Protein AF-0000000076971192 (afdb_homodimer)

InterPro domains:
  IPR007658 Protein of unknown function DUF594 [PF04578] (720-772)
  IPR025315 Domain of unknown function DUF4220 [PF13968] (196-535)

Secondary structure (DSSP, 8-state):
--------TT-TTS--HHHHHHHHHHHHHHHHHHHHHHHHHHHHHHHHHHHHHHTTT---HHHHHHHHHHHHHHHHHHHHHHHHHHT-SEEEEEE--SSTT--EEEEEEEE-HHHHHHHHHHHHHHHHHHHHT-------GGGT------HHHHHHHHHHHHHHHHHHHHHHHHHHHHHHHHSS--SSS----------HHHHHSHHHHHHHHHHHHHHHHHHHHHHHHHHHHH-TTTTTHHHHHHHHHHHHHHS---TT--S------EEE-GGGS-EEEETTEEEETT---TT--S----SS-EEHHHHHH---SS----HHHHHHHHHHHHHHHHHHHHTT--TTSHHHHHHHHHHIIIIIISS-HHHHHHHHHHHHHHHHHHHH-SGGGGGGSTTHHHHHHHHHHHHHHHHHHHHHHHHHHHHHT----SEEEEEE-SSTT-EEEEEES-THHHHHHHHHHHHHHHHHHHHHHHHHHHSHHHHHHHHHHHHTT-THHHH-HHHHHHHHHHHH---GGG-SSTTEEEE--SS-SS----HHHHHHHHTT----EEEE--HHHHHHHHHHHHHT-S-HHHHHHHHHTT-EEEETTEEEEE--TT-HHHHHHHHHHHHHHHHHHH--SS-----HHHHHHHHHHHHHHHHHHH-GGGSSS-HHHHHHHHHHHHHHHHHHHHH----SHHHHHHHHHHH--SHHHHHHHHHHHHHHHT-S-HHHHHHHHHHHHHHHHHHHS--S-HHHHHHHHHTT--HHHHHHHHHHHTT--S------S--------/--------TT-TTS--HHHHHHHHHHHHHHHHHHHHHHHHHHHHHHHHHHHHHHTTT---HHHHHHHHHHHHHHHHHHHHHHHHHHT-SEEEEEE--SSTT--EEEEEEEE-HHHHHHHHHHHHHHHHHHHHT-------GGGT------HHHHHHHHHHHHHHHHHHHHHHHHHHHHHHHHSS--SSS----------HHHHHSHHHHHHHHHHHHHHHHHHHHHHHHHHHHH-TTTTTHHHHHHHHHHHHHHS---TT--S------EEE-GGGS-EEEETTEEEETT---SS--S-----S-EEHHHHHH---SS----HHHHHHHHHHHHHHHHHHHHTT--TTSHHHHHHHHHHIIIIIISS-HHHHHHHHHHHHHHHHHHHH-STGGGGGSTTHHHHHHHHHHHHHHHHHHHHHHHHHHHHHT----SEEEEEE-SSTT-EEEEEES-THHHHHHHHHHHHHHHHHHHHHHHHHHHSHHHHHHHHHHHHTT-THHHH-HHHHHHHHHHHH---GGG-SSTTEEEE--SS-SS----HHHHHHHHTT----EEEEPPHHHHHHHHHHHHHT-S-HHHHHHHHHHT-EEEETTEEEEE--TT-HHHHHHHHHHHHHHHHHHH--SS-----HHHHHHHHHHHHHHHHHHH-GGGSSS-HHHHHHHHHHHHHHHHHHHHH----SHHHHHHHHHHH--SHHHHHHHHHHHHHHHT-S-HHHHHHHHHHHHHHHHHHHS--S-HHHHHHHHHTT--HHHHHHHHHHHTT--S------S--------

Nearest PDB structures (foldseek):
  9exz-assembly2_B  TM=8.995E-02  e=8.309E+00  synthetic construct
  6q8w-assembly1_N  TM=1.488E-01  e=3.213E+00  Thermus thermophilus HB8

Sequence (1578 aa):
IQFMDDFNPKTPSFCRDDASAFFFDIMVAQLWRVNALIAVNAILMGVMVGISMYGHRYHRRPLIFIFQGATTLFLPIVSYVVSTTGDQSIIAAPFHSGVRGQDEIVIGRCDTTEHISRVLVWTALVQIVGINTTAIIATDAREGRKFGPPVVLLVQAVWTSYLAVYNAGYQGSLGLYHRVLKEDDARHAGPVGYNKVWSMENVVSLRGFVVVSLFALIFAKLILKCYAWYMGRRSLVLGRNPRVIFGYMEQLHDGNHPPGVVGEHIPPLIIMGEDTLLLEKQSYGYSFKNIPRRGDETRVNNNGLVTLDKIWQFDSMSLRLTPQLKDLCLSLALFKLLRCRFAKYTIADAGFMKVSDFLWDMLLKASDDERFLGLIENELSFLHDCYYSSLPISFAKSWLPILSIFISLLSIGCCLVTTIVMFPLVLLNGGGYQLMCLMHCNSPDHEIDMRVGNLYHDLAPVCLLFALVVLTEVREIASYVYSNWTKVAIICRFVQGEASLRKYPTLKKFVDHVLHHRCKLLRHWNNKMNQCSILVLHRRRIPVVFLQRLIHLPDQHSEKVPRAVKTIIVETLRSYGRSRNNSVIYLRRSIQLQVDDNLLWTVSNAGTADSILVCHIATSIFEVRSQPQSHQPLSDHKVAAIHLSRYCVYLVAYHPELLPDDDDWCKSLYKDVKKDADRLQSGSVATTPMQLIKLLSTKSKHEVLKNGALLGGQLAEMVESEEMVWKALAKFWSELILYVSPSDNMDGQAEAIFRGGELITLLWMLQTHLGIVSRPGNSGATTDVAPPVIQFMDDFNPKTPSFCRDDASAFFFDIMVAQLWRVNALIAVNAILMGVMVGISMYGHRYHRRPLIFIFQGATTLFLPIVSYVVSTTGDQSIIAAPFHSGVRGQDEIVIGRCDTTEHISRVLVWTALVQIVGINTTAIIATDAREGRKFGPPVVLLVQAVWTSYLAVYNAGYQGSLGLYHRVLKEDDARHAGPVGYNKVWSMENVVSLRGFVVVSLFALIFAKLILKCYAWYMGRRSLVLGRNPRVIFGYMEQLHDGNHPPGVVGEHIPPLIIMGEDTLLLEKQSYGYSFKNIPRRGDETRVNNNGLVTLDKIWQFDSMSLRLTPQLKDLCLSLALFKLLRCRFAKYTIADAGFMKVSDFLWDMLLKASDDERFLGLIENELSFLHDCYYSSLPISFAKSWLPILSIFISLLSIGCCLVTTIVMFPLVLLNGGGYQLMCLMHCNSPDHEIDMRVGNLYHDLAPVCLLFALVVLTEVREIASYVYSNWTKVAIICRFVQGEASLRKYPTLKKFVDHVLHHRCKLLRHWNNKMNQCSILVLHRRRIPVVFLQRLIHLPDQHSEKVPRAVKTIIVETLRSYGRSRNNSVIYLRRSIQLQVDDNLLWTVSNAGTADSILVCHIATSIFEVRSQPQSHQPLSDHKVAAIHLSRYCVYLVAYHPELLPDDDDWCKSLYKDVKKDADRLQSGSVATTPMQLIKLLSTKSKHEVLKNGALLGGQLAEMVESEEMVWKALAKFWSELILYVSPSDNMDGQAEAIFRGGELITLLWMLQTHLGIVSRPGNSGATTDVAPPV

Solvent-accessible surface area (backbone atoms only — not comparable to full-atom values): 85243 Å² total; per-residue (Å²): 139,80,82,73,67,88,78,71,76,74,74,76,68,60,68,49,68,66,48,54,50,49,52,48,52,54,50,50,52,53,48,47,51,48,40,50,52,48,46,51,44,44,49,38,51,51,50,46,50,52,41,57,74,48,30,50,54,53,78,50,72,68,58,52,54,52,44,49,47,36,69,62,44,48,56,27,51,49,30,26,47,54,34,48,60,64,72,54,43,39,46,46,45,82,34,57,74,39,54,91,93,50,72,35,54,38,36,29,46,32,54,47,62,68,47,48,53,50,50,47,45,41,52,44,46,52,50,46,44,55,57,70,62,54,72,56,54,44,57,34,76,63,48,72,54,84,63,74,77,68,56,65,61,50,50,50,50,53,50,53,48,48,54,45,56,54,48,52,12,39,47,29,28,49,52,50,46,53,48,43,69,68,44,86,71,35,60,75,53,58,68,77,60,83,52,57,37,70,42,71,62,43,47,66,32,75,66,32,40,51,49,51,52,48,53,49,49,48,52,50,52,48,52,48,53,51,47,34,47,56,46,13,45,70,22,44,74,51,9,41,21,45,38,42,51,51,22,47,34,57,50,60,48,72,56,79,61,74,82,72,76,73,65,94,72,64,66,72,40,64,63,50,37,56,73,58,50,69,69,38,75,36,41,82,26,29,36,68,75,77,66,78,64,86,75,70,70,71,70,68,80,68,54,60,59,40,32,47,41,58,57,73,63,53,77,46,94,88,54,80,75,48,71,67,56,54,40,50,45,49,16,53,30,49,36,52,56,52,46,22,50,54,42,69,43,76,65,83,42,66,35,47,48,55,53,18,52,48,46,45,52,53,39,66,69,68,41,54,65,66,58,45,55,48,34,48,50,49,20,48,46,53,50,37,35,49,73,71,30,43,64,57,36,30,66,62,41,87,60,44,51,56,49,50,45,49,52,36,50,48,49,47,51,50,52,50,51,46,50,60,59,56,49,52,53,51,62,67,60,66,58,66,37,46,32,49,24,40,33,31,34,83,38,89,87,48,74,45,82,42,75,41,66,48,35,60,63,60,47,50,44,42,51,51,45,48,51,51,43,44,52,54,36,52,50,52,45,48,49,56,57,46,30,71,64,42,42,50,51,52,52,48,42,54,71,70,54,50,58,73,63,70,68,38,68,67,56,41,53,52,49,53,48,44,66,71,47,80,53,73,86,72,49,57,46,74,62,43,40,55,31,24,69,71,71,76,83,71,76,66,84,46,66,66,54,50,50,32,56,69,64,61,46,79,74,64,46,77,40,68,64,53,67,43,42,52,45,49,41,52,50,54,56,58,67,46,56,84,54,64,74,46,35,41,48,58,45,65,43,73,56,35,40,42,52,84,95,42,78,74,43,56,71,54,96,71,29,67,59,56,40,51,52,20,50,34,47,16,50,52,39,44,49,52,60,62,59,62,94,66,93,70,80,78,52,53,36,47,54,20,26,55,53,46,38,20,28,53,46,29,34,34,60,77,43,22,63,63,42,91,43,31,45,69,38,33,35,51,50,42,51,54,52,37,52,52,45,48,57,55,49,72,75,48,88,60,83,46,40,68,51,40,33,52,48,30,53,68,69,47,88,50,66,57,51,28,52,6,22,53,51,19,51,52,57,59,68,66,52,85,50,69,65,55,51,29,44,30,43,25,50,37,47,40,49,47,52,63,42,41,28,31,57,84,51,60,66,45,48,51,53,37,38,50,39,25,42,44,67,56,52,47,49,27,51,50,33,41,54,59,68,44,52,60,57,67,63,83,71,77,76,71,80,69,76,72,72,86,130,139,78,81,73,69,87,79,74,79,72,72,77,65,61,67,50,68,66,48,53,51,49,54,50,51,54,51,49,53,54,50,48,52,49,40,49,52,50,47,51,43,45,50,38,50,50,50,46,50,50,40,58,73,48,29,54,53,51,78,50,72,67,58,53,53,52,46,48,48,36,68,62,45,47,56,27,50,50,29,25,46,54,34,49,59,66,72,54,43,38,46,46,45,82,34,58,74,34,54,91,94,50,72,35,54,36,36,28,45,32,54,47,63,68,48,48,51,51,49,48,45,40,51,45,45,54,51,47,43,55,57,69,62,55,69,58,52,44,57,33,76,64,49,71,54,84,64,74,80,69,56,65,60,52,51,50,50,54,51,54,48,49,54,45,54,54,47,54,12,40,46,31,29,48,50,50,47,53,47,41,71,68,45,87,70,36,59,75,53,58,69,76,58,82,53,57,38,70,41,71,62,42,45,68,33,76,66,31,39,50,49,50,52,47,53,49,47,48,51,50,52,48,50,47,54,51,47,34,46,56,46,13,45,70,23,44,75,51,9,43,20,44,39,42,50,51,23,46,33,56,50,61,49,71,55,78,62,74,84,70,76,74,66,92,71,63,66,71,40,64,65,50,38,56,74,59,50,68,68,39,76,35,41,81,27,30,37,66,76,76,65,75,64,83,74,68,71,67,71,69,74,70,53,61,55,39,31,46,40,58,58,73,64,53,76,46,92,87,54,80,74,49,72,67,56,54,41,51,46,50,16,52,30,50,37,52,56,52,46,21,49,55,42,69,44,76,65,82,42,67,34,45,48,56,52,19,51,46,46,46,53,52,39,66,68,67,42,55,66,64,56,45,56,48,34,46,51,49,19,48,46,55,52,37,34,47,73,72,29,42,63,58,37,30,64,61,41,88,61,44,50,57,51,50,44,49,52,40,50,48,50,46,50,49,51,51,51,47,49,59,58,55,47,52,54,49,63,66,60,67,57,65,37,46,32,50,24,41,33,31,33,85,37,88,85,48,74,43,82,41,76,40,67,48,36,60,65,61,48,49,43,43,50,51,44,47,50,50,43,44,50,54,35,52,50,51,45,49,48,58,56,47,30,72,65,41,43,50,52,52,51,48,42,54,71,69,54,51,58,72,62,71,67,38,69,68,55,41,54,50,50,52,48,43,65,69,48,80,53,73,87,72,50,57,47,73,63,44,38,56,30,24,70,71,70,75,83,70,75,67,82,46,65,64,55,50,51,32,56,70,64,63,46,79,73,66,47,78,39,68,64,53,69,41,42,53,44,48,41,51,50,54,56,59,68,46,57,85,54,65,74,48,38,43,50,51,41,66,72,60,50,38,39,42,51,82,96,42,78,73,47,59,72,52,95,71,27,67,59,57,40,50,53,21,51,35,46,15,51,52,39,46,47,54,59,62,58,64,96,66,92,70,80,79,50,54,36,47,52,21,26,54,52,48,39,19,29,51,46,29,34,36,59,75,40,23,63,63,40,89,46,31,45,68,37,33,35,50,50,44,51,53,51,38,52,51,46,47,56,55,50,72,75,48,85,58,83,47,41,66,50,40,33,51,47,31,54,70,70,48,85,49,66,55,51,28,52,6,22,52,51,20,51,52,57,60,68,67,52,84,50,68,65,57,51,28,44,27,44,24,50,34,47,40,46,46,52,61,43,43,28,31,56,83,52,59,66,43,49,50,53,38,39,49,40,25,40,44,65,56,53,47,49,25,53,51,34,42,53,59,67,45,52,61,56,68,65,85,70,78,76,71,80,69,76,71,72,86,130

pLDDT: mean 77.4, std 18.02, range [19.08, 96.88]

Organism: Aegilops tauschii subsp. strangulata (NCBI:txid200361)

Foldseek 3Di:
DPVVDDCPPPPPFDDDPVNVVVVQVVVQVLVVVLLVLLVVLLVLLVLLLVCLLCVLFPVDPVSVVSNVVSVVVNLVSLVVNLVSLLPPQKDWDWDDPVDPPDIKIKIKGKDQLLVNLLSLLSLLLSLLSVLLSDFAAAAEVLLPDDDDQPVVSVVSLVVSVVSNLQSLLQSVLVVVVVVCVPDPPVPPPPPSPSPSHPDVVSCVDPSVVLSVLSSVLSVVSSVLSRVLNVLQCPFCVFNQVLQVQVQVLQVLQPQPDPPPPPDLQDPFFWQDQPRQFDWDADPSGTHGPCPPRPPDPPPCLDRLTHTLRLLVPDDDPLDDQDVLLSLLSVLRSLLSVVSNVSSVHDCPDPSLQVLLVNCCVPPLPPDDLVSNLVSLLSNLLVNLCNVSHNQVSQVSDPCSLVVLLVSLVVQLVSLVSVCVVSVVVVVVVVDQASMWIWMDMPDPPDTDTDGHHGPCSSVVSSVSSSVSSNVSSVVSNVCNQQPSSNLSSVSSCVSSPVVVCRPDVVSSVSNVCSNPDHDPSSRQANQKFKFAALACLDPPPDVVVVVCVVVVPGPIDIDHDDPLQSVLLSVLVVVQPLPLVSNLVVLPPFLFLDQDPDTQDGPDPPFLLLVLLLQLLLLVLLVLAPPDPDPDDQPSLNVNLNRLSRRSLVCLQPPVVLFPDDNVVSNVVSVVSSVQNCVLCVPDPDSHSVSLLVSQCPPGPDPSSNSSSVSSVVLVVVPPDSVSSSNSSSSSSSSSLLLGLQDSSVVSLVVCSSSSHHPSNSSNSSVVSSVNRHRPDPPDPPVPPDDDD/DPVVDDCPPPPPFDDPPVNVVVVQVVVQVLVVVLLVLLVVLLVLLVLLLVCLLCVLFPVDPVSVVSNVVSVVVNLVSLVVNLVSLLPPQKDWDWDDPVDPPDIKIKIKGKDQLLVNLLSLLSLLLSLLSVLLSDFAAAAEVLLPDDDDQPVVSVVSLVVSVVSNLQSLLQSVLVVVVVVCVPDPPVPPPPPSPSPSHPDVVSCVDPSVVLSVLSSVLSVVSSVLSRVLNVLQCPFCVFNQVLQVQVQVLQVLQPQCDPPPPPDLQDPFFWQDQPRLFDWDADPSGTHGPCPPRPPDPPPPVPSLTHTLNLLVPDDDPLDDQDVLLSLLSVLRSLLSVVSNVSSVHDCLDPSLQVLLVSCCCPPLPDDDLVSNLVSLLSNLLVNLCNVSHNQVSQVSDPCSLVVLLVSLVVQLVSLVSCCVVSVVVVVVVVDQASMWIWMGMPRPPDTDTDGHHGPCSSVVSSVSSSVSSNVSSVVSNVCNQQPSSNLSSVSSCVSSPPVVCRPDVVSSVSNVCSNPDHDPSSRQANQKFKFAALACLDPPPDVVVVVCVVVVPGPIDIDHDDPLQSVLLSVLVVVQPLPLVRNLVVLQPPLFLDQDPDTQDDPDPPFLLLVLLLQLLLLVLLVLAPPDPDPDDQPSLNVNLNRLSRRSLVCLQPPVVLFPDDNVVSNVVSVLSSVQNCVLCVPDPDNHSVSLLVSQCPPGPDVSSNSSSVSSVVLVVVPPDSVSSSNSSSSSSSSSLLLGLQDSSVVSLVVCSSNSHHPSNSSNSSVVSSVNRDRPDPPDPPVPPDDDD

Radius of gyration: 38.74 Å; Cα contacts (8 Å, |Δi|>4): 2130; chains: 2; bounding box: 89×122×95 Å

Structure (mmCIF, N/CA/C/O backbone):
data_AF-0000000076971192-model_v1
#
loop_
_entity.id
_entity.type
_entity.pdbx_description
1 polymer 'DUF4220 domain-containing protein'
#
loop_
_atom_site.group_PDB
_atom_site.id
_atom_site.type_symbol
_atom_site.label_atom_id
_atom_site.label_alt_id
_atom_site.label_comp_id
_atom_site.label_asym_id
_atom_site.label_entity_id
_atom_site.label_seq_id
_atom_site.pdbx_PDB_ins_code
_atom_site.Cartn_x
_atom_site.Cartn_y
_atom_site.Cartn_z
_atom_site.occupancy
_atom_site.B_iso_or_equiv
_atom_site.auth_seq_id
_atom_site.auth_comp_id
_atom_site.auth_asym_id
_atom_site.auth_atom_id
_atom_site.pdbx_PDB_model_num
ATOM 1 N N . ILE A 1 1 ? 31.219 -43.125 -38.094 1 19.98 1 ILE A N 1
ATOM 2 C CA . ILE A 1 1 ? 31.172 -44.469 -37.5 1 19.98 1 ILE A CA 1
ATOM 3 C C . ILE A 1 1 ? 29.75 -45 -37.531 1 19.98 1 ILE A C 1
ATOM 5 O O . ILE A 1 1 ? 28.844 -44.438 -36.938 1 19.98 1 ILE A O 1
ATOM 9 N N . GLN A 1 2 ? 29.359 -45.719 -38.719 1 19.08 2 GLN A N 1
ATOM 10 C CA . GLN A 1 2 ? 28.188 -46.125 -39.5 1 19.08 2 GLN A CA 1
ATOM 11 C C . GLN A 1 2 ? 27.469 -47.281 -38.812 1 19.08 2 GLN A C 1
ATOM 13 O O . GLN A 1 2 ? 27.828 -48.438 -39.031 1 19.08 2 GLN A O 1
ATOM 18 N N . PHE A 1 3 ? 27.266 -47.219 -37.531 1 21.56 3 PHE A N 1
ATOM 19 C CA . PHE A 1 3 ? 26.75 -48.406 -36.844 1 21.56 3 PHE A CA 1
ATOM 20 C C . PHE A 1 3 ? 25.406 -48.812 -37.438 1 21.56 3 PHE A C 1
ATOM 22 O O . PHE A 1 3 ? 24.359 -48.656 -36.781 1 21.56 3 PHE A O 1
ATOM 29 N N . MET A 1 4 ? 25.141 -48.531 -38.781 1 23.52 4 MET A N 1
ATOM 30 C CA . MET A 1 4 ? 23.906 -48.906 -39.5 1 23.52 4 MET A CA 1
ATOM 31 C C . MET A 1 4 ? 23.797 -50.406 -39.625 1 23.52 4 MET A C 1
ATOM 33 O O . MET A 1 4 ? 24.172 -51 -40.625 1 23.52 4 MET A O 1
ATOM 37 N N . ASP A 1 5 ? 24.281 -51.188 -38.656 1 25.41 5 ASP A N 1
ATOM 38 C CA . ASP A 1 5 ? 24.328 -52.594 -38.938 1 25.41 5 ASP A CA 1
ATOM 39 C C . ASP A 1 5 ? 23.016 -53.094 -39.594 1 25.41 5 ASP A C 1
ATOM 41 O O . ASP A 1 5 ? 22 -52.375 -39.531 1 25.41 5 ASP A O 1
ATOM 45 N N . ASP A 1 6 ? 22.969 -54.469 -39.781 1 27.03 6 ASP A N 1
ATOM 46 C CA . ASP A 1 6 ? 22.234 -55.469 -40.594 1 27.03 6 ASP A CA 1
ATOM 47 C C . ASP A 1 6 ? 20.75 -55.438 -40.25 1 27.03 6 ASP A C 1
ATOM 49 O O . ASP A 1 6 ? 20.359 -55.688 -39.125 1 27.03 6 ASP A O 1
ATOM 53 N N . PHE A 1 7 ? 19.969 -54.75 -41.094 1 28.48 7 PHE A N 1
ATOM 54 C CA . PHE A 1 7 ? 18.531 -54.594 -41.312 1 28.48 7 PHE A CA 1
ATOM 55 C C . PHE A 1 7 ? 17.891 -55.969 -41.594 1 28.48 7 PHE A C 1
ATOM 57 O O . PHE A 1 7 ? 17.844 -56.406 -42.75 1 28.48 7 PHE A O 1
ATOM 64 N N . ASN A 1 8 ? 18.219 -57 -40.844 1 28.02 8 ASN A N 1
ATOM 65 C CA . ASN A 1 8 ? 17.438 -58.156 -41.219 1 28.02 8 ASN A CA 1
ATOM 66 C C . ASN A 1 8 ? 15.938 -57.875 -41.156 1 28.02 8 ASN A C 1
ATOM 68 O O . ASN A 1 8 ? 15.414 -57.562 -40.094 1 28.02 8 ASN A O 1
ATOM 72 N N . PRO A 1 9 ? 15.203 -57.781 -42.312 1 31.41 9 PRO A N 1
ATOM 73 C CA . PRO A 1 9 ? 13.812 -57.375 -42.531 1 31.41 9 PRO A CA 1
ATOM 74 C C . PRO A 1 9 ? 12.82 -58.219 -41.719 1 31.41 9 PRO A C 1
ATOM 76 O O . PRO A 1 9 ? 11.641 -57.875 -41.656 1 31.41 9 PRO A O 1
ATOM 79 N N . LYS A 1 10 ? 13.016 -59.5 -41.688 1 32.34 10 LYS A N 1
ATOM 80 C CA . LYS A 1 10 ? 11.906 -60.406 -41.438 1 32.34 10 LYS A CA 1
ATOM 81 C C . LYS A 1 10 ? 11.312 -60.219 -40.062 1 32.34 10 LYS A C 1
ATOM 83 O O . LYS A 1 10 ? 10.281 -60.812 -39.719 1 32.34 10 LYS A O 1
ATOM 88 N N . THR A 1 11 ? 12.188 -60.125 -39.125 1 34.22 11 THR A N 1
ATOM 89 C CA . THR A 1 11 ? 11.477 -60.281 -37.844 1 34.22 11 THR A CA 1
ATOM 90 C C . THR A 1 11 ? 10.594 -59.062 -37.562 1 34.22 11 THR A C 1
ATOM 92 O O . THR A 1 11 ? 11.094 -57.938 -37.469 1 34.22 11 THR A O 1
ATOM 95 N N . PRO A 1 12 ? 9.281 -59.062 -37.938 1 39 12 PRO A N 1
ATOM 96 C CA . PRO A 1 12 ? 8.234 -58.062 -37.969 1 39 12 PRO A CA 1
ATOM 97 C C . PRO A 1 12 ? 8.289 -57.125 -36.75 1 39 12 PRO A C 1
ATOM 99 O O . PRO A 1 12 ? 7.508 -56.188 -36.656 1 39 12 PRO A O 1
ATOM 102 N N . SER A 1 13 ? 8.594 -57.625 -35.531 1 43.91 13 SER A N 1
ATOM 103 C CA . SER A 1 13 ? 8.156 -57.219 -34.188 1 43.91 13 SER A CA 1
ATOM 104 C C . SER A 1 13 ? 8.844 -55.906 -33.781 1 43.91 13 SER A C 1
ATOM 106 O O . SER A 1 13 ? 8.773 -55.531 -32.594 1 43.91 13 SER A O 1
ATOM 108 N N . PHE A 1 14 ? 9.594 -55.188 -34.406 1 52.94 14 PHE A N 1
ATOM 109 C CA . PHE A 1 14 ? 10.398 -54.031 -34.031 1 52.94 14 PHE A CA 1
ATOM 110 C C . PHE A 1 14 ? 9.609 -52.75 -34.156 1 52.94 14 PHE A C 1
ATOM 112 O O . PHE A 1 14 ? 8.789 -52.625 -35.094 1 52.94 14 PHE A O 1
ATOM 119 N N . CYS A 1 15 ? 9.57 -51.906 -33 1 67.44 15 CYS A N 1
ATOM 120 C CA . CYS A 1 15 ? 9.031 -50.562 -33.188 1 67.44 15 CYS A CA 1
ATOM 121 C C . CYS A 1 15 ? 9.594 -49.906 -34.438 1 67.44 15 CYS A C 1
ATOM 123 O O . CYS A 1 15 ? 10.805 -49.906 -34.656 1 67.44 15 CYS A O 1
ATOM 125 N N . ARG A 1 16 ? 8.672 -49.625 -35.375 1 73.75 16 ARG A N 1
ATOM 126 C CA . ARG A 1 16 ? 9.07 -48.938 -36.594 1 73.75 16 ARG A CA 1
ATOM 127 C C . ARG A 1 16 ? 9.859 -47.656 -36.281 1 73.75 16 ARG A C 1
ATOM 129 O O . ARG A 1 16 ? 9.617 -47 -35.281 1 73.75 16 ARG A O 1
ATOM 136 N N . ASP A 1 17 ? 10.859 -47.375 -37.062 1 72.75 17 ASP A N 1
ATOM 137 C CA . ASP A 1 17 ? 11.703 -46.188 -36.906 1 72.75 17 ASP A CA 1
ATOM 138 C C . ASP A 1 17 ? 10.867 -44.906 -36.906 1 72.75 17 ASP A C 1
ATOM 140 O O . ASP A 1 17 ? 11.172 -43.969 -36.188 1 72.75 17 ASP A O 1
ATOM 144 N N . ASP A 1 18 ? 9.797 -44.938 -37.656 1 75.62 18 ASP A N 1
ATOM 145 C CA . ASP A 1 18 ? 8.961 -43.75 -37.719 1 75.62 18 ASP A CA 1
ATOM 146 C C . ASP A 1 18 ? 8.203 -43.531 -36.406 1 75.62 18 ASP A C 1
ATOM 148 O O . ASP A 1 18 ? 8.008 -42.406 -35.969 1 75.62 18 ASP A O 1
ATOM 152 N N . ALA A 1 19 ? 7.871 -44.656 -35.781 1 76.19 19 ALA A N 1
ATOM 153 C CA . ALA A 1 19 ? 7.164 -44.562 -34.531 1 76.19 19 ALA A CA 1
ATOM 154 C C . ALA A 1 19 ? 8.094 -44.062 -33.406 1 76.19 19 ALA A C 1
ATOM 156 O O . ALA A 1 19 ? 7.695 -43.25 -32.562 1 76.19 19 ALA A O 1
ATOM 157 N N . SER A 1 20 ? 9.305 -44.562 -33.531 1 78.75 20 SER A N 1
ATOM 158 C CA . SER A 1 20 ? 10.281 -44.156 -32.531 1 78.75 20 SER A CA 1
ATOM 159 C C . SER A 1 20 ? 10.641 -42.688 -32.719 1 78.75 20 SER A C 1
ATOM 161 O O . SER A 1 20 ? 10.805 -41.938 -31.734 1 78.75 20 SER A O 1
ATOM 163 N N . ALA A 1 21 ? 10.727 -42.25 -33.938 1 80.69 21 ALA A N 1
ATOM 164 C CA . ALA A 1 21 ? 11.039 -40.844 -34.188 1 80.69 21 ALA A CA 1
ATOM 165 C C . ALA A 1 21 ? 9.891 -39.938 -33.781 1 80.69 21 ALA A C 1
ATOM 167 O O . ALA A 1 21 ? 10.125 -38.844 -33.25 1 80.69 21 ALA A O 1
ATOM 168 N N . PHE A 1 22 ? 8.742 -40.438 -33.969 1 77.81 22 PHE A N 1
ATOM 169 C CA . PHE A 1 22 ? 7.57 -39.656 -33.594 1 77.81 22 PHE A CA 1
ATOM 170 C C . PHE A 1 22 ? 7.52 -39.5 -32.062 1 77.81 22 PHE A C 1
ATOM 172 O O . PHE A 1 22 ? 7.309 -38.375 -31.578 1 77.81 22 PHE A O 1
ATOM 179 N N . PHE A 1 23 ? 7.723 -40.5 -31.359 1 79.88 23 PHE A N 1
ATOM 180 C CA . PHE A 1 23 ? 7.727 -40.438 -29.906 1 79.88 23 PHE A CA 1
ATOM 181 C C . PHE A 1 23 ? 8.836 -39.531 -29.391 1 79.88 23 PHE A C 1
ATOM 183 O O . PHE A 1 23 ? 8.633 -38.75 -28.453 1 79.88 23 PHE A O 1
ATOM 190 N N . PHE A 1 24 ? 9.922 -39.594 -30.062 1 82.81 24 PHE A N 1
ATOM 191 C CA . PHE A 1 24 ? 11.047 -38.75 -29.672 1 82.81 24 PHE A CA 1
ATOM 192 C C . PHE A 1 24 ? 10.695 -37.281 -29.875 1 82.81 24 PHE A C 1
ATOM 194 O O . PHE A 1 24 ? 11.008 -36.438 -29.016 1 82.81 24 PHE A O 1
ATOM 201 N N . ASP A 1 25 ? 9.992 -36.938 -30.875 1 80.62 25 ASP A N 1
ATOM 202 C CA . ASP A 1 25 ? 9.641 -35.531 -31.156 1 80.62 25 ASP A CA 1
ATOM 203 C C . ASP A 1 25 ? 8.641 -35 -30.125 1 80.62 25 ASP A C 1
ATOM 205 O O . ASP A 1 25 ? 8.719 -33.844 -29.719 1 80.62 25 ASP A O 1
ATOM 209 N N . ILE A 1 26 ? 7.723 -35.781 -29.672 1 77.56 26 ILE A N 1
ATOM 210 C CA . ILE A 1 26 ? 6.73 -35.375 -28.672 1 77.56 26 ILE A CA 1
ATOM 211 C C . ILE A 1 26 ? 7.41 -35.156 -27.328 1 77.56 26 ILE A C 1
ATOM 213 O O . ILE A 1 26 ? 7.121 -34.156 -26.641 1 77.56 26 ILE A O 1
ATOM 217 N N . MET A 1 27 ? 8.297 -36.031 -27.109 1 82.06 27 MET A N 1
ATOM 218 C CA . MET A 1 27 ? 8.977 -35.906 -25.812 1 82.06 27 MET A CA 1
ATOM 219 C C . MET A 1 27 ? 9.906 -34.719 -25.797 1 82.06 27 MET A C 1
ATOM 221 O O . MET A 1 27 ? 9.977 -34 -24.781 1 82.06 27 MET A O 1
ATOM 225 N N . VAL A 1 28 ? 10.523 -34.531 -26.891 1 84.38 28 VAL A N 1
ATOM 226 C CA . VAL A 1 28 ? 11.438 -33.375 -26.953 1 84.38 28 VAL A CA 1
ATOM 227 C C . VAL A 1 28 ? 10.648 -32.094 -26.875 1 84.38 28 VAL A C 1
ATOM 229 O O . VAL A 1 28 ? 11.07 -31.141 -26.219 1 84.38 28 VAL A O 1
ATOM 232 N N . ALA A 1 29 ? 9.523 -32 -27.5 1 82.81 29 ALA A N 1
ATOM 233 C CA . ALA A 1 29 ? 8.711 -30.797 -27.484 1 82.81 29 ALA A CA 1
ATOM 234 C C . ALA A 1 29 ? 8.188 -30.516 -26.078 1 82.81 29 ALA A C 1
ATOM 236 O O . ALA A 1 29 ? 8.188 -29.375 -25.625 1 82.81 29 ALA A O 1
ATOM 237 N N . GLN A 1 30 ? 7.738 -31.484 -25.391 1 81.94 30 GLN A N 1
ATOM 238 C CA . GLN A 1 30 ? 7.238 -31.312 -24.031 1 81.94 30 GLN A CA 1
ATOM 239 C C . GLN A 1 30 ? 8.359 -30.922 -23.078 1 81.94 30 GLN A C 1
ATOM 241 O O . GLN A 1 30 ? 8.18 -30.047 -22.219 1 81.94 30 GLN A O 1
ATOM 246 N N . LEU A 1 31 ? 9.461 -31.547 -23.25 1 87.44 31 LEU A N 1
ATOM 247 C CA . LEU A 1 31 ? 10.594 -31.234 -22.391 1 87.44 31 LEU A CA 1
ATOM 248 C C . LEU A 1 31 ? 11.117 -29.828 -22.656 1 87.44 31 LEU A C 1
ATOM 250 O O . LEU A 1 31 ? 11.531 -29.125 -21.734 1 87.44 31 LEU A O 1
ATOM 254 N N . TRP A 1 32 ? 11.07 -29.469 -23.906 1 89.75 32 TRP A N 1
ATOM 255 C CA . TRP A 1 32 ? 11.516 -28.109 -24.25 1 89.75 32 TRP A CA 1
ATOM 256 C C . TRP A 1 32 ? 10.609 -27.062 -23.625 1 89.75 32 TRP A C 1
ATOM 258 O O . TRP A 1 32 ? 11.078 -26.031 -23.141 1 89.75 32 TRP A O 1
ATOM 268 N N . ARG A 1 33 ? 9.391 -27.266 -23.547 1 87.56 33 ARG A N 1
ATOM 269 C CA . ARG A 1 33 ? 8.453 -26.312 -22.938 1 87.56 33 ARG A CA 1
ATOM 270 C C . ARG A 1 33 ? 8.695 -26.203 -21.438 1 87.56 33 ARG A C 1
ATOM 272 O O . ARG A 1 33 ? 8.742 -25.094 -20.891 1 87.56 33 ARG A O 1
ATOM 279 N N . VAL A 1 34 ? 8.867 -27.297 -20.828 1 90.31 34 VAL A N 1
ATOM 280 C CA . VAL A 1 34 ? 9.109 -27.297 -19.391 1 90.31 34 VAL A CA 1
ATOM 281 C C . VAL A 1 34 ? 10.445 -26.609 -19.094 1 90.31 34 VAL A C 1
ATOM 283 O O . VAL A 1 34 ? 10.523 -25.766 -18.203 1 90.31 34 VAL A O 1
ATOM 286 N N . ASN A 1 35 ? 11.445 -26.922 -19.969 1 93.88 35 ASN A N 1
ATOM 287 C CA . ASN A 1 35 ? 12.75 -26.297 -19.766 1 93.88 35 ASN A CA 1
ATOM 288 C C . ASN A 1 35 ? 12.711 -24.797 -20.016 1 93.88 35 ASN A C 1
ATOM 290 O O . ASN A 1 35 ? 13.359 -24.031 -19.312 1 93.88 35 ASN A O 1
ATOM 294 N N . ALA A 1 36 ? 11.93 -24.438 -21 1 94 36 ALA A N 1
ATOM 295 C CA . ALA A 1 36 ? 11.797 -23 -21.281 1 94 36 ALA A CA 1
ATOM 296 C C . ALA A 1 36 ? 11.141 -22.266 -20.125 1 94 36 ALA A C 1
ATOM 298 O O . ALA A 1 36 ? 11.562 -21.172 -19.75 1 94 36 ALA A O 1
ATOM 299 N N . LEU A 1 37 ? 10.172 -22.844 -19.5 1 94.5 37 LEU A N 1
ATOM 300 C CA . LEU A 1 37 ? 9.477 -22.219 -18.375 1 94.5 37 LEU A CA 1
ATOM 301 C C . LEU A 1 37 ? 10.375 -22.172 -17.141 1 94.5 37 LEU A C 1
ATOM 303 O O . LEU A 1 37 ? 10.336 -21.203 -16.391 1 94.5 37 LEU A O 1
ATOM 307 N N . ILE A 1 38 ? 11.195 -23.219 -16.969 1 95.88 38 ILE A N 1
ATOM 308 C CA . ILE A 1 38 ? 12.141 -23.234 -15.852 1 95.88 38 ILE A CA 1
ATOM 309 C C . ILE A 1 38 ? 13.18 -22.125 -16.047 1 95.88 38 ILE A C 1
ATOM 311 O O . ILE A 1 38 ? 13.508 -21.406 -15.102 1 95.88 38 ILE A O 1
ATOM 315 N N . ALA A 1 39 ? 13.594 -21.969 -17.281 1 94.62 39 ALA A N 1
ATOM 316 C CA . ALA A 1 39 ? 14.57 -20.922 -17.594 1 94.62 39 ALA A CA 1
ATOM 317 C C . ALA A 1 39 ? 13.961 -19.531 -17.422 1 94.62 39 ALA A C 1
ATOM 319 O O . ALA A 1 39 ? 14.594 -18.641 -16.859 1 94.62 39 ALA A O 1
ATOM 320 N N . VAL A 1 40 ? 12.734 -19.328 -17.859 1 94.38 40 VAL A N 1
ATOM 321 C CA . VAL A 1 40 ? 12.062 -18.047 -17.719 1 94.38 40 VAL A CA 1
ATOM 322 C C . VAL A 1 40 ? 11.898 -17.703 -16.25 1 94.38 40 VAL A C 1
ATOM 324 O O . VAL A 1 40 ? 12.102 -16.562 -15.836 1 94.38 40 VAL A O 1
ATOM 327 N N . ASN A 1 41 ? 11.594 -18.672 -15.5 1 96 41 ASN A N 1
ATOM 328 C CA . ASN A 1 41 ? 11.422 -18.422 -14.07 1 96 41 ASN A CA 1
ATOM 329 C C . ASN A 1 41 ? 12.734 -18.047 -13.398 1 96 41 ASN A C 1
ATOM 331 O O . ASN A 1 41 ? 12.758 -17.188 -12.508 1 96 41 ASN A O 1
ATOM 335 N N . ALA A 1 42 ? 13.781 -18.688 -13.781 1 95.12 42 ALA A N 1
ATOM 336 C CA . ALA A 1 42 ? 15.086 -18.344 -13.227 1 95.12 42 ALA A CA 1
ATOM 337 C C . ALA A 1 42 ? 15.484 -16.922 -13.594 1 95.12 42 ALA A C 1
ATOM 339 O O . ALA A 1 42 ? 16.047 -16.203 -12.773 1 95.12 42 ALA A O 1
ATOM 340 N N . ILE A 1 43 ? 15.109 -16.516 -14.781 1 93.5 43 ILE A N 1
ATOM 341 C CA . ILE A 1 43 ? 15.391 -15.148 -15.219 1 93.5 43 ILE A CA 1
ATOM 342 C C . ILE A 1 43 ? 14.547 -14.164 -14.414 1 93.5 43 ILE A C 1
ATOM 344 O O . ILE A 1 43 ? 15.031 -13.109 -14 1 93.5 43 ILE A O 1
ATOM 348 N N . LEU A 1 44 ? 13.328 -14.531 -14.203 1 94.19 44 LEU A N 1
ATOM 349 C CA . LEU A 1 44 ? 12.461 -13.664 -13.406 1 94.19 44 LEU A CA 1
ATOM 350 C C . LEU A 1 44 ? 13.008 -13.5 -11.992 1 94.19 44 LEU A C 1
ATOM 352 O O . LEU A 1 44 ? 12.977 -12.398 -11.438 1 94.19 44 LEU A O 1
ATOM 356 N N . MET A 1 45 ? 13.602 -14.578 -11.445 1 95.69 45 MET A N 1
ATOM 357 C CA . MET A 1 45 ? 14.195 -14.492 -10.117 1 95.69 45 MET A CA 1
ATOM 358 C C . MET A 1 45 ? 15.453 -13.625 -10.133 1 95.69 45 MET A C 1
ATOM 360 O O . MET A 1 45 ? 15.719 -12.891 -9.18 1 95.69 45 MET A O 1
ATOM 364 N N . GLY A 1 46 ? 16.156 -13.719 -11.234 1 93.94 46 GLY A N 1
ATOM 365 C CA . GLY A 1 46 ? 17.297 -12.844 -11.391 1 93.94 46 GLY A CA 1
ATOM 366 C C . GLY A 1 46 ? 16.938 -11.375 -11.438 1 93.94 46 GLY A C 1
ATOM 367 O O . GLY A 1 46 ? 17.594 -10.539 -10.812 1 93.94 46 GLY A O 1
ATOM 368 N N . VAL A 1 47 ? 15.859 -11.07 -12.031 1 90.81 47 VAL A N 1
ATOM 369 C CA . VAL A 1 47 ? 15.375 -9.703 -12.109 1 90.81 47 VAL A CA 1
ATOM 370 C C . VAL A 1 47 ? 14.898 -9.242 -10.734 1 90.81 47 VAL A C 1
ATOM 372 O O . VAL A 1 47 ? 15.18 -8.109 -10.32 1 90.81 47 VAL A O 1
ATOM 375 N N . MET A 1 48 ? 14.281 -10.094 -10.047 1 91.06 48 MET A N 1
ATOM 376 C CA . MET A 1 48 ? 13.789 -9.75 -8.719 1 91.06 48 MET A CA 1
ATOM 377 C C . MET A 1 48 ? 14.945 -9.453 -7.77 1 91.06 48 MET A C 1
ATOM 379 O O . MET A 1 48 ? 14.914 -8.469 -7.031 1 91.06 48 MET A O 1
ATOM 383 N N . VAL A 1 49 ? 15.969 -10.266 -7.84 1 92.62 49 VAL A N 1
ATOM 384 C CA . VAL A 1 49 ? 17.125 -10.07 -6.973 1 92.62 49 VAL A CA 1
ATOM 385 C C . VAL A 1 49 ? 17.875 -8.805 -7.387 1 92.62 49 VAL A C 1
ATOM 387 O O . VAL A 1 49 ? 18.281 -8.008 -6.535 1 92.62 49 VAL A O 1
ATOM 390 N N . GLY A 1 50 ? 17.953 -8.602 -8.703 1 87.38 50 GLY A N 1
ATOM 391 C CA . GLY A 1 50 ? 18.641 -7.414 -9.188 1 87.38 50 GLY A CA 1
ATOM 392 C C . GLY A 1 50 ? 17.953 -6.125 -8.781 1 87.38 50 GLY A C 1
ATOM 393 O O . GLY A 1 50 ? 18.594 -5.188 -8.312 1 87.38 50 GLY A O 1
ATOM 394 N N . ILE A 1 51 ? 16.688 -6.094 -8.812 1 84.75 51 ILE A N 1
ATOM 395 C CA . ILE A 1 51 ? 15.93 -4.891 -8.484 1 84.75 51 ILE A CA 1
ATOM 396 C C . ILE A 1 51 ? 15.891 -4.703 -6.973 1 84.75 51 ILE A C 1
ATOM 398 O O . ILE A 1 51 ? 15.945 -3.574 -6.48 1 84.75 51 ILE A O 1
ATOM 402 N N . SER A 1 52 ? 15.812 -5.754 -6.262 1 81.06 52 SER A N 1
ATOM 403 C CA . SER A 1 52 ? 15.789 -5.648 -4.805 1 81.06 52 SER A CA 1
ATOM 404 C C . SER A 1 52 ? 17.125 -5.148 -4.262 1 81.06 52 SER A C 1
ATOM 406 O O . SER A 1 52 ? 17.156 -4.445 -3.25 1 81.06 52 SER A O 1
ATOM 408 N N . MET A 1 53 ? 18.188 -5.52 -4.938 1 75.19 53 MET A N 1
ATOM 409 C CA . MET A 1 53 ? 19.516 -5.117 -4.48 1 75.19 53 MET A CA 1
ATOM 410 C C . MET A 1 53 ? 19.828 -3.682 -4.891 1 75.19 53 MET A C 1
ATOM 412 O O . MET A 1 53 ? 20.438 -2.93 -4.129 1 75.19 53 MET A O 1
ATOM 416 N N . TYR A 1 54 ? 19.266 -3.348 -6.148 1 64.31 54 TYR A N 1
ATOM 417 C CA . TYR A 1 54 ? 19.641 -2.027 -6.641 1 64.31 54 TYR A CA 1
ATOM 418 C C . TYR A 1 54 ? 18.453 -1.068 -6.582 1 64.31 54 TYR A C 1
ATOM 420 O O . TYR A 1 54 ? 18.594 0.129 -6.84 1 64.31 54 TYR A O 1
ATOM 428 N N . GLY A 1 55 ? 17.234 -1.618 -6.391 1 58.12 55 GLY A N 1
ATOM 429 C CA . GLY A 1 55 ? 16.016 -0.823 -6.488 1 58.12 55 GLY A CA 1
ATOM 430 C C . GLY A 1 55 ? 15.961 0.296 -5.465 1 58.12 55 GLY A C 1
ATOM 431 O O . GLY A 1 55 ? 15.367 1.347 -5.727 1 58.12 55 GLY A O 1
ATOM 432 N N . HIS A 1 56 ? 16.578 0.057 -4.383 1 55.97 56 HIS A N 1
ATOM 433 C CA . HIS A 1 56 ? 16.5 1.111 -3.379 1 55.97 56 HIS A CA 1
ATOM 434 C C . HIS A 1 56 ? 17.062 2.424 -3.914 1 55.97 56 HIS A C 1
ATOM 436 O O . HIS A 1 56 ? 16.688 3.502 -3.443 1 55.97 56 HIS A O 1
ATOM 442 N N . ARG A 1 57 ? 17.891 2.258 -4.957 1 52.97 57 ARG A N 1
ATOM 443 C CA . ARG A 1 57 ? 18.547 3.447 -5.477 1 52.97 57 ARG A CA 1
ATOM 444 C C . ARG A 1 57 ? 17.812 3.998 -6.695 1 52.97 57 ARG A C 1
ATOM 446 O O . ARG A 1 57 ? 17.859 5.199 -6.965 1 52.97 57 ARG A O 1
ATOM 453 N N . TYR A 1 58 ? 17.219 3.025 -7.438 1 51.91 58 TYR A N 1
ATOM 454 C CA . TYR A 1 58 ? 16.734 3.502 -8.727 1 51.91 58 TYR A CA 1
ATOM 455 C C . TYR A 1 58 ? 15.234 3.246 -8.867 1 51.91 58 TYR A C 1
ATOM 457 O O . TYR A 1 58 ? 14.812 2.117 -9.125 1 51.91 58 TYR A O 1
ATOM 465 N N . HIS A 1 59 ? 14.445 3.963 -8.109 1 55.94 59 HIS A N 1
ATOM 466 C CA . HIS A 1 59 ? 13.031 3.658 -8.281 1 55.94 59 HIS A CA 1
ATOM 467 C C . HIS A 1 59 ? 12.484 4.277 -9.562 1 55.94 59 HIS A C 1
ATOM 469 O O . HIS A 1 59 ? 12.023 5.422 -9.555 1 55.94 59 HIS A O 1
ATOM 475 N N . ARG A 1 60 ? 12.938 3.707 -10.805 1 61.69 60 ARG A N 1
ATOM 476 C CA . ARG A 1 60 ? 12.273 4.113 -12.039 1 61.69 60 ARG A CA 1
ATOM 477 C C . ARG A 1 60 ? 10.953 3.375 -12.219 1 61.69 60 ARG A C 1
ATOM 479 O O . ARG A 1 60 ? 10.844 2.191 -11.891 1 61.69 60 ARG A O 1
ATOM 486 N N . ARG A 1 61 ? 9.938 3.967 -12.578 1 68 61 ARG A N 1
ATOM 487 C CA . ARG A 1 61 ? 8.57 3.479 -12.734 1 68 61 ARG A CA 1
ATOM 488 C C . ARG A 1 61 ? 8.539 2.189 -13.547 1 68 61 ARG A C 1
ATOM 490 O O . ARG A 1 61 ? 7.883 1.221 -13.164 1 68 61 ARG A O 1
ATOM 497 N N . PRO A 1 62 ? 9.383 2.088 -14.57 1 74.44 62 PRO A N 1
ATOM 498 C CA . PRO A 1 62 ? 9.273 0.837 -15.32 1 74.44 62 PRO A CA 1
ATOM 499 C C . PRO A 1 62 ? 9.805 -0.368 -14.555 1 74.44 62 PRO A C 1
ATOM 501 O O . PRO A 1 62 ? 9.336 -1.49 -14.75 1 74.44 62 PRO A O 1
ATOM 504 N N . LEU A 1 63 ? 10.711 -0.102 -13.672 1 77.56 63 LEU A N 1
ATOM 505 C CA . LEU A 1 63 ? 11.289 -1.203 -12.906 1 77.56 63 LEU A CA 1
ATOM 506 C C . LEU A 1 63 ? 10.273 -1.76 -11.914 1 77.56 63 LEU A C 1
ATOM 508 O O . LEU A 1 63 ? 10.289 -2.955 -11.609 1 77.56 63 LEU A O 1
ATOM 512 N N . ILE A 1 64 ? 9.344 -0.919 -11.625 1 78.88 64 ILE A N 1
ATOM 513 C CA . ILE A 1 64 ? 8.328 -1.37 -10.688 1 78.88 64 ILE A CA 1
ATOM 514 C C . ILE A 1 64 ? 7.348 -2.307 -11.391 1 78.88 64 ILE A C 1
ATOM 516 O O . ILE A 1 64 ? 6.914 -3.309 -10.812 1 78.88 64 ILE A O 1
ATOM 520 N N . PHE A 1 65 ? 7.156 -2.088 -12.695 1 83.44 65 PHE A N 1
ATOM 521 C CA . PHE A 1 65 ? 6.238 -2.928 -13.461 1 83.44 65 PHE A CA 1
ATOM 522 C C . PHE A 1 65 ? 6.859 -4.293 -13.734 1 83.44 65 PHE A C 1
ATOM 524 O O . PHE A 1 65 ? 6.168 -5.312 -13.688 1 83.44 65 PHE A O 1
ATOM 531 N N . ILE A 1 66 ? 8.117 -4.219 -13.898 1 84.94 66 ILE A N 1
ATOM 532 C CA . ILE A 1 66 ? 8.805 -5.48 -14.148 1 84.94 66 ILE A CA 1
ATOM 533 C C . ILE A 1 66 ? 8.867 -6.297 -12.859 1 84.94 66 ILE A C 1
ATOM 535 O O . ILE A 1 66 ? 8.695 -7.52 -12.883 1 84.94 66 ILE A O 1
ATOM 539 N N . PHE A 1 67 ? 9.039 -5.609 -11.859 1 87.94 67 PHE A N 1
ATOM 540 C CA . PHE A 1 67 ? 9.102 -6.289 -10.57 1 87.94 67 PHE A CA 1
ATOM 541 C C . PHE A 1 67 ? 7.75 -6.898 -10.219 1 87.94 67 PHE A C 1
ATOM 543 O O . PHE A 1 67 ? 7.68 -8.039 -9.758 1 87.94 67 PHE A O 1
ATOM 550 N N . GLN A 1 68 ? 6.68 -6.211 -10.5 1 87.44 68 GLN A N 1
ATOM 551 C CA . GLN A 1 68 ? 5.336 -6.703 -10.219 1 87.44 68 GLN A CA 1
ATOM 552 C C . GLN A 1 68 ? 4.977 -7.879 -11.125 1 87.44 68 GLN A C 1
ATOM 554 O O . GLN A 1 68 ? 4.32 -8.828 -10.688 1 87.44 68 GLN A O 1
ATOM 559 N N . GLY A 1 69 ? 5.449 -7.777 -12.297 1 89.38 69 GLY A N 1
ATOM 560 C CA . GLY A 1 69 ? 5.23 -8.898 -13.203 1 89.38 69 GLY A CA 1
ATOM 561 C C . GLY A 1 69 ? 5.961 -10.156 -12.781 1 89.38 69 GLY A C 1
ATOM 562 O O . GLY A 1 69 ? 5.387 -11.25 -12.805 1 89.38 69 GLY A O 1
ATOM 563 N N . ALA A 1 70 ? 7.145 -9.969 -12.305 1 91.19 70 ALA A N 1
ATOM 564 C CA . ALA A 1 70 ? 7.945 -11.109 -11.875 1 91.19 70 ALA A CA 1
ATOM 565 C C . ALA A 1 70 ? 7.367 -11.742 -10.609 1 91.19 70 ALA A C 1
ATOM 567 O O . ALA A 1 70 ? 7.293 -12.969 -10.5 1 91.19 70 ALA A O 1
ATOM 568 N N . THR A 1 71 ? 6.859 -10.945 -9.734 1 89.44 71 THR A N 1
ATOM 569 C CA . THR A 1 71 ? 6.324 -11.453 -8.477 1 89.44 71 THR A CA 1
ATOM 570 C C . THR A 1 71 ? 4.977 -12.133 -8.695 1 89.44 71 THR A C 1
ATOM 572 O O . THR A 1 71 ? 4.621 -13.07 -7.977 1 89.44 71 THR A O 1
ATOM 575 N N . THR A 1 72 ? 4.309 -11.781 -9.719 1 90.62 72 THR A N 1
ATOM 576 C CA . THR A 1 72 ? 2.992 -12.359 -9.992 1 90.62 72 THR A CA 1
ATOM 577 C C . THR A 1 72 ? 3.125 -13.688 -10.727 1 90.62 72 THR A C 1
ATOM 579 O O . THR A 1 72 ? 2.35 -14.617 -10.484 1 90.62 72 THR A O 1
ATOM 582 N N . LEU A 1 73 ? 4.156 -13.789 -11.5 1 94.06 73 LEU A N 1
ATOM 583 C CA . LEU A 1 73 ? 4.211 -14.914 -12.43 1 94.06 73 LEU A CA 1
ATOM 584 C C . LEU A 1 73 ? 5.055 -16.047 -11.859 1 94.06 73 LEU A C 1
ATOM 586 O O . LEU A 1 73 ? 4.969 -17.188 -12.328 1 94.06 73 LEU A O 1
ATOM 590 N N . PHE A 1 74 ? 5.855 -15.852 -10.891 1 93.19 74 PHE A N 1
ATOM 591 C CA . PHE A 1 74 ? 6.816 -16.875 -10.508 1 93.19 74 PHE A CA 1
ATOM 592 C C . PHE A 1 74 ? 6.109 -18.094 -9.914 1 93.19 74 PHE A C 1
ATOM 594 O O . PHE A 1 74 ? 6.445 -19.234 -10.234 1 93.19 74 PHE A O 1
ATOM 601 N N . LEU A 1 75 ? 5.023 -17.875 -9.109 1 94.38 75 LEU A N 1
ATOM 602 C CA . LEU A 1 75 ? 4.375 -18.984 -8.43 1 94.38 75 LEU A CA 1
ATOM 603 C C . LEU A 1 75 ? 3.48 -19.766 -9.391 1 94.38 75 LEU A C 1
ATOM 605 O O . LEU A 1 75 ? 3.473 -21 -9.391 1 94.38 75 LEU A O 1
ATOM 609 N N . PRO A 1 76 ? 2.775 -19.047 -10.273 1 96.12 76 PRO A N 1
ATOM 610 C CA . PRO A 1 76 ? 1.997 -19.797 -11.266 1 96.12 76 PRO A CA 1
ATOM 611 C C . PRO A 1 76 ? 2.873 -20.625 -12.195 1 96.12 76 PRO A C 1
ATOM 613 O O . PRO A 1 76 ? 2.488 -21.734 -12.586 1 96.12 76 PRO A O 1
ATOM 616 N N . ILE A 1 77 ? 4 -20.172 -12.5 1 95.5 77 ILE A N 1
ATOM 617 C CA . ILE A 1 77 ? 4.902 -20.922 -13.359 1 95.5 77 ILE A CA 1
ATOM 618 C C . ILE A 1 77 ? 5.418 -22.156 -12.625 1 95.5 77 ILE A C 1
ATOM 620 O O . ILE A 1 77 ? 5.484 -23.25 -13.195 1 95.5 77 ILE A O 1
ATOM 624 N N . VAL A 1 78 ? 5.695 -21.984 -11.344 1 95.75 78 VAL A N 1
ATOM 625 C CA . VAL A 1 78 ? 6.145 -23.109 -10.523 1 95.75 78 VAL A CA 1
ATOM 626 C C . VAL A 1 78 ? 5.047 -24.172 -10.453 1 95.75 78 VAL A C 1
ATOM 628 O O . VAL A 1 78 ? 5.312 -25.359 -10.617 1 95.75 78 VAL A O 1
ATOM 631 N N . SER A 1 79 ? 3.848 -23.719 -10.281 1 94.88 79 SER A N 1
ATOM 632 C CA . SER A 1 79 ? 2.734 -24.656 -10.172 1 94.88 79 SER A CA 1
ATOM 633 C C . SER A 1 79 ? 2.512 -25.406 -11.484 1 94.88 79 SER A C 1
ATOM 635 O O . SER A 1 79 ? 2.26 -26.609 -11.484 1 94.88 79 SER A O 1
ATOM 637 N N . TYR A 1 80 ? 2.699 -24.703 -12.586 1 93.94 80 TYR A N 1
ATOM 638 C CA . TYR A 1 80 ? 2.529 -25.312 -13.898 1 93.94 80 TYR A CA 1
ATOM 639 C C . TYR A 1 80 ? 3.611 -26.359 -14.156 1 93.94 80 TYR A C 1
ATOM 641 O O . TYR A 1 80 ? 3.318 -27.469 -14.602 1 93.94 80 TYR A O 1
ATOM 649 N N . VAL A 1 81 ? 4.828 -26.062 -13.859 1 92.62 81 VAL A N 1
ATOM 650 C CA . VAL A 1 81 ? 5.965 -26.938 -14.148 1 92.62 81 VAL A CA 1
ATOM 651 C C . VAL A 1 81 ? 5.914 -28.172 -13.258 1 92.62 81 VAL A C 1
ATOM 653 O O . VAL A 1 81 ? 6.102 -29.297 -13.734 1 92.62 81 VAL A O 1
ATOM 656 N N . VAL A 1 82 ? 5.652 -28.031 -11.984 1 91.25 82 VAL A N 1
ATOM 657 C CA . VAL A 1 82 ? 5.645 -29.141 -11.055 1 91.25 82 VAL A CA 1
ATOM 658 C C . VAL A 1 82 ? 4.5 -30.094 -11.398 1 91.25 82 VAL A C 1
ATOM 660 O O . VAL A 1 82 ? 4.652 -31.312 -11.32 1 91.25 82 VAL A O 1
ATOM 663 N N . SER A 1 83 ? 3.418 -29.531 -11.844 1 87.88 83 SER A N 1
ATOM 664 C CA . SER A 1 83 ? 2.281 -30.375 -12.211 1 87.88 83 SER A CA 1
ATOM 665 C C . SER A 1 83 ? 2.568 -31.172 -13.484 1 87.88 83 SER A C 1
ATOM 667 O O . SER A 1 83 ? 2.232 -32.344 -13.57 1 87.88 83 SER A O 1
ATOM 669 N N . THR A 1 84 ? 3.242 -30.562 -14.445 1 84 84 THR A N 1
ATOM 670 C CA . THR A 1 84 ? 3.543 -31.219 -15.711 1 84 84 THR A CA 1
ATOM 671 C C . THR A 1 84 ? 4.582 -32.312 -15.523 1 84 84 THR A C 1
ATOM 673 O O . THR A 1 84 ? 4.477 -33.375 -16.125 1 84 84 THR A O 1
ATOM 676 N N . THR A 1 85 ? 5.578 -32.156 -14.711 1 82.69 85 THR A N 1
ATOM 677 C CA . THR A 1 85 ? 6.668 -33.125 -14.531 1 82.69 85 THR A CA 1
ATOM 678 C C . THR A 1 85 ? 6.242 -34.25 -13.609 1 82.69 85 THR A C 1
ATOM 680 O O . THR A 1 85 ? 6.68 -35.406 -13.781 1 82.69 85 THR A O 1
ATOM 683 N N . GLY A 1 86 ? 5.402 -34.062 -12.594 1 69.38 86 GLY A N 1
ATOM 684 C CA . GLY A 1 86 ? 5.012 -35.062 -11.617 1 69.38 86 GLY A CA 1
ATOM 685 C C . GLY A 1 86 ? 4.098 -36.156 -12.195 1 69.38 86 GLY A C 1
ATOM 686 O O . GLY A 1 86 ? 4.098 -37.281 -11.734 1 69.38 86 GLY A O 1
ATOM 687 N N . ASP A 1 87 ? 3.371 -35.906 -13.305 1 61.47 87 ASP A N 1
ATOM 688 C CA . ASP A 1 87 ? 2.342 -36.812 -13.781 1 61.47 87 ASP A CA 1
ATOM 689 C C . ASP A 1 87 ? 2.812 -37.562 -15.016 1 61.47 87 ASP A C 1
ATOM 691 O O . ASP A 1 87 ? 2.061 -38.375 -15.594 1 61.47 87 ASP A O 1
ATOM 695 N N . GLN A 1 88 ? 4.211 -37.562 -15.414 1 64.44 88 GLN A N 1
ATOM 696 C CA . GLN A 1 88 ? 4.559 -38.031 -16.75 1 64.44 88 GLN A CA 1
ATOM 697 C C . GLN A 1 88 ? 5.531 -39.219 -16.656 1 64.44 88 GLN A C 1
ATOM 699 O O . GLN A 1 88 ? 6.5 -39.281 -17.422 1 64.44 88 GLN A O 1
ATOM 704 N N . SER A 1 89 ? 5.312 -40.25 -15.906 1 64.94 89 SER A N 1
ATOM 705 C CA . SER A 1 89 ? 6.289 -41.312 -15.914 1 64.94 89 SER A CA 1
ATOM 706 C C . SER A 1 89 ? 6.047 -42.281 -17.078 1 64.94 89 SER A C 1
ATOM 708 O O . SER A 1 89 ? 6.988 -42.875 -17.625 1 64.94 89 SER A O 1
ATOM 710 N N . ILE A 1 90 ? 4.793 -42.375 -17.438 1 70.12 90 ILE A N 1
ATOM 711 C CA . ILE A 1 90 ? 4.477 -43.219 -18.578 1 70.12 90 ILE A CA 1
ATOM 712 C C . ILE A 1 90 ? 3.74 -42.438 -19.641 1 70.12 90 ILE A C 1
ATOM 714 O O . ILE A 1 90 ? 2.709 -41.812 -19.359 1 70.12 90 ILE A O 1
ATOM 718 N N . ILE A 1 91 ? 4.363 -42.281 -20.734 1 74.06 91 ILE A N 1
ATOM 719 C CA . ILE A 1 91 ? 3.791 -41.531 -21.828 1 74.06 91 ILE A CA 1
ATOM 720 C C . ILE A 1 91 ? 3.385 -42.469 -22.969 1 74.06 91 ILE A C 1
ATOM 722 O O . ILE A 1 91 ? 4.156 -43.344 -23.359 1 74.06 91 ILE A O 1
ATOM 726 N N . ALA A 1 92 ? 2.221 -42.438 -23.281 1 71.5 92 ALA A N 1
ATOM 727 C CA . ALA A 1 92 ? 1.733 -43.219 -24.422 1 71.5 92 ALA A CA 1
ATOM 728 C C . ALA A 1 92 ? 1.339 -42.281 -25.578 1 71.5 92 ALA A C 1
ATOM 730 O O . ALA A 1 92 ? 0.735 -41.25 -25.375 1 71.5 92 ALA A O 1
ATOM 731 N N . ALA A 1 93 ? 1.875 -42.625 -26.75 1 70.19 93 ALA A N 1
ATOM 732 C CA . ALA A 1 93 ? 1.561 -41.844 -27.938 1 70.19 93 ALA A CA 1
ATOM 733 C C . ALA A 1 93 ? 1.079 -42.75 -29.062 1 70.19 93 ALA A C 1
ATOM 735 O O . ALA A 1 93 ? 1.704 -43.781 -29.359 1 70.19 93 ALA A O 1
ATOM 736 N N . PRO A 1 94 ? -0.094 -42.469 -29.547 1 67 94 PRO A N 1
ATOM 737 C CA . PRO A 1 94 ? -0.558 -43.281 -30.703 1 67 94 PRO A CA 1
ATOM 738 C C . PRO A 1 94 ? 0.153 -42.906 -32 1 67 94 PRO A C 1
ATOM 740 O O . PRO A 1 94 ? 0.311 -41.719 -32.312 1 67 94 PRO A O 1
ATOM 743 N N . PHE A 1 95 ? 0.793 -43.906 -32.594 1 69.81 95 PHE A N 1
ATOM 744 C CA . PHE A 1 95 ? 1.462 -43.719 -33.875 1 69.81 95 PHE A CA 1
ATOM 745 C C . PHE A 1 95 ? 0.67 -44.375 -35 1 69.81 95 PHE A C 1
ATOM 747 O O . PHE A 1 95 ? 0.344 -45.562 -34.938 1 69.81 95 PHE A O 1
ATOM 754 N N . HIS A 1 96 ? 0.26 -43.469 -35.938 1 60.34 96 HIS A N 1
ATOM 755 C CA . HIS A 1 96 ? -0.437 -43.969 -37.094 1 60.34 96 HIS A CA 1
ATOM 756 C C . HIS A 1 96 ? 0.506 -44.094 -38.281 1 60.34 96 HIS A C 1
ATOM 758 O O . HIS A 1 96 ? 1.068 -43.094 -38.75 1 60.34 96 HIS A O 1
ATOM 764 N N . SER A 1 97 ? 1.01 -45.312 -38.781 1 55.28 97 SER A N 1
ATOM 765 C CA . SER A 1 97 ? 1.942 -45.562 -39.875 1 55.28 97 SER A CA 1
ATOM 766 C C . SER A 1 97 ? 1.303 -45.219 -41.219 1 55.28 97 SER A C 1
ATOM 768 O O . SER A 1 97 ? 1.998 -45.125 -42.25 1 55.28 97 SER A O 1
ATOM 770 N N . GLY A 1 98 ? 0.088 -44.719 -41.344 1 51.88 98 GLY A N 1
ATOM 771 C CA . GLY A 1 98 ? -0.582 -44.5 -42.594 1 51.88 98 GLY A CA 1
ATOM 772 C C . GLY A 1 98 ? -1.064 -45.781 -43.25 1 51.88 98 GLY A C 1
ATOM 773 O O . GLY A 1 98 ? -1.829 -45.75 -44.219 1 51.88 98 GLY A O 1
ATOM 774 N N . VAL A 1 99 ? -0.42 -47.094 -42.938 1 49.97 99 VAL A N 1
ATOM 775 C CA . VAL A 1 99 ? -0.862 -48.344 -43.5 1 49.97 99 VAL A CA 1
ATOM 776 C C . VAL A 1 99 ? -1.994 -48.938 -42.656 1 49.97 99 VAL A C 1
ATOM 778 O O . VAL A 1 99 ? -1.926 -48.906 -41.438 1 49.97 99 VAL A O 1
ATOM 781 N N . ARG A 1 100 ? -3.162 -49.281 -43.281 1 47.88 100 ARG A N 1
ATOM 782 C CA . ARG A 1 100 ? -4.379 -49.812 -42.688 1 47.88 100 ARG A CA 1
ATOM 783 C C . ARG A 1 100 ? -4.07 -50.969 -41.781 1 47.88 100 ARG A C 1
ATOM 785 O O . ARG A 1 100 ? -3.389 -51.938 -42.188 1 47.88 100 ARG A O 1
ATOM 792 N N . GLY A 1 101 ? -4.562 -51.094 -40.344 1 49.19 101 GLY A N 1
ATOM 793 C CA . GLY A 1 101 ? -4.445 -52.219 -39.438 1 49.19 101 GLY A CA 1
ATOM 794 C C . GLY A 1 101 ? -3.176 -52.188 -38.625 1 49.19 101 GLY A C 1
ATOM 795 O O . GLY A 1 101 ? -2.957 -53.062 -37.781 1 49.19 101 GLY A O 1
ATOM 796 N N . GLN A 1 102 ? -2.342 -51.156 -38.969 1 53.12 102 GLN A N 1
ATOM 797 C CA . GLN A 1 102 ? -1.062 -51.219 -38.25 1 53.12 102 GLN A CA 1
ATOM 798 C C . GLN A 1 102 ? -0.882 -50.031 -37.312 1 53.12 102 GLN A C 1
ATOM 800 O O . GLN A 1 102 ? 0.192 -49.438 -37.25 1 53.12 102 GLN A O 1
ATOM 805 N N . ASP A 1 103 ? -1.892 -49.562 -36.625 1 59.03 103 ASP A N 1
ATOM 806 C CA . ASP A 1 103 ? -1.74 -48.562 -35.562 1 59.03 103 ASP A CA 1
ATOM 807 C C . ASP A 1 103 ? -1.02 -49.125 -34.344 1 59.03 103 ASP A C 1
ATOM 809 O O . ASP A 1 103 ? -1.263 -50.281 -33.969 1 59.03 103 ASP A O 1
ATOM 813 N N . GLU A 1 104 ? 0.07 -48.375 -34.062 1 66 104 GLU A N 1
ATOM 814 C CA . GLU A 1 104 ? 0.861 -48.781 -32.906 1 66 104 GLU A CA 1
ATOM 815 C C . GLU A 1 104 ? 0.808 -47.75 -31.797 1 66 104 GLU A C 1
ATOM 817 O O . GLU A 1 104 ? 0.738 -46.562 -32.062 1 66 104 GLU A O 1
ATOM 822 N N . ILE A 1 105 ? 0.506 -48.219 -30.594 1 70.06 105 ILE A N 1
ATOM 823 C CA . ILE A 1 105 ? 0.667 -47.344 -29.422 1 70.06 105 ILE A CA 1
ATOM 824 C C . ILE A 1 105 ? 2.078 -47.5 -28.859 1 70.06 105 ILE A C 1
ATOM 826 O O . ILE A 1 105 ? 2.508 -48.625 -28.531 1 70.06 105 ILE A O 1
ATOM 830 N N . VAL A 1 106 ? 2.768 -46.406 -29 1 76.12 106 VAL A N 1
ATOM 831 C CA . VAL A 1 106 ? 4.121 -46.375 -28.453 1 76.12 106 VAL A CA 1
ATOM 832 C C . VAL A 1 106 ? 4.074 -46.031 -26.969 1 76.12 106 VAL A C 1
ATOM 834 O O . VAL A 1 106 ? 3.449 -45.031 -26.594 1 76.12 106 VAL A O 1
ATOM 837 N N . ILE A 1 107 ? 4.527 -46.906 -26.109 1 75.19 107 ILE A N 1
ATOM 838 C CA . ILE A 1 107 ? 4.578 -46.656 -24.672 1 75.19 107 ILE A CA 1
ATOM 839 C C . ILE A 1 107 ? 6.02 -46.406 -24.25 1 75.19 107 ILE A C 1
ATOM 841 O O . ILE A 1 107 ? 6.926 -47.156 -24.594 1 75.19 107 ILE A O 1
ATOM 845 N N . GLY A 1 108 ? 6.195 -45.281 -23.766 1 76.62 108 GLY A N 1
ATOM 846 C CA . GLY A 1 108 ? 7.496 -44.938 -23.203 1 76.62 108 GLY A CA 1
ATOM 847 C C . GLY A 1 108 ? 7.48 -44.812 -21.688 1 76.62 108 GLY A C 1
ATOM 848 O O . GLY A 1 108 ? 6.695 -44.062 -21.125 1 76.62 108 GLY A O 1
ATOM 849 N N . ARG A 1 109 ? 8.172 -45.719 -21.016 1 75.56 109 ARG A N 1
ATOM 850 C CA . ARG A 1 109 ? 8.406 -45.625 -19.578 1 75.56 109 ARG A CA 1
ATOM 851 C C . ARG A 1 109 ? 9.664 -44.812 -19.297 1 75.56 109 ARG A C 1
ATOM 853 O O . ARG A 1 109 ? 10.773 -45.219 -19.625 1 75.56 109 ARG A O 1
ATOM 860 N N . CYS A 1 110 ? 9.383 -43.688 -18.781 1 78 110 CYS A N 1
ATOM 861 C CA . CYS A 1 110 ? 10.492 -42.75 -18.547 1 78 110 CYS A CA 1
ATOM 862 C C . CYS A 1 110 ? 10.836 -42.656 -17.062 1 78 110 CYS A C 1
ATOM 864 O O . CYS A 1 110 ? 9.938 -42.656 -16.219 1 78 110 CYS A O 1
ATOM 866 N N . ASP A 1 111 ? 12.094 -42.875 -16.719 1 74.75 111 ASP A N 1
ATOM 867 C CA . ASP A 1 111 ? 12.57 -42.656 -15.359 1 74.75 111 ASP A CA 1
ATOM 868 C C . ASP A 1 111 ? 12.711 -41.156 -15.07 1 74.75 111 ASP A C 1
ATOM 870 O O . ASP A 1 111 ? 13.703 -40.531 -15.453 1 74.75 111 ASP A O 1
ATOM 874 N N . THR A 1 112 ? 11.734 -40.594 -14.445 1 78.12 112 THR A N 1
ATOM 875 C CA . THR A 1 112 ? 11.703 -39.156 -14.172 1 78.12 112 THR A CA 1
ATOM 876 C C . THR A 1 112 ? 12.148 -38.875 -12.742 1 78.12 112 THR A C 1
ATOM 878 O O . THR A 1 112 ? 12.023 -37.75 -12.266 1 78.12 112 THR A O 1
ATOM 881 N N . THR A 1 113 ? 12.742 -39.812 -11.977 1 76.06 113 THR A N 1
ATOM 882 C CA . THR A 1 113 ? 13.047 -39.625 -10.562 1 76.06 113 THR A CA 1
ATOM 883 C C . THR A 1 113 ? 14.07 -38.5 -10.375 1 76.06 113 THR A C 1
ATOM 885 O O . THR A 1 113 ? 13.891 -37.625 -9.531 1 76.06 113 THR A O 1
ATOM 888 N N . GLU A 1 114 ? 15.109 -38.562 -11.164 1 79.19 114 GLU A N 1
ATOM 889 C CA . GLU A 1 114 ? 16.156 -37.531 -11.023 1 79.19 114 GLU A CA 1
ATOM 890 C C . GLU A 1 114 ? 15.664 -36.188 -11.5 1 79.19 114 GLU A C 1
ATOM 892 O O . GLU A 1 114 ? 15.977 -35.156 -10.891 1 79.19 114 GLU A O 1
ATOM 897 N N . HIS A 1 115 ? 14.859 -36.156 -12.539 1 84.56 115 HIS A N 1
ATOM 898 C CA . HIS A 1 115 ? 14.336 -34.906 -13.07 1 84.56 115 HIS A CA 1
ATOM 899 C C . HIS A 1 115 ? 13.375 -34.25 -12.094 1 84.56 115 HIS A C 1
ATOM 901 O O . HIS A 1 115 ? 13.453 -33.031 -11.859 1 84.56 115 HIS A O 1
ATOM 907 N N . ILE A 1 116 ? 12.5 -35.031 -11.477 1 84.12 116 ILE A N 1
ATOM 908 C CA . ILE A 1 116 ? 11.539 -34.5 -10.523 1 84.12 116 ILE A CA 1
ATOM 909 C C . ILE A 1 116 ? 12.266 -33.969 -9.289 1 84.12 116 ILE A C 1
ATOM 911 O O . ILE A 1 116 ? 11.891 -32.938 -8.727 1 84.12 116 ILE A O 1
ATOM 915 N N . SER A 1 117 ? 13.312 -34.688 -8.836 1 84.12 117 SER A N 1
ATOM 916 C CA . SER A 1 117 ? 14.086 -34.25 -7.688 1 84.12 117 SER A CA 1
ATOM 917 C C . SER A 1 117 ? 14.758 -32.906 -7.969 1 84.12 117 SER A C 1
ATOM 919 O O . SER A 1 117 ? 14.773 -32.031 -7.105 1 84.12 117 SER A O 1
ATOM 921 N N . ARG A 1 118 ? 15.242 -32.719 -9.133 1 87.69 118 ARG A N 1
ATOM 922 C CA . ARG A 1 118 ? 15.875 -31.453 -9.5 1 87.69 118 ARG A CA 1
ATOM 923 C C . ARG A 1 118 ? 14.844 -30.344 -9.617 1 87.69 118 ARG A C 1
ATOM 925 O O . ARG A 1 118 ? 15.125 -29.188 -9.289 1 87.69 118 ARG A O 1
ATOM 932 N N . VAL A 1 119 ? 13.648 -30.641 -10.07 1 90.81 119 VAL A N 1
ATOM 933 C CA . VAL A 1 119 ? 12.578 -29.656 -10.18 1 90.81 119 VAL A CA 1
ATOM 934 C C . VAL A 1 119 ? 12.117 -29.234 -8.789 1 90.81 119 VAL A C 1
ATOM 936 O O . VAL A 1 119 ? 11.797 -28.062 -8.562 1 90.81 119 VAL A O 1
ATOM 939 N N . LEU A 1 120 ? 12.117 -30.172 -7.883 1 90.94 120 LEU A N 1
ATOM 940 C CA . LEU A 1 120 ? 11.719 -29.844 -6.516 1 90.94 120 LEU A CA 1
ATOM 941 C C . LEU A 1 120 ? 12.766 -28.969 -5.844 1 90.94 120 LEU A C 1
ATOM 943 O O . LEU A 1 120 ? 12.43 -28.062 -5.078 1 90.94 120 LEU A O 1
ATOM 947 N N . VAL A 1 121 ? 14.047 -29.281 -6.098 1 92.06 121 VAL A N 1
ATOM 948 C CA . VAL A 1 121 ? 15.109 -28.422 -5.598 1 92.06 121 VAL A CA 1
ATOM 949 C C . VAL A 1 121 ? 14.969 -27.031 -6.199 1 92.06 121 VAL A C 1
ATOM 951 O O . VAL A 1 121 ? 15.078 -26.031 -5.488 1 92.06 121 VAL A O 1
ATOM 954 N N . TRP A 1 122 ? 14.711 -27 -7.508 1 93.75 122 TRP A N 1
ATOM 955 C CA . TRP A 1 122 ? 14.461 -25.734 -8.195 1 93.75 122 TRP A CA 1
ATOM 956 C C . TRP A 1 122 ? 13.297 -24.984 -7.547 1 93.75 122 TRP A C 1
ATOM 958 O O . TRP A 1 122 ? 13.375 -23.781 -7.305 1 93.75 122 TRP A O 1
ATOM 968 N N . THR A 1 123 ? 12.219 -25.594 -7.176 1 94.62 123 THR A N 1
ATOM 969 C CA . THR A 1 123 ? 11.047 -25 -6.543 1 94.62 123 THR A CA 1
ATOM 970 C C . THR A 1 123 ? 11.398 -24.422 -5.18 1 94.62 123 THR A C 1
ATOM 972 O O . THR A 1 123 ? 10.977 -23.312 -4.836 1 94.62 123 THR A O 1
ATOM 975 N N . ALA A 1 124 ? 12.172 -25.172 -4.441 1 95.31 124 ALA A N 1
ATOM 976 C CA . ALA A 1 124 ? 12.578 -24.703 -3.117 1 95.31 124 ALA A CA 1
ATOM 977 C C . ALA A 1 124 ? 13.461 -23.469 -3.217 1 95.31 124 ALA A C 1
ATOM 979 O O . ALA A 1 124 ? 13.297 -22.516 -2.453 1 95.31 124 ALA A O 1
ATOM 980 N N . LEU A 1 125 ? 14.391 -23.484 -4.168 1 95.81 125 LEU A N 1
ATOM 981 C CA . LEU A 1 125 ? 15.312 -22.359 -4.328 1 95.81 125 LEU A CA 1
ATOM 982 C C . LEU A 1 125 ? 14.57 -21.109 -4.766 1 95.81 125 LEU A C 1
ATOM 984 O O . LEU A 1 125 ? 14.883 -20 -4.309 1 95.81 125 LEU A O 1
ATOM 988 N N . VAL A 1 126 ? 13.578 -21.219 -5.629 1 95.56 126 VAL A N 1
ATOM 989 C CA . VAL A 1 126 ? 12.766 -20.094 -6.066 1 95.56 126 VAL A CA 1
ATOM 990 C C . VAL A 1 126 ? 12.055 -19.469 -4.867 1 95.56 126 VAL A C 1
ATOM 992 O O . VAL A 1 126 ? 12.023 -18.25 -4.727 1 95.56 126 VAL A O 1
ATOM 995 N N . GLN A 1 127 ? 11.57 -20.312 -4.008 1 95.31 127 GLN A N 1
ATOM 996 C CA . GLN A 1 127 ? 10.859 -19.828 -2.828 1 95.31 127 GLN A CA 1
ATOM 997 C C . GLN A 1 127 ? 11.812 -19.141 -1.854 1 95.31 127 GLN A C 1
ATOM 999 O O . GLN A 1 127 ? 11.461 -18.141 -1.227 1 95.31 127 GLN A O 1
ATOM 1004 N N . ILE A 1 128 ? 13.016 -19.688 -1.738 1 96.06 128 ILE A N 1
ATOM 1005 C CA . ILE A 1 128 ? 14 -19.078 -0.844 1 96.06 128 ILE A CA 1
ATOM 1006 C C . ILE A 1 128 ? 14.383 -17.703 -1.355 1 96.06 128 ILE A C 1
ATOM 1008 O O . ILE A 1 128 ? 14.477 -16.75 -0.577 1 96.06 128 ILE A O 1
ATOM 1012 N N . VAL A 1 129 ? 14.562 -17.594 -2.672 1 94.81 129 VAL A N 1
ATOM 1013 C CA . VAL A 1 129 ? 14.883 -16.297 -3.258 1 94.81 129 VAL A CA 1
ATOM 1014 C C . VAL A 1 129 ? 13.734 -15.32 -3.01 1 94.81 129 VAL A C 1
ATOM 1016 O O . VAL A 1 129 ? 13.961 -14.156 -2.678 1 94.81 129 VAL A O 1
ATOM 1019 N N . GLY A 1 130 ? 12.523 -15.828 -3.148 1 91.94 130 GLY A N 1
ATOM 1020 C CA . GLY A 1 130 ? 11.367 -14.992 -2.877 1 91.94 130 GLY A CA 1
ATOM 1021 C C . GLY A 1 130 ? 11.32 -14.484 -1.447 1 91.94 130 GLY A C 1
ATOM 1022 O O . GLY A 1 130 ? 11 -13.32 -1.206 1 91.94 130 GLY A O 1
ATOM 1023 N N . ILE A 1 131 ? 11.68 -15.258 -0.482 1 93.69 131 ILE A N 1
ATOM 1024 C CA . ILE A 1 131 ? 11.664 -14.891 0.93 1 93.69 131 ILE A CA 1
ATOM 1025 C C . ILE A 1 131 ? 12.789 -13.906 1.219 1 93.69 131 ILE A C 1
ATOM 1027 O O . ILE A 1 131 ? 12.602 -12.922 1.938 1 93.69 131 ILE A O 1
ATOM 1031 N N . ASN A 1 132 ? 13.953 -14.156 0.543 1 93.06 132 ASN A N 1
ATOM 1032 C CA . ASN A 1 132 ? 15.117 -13.312 0.785 1 93.06 132 ASN A CA 1
ATOM 1033 C C . ASN A 1 132 ? 14.914 -11.898 0.235 1 93.06 132 ASN A C 1
ATOM 1035 O O . ASN A 1 132 ? 15.461 -10.938 0.765 1 93.06 132 ASN A O 1
ATOM 1039 N N . THR A 1 133 ? 14.172 -11.711 -0.793 1 89.69 133 THR A N 1
ATOM 1040 C CA . THR A 1 133 ? 14.023 -10.414 -1.457 1 89.69 133 THR A CA 1
ATOM 1041 C C . THR A 1 133 ? 12.891 -9.609 -0.823 1 89.69 133 THR A C 1
ATOM 1043 O O . THR A 1 133 ? 12.711 -8.43 -1.138 1 89.69 133 THR A O 1
ATOM 1046 N N . THR A 1 134 ? 12.117 -10.148 0.145 1 88.62 134 THR A N 1
ATOM 1047 C CA . THR A 1 134 ? 11.031 -9.422 0.791 1 88.62 134 THR A CA 1
ATOM 1048 C C . THR A 1 134 ? 11.492 -8.82 2.117 1 88.62 134 THR A C 1
ATOM 1050 O O . THR A 1 134 ? 12.039 -9.531 2.967 1 88.62 134 THR A O 1
ATOM 1053 N N . ALA A 1 135 ? 11.336 -7.535 2.141 1 87.88 135 ALA A N 1
ATOM 1054 C CA . ALA A 1 135 ? 11.711 -6.828 3.361 1 87.88 135 ALA A CA 1
ATOM 1055 C C . ALA A 1 135 ? 10.547 -6.758 4.34 1 87.88 135 ALA A C 1
ATOM 1057 O O . ALA A 1 135 ? 9.398 -6.57 3.932 1 87.88 135 ALA A O 1
ATOM 1058 N N . ILE A 1 136 ? 10.836 -6.934 5.668 1 88.88 136 ILE A N 1
ATOM 1059 C CA . ILE A 1 136 ? 9.852 -6.797 6.742 1 88.88 136 ILE A CA 1
ATOM 1060 C C . ILE A 1 136 ? 10.133 -5.523 7.539 1 88.88 136 ILE A C 1
ATOM 1062 O O . ILE A 1 136 ? 11.273 -5.281 7.949 1 88.88 136 ILE A O 1
ATOM 1066 N N . ILE A 1 137 ? 9.148 -4.699 7.625 1 88.75 137 ILE A N 1
ATOM 1067 C CA . ILE A 1 137 ? 9.305 -3.408 8.281 1 88.75 137 ILE A CA 1
ATOM 1068 C C . ILE A 1 137 ? 8.297 -3.287 9.422 1 88.75 137 ILE A C 1
ATOM 1070 O O . ILE A 1 137 ? 7.176 -3.797 9.328 1 88.75 137 ILE A O 1
ATOM 1074 N N . ALA A 1 138 ? 8.734 -2.77 10.523 1 86.31 138 ALA A N 1
ATOM 1075 C CA . ALA A 1 138 ? 7.871 -2.477 11.664 1 86.31 138 ALA A CA 1
ATOM 1076 C C . ALA A 1 138 ? 7.855 -0.981 11.977 1 86.31 138 ALA A C 1
ATOM 1078 O O . ALA A 1 138 ? 8.891 -0.403 12.328 1 86.31 138 ALA A O 1
ATOM 1079 N N . THR A 1 139 ? 6.793 -0.309 11.641 1 84.94 139 THR A N 1
ATOM 1080 C CA . THR A 1 139 ? 6.656 1.118 11.906 1 84.94 139 THR A CA 1
ATOM 1081 C C . THR A 1 139 ? 5.488 1.378 12.859 1 84.94 139 THR A C 1
ATOM 1083 O O . THR A 1 139 ? 4.703 0.472 13.148 1 84.94 139 THR A O 1
ATOM 1086 N N . ASP A 1 140 ? 5.531 2.545 13.344 1 83.75 140 ASP A N 1
ATOM 1087 C CA . ASP A 1 140 ? 4.434 2.975 14.211 1 83.75 140 ASP A CA 1
ATOM 1088 C C . ASP A 1 140 ? 3.174 3.264 13.391 1 83.75 140 ASP A C 1
ATOM 1090 O O . ASP A 1 140 ? 3.26 3.715 12.25 1 83.75 140 ASP A O 1
ATOM 1094 N N . ALA A 1 141 ? 2.053 3.027 14.008 1 75.5 141 ALA A N 1
ATOM 1095 C CA . ALA A 1 141 ? 0.766 3.209 13.336 1 75.5 141 ALA A CA 1
ATOM 1096 C C . ALA A 1 141 ? 0.548 4.672 12.961 1 75.5 141 ALA A C 1
ATOM 1098 O O . ALA A 1 141 ? -0.122 4.969 11.969 1 75.5 141 ALA A O 1
ATOM 1099 N N . ARG A 1 142 ? 1.168 5.559 13.625 1 78.94 142 ARG A N 1
ATOM 1100 C CA . ARG A 1 142 ? 0.939 6.984 13.406 1 78.94 142 ARG A CA 1
ATOM 1101 C C . ARG A 1 142 ? 1.789 7.508 12.258 1 78.94 142 ARG A C 1
ATOM 1103 O O . ARG A 1 142 ? 1.558 8.609 11.758 1 78.94 142 ARG A O 1
ATOM 1110 N N . GLU A 1 143 ? 2.771 6.738 11.828 1 83.69 143 GLU A N 1
ATOM 1111 C CA . GLU A 1 143 ? 3.631 7.16 10.727 1 83.69 143 GLU A CA 1
ATOM 1112 C C . GLU A 1 143 ? 2.951 6.934 9.375 1 83.69 143 GLU A C 1
ATOM 1114 O O . GLU A 1 143 ? 3.451 7.383 8.344 1 83.69 143 GLU A O 1
ATOM 1119 N N . GLY A 1 144 ? 1.758 6.438 9.359 1 68.5 144 GLY A N 1
ATOM 1120 C CA . GLY A 1 144 ? 0.937 6.348 8.156 1 68.5 144 GLY A CA 1
ATOM 1121 C C . GLY A 1 144 ? 1.238 5.117 7.32 1 68.5 144 GLY A C 1
ATOM 1122 O O . GLY A 1 144 ? 0.648 4.926 6.254 1 68.5 144 GLY A O 1
ATOM 1123 N N . ARG A 1 145 ? 2.197 4.281 7.543 1 69 145 ARG A N 1
ATOM 1124 C CA . ARG A 1 145 ? 2.506 3.113 6.727 1 69 145 ARG A CA 1
ATOM 1125 C C . ARG A 1 145 ? 2.326 1.824 7.52 1 69 145 ARG A C 1
ATOM 1127 O O . ARG A 1 145 ? 3.162 1.482 8.359 1 69 145 ARG A O 1
ATOM 1134 N N . LYS A 1 146 ? 1.143 1.231 7.449 1 68.38 146 LYS A N 1
ATOM 1135 C CA . LYS A 1 146 ? 0.894 -0.008 8.18 1 68.38 146 LYS A CA 1
ATOM 1136 C C . LYS A 1 146 ? 1.272 -1.226 7.34 1 68.38 146 LYS A C 1
ATOM 1138 O O . LYS A 1 146 ? 0.749 -1.414 6.238 1 68.38 146 LYS A O 1
ATOM 1143 N N . PHE A 1 147 ? 2.428 -1.815 7.805 1 74.94 147 PHE A N 1
ATOM 1144 C CA . PHE A 1 147 ? 2.807 -3.072 7.168 1 74.94 147 PHE A CA 1
ATOM 1145 C C . PHE A 1 147 ? 2.391 -4.262 8.031 1 74.94 147 PHE A C 1
ATOM 1147 O O . PHE A 1 147 ? 2.582 -4.25 9.242 1 74.94 147 PHE A O 1
ATOM 1154 N N . GLY A 1 148 ? 1.617 -5.176 7.535 1 76.5 148 GLY A N 1
ATOM 1155 C CA . GLY A 1 148 ? 1.192 -6.367 8.25 1 76.5 148 GLY A CA 1
ATOM 1156 C C . GLY A 1 148 ? 2.197 -7.5 8.172 1 76.5 148 GLY A C 1
ATOM 1157 O O . GLY A 1 148 ? 3.289 -7.332 7.625 1 76.5 148 GLY A O 1
ATOM 1158 N N . PRO A 1 149 ? 1.858 -8.555 8.898 1 82.56 149 PRO A N 1
ATOM 1159 C CA . PRO A 1 149 ? 2.713 -9.734 8.812 1 82.56 149 PRO A CA 1
ATOM 1160 C C . PRO A 1 149 ? 2.824 -10.281 7.391 1 82.56 149 PRO A C 1
ATOM 1162 O O . PRO A 1 149 ? 1.974 -9.992 6.547 1 82.56 149 PRO A O 1
ATOM 1165 N N . PRO A 1 150 ? 3.891 -10.938 7.137 1 87.94 150 PRO A N 1
ATOM 1166 C CA . PRO A 1 150 ? 4.07 -11.469 5.785 1 87.94 150 PRO A CA 1
ATOM 1167 C C . PRO A 1 150 ? 3.186 -12.688 5.508 1 87.94 150 PRO A C 1
ATOM 1169 O O . PRO A 1 150 ? 3.695 -13.781 5.27 1 87.94 150 PRO A O 1
ATOM 1172 N N . VAL A 1 151 ? 1.927 -12.57 5.352 1 87.19 151 VAL A N 1
ATOM 1173 C CA . VAL A 1 151 ? 0.957 -13.633 5.133 1 87.19 151 VAL A CA 1
ATOM 1174 C C . VAL A 1 151 ? 1.109 -14.188 3.719 1 87.19 151 VAL A C 1
ATOM 1176 O O . VAL A 1 151 ? 0.971 -15.398 3.5 1 87.19 151 VAL A O 1
ATOM 1179 N N . VAL A 1 152 ? 1.472 -13.375 2.783 1 91 152 VAL A N 1
ATOM 1180 C CA . VAL A 1 152 ? 1.615 -13.789 1.392 1 91 152 VAL A CA 1
ATOM 1181 C C . VAL A 1 152 ? 2.746 -14.812 1.27 1 91 152 VAL A C 1
ATOM 1183 O O . VAL A 1 152 ? 2.602 -15.828 0.588 1 91 152 VAL A O 1
ATOM 1186 N N . LEU A 1 153 ? 3.814 -14.586 2.029 1 93.25 153 LEU A N 1
ATOM 1187 C CA . LEU A 1 153 ? 4.941 -15.508 1.986 1 93.25 153 LEU A CA 1
ATOM 1188 C C . LEU A 1 153 ? 4.582 -16.844 2.648 1 93.25 153 LEU A C 1
ATOM 1190 O O . LEU A 1 153 ? 5.012 -17.906 2.191 1 93.25 153 LEU A O 1
ATOM 1194 N N . LEU A 1 154 ? 3.73 -16.766 3.66 1 93.12 154 LEU A N 1
ATOM 1195 C CA . LEU A 1 154 ? 3.307 -17.984 4.352 1 93.12 154 LEU A CA 1
ATOM 1196 C C . LEU A 1 154 ? 2.416 -18.844 3.453 1 93.12 154 LEU A C 1
ATOM 1198 O O . LEU A 1 154 ? 2.598 -20.047 3.367 1 93.12 154 LEU A O 1
ATOM 1202 N N . VAL A 1 155 ? 1.582 -18.188 2.77 1 93.44 155 VAL A N 1
ATOM 1203 C CA . VAL A 1 155 ? 0.676 -18.906 1.885 1 93.44 155 VAL A CA 1
ATOM 1204 C C . VAL A 1 155 ? 1.459 -19.5 0.713 1 93.44 155 VAL A C 1
ATOM 1206 O O . VAL A 1 155 ? 1.204 -20.641 0.295 1 93.44 155 VAL A O 1
ATOM 1209 N N . GLN A 1 156 ? 2.42 -18.781 0.21 1 94.75 156 GLN A N 1
ATOM 1210 C CA . GLN A 1 156 ? 3.26 -19.297 -0.869 1 94.75 156 GLN A CA 1
ATOM 1211 C C . GLN A 1 156 ? 4.066 -20.5 -0.415 1 94.75 156 GLN A C 1
ATOM 1213 O O . GLN A 1 156 ? 4.152 -21.5 -1.134 1 94.75 156 GLN A O 1
ATOM 1218 N N . ALA A 1 157 ? 4.574 -20.422 0.802 1 94.94 157 ALA A N 1
ATOM 1219 C CA . ALA A 1 157 ? 5.383 -21.516 1.334 1 94.94 157 ALA A CA 1
ATOM 1220 C C . ALA A 1 157 ? 4.527 -22.75 1.589 1 94.94 157 ALA A C 1
ATOM 1222 O O . ALA A 1 157 ? 4.965 -23.875 1.334 1 94.94 157 ALA A O 1
ATOM 1223 N N . VAL A 1 158 ? 3.305 -22.531 2.014 1 93.25 158 VAL A N 1
ATOM 1224 C CA . VAL A 1 158 ? 2.412 -23.656 2.262 1 93.25 158 VAL A CA 1
ATOM 1225 C C . VAL A 1 158 ? 2.047 -24.328 0.938 1 93.25 158 VAL A C 1
ATOM 1227 O O . VAL A 1 158 ? 2.037 -25.562 0.838 1 93.25 158 VAL A O 1
ATOM 1230 N N . TRP A 1 159 ? 1.893 -23.547 -0.083 1 94.5 159 TRP A N 1
ATOM 1231 C CA . TRP A 1 159 ? 1.528 -24.094 -1.391 1 94.5 159 TRP A CA 1
ATOM 1232 C C . TRP A 1 159 ? 2.697 -24.844 -2.016 1 94.5 159 TRP A C 1
ATOM 1234 O O . TRP A 1 159 ? 2.531 -25.969 -2.498 1 94.5 159 TRP A O 1
ATOM 1244 N N . THR A 1 160 ? 3.854 -24.266 -1.967 1 94.44 160 THR A N 1
ATOM 1245 C CA . THR A 1 160 ? 5.012 -24.922 -2.555 1 94.44 160 THR A CA 1
ATOM 1246 C C . THR A 1 160 ? 5.355 -26.188 -1.779 1 94.44 160 THR A C 1
ATOM 1248 O O . THR A 1 160 ? 5.773 -27.203 -2.369 1 94.44 160 THR A O 1
ATOM 1251 N N . SER A 1 161 ? 5.152 -26.172 -0.476 1 91.44 161 SER A N 1
ATOM 1252 C CA . SER A 1 161 ? 5.387 -27.375 0.325 1 91.44 161 SER A CA 1
ATOM 1253 C C . SER A 1 161 ? 4.363 -28.453 0.008 1 91.44 161 SER A C 1
ATOM 1255 O O . SER A 1 161 ? 4.699 -29.641 -0.031 1 91.44 161 SER A O 1
ATOM 1257 N N . TYR A 1 162 ? 3.18 -28.062 -0.262 1 89.94 162 TYR A N 1
ATOM 1258 C CA . TYR A 1 162 ? 2.16 -29.016 -0.677 1 89.94 162 TYR A CA 1
ATOM 1259 C C . TYR A 1 162 ? 2.535 -29.672 -2.002 1 89.94 162 TYR A C 1
ATOM 1261 O O . TYR A 1 162 ? 2.424 -30.891 -2.15 1 89.94 162 TYR A O 1
ATOM 1269 N N . LEU A 1 163 ? 3.006 -28.844 -2.918 1 89.94 163 LEU A N 1
ATOM 1270 C CA . LEU A 1 163 ? 3.416 -29.375 -4.211 1 89.94 163 LEU A CA 1
ATOM 1271 C C . LEU A 1 163 ? 4.582 -30.359 -4.059 1 89.94 163 LEU A C 1
ATOM 1273 O O . LEU A 1 163 ? 4.609 -31.406 -4.703 1 89.94 163 LEU A O 1
ATOM 1277 N N . ALA A 1 164 ? 5.465 -30.047 -3.125 1 87.62 164 ALA A N 1
ATOM 1278 C CA . ALA A 1 164 ? 6.648 -30.891 -2.926 1 87.62 164 ALA A CA 1
ATOM 1279 C C . ALA A 1 164 ? 6.285 -32.188 -2.236 1 87.62 164 ALA A C 1
ATOM 1281 O O . ALA A 1 164 ? 6.723 -33.281 -2.658 1 87.62 164 ALA A O 1
ATOM 1282 N N . VAL A 1 165 ? 5.449 -32.125 -1.238 1 82.5 165 VAL A N 1
ATOM 1283 C CA . VAL A 1 165 ? 5.066 -33.344 -0.491 1 82.5 165 VAL A CA 1
ATOM 1284 C C . VAL A 1 165 ? 4.234 -34.25 -1.38 1 82.5 165 VAL A C 1
ATOM 1286 O O . VAL A 1 165 ? 4.43 -35.469 -1.375 1 82.5 165 VAL A O 1
ATOM 1289 N N . TYR A 1 166 ? 3.5 -33.656 -2.197 1 81.25 166 TYR A N 1
ATOM 1290 C CA . TYR A 1 166 ? 2.639 -34.469 -3.066 1 81.25 166 TYR A CA 1
ATOM 1291 C C . TYR A 1 166 ? 3.449 -35.156 -4.152 1 81.25 166 TYR A C 1
ATOM 1293 O O . TYR A 1 166 ? 3.225 -36.312 -4.449 1 81.25 166 TYR A O 1
ATOM 1301 N N . ASN A 1 167 ? 4.34 -34.5 -4.738 1 78.31 167 ASN A N 1
ATOM 1302 C CA . ASN A 1 167 ? 5.098 -35.062 -5.844 1 78.31 167 ASN A CA 1
ATOM 1303 C C . ASN A 1 167 ? 6.254 -35.938 -5.348 1 78.31 167 ASN A C 1
ATOM 1305 O O . ASN A 1 167 ? 6.738 -36.812 -6.07 1 78.31 167 ASN A O 1
ATOM 1309 N N . ALA A 1 168 ? 6.723 -35.688 -4.137 1 71.81 168 ALA A N 1
ATOM 1310 C CA . ALA A 1 168 ? 7.746 -36.531 -3.561 1 71.81 168 ALA A CA 1
ATOM 1311 C C . ALA A 1 168 ? 7.16 -37.906 -3.162 1 71.81 168 ALA A C 1
ATOM 1313 O O . ALA A 1 168 ? 7.844 -38.906 -3.229 1 71.81 168 ALA A O 1
ATOM 1314 N N . GLY A 1 169 ? 5.887 -37.906 -2.725 1 61.09 169 GLY A N 1
ATOM 1315 C CA . GLY A 1 169 ? 5.215 -39.156 -2.398 1 61.09 169 GLY A CA 1
ATOM 1316 C C . GLY A 1 169 ? 4.988 -40.031 -3.609 1 61.09 169 GLY A C 1
ATOM 1317 O O . GLY A 1 169 ? 5.016 -41.25 -3.498 1 61.09 169 GLY A O 1
ATOM 1318 N N . TYR A 1 170 ? 4.926 -39.406 -4.754 1 56.31 170 TYR A N 1
ATOM 1319 C CA . TYR A 1 170 ? 4.73 -40.125 -6 1 56.31 170 TYR A CA 1
ATOM 1320 C C . TYR A 1 170 ? 5.984 -40.906 -6.383 1 56.31 170 TYR A C 1
ATOM 1322 O O . TYR A 1 170 ? 5.895 -42.062 -6.867 1 56.31 170 TYR A O 1
ATOM 1330 N N . GLN A 1 171 ? 7.184 -40.375 -6.078 1 54.28 171 GLN A N 1
ATOM 1331 C CA . GLN A 1 171 ? 8.461 -41 -6.391 1 54.28 171 GLN A CA 1
ATOM 1332 C C . GLN A 1 171 ? 8.641 -42.281 -5.582 1 54.28 171 GLN A C 1
ATOM 1334 O O . GLN A 1 171 ? 9.18 -43.281 -6.09 1 54.28 171 GLN A O 1
ATOM 1339 N N . GLY A 1 172 ? 8.219 -42.188 -4.352 1 49.69 172 GLY A N 1
ATOM 1340 C CA . GLY A 1 172 ? 8.359 -43.375 -3.518 1 49.69 172 GLY A CA 1
ATOM 1341 C C . GLY A 1 172 ? 7.547 -44.562 -4.016 1 49.69 172 GLY A C 1
ATOM 1342 O O . GLY A 1 172 ? 8.008 -45.719 -3.961 1 49.69 172 GLY A O 1
ATOM 1343 N N . SER A 1 173 ? 6.473 -44.219 -4.617 1 49.31 173 SER A N 1
ATOM 1344 C CA . SER A 1 173 ? 5.641 -45.281 -5.129 1 49.31 173 SER A CA 1
ATOM 1345 C C . SER A 1 173 ? 6.246 -45.906 -6.383 1 49.31 173 SER A C 1
ATOM 1347 O O . SER A 1 173 ? 6.242 -47.125 -6.547 1 49.31 173 SER A O 1
ATOM 1349 N N . LEU A 1 174 ? 6.844 -45.031 -7.156 1 49.47 174 LEU A N 1
ATOM 1350 C C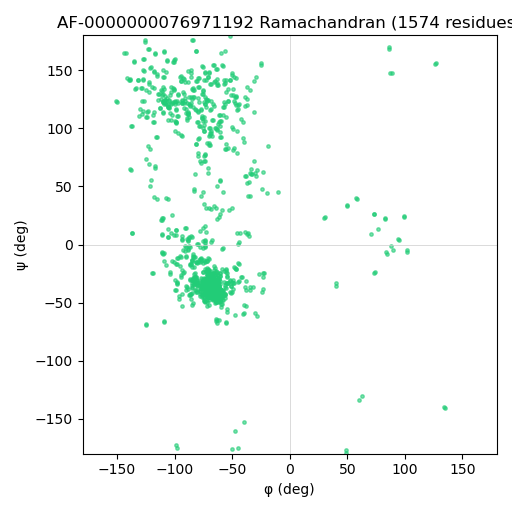A . LEU A 1 174 ? 7.48 -45.5 -8.375 1 49.47 174 LEU A CA 1
ATOM 1351 C C . LEU A 1 174 ? 8.734 -46.312 -8.055 1 49.47 174 LEU A C 1
ATOM 1353 O O . LEU A 1 174 ? 9 -47.312 -8.695 1 49.47 174 LEU A O 1
ATOM 1357 N N . GLY A 1 175 ? 9.562 -45.75 -7.105 1 47.06 175 GLY A N 1
ATOM 1358 C CA . GLY A 1 175 ? 10.742 -46.5 -6.684 1 47.06 175 GLY A CA 1
ATOM 1359 C C . GLY A 1 175 ? 10.406 -47.875 -6.125 1 47.06 175 GLY A C 1
ATOM 1360 O O . GLY A 1 175 ? 11.094 -48.875 -6.418 1 47.06 175 GLY A O 1
ATOM 1361 N N . LEU A 1 176 ? 9.375 -47.844 -5.414 1 45.59 176 LEU A N 1
ATOM 1362 C CA . LEU A 1 176 ? 8.945 -49.156 -4.934 1 45.59 176 LEU A CA 1
ATOM 1363 C C . LEU A 1 176 ? 8.539 -50.062 -6.098 1 45.59 176 LEU A C 1
ATOM 1365 O O . LEU A 1 176 ? 8.82 -51.25 -6.082 1 45.59 176 LEU A O 1
ATOM 1369 N N . TYR A 1 177 ? 8.008 -49.438 -7.055 1 45.88 177 TYR A N 1
ATOM 1370 C CA . TYR A 1 177 ? 7.617 -50.156 -8.258 1 45.88 177 TYR A CA 1
ATOM 1371 C C . TYR A 1 177 ? 8.836 -50.75 -8.961 1 45.88 177 TYR A C 1
ATOM 1373 O O . TYR A 1 177 ? 8.82 -51.906 -9.375 1 45.88 177 TYR A O 1
ATOM 1381 N N . HIS A 1 178 ? 9.805 -49.938 -9.156 1 45.59 178 HIS A N 1
ATOM 1382 C CA . HIS A 1 178 ? 11 -50.406 -9.852 1 45.59 178 HIS A CA 1
ATOM 1383 C C . HIS A 1 178 ? 11.695 -51.5 -9.039 1 45.59 178 HIS A C 1
ATOM 1385 O O . HIS A 1 178 ? 12.234 -52.469 -9.609 1 45.59 178 HIS A O 1
ATOM 1391 N N . ARG A 1 179 ? 11.719 -51.375 -7.809 1 47 179 ARG A N 1
ATOM 1392 C CA . ARG A 1 179 ? 12.336 -52.375 -6.957 1 47 179 ARG A CA 1
ATOM 1393 C C . ARG A 1 179 ? 11.562 -53.688 -7.008 1 47 179 ARG A C 1
ATOM 1395 O O . ARG A 1 179 ? 12.148 -54.781 -7.027 1 47 179 ARG A O 1
ATOM 1402 N N . VAL A 1 180 ? 10.32 -53.531 -6.996 1 44.25 180 VAL A N 1
ATOM 1403 C CA . VAL A 1 180 ? 9.516 -54.75 -7.062 1 44.25 180 VAL A CA 1
ATOM 1404 C C . VAL A 1 180 ? 9.75 -55.438 -8.406 1 44.25 180 VAL A C 1
ATOM 1406 O O . VAL A 1 180 ? 9.781 -56.688 -8.477 1 44.25 180 VAL A O 1
ATOM 1409 N N . LEU A 1 181 ? 9.938 -54.719 -9.469 1 41.69 181 LEU A N 1
ATOM 1410 C CA . LEU A 1 181 ? 10.195 -55.312 -10.773 1 41.69 181 LEU A CA 1
ATOM 1411 C C . LEU A 1 181 ? 11.562 -56 -10.797 1 41.69 181 LEU A C 1
ATOM 1413 O O . LEU A 1 181 ? 11.742 -57 -11.477 1 41.69 181 LEU A O 1
ATOM 1417 N N . LYS A 1 182 ? 12.57 -55.344 -10.281 1 42.41 182 LYS A N 1
ATOM 1418 C CA . LYS A 1 182 ? 13.883 -56 -10.297 1 42.41 182 LYS A CA 1
ATOM 1419 C C . LYS A 1 182 ? 13.93 -57.188 -9.328 1 42.41 182 LYS A C 1
ATOM 1421 O O . LYS A 1 182 ? 14.648 -58.156 -9.57 1 42.41 182 LYS A O 1
ATOM 1426 N N . GLU A 1 183 ? 13.578 -5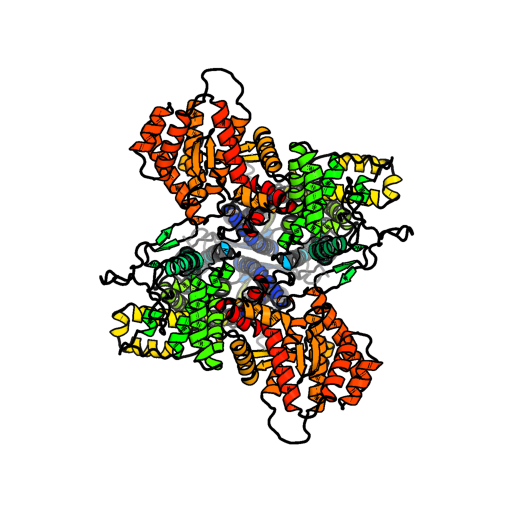7 -8.133 1 41 183 GLU A N 1
ATOM 1427 C CA . GLU A 1 183 ? 13.727 -58.125 -7.227 1 41 183 GLU A CA 1
ATOM 1428 C C . GLU A 1 183 ? 12.672 -59.188 -7.488 1 41 183 GLU A C 1
ATOM 1430 O O . GLU A 1 183 ? 11.539 -58.875 -7.875 1 41 183 GLU A O 1
ATOM 1435 N N . ASP A 1 184 ? 13.117 -60.562 -7.715 1 36.84 184 ASP A N 1
ATOM 1436 C CA . ASP A 1 184 ? 12.438 -61.844 -7.891 1 36.84 184 ASP A CA 1
ATOM 1437 C C . ASP A 1 184 ? 11.172 -61.906 -7.035 1 36.84 184 ASP A C 1
ATOM 1439 O O . ASP A 1 184 ? 10.445 -62.906 -7.074 1 36.84 184 ASP A O 1
ATOM 1443 N N . ASP A 1 185 ? 11.125 -61.375 -5.871 1 36.62 185 ASP A N 1
ATOM 1444 C CA . ASP A 1 185 ? 10.039 -61.625 -4.926 1 36.62 185 ASP A CA 1
ATOM 1445 C C . ASP A 1 185 ? 8.773 -60.875 -5.352 1 36.62 185 ASP A C 1
ATOM 1447 O O . ASP A 1 185 ? 8.375 -59.906 -4.715 1 36.62 185 ASP A O 1
ATOM 1451 N N . ALA A 1 186 ? 8.438 -60.688 -6.426 1 38.72 186 ALA A N 1
ATOM 1452 C CA . ALA A 1 186 ? 7.258 -60.25 -7.172 1 38.72 186 ALA A CA 1
ATOM 1453 C C . ALA A 1 186 ? 5.984 -60.875 -6.598 1 38.72 186 ALA A C 1
ATOM 1455 O O . ALA A 1 186 ? 4.883 -60.594 -7.078 1 38.72 186 ALA A O 1
ATOM 1456 N N . ARG A 1 187 ? 6.113 -61.969 -6.047 1 41.97 187 ARG A N 1
ATOM 1457 C CA . ARG A 1 187 ? 4.984 -62.781 -5.617 1 41.97 187 ARG A CA 1
ATOM 1458 C C . ARG A 1 187 ? 4.066 -62 -4.684 1 41.97 187 ARG A C 1
ATOM 1460 O O . ARG A 1 187 ? 2.85 -62.188 -4.691 1 41.97 187 ARG A O 1
ATOM 1467 N N . HIS A 1 188 ? 4.523 -61.656 -3.529 1 32.38 188 HIS A N 1
ATOM 1468 C CA . HIS A 1 188 ? 3.664 -61.188 -2.451 1 32.38 188 HIS A CA 1
ATOM 1469 C C . HIS A 1 188 ? 3.428 -59.688 -2.559 1 32.38 188 HIS A C 1
ATOM 1471 O O . HIS A 1 188 ? 2.875 -59.094 -1.643 1 32.38 188 HIS A O 1
ATOM 1477 N N . ALA A 1 189 ? 4.215 -59.094 -3.281 1 34.34 189 ALA A N 1
ATOM 1478 C CA . ALA A 1 189 ? 3.93 -57.656 -3.203 1 34.34 189 ALA A CA 1
ATOM 1479 C C . ALA A 1 189 ? 2.613 -57.344 -3.9 1 34.34 189 ALA A C 1
ATOM 1481 O O . ALA A 1 189 ? 2.396 -57.719 -5.051 1 34.34 189 ALA A O 1
ATOM 1482 N N . GLY A 1 190 ? 1.51 -57.406 -3.311 1 34.97 190 GLY A N 1
ATOM 1483 C CA . GLY A 1 190 ? 0.21 -56.938 -3.775 1 34.97 190 GLY A CA 1
ATOM 1484 C C . GLY A 1 190 ? 0.301 -55.812 -4.801 1 34.97 190 GLY A C 1
ATOM 1485 O O . GLY A 1 190 ? 1.389 -55.312 -5.07 1 34.97 190 GLY A O 1
ATOM 1486 N N . PRO A 1 191 ? -0.73 -55.75 -5.594 1 35.06 191 PRO A N 1
ATOM 1487 C CA . PRO A 1 191 ? -0.843 -54.688 -6.59 1 35.06 191 PRO A CA 1
ATOM 1488 C C . PRO A 1 191 ? -0.238 -53.344 -6.113 1 35.06 191 PRO A C 1
ATOM 1490 O O . PRO A 1 191 ? -0.645 -52.812 -5.074 1 35.06 191 PRO A O 1
ATOM 1493 N N . VAL A 1 192 ? 0.955 -53.281 -5.91 1 37.19 192 VAL A N 1
ATOM 1494 C CA . VAL A 1 192 ? 1.58 -52.031 -5.52 1 37.19 192 VAL A CA 1
ATOM 1495 C C . VAL A 1 192 ? 0.947 -50.875 -6.289 1 37.19 192 VAL A C 1
ATOM 1497 O O . VAL A 1 192 ? 1.127 -50.75 -7.504 1 37.19 192 VAL A O 1
ATOM 1500 N N . GLY A 1 193 ? -0.236 -50.656 -6.203 1 37 193 GLY A N 1
ATOM 1501 C CA . GLY A 1 193 ? -0.976 -49.5 -6.691 1 37 193 GLY A CA 1
ATOM 1502 C C . GLY A 1 193 ? -0.213 -48.219 -6.543 1 37 193 GLY A C 1
ATOM 1503 O O . GLY A 1 193 ? 0.729 -48.125 -5.754 1 37 193 GLY A O 1
ATOM 1504 N N . TYR A 1 194 ? -0.185 -47.344 -7.562 1 41.97 194 TYR A N 1
ATOM 1505 C CA . TYR A 1 194 ? 0.24 -45.969 -7.754 1 41.97 194 TYR A CA 1
ATOM 1506 C C . TYR A 1 194 ? -0.075 -45.125 -6.527 1 41.97 194 TYR A C 1
ATOM 1508 O O . TYR A 1 194 ? -0.51 -43.969 -6.648 1 41.97 194 TYR A O 1
ATOM 1516 N N . ASN A 1 195 ? -0.493 -45.75 -5.438 1 40.5 195 ASN A N 1
ATOM 1517 C CA . ASN A 1 195 ? -0.794 -44.812 -4.371 1 40.5 195 ASN A CA 1
ATOM 1518 C C . ASN A 1 195 ? 0.446 -44.031 -3.951 1 40.5 195 ASN A C 1
ATOM 1520 O O . ASN A 1 195 ? 1.51 -44.594 -3.734 1 40.5 195 ASN A O 1
ATOM 1524 N N . LYS A 1 196 ? 0.52 -42.781 -4.391 1 48.5 196 LYS A N 1
ATOM 1525 C CA . LYS A 1 196 ? 1.492 -41.812 -3.865 1 48.5 196 LYS A CA 1
ATOM 1526 C C . LYS A 1 196 ? 1.85 -42.125 -2.418 1 48.5 196 LYS A C 1
ATOM 1528 O O . LYS A 1 196 ? 1.065 -41.875 -1.505 1 48.5 196 LYS A O 1
ATOM 1533 N N . VAL A 1 197 ? 2.469 -43.25 -2.111 1 45.09 197 VAL A N 1
ATOM 1534 C CA . VAL A 1 197 ? 2.795 -43.625 -0.733 1 45.09 197 VAL A CA 1
ATOM 1535 C C . VAL A 1 197 ? 4.043 -42.844 -0.287 1 45.09 197 VAL A C 1
ATOM 1537 O O . VAL A 1 197 ? 5.07 -42.875 -0.964 1 45.09 197 VAL A O 1
ATOM 1540 N N . TRP A 1 198 ? 3.852 -41.844 0.456 1 46.66 198 TRP A N 1
ATOM 1541 C CA . TRP A 1 198 ? 4.957 -41.219 1.176 1 46.66 198 TRP A CA 1
ATOM 1542 C C . TRP A 1 198 ? 5.781 -42.281 1.916 1 46.66 198 TRP A C 1
ATOM 1544 O O . TRP A 1 198 ? 5.242 -43.062 2.707 1 46.66 198 TRP A O 1
ATOM 1554 N N . SER A 1 199 ? 6.637 -42.938 1.301 1 49.47 199 SER A N 1
ATOM 1555 C CA . SER A 1 199 ? 7.453 -43.875 2.088 1 49.47 199 SER A CA 1
ATOM 1556 C C . SER A 1 199 ? 8.617 -43.125 2.748 1 49.47 199 SER A C 1
ATOM 1558 O O . SER A 1 199 ? 9.203 -42.219 2.16 1 49.47 199 SER A O 1
ATOM 1560 N N . MET A 1 200 ? 8.711 -43.312 4.031 1 51.12 200 MET A N 1
ATOM 1561 C CA . MET A 1 200 ? 9.836 -42.812 4.836 1 51.12 200 MET A CA 1
ATOM 1562 C C . MET A 1 200 ? 11.164 -43.156 4.156 1 51.12 200 MET A C 1
ATOM 1564 O O . MET A 1 200 ? 12.172 -42.5 4.418 1 51.12 200 MET A O 1
ATOM 1568 N N . GLU A 1 201 ? 11.164 -44.094 3.291 1 54.34 201 GLU A N 1
ATOM 1569 C CA . GLU A 1 201 ? 12.414 -44.469 2.631 1 54.34 201 GLU A CA 1
ATOM 1570 C C . GLU A 1 201 ? 12.852 -43.406 1.631 1 54.34 201 GLU A C 1
ATOM 1572 O O . GLU A 1 201 ? 14.047 -43.156 1.465 1 54.34 201 GLU A O 1
ATOM 1577 N N . ASN A 1 202 ? 11.953 -42.812 1.027 1 56.59 202 ASN A N 1
ATOM 1578 C CA . ASN A 1 202 ? 12.289 -41.75 0.069 1 56.59 202 ASN A CA 1
ATOM 1579 C C . ASN A 1 202 ? 12.828 -40.5 0.767 1 56.59 202 ASN A C 1
ATOM 1581 O O . ASN A 1 202 ? 13.68 -39.812 0.223 1 56.59 202 ASN A O 1
ATOM 1585 N N . VAL A 1 203 ? 12.289 -40.406 1.869 1 58.28 203 VAL A N 1
ATOM 1586 C CA . VAL A 1 203 ? 12.773 -39.281 2.648 1 58.28 203 VAL A CA 1
ATOM 1587 C C . VAL A 1 203 ? 14.188 -39.562 3.154 1 58.28 203 VAL A C 1
ATOM 1589 O O . VAL A 1 203 ? 15.016 -38.656 3.252 1 58.28 203 VAL A O 1
ATOM 1592 N N . VAL A 1 204 ? 14.359 -40.875 3.332 1 59.75 204 VAL A N 1
ATOM 1593 C CA . VAL A 1 204 ? 15.633 -41.25 3.938 1 59.75 204 VAL A CA 1
ATOM 1594 C C . VAL A 1 204 ? 16.719 -41.344 2.859 1 59.75 204 VAL A C 1
ATOM 1596 O O . VAL A 1 204 ? 17.906 -41.375 3.168 1 59.75 204 VAL A O 1
ATOM 1599 N N . SER A 1 205 ? 16.266 -41.281 1.616 1 71.81 205 SER A N 1
ATOM 1600 C CA . SER A 1 205 ? 17.297 -41.219 0.578 1 71.81 205 SER A CA 1
ATOM 1601 C C . SER A 1 205 ? 18.016 -39.875 0.595 1 71.81 205 SER A C 1
ATOM 1603 O O . SER A 1 205 ? 17.516 -38.906 1.146 1 71.81 205 SER A O 1
ATOM 1605 N N . LEU A 1 206 ? 19.312 -39.906 0.211 1 74.5 206 LEU A N 1
ATOM 1606 C CA . LEU A 1 206 ? 20.125 -38.719 0.183 1 74.5 206 LEU A CA 1
ATOM 1607 C C . LEU A 1 206 ? 19.438 -37.594 -0.57 1 74.5 206 LEU A C 1
ATOM 1609 O O . LEU A 1 206 ? 19.484 -36.438 -0.15 1 74.5 206 LEU A O 1
ATOM 1613 N N . ARG A 1 207 ? 18.656 -37.938 -1.559 1 76.12 207 ARG A N 1
ATOM 1614 C CA . ARG A 1 207 ? 17.938 -36.969 -2.346 1 76.12 207 ARG A CA 1
ATOM 1615 C C . ARG A 1 207 ? 16.75 -36.406 -1.569 1 76.12 207 ARG A C 1
ATOM 1617 O O . ARG A 1 207 ? 16.5 -35.188 -1.58 1 76.12 207 ARG A O 1
ATOM 1624 N N . GLY A 1 208 ? 16.078 -37.312 -0.978 1 78.5 208 GLY A N 1
ATOM 1625 C CA . GLY A 1 208 ? 14.953 -36.875 -0.156 1 78.5 208 GLY A CA 1
ATOM 1626 C C . GLY A 1 208 ? 15.367 -36 1.001 1 78.5 208 GLY A C 1
ATOM 1627 O O . GLY A 1 208 ? 14.672 -35.031 1.327 1 78.5 208 GLY A O 1
ATOM 1628 N N . PHE A 1 209 ? 16.594 -36.25 1.444 1 82.38 209 PHE A N 1
ATOM 1629 C CA . PHE A 1 209 ? 17.109 -35.469 2.559 1 82.38 209 PHE A CA 1
ATOM 1630 C C . PHE A 1 209 ? 17.406 -34.031 2.117 1 82.38 209 PHE A C 1
ATOM 1632 O O . PHE A 1 209 ? 17.125 -33.094 2.848 1 82.38 209 PHE A O 1
ATOM 1639 N N . VAL A 1 210 ? 17.906 -33.844 0.952 1 85.12 210 VAL A N 1
ATOM 1640 C CA . VAL A 1 210 ? 18.234 -32.531 0.429 1 85.12 210 VAL A CA 1
ATOM 1641 C C . VAL A 1 210 ? 16.969 -31.719 0.234 1 85.12 210 VAL A C 1
ATOM 1643 O O . VAL A 1 210 ? 16.906 -30.547 0.629 1 85.12 210 VAL A O 1
ATOM 1646 N N . VAL A 1 211 ? 15.898 -32.312 -0.296 1 86.94 211 VAL A N 1
ATOM 1647 C CA . VAL A 1 211 ? 14.648 -31.594 -0.563 1 86.94 211 VAL A CA 1
ATOM 1648 C C . VAL A 1 211 ? 13.977 -31.203 0.754 1 86.94 211 VAL A C 1
ATOM 1650 O O . VAL A 1 211 ? 13.547 -30.062 0.928 1 86.94 211 VAL A O 1
ATOM 1653 N N . VAL A 1 212 ? 14.039 -32.094 1.712 1 87.31 212 VAL A N 1
ATOM 1654 C CA . VAL A 1 212 ? 13.383 -31.844 2.992 1 87.31 212 VAL A CA 1
ATOM 1655 C C . VAL A 1 212 ? 14.156 -30.766 3.76 1 87.31 212 VAL A C 1
ATOM 1657 O O . VAL A 1 212 ? 13.555 -29.922 4.422 1 87.31 212 VAL A O 1
ATOM 1660 N N . SER A 1 213 ? 15.5 -30.812 3.637 1 89.94 213 SER A N 1
ATOM 1661 C CA . SER A 1 213 ? 16.312 -29.812 4.328 1 89.94 213 SER A CA 1
ATOM 1662 C C . SER A 1 213 ? 16.062 -28.406 3.77 1 89.94 213 SER A C 1
ATOM 1664 O O . SER A 1 213 ? 16.031 -27.438 4.52 1 89.94 213 SER A O 1
ATOM 1666 N N . LEU A 1 214 ? 15.844 -28.328 2.502 1 92.94 214 LEU A N 1
ATOM 1667 C CA . LEU A 1 214 ? 15.594 -27.016 1.892 1 92.94 214 LEU A CA 1
ATOM 1668 C C . LEU A 1 214 ? 14.234 -26.469 2.314 1 92.94 214 LEU A C 1
ATOM 1670 O O . LEU A 1 214 ? 14.102 -25.281 2.59 1 92.94 214 LEU A O 1
ATOM 1674 N N . PHE A 1 215 ? 13.258 -27.297 2.396 1 93 215 PHE A N 1
ATOM 1675 C CA . PHE A 1 215 ? 11.938 -26.828 2.805 1 93 215 PHE A CA 1
ATOM 1676 C C . PHE A 1 215 ? 11.906 -26.531 4.301 1 93 215 PHE A C 1
ATOM 1678 O O . PHE A 1 215 ? 11.172 -25.656 4.746 1 93 215 PHE A O 1
ATOM 1685 N N . ALA A 1 216 ? 12.727 -27.266 5.059 1 93.19 216 ALA A N 1
ATOM 1686 C CA . ALA A 1 216 ? 12.875 -26.906 6.469 1 93.19 216 ALA A CA 1
ATOM 1687 C C . ALA A 1 216 ? 13.5 -25.531 6.637 1 93.19 216 ALA A C 1
ATOM 1689 O O . ALA A 1 216 ? 13.109 -24.766 7.52 1 93.19 216 ALA A O 1
ATOM 1690 N N . LEU A 1 217 ? 14.422 -25.25 5.781 1 95.12 217 LEU A N 1
ATOM 1691 C CA . LEU A 1 217 ? 15.07 -23.938 5.793 1 95.12 217 LEU A CA 1
ATOM 1692 C C . LEU A 1 217 ? 14.07 -22.844 5.445 1 95.12 217 LEU A C 1
ATOM 1694 O O . LEU A 1 217 ? 14.109 -21.75 6.02 1 95.12 217 LEU A O 1
ATOM 1698 N N . ILE A 1 218 ? 13.141 -23.141 4.523 1 96.06 218 ILE A N 1
ATOM 1699 C CA . ILE A 1 218 ? 12.109 -22.172 4.137 1 96.06 218 ILE A CA 1
ATOM 1700 C C . ILE A 1 218 ? 11.258 -21.812 5.352 1 96.06 218 ILE A C 1
ATOM 1702 O O . ILE A 1 218 ? 11.031 -20.641 5.633 1 96.06 218 ILE A O 1
ATOM 1706 N N . PHE A 1 219 ? 10.891 -22.781 6.102 1 95.44 219 PHE A N 1
ATOM 1707 C CA . PHE A 1 219 ? 10.031 -22.531 7.254 1 95.44 219 PHE A CA 1
ATOM 1708 C C . PHE A 1 219 ? 10.828 -21.891 8.391 1 95.44 219 PHE A C 1
ATOM 1710 O O . PHE A 1 219 ? 10.297 -21.078 9.141 1 95.44 219 PHE A O 1
ATOM 1717 N N . ALA A 1 220 ? 12.07 -22.266 8.469 1 95.69 220 ALA A N 1
ATOM 1718 C CA . ALA A 1 220 ? 12.922 -21.625 9.469 1 95.69 220 ALA A CA 1
ATOM 1719 C C . ALA A 1 220 ? 13.062 -20.125 9.188 1 95.69 220 ALA A C 1
ATOM 1721 O O . ALA A 1 220 ? 12.93 -19.297 10.094 1 95.69 220 ALA A O 1
ATOM 1722 N N . LYS A 1 221 ? 13.25 -19.797 7.996 1 95.31 221 LYS A N 1
ATOM 1723 C CA . LYS A 1 221 ? 13.391 -18.406 7.613 1 95.31 221 LYS A CA 1
ATOM 1724 C C . LYS A 1 221 ? 12.078 -17.656 7.809 1 95.31 221 LYS A C 1
ATOM 1726 O O . LYS A 1 221 ? 12.078 -16.5 8.266 1 95.31 221 LYS A O 1
ATOM 1731 N N . LEU A 1 222 ? 10.992 -18.297 7.512 1 95.5 222 LEU A N 1
ATOM 1732 C CA . LEU A 1 222 ? 9.688 -17.672 7.648 1 95.5 222 LEU A CA 1
ATOM 1733 C C . LEU A 1 222 ? 9.336 -17.453 9.117 1 95.5 222 LEU A C 1
ATOM 1735 O O . LEU A 1 222 ? 8.797 -16.406 9.484 1 95.5 222 LEU A O 1
ATOM 1739 N N . ILE A 1 223 ? 9.656 -18.406 9.898 1 94.19 223 ILE A N 1
ATOM 1740 C CA . ILE A 1 223 ? 9.383 -18.281 11.328 1 94.19 223 ILE A CA 1
ATOM 1741 C C . ILE A 1 223 ? 10.227 -17.156 11.922 1 94.19 223 ILE A C 1
ATOM 1743 O O . ILE A 1 223 ? 9.742 -16.375 12.742 1 94.19 223 ILE A O 1
ATOM 1747 N N . LEU A 1 224 ? 11.375 -17.062 11.438 1 93.38 224 LEU A N 1
ATOM 1748 C CA . LEU A 1 224 ? 12.258 -16 11.922 1 93.38 224 LEU A CA 1
ATOM 1749 C C . LEU A 1 224 ? 11.742 -14.633 11.5 1 93.38 224 LEU A C 1
ATOM 1751 O O . LEU A 1 224 ? 11.719 -13.695 12.305 1 93.38 224 LEU A O 1
ATOM 1755 N N . LYS A 1 225 ? 11.336 -14.516 10.289 1 92.19 225 LYS A N 1
ATOM 1756 C CA . LYS A 1 225 ? 10.828 -13.242 9.797 1 92.19 225 LYS A CA 1
ATOM 1757 C C . LYS A 1 225 ? 9.531 -12.859 10.5 1 92.19 225 LYS A C 1
ATOM 1759 O O . LYS A 1 225 ? 9.328 -11.695 10.852 1 92.19 225 LYS A O 1
ATOM 1764 N N . CYS A 1 226 ? 8.672 -13.82 10.75 1 92.06 226 CYS A N 1
ATOM 1765 C CA . CYS A 1 226 ? 7.422 -13.547 11.453 1 92.06 226 CYS A CA 1
ATOM 1766 C C . CYS A 1 226 ? 7.695 -13.164 12.906 1 92.06 226 CYS A C 1
ATOM 1768 O O . CYS A 1 226 ? 7.078 -12.242 13.438 1 92.06 226 CYS A O 1
ATOM 1770 N N . TYR A 1 227 ? 8.625 -13.844 13.461 1 92.88 227 TYR A N 1
ATOM 1771 C CA . TYR A 1 227 ? 8.984 -13.547 14.852 1 92.88 227 TYR A CA 1
ATOM 1772 C C . TYR A 1 227 ? 9.633 -12.172 14.969 1 92.88 227 TYR A C 1
ATOM 1774 O O . TYR A 1 227 ? 9.312 -11.406 15.875 1 92.88 227 TYR A O 1
ATOM 1782 N N . ALA A 1 228 ? 10.516 -11.891 14.062 1 91.69 228 ALA A N 1
ATOM 1783 C CA . ALA A 1 228 ? 11.172 -10.586 14.062 1 91.69 228 ALA A CA 1
ATOM 1784 C C . ALA A 1 228 ? 10.156 -9.461 13.875 1 91.69 228 ALA A C 1
ATOM 1786 O O . ALA A 1 228 ? 10.266 -8.406 14.508 1 91.69 228 ALA A O 1
ATOM 1787 N N . TRP A 1 229 ? 9.18 -9.672 13.07 1 91.5 229 TRP A N 1
ATOM 1788 C CA . TRP A 1 229 ? 8.141 -8.672 12.852 1 91.5 229 TRP A CA 1
ATOM 1789 C C . TRP A 1 229 ? 7.312 -8.461 14.109 1 91.5 229 TRP A C 1
ATOM 1791 O O . TRP A 1 229 ? 7.031 -7.324 14.492 1 91.5 229 TRP A O 1
ATOM 1801 N N . TYR A 1 230 ? 7.035 -9.578 14.758 1 90.81 230 TYR A N 1
ATOM 1802 C CA . TYR A 1 230 ? 6.219 -9.5 15.961 1 90.81 230 TYR A CA 1
ATOM 1803 C C . TYR A 1 230 ? 6.969 -8.797 17.094 1 90.81 230 TYR A C 1
ATOM 1805 O O . TYR A 1 230 ? 6.418 -7.922 17.75 1 90.81 230 TYR A O 1
ATOM 1813 N N . MET A 1 231 ? 8.195 -9.07 17.156 1 89.62 231 MET A N 1
ATOM 1814 C CA . MET A 1 231 ? 9.008 -8.445 18.203 1 89.62 231 MET A CA 1
ATOM 1815 C C . MET A 1 231 ? 9.32 -6.996 17.859 1 89.62 231 MET A C 1
ATOM 1817 O O . MET A 1 231 ? 9.367 -6.141 18.75 1 89.62 231 MET A O 1
ATOM 1821 N N . GLY A 1 232 ? 9.539 -6.73 16.578 1 89.19 232 GLY A N 1
ATOM 1822 C CA . GLY A 1 232 ? 9.805 -5.367 16.156 1 89.19 232 GLY A CA 1
ATOM 1823 C C . GLY A 1 232 ? 8.633 -4.43 16.359 1 89.19 232 GLY A C 1
ATOM 1824 O O . GLY A 1 232 ? 8.812 -3.27 16.75 1 89.19 232 GLY A O 1
ATOM 1825 N N . ARG A 1 233 ? 7.461 -4.926 16.25 1 88.06 233 ARG A N 1
ATOM 1826 C CA . ARG A 1 233 ? 6.258 -4.113 16.406 1 88.06 233 ARG A CA 1
ATOM 1827 C C . ARG A 1 233 ? 6.016 -3.768 17.875 1 88.06 233 ARG A C 1
ATOM 1829 O O . ARG A 1 233 ? 5.539 -2.676 18.188 1 88.06 233 ARG A O 1
ATOM 1836 N N . ARG A 1 234 ? 6.449 -4.594 18.719 1 85.38 234 ARG A N 1
ATOM 1837 C CA . ARG A 1 234 ? 6.188 -4.398 20.141 1 85.38 234 ARG A CA 1
ATOM 1838 C C . ARG A 1 234 ? 7.379 -3.74 20.828 1 85.38 234 ARG A C 1
ATOM 1840 O O . ARG A 1 234 ? 7.258 -3.248 21.953 1 85.38 234 ARG A O 1
ATOM 1847 N N . SER A 1 235 ? 8.406 -3.717 20.094 1 88.5 235 SER A N 1
ATOM 1848 C CA . SER A 1 235 ? 9.625 -3.182 20.688 1 88.5 235 SER A CA 1
ATOM 1849 C C . SER A 1 235 ? 9.531 -1.672 20.875 1 88.5 235 SER A C 1
ATOM 1851 O O . SER A 1 235 ? 8.961 -0.971 20.031 1 88.5 235 SER A O 1
ATOM 1853 N N . LEU A 1 236 ? 10.078 -1.136 21.922 1 87.69 236 LEU A N 1
ATOM 1854 C CA . LEU A 1 236 ? 10.109 0.291 22.234 1 87.69 236 LEU A CA 1
ATOM 1855 C C . LEU A 1 236 ? 11.219 0.991 21.469 1 87.69 236 LEU A C 1
ATOM 1857 O O . LEU A 1 236 ? 11.219 2.217 21.344 1 87.69 236 LEU A O 1
ATOM 1861 N N . VAL A 1 237 ? 12.125 0.138 20.938 1 86 237 VAL A N 1
ATOM 1862 C CA . VAL A 1 237 ? 13.273 0.689 20.219 1 86 237 VAL A CA 1
ATOM 1863 C C . VAL A 1 237 ? 12.875 1.005 18.781 1 86 237 VAL A C 1
ATOM 1865 O O . VAL A 1 237 ? 13.406 1.938 18.172 1 86 237 VAL A O 1
ATOM 1868 N N . LEU A 1 238 ? 11.867 0.239 18.266 1 88.69 238 LEU A N 1
ATOM 1869 C CA . LEU A 1 238 ? 11.562 0.393 16.859 1 88.69 238 LEU A CA 1
ATOM 1870 C C . LEU A 1 238 ? 10.094 0.733 16.656 1 88.69 238 LEU A C 1
ATOM 1872 O O . LEU A 1 238 ? 9.734 1.906 16.531 1 88.69 238 LEU A O 1
ATOM 1876 N N . GLY A 1 239 ? 9.18 -0.139 16.891 1 85.31 239 GLY A N 1
ATOM 1877 C CA . GLY A 1 239 ? 7.773 0.043 16.578 1 85.31 239 GLY A CA 1
ATOM 1878 C C . GLY A 1 239 ? 7.129 1.168 17.359 1 85.31 239 GLY A C 1
ATOM 1879 O O . GLY A 1 239 ? 6.477 2.041 16.781 1 85.31 239 GLY A O 1
ATOM 1880 N N . ARG A 1 240 ? 7.395 1.334 18.641 1 87.69 240 ARG A N 1
ATOM 1881 C CA . ARG A 1 240 ? 6.762 2.332 19.5 1 87.69 240 ARG A CA 1
ATOM 1882 C C . ARG A 1 240 ? 7.758 3.412 19.906 1 87.69 240 ARG A C 1
ATOM 1884 O O . ARG A 1 240 ? 7.523 4.141 20.875 1 87.69 240 ARG A O 1
ATOM 1891 N N . ASN A 1 241 ? 8.742 3.5 19.094 1 89.69 241 ASN A N 1
ATOM 1892 C CA . ASN A 1 241 ? 9.859 4.363 19.469 1 89.69 241 ASN A CA 1
ATOM 1893 C C . ASN A 1 241 ? 9.453 5.832 19.484 1 89.69 241 ASN A C 1
ATOM 1895 O O . ASN A 1 241 ? 9.797 6.566 20.406 1 89.69 241 ASN A O 1
ATOM 1899 N N . PRO A 1 242 ? 8.664 6.293 18.438 1 89.62 242 PRO A N 1
ATOM 1900 C CA . PRO A 1 242 ? 8.336 7.723 18.453 1 89.62 242 PRO A CA 1
ATOM 1901 C C . PRO A 1 242 ? 7.52 8.125 19.672 1 89.62 242 PRO A C 1
ATOM 1903 O O . PRO A 1 242 ? 7.668 9.242 20.188 1 89.62 242 PRO A O 1
ATOM 1906 N N . ARG A 1 243 ? 6.801 7.281 20.25 1 87.12 243 ARG A N 1
ATOM 1907 C CA . ARG A 1 243 ? 5.996 7.57 21.438 1 87.12 243 ARG A CA 1
ATOM 1908 C C . ARG A 1 243 ? 6.867 7.676 22.672 1 87.12 243 ARG A C 1
ATOM 1910 O O . ARG A 1 243 ? 6.613 8.508 23.547 1 87.12 243 ARG A O 1
ATOM 1917 N N . VAL A 1 244 ? 7.812 6.855 22.703 1 89.19 244 VAL A N 1
ATOM 1918 C CA . VAL A 1 244 ? 8.719 6.832 23.844 1 89.19 244 VAL A CA 1
ATOM 1919 C C . VAL A 1 244 ? 9.617 8.07 23.812 1 89.19 244 VAL A C 1
ATOM 1921 O O . VAL A 1 244 ? 9.805 8.727 24.844 1 89.19 244 VAL A O 1
ATOM 1924 N N . ILE A 1 245 ? 10.086 8.375 22.641 1 89.62 245 ILE A N 1
ATOM 1925 C CA . ILE A 1 245 ? 11 9.5 22.516 1 89.62 245 ILE A CA 1
ATOM 1926 C C . ILE A 1 245 ? 10.25 10.805 22.797 1 89.62 245 ILE A C 1
ATOM 1928 O O . ILE A 1 245 ? 10.773 11.703 23.453 1 89.62 245 ILE A O 1
ATOM 1932 N N . PHE A 1 246 ? 9.094 10.906 22.328 1 86.94 246 PHE A N 1
ATOM 1933 C CA . PHE A 1 246 ? 8.305 12.102 22.562 1 86.94 246 PHE A CA 1
ATOM 1934 C C . PHE A 1 246 ? 8.023 12.281 24.062 1 86.94 246 PHE A C 1
ATOM 1936 O O . PHE A 1 246 ? 8.156 13.383 24.594 1 86.94 246 PHE A O 1
ATOM 1943 N N . GLY A 1 247 ? 7.66 11.203 24.719 1 82.62 247 GLY A N 1
ATOM 1944 C CA . GLY A 1 247 ? 7.434 11.266 26.141 1 82.62 247 GLY A CA 1
ATOM 1945 C C . GLY A 1 247 ? 8.68 11.625 26.938 1 82.62 247 GLY A C 1
ATOM 1946 O O . GLY A 1 247 ? 8.625 12.398 27.891 1 82.62 247 GLY A O 1
ATOM 1947 N N . TYR A 1 248 ? 9.805 11.141 26.484 1 84.62 248 TYR A N 1
ATOM 1948 C CA . TYR A 1 248 ? 11.078 11.414 27.141 1 84.62 248 TYR A CA 1
ATOM 1949 C C . TYR A 1 248 ? 11.477 12.875 26.969 1 84.62 248 TYR A C 1
ATOM 1951 O O . TYR A 1 248 ? 11.961 13.508 27.906 1 84.62 248 TYR A O 1
ATOM 1959 N N . MET A 1 249 ? 11.242 13.391 25.766 1 85 249 MET A N 1
ATOM 1960 C CA . MET A 1 249 ? 11.617 14.766 25.484 1 85 249 MET A CA 1
ATOM 1961 C C . MET A 1 249 ? 10.734 15.742 26.266 1 85 249 MET A C 1
ATOM 1963 O O . MET A 1 249 ? 11.195 16.812 26.672 1 85 249 MET A O 1
ATOM 1967 N N . GLU A 1 250 ? 9.516 15.391 26.469 1 79.62 250 GLU A N 1
ATOM 1968 C CA . GLU A 1 250 ? 8.617 16.219 27.266 1 79.62 250 GLU A CA 1
ATOM 1969 C C . GLU A 1 250 ? 9.039 16.25 28.734 1 79.62 250 GLU A C 1
ATOM 1971 O O . GLU A 1 250 ? 8.945 17.297 29.391 1 79.62 250 GLU A O 1
ATOM 1976 N N . GLN A 1 251 ? 9.539 15.203 29.156 1 78.56 251 GLN A N 1
ATOM 1977 C CA . GLN A 1 251 ? 9.977 15.117 30.547 1 78.56 251 GLN A CA 1
ATOM 1978 C C . GLN A 1 251 ? 11.32 15.828 30.75 1 78.56 251 GLN A C 1
ATOM 1980 O O . GLN A 1 251 ? 11.594 16.359 31.812 1 78.56 251 GLN A O 1
ATOM 1985 N N . LEU A 1 252 ? 12.133 15.664 29.75 1 76.62 252 LEU A N 1
ATOM 1986 C CA . LEU A 1 252 ? 13.438 16.328 29.828 1 76.62 252 LEU A CA 1
ATOM 1987 C C . LEU A 1 252 ? 13.266 17.844 29.938 1 76.62 252 LEU A C 1
ATOM 1989 O O . LEU A 1 252 ? 14.117 18.516 30.516 1 76.62 252 LEU A O 1
ATOM 1993 N N . HIS A 1 253 ? 12.188 18.375 29.484 1 71.06 253 HIS A N 1
ATOM 1994 C CA . HIS A 1 253 ? 11.906 19.812 29.562 1 71.06 253 HIS A CA 1
ATOM 1995 C C . HIS A 1 253 ? 11.531 20.234 30.969 1 71.06 253 HIS A C 1
ATOM 1997 O O . HIS A 1 253 ? 11.961 21.281 31.453 1 71.06 253 HIS A O 1
ATOM 2003 N N . ASP A 1 254 ? 10.617 19.547 31.656 1 58.91 254 ASP A N 1
ATOM 2004 C CA . ASP A 1 254 ? 10.094 19.891 32.969 1 58.91 254 ASP A CA 1
ATOM 2005 C C . ASP A 1 254 ? 11.195 19.844 34.031 1 58.91 254 ASP A C 1
ATOM 2007 O O . ASP A 1 254 ? 11.102 20.5 35.062 1 58.91 254 ASP A O 1
ATOM 2011 N N . GLY A 1 255 ? 12.203 19.109 33.938 1 53.78 255 GLY A N 1
ATOM 2012 C CA . GLY A 1 255 ? 13.227 19.031 34.969 1 53.78 255 GLY A CA 1
ATOM 2013 C C . GLY A 1 255 ? 14.133 20.234 35 1 53.78 255 GLY A C 1
ATOM 2014 O O . GLY A 1 255 ? 14.555 20.734 33.938 1 53.78 255 GLY A O 1
ATOM 2015 N N . ASN A 1 256 ? 13.859 21.188 36.062 1 44.62 256 ASN A N 1
ATOM 2016 C CA . ASN A 1 256 ? 14.578 22.359 36.531 1 44.62 256 ASN A CA 1
ATOM 2017 C C . ASN A 1 256 ? 16.094 22.188 36.406 1 44.62 256 ASN A C 1
ATOM 2019 O O . ASN A 1 256 ? 16.719 21.562 37.25 1 44.62 256 ASN A O 1
ATOM 2023 N N . HIS A 1 257 ? 16.594 22.016 35.344 1 45.09 257 HIS A N 1
ATOM 2024 C CA . HIS A 1 257 ? 18.031 22.156 35.438 1 45.09 257 HIS A CA 1
ATOM 2025 C C . HIS A 1 257 ? 18.406 23.531 36 1 45.09 257 HIS A C 1
ATOM 2027 O O . HIS A 1 257 ? 17.719 24.531 35.719 1 45.09 257 HIS A O 1
ATOM 2033 N N . PRO A 1 258 ? 19.172 23.641 37.125 1 38.88 258 PRO A N 1
ATOM 2034 C CA . PRO A 1 258 ? 19.641 24.969 37.5 1 38.88 258 PRO A CA 1
ATOM 2035 C C . PRO A 1 258 ? 20.047 25.828 36.312 1 38.88 258 PRO A C 1
ATOM 2037 O O . PRO A 1 258 ? 20.625 25.328 35.344 1 38.88 258 PRO A O 1
ATOM 2040 N N . PRO A 1 259 ? 19.375 26.969 36.125 1 40 259 PRO A N 1
ATOM 2041 C CA . PRO A 1 259 ? 19.703 27.891 35.062 1 40 259 PRO A CA 1
ATOM 2042 C C . PRO A 1 259 ? 21.203 27.969 34.75 1 40 259 PRO A C 1
ATOM 2044 O O . PRO A 1 259 ? 21.609 28.594 33.781 1 40 259 PRO A O 1
ATOM 2047 N N . GLY A 1 260 ? 22.047 27.938 35.75 1 36.72 260 GLY A N 1
ATOM 2048 C CA . GLY A 1 260 ? 23.391 28.469 35.75 1 36.72 260 GLY A CA 1
ATOM 2049 C C . GLY A 1 260 ? 24.297 27.781 34.75 1 36.72 260 GLY A C 1
ATOM 2050 O O . GLY A 1 260 ? 25.406 28.234 34.469 1 36.72 260 GLY A O 1
ATOM 2051 N N . VAL A 1 261 ? 24.594 26.531 34.906 1 36.84 261 VAL A N 1
ATOM 2052 C CA . VAL A 1 261 ? 25.75 26.109 34.125 1 36.84 261 VAL A CA 1
ATOM 2053 C C . VAL A 1 261 ? 25.375 26.062 32.625 1 36.84 261 VAL A C 1
ATOM 2055 O O . VAL A 1 261 ? 24.688 25.141 32.188 1 36.84 261 VAL A O 1
ATOM 2058 N N . VAL A 1 262 ? 25 27.078 32 1 40.22 262 VAL A N 1
ATOM 2059 C CA . VAL A 1 262 ? 25.016 27.312 30.562 1 40.22 262 VAL A CA 1
ATOM 2060 C C . VAL A 1 262 ? 26.062 26.422 29.891 1 40.22 262 VAL A C 1
ATOM 2062 O O . VAL A 1 262 ? 26.328 26.562 28.703 1 40.22 262 VAL A O 1
ATOM 2065 N N . GLY A 1 263 ? 27.109 25.953 30.562 1 40.09 263 GLY A N 1
ATOM 2066 C CA . GLY A 1 263 ? 28.172 25.312 29.797 1 40.09 263 GLY A CA 1
ATOM 2067 C C . GLY A 1 263 ? 27.672 24.25 28.844 1 40.09 263 GLY A C 1
ATOM 2068 O O . GLY A 1 263 ? 26.469 23.969 28.797 1 40.09 263 GLY A O 1
ATOM 2069 N N . GLU A 1 264 ? 28.688 23.484 28.094 1 52.88 264 GLU A N 1
ATOM 2070 C CA . GLU A 1 264 ? 28.844 22.469 27.047 1 52.88 264 GLU A CA 1
ATOM 2071 C C . GLU A 1 264 ? 28 21.234 27.359 1 52.88 264 GLU A C 1
ATOM 2073 O O . GLU A 1 264 ? 28.469 20.109 27.188 1 52.88 264 GLU A O 1
ATOM 2078 N N . HIS A 1 265 ? 26.906 21.188 28 1 66.06 265 HIS A N 1
ATOM 2079 C CA . HIS A 1 265 ? 26.359 19.906 28.453 1 66.06 265 HIS A CA 1
ATOM 2080 C C . HIS A 1 265 ? 25.609 19.219 27.328 1 66.06 265 HIS A C 1
ATOM 2082 O O . HIS A 1 265 ? 24.781 19.828 26.656 1 66.06 265 HIS A O 1
ATOM 2088 N N . ILE A 1 266 ? 26.062 18.141 26.938 1 82.12 266 ILE A N 1
ATOM 2089 C CA . ILE A 1 266 ? 25.484 17.203 25.984 1 82.12 266 ILE A CA 1
ATOM 2090 C C . ILE A 1 266 ? 24.141 16.703 26.5 1 82.12 266 ILE A C 1
ATOM 2092 O O . ILE A 1 266 ? 24.062 16.141 27.594 1 82.12 266 ILE A O 1
ATOM 2096 N N . PRO A 1 267 ? 23.031 17.094 25.844 1 85.81 267 PRO A N 1
ATOM 2097 C CA . PRO A 1 267 ? 21.734 16.594 26.297 1 85.81 267 PRO A CA 1
ATOM 2098 C C . PRO A 1 267 ? 21.656 15.07 26.328 1 85.81 267 PRO A C 1
ATOM 2100 O O . PRO A 1 267 ? 22.219 14.398 25.453 1 85.81 267 PRO A O 1
ATOM 2103 N N . PRO A 1 268 ? 21.062 14.531 27.312 1 89 268 PRO A N 1
ATOM 2104 C CA . PRO A 1 268 ? 20.953 13.07 27.406 1 89 268 PRO A CA 1
ATOM 2105 C C . PRO A 1 268 ? 19.922 12.492 26.438 1 89 268 PRO A C 1
ATOM 2107 O O . PRO A 1 268 ? 18.844 12.055 26.859 1 89 268 PRO A O 1
ATOM 2110 N N . LEU A 1 269 ? 20.312 12.438 25.266 1 91.88 269 LEU A N 1
ATOM 2111 C CA . LEU A 1 269 ? 19.453 11.844 24.25 1 91.88 269 LEU A CA 1
ATOM 2112 C C . LEU A 1 269 ? 19.547 10.32 24.281 1 91.88 269 LEU A C 1
ATOM 2114 O O . LEU A 1 269 ? 20.625 9.766 24.484 1 91.88 269 LEU A O 1
ATOM 2118 N N . ILE A 1 270 ? 18.422 9.719 24.094 1 90.75 270 ILE A N 1
ATOM 2119 C CA . ILE A 1 270 ? 18.359 8.266 24.172 1 90.75 270 ILE A CA 1
ATOM 2120 C C . ILE A 1 270 ? 18.969 7.645 22.922 1 90.75 270 ILE A C 1
ATOM 2122 O O . ILE A 1 270 ? 18.625 8.047 21.797 1 90.75 270 ILE A O 1
ATOM 2126 N N . ILE A 1 271 ? 19.766 6.734 23.078 1 93.31 271 ILE A N 1
ATOM 2127 C CA . ILE A 1 271 ? 20.344 6.004 21.969 1 93.31 271 ILE A CA 1
ATOM 2128 C C . ILE A 1 271 ? 19.781 4.586 21.922 1 93.31 271 ILE A C 1
ATOM 2130 O O . ILE A 1 271 ? 19.062 4.227 20.969 1 93.31 271 ILE A O 1
ATOM 2134 N N . MET A 1 272 ? 20.062 3.785 22.891 1 90.56 272 MET A N 1
ATOM 2135 C CA . MET A 1 272 ? 19.531 2.428 22.938 1 90.56 272 MET A CA 1
ATOM 2136 C C . MET A 1 272 ? 19.219 2.025 24.375 1 90.56 272 MET A C 1
ATOM 2138 O O . MET A 1 272 ? 19.562 2.744 25.312 1 90.56 272 MET A O 1
ATOM 2142 N N . GLY A 1 273 ? 18.422 0.928 24.562 1 86.81 273 GLY A N 1
ATOM 2143 C CA . GLY A 1 273 ? 18.094 0.379 25.859 1 86.81 273 GLY A CA 1
ATOM 2144 C C . GLY A 1 273 ? 16.719 0.803 26.359 1 86.81 273 GLY A C 1
ATOM 2145 O O . GLY A 1 273 ? 16.453 0.788 27.562 1 86.81 273 GLY A O 1
ATOM 2146 N N . GLU A 1 274 ? 15.898 1.142 25.516 1 86.12 274 GLU A N 1
ATOM 2147 C CA . GLU A 1 274 ? 14.562 1.608 25.891 1 86.12 274 GLU A CA 1
ATOM 2148 C C . GLU A 1 274 ? 13.711 0.465 26.422 1 86.12 274 GLU A C 1
ATOM 2150 O O . GLU A 1 274 ? 12.773 0.69 27.188 1 86.12 274 GLU A O 1
ATOM 2155 N N . ASP A 1 275 ? 13.977 -0.741 26.031 1 78.56 275 ASP A N 1
ATOM 2156 C CA . ASP A 1 275 ? 13.156 -1.892 26.406 1 78.56 275 ASP A CA 1
ATOM 2157 C C . ASP A 1 275 ? 13.375 -2.266 27.875 1 78.56 275 ASP A C 1
ATOM 2159 O O . ASP A 1 275 ? 12.562 -2.988 28.453 1 78.56 275 ASP A O 1
ATOM 2163 N N . THR A 1 276 ? 14.398 -1.756 28.469 1 74.31 276 THR A N 1
ATOM 2164 C CA . THR A 1 276 ? 14.695 -2.104 29.844 1 74.31 276 THR A CA 1
ATOM 2165 C C . THR A 1 276 ? 14.016 -1.133 30.812 1 74.31 276 THR A C 1
ATOM 2167 O O . THR A 1 276 ? 13.992 -1.362 32.031 1 74.31 276 THR A O 1
ATOM 2170 N N . LEU A 1 277 ? 13.352 -0.194 30.234 1 75.12 277 LEU A N 1
ATOM 2171 C CA . LEU A 1 277 ? 12.781 0.853 31.078 1 75.12 277 LEU A CA 1
ATOM 2172 C C . LEU A 1 277 ? 11.344 0.525 31.438 1 75.12 277 LEU A C 1
ATOM 2174 O O . LEU A 1 277 ? 10.625 -0.112 30.672 1 75.12 277 LEU A O 1
ATOM 2178 N N . LEU A 1 278 ? 11.125 0.86 32.656 1 77.31 278 LEU A N 1
ATOM 2179 C CA . LEU A 1 278 ? 9.734 0.774 33.094 1 77.31 278 LEU A CA 1
ATOM 2180 C C . LEU A 1 278 ? 8.945 2 32.625 1 77.31 278 LEU A C 1
ATOM 2182 O O . LEU A 1 278 ? 9.266 3.125 33.031 1 77.31 278 LEU A O 1
ATOM 2186 N N . LEU A 1 279 ? 8.164 1.725 31.656 1 82.81 279 LEU A N 1
ATOM 2187 C CA . LEU A 1 279 ? 7.398 2.818 31.078 1 82.81 279 LEU A CA 1
ATOM 2188 C C . LEU A 1 279 ? 5.953 2.787 31.547 1 82.81 279 LEU A C 1
ATOM 2190 O O . LEU A 1 279 ? 5.402 1.714 31.812 1 82.81 279 LEU A O 1
ATOM 2194 N N . GLU A 1 280 ? 5.523 3.979 31.891 1 79.5 280 GLU A N 1
ATOM 2195 C CA . GLU A 1 280 ? 4.098 4.141 32.156 1 79.5 280 GLU A CA 1
ATOM 2196 C C . GLU A 1 280 ? 3.369 4.77 30.984 1 79.5 280 GLU A C 1
ATOM 2198 O O . GLU A 1 280 ? 3.877 5.703 30.359 1 79.5 280 GLU A O 1
ATOM 2203 N N . LYS A 1 281 ? 2.297 4.188 30.672 1 78.62 281 LYS A N 1
ATOM 2204 C CA . LYS A 1 281 ? 1.488 4.719 29.578 1 78.62 281 LYS A CA 1
ATOM 2205 C C . LYS A 1 281 ? 0.727 5.969 30.016 1 78.62 281 LYS A C 1
ATOM 2207 O O . LYS A 1 281 ? 0.176 6.012 31.125 1 78.62 281 LYS A O 1
ATOM 2212 N N . GLN A 1 282 ? 0.845 6.969 29.25 1 77.38 282 GLN A N 1
ATOM 2213 C CA . GLN A 1 282 ? 0.126 8.211 29.516 1 77.38 282 GLN A CA 1
ATOM 2214 C C . GLN A 1 282 ? -0.697 8.633 28.297 1 77.38 282 GLN A C 1
ATOM 2216 O O . GLN A 1 282 ? -0.653 7.98 27.266 1 77.38 282 GLN A O 1
ATOM 2221 N N . SER A 1 283 ? -1.427 9.656 28.453 1 75.94 283 SER A N 1
ATOM 2222 C CA . SER A 1 283 ? -2.355 10.109 27.422 1 75.94 283 SER A CA 1
ATOM 2223 C C . SER A 1 283 ? -1.614 10.539 26.156 1 75.94 283 SER A C 1
ATOM 2225 O O . SER A 1 283 ? -2.158 10.461 25.047 1 75.94 283 SER A O 1
ATOM 2227 N N . TYR A 1 284 ? -0.45 11.055 26.266 1 71.88 284 TYR A N 1
ATOM 2228 C CA . TYR A 1 284 ? 0.257 11.531 25.078 1 71.88 284 TYR A CA 1
ATOM 2229 C C . TYR A 1 284 ? 1.475 10.656 24.781 1 71.88 284 TYR A C 1
ATOM 2231 O O . TYR A 1 284 ? 2.43 11.109 24.156 1 71.88 284 TYR A O 1
ATOM 2239 N N . GLY A 1 285 ? 1.407 9.398 25.344 1 77.38 285 GLY A N 1
ATOM 2240 C CA . GLY A 1 285 ? 2.523 8.508 25.062 1 77.38 285 GLY A CA 1
ATOM 2241 C C . GLY A 1 285 ? 3.023 7.781 26.297 1 77.38 285 GLY A C 1
ATOM 2242 O O . GLY A 1 285 ? 2.227 7.297 27.109 1 77.38 285 GLY A O 1
ATOM 2243 N N . TYR A 1 286 ? 4.359 7.691 26.312 1 80.31 286 TYR A N 1
ATOM 2244 C CA . TYR A 1 286 ? 4.953 6.973 27.438 1 80.31 286 TYR A CA 1
ATOM 2245 C C . TYR A 1 286 ? 5.715 7.922 28.359 1 80.31 286 TYR A C 1
ATOM 2247 O O . TYR A 1 286 ? 6.285 8.914 27.891 1 80.31 286 TYR A O 1
ATOM 2255 N N . SER A 1 287 ? 5.473 7.805 29.641 1 79.81 287 SER A N 1
ATOM 2256 C CA . SER A 1 287 ? 6.277 8.547 30.609 1 79.81 287 SER A CA 1
ATOM 2257 C C . SER A 1 287 ? 7.195 7.617 31.391 1 79.81 287 SER A C 1
ATOM 2259 O O . SER A 1 287 ? 6.867 6.449 31.609 1 79.81 287 SER A O 1
ATOM 2261 N N . PHE A 1 288 ? 8.383 8.195 31.656 1 77.5 288 PHE A N 1
ATOM 2262 C CA . PHE A 1 288 ? 9.359 7.41 32.406 1 77.5 288 PHE A CA 1
ATOM 2263 C C . PHE A 1 288 ? 9.172 7.602 33.906 1 77.5 288 PHE A C 1
ATOM 2265 O O . PHE A 1 288 ? 8.984 8.727 34.375 1 77.5 288 PHE A O 1
ATOM 2272 N N . LYS A 1 289 ? 8.773 6.641 34.719 1 68.75 289 LYS A N 1
ATOM 2273 C CA . LYS A 1 289 ? 8.555 6.77 36.156 1 68.75 289 LYS A CA 1
ATOM 2274 C C . LYS A 1 289 ? 9.797 7.312 36.844 1 68.75 289 LYS A C 1
ATOM 2276 O O . LYS A 1 289 ? 9.695 8.148 37.75 1 68.75 289 LYS A O 1
ATOM 2281 N N . ASN A 1 290 ? 10.953 6.664 36.75 1 58.53 290 ASN A N 1
ATOM 2282 C CA . ASN A 1 290 ? 12.102 6.957 37.594 1 58.53 290 ASN A CA 1
ATOM 2283 C C . ASN A 1 290 ? 13.188 7.711 36.844 1 58.53 290 ASN A C 1
ATOM 2285 O O . ASN A 1 290 ? 14.289 7.191 36.656 1 58.53 290 ASN A O 1
ATOM 2289 N N . ILE A 1 291 ? 12.82 8.562 36.062 1 54.31 291 ILE A N 1
ATOM 2290 C CA . ILE A 1 291 ? 14 9.297 35.594 1 54.31 291 ILE A CA 1
ATOM 2291 C C . ILE A 1 291 ? 14.602 10.086 36.75 1 54.31 291 ILE A C 1
ATOM 2293 O O . ILE A 1 291 ? 13.891 10.828 37.438 1 54.31 291 ILE A O 1
ATOM 2297 N N . PRO A 1 292 ? 15.805 9.758 37.406 1 45.31 292 PRO A N 1
ATOM 2298 C CA . PRO A 1 292 ? 16.406 10.445 38.531 1 45.31 292 PRO A CA 1
ATOM 2299 C C . PRO A 1 292 ? 16.312 11.961 38.438 1 45.31 292 PRO A C 1
ATOM 2301 O O . PRO A 1 292 ? 16.688 12.539 37.406 1 45.31 292 PRO A O 1
ATOM 2304 N N . ARG A 1 293 ? 15.453 12.578 39.188 1 43.06 293 ARG A N 1
ATOM 2305 C CA . ARG A 1 293 ? 15.672 14.008 39.406 1 43.06 293 ARG A CA 1
ATOM 2306 C C . ARG A 1 293 ? 17.109 14.289 39.844 1 43.06 293 ARG A C 1
ATOM 2308 O O . ARG A 1 293 ? 17.75 13.422 40.438 1 43.06 293 ARG A O 1
ATOM 2315 N N . ARG A 1 294 ? 17.859 15.281 39.594 1 40.78 294 ARG A N 1
ATOM 2316 C CA . ARG A 1 294 ? 19.266 15.57 39.875 1 40.78 294 ARG A CA 1
ATOM 2317 C C . ARG A 1 294 ? 19.672 15.078 41.281 1 40.78 294 ARG A C 1
ATOM 2319 O O . ARG A 1 294 ? 20.844 14.773 41.5 1 40.78 294 ARG A O 1
ATOM 2326 N N . GLY A 1 295 ? 19.031 15.531 42.469 1 35.66 295 GLY A N 1
ATOM 2327 C CA . GLY A 1 295 ? 19.719 15.523 43.75 1 35.66 295 GLY A CA 1
ATOM 2328 C C . GLY A 1 295 ? 20.078 14.133 44.219 1 35.66 295 GLY A C 1
ATOM 2329 O O . GLY A 1 295 ? 20.875 13.977 45.156 1 35.66 295 GLY A O 1
ATOM 2330 N N . ASP A 1 296 ? 19.188 13.328 44.469 1 35.19 296 ASP A N 1
ATOM 2331 C CA . ASP A 1 296 ? 19.594 12.117 45.188 1 35.19 296 ASP A CA 1
ATOM 2332 C C . ASP A 1 296 ? 20.609 11.312 44.406 1 35.19 296 ASP A C 1
ATOM 2334 O O . ASP A 1 296 ? 20.359 10.961 43.25 1 35.19 296 ASP A O 1
ATOM 2338 N N . GLU A 1 297 ? 21.938 11.57 44.656 1 35.69 297 GLU A N 1
ATOM 2339 C CA . GLU A 1 297 ? 23.188 10.891 44.344 1 35.69 297 GLU A CA 1
ATOM 2340 C C . GLU A 1 297 ? 22.969 9.398 44.125 1 35.69 297 GLU A C 1
ATOM 2342 O O . GLU A 1 297 ? 23.922 8.656 43.875 1 35.69 297 GLU A O 1
ATOM 2347 N N . THR A 1 298 ? 22.094 8.828 45 1 35.44 298 THR A N 1
ATOM 2348 C CA . THR A 1 298 ? 22.094 7.383 44.781 1 35.44 298 THR A CA 1
ATOM 2349 C C . THR A 1 298 ? 22.016 7.059 43.312 1 35.44 298 THR A C 1
ATOM 2351 O O . THR A 1 298 ? 21.125 7.559 42.594 1 35.44 298 THR A O 1
ATOM 2354 N N . ARG A 1 299 ? 23.234 6.793 42.781 1 36.47 299 ARG A N 1
ATOM 2355 C CA . ARG A 1 299 ? 23.531 6.254 41.438 1 36.47 299 ARG A CA 1
ATOM 2356 C C . ARG A 1 299 ? 22.328 5.492 40.906 1 36.47 299 ARG A C 1
ATOM 2358 O O . ARG A 1 299 ? 21.922 4.465 41.438 1 36.47 299 ARG A O 1
ATOM 2365 N N . VAL A 1 300 ? 21.312 6.07 40.719 1 38.5 300 VAL A N 1
ATOM 2366 C CA . VAL A 1 300 ? 20.375 5.379 39.812 1 38.5 300 VAL A CA 1
ATOM 2367 C C . VAL A 1 300 ? 21.125 4.434 38.906 1 38.5 300 VAL A C 1
ATOM 2369 O O . VAL A 1 300 ? 21.875 4.879 38.031 1 38.5 300 VAL A O 1
ATOM 2372 N N . ASN A 1 301 ? 22.016 3.59 39.344 1 41.53 301 ASN A N 1
ATOM 2373 C CA . ASN A 1 301 ? 22.391 2.35 38.656 1 41.53 301 ASN A CA 1
ATOM 2374 C C . ASN A 1 301 ? 21.453 2.037 37.5 1 41.53 301 ASN A C 1
ATOM 2376 O O . ASN A 1 301 ? 20.359 1.511 37.719 1 41.53 301 ASN A O 1
ATOM 2380 N N . ASN A 1 302 ? 21.125 2.92 36.719 1 47.06 302 ASN A N 1
ATOM 2381 C CA . ASN A 1 302 ? 20.312 3.15 35.531 1 47.06 302 ASN A CA 1
ATOM 2382 C C . ASN A 1 302 ? 20.25 1.904 34.656 1 47.06 302 ASN A C 1
ATOM 2384 O O . ASN A 1 302 ? 21.266 1.26 34.406 1 47.06 302 ASN A O 1
ATOM 2388 N N . ASN A 1 303 ? 19.141 1.25 34.469 1 56.12 303 ASN A N 1
ATOM 2389 C CA . ASN A 1 303 ? 18.25 0.263 33.875 1 56.12 303 ASN A CA 1
ATOM 2390 C C . ASN A 1 303 ? 18.562 0.047 32.375 1 56.12 303 ASN A C 1
ATOM 2392 O O . ASN A 1 303 ? 17.688 -0.359 31.625 1 56.12 303 ASN A O 1
ATOM 2396 N N . GLY A 1 304 ? 19.844 -0.014 32.062 1 75.38 304 GLY A N 1
ATOM 2397 C CA . GLY A 1 304 ? 20.203 -0.525 30.734 1 75.38 304 GLY A CA 1
ATOM 2398 C C . GLY A 1 304 ? 19.969 0.482 29.625 1 75.38 304 GLY A C 1
ATOM 2399 O O . GLY A 1 304 ? 20.25 0.198 28.453 1 75.38 304 GLY A O 1
ATOM 2400 N N . LEU A 1 305 ? 19.719 1.872 30.109 1 85.62 305 LEU A N 1
ATOM 2401 C CA . LEU A 1 305 ? 19.5 2.887 29.078 1 85.62 305 LEU A CA 1
ATOM 2402 C C . LEU A 1 305 ? 20.797 3.6 28.719 1 85.62 305 LEU A C 1
ATOM 2404 O O . LEU A 1 305 ? 21.531 4.023 29.609 1 85.62 305 LEU A O 1
ATOM 2408 N N . VAL A 1 306 ? 21.172 3.625 27.578 1 90.56 306 VAL A N 1
ATOM 2409 C CA . VAL A 1 306 ? 22.359 4.309 27.078 1 90.56 306 VAL A CA 1
ATOM 2410 C C . VAL A 1 306 ? 21.969 5.652 26.469 1 90.56 306 VAL A C 1
ATOM 2412 O O . VAL A 1 306 ? 21.188 5.707 25.531 1 90.56 306 VAL A O 1
ATOM 2415 N N . THR A 1 307 ? 22.422 6.723 27.031 1 91.06 307 THR A N 1
ATOM 2416 C CA . THR A 1 307 ? 22.172 8.062 26.531 1 91.06 307 THR A CA 1
ATOM 2417 C C . THR A 1 307 ? 23.438 8.672 25.938 1 91.06 307 THR A C 1
ATOM 2419 O O . THR A 1 307 ? 24.516 8.117 26.062 1 91.06 307 THR A O 1
ATOM 2422 N N . LEU A 1 308 ? 23.266 9.711 25.234 1 91.62 308 LEU A N 1
ATOM 2423 C CA . LEU A 1 308 ? 24.359 10.344 24.516 1 91.62 308 LEU A CA 1
ATOM 2424 C C . LEU A 1 308 ? 25.422 10.867 25.484 1 91.62 308 LEU A C 1
ATOM 2426 O O . LEU A 1 308 ? 26.609 10.812 25.188 1 91.62 308 LEU A O 1
ATOM 2430 N N . ASP A 1 309 ? 25.078 11.391 26.656 1 88.44 309 ASP A N 1
ATOM 2431 C CA . ASP A 1 309 ? 26.016 11.914 27.641 1 88.44 309 ASP A CA 1
ATOM 2432 C C . ASP A 1 309 ? 26.922 10.805 28.188 1 88.44 309 ASP A C 1
ATOM 2434 O O . ASP A 1 309 ? 28.109 11.016 28.391 1 88.44 309 ASP A O 1
ATOM 2438 N N . LYS A 1 310 ? 26.344 9.625 28.344 1 87.06 310 LYS A N 1
ATOM 2439 C CA . LYS A 1 310 ? 27.141 8.484 28.812 1 87.06 310 LYS A CA 1
ATOM 2440 C C . LYS A 1 310 ? 28.172 8.078 27.766 1 87.06 310 LYS A C 1
ATOM 2442 O O . LYS A 1 310 ? 29.297 7.688 28.125 1 87.06 310 LYS A O 1
ATOM 2447 N N . ILE A 1 311 ? 27.812 8.18 26.547 1 90.5 311 ILE A N 1
ATOM 2448 C CA . ILE A 1 311 ? 28.734 7.816 25.469 1 90.5 311 ILE A CA 1
ATOM 2449 C C . ILE A 1 311 ? 29.859 8.836 25.391 1 90.5 311 ILE A C 1
ATOM 2451 O O . ILE A 1 311 ? 31.016 8.469 25.188 1 90.5 311 ILE A O 1
ATOM 2455 N N . TRP A 1 312 ? 29.531 10.062 25.531 1 86.56 312 TRP A N 1
ATOM 2456 C CA . TRP A 1 312 ? 30.547 11.117 25.438 1 86.56 312 TRP A CA 1
ATOM 2457 C C . TRP A 1 312 ? 31.547 11.031 26.578 1 86.56 312 TRP A C 1
ATOM 2459 O O . TRP A 1 312 ? 32.719 11.359 26.422 1 86.56 312 TRP A O 1
ATOM 2469 N N . GLN A 1 313 ? 31.047 10.516 27.719 1 85.31 313 GLN A N 1
ATOM 2470 C CA . GLN A 1 313 ? 31.906 10.414 28.891 1 85.31 313 GLN A CA 1
ATOM 2471 C C . GLN A 1 313 ? 32.625 9.078 28.922 1 85.31 313 GLN A C 1
ATOM 2473 O O . GLN A 1 313 ? 33.594 8.906 29.688 1 85.31 313 GLN A O 1
ATOM 2478 N N . PHE A 1 314 ? 32.188 8.297 28.078 1 84.75 314 PHE A N 1
ATOM 2479 C CA . PHE A 1 314 ? 32.75 6.957 28.094 1 84.75 314 PHE A CA 1
ATOM 2480 C C . PHE A 1 314 ? 34.188 6.977 27.625 1 84.75 314 PHE A C 1
ATOM 2482 O O . PHE A 1 314 ? 34.5 7.383 26.5 1 84.75 314 PHE A O 1
ATOM 2489 N N . ASP A 1 315 ? 35.156 6.941 28.484 1 74.69 315 ASP A N 1
ATOM 2490 C CA . ASP A 1 315 ? 36.594 6.82 28.203 1 74.69 315 ASP A CA 1
ATOM 2491 C C . ASP A 1 315 ? 37.156 5.531 28.781 1 74.69 315 ASP A C 1
ATOM 2493 O O . ASP A 1 315 ? 37.438 5.461 29.984 1 74.69 315 ASP A O 1
ATOM 2497 N N . SER A 1 316 ? 36.688 4.5 28.219 1 68.19 316 SER A N 1
ATOM 2498 C CA . SER A 1 316 ? 37.25 3.27 28.766 1 68.19 316 SER A CA 1
ATOM 2499 C C . SER A 1 316 ? 38.469 2.822 27.984 1 68.19 316 SER A C 1
ATOM 2501 O O . SER A 1 316 ? 38.625 3.156 26.812 1 68.19 316 SER A O 1
ATOM 2503 N N . MET A 1 317 ? 39.438 2.297 28.672 1 61.41 317 MET A N 1
ATOM 2504 C CA . MET A 1 317 ? 40.688 1.738 28.141 1 61.41 317 MET A CA 1
ATOM 2505 C C . MET A 1 317 ? 40.406 0.663 27.094 1 61.41 317 MET A C 1
ATOM 2507 O O . MET A 1 317 ? 41.219 0.406 26.219 1 61.41 317 MET A O 1
ATOM 2511 N N . SER A 1 318 ? 39.25 0.026 27.141 1 65.19 318 SER A N 1
ATOM 2512 C CA . SER A 1 318 ? 38.969 -1.131 26.297 1 65.19 318 SER A CA 1
ATOM 2513 C C . SER A 1 318 ? 38.5 -0.702 24.922 1 65.19 318 SER A C 1
ATOM 2515 O O . SER A 1 318 ? 38.781 -1.371 23.922 1 65.19 318 SER A O 1
ATOM 2517 N N . LEU A 1 319 ? 37.781 0.389 24.828 1 72.31 319 LEU A N 1
ATOM 2518 C CA . LEU A 1 319 ? 37.312 0.859 23.531 1 72.31 319 LEU A CA 1
ATOM 2519 C C . LEU A 1 319 ? 37.469 2.373 23.406 1 72.31 319 LEU A C 1
ATOM 2521 O O . LEU A 1 319 ? 36.844 3.123 24.172 1 72.31 319 LEU A O 1
ATOM 2525 N N . ARG A 1 320 ? 38.531 2.715 22.672 1 75.12 320 ARG A N 1
ATOM 2526 C CA . ARG A 1 320 ? 38.656 4.141 22.391 1 75.12 320 ARG A CA 1
ATOM 2527 C C . ARG A 1 320 ? 37.656 4.566 21.312 1 75.12 320 ARG A C 1
ATOM 2529 O O . ARG A 1 320 ? 37.719 4.094 20.188 1 75.12 320 ARG A O 1
ATOM 2536 N N . LEU A 1 321 ? 36.625 5.285 21.812 1 85.5 321 LEU A N 1
ATOM 2537 C CA . LEU A 1 321 ? 35.625 5.77 20.875 1 85.5 321 LEU A CA 1
ATOM 2538 C C . LEU A 1 321 ? 36.156 6.973 20.094 1 85.5 321 LEU A C 1
ATOM 2540 O O . LEU A 1 321 ? 36.406 8.031 20.672 1 85.5 321 LEU A O 1
ATOM 2544 N N . THR A 1 322 ? 36.438 6.734 18.781 1 87.12 322 THR A N 1
ATOM 2545 C CA . THR A 1 322 ? 36.812 7.824 17.906 1 87.12 322 THR A CA 1
ATOM 2546 C C . THR A 1 322 ? 35.688 8.836 17.766 1 87.12 322 THR A C 1
ATOM 2548 O O . THR A 1 322 ? 34.531 8.508 17.969 1 87.12 322 THR A O 1
ATOM 2551 N N . PRO A 1 323 ? 35.938 10.109 17.531 1 86.69 323 PRO A N 1
ATOM 2552 C CA . PRO A 1 323 ? 34.906 11.125 17.359 1 86.69 323 PRO A CA 1
ATOM 2553 C C . PRO A 1 323 ? 33.906 10.75 16.281 1 86.69 323 PRO A C 1
ATOM 2555 O O . PRO A 1 323 ? 32.719 11.117 16.359 1 86.69 323 PRO A O 1
ATOM 2558 N N . GLN A 1 324 ? 34.344 9.984 15.352 1 89 324 GLN A N 1
ATOM 2559 C CA . GLN A 1 324 ? 33.438 9.562 14.289 1 89 324 GLN A CA 1
ATOM 2560 C C . GLN A 1 324 ? 32.375 8.617 14.82 1 89 324 GLN A C 1
ATOM 2562 O O . GLN A 1 324 ? 31.219 8.664 14.391 1 89 324 GLN A O 1
ATOM 2567 N N . LEU A 1 325 ? 32.812 7.809 15.742 1 92.25 325 LEU A N 1
ATOM 2568 C CA . LEU A 1 325 ? 31.859 6.859 16.328 1 92.25 325 LEU A CA 1
ATOM 2569 C C . LEU A 1 325 ? 30.891 7.566 17.266 1 92.25 325 LEU A C 1
ATOM 2571 O O . LEU A 1 325 ? 29.734 7.18 17.359 1 92.25 325 LEU A O 1
ATOM 2575 N N . LYS A 1 326 ? 31.391 8.594 17.953 1 91 326 LYS A N 1
ATOM 2576 C CA . LYS A 1 326 ? 30.5 9.383 18.797 1 91 326 LYS A CA 1
ATOM 2577 C C . LYS A 1 326 ? 29.469 10.133 17.969 1 91 326 LYS A C 1
ATOM 2579 O O . LYS A 1 326 ? 28.297 10.219 18.344 1 91 326 LYS A O 1
ATOM 2584 N N . ASP A 1 327 ? 29.906 10.562 16.75 1 92.06 327 ASP A N 1
ATOM 2585 C CA . ASP A 1 327 ? 28.984 11.234 15.836 1 92.06 327 ASP A CA 1
ATOM 2586 C C . ASP A 1 327 ? 27.938 10.258 15.305 1 92.06 327 ASP A C 1
ATOM 2588 O O . ASP A 1 327 ? 26.781 10.648 15.07 1 92.06 327 ASP A O 1
ATOM 2592 N N . LEU A 1 328 ? 28.375 9.102 15.156 1 93.81 328 LEU A N 1
ATOM 2593 C CA . LEU A 1 328 ? 27.438 8.086 14.68 1 93.81 328 LEU A CA 1
ATOM 2594 C C . LEU A 1 328 ? 26.328 7.859 15.695 1 93.81 328 LEU A C 1
ATOM 2596 O O . LEU A 1 328 ? 25.156 7.711 15.32 1 93.81 328 LEU A O 1
ATOM 2600 N N . CYS A 1 329 ? 26.641 7.832 16.891 1 95.31 329 CYS A N 1
ATOM 2601 C CA . CYS A 1 329 ? 25.641 7.68 17.938 1 95.31 329 CYS A CA 1
ATOM 2602 C C . CYS A 1 329 ? 24.734 8.898 18 1 95.31 329 CYS A C 1
ATOM 2604 O O . CYS A 1 329 ? 23.516 8.758 18.219 1 95.31 329 CYS A O 1
ATOM 2606 N N . LEU A 1 330 ? 25.344 10.031 17.844 1 94.31 330 LEU A N 1
ATOM 2607 C CA . LEU A 1 330 ? 24.531 11.234 17.781 1 94.31 330 LEU A CA 1
ATOM 2608 C C . LEU A 1 330 ? 23.547 11.18 16.609 1 94.31 330 LEU A C 1
ATOM 2610 O O . LEU A 1 330 ? 22.391 11.594 16.734 1 94.31 330 LEU A O 1
ATOM 2614 N N . SER A 1 331 ? 24.016 10.664 15.477 1 95.75 331 SER A N 1
ATOM 2615 C CA . SER A 1 331 ? 23.156 10.531 14.305 1 95.75 331 SER A CA 1
ATOM 2616 C C . SER A 1 331 ? 21.953 9.625 14.594 1 95.75 331 SER A C 1
ATOM 2618 O O . SER A 1 331 ? 20.844 9.875 14.117 1 95.75 331 SER A O 1
ATOM 2620 N N . LEU A 1 332 ? 22.156 8.602 15.32 1 96.5 332 LEU A N 1
ATOM 2621 C CA . LEU A 1 332 ? 21.047 7.715 15.695 1 96.5 332 LEU A CA 1
ATOM 2622 C C . LEU A 1 332 ? 20.047 8.438 16.578 1 96.5 332 LEU A C 1
ATOM 2624 O O . LEU A 1 332 ? 18.828 8.25 16.422 1 96.5 332 LEU A O 1
ATOM 2628 N N . ALA A 1 333 ? 20.562 9.234 17.5 1 95 333 ALA A N 1
ATOM 2629 C CA . ALA A 1 333 ? 19.672 10.008 18.359 1 95 333 ALA A CA 1
ATOM 2630 C C . ALA A 1 333 ? 18.844 11 17.547 1 95 333 ALA A C 1
ATOM 2632 O O . ALA A 1 333 ? 17.656 11.18 17.781 1 95 333 ALA A O 1
ATOM 2633 N N . LEU A 1 334 ? 19.484 11.617 16.578 1 94.5 334 LEU A N 1
ATOM 2634 C CA . LEU A 1 334 ? 18.797 12.578 15.727 1 94.5 334 LEU A CA 1
ATOM 2635 C C . LEU A 1 334 ? 17.75 11.883 14.859 1 94.5 334 LEU A C 1
ATOM 2637 O O . LEU A 1 334 ? 16.656 12.414 14.641 1 94.5 334 LEU A O 1
ATOM 2641 N N . PHE A 1 335 ? 18.094 10.711 14.422 1 95.5 335 PHE A N 1
ATOM 2642 C CA . PHE A 1 335 ? 17.156 9.906 13.648 1 95.5 335 PHE A CA 1
ATOM 2643 C C . PHE A 1 335 ? 15.883 9.641 14.453 1 95.5 335 PHE A C 1
ATOM 2645 O O . PHE A 1 335 ? 14.773 9.75 13.922 1 95.5 335 PHE A O 1
ATOM 2652 N N . LYS A 1 336 ? 16 9.352 15.672 1 93.81 336 LYS A N 1
ATOM 2653 C CA . LYS A 1 336 ? 14.852 9.078 16.531 1 93.81 336 LYS A CA 1
ATOM 2654 C C . LYS A 1 336 ? 13.992 10.32 16.719 1 93.81 336 LYS A C 1
ATOM 2656 O O . LYS A 1 336 ? 12.766 10.227 16.781 1 93.81 336 LYS A O 1
ATOM 2661 N N . LEU A 1 337 ? 14.617 11.445 16.75 1 92.81 337 LEU A N 1
ATOM 2662 C CA . LEU A 1 337 ? 13.883 12.695 16.859 1 92.81 337 LEU A CA 1
ATOM 2663 C C . LEU A 1 337 ? 13.141 13.008 15.57 1 92.81 337 LEU A C 1
ATOM 2665 O O . LEU A 1 337 ? 11.992 13.469 15.602 1 92.81 337 LEU A O 1
ATOM 2669 N N . LEU A 1 338 ? 13.797 12.742 14.477 1 92.5 338 LEU A N 1
ATOM 2670 C CA . LEU A 1 338 ? 13.172 12.992 13.188 1 92.5 338 LEU A CA 1
ATOM 2671 C C . LEU A 1 338 ? 11.977 12.062 12.969 1 92.5 338 LEU A C 1
ATOM 2673 O O . LEU A 1 338 ? 11 12.445 12.328 1 92.5 338 LEU A O 1
ATOM 2677 N N . ARG A 1 339 ? 12.094 10.898 13.453 1 91.94 339 ARG A N 1
ATOM 2678 C CA . ARG A 1 339 ? 11.008 9.93 13.344 1 91.94 339 ARG A CA 1
ATOM 2679 C C . ARG A 1 339 ? 9.75 10.43 14.039 1 91.94 339 ARG A C 1
ATOM 2681 O O . ARG A 1 339 ? 8.633 10.07 13.656 1 91.94 339 ARG A O 1
ATOM 2688 N N . CYS A 1 340 ? 9.867 11.258 15.023 1 90.5 340 CYS A N 1
ATOM 2689 C CA . CYS A 1 340 ? 8.727 11.859 15.695 1 90.5 340 CYS A CA 1
ATOM 2690 C C . CYS A 1 340 ? 7.961 12.781 14.75 1 90.5 340 CYS A C 1
ATOM 2692 O O . CYS A 1 340 ? 6.734 12.867 14.82 1 90.5 340 CYS A O 1
ATOM 2694 N N . ARG A 1 341 ? 8.688 13.352 13.922 1 88.06 341 ARG A N 1
ATOM 2695 C CA . ARG A 1 341 ? 8.031 14.203 12.938 1 88.06 341 ARG A CA 1
ATOM 2696 C C . ARG A 1 341 ? 7.211 13.383 11.953 1 88.06 341 ARG A C 1
ATOM 2698 O O . ARG A 1 341 ? 6.113 13.789 11.562 1 88.06 341 ARG A O 1
ATOM 2705 N N . PHE A 1 342 ? 7.723 12.234 11.602 1 87.69 342 PHE A N 1
ATOM 2706 C CA . PHE A 1 342 ? 6.988 11.344 10.711 1 87.69 342 PHE A CA 1
ATOM 2707 C C . PHE A 1 342 ? 5.738 10.805 11.398 1 87.69 342 PHE A C 1
ATOM 2709 O O . PHE A 1 342 ? 4.742 10.508 10.742 1 87.69 342 PHE A O 1
ATOM 2716 N N . ALA A 1 343 ? 5.871 10.742 12.703 1 85.75 343 ALA A N 1
ATOM 2717 C CA . ALA A 1 343 ? 4.719 10.273 13.469 1 85.75 343 ALA A CA 1
ATOM 2718 C C . ALA A 1 343 ? 3.783 11.43 13.805 1 85.75 343 ALA A C 1
ATOM 2720 O O . ALA A 1 343 ? 2.863 11.281 14.617 1 85.75 343 ALA A O 1
ATOM 2721 N N . LYS A 1 344 ? 4.023 12.648 13.297 1 78.88 344 LYS A N 1
ATOM 2722 C CA . LYS A 1 344 ? 3.166 13.828 13.375 1 78.88 344 LYS A CA 1
ATOM 2723 C C . LYS A 1 344 ? 3.178 14.414 14.781 1 78.88 344 LYS A C 1
ATOM 2725 O O . LYS A 1 344 ? 2.162 14.938 15.25 1 78.88 344 LYS A O 1
ATOM 2730 N N . TYR A 1 345 ? 4.273 14.141 15.43 1 78.69 345 TYR A N 1
ATOM 2731 C CA . TYR A 1 345 ? 4.465 14.844 16.688 1 78.69 345 TYR A CA 1
ATOM 2732 C C . TYR A 1 345 ? 5.074 16.219 16.453 1 78.69 345 TYR A C 1
ATOM 2734 O O . TYR A 1 345 ? 5.898 16.391 15.555 1 78.69 345 TYR A O 1
ATOM 2742 N N . THR A 1 346 ? 4.441 17.203 17.141 1 69.69 346 THR A N 1
ATOM 2743 C CA . THR A 1 346 ? 4.938 18.562 16.938 1 69.69 346 THR A CA 1
ATOM 2744 C C . THR A 1 346 ? 6.281 18.75 17.641 1 69.69 346 THR A C 1
ATOM 2746 O O . THR A 1 346 ? 6.438 18.391 18.812 1 69.69 346 THR A O 1
ATOM 2749 N N . ILE A 1 347 ? 7.293 19.031 16.922 1 61.62 347 ILE A N 1
ATOM 2750 C CA . ILE A 1 347 ? 8.656 19.234 17.406 1 61.62 347 ILE A CA 1
ATOM 2751 C C . ILE A 1 347 ? 8.773 20.594 18.078 1 61.62 347 ILE A C 1
ATOM 2753 O O . ILE A 1 347 ? 9.82 20.938 18.641 1 61.62 347 ILE A O 1
ATOM 2757 N N . ALA A 1 348 ? 7.688 21.328 18.047 1 56.91 348 ALA A N 1
ATOM 2758 C CA . ALA A 1 348 ? 7.793 22.688 18.578 1 56.91 348 ALA A CA 1
ATOM 2759 C C . ALA A 1 348 ? 7.824 22.688 20.094 1 56.91 348 ALA A C 1
ATOM 2761 O O . ALA A 1 348 ? 7.992 23.734 20.734 1 56.91 348 ALA A O 1
ATOM 2762 N N . ASP A 1 349 ? 8.047 21.547 20.688 1 60.66 349 ASP A N 1
ATOM 2763 C CA . ASP A 1 349 ? 8.016 21.516 22.141 1 60.66 349 ASP A CA 1
ATOM 2764 C C . ASP A 1 349 ? 9.398 21.828 22.719 1 60.66 349 ASP A C 1
ATOM 2766 O O . ASP A 1 349 ? 10.406 21.703 22.031 1 60.66 349 ASP A O 1
ATOM 2770 N N . ALA A 1 350 ? 9.422 22.359 23.75 1 55.06 350 ALA A N 1
ATOM 2771 C CA . ALA A 1 350 ? 10.586 22.891 24.438 1 55.06 350 ALA A CA 1
ATOM 2772 C C . ALA A 1 350 ? 11.719 21.875 24.484 1 55.06 350 ALA A C 1
ATOM 2774 O O . ALA A 1 350 ? 12.891 22.219 24.375 1 55.06 350 ALA A O 1
ATOM 2775 N N . GLY A 1 351 ? 11.398 20.641 24.516 1 62.62 351 GLY A N 1
ATOM 2776 C CA . GLY A 1 351 ? 12.438 19.625 24.562 1 62.62 351 GLY A CA 1
ATOM 2777 C C . GLY A 1 351 ? 13.227 19.531 23.266 1 62.62 351 GLY A C 1
ATOM 2778 O O . GLY A 1 351 ? 14.453 19.391 23.297 1 62.62 351 GLY A O 1
ATOM 2779 N N . PHE A 1 352 ? 12.633 19.859 22.328 1 75.81 352 PHE A N 1
ATOM 2780 C CA . PHE A 1 352 ? 13.273 19.797 21.016 1 75.81 352 PHE A CA 1
ATOM 2781 C C . PHE A 1 352 ? 14.117 21.047 20.766 1 75.81 352 PHE A C 1
ATOM 2783 O O . PHE A 1 352 ? 15.141 20.984 20.094 1 75.81 352 PHE A O 1
ATOM 2790 N N . MET A 1 353 ? 13.812 22.031 21.516 1 74.44 353 MET A N 1
ATOM 2791 C CA . MET A 1 353 ? 14.539 23.281 21.359 1 74.44 353 MET A CA 1
ATOM 2792 C C . MET A 1 353 ? 15.914 23.203 22.016 1 74.44 353 MET A C 1
ATOM 2794 O O . MET A 1 353 ? 16.875 23.781 21.516 1 74.44 353 MET A O 1
ATOM 2798 N N . LYS A 1 354 ? 15.961 22.453 23.078 1 76.62 354 LYS A N 1
ATOM 2799 C CA . LYS A 1 354 ? 17.25 22.266 23.734 1 76.62 354 LYS A CA 1
ATOM 2800 C C . LYS A 1 354 ? 18.219 21.516 22.828 1 76.62 354 LYS A C 1
ATOM 2802 O O . LYS A 1 354 ? 19.422 21.828 22.797 1 76.62 354 LYS A O 1
ATOM 2807 N N . VAL A 1 355 ? 17.703 20.641 22.203 1 83.31 355 VAL A N 1
ATOM 2808 C CA . VAL A 1 355 ? 18.531 19.859 21.297 1 83.31 355 VAL A CA 1
ATOM 2809 C C . VAL A 1 355 ? 18.969 20.734 20.125 1 83.31 355 VAL A C 1
ATOM 2811 O O . VAL A 1 355 ? 20.109 20.656 19.656 1 83.31 355 VAL A O 1
ATOM 2814 N N . SER A 1 356 ? 18.094 21.594 19.719 1 83.12 356 SER A N 1
ATOM 2815 C CA . SER A 1 356 ? 18.422 22.484 18.609 1 83.12 356 SER A CA 1
ATOM 2816 C C . SER A 1 356 ? 19.531 23.453 18.984 1 83.12 356 SER A C 1
ATOM 2818 O O . SER A 1 356 ? 20.438 23.719 18.188 1 83.12 356 SER A O 1
ATOM 2820 N N . ASP A 1 357 ? 19.516 23.844 20.203 1 81.69 357 ASP A N 1
ATOM 2821 C CA . ASP A 1 357 ? 20.547 24.734 20.703 1 81.69 357 ASP A CA 1
ATOM 2822 C C . ASP A 1 357 ? 21.891 24.031 20.812 1 81.69 357 ASP A C 1
ATOM 2824 O O . ASP A 1 357 ? 22.938 24.594 20.453 1 81.69 357 ASP A O 1
ATOM 2828 N N . PHE A 1 358 ? 21.828 22.906 21.172 1 84.94 358 PHE A N 1
ATOM 2829 C CA . PHE A 1 358 ? 23.047 22.109 21.281 1 84.94 358 PHE A CA 1
ATOM 2830 C C . PHE A 1 358 ? 23.656 21.875 19.906 1 84.94 358 PHE A C 1
ATOM 2832 O O . PHE A 1 358 ? 24.875 21.984 19.734 1 84.94 358 PHE A O 1
ATOM 2839 N N . LEU A 1 359 ? 22.828 21.547 19.047 1 84.94 359 LEU A N 1
ATOM 2840 C CA . LEU A 1 359 ? 23.328 21.266 17.703 1 84.94 359 LEU A CA 1
ATOM 2841 C C . LEU A 1 359 ? 23.906 22.531 17.078 1 84.94 359 LEU A C 1
ATOM 2843 O O . LEU A 1 359 ? 24.906 22.453 16.359 1 84.94 359 LEU A O 1
ATOM 2847 N N . TRP A 1 360 ? 23.312 23.609 17.375 1 82.56 360 TRP A N 1
ATOM 2848 C CA . TRP A 1 360 ? 23.812 24.875 16.844 1 82.56 360 TRP A CA 1
ATOM 2849 C C . TRP A 1 360 ? 25.203 25.172 17.391 1 82.56 360 TRP A C 1
ATOM 2851 O O . TRP A 1 360 ? 26.109 25.531 16.641 1 82.56 360 TRP A O 1
ATOM 2861 N N . ASP A 1 361 ? 25.359 24.875 18.609 1 81.06 361 ASP A N 1
ATOM 2862 C CA . ASP A 1 361 ? 26.625 25.188 19.25 1 81.06 361 ASP A CA 1
ATOM 2863 C C . ASP A 1 361 ? 27.719 24.188 18.844 1 81.06 361 ASP A C 1
ATOM 2865 O O . ASP A 1 361 ? 28.859 24.578 18.578 1 81.06 361 ASP A O 1
ATOM 2869 N N . MET A 1 362 ? 27.297 23 18.828 1 77.81 362 MET A N 1
ATOM 2870 C CA . MET A 1 362 ? 28.281 21.953 18.578 1 77.81 362 MET A CA 1
ATOM 2871 C C . MET A 1 362 ? 28.625 21.875 17.094 1 77.81 362 MET A C 1
ATOM 2873 O O . MET A 1 362 ? 29.797 21.719 16.734 1 77.81 362 MET A O 1
ATOM 2877 N N . LEU A 1 363 ? 27.641 21.969 16.297 1 71.38 363 LEU A N 1
ATOM 2878 C CA . LEU A 1 363 ? 27.844 21.625 14.891 1 71.38 363 LEU A CA 1
ATOM 2879 C C . LEU A 1 363 ? 28.125 22.891 14.07 1 71.38 363 LEU A C 1
ATOM 2881 O O . LEU A 1 363 ? 29 22.875 13.195 1 71.38 363 LEU A O 1
ATOM 2885 N N . LEU A 1 364 ? 27.391 23.859 14.312 1 68.81 364 LEU A N 1
ATOM 2886 C CA . LEU A 1 364 ? 27.516 25.016 13.414 1 68.81 364 LEU A CA 1
ATOM 2887 C C . LEU A 1 364 ? 28.641 25.922 13.852 1 68.81 364 LEU A C 1
ATOM 2889 O O . LEU A 1 364 ? 29.375 26.453 13.008 1 68.81 364 LEU A O 1
ATOM 2893 N N . LYS A 1 365 ? 28.891 26.031 15.133 1 71.12 365 LYS A N 1
ATOM 2894 C CA . LYS A 1 365 ? 29.922 26.969 15.57 1 71.12 365 LYS A CA 1
ATOM 2895 C C . LYS A 1 365 ? 31.297 26.312 15.594 1 71.12 365 LYS A C 1
ATOM 2897 O O . LYS A 1 365 ? 32.281 26.906 15.172 1 71.12 365 LYS A O 1
ATOM 2902 N N . ALA A 1 366 ? 31.312 25.062 16.016 1 64.81 366 ALA A N 1
ATOM 2903 C CA . ALA A 1 366 ? 32.625 24.5 16.359 1 64.81 366 ALA A CA 1
ATOM 2904 C C . ALA A 1 366 ? 33.125 23.562 15.273 1 64.81 366 ALA A C 1
ATOM 2906 O O . ALA A 1 366 ? 34.312 23.281 15.188 1 64.81 366 ALA A O 1
ATOM 2907 N N . SER A 1 367 ? 32.25 23.031 14.516 1 65.94 367 SER A N 1
ATOM 2908 C CA . SER A 1 367 ? 32.688 21.875 13.758 1 65.94 367 SER A CA 1
ATOM 2909 C C . SER A 1 367 ? 33 22.234 12.312 1 65.94 367 SER A C 1
ATOM 2911 O O . SER A 1 367 ? 32.594 23.297 11.836 1 65.94 367 SER A O 1
ATOM 2913 N N . ASP A 1 368 ? 33.812 21.359 11.805 1 78.88 368 ASP A N 1
ATOM 2914 C CA . ASP A 1 368 ? 34.125 21.375 10.375 1 78.88 368 ASP A CA 1
ATOM 2915 C C . ASP A 1 368 ? 32.875 21.109 9.531 1 78.88 368 ASP A C 1
ATOM 2917 O O . ASP A 1 368 ? 31.984 20.375 9.953 1 78.88 368 ASP A O 1
ATOM 2921 N N . ASP A 1 369 ? 32.812 21.797 8.438 1 81.69 369 ASP A N 1
ATOM 2922 C CA . ASP A 1 369 ? 31.672 21.719 7.516 1 81.69 369 ASP A CA 1
ATOM 2923 C C . ASP A 1 369 ? 31.438 20.266 7.074 1 81.69 369 ASP A C 1
ATOM 2925 O O . ASP A 1 369 ? 30.281 19.828 7 1 81.69 369 ASP A O 1
ATOM 2929 N N . GLU A 1 370 ? 32.406 19.547 6.938 1 82.31 370 GLU A N 1
ATOM 2930 C CA . GLU A 1 370 ? 32.281 18.172 6.465 1 82.31 370 GLU A CA 1
ATOM 2931 C C . GLU A 1 370 ? 31.766 17.25 7.57 1 82.31 370 GLU A C 1
ATOM 2933 O O . GLU A 1 370 ? 31.016 16.312 7.297 1 82.31 370 GLU A O 1
ATOM 2938 N N . ARG A 1 371 ? 32.094 17.562 8.688 1 84.19 371 ARG A N 1
ATOM 2939 C CA . ARG A 1 371 ? 31.641 16.781 9.82 1 84.19 371 ARG A CA 1
ATOM 2940 C C . ARG A 1 371 ? 30.141 16.938 10.023 1 84.19 371 ARG A C 1
ATOM 2942 O O . ARG A 1 371 ? 29.422 15.969 10.297 1 84.19 371 ARG A O 1
ATOM 2949 N N . PHE A 1 372 ? 29.844 18.078 9.75 1 85.38 372 PHE A N 1
ATOM 2950 C CA . PHE A 1 372 ? 28.422 18.391 9.969 1 85.38 372 PHE A CA 1
ATOM 2951 C C . PHE A 1 372 ? 27.547 17.672 8.945 1 85.38 372 PHE A C 1
ATOM 2953 O O . PHE A 1 372 ? 26.562 17.031 9.312 1 85.38 372 PHE A O 1
ATOM 2960 N N . LEU A 1 373 ? 27.844 17.703 7.742 1 87.44 373 LEU A N 1
ATOM 2961 C CA . LEU A 1 373 ? 27.062 17.047 6.703 1 87.44 373 LEU A CA 1
ATOM 2962 C C . LEU A 1 373 ? 27.203 15.531 6.789 1 87.44 373 LEU A C 1
ATOM 2964 O O . LEU A 1 373 ? 26.297 14.789 6.414 1 87.44 373 LEU A O 1
ATOM 2968 N N . GLY A 1 374 ? 28.328 15.109 7.324 1 88.44 374 GLY A N 1
ATOM 2969 C CA . GLY A 1 374 ? 28.531 13.688 7.551 1 88.44 374 GLY A CA 1
ATOM 2970 C C . GLY A 1 374 ? 27.609 13.117 8.609 1 88.44 374 GLY A C 1
ATOM 2971 O O . GLY A 1 374 ? 27.141 11.984 8.492 1 88.44 374 GLY A O 1
ATOM 2972 N N . LEU A 1 375 ? 27.359 13.938 9.562 1 92.25 375 LEU A N 1
ATOM 2973 C CA . LEU A 1 375 ? 26.438 13.539 10.617 1 92.25 375 LEU A CA 1
ATOM 2974 C C . LEU A 1 375 ? 25.031 13.32 10.062 1 92.25 375 LEU A C 1
ATOM 2976 O O . LEU A 1 375 ? 24.391 12.32 10.383 1 92.25 375 LEU A O 1
ATOM 2980 N N . ILE A 1 376 ? 24.641 14.172 9.188 1 92.56 376 ILE A N 1
ATOM 2981 C CA . ILE A 1 376 ? 23.297 14.094 8.617 1 92.56 376 ILE A CA 1
ATOM 2982 C C . ILE A 1 376 ? 23.234 12.953 7.609 1 92.56 376 ILE A C 1
ATOM 2984 O O . ILE A 1 376 ? 22.203 12.289 7.477 1 92.56 376 ILE A O 1
ATOM 2988 N N . GLU A 1 377 ? 24.312 12.719 6.969 1 92.38 377 GLU A N 1
ATOM 2989 C CA . GLU A 1 377 ? 24.375 11.586 6.047 1 92.38 377 GLU A CA 1
ATOM 2990 C C . GLU A 1 377 ? 24.188 10.266 6.781 1 92.38 377 GLU A C 1
ATOM 2992 O O . GLU A 1 377 ? 23.5 9.375 6.297 1 92.38 377 GLU A O 1
ATOM 2997 N N . ASN A 1 378 ? 24.812 10.203 7.879 1 93 378 ASN A N 1
ATOM 2998 C CA . ASN A 1 378 ? 24.641 9 8.688 1 93 378 ASN A CA 1
ATOM 2999 C C . ASN A 1 378 ? 23.219 8.875 9.211 1 93 378 ASN A C 1
ATOM 3001 O O . ASN A 1 378 ? 22.688 7.77 9.297 1 93 378 ASN A O 1
ATOM 3005 N N . GLU A 1 379 ? 22.688 9.984 9.57 1 95.38 379 GLU A N 1
ATOM 3006 C CA . GLU A 1 379 ? 21.281 9.977 9.984 1 95.38 379 GLU A CA 1
ATOM 3007 C C . GLU A 1 379 ? 20.391 9.453 8.867 1 95.38 379 GLU A C 1
ATOM 3009 O O . GLU A 1 379 ? 19.469 8.664 9.117 1 95.38 379 GLU A O 1
ATOM 3014 N N . LEU A 1 380 ? 20.672 9.875 7.691 1 93.44 380 LEU A N 1
ATOM 3015 C CA . LEU A 1 380 ? 19.922 9.43 6.527 1 93.44 380 LEU A CA 1
ATOM 3016 C C . LEU A 1 380 ? 20.047 7.926 6.336 1 93.44 380 LEU A C 1
ATOM 3018 O O . LEU A 1 380 ? 19.094 7.258 5.945 1 93.44 380 LEU A O 1
ATOM 3022 N N . SER A 1 381 ? 21.156 7.418 6.629 1 91.81 381 SER A N 1
ATOM 3023 C CA . SER A 1 381 ? 21.359 5.98 6.508 1 91.81 381 SER A CA 1
ATOM 3024 C C . SER A 1 381 ? 20.5 5.203 7.496 1 91.81 381 SER A C 1
ATOM 3026 O O . SER A 1 381 ? 19.938 4.16 7.156 1 91.81 381 SER A O 1
ATOM 3028 N N . PHE A 1 382 ? 20.375 5.723 8.656 1 93.56 382 PHE A N 1
ATOM 3029 C CA . PHE A 1 382 ? 19.531 5.082 9.656 1 93.56 382 PHE A CA 1
ATOM 3030 C C . PHE A 1 382 ? 18.062 5.141 9.234 1 93.56 382 PHE A C 1
ATOM 3032 O O . PHE A 1 382 ? 17.328 4.164 9.383 1 93.56 382 PHE A O 1
ATOM 3039 N N . LEU A 1 383 ? 17.75 6.297 8.742 1 92.56 383 LEU A N 1
ATOM 3040 C CA . LEU A 1 383 ? 16.375 6.5 8.312 1 92.56 383 LEU A CA 1
ATOM 3041 C C . LEU A 1 383 ? 16.031 5.586 7.141 1 92.56 383 LEU A C 1
ATOM 3043 O O . LEU A 1 383 ? 14.953 4.996 7.102 1 92.56 383 LEU A O 1
ATOM 3047 N N . HIS A 1 384 ? 16.906 5.457 6.238 1 90.12 384 HIS A N 1
ATOM 3048 C CA . HIS A 1 384 ? 16.703 4.594 5.082 1 90.12 384 HIS A CA 1
ATOM 3049 C C . HIS A 1 384 ? 16.578 3.135 5.496 1 90.12 384 HIS A C 1
ATOM 3051 O O . HIS A 1 384 ? 15.688 2.426 5.016 1 90.12 384 HIS A O 1
ATOM 3057 N N . ASP A 1 385 ? 17.344 2.748 6.34 1 89.69 385 ASP A N 1
ATOM 3058 C CA . ASP A 1 385 ? 17.312 1.362 6.797 1 89.69 385 ASP A CA 1
ATOM 3059 C C . ASP A 1 385 ? 16.016 1.075 7.559 1 89.69 385 ASP A C 1
ATOM 3061 O O . ASP A 1 385 ? 15.461 -0.023 7.461 1 89.69 385 ASP A O 1
ATOM 3065 N N . CYS A 1 386 ? 15.594 1.987 8.273 1 90.62 386 CYS A N 1
ATOM 3066 C CA . CYS A 1 386 ? 14.406 1.792 9.102 1 90.62 386 CYS A CA 1
ATOM 3067 C C . CYS A 1 386 ? 13.164 1.582 8.242 1 90.62 386 CYS A C 1
ATOM 3069 O O . CYS A 1 386 ? 12.297 0.778 8.586 1 90.62 386 CYS A O 1
ATOM 3071 N N . TYR A 1 387 ? 13.125 2.242 7.133 1 87.69 387 TYR A N 1
ATOM 3072 C CA . TYR A 1 387 ? 11.883 2.211 6.371 1 87.69 387 TYR A CA 1
ATOM 3073 C C . TYR A 1 387 ? 11.992 1.253 5.188 1 87.69 387 TYR A C 1
ATOM 3075 O O . TYR A 1 387 ? 10.977 0.837 4.621 1 87.69 387 TYR A O 1
ATOM 3083 N N . TYR A 1 388 ? 13.188 0.849 4.855 1 82.75 388 TYR A N 1
ATOM 3084 C CA . TYR A 1 388 ? 13.266 0.114 3.598 1 82.75 388 TYR A CA 1
ATOM 3085 C C . TYR A 1 388 ? 14.172 -1.105 3.734 1 82.75 388 TYR A C 1
ATOM 3087 O O . TYR A 1 388 ? 14.547 -1.718 2.734 1 82.75 388 TYR A O 1
ATOM 3095 N N . SER A 1 389 ? 14.547 -1.395 4.914 1 86.25 389 SER A N 1
ATOM 3096 C CA . SER A 1 389 ? 15.336 -2.598 5.172 1 86.25 389 SER A CA 1
ATOM 3097 C C . SER A 1 389 ? 14.812 -3.342 6.398 1 86.25 389 SER A C 1
ATOM 3099 O O . SER A 1 389 ? 14.156 -2.752 7.258 1 86.25 389 SER A O 1
ATOM 3101 N N . SER A 1 390 ? 15.133 -4.648 6.445 1 88.75 390 SER A N 1
ATOM 3102 C CA . SER A 1 390 ? 14.727 -5.469 7.582 1 88.75 390 SER A CA 1
ATOM 3103 C C . SER A 1 390 ? 15.781 -5.426 8.688 1 88.75 390 SER A C 1
ATOM 3105 O O . SER A 1 390 ? 15.594 -6.023 9.75 1 88.75 390 SER A O 1
ATOM 3107 N N . LEU A 1 391 ? 16.734 -4.703 8.516 1 89.12 391 LEU A N 1
ATOM 3108 C CA . LEU A 1 391 ? 17.906 -4.734 9.383 1 89.12 391 LEU A CA 1
ATOM 3109 C C . LEU A 1 391 ? 17.562 -4.25 10.789 1 89.12 391 LEU A C 1
ATOM 3111 O O . LEU A 1 391 ? 17.875 -4.914 11.773 1 89.12 391 LEU A O 1
ATOM 3115 N N . PRO A 1 392 ? 16.828 -3.16 10.867 1 89.56 392 PRO A N 1
ATOM 3116 C CA . PRO A 1 392 ? 16.594 -2.631 12.211 1 89.56 392 PRO A CA 1
ATOM 3117 C C . PRO A 1 392 ? 15.719 -3.547 13.062 1 89.56 392 PRO A C 1
ATOM 3119 O O . PRO A 1 392 ? 15.836 -3.549 14.297 1 89.56 392 PRO A O 1
ATOM 3122 N N . ILE A 1 393 ? 14.922 -4.309 12.492 1 88.62 393 ILE A N 1
ATOM 3123 C CA . ILE A 1 393 ? 13.992 -5.176 13.211 1 88.62 393 ILE A CA 1
ATOM 3124 C C . ILE A 1 393 ? 14.773 -6.262 13.953 1 88.62 393 ILE A C 1
ATOM 3126 O O . ILE A 1 393 ? 14.352 -6.727 15.008 1 88.62 393 ILE A O 1
ATOM 3130 N N . SER A 1 394 ? 15.898 -6.562 13.461 1 87.56 394 SER A N 1
ATOM 3131 C CA . SER A 1 394 ? 16.703 -7.629 14.047 1 87.56 394 SER A CA 1
ATOM 3132 C C . SER A 1 394 ? 17.391 -7.152 15.328 1 87.56 394 SER A C 1
ATOM 3134 O O . SER A 1 394 ? 17.844 -7.969 16.125 1 87.56 394 SER A O 1
ATOM 3136 N N . PHE A 1 395 ? 17.344 -5.895 15.516 1 84.94 395 PHE A N 1
ATOM 3137 C CA . PHE A 1 395 ? 18.047 -5.387 16.688 1 84.94 395 PHE A CA 1
ATOM 3138 C C . PHE A 1 395 ? 17.078 -5.121 17.828 1 84.94 395 PHE A C 1
ATOM 3140 O O . PHE A 1 395 ? 17.453 -4.551 18.859 1 84.94 395 PHE A O 1
ATOM 3147 N N . ALA A 1 396 ? 15.852 -5.555 17.594 1 81.75 396 ALA A N 1
ATOM 3148 C CA . ALA A 1 396 ? 14.883 -5.488 18.688 1 81.75 396 ALA A CA 1
ATOM 3149 C C . ALA A 1 396 ? 15.305 -6.375 19.844 1 81.75 396 ALA A C 1
ATOM 3151 O O . ALA A 1 396 ? 15.102 -6.02 21.016 1 81.75 396 ALA A O 1
ATOM 3152 N N . LYS A 1 397 ? 15.906 -7.477 19.438 1 83.94 397 LYS A N 1
ATOM 3153 C CA . LYS A 1 397 ? 16.5 -8.383 20.422 1 83.94 397 LYS A CA 1
ATOM 3154 C C . LYS A 1 397 ? 17.953 -8.688 20.078 1 83.94 397 LYS A C 1
ATOM 3156 O O . LYS A 1 397 ? 18.312 -8.805 18.906 1 83.94 397 LYS A O 1
ATOM 3161 N N . SER A 1 398 ? 18.75 -8.938 21.062 1 82.19 398 SER A N 1
ATOM 3162 C CA . SER A 1 398 ? 20.203 -9.07 20.875 1 82.19 398 SER A CA 1
ATOM 3163 C C . SER A 1 398 ? 20.547 -10.359 20.141 1 82.19 398 SER A C 1
ATOM 3165 O O . SER A 1 398 ? 21.562 -10.438 19.453 1 82.19 398 SER A O 1
ATOM 3167 N N . TRP A 1 399 ? 19.703 -11.328 20.25 1 88.12 399 TRP A N 1
ATOM 3168 C CA . TRP A 1 399 ? 20.094 -12.625 19.688 1 88.12 399 TRP A CA 1
ATOM 3169 C C . TRP A 1 399 ? 19.562 -12.781 18.266 1 88.12 399 TRP A C 1
ATOM 3171 O O . TRP A 1 399 ? 19.953 -13.703 17.547 1 88.12 399 TRP A O 1
ATOM 3181 N N . LEU A 1 400 ? 18.703 -11.914 17.828 1 91.06 400 LEU A N 1
ATOM 3182 C CA . LEU A 1 400 ? 18.047 -12.062 16.547 1 91.06 400 LEU A CA 1
ATOM 3183 C C . LEU A 1 400 ? 19.031 -11.891 15.391 1 91.06 400 LEU A C 1
ATOM 3185 O O . LEU A 1 400 ? 19.016 -12.656 14.43 1 91.06 400 LEU A O 1
ATOM 3189 N N . PRO A 1 401 ? 19.938 -10.898 15.445 1 91.62 401 PRO A N 1
ATOM 3190 C CA . PRO A 1 401 ? 20.891 -10.797 14.344 1 91.62 401 PRO A CA 1
ATOM 3191 C C . PRO A 1 401 ? 21.828 -12.008 14.258 1 91.62 401 PRO A C 1
ATOM 3193 O O . PRO A 1 401 ? 22.203 -12.43 13.156 1 91.62 401 PRO A O 1
ATOM 3196 N N . ILE A 1 402 ? 22.188 -12.562 15.336 1 91.5 402 ILE A N 1
ATOM 3197 C CA . ILE A 1 402 ? 23.047 -13.742 15.367 1 91.5 402 ILE A CA 1
ATOM 3198 C C . ILE A 1 402 ? 22.312 -14.938 14.766 1 91.5 402 ILE A C 1
ATOM 3200 O O . ILE A 1 402 ? 22.875 -15.688 13.969 1 91.5 402 ILE A O 1
ATOM 3204 N N . LEU A 1 403 ? 21.078 -15.016 15.141 1 94.25 403 LEU A N 1
ATOM 3205 C CA . LEU A 1 403 ? 20.266 -16.094 14.594 1 94.25 403 LEU A CA 1
ATOM 3206 C C . LEU A 1 403 ? 20.062 -15.938 13.094 1 94.25 403 LEU A C 1
ATOM 3208 O O . LEU A 1 403 ? 20.078 -16.922 12.352 1 94.25 403 LEU A O 1
ATOM 3212 N N . SER A 1 404 ? 19.906 -14.719 12.672 1 93.81 404 SER A N 1
ATOM 3213 C CA . SER A 1 404 ? 19.734 -14.461 11.242 1 93.81 404 SER A CA 1
ATOM 3214 C C . SER A 1 404 ? 21 -14.812 10.469 1 93.81 404 SER A C 1
ATOM 3216 O O . SER A 1 404 ? 20.922 -15.398 9.383 1 93.81 404 SER A O 1
ATOM 3218 N N . ILE A 1 405 ? 22.125 -14.5 10.984 1 94.69 405 ILE A N 1
ATOM 3219 C CA . ILE A 1 405 ? 23.391 -14.844 10.344 1 94.69 405 ILE A CA 1
ATOM 3220 C C . ILE A 1 405 ? 23.562 -16.359 10.32 1 94.69 405 ILE A C 1
ATOM 3222 O O . ILE A 1 405 ? 24 -16.922 9.32 1 94.69 405 ILE A O 1
ATOM 3226 N N . PHE A 1 406 ? 23.172 -16.969 11.383 1 95.62 406 PHE A N 1
ATOM 3227 C CA . PHE A 1 406 ? 23.281 -18.422 11.469 1 95.62 406 PHE A CA 1
ATOM 3228 C C . PHE A 1 406 ? 22.406 -19.094 10.414 1 95.62 406 PHE A C 1
ATOM 3230 O O . PHE A 1 406 ? 22.844 -20.016 9.727 1 95.62 406 PHE A O 1
ATOM 3237 N N . ILE A 1 407 ? 21.234 -18.609 10.266 1 95.19 407 ILE A N 1
ATOM 3238 C CA . ILE A 1 407 ? 20.312 -19.203 9.289 1 95.19 407 ILE A CA 1
ATOM 3239 C C . ILE A 1 407 ? 20.828 -18.922 7.875 1 95.19 407 ILE A C 1
ATOM 3241 O O . ILE A 1 407 ? 20.688 -19.781 6.988 1 95.19 407 ILE A O 1
ATOM 3245 N N . SER A 1 408 ? 21.391 -17.781 7.695 1 96 408 SER A N 1
ATOM 3246 C CA . SER A 1 408 ? 21.969 -17.469 6.387 1 96 408 SER A CA 1
ATOM 3247 C C . SER A 1 408 ? 23.156 -18.375 6.078 1 96 408 SER A C 1
ATOM 3249 O O . SER A 1 408 ? 23.312 -18.844 4.945 1 96 408 SER A O 1
ATOM 3251 N N . LEU A 1 409 ? 23.969 -18.656 7.066 1 96.5 409 LEU A N 1
ATOM 3252 C CA . LEU A 1 409 ? 25.094 -19.562 6.879 1 96.5 409 LEU A CA 1
ATOM 3253 C C . LEU A 1 409 ? 24.594 -20.984 6.637 1 96.5 409 LEU A C 1
ATOM 3255 O O . LEU A 1 409 ? 25.156 -21.719 5.816 1 96.5 409 LEU A O 1
ATOM 3259 N N . LEU A 1 410 ? 23.562 -21.328 7.332 1 95.62 410 LEU A N 1
ATOM 3260 C CA . LEU A 1 410 ? 22.938 -22.641 7.109 1 95.62 410 LEU A CA 1
ATOM 3261 C C . LEU A 1 410 ? 22.406 -22.75 5.688 1 95.62 410 LEU A C 1
ATOM 3263 O O . LEU A 1 410 ? 22.516 -23.797 5.055 1 95.62 410 LEU A O 1
ATOM 3267 N N . SER A 1 411 ? 21.844 -21.672 5.184 1 95.62 411 SER A N 1
ATOM 3268 C CA . SER A 1 411 ? 21.312 -21.641 3.822 1 95.62 411 SER A CA 1
ATOM 3269 C C . SER A 1 411 ? 22.438 -21.812 2.799 1 95.62 411 SER A C 1
ATOM 3271 O O . SER A 1 411 ? 22.312 -22.578 1.844 1 95.62 411 SER A O 1
ATOM 3273 N N . ILE A 1 412 ? 23.5 -21.141 3.021 1 96 412 ILE A N 1
ATOM 3274 C CA . ILE A 1 412 ? 24.656 -21.281 2.135 1 96 412 ILE A CA 1
ATOM 3275 C C . ILE A 1 412 ? 25.219 -22.688 2.213 1 96 412 ILE A C 1
ATOM 3277 O O . ILE A 1 412 ? 25.516 -23.312 1.187 1 96 412 ILE A O 1
ATOM 3281 N N . GLY A 1 413 ? 25.328 -23.219 3.457 1 93.88 413 GLY A N 1
ATOM 3282 C CA . GLY A 1 413 ? 25.797 -24.594 3.645 1 93.88 413 GLY A CA 1
ATOM 3283 C C . GLY A 1 413 ? 24.906 -25.625 2.969 1 93.88 413 GLY A C 1
ATOM 3284 O O . GLY A 1 413 ? 25.406 -26.547 2.33 1 93.88 413 GLY A O 1
ATOM 3285 N N . CYS A 1 414 ? 23.625 -25.406 3.072 1 91.5 414 CYS A N 1
ATOM 3286 C CA . CYS A 1 414 ? 22.672 -26.328 2.441 1 91.5 414 CYS A CA 1
ATOM 3287 C C . CYS A 1 414 ? 22.797 -26.281 0.923 1 91.5 414 CYS A C 1
ATOM 3289 O O . CYS A 1 414 ? 22.703 -27.312 0.26 1 91.5 414 CYS A O 1
ATOM 3291 N N . CYS A 1 415 ? 22.953 -25.109 0.375 1 90.5 415 CYS A N 1
ATOM 3292 C CA . CYS A 1 415 ? 23.141 -24.984 -1.066 1 90.5 415 CYS A CA 1
ATOM 3293 C C . CYS A 1 415 ? 24.422 -25.672 -1.522 1 90.5 415 CYS A C 1
ATOM 3295 O O . CYS A 1 415 ? 24.422 -26.344 -2.557 1 90.5 415 CYS A O 1
ATOM 3297 N N . LEU A 1 416 ? 25.438 -25.625 -0.731 1 89.62 416 LEU A N 1
ATOM 3298 C CA . LEU A 1 416 ? 26.703 -26.281 -1.064 1 89.62 416 LEU A CA 1
ATOM 3299 C C . LEU A 1 416 ? 26.562 -27.797 -0.991 1 89.62 416 LEU A C 1
ATOM 3301 O O . LEU A 1 416 ? 27.047 -28.5 -1.876 1 89.62 416 LEU A O 1
ATOM 3305 N N . VAL A 1 417 ? 25.906 -28.266 0.001 1 87.69 417 VAL A N 1
ATOM 3306 C CA . VAL A 1 417 ? 25.688 -29.688 0.146 1 87.69 417 VAL A CA 1
ATOM 3307 C C . VAL A 1 417 ? 24.844 -30.203 -1.016 1 87.69 417 VAL A C 1
ATOM 3309 O O . VAL A 1 417 ? 25.109 -31.266 -1.572 1 87.69 417 VAL A O 1
ATOM 3312 N N . THR A 1 418 ? 23.812 -29.422 -1.391 1 87.56 418 THR A N 1
ATOM 3313 C CA . THR A 1 418 ? 22.969 -29.797 -2.508 1 87.56 418 THR A CA 1
ATOM 3314 C C . THR A 1 418 ? 23.766 -29.859 -3.805 1 87.56 418 THR A C 1
ATOM 3316 O O . THR A 1 418 ? 23.562 -30.766 -4.621 1 87.56 418 THR A O 1
ATOM 3319 N N . THR A 1 419 ? 24.719 -28.953 -3.955 1 83.56 419 THR A N 1
ATOM 3320 C CA . THR A 1 419 ? 25.547 -28.938 -5.156 1 83.56 419 THR A CA 1
ATOM 3321 C C . THR A 1 419 ? 26.5 -30.141 -5.18 1 83.56 419 THR A C 1
ATOM 3323 O O . THR A 1 419 ? 26.703 -30.75 -6.23 1 83.56 419 THR A O 1
ATOM 3326 N N . ILE A 1 420 ? 26.969 -30.594 -4.051 1 81 420 ILE A N 1
ATOM 3327 C CA . ILE A 1 420 ? 27.906 -31.703 -3.949 1 81 420 ILE A CA 1
ATOM 3328 C C . ILE A 1 420 ? 27.172 -33.031 -4.195 1 81 420 ILE A C 1
ATOM 3330 O O . ILE A 1 420 ? 27.734 -33.938 -4.809 1 81 420 ILE A O 1
ATOM 3334 N N . VAL A 1 421 ? 25.953 -33.062 -3.797 1 78.31 421 VAL A N 1
ATOM 3335 C CA . VAL A 1 421 ? 25.172 -34.281 -3.936 1 78.31 421 VAL A CA 1
ATOM 3336 C C . VAL A 1 421 ? 24.641 -34.406 -5.363 1 78.31 421 VAL A C 1
ATOM 3338 O O . VAL A 1 421 ? 24.656 -35.5 -5.949 1 78.31 421 VAL A O 1
ATOM 3341 N N . MET A 1 422 ? 24.203 -33.375 -5.938 1 74.81 422 MET A N 1
ATOM 3342 C CA . MET A 1 422 ? 23.5 -33.438 -7.211 1 74.81 422 MET A CA 1
ATOM 3343 C C . MET A 1 422 ? 24.469 -33.438 -8.375 1 74.81 422 MET A C 1
ATOM 3345 O O . MET A 1 422 ? 24.234 -34.094 -9.398 1 74.81 422 MET A O 1
ATOM 3349 N N . PHE A 1 423 ? 25.656 -32.812 -8.297 1 71.75 423 PHE A N 1
ATOM 3350 C CA . PHE A 1 423 ? 26.516 -32.594 -9.461 1 71.75 423 PHE A CA 1
ATOM 3351 C C . PHE A 1 423 ? 27.391 -33.812 -9.711 1 71.75 423 PHE A C 1
ATOM 3353 O O . PHE A 1 423 ? 27.531 -34.25 -10.852 1 71.75 423 PHE A O 1
ATOM 3360 N N . PRO A 1 424 ? 28.016 -34.5 -8.648 1 63.03 424 PRO A N 1
ATOM 3361 C CA . PRO A 1 424 ? 28.797 -35.688 -8.969 1 63.03 424 PRO A CA 1
ATOM 3362 C C . PRO A 1 424 ? 27.938 -36.844 -9.469 1 63.03 424 PRO A C 1
ATOM 3364 O O . PRO A 1 424 ? 28.359 -37.625 -10.328 1 63.03 424 PRO A O 1
ATOM 3367 N N . LEU A 1 425 ? 26.703 -36.875 -9.008 1 58.34 425 LEU A N 1
ATOM 3368 C CA . LEU A 1 425 ? 25.812 -37.906 -9.516 1 58.34 425 LEU A CA 1
ATOM 3369 C C . LEU A 1 425 ? 25.578 -37.719 -11.016 1 58.34 425 LEU A C 1
ATOM 3371 O O . LEU A 1 425 ? 25.469 -38.719 -11.742 1 58.34 425 LEU A O 1
ATOM 3375 N N . VAL A 1 426 ? 25.578 -36.531 -11.461 1 59.12 426 VAL A N 1
ATOM 3376 C CA . VAL A 1 426 ? 25.422 -36.219 -12.883 1 59.12 426 VAL A CA 1
ATOM 3377 C C . VAL A 1 426 ? 26.703 -36.594 -13.633 1 59.12 426 VAL A C 1
ATOM 3379 O O . VAL A 1 426 ? 26.641 -37.156 -14.727 1 59.12 426 VAL A O 1
ATOM 3382 N N . LEU A 1 427 ? 27.859 -36.281 -13.016 1 57.94 427 LEU A N 1
ATOM 3383 C CA . LEU A 1 427 ? 29.141 -36.531 -13.672 1 57.94 427 LEU A CA 1
ATOM 3384 C C . LEU A 1 427 ? 29.422 -38.031 -13.742 1 57.94 427 LEU A C 1
ATOM 3386 O O . LEU A 1 427 ? 30 -38.5 -14.719 1 57.94 427 LEU A O 1
ATOM 3390 N N . LEU A 1 428 ? 29.062 -38.75 -12.656 1 56.12 428 LEU A N 1
ATOM 3391 C CA . LEU A 1 428 ? 29.328 -40.188 -12.609 1 56.12 428 LEU A CA 1
ATOM 3392 C C . LEU A 1 428 ? 28.375 -40.938 -13.523 1 56.12 428 LEU A C 1
ATOM 3394 O O . LEU A 1 428 ? 28.75 -41.969 -14.086 1 56.12 428 LEU A O 1
ATOM 3398 N N . ASN A 1 429 ? 27.172 -40.531 -13.289 1 53.69 429 ASN A N 1
ATOM 3399 C CA . ASN A 1 429 ? 26.25 -41.312 -14.102 1 53.69 429 ASN A CA 1
ATOM 3400 C C . ASN A 1 429 ? 26.391 -41 -15.586 1 53.69 429 ASN A C 1
ATOM 3402 O O . ASN A 1 429 ? 25.703 -41.562 -16.422 1 53.69 429 ASN A O 1
ATOM 3406 N N . GLY A 1 430 ? 27.656 -40.625 -15.992 1 52.69 430 GLY A N 1
ATOM 3407 C CA . GLY A 1 430 ? 28.078 -40.5 -17.375 1 52.69 430 GLY A CA 1
ATOM 3408 C C . GLY A 1 430 ? 27.047 -39.875 -18.281 1 52.69 430 GLY A C 1
ATOM 3409 O O . GLY A 1 430 ? 27.312 -39.625 -19.453 1 52.69 430 GLY A O 1
ATOM 3410 N N . GLY A 1 431 ? 25.562 -40 -18.188 1 57.19 431 GLY A N 1
ATOM 3411 C CA . GLY A 1 431 ? 24.656 -39.844 -19.328 1 57.19 431 GLY A CA 1
ATOM 3412 C C . GLY A 1 431 ? 24.016 -38.469 -19.375 1 57.19 431 GLY A C 1
ATOM 3413 O O . GLY A 1 431 ? 23.625 -37.906 -18.344 1 57.19 431 GLY A O 1
ATOM 3414 N N . GLY A 1 432 ? 24.594 -37.531 -20.203 1 71.81 432 GLY A N 1
ATOM 3415 C CA . GLY A 1 432 ? 24.234 -36.219 -20.672 1 71.81 432 GLY A CA 1
ATOM 3416 C C . GLY A 1 432 ? 22.75 -36.031 -20.938 1 71.81 432 GLY A C 1
ATOM 3417 O O . GLY A 1 432 ? 22.328 -35.062 -21.578 1 71.81 432 GLY A O 1
ATOM 3418 N N . TYR A 1 433 ? 21.891 -37.062 -20.5 1 81.62 433 TYR A N 1
ATOM 3419 C CA . TYR A 1 433 ? 20.484 -36.969 -20.859 1 81.62 433 TYR A CA 1
ATOM 3420 C C . TYR A 1 433 ? 19.625 -36.594 -19.672 1 81.62 433 TYR A C 1
ATOM 3422 O O . TYR A 1 433 ? 20.062 -36.719 -18.516 1 81.62 433 TYR A O 1
ATOM 3430 N N . GLN A 1 434 ? 18.484 -36.062 -19.797 1 85.62 434 GLN A N 1
ATOM 3431 C CA . GLN A 1 434 ? 17.547 -35.594 -18.766 1 85.62 434 GLN A CA 1
ATOM 3432 C C . GLN A 1 434 ? 16.641 -36.75 -18.312 1 85.62 434 GLN A C 1
ATOM 3434 O O . GLN A 1 434 ? 16.406 -36.938 -17.125 1 85.62 434 GLN A O 1
ATOM 3439 N N . LEU A 1 435 ? 16.188 -37.5 -19.344 1 84.69 435 LEU A N 1
ATOM 3440 C CA . LEU A 1 435 ? 15.266 -38.594 -19.094 1 84.69 435 LEU A CA 1
ATOM 3441 C C . LEU A 1 435 ? 15.688 -39.844 -19.844 1 84.69 435 LEU A C 1
ATOM 3443 O O . LEU A 1 435 ? 16.188 -39.781 -20.969 1 84.69 435 LEU A O 1
ATOM 3447 N N . MET A 1 436 ? 15.656 -40.938 -19.188 1 82.69 436 MET A N 1
ATOM 3448 C CA . MET A 1 436 ? 15.82 -42.219 -19.844 1 82.69 436 MET A CA 1
ATOM 3449 C C . MET A 1 436 ? 14.484 -42.938 -19.984 1 82.69 436 MET A C 1
ATOM 3451 O O . MET A 1 436 ? 13.789 -43.188 -19 1 82.69 436 MET A O 1
ATOM 3455 N N . CYS A 1 437 ? 14.086 -43.062 -21.25 1 82 437 CYS A N 1
ATOM 3456 C CA . CYS A 1 437 ? 12.797 -43.688 -21.5 1 82 437 CYS A CA 1
ATOM 3457 C C . CYS A 1 437 ? 12.969 -45.062 -22.156 1 82 437 CYS A C 1
ATOM 3459 O O . CYS A 1 437 ? 13.859 -45.25 -22.984 1 82 437 CYS A O 1
ATOM 3461 N N . LEU A 1 438 ? 12.25 -45.938 -21.672 1 78.75 438 LEU A N 1
ATOM 3462 C CA . LEU A 1 438 ? 12.148 -47.281 -22.297 1 78.75 438 LEU A CA 1
ATOM 3463 C C . LEU A 1 438 ? 10.891 -47.375 -23.141 1 78.75 438 LEU A C 1
ATOM 3465 O O . LEU A 1 438 ? 9.773 -47.281 -22.625 1 78.75 438 LEU A O 1
ATOM 3469 N N . MET A 1 439 ? 11.117 -47.344 -24.391 1 81.38 439 MET A N 1
ATOM 3470 C CA . MET A 1 439 ? 9.984 -47.375 -25.312 1 81.38 439 MET A CA 1
ATOM 3471 C C . MET A 1 439 ? 9.656 -48.781 -25.734 1 81.38 439 MET A C 1
ATOM 3473 O O . MET A 1 439 ? 10.555 -49.594 -26 1 81.38 439 MET A O 1
ATOM 3477 N N . HIS A 1 440 ? 8.344 -49.031 -25.609 1 74 440 HIS A N 1
ATOM 3478 C CA . HIS A 1 440 ? 7.832 -50.312 -26.094 1 74 440 HIS A CA 1
ATOM 3479 C C . HIS A 1 440 ? 6.703 -50.125 -27.094 1 74 440 HIS A C 1
ATOM 3481 O O . HIS A 1 440 ? 5.918 -49.156 -26.969 1 74 440 HIS A O 1
ATOM 3487 N N . CYS A 1 441 ? 6.828 -50.844 -28.172 1 68.19 441 CYS A N 1
ATOM 3488 C CA . CYS A 1 441 ? 5.715 -50.844 -29.109 1 68.19 441 CYS A CA 1
ATOM 3489 C C . CYS A 1 441 ? 4.855 -52.062 -28.938 1 68.19 441 CYS A C 1
ATOM 3491 O O . CYS A 1 441 ? 5.027 -52.844 -27.984 1 68.19 441 CYS A O 1
ATOM 3493 N N . ASN A 1 442 ? 3.781 -52.531 -29.703 1 58.66 442 ASN A N 1
ATOM 3494 C CA . ASN A 1 442 ? 2.787 -53.594 -29.641 1 58.66 442 ASN A CA 1
ATOM 3495 C C . ASN A 1 442 ? 3.418 -54.938 -29.234 1 58.66 442 ASN A C 1
ATOM 3497 O O . ASN A 1 442 ? 2.715 -55.844 -28.828 1 58.66 442 ASN A O 1
ATOM 3501 N N . SER A 1 443 ? 4.84 -55.094 -29.312 1 51.78 443 SER A N 1
ATOM 3502 C CA . SER A 1 443 ? 5.395 -56.375 -28.875 1 51.78 443 SER A CA 1
ATOM 3503 C C . SER A 1 443 ? 6.352 -56.219 -27.703 1 51.78 443 SER A C 1
ATOM 3505 O O . SER A 1 443 ? 7.227 -55.344 -27.75 1 51.78 443 SER A O 1
ATOM 3507 N N . PRO A 1 444 ? 5.934 -56.75 -26.453 1 51.28 444 PRO A N 1
ATOM 3508 C CA . PRO A 1 444 ? 6.695 -56.594 -25.203 1 51.28 444 PRO A CA 1
ATOM 3509 C C . PRO A 1 444 ? 8.18 -56.906 -25.375 1 51.28 444 PRO A C 1
ATOM 3511 O O . PRO A 1 444 ? 8.992 -56.594 -24.516 1 51.28 444 PRO A O 1
ATOM 3514 N N . ASP A 1 445 ? 8.547 -57.656 -26.406 1 53.09 445 ASP A N 1
ATOM 3515 C CA . ASP A 1 445 ? 9.828 -58.344 -26.344 1 53.09 445 ASP A CA 1
ATOM 3516 C C . ASP A 1 445 ? 10.977 -57.375 -26.672 1 53.09 445 ASP A C 1
ATOM 3518 O O . ASP A 1 445 ? 12.148 -57.719 -26.469 1 53.09 445 ASP A O 1
ATOM 3522 N N . HIS A 1 446 ? 10.625 -56.188 -27.266 1 57 446 HIS A N 1
ATOM 3523 C CA . HIS A 1 446 ? 11.797 -55.375 -27.594 1 57 446 HIS A CA 1
ATOM 3524 C C . HIS A 1 446 ? 11.695 -54 -26.984 1 57 446 HIS A C 1
ATOM 3526 O O . HIS A 1 446 ? 10.797 -53.219 -27.312 1 57 446 HIS A O 1
ATOM 3532 N N . GLU A 1 447 ? 12.523 -53.719 -25.984 1 70.12 447 GLU A N 1
ATOM 3533 C CA . GLU A 1 447 ? 12.641 -52.438 -25.312 1 70.12 447 GLU A CA 1
ATOM 3534 C C . GLU A 1 447 ? 13.742 -51.594 -25.938 1 70.12 447 GLU A C 1
ATOM 3536 O O . GLU A 1 447 ? 14.82 -52.094 -26.25 1 70.12 447 GLU A O 1
ATOM 3541 N N . ILE A 1 448 ? 13.391 -50.312 -26.469 1 77.69 448 ILE A N 1
ATOM 3542 C CA . ILE A 1 448 ? 14.367 -49.375 -26.969 1 77.69 448 ILE A CA 1
ATOM 3543 C C . ILE A 1 448 ? 14.656 -48.312 -25.891 1 77.69 448 ILE A C 1
ATOM 3545 O O . ILE A 1 448 ? 13.734 -47.688 -25.359 1 77.69 448 ILE A O 1
ATOM 3549 N N . ASP A 1 449 ? 15.93 -48.281 -25.578 1 79.5 449 ASP A N 1
ATOM 3550 C CA . ASP A 1 449 ? 16.375 -47.25 -24.656 1 79.5 449 ASP A CA 1
ATOM 3551 C C . ASP A 1 449 ? 16.484 -45.906 -25.375 1 79.5 449 ASP A C 1
ATOM 3553 O O . ASP A 1 449 ? 17.188 -45.781 -26.375 1 79.5 449 ASP A O 1
ATOM 3557 N N . MET A 1 450 ? 15.695 -44.969 -24.984 1 84.75 450 MET A N 1
ATOM 3558 C CA . MET A 1 450 ? 15.734 -43.625 -25.562 1 84.75 450 MET A CA 1
ATOM 3559 C C . MET A 1 450 ? 16.219 -42.594 -24.547 1 84.75 450 MET A C 1
ATOM 3561 O O . MET A 1 450 ? 15.656 -42.5 -23.453 1 84.75 450 MET A O 1
ATOM 3565 N N . ARG A 1 451 ? 17.297 -42 -24.859 1 83.69 451 ARG A N 1
ATOM 3566 C CA . ARG A 1 451 ? 17.812 -40.875 -24.062 1 83.69 451 ARG A CA 1
ATOM 3567 C C . ARG A 1 451 ? 17.312 -39.562 -24.594 1 83.69 451 ARG A C 1
ATOM 3569 O O . ARG A 1 451 ? 17.531 -39.219 -25.766 1 83.69 451 ARG A O 1
ATOM 3576 N N . VAL A 1 452 ? 16.531 -38.844 -23.75 1 87.56 452 VAL A N 1
ATOM 3577 C CA . VAL A 1 452 ? 15.883 -37.625 -24.203 1 87.56 452 VAL A CA 1
ATOM 3578 C C . VAL A 1 452 ? 16.375 -36.438 -23.359 1 87.56 452 VAL A C 1
ATOM 3580 O O . VAL A 1 452 ? 16.578 -36.562 -22.156 1 87.56 452 VAL A O 1
ATOM 3583 N N . GLY A 1 453 ? 16.688 -35.344 -24.031 1 86.62 453 GLY A N 1
ATOM 3584 C CA . GLY A 1 453 ? 17 -34.094 -23.359 1 86.62 453 GLY A CA 1
ATOM 3585 C C . GLY A 1 453 ? 18.453 -33.969 -22.953 1 86.62 453 GLY A C 1
ATOM 3586 O O . GLY A 1 453 ? 19.234 -34.906 -23.141 1 86.62 453 GLY A O 1
ATOM 3587 N N . ASN A 1 454 ? 18.797 -32.781 -22.578 1 86.38 454 ASN A N 1
ATOM 3588 C CA . ASN A 1 454 ? 20.141 -32.469 -22.094 1 86.38 454 ASN A CA 1
ATOM 3589 C C . ASN A 1 454 ? 20.141 -32.125 -20.609 1 86.38 454 ASN A C 1
ATOM 3591 O O . ASN A 1 454 ? 19.375 -31.266 -20.172 1 86.38 454 ASN A O 1
ATOM 3595 N N . LEU A 1 455 ? 20.922 -32.812 -19.906 1 86 455 LEU A N 1
ATOM 3596 C CA . LEU A 1 455 ? 21.031 -32.625 -18.453 1 86 455 LEU A CA 1
ATOM 3597 C C . LEU A 1 455 ? 21.359 -31.188 -18.109 1 86 455 LEU A C 1
ATOM 3599 O O . LEU A 1 455 ? 20.984 -30.703 -17.031 1 86 455 LEU A O 1
ATOM 3603 N N . TYR A 1 456 ? 21.906 -30.469 -19 1 85.12 456 TYR A N 1
ATOM 3604 C CA . TYR A 1 456 ? 22.297 -29.078 -18.75 1 85.12 456 TYR A CA 1
ATOM 3605 C C . TYR A 1 456 ? 21.078 -28.188 -18.609 1 85.12 456 TYR A C 1
ATOM 3607 O O . TYR A 1 456 ? 21.141 -27.156 -17.938 1 85.12 456 TYR A O 1
ATOM 3615 N N . HIS A 1 457 ? 19.969 -28.578 -19.156 1 88.88 457 HIS A N 1
ATOM 3616 C CA . HIS A 1 457 ? 18.75 -27.766 -19.062 1 88.88 457 HIS A CA 1
ATOM 3617 C C . HIS A 1 457 ? 18.156 -27.844 -17.672 1 88.88 457 HIS A C 1
ATOM 3619 O O . HIS A 1 457 ? 17.422 -26.938 -17.25 1 88.88 457 HIS A O 1
ATOM 3625 N N . ASP A 1 458 ? 18.516 -28.891 -16.922 1 87.31 458 ASP A N 1
ATOM 3626 C CA . ASP A 1 458 ? 18.078 -28.984 -15.531 1 87.31 458 ASP A CA 1
ATOM 3627 C C . ASP A 1 458 ? 19.078 -28.328 -14.586 1 87.31 458 ASP A C 1
ATOM 3629 O O . ASP A 1 458 ? 18.688 -27.641 -13.641 1 87.31 458 ASP A O 1
ATOM 3633 N N . LEU A 1 459 ? 20.359 -28.469 -14.93 1 87.69 459 LEU A N 1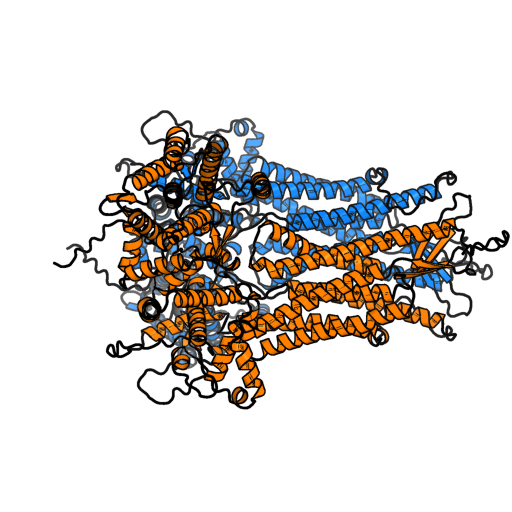
ATOM 3634 C CA . LEU A 1 459 ? 21.406 -28.062 -13.992 1 87.69 459 LEU A CA 1
ATOM 3635 C C . LEU A 1 459 ? 21.656 -26.562 -14.086 1 87.69 459 LEU A C 1
ATOM 3637 O O . LEU A 1 459 ? 21.906 -25.906 -13.07 1 87.69 459 LEU A O 1
ATOM 3641 N N . ALA A 1 460 ? 21.516 -26 -15.234 1 90 460 ALA A N 1
ATOM 3642 C CA . ALA A 1 460 ? 21.844 -24.578 -15.43 1 90 460 ALA A CA 1
ATOM 3643 C C . ALA A 1 460 ? 20.922 -23.688 -14.602 1 90 460 ALA A C 1
ATOM 3645 O O . ALA A 1 460 ? 21.391 -22.828 -13.867 1 90 460 ALA A O 1
ATOM 3646 N N . PRO A 1 461 ? 19.625 -23.875 -14.656 1 92.94 461 PRO A N 1
ATOM 3647 C CA . PRO A 1 461 ? 18.766 -23.031 -13.828 1 92.94 461 PRO A CA 1
ATOM 3648 C C . PRO A 1 461 ? 18.984 -23.234 -12.336 1 92.94 461 PRO A C 1
ATOM 3650 O O . PRO A 1 461 ? 18.906 -22.281 -11.555 1 92.94 461 PRO A O 1
ATOM 3653 N N . VAL A 1 462 ? 19.266 -24.406 -11.898 1 91.5 462 VAL A N 1
ATOM 3654 C CA . VAL A 1 462 ? 19.516 -24.688 -10.484 1 91.5 462 VAL A CA 1
ATOM 3655 C C . VAL A 1 462 ? 20.797 -24 -10.047 1 91.5 462 VAL A C 1
ATOM 3657 O O . VAL A 1 462 ? 20.859 -23.406 -8.961 1 91.5 462 VAL A O 1
ATOM 3660 N N . CYS A 1 463 ? 21.812 -24.062 -10.914 1 91.06 463 CYS A N 1
ATOM 3661 C CA . CYS A 1 463 ? 23.078 -23.375 -10.602 1 91.06 463 CYS A CA 1
ATOM 3662 C C . CYS A 1 463 ? 22.875 -21.875 -10.539 1 91.06 463 CYS A C 1
ATOM 3664 O O . CYS A 1 463 ? 23.438 -21.203 -9.664 1 91.06 463 CYS A O 1
ATOM 3666 N N . LEU A 1 464 ? 22.109 -21.406 -11.438 1 94.06 464 LEU A N 1
ATOM 3667 C CA . LEU A 1 464 ? 21.812 -19.969 -11.414 1 94.06 464 LEU A CA 1
ATOM 3668 C C . LEU A 1 464 ? 21.078 -19.578 -10.133 1 94.06 464 LEU A C 1
ATOM 3670 O O . LEU A 1 464 ? 21.406 -18.578 -9.508 1 94.06 464 LEU A O 1
ATOM 3674 N N . LEU A 1 465 ? 20.141 -20.359 -9.758 1 95.44 465 LEU A N 1
ATOM 3675 C CA . LEU A 1 465 ? 19.391 -20.062 -8.547 1 95.44 465 LEU A CA 1
ATOM 3676 C C . LEU A 1 465 ? 20.266 -20.203 -7.309 1 95.44 465 LEU A C 1
ATOM 3678 O O . LEU A 1 465 ? 20.109 -19.453 -6.344 1 95.44 465 LEU A O 1
ATOM 3682 N N . PHE A 1 466 ? 21.188 -21.156 -7.352 1 94.69 466 PHE A N 1
ATOM 3683 C CA . PHE A 1 466 ? 22.141 -21.297 -6.262 1 94.69 466 PHE A CA 1
ATOM 3684 C C . PHE A 1 466 ? 22.984 -20.031 -6.129 1 94.69 466 PHE A C 1
ATOM 3686 O O . PHE A 1 466 ? 23.172 -19.516 -5.023 1 94.69 466 PHE A O 1
ATOM 3693 N N . ALA A 1 467 ? 23.359 -19.578 -7.215 1 94.81 467 ALA A N 1
ATOM 3694 C CA . ALA A 1 467 ? 24.172 -18.359 -7.207 1 94.81 467 ALA A CA 1
ATOM 3695 C C . ALA A 1 467 ? 23.359 -17.172 -6.668 1 94.81 467 ALA A C 1
ATOM 3697 O O . ALA A 1 467 ? 23.891 -16.359 -5.898 1 94.81 467 ALA A O 1
ATOM 3698 N N . LEU A 1 468 ? 22.125 -17.141 -7.043 1 95.56 468 LEU A N 1
ATOM 3699 C CA . LEU A 1 468 ? 21.281 -16.047 -6.59 1 95.56 468 LEU A CA 1
ATOM 3700 C C . LEU A 1 468 ? 21.016 -16.141 -5.094 1 95.56 468 LEU A C 1
ATOM 3702 O O . LEU A 1 468 ? 21.016 -15.133 -4.391 1 95.56 468 LEU A O 1
ATOM 3706 N N . VAL A 1 469 ? 20.797 -17.312 -4.57 1 96.06 469 VAL A N 1
ATOM 3707 C CA . VAL A 1 469 ? 20.578 -17.516 -3.143 1 96.06 469 VAL A CA 1
ATOM 3708 C C . VAL A 1 469 ? 21.828 -17.125 -2.363 1 96.06 469 VAL A C 1
ATOM 3710 O O . VAL A 1 469 ? 21.75 -16.406 -1.37 1 96.06 469 VAL A O 1
ATOM 3713 N N . VAL A 1 470 ? 22.969 -17.562 -2.816 1 95.31 470 VAL A N 1
ATOM 3714 C CA . VAL A 1 470 ? 24.219 -17.266 -2.133 1 95.31 470 VAL A CA 1
ATOM 3715 C C . VAL A 1 470 ? 24.484 -15.758 -2.162 1 95.31 470 VAL A C 1
ATOM 3717 O O . VAL A 1 470 ? 24.875 -15.172 -1.152 1 95.31 470 VAL A O 1
ATOM 3720 N N . LEU A 1 471 ? 24.172 -15.164 -3.273 1 94.19 471 LEU A N 1
ATOM 3721 C CA . LEU A 1 471 ? 24.391 -13.727 -3.4 1 94.19 471 LEU A CA 1
ATOM 3722 C C . LEU A 1 471 ? 23.5 -12.961 -2.416 1 94.19 471 LEU A C 1
ATOM 3724 O O . LEU A 1 471 ? 23.969 -12.039 -1.745 1 94.19 471 LEU A O 1
ATOM 3728 N N . THR A 1 472 ? 22.297 -13.336 -2.338 1 94 472 THR A N 1
ATOM 3729 C CA . THR A 1 472 ? 21.375 -12.648 -1.438 1 94 472 THR A CA 1
ATOM 3730 C C . THR A 1 472 ? 21.75 -12.898 0.019 1 94 472 THR A C 1
ATOM 3732 O O . THR A 1 472 ? 21.656 -12 0.855 1 94 472 THR A O 1
ATOM 3735 N N . GLU A 1 473 ? 22.219 -14.102 0.284 1 96 473 GLU A N 1
ATOM 3736 C CA . GLU A 1 473 ? 22.609 -14.43 1.651 1 96 473 GLU A CA 1
ATOM 3737 C C . GLU A 1 473 ? 23.891 -13.711 2.051 1 96 473 GLU A C 1
ATOM 3739 O O . GLU A 1 473 ? 24 -13.211 3.172 1 96 473 GLU A O 1
ATOM 3744 N N . VAL A 1 474 ? 24.797 -13.633 1.194 1 93.12 474 VAL A N 1
ATOM 3745 C CA . VAL A 1 474 ? 26.047 -12.938 1.477 1 93.12 474 VAL A CA 1
ATOM 3746 C C . VAL A 1 474 ? 25.781 -11.453 1.677 1 93.12 474 VAL A C 1
ATOM 3748 O O . VAL A 1 474 ? 26.359 -10.82 2.564 1 93.12 474 VAL A O 1
ATOM 3751 N N . ARG A 1 475 ? 24.906 -10.93 0.946 1 90 475 ARG A N 1
ATOM 3752 C CA . ARG A 1 475 ? 24.547 -9.523 1.105 1 90 475 ARG A CA 1
ATOM 3753 C C . ARG A 1 475 ? 23.859 -9.281 2.445 1 90 475 ARG A C 1
ATOM 3755 O O . ARG A 1 475 ? 24.078 -8.258 3.092 1 90 475 ARG A O 1
ATOM 3762 N N . GLU A 1 476 ? 23.031 -10.203 2.816 1 91.12 476 GLU A N 1
ATOM 3763 C CA . GLU A 1 476 ? 22.359 -10.086 4.109 1 91.12 476 GLU A CA 1
ATOM 3764 C C . GLU A 1 476 ? 23.359 -10.141 5.258 1 91.12 476 GLU A C 1
ATOM 3766 O O . GLU A 1 476 ? 23.297 -9.336 6.188 1 91.12 476 GLU A O 1
ATOM 3771 N N . ILE A 1 477 ? 24.328 -11 5.18 1 92.94 477 ILE A N 1
ATOM 3772 C CA . ILE A 1 477 ? 25.344 -11.117 6.211 1 92.94 477 ILE A CA 1
ATOM 3773 C C . ILE A 1 477 ? 26.203 -9.852 6.234 1 92.94 477 ILE A C 1
ATOM 3775 O O . ILE A 1 477 ? 26.484 -9.305 7.305 1 92.94 477 ILE A O 1
ATOM 3779 N N . ALA A 1 478 ? 26.5 -9.367 5.055 1 90.44 478 ALA A N 1
ATOM 3780 C CA . ALA A 1 478 ? 27.297 -8.148 4.969 1 90.44 478 ALA A CA 1
ATOM 3781 C C . ALA A 1 478 ? 26.547 -6.957 5.551 1 90.44 478 ALA A C 1
ATOM 3783 O O . ALA A 1 478 ? 27.141 -6.098 6.203 1 90.44 478 ALA A O 1
ATOM 3784 N N . SER A 1 479 ? 25.297 -6.945 5.332 1 89.31 479 SER A N 1
ATOM 3785 C CA . SER A 1 479 ? 24.484 -5.855 5.867 1 89.31 479 SER A CA 1
ATOM 3786 C C . SER A 1 479 ? 24.438 -5.906 7.391 1 89.31 479 SER A C 1
ATOM 3788 O O . SER A 1 479 ? 24.453 -4.863 8.055 1 89.31 479 SER A O 1
ATOM 3790 N N . TYR A 1 480 ? 24.438 -7.059 7.984 1 90.75 480 TYR A N 1
ATOM 3791 C CA . TYR A 1 480 ? 24.406 -7.191 9.438 1 90.75 480 TYR A CA 1
ATOM 3792 C C . TYR A 1 480 ? 25.766 -6.84 10.047 1 90.75 480 TYR A C 1
ATOM 3794 O O . TYR A 1 480 ? 25.828 -6.238 11.117 1 90.75 480 TYR A O 1
ATOM 3802 N N . VAL A 1 481 ? 26.781 -7.098 9.344 1 90.12 481 VAL A N 1
ATOM 3803 C CA . VAL A 1 481 ? 28.125 -6.922 9.906 1 90.12 481 VAL A CA 1
ATOM 3804 C C . VAL A 1 481 ? 28.562 -5.469 9.734 1 90.12 481 VAL A C 1
ATOM 3806 O O . VAL A 1 481 ? 29.094 -4.863 10.672 1 90.12 481 VAL A O 1
ATOM 3809 N N . TYR A 1 482 ? 28.219 -4.832 8.633 1 90.06 482 TYR A N 1
ATOM 3810 C CA . TYR A 1 482 ? 28.812 -3.537 8.336 1 90.06 482 TYR A CA 1
ATOM 3811 C C . TYR A 1 482 ? 27.781 -2.418 8.445 1 90.06 482 TYR A C 1
ATOM 3813 O O . TYR A 1 482 ? 28.078 -1.265 8.117 1 90.06 482 TYR A O 1
ATOM 3821 N N . SER A 1 483 ? 26.672 -2.66 8.914 1 89.88 483 SER A N 1
ATOM 3822 C CA . SER A 1 483 ? 25.656 -1.614 9.016 1 89.88 483 SER A CA 1
ATOM 3823 C C . SER A 1 483 ? 25.953 -0.675 10.18 1 89.88 483 SER A C 1
ATOM 3825 O O . SER A 1 483 ? 26.625 -1.054 11.133 1 89.88 483 SER A O 1
ATOM 3827 N N . ASN A 1 484 ? 25.484 0.513 10.07 1 91.94 484 ASN A N 1
ATOM 3828 C CA . ASN A 1 484 ? 25.625 1.49 11.148 1 91.94 484 ASN A CA 1
ATOM 3829 C C . ASN A 1 484 ? 24.828 1.071 12.391 1 91.94 484 ASN A C 1
ATOM 3831 O O . ASN A 1 484 ? 25.219 1.4 13.508 1 91.94 484 ASN A O 1
ATOM 3835 N N . TRP A 1 485 ? 23.859 0.256 12.219 1 92.06 485 TRP A N 1
ATOM 3836 C CA . TRP A 1 485 ? 23.062 -0.232 13.336 1 92.06 485 TRP A CA 1
ATOM 3837 C C . TRP A 1 485 ? 23.875 -1.168 14.227 1 92.06 485 TRP A C 1
ATOM 3839 O O . TRP A 1 485 ? 23.812 -1.081 15.453 1 92.06 485 TRP A O 1
ATOM 3849 N N . THR A 1 486 ? 24.609 -1.957 13.594 1 91.94 486 THR A N 1
ATOM 3850 C CA . THR A 1 486 ? 25.438 -2.906 14.328 1 91.94 486 THR A CA 1
ATOM 3851 C C . THR A 1 486 ? 26.547 -2.182 15.094 1 91.94 486 THR A C 1
ATOM 3853 O O . THR A 1 486 ? 26.844 -2.523 16.234 1 91.94 486 THR A O 1
ATOM 3856 N N . LYS A 1 487 ? 27.125 -1.23 14.5 1 92.38 487 LYS A N 1
ATOM 3857 C CA . LYS A 1 487 ? 28.172 -0.469 15.156 1 92.38 487 LYS A CA 1
ATOM 3858 C C . LYS A 1 487 ? 27.672 0.196 16.438 1 92.38 487 LYS A C 1
ATOM 3860 O O . LYS A 1 487 ? 28.297 0.086 17.484 1 92.38 487 LYS A O 1
ATOM 3865 N N . VAL A 1 488 ? 26.531 0.838 16.297 1 93.31 488 VAL A N 1
ATOM 3866 C CA . VAL A 1 488 ? 25.984 1.534 17.453 1 93.31 488 VAL A CA 1
ATOM 3867 C C . VAL A 1 488 ? 25.547 0.52 18.516 1 93.31 488 VAL A C 1
ATOM 3869 O O . VAL A 1 488 ? 25.734 0.751 19.703 1 93.31 488 VAL A O 1
ATOM 3872 N N . ALA A 1 489 ? 25.016 -0.627 18.125 1 91 489 ALA A N 1
ATOM 3873 C CA . ALA A 1 489 ? 24.594 -1.661 19.062 1 91 489 ALA A CA 1
ATOM 3874 C C . ALA A 1 489 ? 25.797 -2.197 19.859 1 91 489 ALA A C 1
ATOM 3876 O O . ALA A 1 489 ? 25.688 -2.428 21.062 1 91 489 ALA A O 1
ATOM 3877 N N . ILE A 1 490 ? 26.906 -2.355 19.188 1 89.25 490 ILE A N 1
ATOM 3878 C CA . ILE A 1 490 ? 28.109 -2.852 19.844 1 89.25 490 ILE A CA 1
ATOM 3879 C C . ILE A 1 490 ? 28.625 -1.812 20.844 1 89.25 490 ILE A C 1
ATOM 3881 O O . ILE A 1 490 ? 29 -2.15 21.969 1 89.25 490 ILE A O 1
ATOM 3885 N N . ILE A 1 491 ? 28.594 -0.551 20.406 1 90.25 491 ILE A N 1
ATOM 3886 C CA . ILE A 1 491 ? 29.047 0.525 21.281 1 90.25 491 ILE A CA 1
ATOM 3887 C C . ILE A 1 491 ? 28.188 0.572 22.531 1 90.25 491 ILE A C 1
ATOM 3889 O O . ILE A 1 491 ? 28.703 0.691 23.656 1 90.25 491 ILE A O 1
ATOM 3893 N N . CYS A 1 492 ? 26.938 0.461 22.328 1 89.25 492 CYS A N 1
ATOM 3894 C CA . CYS A 1 492 ? 26.016 0.524 23.453 1 89.25 492 CYS A CA 1
ATOM 3895 C C . CYS A 1 492 ? 26.219 -0.663 24.391 1 89.25 492 CYS A C 1
ATOM 3897 O O . CYS A 1 492 ? 26.109 -0.522 25.609 1 89.25 492 CYS A O 1
ATOM 3899 N N . ARG A 1 493 ? 26.516 -1.783 23.906 1 86.44 493 ARG A N 1
ATOM 3900 C CA . ARG A 1 493 ? 26.766 -2.951 24.734 1 86.44 493 ARG A CA 1
ATOM 3901 C C . ARG A 1 493 ? 28.047 -2.781 25.547 1 86.44 493 ARG A C 1
ATOM 3903 O O . ARG A 1 493 ? 28.125 -3.232 26.688 1 86.44 493 ARG A O 1
ATOM 3910 N N . PHE A 1 494 ? 28.984 -2.133 24.984 1 85.75 494 PHE A N 1
ATOM 3911 C CA . PHE A 1 494 ? 30.234 -1.848 25.703 1 85.75 494 PHE A CA 1
ATOM 3912 C C . PHE A 1 494 ? 29.984 -0.839 26.812 1 85.75 494 PHE A C 1
ATOM 3914 O O . PHE A 1 494 ? 30.531 -0.979 27.922 1 85.75 494 PHE A O 1
ATOM 3921 N N . VAL A 1 495 ? 29.188 0.104 26.469 1 85 495 VAL A N 1
ATOM 3922 C CA . VAL A 1 495 ? 28.891 1.138 27.453 1 85 495 VAL A CA 1
ATOM 3923 C C . VAL A 1 495 ? 28.078 0.539 28.594 1 85 495 VAL A C 1
ATOM 3925 O O . VAL A 1 495 ? 28.25 0.942 29.75 1 85 495 VAL A O 1
ATOM 3928 N N . GLN A 1 496 ? 27.188 -0.437 28.312 1 82 496 GLN A N 1
ATOM 3929 C CA . GLN A 1 496 ? 26.375 -1.092 29.328 1 82 496 GLN A CA 1
ATOM 3930 C C . GLN A 1 496 ? 27.203 -2.053 30.172 1 82 496 GLN A C 1
ATOM 3932 O O . GLN A 1 496 ? 26.75 -2.527 31.219 1 82 496 GLN A O 1
ATOM 3937 N N . GLY A 1 497 ? 28.375 -2.182 29.906 1 73.06 497 GLY A N 1
ATOM 3938 C CA . GLY A 1 497 ? 29.297 -2.936 30.75 1 73.06 497 GLY A CA 1
ATOM 3939 C C . GLY A 1 497 ? 29.25 -4.43 30.484 1 73.06 497 GLY A C 1
ATOM 3940 O O . GLY A 1 497 ? 29.5 -5.23 31.375 1 73.06 497 GLY A O 1
ATOM 3941 N N . GLU A 1 498 ? 28.812 -4.703 29.359 1 62.88 498 GLU A N 1
ATOM 3942 C CA . GLU A 1 498 ? 28.781 -6.145 29.141 1 62.88 498 GLU A CA 1
ATOM 3943 C C . GLU A 1 498 ? 30.203 -6.734 29.141 1 62.88 498 GLU A C 1
ATOM 3945 O O . GLU A 1 498 ? 31.031 -6.395 28.297 1 62.88 498 GLU A O 1
ATOM 3950 N N . ALA A 1 499 ? 30.547 -7.309 30.281 1 58.94 499 ALA A N 1
ATOM 3951 C CA . ALA A 1 499 ? 31.828 -7.891 30.641 1 58.94 499 ALA A CA 1
ATOM 3952 C C . ALA A 1 499 ? 32.312 -8.891 29.578 1 58.94 499 ALA A C 1
ATOM 3954 O O . ALA A 1 499 ? 33.5 -9.055 29.359 1 58.94 499 ALA A O 1
ATOM 3955 N N . SER A 1 500 ? 31.391 -9.633 28.969 1 58.03 500 SER A N 1
ATOM 3956 C CA . SER A 1 500 ? 31.781 -10.719 28.062 1 58.03 500 SER A CA 1
ATOM 3957 C C . SER A 1 500 ? 32.562 -10.203 26.859 1 58.03 500 SER A C 1
ATOM 3959 O O . SER A 1 500 ? 33.5 -10.859 26.391 1 58.03 500 SER A O 1
ATOM 3961 N N . LEU A 1 501 ? 32.312 -8.969 26.359 1 63 501 LEU A N 1
ATOM 3962 C CA . LEU A 1 501 ? 32.969 -8.406 25.188 1 63 501 LEU A CA 1
ATOM 3963 C C . LEU A 1 501 ? 34.375 -7.941 25.531 1 63 501 LEU A C 1
ATOM 3965 O O . LEU A 1 501 ? 35.25 -7.875 24.656 1 63 501 LEU A O 1
ATOM 3969 N N . ARG A 1 502 ? 34.625 -7.848 26.859 1 61.56 502 ARG A N 1
ATOM 3970 C CA . ARG A 1 502 ? 35.938 -7.352 27.344 1 61.56 502 ARG A CA 1
ATOM 3971 C C . ARG A 1 502 ? 36.906 -8.5 27.594 1 61.56 502 ARG A C 1
ATOM 3973 O O . ARG A 1 502 ? 38.125 -8.328 27.484 1 61.56 502 ARG A O 1
ATOM 3980 N N . LYS A 1 503 ? 36.188 -9.57 27.828 1 66.88 503 LYS A N 1
ATOM 3981 C CA . LYS A 1 503 ? 37 -10.656 28.344 1 66.88 503 LYS A CA 1
ATOM 3982 C C . LYS A 1 503 ? 37.719 -11.383 27.219 1 66.88 503 LYS A C 1
ATOM 3984 O O . LYS A 1 503 ? 38.844 -11.852 27.406 1 66.88 503 LYS A O 1
ATOM 3989 N N . TYR A 1 504 ? 37.156 -11.461 25.984 1 75.06 504 TYR A N 1
ATOM 3990 C CA . TYR A 1 504 ? 37.812 -12.258 24.953 1 75.06 504 TYR A CA 1
ATOM 3991 C C . TYR A 1 504 ? 38.562 -11.367 23.969 1 75.06 504 TYR A C 1
ATOM 3993 O O . TYR A 1 504 ? 37.938 -10.547 23.281 1 75.06 504 TYR A O 1
ATOM 4001 N N . PRO A 1 505 ? 39.875 -11.562 23.812 1 78.38 505 PRO A N 1
ATOM 4002 C CA . PRO A 1 505 ? 40.688 -10.703 22.938 1 78.38 505 PRO A CA 1
ATOM 4003 C C . PRO A 1 505 ? 40.344 -10.859 21.453 1 78.38 505 PRO A C 1
ATOM 4005 O O . PRO A 1 505 ? 40.406 -9.891 20.703 1 78.38 505 PRO A O 1
ATOM 4008 N N . THR A 1 506 ? 39.938 -12.016 21.062 1 82.06 506 THR A N 1
ATOM 4009 C CA . THR A 1 506 ? 39.562 -12.227 19.672 1 82.06 506 THR A CA 1
ATOM 4010 C C . THR A 1 506 ? 38.281 -11.445 19.328 1 82.06 506 THR A C 1
ATOM 4012 O O . THR A 1 506 ? 38.188 -10.898 18.219 1 82.06 506 THR A O 1
ATOM 4015 N N . LEU A 1 507 ? 37.469 -11.453 20.234 1 81.62 507 LEU A N 1
ATOM 4016 C CA . LEU A 1 507 ? 36.219 -10.711 20.031 1 81.62 507 LEU A CA 1
ATOM 4017 C C . LEU A 1 507 ? 36.5 -9.211 19.969 1 81.62 507 LEU A C 1
ATOM 4019 O O . LEU A 1 507 ? 35.844 -8.484 19.219 1 81.62 507 LEU A O 1
ATOM 4023 N N . LYS A 1 508 ? 37.469 -8.812 20.688 1 81.81 508 LYS A N 1
ATOM 4024 C CA . LYS A 1 508 ? 37.844 -7.398 20.688 1 81.81 508 LYS A CA 1
ATOM 4025 C C . LYS A 1 508 ? 38.406 -6.984 19.328 1 81.81 508 LYS A C 1
ATOM 4027 O O . LYS A 1 508 ? 38.094 -5.906 18.812 1 81.81 508 LYS A O 1
ATOM 4032 N N . LYS A 1 509 ? 39.188 -7.875 18.75 1 84.5 509 LYS A N 1
ATOM 4033 C CA . LYS A 1 509 ? 39.75 -7.586 17.422 1 84.5 509 LYS A CA 1
ATOM 4034 C C . LYS A 1 509 ? 38.656 -7.52 16.359 1 84.5 509 LYS A C 1
ATOM 4036 O O . LYS A 1 509 ? 38.688 -6.66 15.484 1 84.5 509 LYS A O 1
ATOM 4041 N N . PHE A 1 510 ? 37.844 -8.422 16.516 1 85.44 510 PHE A N 1
ATOM 4042 C CA . PHE A 1 510 ? 36.719 -8.445 15.578 1 85.44 510 PHE A CA 1
ATOM 4043 C C . PHE A 1 510 ? 35.875 -7.184 15.711 1 85.44 510 PHE A C 1
ATOM 4045 O O . PHE A 1 510 ? 35.469 -6.59 14.711 1 85.44 510 PHE A O 1
ATOM 4052 N N . VAL A 1 511 ? 35.625 -6.836 16.891 1 86.25 511 VAL A N 1
ATOM 4053 C CA . VAL A 1 511 ? 34.812 -5.645 17.156 1 86.25 511 VAL A CA 1
ATOM 4054 C C . VAL A 1 511 ? 35.531 -4.41 16.609 1 86.25 511 VAL A C 1
ATOM 4056 O O . VAL A 1 511 ? 34.906 -3.541 16.016 1 86.25 511 VAL A O 1
ATOM 4059 N N . ASP A 1 512 ? 36.781 -4.398 16.734 1 85.69 512 ASP A N 1
ATOM 4060 C CA . ASP A 1 512 ? 37.562 -3.27 16.234 1 85.69 512 ASP A CA 1
ATOM 4061 C C . ASP A 1 512 ? 37.5 -3.209 14.703 1 85.69 512 ASP A C 1
ATOM 4063 O O . ASP A 1 512 ? 37.375 -2.127 14.125 1 85.69 512 ASP A O 1
ATOM 4067 N N . HIS A 1 513 ? 37.5 -4.301 14.188 1 87.12 513 HIS A N 1
ATOM 4068 C CA . HIS A 1 513 ? 37.406 -4.355 12.734 1 87.12 513 HIS A CA 1
ATOM 4069 C C . HIS A 1 513 ? 36.031 -3.889 12.242 1 87.12 513 HIS A C 1
ATOM 4071 O O . HIS A 1 513 ? 35.969 -3.125 11.281 1 87.12 513 HIS A O 1
ATOM 4077 N N . VAL A 1 514 ? 35.062 -4.312 12.883 1 87.81 514 VAL A N 1
ATOM 4078 C CA . VAL A 1 514 ? 33.688 -3.979 12.484 1 87.81 514 VAL A CA 1
ATOM 4079 C C . VAL A 1 514 ? 33.438 -2.484 12.672 1 87.81 514 VAL A C 1
ATOM 4081 O O . VAL A 1 514 ? 32.812 -1.842 11.828 1 87.81 514 VAL A O 1
ATOM 4084 N N . LEU A 1 515 ? 33.938 -1.926 13.68 1 89.12 515 LEU A N 1
ATOM 4085 C CA . LEU A 1 515 ? 33.688 -0.534 14.031 1 89.12 515 LEU A CA 1
ATOM 4086 C C . LEU A 1 515 ? 34.406 0.411 13.07 1 89.12 515 LEU A C 1
ATOM 4088 O O . LEU A 1 515 ? 33.906 1.51 12.797 1 89.12 515 LEU A O 1
ATOM 4092 N N . HIS A 1 516 ? 35.469 -0.048 12.438 1 86.56 516 HIS A N 1
ATOM 4093 C CA . HIS A 1 516 ? 36.281 0.899 11.664 1 86.56 516 HIS A CA 1
ATOM 4094 C C . HIS A 1 516 ? 36.156 0.632 10.164 1 86.56 516 HIS A C 1
ATOM 4096 O O . HIS A 1 516 ? 36.562 1.456 9.344 1 86.56 516 HIS A O 1
ATOM 4102 N N . HIS A 1 517 ? 35.5 -0.396 9.867 1 83.94 517 HIS A N 1
ATOM 4103 C CA . HIS A 1 517 ? 35.375 -0.693 8.445 1 83.94 517 HIS A CA 1
ATOM 4104 C C . HIS A 1 517 ? 34.031 -0.177 7.891 1 83.94 517 HIS A C 1
ATOM 4106 O O . HIS A 1 517 ? 33 -0.352 8.516 1 83.94 517 HIS A O 1
ATOM 4112 N N . ARG A 1 518 ? 34.25 0.609 6.73 1 76.25 518 ARG A N 1
ATOM 4113 C CA . ARG A 1 518 ? 33.062 1.124 6.07 1 76.25 518 ARG A CA 1
ATOM 4114 C C . ARG A 1 518 ? 32.844 0.426 4.734 1 76.25 518 ARG A C 1
ATOM 4116 O O . ARG A 1 518 ? 33.75 0.286 3.932 1 76.25 518 ARG A O 1
ATOM 4123 N N . CYS A 1 519 ? 31.625 -0.152 4.691 1 76 519 CYS A N 1
ATOM 4124 C CA . CYS A 1 519 ? 31.25 -0.777 3.428 1 76 519 CYS A CA 1
ATOM 4125 C C . CYS A 1 519 ? 30.562 0.227 2.508 1 76 519 CYS A C 1
ATOM 4127 O O . CYS A 1 519 ? 29.531 0.802 2.861 1 76 519 CYS A O 1
ATOM 4129 N N . LYS A 1 520 ? 31.125 0.436 1.314 1 73.88 520 LYS A N 1
ATOM 4130 C CA . LYS A 1 520 ? 30.641 1.401 0.334 1 73.88 520 LYS A CA 1
ATOM 4131 C C . LYS A 1 520 ? 29.266 0.995 -0.201 1 73.88 520 LYS A C 1
ATOM 4133 O O . LYS A 1 520 ? 28.469 1.849 -0.607 1 73.88 520 LYS A O 1
ATOM 4138 N N . LEU A 1 521 ? 29 -0.242 -0.128 1 71.38 521 LEU A N 1
ATOM 4139 C CA . LEU A 1 521 ? 27.75 -0.746 -0.686 1 71.38 521 LEU A CA 1
ATOM 4140 C C . LEU A 1 521 ? 26.562 -0.319 0.17 1 71.38 521 LEU A C 1
ATOM 4142 O O . LEU A 1 521 ? 25.422 -0.295 -0.307 1 71.38 521 LEU A O 1
ATOM 4146 N N . LEU A 1 522 ? 26.844 0.142 1.366 1 73.06 522 LEU A N 1
ATOM 4147 C CA . LEU A 1 522 ? 25.75 0.458 2.281 1 73.06 522 LEU A CA 1
ATOM 4148 C C . LEU A 1 522 ? 25.562 1.968 2.412 1 73.06 522 LEU A C 1
ATOM 4150 O O . LEU A 1 522 ? 24.703 2.432 3.168 1 73.06 522 LEU A O 1
ATOM 4154 N N . ARG A 1 523 ? 26.359 2.666 1.536 1 72.19 523 ARG A N 1
ATOM 4155 C CA . ARG A 1 523 ? 26.172 4.113 1.539 1 72.19 523 ARG A CA 1
ATOM 4156 C C . ARG A 1 523 ? 25.047 4.516 0.594 1 72.19 523 ARG A C 1
ATOM 4158 O O . ARG A 1 523 ? 25.078 4.18 -0.592 1 72.19 523 ARG A O 1
ATOM 4165 N N . HIS A 1 524 ? 24.031 5.152 1.111 1 72.44 524 HIS A N 1
ATOM 4166 C CA . HIS A 1 524 ? 22.844 5.465 0.325 1 72.44 524 HIS A CA 1
ATOM 4167 C C . HIS A 1 524 ? 23.031 6.75 -0.472 1 72.44 524 HIS A C 1
ATOM 4169 O O . HIS A 1 524 ? 22.875 6.758 -1.693 1 72.44 524 HIS A O 1
ATOM 4175 N N . TRP A 1 525 ? 23.438 7.836 -0.002 1 73.94 525 TRP A N 1
ATOM 4176 C CA . TRP A 1 525 ? 23.547 9.117 -0.697 1 73.94 525 TRP A CA 1
ATOM 4177 C C . TRP A 1 525 ? 24.859 9.211 -1.471 1 73.94 525 TRP A C 1
ATOM 4179 O O . TRP A 1 525 ? 24.906 9.82 -2.543 1 73.94 525 TRP A O 1
ATOM 4189 N N . ASN A 1 526 ? 25.828 8.43 -1.396 1 74.56 526 ASN A N 1
ATOM 4190 C CA . ASN A 1 526 ? 27.156 8.375 -2.023 1 74.56 526 ASN A CA 1
ATOM 4191 C C . ASN A 1 526 ? 27.688 9.766 -2.342 1 74.56 526 ASN A C 1
ATOM 4193 O O . ASN A 1 526 ? 28.375 9.961 -3.348 1 74.56 526 ASN A O 1
ATOM 4197 N N . ASN A 1 527 ? 27.25 10.906 -1.663 1 84.62 527 ASN A N 1
ATOM 4198 C CA . ASN A 1 527 ? 27.75 12.266 -1.815 1 84.62 527 ASN A CA 1
ATOM 4199 C C . ASN A 1 527 ? 27.625 12.758 -3.256 1 84.62 527 ASN A C 1
ATOM 4201 O O . ASN A 1 527 ? 28.547 13.367 -3.793 1 84.62 527 ASN A O 1
ATOM 4205 N N . LYS A 1 528 ? 26.562 12.43 -3.873 1 86.56 528 LYS A N 1
ATOM 4206 C CA . LYS A 1 528 ? 26.359 12.844 -5.258 1 86.56 528 LYS A CA 1
ATOM 4207 C C . LYS A 1 528 ? 25.141 13.742 -5.387 1 86.56 528 LYS A C 1
ATOM 4209 O O . LYS A 1 528 ? 24.234 13.688 -4.551 1 86.56 528 LYS A O 1
ATOM 4214 N N . MET A 1 529 ? 25.219 14.633 -6.328 1 90.62 529 MET A N 1
ATOM 4215 C CA . MET A 1 529 ? 24.078 15.492 -6.66 1 90.62 529 MET A CA 1
ATOM 4216 C C . MET A 1 529 ? 23.781 15.453 -8.156 1 90.62 529 MET A C 1
ATOM 4218 O O . MET A 1 529 ? 24.719 15.453 -8.977 1 90.62 529 MET A O 1
ATOM 4222 N N . ASN A 1 530 ? 22.594 15.328 -8.484 1 89.25 530 ASN A N 1
ATOM 4223 C CA . ASN A 1 530 ? 22.188 15.336 -9.891 1 89.25 530 ASN A CA 1
ATOM 4224 C C . ASN A 1 530 ? 22.109 16.766 -10.43 1 89.25 530 ASN A C 1
ATOM 4226 O O . ASN A 1 530 ? 21.812 17.703 -9.688 1 89.25 530 ASN A O 1
ATOM 4230 N N . GLN A 1 531 ? 22.516 16.844 -11.664 1 91.38 531 GLN A N 1
ATOM 4231 C CA . GLN A 1 531 ? 22.562 18.172 -12.281 1 91.38 531 GLN A CA 1
ATOM 4232 C C . GLN A 1 531 ? 21.891 18.156 -13.656 1 91.38 531 GLN A C 1
ATOM 4234 O O . GLN A 1 531 ? 21.875 17.125 -14.336 1 91.38 531 GLN A O 1
ATOM 4239 N N . CYS A 1 532 ? 21.203 19.25 -13.883 1 90 532 CYS A N 1
ATOM 4240 C CA . CYS A 1 532 ? 20.578 19.5 -15.172 1 90 532 CYS A CA 1
ATOM 4241 C C . CYS A 1 532 ? 20.734 20.953 -15.594 1 90 532 CYS A C 1
ATOM 4243 O O . CYS A 1 532 ? 20.844 21.844 -14.75 1 90 532 CYS A O 1
ATOM 4245 N N . SER A 1 533 ? 20.953 21.109 -16.906 1 89.56 533 SER A N 1
ATOM 4246 C CA . SER A 1 533 ? 21.047 22.469 -17.438 1 89.56 533 SER A CA 1
ATOM 4247 C C . SER A 1 533 ? 20.109 22.672 -18.609 1 89.56 533 SER A C 1
ATOM 4249 O O . SER A 1 533 ? 19.844 21.75 -19.375 1 89.56 533 SER A O 1
ATOM 4251 N N . ILE A 1 534 ? 19.562 23.812 -18.656 1 89.19 534 ILE A N 1
ATOM 4252 C CA . ILE A 1 534 ? 18.641 24.172 -19.734 1 89.19 534 ILE A CA 1
ATOM 4253 C C . ILE A 1 534 ? 19.438 24.5 -20.984 1 89.19 534 ILE A C 1
ATOM 4255 O O . ILE A 1 534 ? 19.094 24.078 -22.094 1 89.19 534 ILE A O 1
ATOM 4259 N N . LEU A 1 535 ? 20.516 25.297 -20.719 1 85.75 535 LEU A N 1
ATOM 4260 C CA . LEU A 1 535 ? 21.344 25.703 -21.844 1 85.75 535 LEU A CA 1
ATOM 4261 C C . LEU A 1 535 ? 22.5 24.734 -22.062 1 85.75 535 LEU A C 1
ATOM 4263 O O . LEU A 1 535 ? 23.109 24.266 -21.094 1 85.75 535 LEU A O 1
ATOM 4267 N N . VAL A 1 536 ? 22.609 24.141 -23.203 1 70.75 536 VAL A N 1
ATOM 4268 C CA . VAL A 1 536 ? 23.719 23.25 -23.516 1 70.75 536 VAL A CA 1
ATOM 4269 C C . VAL A 1 536 ? 24.953 24.078 -23.875 1 70.75 536 VAL A C 1
ATOM 4271 O O . VAL A 1 536 ? 25.031 24.672 -24.938 1 70.75 536 VAL A O 1
ATOM 4274 N N . LEU A 1 537 ? 25.688 24.328 -22.906 1 62.34 537 LEU A N 1
ATOM 4275 C CA . LEU A 1 537 ? 26.844 25.203 -23.125 1 62.34 537 LEU A CA 1
ATOM 4276 C C . LEU A 1 537 ? 27.938 24.484 -23.906 1 62.34 537 LEU A C 1
ATOM 4278 O O . LEU A 1 537 ? 28.625 25.094 -24.719 1 62.34 537 LEU A O 1
ATOM 4282 N N . HIS A 1 538 ? 28.094 23.094 -23.562 1 57.16 538 HIS A N 1
ATOM 4283 C CA . HIS A 1 538 ? 29.125 22.375 -24.312 1 57.16 538 HIS A CA 1
ATOM 4284 C C . HIS A 1 538 ? 28.547 21.172 -25.031 1 57.16 538 HIS A C 1
ATOM 4286 O O . HIS A 1 538 ? 28.094 20.219 -24.406 1 57.16 538 HIS A O 1
ATOM 4292 N N . ARG A 1 539 ? 28.031 21.469 -26.203 1 52.72 539 ARG A N 1
ATOM 4293 C CA . ARG A 1 539 ? 27.453 20.359 -26.969 1 52.72 539 ARG A CA 1
ATOM 4294 C C . ARG A 1 539 ? 28.469 19.25 -27.188 1 52.72 539 ARG A C 1
ATOM 4296 O O . ARG A 1 539 ? 29.469 19.438 -27.875 1 52.72 539 ARG A O 1
ATOM 4303 N N . ARG A 1 540 ? 28.609 18.422 -26.188 1 50.22 540 ARG A N 1
ATOM 4304 C CA . ARG A 1 540 ? 29.438 17.25 -26.516 1 50.22 540 ARG A CA 1
ATOM 4305 C C . ARG A 1 540 ? 28.812 16.469 -27.672 1 50.22 540 ARG A C 1
ATOM 4307 O O . ARG A 1 540 ? 27.641 16.109 -27.625 1 50.22 540 ARG A O 1
ATOM 4314 N N . ARG A 1 541 ? 29.344 16.562 -28.75 1 48.38 541 ARG A N 1
ATOM 4315 C CA . ARG A 1 541 ? 28.969 15.867 -29.984 1 48.38 541 ARG A CA 1
ATOM 4316 C C . ARG A 1 541 ? 29.062 14.352 -29.812 1 48.38 541 ARG A C 1
ATOM 4318 O O . ARG A 1 541 ? 29.328 13.633 -30.766 1 48.38 541 ARG A O 1
ATOM 4325 N N . ILE A 1 542 ? 28.922 13.906 -28.594 1 53.94 542 ILE A N 1
ATOM 4326 C CA . ILE A 1 542 ? 29.047 12.453 -28.547 1 53.94 542 ILE A CA 1
ATOM 4327 C C . ILE A 1 542 ? 27.75 11.797 -28.984 1 53.94 542 ILE A C 1
ATOM 4329 O O . ILE A 1 542 ? 26.672 12.211 -28.562 1 53.94 542 ILE A O 1
ATOM 4333 N N . PRO A 1 543 ? 27.812 10.945 -29.922 1 55.41 543 PRO A N 1
ATOM 4334 C CA . PRO A 1 543 ? 26.672 10.234 -30.5 1 55.41 543 PRO A CA 1
ATOM 4335 C C . PRO A 1 543 ? 25.719 9.688 -29.453 1 55.41 543 PRO A C 1
ATOM 4337 O O . PRO A 1 543 ? 24.5 9.656 -29.656 1 55.41 543 PRO A O 1
ATOM 4340 N N . VAL A 1 544 ? 26.219 9.328 -28.359 1 57.31 544 VAL A N 1
ATOM 4341 C CA . VAL A 1 544 ? 25.375 8.719 -27.328 1 57.31 544 VAL A CA 1
ATOM 4342 C C . VAL A 1 544 ? 24.422 9.766 -26.75 1 57.31 544 VAL A C 1
ATOM 4344 O O . VAL A 1 544 ? 23.266 9.469 -26.469 1 57.31 544 VAL A O 1
ATOM 4347 N N . VAL A 1 545 ? 24.969 10.938 -26.719 1 58.06 545 VAL A N 1
ATOM 4348 C CA . VAL A 1 545 ? 24.141 12.031 -26.234 1 58.06 545 VAL A CA 1
ATOM 4349 C C . VAL A 1 545 ? 23.016 12.328 -27.234 1 58.06 545 VAL A C 1
ATOM 4351 O O . VAL A 1 545 ? 21.891 12.648 -26.844 1 58.06 545 VAL A O 1
ATOM 4354 N N . PHE A 1 546 ? 23.422 12.047 -28.469 1 56.31 546 PHE A N 1
ATOM 4355 C CA . PHE A 1 546 ? 22.406 12.211 -29.516 1 56.31 546 PHE A CA 1
ATOM 4356 C C . PHE A 1 546 ? 21.297 11.188 -29.344 1 56.31 546 PHE A C 1
ATOM 4358 O O . PHE A 1 546 ? 20.109 11.523 -29.484 1 56.31 546 PHE A O 1
ATOM 4365 N N . LEU A 1 547 ? 21.703 9.984 -29.094 1 57.22 547 LEU A N 1
ATOM 4366 C CA . LEU A 1 547 ? 20.688 8.945 -28.922 1 57.22 547 LEU A CA 1
ATOM 4367 C C . LEU A 1 547 ? 19.859 9.211 -27.672 1 57.22 547 LEU A C 1
ATOM 4369 O O . LEU A 1 547 ? 18.641 8.984 -27.672 1 57.22 547 LEU A O 1
ATOM 4373 N N . GLN A 1 548 ? 20.516 9.711 -26.766 1 59.31 548 GLN A N 1
ATOM 4374 C CA . GLN A 1 548 ? 19.797 10.023 -25.531 1 59.31 548 GLN A CA 1
ATOM 4375 C C . GLN A 1 548 ? 18.797 11.156 -25.75 1 59.31 548 GLN A C 1
ATOM 4377 O O . GLN A 1 548 ? 17.703 11.133 -25.203 1 59.31 548 GLN A O 1
ATOM 4382 N N . ARG A 1 549 ? 19.297 11.992 -26.594 1 57.59 549 ARG A N 1
ATOM 4383 C CA . ARG A 1 549 ? 18.422 13.094 -26.953 1 57.59 549 ARG A CA 1
ATOM 4384 C C . ARG A 1 549 ? 17.219 12.609 -27.766 1 57.59 549 ARG A C 1
ATOM 4386 O O . ARG A 1 549 ? 16.109 13.109 -27.625 1 57.59 549 ARG A O 1
ATOM 4393 N N . LEU A 1 550 ? 17.594 11.656 -28.516 1 53.72 550 LEU A N 1
ATOM 4394 C CA . LEU A 1 550 ? 16.531 11.109 -29.359 1 53.72 550 LEU A CA 1
ATOM 4395 C C . LEU A 1 550 ? 15.5 10.359 -28.516 1 53.72 550 LEU A C 1
ATOM 4397 O O . LEU A 1 550 ? 14.305 10.414 -28.812 1 53.72 550 LEU A O 1
ATOM 4401 N N . ILE A 1 551 ? 16.156 9.742 -27.562 1 56.88 551 ILE A N 1
ATOM 4402 C CA . ILE A 1 551 ? 15.234 8.945 -26.766 1 56.88 551 ILE A CA 1
ATOM 4403 C C . ILE A 1 551 ? 14.719 9.766 -25.594 1 56.88 551 ILE A C 1
ATOM 4405 O O . ILE A 1 551 ? 13.953 9.266 -24.766 1 56.88 551 ILE A O 1
ATOM 4409 N N . HIS A 1 552 ? 14.93 11 -25.672 1 54.19 552 HIS A N 1
ATOM 4410 C CA . HIS A 1 552 ? 14.461 11.945 -24.672 1 54.19 552 HIS A CA 1
ATOM 4411 C C . HIS A 1 552 ? 14.836 11.477 -23.266 1 54.19 552 HIS A C 1
ATOM 4413 O O . HIS A 1 552 ? 14.008 11.5 -22.359 1 54.19 552 HIS A O 1
ATOM 4419 N N . LEU A 1 553 ? 15.961 10.852 -23.25 1 57.62 553 LEU A N 1
ATOM 4420 C CA . LEU A 1 553 ? 16.406 10.469 -21.922 1 57.62 553 LEU A CA 1
ATOM 4421 C C . LEU A 1 553 ? 16.812 11.703 -21.109 1 57.62 553 LEU A C 1
ATOM 4423 O O . LEU A 1 553 ? 17.359 12.664 -21.672 1 57.62 553 LEU A O 1
ATOM 4427 N N . PRO A 1 554 ? 16.422 11.688 -19.859 1 59.97 554 PRO A N 1
ATOM 4428 C CA . PRO A 1 554 ? 16.688 12.875 -19.047 1 59.97 554 PRO A CA 1
ATOM 4429 C C . PRO A 1 554 ? 18.172 13.234 -19 1 59.97 554 PRO A C 1
ATOM 4431 O O . PRO A 1 554 ? 19.016 12.344 -18.922 1 59.97 554 PRO A O 1
ATOM 4434 N N . ASP A 1 555 ? 18.547 14.438 -19.5 1 65.31 555 ASP A N 1
ATOM 4435 C CA . ASP A 1 555 ? 19.906 15 -19.438 1 65.31 555 ASP A CA 1
ATOM 4436 C C . ASP A 1 555 ? 20.344 15.164 -17.984 1 65.31 555 ASP A C 1
ATOM 4438 O O . ASP A 1 555 ? 20.406 16.281 -17.469 1 65.31 555 ASP A O 1
ATOM 4442 N N . GLN A 1 556 ? 20.297 14.055 -17.234 1 75.5 556 GLN A N 1
ATOM 4443 C CA . GLN A 1 556 ? 20.719 14.148 -15.852 1 75.5 556 GLN A CA 1
ATOM 4444 C C . GLN A 1 556 ? 22.078 13.461 -15.648 1 75.5 556 GLN A C 1
ATOM 4446 O O . GLN A 1 556 ? 22.328 12.398 -16.219 1 75.5 556 GLN A O 1
ATOM 4451 N N . HIS A 1 557 ? 23 14.266 -15.18 1 81.81 557 HIS A N 1
ATOM 4452 C CA . HIS A 1 557 ? 24.281 13.688 -14.789 1 81.81 557 HIS A CA 1
ATOM 4453 C C . HIS A 1 557 ? 24.516 13.836 -13.289 1 81.81 557 HIS A C 1
ATOM 4455 O O . HIS A 1 557 ? 24.031 14.789 -12.672 1 81.81 557 HIS A O 1
ATOM 4461 N N . SER A 1 558 ? 25.172 12.859 -12.781 1 86.88 558 SER A N 1
ATOM 4462 C CA . SER A 1 558 ? 25.453 12.875 -11.344 1 86.88 558 SER A CA 1
ATOM 4463 C C . SER A 1 558 ? 26.906 13.227 -11.086 1 86.88 558 SER A C 1
ATOM 4465 O O . SER A 1 558 ? 27.812 12.727 -11.766 1 86.88 558 SER A O 1
ATOM 4467 N N . GLU A 1 559 ? 27.047 14.25 -10.297 1 89.75 559 GLU A N 1
ATOM 4468 C CA . GLU A 1 559 ? 28.391 14.656 -9.906 1 89.75 559 GLU A CA 1
ATOM 4469 C C . GLU A 1 559 ? 28.562 14.625 -8.391 1 89.75 559 GLU A C 1
ATOM 4471 O O . GLU A 1 559 ? 27.578 14.727 -7.645 1 89.75 559 GLU A O 1
ATOM 4476 N N . LYS A 1 560 ? 29.766 14.414 -8.023 1 91.12 560 LYS A N 1
ATOM 4477 C CA . LYS A 1 560 ? 30.062 14.484 -6.598 1 91.12 560 LYS A CA 1
ATOM 4478 C C . LYS A 1 560 ? 29.859 15.898 -6.062 1 91.12 560 LYS A C 1
ATOM 4480 O O . LYS A 1 560 ? 30.203 16.875 -6.727 1 91.12 560 LYS A O 1
ATOM 4485 N N . VAL A 1 561 ? 29.344 16.047 -4.918 1 93.44 561 VAL A N 1
ATOM 4486 C CA . VAL A 1 561 ? 29.109 17.359 -4.32 1 93.44 561 VAL A CA 1
ATOM 4487 C C . VAL A 1 561 ? 30.453 18 -3.973 1 93.44 561 VAL A C 1
ATOM 4489 O O . VAL A 1 561 ? 31.188 17.5 -3.109 1 93.44 561 VAL A O 1
ATOM 4492 N N . PRO A 1 562 ? 30.719 19.078 -4.621 1 93.88 562 PRO A N 1
ATOM 4493 C CA . PRO A 1 562 ? 31.984 19.75 -4.32 1 93.88 562 PRO A CA 1
ATOM 4494 C C . PRO A 1 562 ? 32.031 20.312 -2.902 1 93.88 562 PRO A C 1
ATOM 4496 O O . PRO A 1 562 ? 30.984 20.656 -2.34 1 93.88 562 PRO A O 1
ATOM 4499 N N . ARG A 1 563 ? 33.188 20.453 -2.381 1 92.62 563 ARG A N 1
ATOM 4500 C CA . ARG A 1 563 ? 33.375 21 -1.042 1 92.62 563 ARG A CA 1
ATOM 4501 C C . ARG A 1 563 ? 32.906 22.453 -0.964 1 92.62 563 ARG A C 1
ATOM 4503 O O . ARG A 1 563 ? 32.406 22.891 0.067 1 92.62 563 ARG A O 1
ATOM 4510 N N . ALA A 1 564 ? 33.031 23.125 -2.084 1 94.25 564 ALA A N 1
ATOM 4511 C CA . ALA A 1 564 ? 32.625 24.531 -2.141 1 94.25 564 ALA A CA 1
ATOM 4512 C C . ALA A 1 564 ? 31.141 24.688 -1.877 1 94.25 564 ALA A C 1
ATOM 4514 O O . ALA A 1 564 ? 30.719 25.656 -1.228 1 94.25 564 ALA A O 1
ATOM 4515 N N . VAL A 1 565 ? 30.422 23.766 -2.369 1 95.19 565 VAL A N 1
ATOM 4516 C CA . VAL A 1 565 ? 28.969 23.828 -2.197 1 95.19 565 VAL A CA 1
ATOM 4517 C C . VAL A 1 565 ? 28.609 23.594 -0.728 1 95.19 565 VAL A C 1
ATOM 4519 O O . VAL A 1 565 ? 27.797 24.328 -0.16 1 95.19 565 VAL A O 1
ATOM 4522 N N . LYS A 1 566 ? 29.281 22.672 -0.111 1 92.31 566 LYS A N 1
ATOM 4523 C CA . LYS A 1 566 ? 29.031 22.375 1.295 1 92.31 566 LYS A CA 1
ATOM 4524 C C . LYS A 1 566 ? 29.391 23.547 2.188 1 92.31 566 LYS A C 1
ATOM 4526 O O . LYS A 1 566 ? 28.641 23.922 3.086 1 92.31 566 LYS A O 1
ATOM 4531 N N . THR A 1 567 ? 30.469 24.141 1.859 1 91.75 567 THR A N 1
ATOM 4532 C CA . THR A 1 567 ? 30.969 25.234 2.672 1 91.75 567 THR A CA 1
ATOM 4533 C C . THR A 1 567 ? 30.047 26.453 2.576 1 91.75 567 THR A C 1
ATOM 4535 O O . THR A 1 567 ? 29.734 27.078 3.588 1 91.75 567 THR A O 1
ATOM 4538 N N . ILE A 1 568 ? 29.609 26.75 1.422 1 93 568 ILE A N 1
ATOM 4539 C CA . ILE A 1 568 ? 28.797 27.938 1.243 1 93 568 ILE A CA 1
ATOM 4540 C C . ILE A 1 568 ? 27.438 27.75 1.93 1 93 568 ILE A C 1
ATOM 4542 O O . ILE A 1 568 ? 26.875 28.703 2.471 1 93 568 ILE A O 1
ATOM 4546 N N . ILE A 1 569 ? 26.891 26.594 1.864 1 91.38 569 ILE A N 1
ATOM 4547 C CA . ILE A 1 569 ? 25.609 26.312 2.488 1 91.38 569 ILE A CA 1
ATOM 4548 C C . ILE A 1 569 ? 25.719 26.453 4.004 1 91.38 569 ILE A C 1
ATOM 4550 O O . ILE A 1 569 ? 24.859 27.062 4.645 1 91.38 569 ILE A O 1
ATOM 4554 N N . VAL A 1 570 ? 26.828 25.906 4.574 1 89.56 570 VAL A N 1
ATOM 4555 C CA . VAL A 1 570 ? 27.016 25.969 6.02 1 89.56 570 VAL A CA 1
ATOM 4556 C C . VAL A 1 570 ? 27.297 27.406 6.453 1 89.56 570 VAL A C 1
ATOM 4558 O O . VAL A 1 570 ? 26.797 27.844 7.496 1 89.56 570 VAL A O 1
ATOM 4561 N N . GLU A 1 571 ? 27.984 28.078 5.605 1 88.12 571 GLU A N 1
ATOM 4562 C CA . GLU A 1 571 ? 28.266 29.469 5.91 1 88.12 571 GLU A CA 1
ATOM 4563 C C . GLU A 1 571 ? 27 30.312 5.895 1 88.12 571 GLU A C 1
ATOM 4565 O O . GLU A 1 571 ? 26.812 31.188 6.738 1 88.12 571 GLU A O 1
ATOM 4570 N N . THR A 1 572 ? 26.188 30.047 4.941 1 87.75 572 THR A N 1
ATOM 4571 C CA . THR A 1 572 ? 24.906 30.766 4.855 1 87.75 572 THR A CA 1
ATOM 4572 C C . THR A 1 572 ? 24.031 30.453 6.059 1 87.75 572 THR A C 1
ATOM 4574 O O . THR A 1 572 ? 23.375 31.328 6.605 1 87.75 572 THR A O 1
ATOM 4577 N N . LEU A 1 573 ? 24.047 29.297 6.504 1 85.5 573 LEU A N 1
ATOM 4578 C CA . LEU A 1 573 ? 23.281 28.891 7.672 1 85.5 573 LEU A CA 1
ATOM 4579 C C . LEU A 1 573 ? 23.812 29.562 8.93 1 85.5 573 LEU A C 1
ATOM 4581 O O . LEU A 1 573 ? 23.031 29.953 9.805 1 85.5 573 LEU A O 1
ATOM 4585 N N . ARG A 1 574 ? 25.094 29.656 9 1 83.31 574 ARG A N 1
ATOM 4586 C CA . ARG A 1 574 ? 25.75 30.297 10.141 1 83.31 574 ARG A CA 1
ATOM 4587 C C . ARG A 1 574 ? 25.391 31.781 10.203 1 83.31 574 ARG A C 1
ATOM 4589 O O . ARG A 1 574 ? 25.281 32.344 11.297 1 83.31 574 ARG A O 1
ATOM 4596 N N . SER A 1 575 ? 25.203 32.281 9.086 1 79.06 575 SER A N 1
ATOM 4597 C CA . SER A 1 575 ? 24.938 33.719 9.023 1 79.06 575 SER A CA 1
ATOM 4598 C C . SER A 1 575 ? 23.547 34.062 9.57 1 79.06 575 SER A C 1
ATOM 4600 O O . SER A 1 575 ? 23.297 35.188 10.008 1 79.06 575 SER A O 1
ATOM 4602 N N . TYR A 1 576 ? 22.641 33.156 9.555 1 73.75 576 TYR A N 1
ATOM 4603 C CA . TYR A 1 576 ? 21.281 33.375 10.039 1 73.75 576 TYR A CA 1
ATOM 4604 C C . TYR A 1 576 ? 21.25 33.438 11.562 1 73.75 576 TYR A C 1
ATOM 4606 O O . TYR A 1 576 ? 20.328 34 12.156 1 73.75 576 TYR A O 1
ATOM 4614 N N . GLY A 1 577 ? 22.266 33.344 12.203 1 63.53 577 GLY A N 1
ATOM 4615 C CA . GLY A 1 577 ? 22.344 33.406 13.656 1 63.53 577 GLY A CA 1
ATOM 4616 C C . GLY A 1 577 ? 21.328 32.5 14.344 1 63.53 577 GLY A C 1
ATOM 4617 O O . GLY A 1 577 ? 20.609 31.75 13.672 1 63.53 577 GLY A O 1
ATOM 4618 N N . ARG A 1 578 ? 21.25 32.438 15.719 1 60 578 ARG A N 1
ATOM 4619 C CA . ARG A 1 578 ? 20.422 31.609 16.594 1 60 578 ARG A CA 1
ATOM 4620 C C . ARG A 1 578 ? 18.953 32 16.516 1 60 578 ARG A C 1
ATOM 4622 O O . ARG A 1 578 ? 18.078 31.219 16.891 1 60 578 ARG A O 1
ATOM 4629 N N . SER A 1 579 ? 18.609 33.281 16.219 1 54.78 579 SER A N 1
ATOM 4630 C CA . SER A 1 579 ? 17.234 33.719 16.391 1 54.78 579 SER A CA 1
ATOM 4631 C C . SER A 1 579 ? 16.312 33.062 15.375 1 54.78 579 SER A C 1
ATOM 4633 O O . SER A 1 579 ? 16.5 33.219 14.172 1 54.78 579 SER A O 1
ATOM 4635 N N . ARG A 1 580 ? 15.688 31.938 15.766 1 52.97 580 ARG A N 1
ATOM 4636 C CA . ARG A 1 580 ? 14.758 31.016 15.125 1 52.97 580 ARG A CA 1
ATOM 4637 C C . ARG A 1 580 ? 13.758 31.766 14.242 1 52.97 580 ARG A C 1
ATOM 4639 O O . ARG A 1 580 ? 13.445 31.312 13.141 1 52.97 580 ARG A O 1
ATOM 4646 N N . ASN A 1 581 ? 13.18 32.719 14.938 1 49.03 581 ASN A N 1
ATOM 4647 C CA . ASN A 1 581 ? 12.156 33.562 14.336 1 49.03 581 ASN A CA 1
ATOM 4648 C C . ASN A 1 581 ? 12.695 34.344 13.133 1 49.03 581 ASN A C 1
ATOM 4650 O O . ASN A 1 581 ? 11.977 34.562 12.156 1 49.03 581 ASN A O 1
ATOM 4654 N N . ASN A 1 582 ? 13.867 34.594 13.281 1 45 582 ASN A N 1
ATOM 4655 C CA . ASN A 1 582 ? 14.539 35.469 12.312 1 45 582 ASN A CA 1
ATOM 4656 C C . ASN A 1 582 ? 15 34.656 11.094 1 45 582 ASN A C 1
ATOM 4658 O O . ASN A 1 582 ? 15.031 35.219 9.977 1 45 582 ASN A O 1
ATOM 4662 N N . SER A 1 583 ? 15.273 33.469 11.289 1 47.41 583 SER A N 1
ATOM 4663 C CA . SER A 1 583 ? 15.82 32.656 10.195 1 47.41 583 SER A CA 1
ATOM 4664 C C . SER A 1 583 ? 14.773 32.438 9.109 1 47.41 583 SER A C 1
ATOM 4666 O O . SER A 1 583 ? 15.086 32.5 7.918 1 47.41 583 SER A O 1
ATOM 4668 N N . VAL A 1 584 ? 13.594 32.125 9.641 1 49.84 584 VAL A N 1
ATOM 4669 C CA . VAL A 1 584 ? 12.469 31.953 8.719 1 49.84 584 VAL A CA 1
ATOM 4670 C C . VAL A 1 584 ? 12.203 33.281 8 1 49.84 584 VAL A C 1
ATOM 4672 O O . VAL A 1 584 ? 11.961 33.281 6.793 1 49.84 584 VAL A O 1
ATOM 4675 N N . ILE A 1 585 ? 12.211 34.312 8.852 1 44.88 585 ILE A N 1
ATOM 4676 C CA . ILE A 1 585 ? 11.969 35.625 8.32 1 44.88 585 ILE A CA 1
ATOM 4677 C C . ILE A 1 585 ? 13.094 36.031 7.363 1 44.88 585 ILE A C 1
ATOM 4679 O O . ILE A 1 585 ? 12.844 36.625 6.316 1 44.88 585 ILE A O 1
ATOM 4683 N N . TYR A 1 586 ? 14.219 35.656 7.77 1 46.31 586 TYR A N 1
ATOM 4684 C CA . TYR A 1 586 ? 15.367 36.031 6.961 1 46.31 586 TYR A CA 1
ATOM 4685 C C . TYR A 1 586 ? 15.398 35.25 5.652 1 46.31 586 TYR A C 1
ATOM 4687 O O . TYR A 1 586 ? 15.805 35.781 4.617 1 46.31 586 TYR A O 1
ATOM 4695 N N . LEU A 1 587 ? 14.906 34.031 5.836 1 50.53 587 LEU A N 1
ATOM 4696 C CA . LEU A 1 587 ? 14.938 33.219 4.621 1 50.53 587 LEU A CA 1
ATOM 4697 C C . LEU A 1 587 ? 13.891 33.688 3.621 1 50.53 587 LEU A C 1
ATOM 4699 O O . LEU A 1 587 ? 14.109 33.625 2.408 1 50.53 587 LEU A O 1
ATOM 4703 N N . ARG A 1 588 ? 12.633 34.062 4.141 1 50.62 588 ARG A N 1
ATOM 4704 C CA . ARG A 1 588 ? 11.578 34.594 3.277 1 50.62 588 ARG A CA 1
ATOM 4705 C C . ARG A 1 588 ? 12.031 35.875 2.564 1 50.62 588 ARG A C 1
ATOM 4707 O O . ARG A 1 588 ? 11.672 36.094 1.408 1 50.62 588 ARG A O 1
ATOM 4714 N N . ARG A 1 589 ? 12.477 36.75 3.588 1 48.84 589 ARG A N 1
ATOM 4715 C CA . ARG A 1 589 ? 12.664 38.062 2.957 1 48.84 589 ARG A CA 1
ATOM 4716 C C . ARG A 1 589 ? 13.289 37.906 1.573 1 48.84 589 ARG A C 1
ATOM 4718 O O . ARG A 1 589 ? 13.844 36.875 1.245 1 48.84 589 ARG A O 1
ATOM 4725 N N . SER A 1 590 ? 14.047 38.844 0.96 1 49.91 590 SER A N 1
ATOM 4726 C CA . SER A 1 590 ? 14.344 39.219 -0.418 1 49.91 590 SER A CA 1
ATOM 4727 C C . SER A 1 590 ? 15.43 38.344 -1.016 1 49.91 590 SER A C 1
ATOM 4729 O O . SER A 1 590 ? 16.609 38.531 -0.75 1 49.91 590 SER A O 1
ATOM 4731 N N . ILE A 1 591 ? 14.922 36.875 -0.997 1 58.06 591 ILE A N 1
ATOM 4732 C CA . ILE A 1 591 ? 15.938 36.312 -1.876 1 58.06 591 ILE A CA 1
ATOM 4733 C C . ILE A 1 591 ? 16.125 37.188 -3.092 1 58.06 591 ILE A C 1
ATOM 4735 O O . ILE A 1 591 ? 15.234 37.312 -3.936 1 58.06 591 ILE A O 1
ATOM 4739 N N . GLN A 1 592 ? 16.766 38.094 -2.818 1 65.94 592 GLN A N 1
ATOM 4740 C CA . GLN A 1 592 ? 17.109 39.062 -3.857 1 65.94 592 GLN A CA 1
ATOM 4741 C C . GLN A 1 592 ? 18.562 38.906 -4.289 1 65.94 592 GLN A C 1
ATOM 4743 O O . GLN A 1 592 ? 19.438 38.656 -3.459 1 65.94 592 GLN A O 1
ATOM 4748 N N . LEU A 1 593 ? 18.531 38.594 -5.445 1 68.19 593 LEU A N 1
ATOM 4749 C CA . LEU A 1 593 ? 19.891 38.656 -5.977 1 68.19 593 LEU A CA 1
ATOM 4750 C C . LEU A 1 593 ? 20.422 40.062 -5.914 1 68.19 593 LEU A C 1
ATOM 4752 O O . LEU A 1 593 ? 19.891 40.969 -6.566 1 68.19 593 LEU A O 1
ATOM 4756 N N . GLN A 1 594 ? 21.25 40.344 -4.824 1 64.12 594 GLN A N 1
ATOM 4757 C CA . GLN A 1 594 ? 21.828 41.656 -4.652 1 64.12 594 GLN A CA 1
ATOM 4758 C C . GLN A 1 594 ? 23.312 41.656 -4.988 1 64.12 594 GLN A C 1
ATOM 4760 O O . GLN A 1 594 ? 24.078 40.844 -4.457 1 64.12 594 GLN A O 1
ATOM 4765 N N . VAL A 1 595 ? 23.484 42.219 -6.047 1 57.59 595 VAL A N 1
ATOM 4766 C CA . VAL A 1 595 ? 24.906 42.438 -6.375 1 57.59 595 VAL A CA 1
ATOM 4767 C C . VAL A 1 595 ? 25.328 43.844 -5.988 1 57.59 595 VAL A C 1
ATOM 4769 O O . VAL A 1 595 ? 24.797 44.844 -6.527 1 57.59 595 VAL A O 1
ATOM 4772 N N . ASP A 1 596 ? 26.156 43.844 -4.961 1 59.06 596 ASP A N 1
ATOM 4773 C CA . ASP A 1 596 ? 26.547 45.125 -4.391 1 59.06 596 ASP A CA 1
ATOM 4774 C C . ASP A 1 596 ? 25.344 45.875 -3.818 1 59.06 596 ASP A C 1
ATOM 4776 O O . ASP A 1 596 ? 24.562 45.281 -3.066 1 59.06 596 ASP A O 1
ATOM 4780 N N . ASP A 1 597 ? 25.094 47.094 -4.09 1 56.53 597 ASP A N 1
ATOM 4781 C CA . ASP A 1 597 ? 23.984 47.906 -3.584 1 56.53 597 ASP A CA 1
ATOM 4782 C C . ASP A 1 597 ? 22.797 47.875 -4.539 1 56.53 597 ASP A C 1
ATOM 4784 O O . ASP A 1 597 ? 21.797 48.531 -4.301 1 56.53 597 ASP A O 1
ATOM 4788 N N . ASN A 1 598 ? 22.969 46.969 -5.574 1 61.16 598 ASN A N 1
ATOM 4789 C CA . ASN A 1 598 ? 21.859 46.969 -6.527 1 61.16 598 ASN A CA 1
ATOM 4790 C C . ASN A 1 598 ? 21.047 45.688 -6.434 1 61.16 598 ASN A C 1
ATOM 4792 O O . ASN A 1 598 ? 21.625 44.562 -6.402 1 61.16 598 ASN A O 1
ATOM 4796 N N . LEU A 1 599 ? 19.828 45.781 -6.207 1 60.69 599 LEU A N 1
ATOM 4797 C CA . LEU A 1 599 ? 18.891 44.656 -6.215 1 60.69 599 LEU A CA 1
ATOM 4798 C C . LEU A 1 599 ? 18.5 44.281 -7.641 1 60.69 599 LEU A C 1
ATOM 4800 O O . LEU A 1 599 ? 17.938 45.125 -8.367 1 60.69 599 LEU A O 1
ATOM 4804 N N . LEU A 1 600 ? 18.844 43.125 -8.109 1 65.69 600 LEU A N 1
ATOM 4805 C CA . LEU A 1 600 ? 18.578 42.75 -9.5 1 65.69 600 LEU A CA 1
ATOM 4806 C C . LEU A 1 600 ? 17.297 41.938 -9.609 1 65.69 600 LEU A C 1
ATOM 4808 O O . LEU A 1 600 ? 16.562 42.062 -10.586 1 65.69 600 LEU A O 1
ATOM 4812 N N . TRP A 1 601 ? 17.109 41 -8.82 1 64.44 601 TRP A N 1
ATOM 4813 C CA . TRP A 1 601 ? 15.984 40.094 -9.023 1 64.44 601 TRP A CA 1
ATOM 4814 C C . TRP A 1 601 ? 15.5 39.531 -7.695 1 64.44 601 TRP A C 1
ATOM 4816 O O . TRP A 1 601 ? 16.312 39.219 -6.805 1 64.44 601 TRP A O 1
ATOM 4826 N N . THR A 1 602 ? 14.172 39.781 -7.469 1 60.16 602 THR A N 1
ATOM 4827 C CA . THR A 1 602 ? 13.523 39.188 -6.305 1 60.16 602 THR A CA 1
ATOM 4828 C C . THR A 1 602 ? 12.633 38 -6.723 1 60.16 602 THR A C 1
ATOM 4830 O O . THR A 1 602 ? 12.164 37.969 -7.859 1 60.16 602 THR A O 1
ATOM 4833 N N . VAL A 1 603 ? 12.812 36.844 -6.062 1 58.25 603 VAL A N 1
ATOM 4834 C CA . VAL A 1 603 ? 11.844 35.781 -6.285 1 58.25 603 VAL A CA 1
ATOM 4835 C C . VAL A 1 603 ? 10.438 36.375 -6.375 1 58.25 603 VAL A C 1
ATOM 4837 O O . VAL A 1 603 ? 9.953 37 -5.418 1 58.25 603 VAL A O 1
ATOM 4840 N N . SER A 1 604 ? 10.047 36.781 -7.633 1 58 604 SER A N 1
ATOM 4841 C CA . SER A 1 604 ? 8.758 37.375 -7.957 1 58 604 SER A CA 1
ATOM 4842 C C . SER A 1 604 ? 7.602 36.469 -7.531 1 58 604 SER A C 1
ATOM 4844 O O . SER A 1 604 ? 7.812 35.312 -7.184 1 58 604 SER A O 1
ATOM 4846 N N . ASN A 1 605 ? 6.438 37 -7.516 1 60.69 605 ASN A N 1
ATOM 4847 C CA . ASN A 1 605 ? 5.129 36.406 -7.262 1 60.69 605 ASN A CA 1
ATOM 4848 C C . ASN A 1 605 ? 4.828 35.281 -8.242 1 60.69 605 ASN A C 1
ATOM 4850 O O . ASN A 1 605 ? 3.814 34.594 -8.109 1 60.69 605 ASN A O 1
ATOM 4854 N N . ALA A 1 606 ? 5.719 35 -9.242 1 67.88 606 ALA A N 1
ATOM 4855 C CA . ALA A 1 606 ? 5.367 34.031 -10.273 1 67.88 606 ALA A CA 1
ATOM 4856 C C . ALA A 1 606 ? 5.672 32.625 -9.812 1 67.88 606 ALA A C 1
ATOM 4858 O O . ALA A 1 606 ? 5.211 31.656 -10.414 1 67.88 606 ALA A O 1
ATOM 4859 N N . GLY A 1 607 ? 6.352 32.438 -8.828 1 80.06 607 GLY A N 1
ATOM 4860 C CA . GLY A 1 607 ? 6.617 31.094 -8.328 1 80.06 607 GLY A CA 1
ATOM 4861 C C . GLY A 1 607 ? 8.094 30.812 -8.141 1 80.06 607 GLY A C 1
ATOM 4862 O O . GLY A 1 607 ? 8.938 31.453 -8.766 1 80.06 607 GLY A O 1
ATOM 4863 N N . THR A 1 608 ? 8.477 29.969 -7.363 1 86.81 608 THR A N 1
ATOM 4864 C CA . THR A 1 608 ? 9.859 29.609 -7.062 1 86.81 608 THR A CA 1
ATOM 4865 C C . THR A 1 608 ? 10.516 28.922 -8.258 1 86.81 608 THR A C 1
ATOM 4867 O O . THR A 1 608 ? 11.695 29.172 -8.547 1 86.81 608 THR A O 1
ATOM 4870 N N . ALA A 1 609 ? 9.789 28.125 -8.945 1 91.69 609 ALA A N 1
ATOM 4871 C CA . ALA A 1 609 ? 10.336 27.422 -10.109 1 91.69 609 ALA A CA 1
ATOM 4872 C C . ALA A 1 609 ? 10.695 28.406 -11.219 1 91.69 609 ALA A C 1
ATOM 4874 O O . ALA A 1 609 ? 11.719 28.25 -11.891 1 91.69 609 ALA A O 1
ATOM 4875 N N . ASP A 1 610 ? 9.844 29.375 -11.391 1 90.62 610 ASP A N 1
ATOM 4876 C CA . ASP A 1 610 ? 10.109 30.406 -12.375 1 90.62 610 ASP A CA 1
ATOM 4877 C C . ASP A 1 610 ? 11.391 31.172 -12.039 1 90.62 610 ASP A C 1
ATOM 4879 O O . ASP A 1 610 ? 12.227 31.406 -12.914 1 90.62 610 ASP A O 1
ATOM 4883 N N . SER A 1 611 ? 11.531 31.516 -10.82 1 89.69 611 SER A N 1
ATOM 4884 C CA . SER A 1 611 ? 12.711 32.219 -10.359 1 89.69 611 SER A CA 1
ATOM 4885 C C . SER A 1 611 ? 13.969 31.391 -10.523 1 89.69 611 SER A C 1
ATOM 4887 O O . SER A 1 611 ? 15.031 31.906 -10.875 1 89.69 611 SER A O 1
ATOM 4889 N N . ILE A 1 612 ? 13.859 30.094 -10.273 1 93 612 ILE A N 1
ATOM 4890 C CA . ILE A 1 612 ? 14.992 29.188 -10.414 1 93 612 ILE A CA 1
ATOM 4891 C C . ILE A 1 612 ? 15.438 29.125 -11.867 1 93 612 ILE A C 1
ATOM 4893 O O . ILE A 1 612 ? 16.625 29.234 -12.164 1 93 612 ILE A O 1
ATOM 4897 N N . LEU A 1 613 ? 14.516 29.062 -12.734 1 94 613 LEU A N 1
ATOM 4898 C CA . LEU A 1 613 ? 14.852 28.938 -14.148 1 94 613 LEU A CA 1
ATOM 4899 C C . LEU A 1 613 ? 15.438 30.234 -14.688 1 94 613 LEU A C 1
ATOM 4901 O O . LEU A 1 613 ? 16.422 30.219 -15.422 1 94 613 LEU A O 1
ATOM 4905 N N . VAL A 1 614 ? 14.852 31.344 -14.297 1 92 614 VAL A N 1
ATOM 4906 C CA . VAL A 1 614 ? 15.328 32.656 -14.742 1 92 614 VAL A CA 1
ATOM 4907 C C . VAL A 1 614 ? 16.766 32.844 -14.258 1 92 614 VAL A C 1
ATOM 4909 O O . VAL A 1 614 ? 17.641 33.219 -15.055 1 92 614 VAL A O 1
ATOM 4912 N N . CYS A 1 615 ? 17 32.594 -13.031 1 92.75 615 CYS A N 1
ATOM 4913 C CA . CYS A 1 615 ? 18.312 32.812 -12.461 1 92.75 615 CYS A CA 1
ATOM 4914 C C . CYS A 1 615 ? 19.328 31.812 -13.016 1 92.75 615 CYS A C 1
ATOM 4916 O O . CYS A 1 615 ? 20.5 32.125 -13.156 1 92.75 615 CYS A O 1
ATOM 4918 N N . HIS A 1 616 ? 18.922 30.578 -13.297 1 94.62 616 HIS A N 1
ATOM 4919 C CA . HIS A 1 616 ? 19.812 29.594 -13.883 1 94.62 616 HIS A CA 1
ATOM 4920 C C . HIS A 1 616 ? 20.281 30.031 -15.273 1 94.62 616 HIS A C 1
ATOM 4922 O O . HIS A 1 616 ? 21.453 29.891 -15.602 1 94.62 616 HIS A O 1
ATOM 4928 N N . ILE A 1 617 ? 19.359 30.5 -16.016 1 92.94 617 ILE A N 1
ATOM 4929 C CA . ILE A 1 617 ? 19.719 30.984 -17.344 1 92.94 617 ILE A CA 1
ATOM 4930 C C . ILE A 1 617 ? 20.703 32.156 -17.234 1 92.94 617 ILE A C 1
ATOM 4932 O O . ILE A 1 617 ? 21.703 32.188 -17.953 1 92.94 617 ILE A O 1
ATOM 4936 N N . ALA A 1 618 ? 20.453 33.062 -16.344 1 91.81 618 ALA A N 1
ATOM 4937 C CA . ALA A 1 618 ? 21.344 34.188 -16.109 1 91.81 618 ALA A CA 1
ATOM 4938 C C . ALA A 1 618 ? 22.734 33.688 -15.68 1 91.81 618 ALA A C 1
ATOM 4940 O O . ALA A 1 618 ? 23.75 34.219 -16.141 1 91.81 618 ALA A O 1
ATOM 4941 N N . THR A 1 619 ? 22.734 32.688 -14.742 1 92.69 619 THR A N 1
ATOM 4942 C CA . THR A 1 619 ? 24 32.125 -14.273 1 92.69 619 THR A CA 1
ATOM 4943 C C . THR A 1 619 ? 24.734 31.453 -15.422 1 92.69 619 THR A C 1
ATOM 4945 O O . THR A 1 619 ? 25.953 31.547 -15.523 1 92.69 619 THR A O 1
ATOM 4948 N N . SER A 1 620 ? 24.031 30.75 -16.25 1 91.94 620 SER A N 1
ATOM 4949 C CA . SER A 1 620 ? 24.641 30.047 -17.375 1 91.94 620 SER A CA 1
ATOM 4950 C C . SER A 1 620 ? 25.25 31.047 -18.375 1 91.94 620 SER A C 1
ATOM 4952 O O . SER A 1 620 ? 26.312 30.797 -18.938 1 91.94 620 SER A O 1
ATOM 4954 N N . ILE A 1 621 ? 24.609 32.094 -18.609 1 89.56 621 ILE A N 1
ATOM 4955 C CA . ILE A 1 621 ? 25.125 33.156 -19.5 1 89.56 621 ILE A CA 1
ATOM 4956 C C . ILE A 1 621 ? 26.391 33.75 -18.922 1 89.56 621 ILE A C 1
ATOM 4958 O O . ILE A 1 621 ? 27.375 33.969 -19.641 1 89.56 621 ILE A O 1
ATOM 4962 N N . PHE A 1 622 ? 26.344 34 -17.641 1 89.56 622 PHE A N 1
ATOM 4963 C CA . PHE A 1 622 ? 27.516 34.562 -16.969 1 89.56 622 PHE A CA 1
ATOM 4964 C C . PHE A 1 622 ? 28.672 33.562 -16.969 1 89.56 622 PHE A C 1
ATOM 4966 O O . PHE A 1 622 ? 29.844 33.938 -17 1 89.56 622 PHE A O 1
ATOM 4973 N N . GLU A 1 623 ? 28.391 32.281 -16.875 1 89.06 623 GLU A N 1
ATOM 4974 C CA . GLU A 1 623 ? 29.406 31.25 -16.938 1 89.06 623 GLU A CA 1
ATOM 4975 C C . GLU A 1 623 ? 30.141 31.281 -18.281 1 89.06 623 GLU A C 1
ATOM 4977 O O . GLU A 1 623 ? 31.344 31.062 -18.344 1 89.06 623 GLU A O 1
ATOM 4982 N N . VAL A 1 624 ? 29.422 31.469 -19.312 1 84.38 624 VAL A N 1
ATOM 4983 C CA . VAL A 1 624 ? 30.016 31.531 -20.656 1 84.38 624 VAL A CA 1
ATOM 4984 C C . VAL A 1 624 ? 30.953 32.75 -20.734 1 84.38 624 VAL A C 1
ATOM 4986 O O . VAL A 1 624 ? 32 32.656 -21.375 1 84.38 624 VAL A O 1
ATOM 4989 N N . ARG A 1 625 ? 30.594 33.719 -20.125 1 80.44 625 ARG A N 1
ATOM 4990 C CA . ARG A 1 625 ? 31.406 34.938 -20.125 1 80.44 625 ARG A CA 1
ATOM 4991 C C . ARG A 1 625 ? 32.719 34.688 -19.375 1 80.44 625 ARG A C 1
ATOM 4993 O O . ARG A 1 625 ? 33.781 35.188 -19.797 1 80.44 625 ARG A O 1
ATOM 5000 N N . SER A 1 626 ? 32.531 34 -18.219 1 73.19 626 SER A N 1
ATOM 5001 C CA . SER A 1 626 ? 33.688 33.812 -17.344 1 73.19 626 SER A CA 1
ATOM 5002 C C . SER A 1 626 ? 34.594 32.688 -17.859 1 73.19 626 SER A C 1
ATOM 5004 O O . SER A 1 626 ? 35.594 32.375 -17.234 1 73.19 626 SER A O 1
ATOM 5006 N N . GLN A 1 627 ? 34.219 31.844 -18.797 1 65.56 627 GLN A N 1
ATOM 5007 C CA . GLN A 1 627 ? 35.062 30.781 -19.312 1 65.56 627 GLN A CA 1
ATOM 5008 C C . GLN A 1 627 ? 36.375 31.344 -19.828 1 65.56 627 GLN A C 1
ATOM 5010 O O . GLN A 1 627 ? 36.406 32.125 -20.781 1 65.56 627 GLN A O 1
ATOM 5015 N N . PRO A 1 628 ? 37.375 31.578 -18.859 1 53.09 628 PRO A N 1
ATOM 5016 C CA . PRO A 1 628 ? 38.688 32.125 -19.203 1 53.09 628 PRO A CA 1
ATOM 5017 C C . PRO A 1 628 ? 39.344 31.391 -20.359 1 53.09 628 PRO A C 1
ATOM 5019 O O . PRO A 1 628 ? 39.156 30.188 -20.531 1 53.09 628 PRO A O 1
ATOM 5022 N N . GLN A 1 629 ? 39.906 32.094 -21.344 1 48.38 629 GLN A N 1
ATOM 5023 C CA . GLN A 1 629 ? 41.188 31.75 -22 1 48.38 629 GLN A CA 1
ATOM 5024 C C . GLN A 1 629 ? 42.125 31.031 -21.047 1 48.38 629 GLN A C 1
ATOM 5026 O O . GLN A 1 629 ? 43.031 30.328 -21.484 1 48.38 629 GLN A O 1
ATOM 5031 N N . SER A 1 630 ? 42.562 31.656 -19.797 1 44.84 630 SER A N 1
ATOM 5032 C CA . SER A 1 630 ? 43.688 31.375 -18.922 1 44.84 630 SER A CA 1
ATOM 5033 C C . SER A 1 630 ? 43.344 30.266 -17.922 1 44.84 630 SER A C 1
ATOM 5035 O O . SER A 1 630 ? 42.188 30.062 -17.594 1 44.84 630 SER A O 1
ATOM 5037 N N . HIS A 1 631 ? 44.219 29.328 -17.5 1 49 631 HIS A N 1
ATOM 5038 C CA . HIS A 1 631 ? 44.562 28.219 -16.609 1 49 631 HIS A CA 1
ATOM 5039 C C . HIS A 1 631 ? 44.125 28.531 -15.18 1 49 631 HIS A C 1
ATOM 5041 O O . HIS A 1 631 ? 44.656 27.922 -14.234 1 49 631 HIS A O 1
ATOM 5047 N N . GLN A 1 632 ? 43.375 29.531 -14.781 1 52.69 632 GLN A N 1
ATOM 5048 C CA . GLN A 1 632 ? 43.25 29.797 -13.352 1 52.69 632 GLN A CA 1
ATOM 5049 C C . GLN A 1 632 ? 42.156 28.922 -12.734 1 52.69 632 GLN A C 1
ATOM 5051 O O . GLN A 1 632 ? 41.125 28.672 -13.359 1 52.69 632 GLN A O 1
ATOM 5056 N N . PRO A 1 633 ? 42.469 28.312 -11.578 1 62.25 633 PRO A N 1
ATOM 5057 C CA . PRO A 1 633 ? 41.562 27.422 -10.82 1 62.25 633 PRO A CA 1
ATOM 5058 C C . PRO A 1 633 ? 40.219 28.062 -10.516 1 62.25 633 PRO A C 1
ATOM 5060 O O . PRO A 1 633 ? 40.125 29.25 -10.227 1 62.25 633 PRO A O 1
ATOM 5063 N N . LEU A 1 634 ? 39.062 27.516 -10.891 1 71.38 634 LEU A N 1
ATOM 5064 C CA . LEU A 1 634 ? 37.688 27.969 -10.648 1 71.38 634 LEU A CA 1
ATOM 5065 C C . LEU A 1 634 ? 37.531 28.406 -9.195 1 71.38 634 LEU A C 1
ATOM 5067 O O . LEU A 1 634 ? 37.938 27.703 -8.273 1 71.38 634 LEU A O 1
ATOM 5071 N N . SER A 1 635 ? 37.156 29.656 -8.922 1 87.31 635 SER A N 1
ATOM 5072 C CA . SER A 1 635 ? 36.875 30.141 -7.574 1 87.31 635 SER A CA 1
ATOM 5073 C C . SER A 1 635 ? 35.781 29.281 -6.914 1 87.31 635 SER A C 1
ATOM 5075 O O . SER A 1 635 ? 34.969 28.688 -7.594 1 87.31 635 SER A O 1
ATOM 5077 N N . ASP A 1 636 ? 35.906 29.016 -5.668 1 92.31 636 ASP A N 1
ATOM 5078 C CA . ASP A 1 636 ? 34.969 28.234 -4.879 1 92.31 636 ASP A CA 1
ATOM 5079 C C . ASP A 1 636 ? 33.531 28.766 -5.047 1 92.31 636 ASP A C 1
ATOM 5081 O O . ASP A 1 636 ? 32.562 27.984 -5.078 1 92.31 636 ASP A O 1
ATOM 5085 N N . HIS A 1 637 ? 33.469 30.062 -5.258 1 93.88 637 HIS A N 1
ATOM 5086 C CA . HIS A 1 637 ? 32.125 30.641 -5.418 1 93.88 637 HIS A CA 1
ATOM 5087 C C . HIS A 1 637 ? 31.531 30.297 -6.777 1 93.88 637 HIS A C 1
ATOM 5089 O O . HIS A 1 637 ? 30.328 30.047 -6.883 1 93.88 637 HIS A O 1
ATOM 5095 N N . LYS A 1 638 ? 32.406 30.297 -7.742 1 93.88 638 LYS A N 1
ATOM 5096 C CA . LYS A 1 638 ? 31.953 29.922 -9.078 1 93.88 638 LYS A CA 1
ATOM 5097 C C . LYS A 1 638 ? 31.484 28.469 -9.109 1 93.88 638 LYS A C 1
ATOM 5099 O O . LYS A 1 638 ? 30.422 28.172 -9.633 1 93.88 638 LYS A O 1
ATOM 5104 N N . VAL A 1 639 ? 32.188 27.641 -8.484 1 94.88 639 VAL A N 1
ATOM 5105 C CA . VAL A 1 639 ? 31.844 26.219 -8.453 1 94.88 639 VAL A CA 1
ATOM 5106 C C . VAL A 1 639 ? 30.531 26 -7.699 1 94.88 639 VAL A C 1
ATOM 5108 O O . VAL A 1 639 ? 29.656 25.266 -8.156 1 94.88 639 VAL A O 1
ATOM 5111 N N . ALA A 1 640 ? 30.406 26.656 -6.629 1 96.25 640 ALA A N 1
ATOM 5112 C CA . ALA A 1 640 ? 29.219 26.5 -5.812 1 96.25 640 ALA A CA 1
ATOM 5113 C C . ALA A 1 640 ? 27.969 27 -6.547 1 96.25 640 ALA A C 1
ATOM 5115 O O . ALA A 1 640 ? 26.938 26.344 -6.562 1 96.25 640 ALA A O 1
ATOM 5116 N N . ALA A 1 641 ? 28.125 28.125 -7.176 1 95.19 641 ALA A N 1
ATOM 5117 C CA . ALA A 1 641 ? 27 28.734 -7.867 1 95.19 641 ALA A CA 1
ATOM 5118 C C . ALA A 1 641 ? 26.547 27.875 -9.047 1 95.19 641 ALA A C 1
ATOM 5120 O O . ALA A 1 641 ? 25.359 27.656 -9.234 1 95.19 641 ALA A O 1
ATOM 5121 N N . ILE A 1 642 ? 27.469 27.375 -9.805 1 94.44 642 ILE A N 1
ATOM 5122 C CA . ILE A 1 642 ? 27.156 26.594 -10.992 1 94.44 642 ILE A CA 1
ATOM 5123 C C . ILE A 1 642 ? 26.5 25.281 -10.594 1 94.44 642 ILE A C 1
ATOM 5125 O O . ILE A 1 642 ? 25.469 24.906 -11.148 1 94.44 642 ILE A O 1
ATOM 5129 N N . HIS A 1 643 ? 27.031 24.641 -9.586 1 95.81 643 HIS A N 1
ATOM 5130 C CA . HIS A 1 643 ? 26.5 23.328 -9.18 1 95.81 643 HIS A CA 1
ATOM 5131 C C . HIS A 1 643 ? 25.156 23.469 -8.5 1 95.81 643 HIS A C 1
ATOM 5133 O O . HIS A 1 643 ? 24.266 22.641 -8.711 1 95.81 643 HIS A O 1
ATOM 5139 N N . LEU A 1 644 ? 24.969 24.5 -7.73 1 96.75 644 LEU A N 1
ATOM 5140 C CA . LEU A 1 644 ? 23.688 24.703 -7.07 1 96.75 644 LEU A CA 1
ATOM 5141 C C . LEU A 1 644 ? 22.625 25.094 -8.078 1 96.75 644 LEU A C 1
ATOM 5143 O O . LEU A 1 644 ? 21.469 24.688 -7.961 1 96.75 644 LEU A O 1
ATOM 5147 N N . SER A 1 645 ? 23.062 25.922 -9.008 1 95.38 645 SER A N 1
ATOM 5148 C CA . SER A 1 645 ? 22.125 26.328 -10.062 1 95.38 645 SER A CA 1
ATOM 5149 C C . SER A 1 645 ? 21.641 25.109 -10.859 1 95.38 645 SER A C 1
ATOM 5151 O O . SER A 1 645 ? 20.438 24.938 -11.047 1 95.38 645 SER A O 1
ATOM 5153 N N . ARG A 1 646 ? 22.516 24.281 -11.219 1 95.25 646 ARG A N 1
ATOM 5154 C CA . ARG A 1 646 ? 22.172 23.109 -12.016 1 95.25 646 ARG A CA 1
ATOM 5155 C C . ARG A 1 646 ? 21.391 22.094 -11.18 1 95.25 646 ARG A C 1
ATOM 5157 O O . ARG A 1 646 ? 20.516 21.391 -11.711 1 95.25 646 ARG A O 1
ATOM 5164 N N . TYR A 1 647 ? 21.672 22.031 -9.922 1 96 647 TYR A N 1
ATOM 5165 C CA . TYR A 1 647 ? 20.938 21.141 -9.031 1 96 647 TYR A CA 1
ATOM 5166 C C . TYR A 1 647 ? 19.5 21.609 -8.867 1 96 647 TYR A C 1
ATOM 5168 O O . TYR A 1 647 ? 18.578 20.797 -8.891 1 96 647 TYR A O 1
ATOM 5176 N N . CYS A 1 648 ? 19.312 22.844 -8.727 1 95.81 648 CYS A N 1
ATOM 5177 C CA . CYS A 1 648 ? 17.969 23.391 -8.555 1 95.81 648 CYS A CA 1
ATOM 5178 C C . CYS A 1 648 ? 17.141 23.172 -9.805 1 95.81 648 CYS A C 1
ATOM 5180 O O . CYS A 1 648 ? 15.938 22.922 -9.719 1 95.81 648 CYS A O 1
ATOM 5182 N N . VAL A 1 649 ? 17.75 23.281 -10.953 1 95.06 649 VAL A N 1
ATOM 5183 C CA . VAL A 1 649 ? 17.031 23.016 -12.195 1 95.06 649 VAL A CA 1
ATOM 5184 C C . VAL A 1 649 ? 16.641 21.547 -12.258 1 95.06 649 VAL A C 1
ATOM 5186 O O . VAL A 1 649 ? 15.539 21.203 -12.711 1 95.06 649 VAL A O 1
ATOM 5189 N N . TYR A 1 650 ? 17.547 20.781 -11.766 1 94 650 TYR A N 1
ATOM 5190 C CA . TYR A 1 650 ? 17.234 19.344 -11.688 1 94 650 TYR A CA 1
ATOM 5191 C C . TYR A 1 650 ? 16.016 19.094 -10.828 1 94 650 TYR A C 1
ATOM 5193 O O . TYR A 1 650 ? 15.156 18.281 -11.172 1 94 650 TYR A O 1
ATOM 5201 N N . LEU A 1 651 ? 15.859 19.766 -9.727 1 93.94 651 LEU A N 1
ATOM 5202 C CA . LEU A 1 651 ? 14.719 19.594 -8.836 1 93.94 651 LEU A CA 1
ATOM 5203 C C . LEU A 1 651 ? 13.422 20.016 -9.531 1 93.94 651 LEU A C 1
ATOM 5205 O O . LEU A 1 651 ? 12.391 19.375 -9.375 1 93.94 651 LEU A O 1
ATOM 5209 N N . VAL A 1 652 ? 13.523 21.031 -10.32 1 94.06 652 VAL A N 1
ATOM 5210 C CA . VAL A 1 652 ? 12.352 21.531 -11.031 1 94.06 652 VAL A CA 1
ATOM 5211 C C . VAL A 1 652 ? 11.93 20.516 -12.094 1 94.06 652 VAL A C 1
ATOM 5213 O O . VAL A 1 652 ? 10.742 20.25 -12.266 1 94.06 652 VAL A O 1
ATOM 5216 N N . ALA A 1 653 ? 12.844 19.922 -12.688 1 91.81 653 ALA A N 1
ATOM 5217 C CA . ALA A 1 653 ? 12.586 19.047 -13.828 1 91.81 653 ALA A CA 1
ATOM 5218 C C . ALA A 1 653 ? 12.133 17.656 -13.383 1 91.81 653 ALA A C 1
ATOM 5220 O O . ALA A 1 653 ? 11.195 17.094 -13.945 1 91.81 653 ALA A O 1
ATOM 5221 N N . TYR A 1 654 ? 12.742 17.156 -12.305 1 88.88 654 TYR A N 1
ATOM 5222 C CA . TYR A 1 654 ? 12.562 15.727 -12.055 1 88.88 654 TYR A CA 1
ATOM 5223 C C . TYR A 1 654 ? 11.898 15.492 -10.703 1 88.88 654 TYR A C 1
ATOM 5225 O O . TYR A 1 654 ? 11.234 14.469 -10.5 1 88.88 654 TYR A O 1
ATOM 5233 N N . HIS A 1 655 ? 12.023 16.453 -9.734 1 90.38 655 HIS A N 1
ATOM 5234 C CA . HIS A 1 655 ? 11.445 16.234 -8.414 1 90.38 655 HIS A CA 1
ATOM 5235 C C . HIS A 1 655 ? 10.773 17.5 -7.895 1 90.38 655 HIS A C 1
ATOM 5237 O O . HIS A 1 655 ? 11.117 18 -6.816 1 90.38 655 HIS A O 1
ATOM 5243 N N . PRO A 1 656 ? 9.75 17.859 -8.625 1 91.5 656 PRO A N 1
ATOM 5244 C CA . PRO A 1 656 ? 9.055 19.078 -8.203 1 91.5 656 PRO A CA 1
ATOM 5245 C C . PRO A 1 656 ? 8.281 18.891 -6.902 1 91.5 656 PRO A C 1
ATOM 5247 O O . PRO A 1 656 ? 7.859 19.875 -6.289 1 91.5 656 PRO A O 1
ATOM 5250 N N . GLU A 1 657 ? 8.086 17.688 -6.41 1 86.94 657 GLU A N 1
ATOM 5251 C CA . GLU A 1 657 ? 7.367 17.422 -5.172 1 86.94 657 GLU A CA 1
ATOM 5252 C C . GLU A 1 657 ? 8.109 17.984 -3.965 1 86.94 657 GLU A C 1
ATOM 5254 O O . GLU A 1 657 ? 7.52 18.172 -2.898 1 86.94 657 GLU A O 1
ATOM 5259 N N . LEU A 1 658 ? 9.398 18.25 -4.184 1 91.19 658 LEU A N 1
ATOM 5260 C CA . LEU A 1 658 ? 10.211 18.766 -3.086 1 91.19 658 LEU A CA 1
ATOM 5261 C C . LEU A 1 658 ? 10.227 20.281 -3.084 1 91.19 658 LEU A C 1
ATOM 5263 O O . LEU A 1 658 ? 10.797 20.906 -2.184 1 91.19 658 LEU A O 1
ATOM 5267 N N . LEU A 1 659 ? 9.609 20.844 -4.086 1 90.5 659 LEU A N 1
ATOM 5268 C CA . LEU A 1 659 ? 9.5 22.297 -4.188 1 90.5 659 LEU A CA 1
ATOM 5269 C C . LEU A 1 659 ? 8.125 22.766 -3.736 1 90.5 659 LEU A C 1
ATOM 5271 O O . LEU A 1 659 ? 7.188 21.969 -3.654 1 90.5 659 LEU A O 1
ATOM 5275 N N . PRO A 1 660 ? 8.023 23.984 -3.383 1 83.31 660 PRO A N 1
ATOM 5276 C CA . PRO A 1 660 ? 6.75 24.5 -2.857 1 83.31 660 PRO A CA 1
ATOM 5277 C C . PRO A 1 660 ? 5.676 24.625 -3.938 1 83.31 660 PRO A C 1
ATOM 5279 O O . PRO A 1 660 ? 4.484 24.625 -3.629 1 83.31 660 PRO A O 1
ATOM 5282 N N . ASP A 1 661 ? 6.117 24.688 -5.242 1 86.12 661 ASP A N 1
ATOM 5283 C CA . ASP A 1 661 ? 5.176 24.922 -6.332 1 86.12 661 ASP A CA 1
ATOM 5284 C C . ASP A 1 661 ? 4.473 23.625 -6.73 1 86.12 661 ASP A C 1
ATOM 5286 O O . ASP A 1 661 ? 4.82 22.547 -6.238 1 86.12 661 ASP A O 1
ATOM 5290 N N . ASP A 1 662 ? 3.412 23.844 -7.504 1 84.31 662 ASP A N 1
ATOM 5291 C CA . ASP A 1 662 ? 2.682 22.703 -8.023 1 84.31 662 ASP A CA 1
ATOM 5292 C C . ASP A 1 662 ? 3.568 21.844 -8.93 1 84.31 662 ASP A C 1
ATOM 5294 O O . ASP A 1 662 ? 4.312 22.375 -9.758 1 84.31 662 ASP A O 1
ATOM 5298 N N . ASP A 1 663 ? 3.467 20.531 -8.773 1 85.56 663 ASP A N 1
ATOM 5299 C CA . ASP A 1 663 ? 4.34 19.594 -9.484 1 85.56 663 ASP A CA 1
ATOM 5300 C C . ASP A 1 663 ? 4.133 19.688 -10.992 1 85.56 663 ASP A C 1
ATOM 5302 O O . ASP A 1 663 ? 5.098 19.781 -11.75 1 85.56 663 ASP A O 1
ATOM 5306 N N . ASP A 1 664 ? 2.908 19.641 -11.422 1 82.25 664 ASP A N 1
ATOM 5307 C CA . ASP A 1 664 ? 2.609 19.625 -12.844 1 82.25 664 ASP A CA 1
ATOM 5308 C C . ASP A 1 664 ? 2.988 20.938 -13.516 1 82.25 664 ASP A C 1
ATOM 5310 O O . ASP A 1 664 ? 3.434 20.953 -14.664 1 82.25 664 ASP A O 1
ATOM 5314 N N . TRP A 1 665 ? 2.787 21.953 -12.797 1 87.94 665 TRP A N 1
ATOM 5315 C CA . TRP A 1 665 ? 3.17 23.25 -13.336 1 87.94 665 TRP A CA 1
ATOM 5316 C C . TRP A 1 665 ? 4.68 23.344 -13.516 1 87.94 665 TRP A C 1
ATOM 5318 O O . TRP A 1 665 ? 5.164 23.812 -14.547 1 87.94 665 TRP A O 1
ATOM 5328 N N . CYS A 1 666 ? 5.395 22.891 -12.516 1 91.81 666 CYS A N 1
ATOM 5329 C CA . CYS A 1 666 ? 6.852 22.922 -12.578 1 91.81 666 CYS A CA 1
ATOM 5330 C C . CYS A 1 666 ? 7.359 22.125 -13.773 1 91.81 666 CYS A C 1
ATOM 5332 O O . CYS A 1 666 ? 8.211 22.594 -14.531 1 91.81 666 CYS A O 1
ATOM 5334 N N . LYS A 1 667 ? 6.809 21 -13.969 1 88.88 667 LYS A N 1
ATOM 5335 C CA . LYS A 1 667 ? 7.254 20.141 -15.055 1 88.88 667 LYS A CA 1
ATOM 5336 C C . LYS A 1 667 ? 6.914 20.734 -16.406 1 88.88 667 LYS A C 1
ATOM 5338 O O . LYS A 1 667 ? 7.73 20.688 -17.328 1 88.88 667 LYS A O 1
ATOM 5343 N N . SER A 1 668 ? 5.75 21.25 -16.484 1 89.25 668 SER A N 1
ATOM 5344 C CA . SER A 1 668 ? 5.336 21.859 -17.75 1 89.25 668 SER A CA 1
ATOM 5345 C C . SER A 1 668 ? 6.156 23.109 -18.062 1 89.25 668 SER A C 1
ATOM 5347 O O . SER A 1 668 ? 6.512 23.359 -19.219 1 89.25 668 SER A O 1
ATOM 5349 N N . LEU A 1 669 ? 6.391 23.828 -17.016 1 92.69 669 LEU A N 1
ATOM 5350 C CA . LEU A 1 669 ? 7.211 25.031 -17.188 1 92.69 669 LEU A CA 1
ATOM 5351 C C . LEU A 1 669 ? 8.602 24.656 -17.703 1 92.69 669 LEU A C 1
ATOM 5353 O O . LEU A 1 669 ? 9.078 25.25 -18.672 1 92.69 669 LEU A O 1
ATOM 5357 N N . TYR A 1 670 ? 9.203 23.703 -17.125 1 93.56 670 TYR A N 1
ATOM 5358 C CA . TYR A 1 670 ? 10.531 23.266 -17.531 1 93.56 670 TYR A CA 1
ATOM 5359 C C . TYR A 1 670 ? 10.523 22.766 -18.969 1 93.56 670 TYR A C 1
ATOM 5361 O O . TYR A 1 670 ? 11.391 23.109 -19.766 1 93.56 670 TYR A O 1
ATOM 5369 N N . LYS A 1 671 ? 9.57 21.953 -19.25 1 90 671 LYS A N 1
ATOM 5370 C CA . LYS A 1 671 ? 9.492 21.359 -20.594 1 90 671 LYS A CA 1
ATOM 5371 C C . LYS A 1 671 ? 9.312 22.453 -21.656 1 90 671 LYS A C 1
ATOM 5373 O O . LYS A 1 671 ? 9.945 22.391 -22.719 1 90 671 LYS A O 1
ATOM 5378 N N . ASP A 1 672 ? 8.508 23.359 -21.406 1 91.88 672 ASP A N 1
ATOM 5379 C CA . ASP A 1 672 ? 8.266 24.438 -22.359 1 91.88 672 ASP A CA 1
ATOM 5380 C C . ASP A 1 672 ? 9.516 25.312 -22.547 1 91.88 672 ASP A C 1
ATOM 5382 O O . ASP A 1 672 ? 9.867 25.672 -23.672 1 91.88 672 ASP A O 1
ATOM 5386 N N . VAL A 1 673 ? 10.102 25.641 -21.453 1 94.06 673 VAL A N 1
ATOM 5387 C CA . VAL A 1 673 ? 11.305 26.469 -21.5 1 94.06 673 VAL A CA 1
ATOM 5388 C C . VAL A 1 673 ? 12.414 25.703 -22.219 1 94.06 673 VAL A C 1
ATOM 5390 O O . VAL A 1 673 ? 13.125 26.266 -23.062 1 94.06 673 VAL A O 1
ATOM 5393 N N . LYS A 1 674 ? 12.625 24.422 -21.906 1 91.25 674 LYS A N 1
ATOM 5394 C CA . LYS A 1 674 ? 13.664 23.609 -22.516 1 91.25 674 LYS A CA 1
ATOM 5395 C C . LYS A 1 674 ? 13.414 23.453 -24.016 1 91.25 674 LYS A C 1
ATOM 5397 O O . LYS A 1 674 ? 14.352 23.5 -24.812 1 91.25 674 LYS A O 1
ATOM 5402 N N . LYS A 1 675 ? 12.219 23.234 -24.422 1 88.5 675 LYS A N 1
ATOM 5403 C CA . LYS A 1 675 ? 11.875 23.109 -25.828 1 88.5 675 LYS A CA 1
ATOM 5404 C C . LYS A 1 675 ? 12.227 24.391 -26.594 1 88.5 675 LYS A C 1
ATOM 5406 O O . LYS A 1 675 ? 12.781 24.328 -27.703 1 88.5 675 LYS A O 1
ATOM 5411 N N . ASP A 1 676 ? 11.898 25.469 -25.969 1 92.38 676 ASP A N 1
ATOM 5412 C CA . ASP A 1 676 ? 12.219 26.75 -26.609 1 92.38 676 ASP A CA 1
ATOM 5413 C C . ASP A 1 676 ? 13.727 26.969 -26.672 1 92.38 676 ASP A C 1
ATOM 5415 O O . ASP A 1 676 ? 14.25 27.469 -27.672 1 92.38 676 ASP A O 1
ATOM 5419 N N . ALA A 1 677 ? 14.391 26.656 -25.641 1 90.19 677 ALA A N 1
ATOM 5420 C CA . ALA A 1 677 ? 15.844 26.797 -25.609 1 90.19 677 ALA A CA 1
ATOM 5421 C C . ALA A 1 677 ? 16.516 25.906 -26.656 1 90.19 677 ALA A C 1
ATOM 5423 O O . ALA A 1 677 ? 17.453 26.312 -27.328 1 90.19 677 ALA A O 1
ATOM 5424 N N . ASP A 1 678 ? 16.047 24.703 -26.766 1 84 678 ASP A N 1
ATOM 5425 C CA . ASP A 1 678 ? 16.594 23.766 -27.734 1 84 678 ASP A CA 1
ATOM 5426 C C . ASP A 1 678 ? 16.328 24.25 -29.172 1 84 678 ASP A C 1
ATOM 5428 O O . ASP A 1 678 ? 17.172 24.078 -30.047 1 84 678 ASP A O 1
ATOM 5432 N N . ARG A 1 679 ? 15.211 24.75 -29.344 1 86.06 679 ARG A N 1
ATOM 5433 C CA . ARG A 1 679 ? 14.883 25.312 -30.656 1 86.06 679 ARG A CA 1
ATOM 5434 C C . ARG A 1 679 ? 15.844 26.438 -31.031 1 86.06 679 ARG A C 1
ATOM 5436 O O . ARG A 1 679 ? 16.344 26.484 -32.156 1 86.06 679 ARG A O 1
ATOM 5443 N N . LEU A 1 680 ? 16.109 27.266 -30.156 1 86.69 680 LEU A N 1
ATOM 5444 C CA . LEU A 1 680 ? 16.969 28.422 -30.391 1 86.69 680 LEU A CA 1
ATOM 5445 C C . LEU A 1 680 ? 18.422 27.984 -30.578 1 86.69 680 LEU A C 1
ATOM 5447 O O . LEU A 1 680 ? 19.141 28.562 -31.406 1 86.69 680 LEU A O 1
ATOM 5451 N N . GLN A 1 681 ? 18.844 27 -29.859 1 81.5 681 GLN A N 1
ATOM 5452 C CA . GLN A 1 681 ? 20.234 26.578 -29.906 1 81.5 681 GLN A CA 1
ATOM 5453 C C . GLN A 1 681 ? 20.5 25.672 -31.094 1 81.5 681 GLN A C 1
ATOM 5455 O O . GLN A 1 681 ? 21.641 25.453 -31.484 1 81.5 681 GLN A O 1
ATOM 5460 N N . SER A 1 682 ? 19.5 24.969 -31.531 1 74.5 682 SER A N 1
ATOM 5461 C CA . SER A 1 682 ? 19.688 24.141 -32.719 1 74.5 682 SER A CA 1
ATOM 5462 C C . SER A 1 682 ? 20 24.984 -33.938 1 74.5 682 SER A C 1
ATOM 5464 O O . SER A 1 682 ? 20.719 24.547 -34.844 1 74.5 682 SER A O 1
ATOM 5466 N N . GLY A 1 683 ? 19.547 26.219 -34.094 1 62.91 683 GLY A N 1
ATOM 5467 C CA . GLY A 1 683 ? 19.75 27.078 -35.25 1 62.91 683 GLY A CA 1
ATOM 5468 C C . GLY A 1 683 ? 21.047 27.875 -35.188 1 62.91 683 GLY A C 1
ATOM 5469 O O . GLY A 1 683 ? 21.656 28.156 -36.219 1 62.91 683 GLY A O 1
ATOM 5470 N N . SER A 1 684 ? 21.484 28.484 -34.094 1 62.72 684 SER A N 1
ATOM 5471 C CA . SER A 1 684 ? 22.625 29.375 -34 1 62.72 684 SER A CA 1
ATOM 5472 C C . SER A 1 684 ? 23.531 29 -32.844 1 62.72 684 SER A C 1
ATOM 5474 O O . SER A 1 684 ? 23.062 28.828 -31.719 1 62.72 684 SER A O 1
ATOM 5476 N N . VAL A 1 685 ? 24.734 28.5 -33.094 1 60.81 685 VAL A N 1
ATOM 5477 C CA . VAL A 1 685 ? 25.703 28.219 -32.031 1 60.81 685 VAL A CA 1
ATOM 5478 C C . VAL A 1 685 ? 26.219 29.531 -31.453 1 60.81 685 VAL A C 1
ATOM 5480 O O . VAL A 1 685 ? 26.984 30.25 -32.094 1 60.81 685 VAL A O 1
ATOM 5483 N N . ALA A 1 686 ? 25.531 30.109 -30.5 1 65.31 686 ALA A N 1
ATOM 5484 C CA . ALA A 1 686 ? 26.031 31.312 -29.828 1 65.31 686 ALA A CA 1
ATOM 5485 C C . ALA A 1 686 ? 27.156 30.969 -28.859 1 65.31 686 ALA A C 1
ATOM 5487 O O . ALA A 1 686 ? 26.953 30.203 -27.906 1 65.31 686 ALA A O 1
ATOM 5488 N N . THR A 1 687 ? 28.344 31.375 -29.219 1 69.31 687 THR A N 1
ATOM 5489 C CA . THR A 1 687 ? 29.547 31.047 -28.453 1 69.31 687 THR A CA 1
ATOM 5490 C C . THR A 1 687 ? 29.875 32.156 -27.453 1 69.31 687 THR A C 1
ATOM 5492 O O . THR A 1 687 ? 30.609 31.938 -26.5 1 69.31 687 THR A O 1
ATOM 5495 N N . THR A 1 688 ? 29.391 33.375 -27.688 1 78.56 688 THR A N 1
ATOM 5496 C CA . THR A 1 688 ? 29.688 34.5 -26.797 1 78.56 688 THR A CA 1
ATOM 5497 C C . THR A 1 688 ? 28.453 34.875 -25.969 1 78.56 688 THR A C 1
ATOM 5499 O O . THR A 1 688 ? 27.328 34.656 -26.406 1 78.56 688 THR A O 1
ATOM 5502 N N . PRO A 1 689 ? 28.672 35.344 -24.797 1 83.69 689 PRO A N 1
ATOM 5503 C CA . PRO A 1 689 ? 27.562 35.75 -23.922 1 83.69 689 PRO A CA 1
ATOM 5504 C C . PRO A 1 689 ? 26.641 36.781 -24.578 1 83.69 689 PRO A C 1
ATOM 5506 O O . PRO A 1 689 ? 25.422 36.688 -24.422 1 83.69 689 PRO A O 1
ATOM 5509 N N . MET A 1 690 ? 27.266 37.688 -25.344 1 85.88 690 MET A N 1
ATOM 5510 C CA . MET A 1 690 ? 26.453 38.75 -25.969 1 85.88 690 MET A CA 1
ATOM 5511 C C . MET A 1 690 ? 25.562 38.188 -27.062 1 85.88 690 MET A C 1
ATOM 5513 O O . MET A 1 690 ? 24.422 38.594 -27.219 1 85.88 690 MET A O 1
ATOM 5517 N N . GLN A 1 691 ? 26.047 37.281 -27.75 1 86.44 691 GLN A N 1
ATOM 5518 C CA . GLN A 1 691 ? 25.25 36.625 -28.797 1 86.44 691 GLN A CA 1
ATOM 5519 C C . GLN A 1 691 ? 24.109 35.812 -28.188 1 86.44 691 GLN A C 1
ATOM 5521 O O . GLN A 1 691 ? 23 35.812 -28.734 1 86.44 691 GLN A O 1
ATOM 5526 N N . LEU A 1 692 ? 24.453 35.25 -27.125 1 87.94 692 LEU A N 1
ATOM 5527 C CA . LEU A 1 692 ? 23.438 34.469 -26.438 1 87.94 692 LEU A CA 1
ATOM 5528 C C . LEU A 1 692 ? 22.312 35.344 -25.906 1 87.94 692 LEU A C 1
ATOM 5530 O O . LEU A 1 692 ? 21.141 35 -26.016 1 87.94 692 LEU A O 1
ATOM 5534 N N . ILE A 1 693 ? 22.75 36.469 -25.297 1 89.81 693 ILE A N 1
ATOM 5535 C CA . ILE A 1 693 ? 21.781 37.406 -24.75 1 89.81 693 ILE A CA 1
ATOM 5536 C C . ILE A 1 693 ? 20.875 37.938 -25.859 1 89.81 693 ILE A C 1
ATOM 5538 O O . ILE A 1 693 ? 19.656 38 -25.703 1 89.81 693 ILE A O 1
ATOM 5542 N N . LYS A 1 694 ? 21.469 38.281 -26.938 1 88.38 694 LYS A N 1
ATOM 5543 C CA . LYS A 1 694 ? 20.703 38.812 -28.078 1 88.38 694 LYS A CA 1
ATOM 5544 C C . LYS A 1 694 ? 19.781 37.75 -28.656 1 88.38 694 LYS A C 1
ATOM 5546 O O . LYS A 1 694 ? 18.625 38.031 -28.969 1 88.38 694 LYS A O 1
ATOM 5551 N N . LEU A 1 695 ? 20.25 36.594 -28.766 1 89.12 695 LEU A N 1
ATOM 5552 C CA . LEU A 1 695 ? 19.469 35.5 -29.297 1 89.12 695 LEU A CA 1
ATOM 5553 C C . LEU A 1 695 ? 18.25 35.219 -28.422 1 89.12 695 LEU A C 1
ATOM 5555 O O . LEU A 1 695 ? 17.141 35.062 -28.922 1 89.12 695 LEU A O 1
ATOM 5559 N N . LEU A 1 696 ? 18.484 35.125 -27.156 1 91.44 696 LEU A N 1
ATOM 5560 C CA . LEU A 1 696 ? 17.438 34.781 -26.219 1 91.44 696 LEU A CA 1
ATOM 5561 C C . LEU A 1 696 ? 16.438 35.906 -26.047 1 91.44 696 LEU A C 1
ATOM 5563 O O . LEU A 1 696 ? 15.258 35.688 -25.828 1 91.44 696 LEU A O 1
ATOM 5567 N N . SER A 1 697 ? 16.844 37.125 -26.078 1 88.62 697 SER A N 1
ATOM 5568 C CA . SER A 1 697 ? 15.984 38.281 -25.875 1 88.62 697 SER A CA 1
ATOM 5569 C C . SER A 1 697 ? 15.094 38.531 -27.094 1 88.62 697 SER A C 1
ATOM 5571 O O . SER A 1 697 ? 13.938 38.938 -26.953 1 88.62 697 SER A O 1
ATOM 5573 N N . THR A 1 698 ? 15.539 38.281 -28.234 1 88.19 698 THR A N 1
ATOM 5574 C CA . THR A 1 698 ? 14.828 38.656 -29.438 1 88.19 698 THR A CA 1
ATOM 5575 C C . THR A 1 698 ? 14.031 37.469 -30 1 88.19 698 THR A C 1
ATOM 5577 O O . THR A 1 698 ? 12.914 37.656 -30.484 1 88.19 698 THR A O 1
ATOM 5580 N N . LYS A 1 699 ? 14.531 36.281 -29.859 1 88.88 699 LYS A N 1
ATOM 5581 C CA . LYS A 1 699 ? 13.938 35.188 -30.594 1 88.88 699 LYS A CA 1
ATOM 5582 C C . LYS A 1 699 ? 13.188 34.25 -29.656 1 88.88 699 LYS A C 1
ATOM 5584 O O . LYS A 1 699 ? 12.477 33.344 -30.109 1 88.88 699 LYS A O 1
ATOM 5589 N N . SER A 1 700 ? 13.328 34.5 -28.438 1 91.75 700 SER A N 1
ATOM 5590 C CA . SER A 1 700 ? 12.664 33.594 -27.5 1 91.75 700 SER A CA 1
ATOM 5591 C C . SER A 1 700 ? 11.156 33.844 -27.469 1 91.75 700 SER A C 1
ATOM 5593 O O . SER A 1 700 ? 10.695 34.969 -27.625 1 91.75 700 SER A O 1
ATOM 5595 N N . LYS A 1 701 ? 10.383 32.781 -27.359 1 90.12 701 LYS A N 1
ATOM 5596 C CA . LYS A 1 701 ? 8.93 32.844 -27.266 1 90.12 701 LYS A CA 1
ATOM 5597 C C . LYS A 1 701 ? 8.461 32.844 -25.812 1 90.12 701 LYS A C 1
ATOM 5599 O O . LYS A 1 701 ? 7.418 33.406 -25.5 1 90.12 701 LYS A O 1
ATOM 5604 N N . HIS A 1 702 ? 9.273 32.25 -25.016 1 92.81 702 HIS A N 1
ATOM 5605 C CA . HIS A 1 702 ? 8.867 32.125 -23.625 1 92.81 702 HIS A CA 1
ATOM 5606 C C . HIS A 1 702 ? 9.414 33.25 -22.781 1 92.81 702 HIS A C 1
ATOM 5608 O O . HIS A 1 702 ? 10.586 33.625 -22.906 1 92.81 702 HIS A O 1
ATOM 5614 N N . GLU A 1 703 ? 8.672 33.688 -21.812 1 89.69 703 GLU A N 1
ATOM 5615 C CA . GLU A 1 703 ? 9.016 34.844 -20.969 1 89.69 703 GLU A CA 1
ATOM 5616 C C . GLU A 1 703 ? 10.164 34.531 -20.031 1 89.69 703 GLU A C 1
ATOM 5618 O O . GLU A 1 703 ? 10.977 35.406 -19.703 1 89.69 703 GLU A O 1
ATOM 5623 N N . VAL A 1 704 ? 10.25 33.312 -19.625 1 91.88 704 VAL A N 1
ATOM 5624 C CA . VAL A 1 704 ? 11.297 32.906 -18.688 1 91.88 704 VAL A CA 1
ATOM 5625 C C . VAL A 1 704 ? 12.664 33.062 -19.344 1 91.88 704 VAL A C 1
ATOM 5627 O O . VAL A 1 704 ? 13.609 33.531 -18.703 1 91.88 704 VAL A O 1
ATOM 5630 N N . LEU A 1 705 ? 12.789 32.688 -20.578 1 93.88 705 LEU A N 1
ATOM 5631 C CA . LEU A 1 705 ? 14.047 32.844 -21.297 1 93.88 705 LEU A CA 1
ATOM 5632 C C . LEU A 1 705 ? 14.398 34.312 -21.516 1 93.88 705 LEU A C 1
ATOM 5634 O O . LEU A 1 705 ? 15.555 34.688 -21.391 1 93.88 705 LEU A O 1
ATOM 5638 N N . LYS A 1 706 ? 13.438 35.094 -21.781 1 92.06 706 LYS A N 1
ATOM 5639 C CA . LYS A 1 706 ? 13.648 36.531 -21.969 1 92.06 706 LYS A CA 1
ATOM 5640 C C . LYS A 1 706 ? 14.109 37.188 -20.688 1 92.06 706 LYS A C 1
ATOM 5642 O O . LYS A 1 706 ? 15.07 37.969 -20.688 1 92.06 706 LYS A O 1
ATOM 5647 N N . ASN A 1 707 ? 13.406 36.844 -19.625 1 89.81 707 ASN A N 1
ATOM 5648 C CA . ASN A 1 707 ? 13.781 37.406 -18.328 1 89.81 707 ASN A CA 1
ATOM 5649 C C . ASN A 1 707 ? 15.164 36.938 -17.906 1 89.81 707 ASN A C 1
ATOM 5651 O O . ASN A 1 707 ? 15.914 37.719 -17.297 1 89.81 707 ASN A O 1
ATOM 5655 N N . GLY A 1 708 ? 15.438 35.688 -18.219 1 91.81 708 GLY A N 1
ATOM 5656 C CA . GLY A 1 708 ? 16.766 35.188 -17.906 1 91.81 708 GLY A CA 1
ATOM 5657 C C . GLY A 1 708 ? 17.875 35.906 -18.672 1 91.81 708 GLY A C 1
ATOM 5658 O O . GLY A 1 708 ? 18.938 36.188 -18.125 1 91.81 708 GLY A O 1
ATOM 5659 N N . ALA A 1 709 ? 17.594 36.188 -19.859 1 91.62 709 ALA A N 1
ATOM 5660 C CA . ALA A 1 709 ? 18.547 36.906 -20.703 1 91.62 709 ALA A CA 1
ATOM 5661 C C . ALA A 1 709 ? 18.75 38.312 -20.203 1 91.62 709 ALA A C 1
ATOM 5663 O O . ALA A 1 709 ? 19.875 38.844 -20.188 1 91.62 709 ALA A O 1
ATOM 5664 N N . LEU A 1 710 ? 17.688 38.938 -19.906 1 89.62 710 LEU A N 1
ATOM 5665 C CA . LEU A 1 710 ? 17.766 40.281 -19.375 1 89.62 710 LEU A CA 1
ATOM 5666 C C . LEU A 1 710 ? 18.594 40.344 -18.094 1 89.62 710 LEU A C 1
ATOM 5668 O O . LEU A 1 710 ? 19.453 41.219 -17.938 1 89.62 710 LEU A O 1
ATOM 5672 N N . LEU A 1 711 ? 18.297 39.438 -17.188 1 89.62 711 LEU A N 1
ATOM 5673 C CA . LEU A 1 711 ? 19.047 39.375 -15.938 1 89.62 711 LEU A CA 1
ATOM 5674 C C . LEU A 1 711 ? 20.516 39.031 -16.203 1 89.62 711 LEU A C 1
ATOM 5676 O O . LEU A 1 711 ? 21.406 39.594 -15.547 1 89.62 711 LEU A O 1
ATOM 5680 N N . GLY A 1 712 ? 20.75 38.125 -17.094 1 88.94 712 GLY A N 1
ATOM 5681 C CA . GLY A 1 712 ? 22.125 37.812 -17.469 1 88.94 712 GLY A CA 1
ATOM 5682 C C . GLY A 1 712 ? 22.875 38.969 -18.031 1 88.94 712 GLY A C 1
ATOM 5683 O O . GLY A 1 712 ? 24.062 39.156 -17.75 1 88.94 712 GLY A O 1
ATOM 5684 N N . GLY A 1 713 ? 22.234 39.781 -18.828 1 86.56 713 GLY A N 1
ATOM 5685 C CA . GLY A 1 713 ? 22.828 41 -19.344 1 86.56 713 GLY A CA 1
ATOM 5686 C C . GLY A 1 713 ? 23.172 42 -18.266 1 86.56 713 GLY A C 1
ATOM 5687 O O . GLY A 1 713 ? 24.234 42.625 -18.297 1 86.56 713 GLY A O 1
ATOM 5688 N N . GLN A 1 714 ? 22.281 42.094 -17.312 1 85.19 714 GLN A N 1
ATOM 5689 C CA . GLN A 1 714 ? 22.516 43 -16.188 1 85.19 714 GLN A CA 1
ATOM 5690 C C . GLN A 1 714 ? 23.719 42.531 -15.359 1 85.19 714 GLN A C 1
ATOM 5692 O O . GLN A 1 714 ? 24.516 43.375 -14.898 1 85.19 714 GLN A O 1
ATOM 5697 N N . LEU A 1 715 ? 23.812 41.281 -15.195 1 86.75 715 LEU A N 1
ATOM 5698 C CA . LEU A 1 715 ? 24.938 40.719 -14.438 1 86.75 715 LEU A CA 1
ATOM 5699 C C . LEU A 1 715 ? 26.25 40.938 -15.172 1 86.75 715 LEU A C 1
ATOM 5701 O O . LEU A 1 715 ? 27.281 41.219 -14.547 1 86.75 715 LEU A O 1
ATOM 5705 N N . ALA A 1 716 ? 26.172 40.812 -16.422 1 81.31 716 ALA A N 1
ATOM 5706 C CA . ALA A 1 716 ? 27.375 40.969 -17.25 1 81.31 716 ALA A CA 1
ATOM 5707 C C . ALA A 1 716 ? 27.844 42.406 -17.281 1 81.31 716 ALA A C 1
ATOM 5709 O O . ALA A 1 716 ? 29.047 42.688 -17.375 1 81.31 716 ALA A O 1
ATOM 5710 N N . GLU A 1 717 ? 26.969 43.312 -17.188 1 76.94 717 GLU A N 1
ATOM 5711 C CA . GLU A 1 717 ? 27.297 44.719 -17.25 1 76.94 717 GLU A CA 1
ATOM 5712 C C . GLU A 1 717 ? 27.812 45.219 -15.906 1 76.94 717 GLU A C 1
ATOM 5714 O O . GLU A 1 717 ? 28.609 46.188 -15.859 1 76.94 717 GLU A O 1
ATOM 5719 N N . MET A 1 718 ? 27.375 44.656 -14.859 1 69.44 718 MET A N 1
ATOM 5720 C CA . MET A 1 718 ? 27.719 45.094 -13.516 1 69.44 718 MET A CA 1
ATOM 5721 C C . MET A 1 718 ? 29.156 44.719 -13.172 1 69.44 718 MET A C 1
ATOM 5723 O O . MET A 1 718 ? 29.625 44.969 -12.055 1 69.44 718 MET A O 1
ATOM 5727 N N . VAL A 1 719 ? 30.078 44.344 -14.102 1 61.12 719 VAL A N 1
ATOM 5728 C CA . VAL A 1 719 ? 31.266 43.5 -13.953 1 61.12 719 VAL A CA 1
ATOM 5729 C C . VAL A 1 719 ? 32.406 44.344 -13.422 1 61.12 719 VAL A C 1
ATOM 5731 O O . VAL A 1 719 ? 33.094 45.031 -14.188 1 61.12 719 VAL A O 1
ATOM 5734 N N . GLU A 1 720 ? 32.344 45.188 -12.383 1 61.97 720 GLU A N 1
ATOM 5735 C CA . GLU A 1 720 ? 33.719 45.594 -12.055 1 61.97 720 GLU A CA 1
ATOM 5736 C C . GLU A 1 720 ? 34.594 44.406 -11.695 1 61.97 720 GLU A C 1
ATOM 5738 O O . GLU A 1 720 ? 35.688 44.281 -12.195 1 61.97 720 GLU A O 1
ATOM 5743 N N . SER A 1 721 ? 34.156 43.406 -10.82 1 77.25 721 SER A N 1
ATOM 5744 C CA . SER A 1 721 ? 34.906 42.219 -10.398 1 77.25 721 SER A CA 1
ATOM 5745 C C . SER A 1 721 ? 34.031 40.969 -10.57 1 77.25 721 SER A C 1
ATOM 5747 O O . SER A 1 721 ? 32.938 40.875 -10.016 1 77.25 721 SER A O 1
ATOM 5749 N N . GLU A 1 722 ? 34.438 40.062 -11.43 1 83.19 722 GLU A N 1
ATOM 5750 C CA . GLU A 1 722 ? 33.75 38.781 -11.688 1 83.19 722 GLU A CA 1
ATOM 5751 C C . GLU A 1 722 ? 33.531 38 -10.391 1 83.19 722 GLU A C 1
ATOM 5753 O O . GLU A 1 722 ? 32.5 37.375 -10.211 1 83.19 722 GLU A O 1
ATOM 5758 N N . GLU A 1 723 ? 34.438 38.156 -9.531 1 85.19 723 GLU A N 1
ATOM 5759 C CA . GLU A 1 723 ? 34.375 37.406 -8.281 1 85.19 723 GLU A CA 1
ATOM 5760 C C . GLU A 1 723 ? 33.25 37.906 -7.391 1 85.19 723 GLU A C 1
ATOM 5762 O O . GLU A 1 723 ? 32.625 37.125 -6.676 1 85.19 723 GLU A O 1
ATOM 5767 N N . MET A 1 724 ? 32.938 39.094 -7.484 1 84.38 724 MET A N 1
ATOM 5768 C CA . MET A 1 724 ? 31.875 39.656 -6.676 1 84.38 724 MET A CA 1
ATOM 5769 C C . MET A 1 724 ? 30.516 39.156 -7.148 1 84.38 724 MET A C 1
ATOM 5771 O O . MET A 1 724 ? 29.625 38.938 -6.336 1 84.38 724 MET A O 1
ATOM 5775 N N . VAL A 1 725 ? 30.391 39.031 -8.43 1 86.69 725 VAL A N 1
ATOM 5776 C CA . VAL A 1 725 ? 29.141 38.531 -8.992 1 86.69 725 VAL A CA 1
ATOM 5777 C C . VAL A 1 725 ? 28.969 37.062 -8.625 1 86.69 725 VAL A C 1
ATOM 5779 O O . VAL A 1 725 ? 27.875 36.625 -8.234 1 86.69 725 VAL A O 1
ATOM 5782 N N . TRP A 1 726 ? 30.062 36.312 -8.727 1 91.25 726 TRP A N 1
ATOM 5783 C CA . TRP A 1 726 ? 29.984 34.906 -8.375 1 91.25 726 TRP A CA 1
ATOM 5784 C C . TRP A 1 726 ? 29.672 34.75 -6.891 1 91.25 726 TRP A C 1
ATOM 5786 O O . TRP A 1 726 ? 28.922 33.844 -6.508 1 91.25 726 TRP A O 1
ATOM 5796 N N . LYS A 1 727 ? 30.219 35.562 -6.09 1 89.38 727 LYS A N 1
ATOM 5797 C CA . LYS A 1 727 ? 29.922 35.531 -4.66 1 89.38 727 LYS A CA 1
ATOM 5798 C C . LYS A 1 727 ? 28.453 35.812 -4.402 1 89.38 727 LYS A C 1
ATOM 5800 O O . LYS A 1 727 ? 27.812 35.156 -3.574 1 89.38 727 LYS A O 1
ATOM 5805 N N . ALA A 1 728 ? 27.922 36.781 -5.117 1 87.44 728 ALA A N 1
ATOM 5806 C CA . ALA A 1 728 ? 26.5 37.125 -4.977 1 87.44 728 ALA A CA 1
ATOM 5807 C C . ALA A 1 728 ? 25.609 35.969 -5.441 1 87.44 728 ALA A C 1
ATOM 5809 O O . ALA A 1 728 ? 24.594 35.656 -4.812 1 87.44 728 ALA A O 1
ATOM 5810 N N . LEU A 1 729 ? 26.031 35.375 -6.52 1 90.81 729 LEU A N 1
ATOM 5811 C CA . LEU A 1 729 ? 25.25 34.25 -7.055 1 90.81 729 LEU A CA 1
ATOM 5812 C C . LEU A 1 729 ? 25.312 33.031 -6.109 1 90.81 729 LEU A C 1
ATOM 5814 O O . LEU A 1 729 ? 24.297 32.375 -5.887 1 90.81 729 LEU A O 1
ATOM 5818 N N . ALA A 1 730 ? 26.469 32.781 -5.656 1 93 730 ALA A N 1
ATOM 5819 C CA . ALA A 1 730 ? 26.609 31.672 -4.711 1 93 730 ALA A CA 1
ATOM 5820 C C . ALA A 1 730 ? 25.75 31.891 -3.469 1 93 730 ALA A C 1
ATOM 5822 O O . ALA A 1 730 ? 25.109 30.969 -2.977 1 93 730 ALA A O 1
ATOM 5823 N N . LYS A 1 731 ? 25.781 33.094 -3.039 1 89.12 731 LYS A N 1
ATOM 5824 C CA . LYS A 1 731 ? 24.953 33.438 -1.88 1 89.12 731 LYS A CA 1
ATOM 5825 C C . LYS A 1 731 ? 23.469 33.312 -2.205 1 89.12 731 LYS A C 1
ATOM 5827 O O . LYS A 1 731 ? 22.703 32.781 -1.403 1 89.12 731 LYS A O 1
ATOM 5832 N N . PHE A 1 732 ? 23.062 33.75 -3.318 1 89.31 732 PHE A N 1
ATOM 5833 C CA . PHE A 1 732 ? 21.672 33.656 -3.754 1 89.31 732 PHE A CA 1
ATOM 5834 C C . PHE A 1 732 ? 21.203 32.219 -3.809 1 89.31 732 PHE A C 1
ATOM 5836 O O . PHE A 1 732 ? 20.156 31.875 -3.264 1 89.31 732 PHE A O 1
ATOM 5843 N N . TRP A 1 733 ? 21.969 31.422 -4.461 1 93.94 733 TRP A N 1
ATOM 5844 C CA . TRP A 1 733 ? 21.547 30.047 -4.656 1 93.94 733 TRP A CA 1
ATOM 5845 C C . TRP A 1 733 ? 21.547 29.281 -3.334 1 93.94 733 TRP A C 1
ATOM 5847 O O . TRP A 1 733 ? 20.703 28.406 -3.111 1 93.94 733 TRP A O 1
ATOM 5857 N N . SER A 1 734 ? 22.5 29.5 -2.52 1 92.81 734 SER A N 1
ATOM 5858 C CA . SER A 1 734 ? 22.531 28.859 -1.21 1 92.81 734 SER A CA 1
ATOM 5859 C C . SER A 1 734 ? 21.328 29.281 -0.363 1 92.81 734 SER A C 1
ATOM 5861 O O . SER A 1 734 ? 20.703 28.438 0.301 1 92.81 734 SER A O 1
ATOM 5863 N N . GLU A 1 735 ? 20.953 30.547 -0.433 1 89.88 735 GLU A N 1
ATOM 5864 C CA . GLU A 1 735 ? 19.781 31.031 0.302 1 89.88 735 GLU A CA 1
ATOM 5865 C C . GLU A 1 735 ? 18.5 30.438 -0.265 1 89.88 735 GLU A C 1
ATOM 5867 O O . GLU A 1 735 ? 17.578 30.094 0.485 1 89.88 735 GLU A O 1
ATOM 5872 N N . LEU A 1 736 ? 18.516 30.312 -1.509 1 89.94 736 LEU A N 1
ATOM 5873 C CA . LEU A 1 736 ? 17.328 29.781 -2.154 1 89.94 736 LEU A CA 1
ATOM 5874 C C . LEU A 1 736 ? 17.109 28.328 -1.775 1 89.94 736 LEU A C 1
ATOM 5876 O O . LEU A 1 736 ? 15.984 27.922 -1.452 1 89.94 736 LEU A O 1
ATOM 5880 N N . ILE A 1 737 ? 18.141 27.531 -1.846 1 92 737 ILE A N 1
ATOM 5881 C CA . ILE A 1 737 ? 17.984 26.109 -1.558 1 92 737 ILE A CA 1
ATOM 5882 C C . ILE A 1 737 ? 17.609 25.922 -0.089 1 92 737 ILE A C 1
ATOM 5884 O O . ILE A 1 737 ? 16.859 25 0.251 1 92 737 ILE A O 1
ATOM 5888 N N . LEU A 1 738 ? 18.141 26.719 0.778 1 90.06 738 LEU A N 1
ATOM 5889 C CA . LEU A 1 738 ? 17.812 26.641 2.195 1 90.06 738 LEU A CA 1
ATOM 5890 C C . LEU A 1 738 ? 16.375 27.094 2.438 1 90.06 738 LEU A C 1
ATOM 5892 O O . LEU A 1 738 ? 15.719 26.609 3.367 1 90.06 738 LEU A O 1
ATOM 5896 N N . TYR A 1 739 ? 15.891 27.922 1.606 1 86.69 739 TYR A N 1
ATOM 5897 C CA . TYR A 1 739 ? 14.508 28.391 1.705 1 86.69 739 TYR A CA 1
ATOM 5898 C C . TYR A 1 739 ? 13.539 27.312 1.225 1 86.69 739 TYR A C 1
ATOM 5900 O O . TYR A 1 739 ? 12.461 27.141 1.795 1 86.69 739 TYR A O 1
ATOM 5908 N N . VAL A 1 740 ? 13.891 26.609 0.252 1 88.75 740 VAL A N 1
ATOM 5909 C CA . VAL A 1 740 ? 12.992 25.656 -0.382 1 88.75 740 VAL A CA 1
ATOM 5910 C C . VAL A 1 740 ? 13.047 24.312 0.357 1 88.75 740 VAL A C 1
ATOM 5912 O O . VAL A 1 740 ? 12.117 23.516 0.275 1 88.75 740 VAL A O 1
ATOM 5915 N N . SER A 1 741 ? 13.984 24.031 1.131 1 90.94 741 SER A N 1
ATOM 5916 C CA . SER A 1 741 ? 14.242 22.719 1.711 1 90.94 741 SER A CA 1
ATOM 5917 C C . SER A 1 741 ? 13.219 22.375 2.785 1 90.94 741 SER A C 1
ATOM 5919 O O . SER A 1 741 ? 12.711 21.25 2.834 1 90.94 741 SER A O 1
ATOM 5921 N N . PRO A 1 742 ? 12.875 23.375 3.676 1 87.81 742 PRO A N 1
ATOM 5922 C CA . PRO A 1 742 ? 11.844 23 4.652 1 87.81 742 PRO A CA 1
ATOM 5923 C C . PRO A 1 742 ? 10.484 22.75 4.012 1 87.81 742 PRO A C 1
ATOM 5925 O O . PRO A 1 742 ? 10.031 23.531 3.176 1 87.81 742 PRO A O 1
ATOM 5928 N N . SER A 1 743 ? 10.016 21.578 4.195 1 84.94 743 SER A N 1
ATOM 5929 C CA . SER A 1 743 ? 8.758 21.188 3.57 1 84.94 743 SER A CA 1
ATOM 5930 C C . SER A 1 743 ? 7.922 20.328 4.516 1 84.94 743 SER A C 1
ATOM 5932 O O . SER A 1 743 ? 8.461 19.547 5.301 1 84.94 743 SER A O 1
ATOM 5934 N N 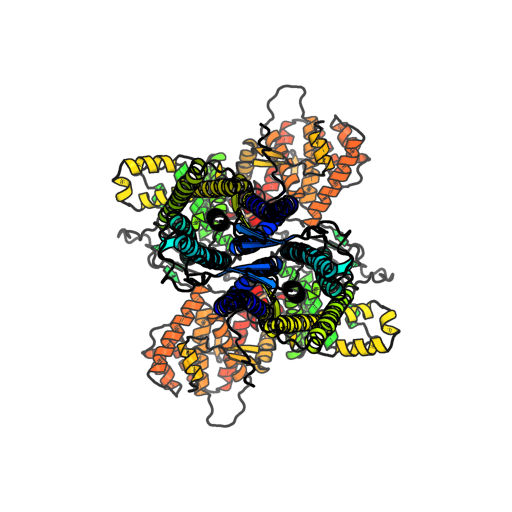. ASP A 1 744 ? 6.59 20.531 4.449 1 79.12 744 ASP A N 1
ATOM 5935 C CA . ASP A 1 744 ? 5.664 19.703 5.219 1 79.12 744 ASP A CA 1
ATOM 5936 C C . ASP A 1 744 ? 5.164 18.516 4.391 1 79.12 744 ASP A C 1
ATOM 5938 O O . ASP A 1 744 ? 4.277 17.781 4.824 1 79.12 744 ASP A O 1
ATOM 5942 N N . ASN A 1 745 ? 5.734 18.438 3.197 1 83.06 745 ASN A N 1
ATOM 5943 C CA . ASN A 1 745 ? 5.391 17.297 2.361 1 83.06 745 ASN A CA 1
ATOM 5944 C C . ASN A 1 745 ? 6.199 16.062 2.742 1 83.06 745 ASN A C 1
ATOM 5946 O O . ASN A 1 745 ? 7.195 15.742 2.09 1 83.06 745 ASN A O 1
ATOM 5950 N N . MET A 1 746 ? 5.688 15.328 3.709 1 84.31 746 MET A N 1
ATOM 5951 C CA . MET A 1 746 ? 6.406 14.18 4.246 1 84.31 746 MET A CA 1
ATOM 5952 C C . MET A 1 746 ? 6.457 13.039 3.229 1 84.31 746 MET A C 1
ATOM 5954 O O . MET A 1 746 ? 7.418 12.273 3.199 1 84.31 746 MET A O 1
ATOM 5958 N N . ASP A 1 747 ? 5.488 12.969 2.342 1 81.12 747 ASP A N 1
ATOM 5959 C CA . ASP A 1 747 ? 5.473 11.906 1.341 1 81.12 747 ASP A CA 1
ATOM 5960 C C . ASP A 1 747 ? 6.547 12.133 0.28 1 81.12 747 ASP A C 1
ATOM 5962 O O . ASP A 1 747 ? 7.191 11.188 -0.173 1 81.12 747 ASP A O 1
ATOM 5966 N N . GLY A 1 748 ? 6.668 13.383 -0.074 1 84 748 GLY A N 1
ATOM 5967 C CA . GLY A 1 748 ? 7.73 13.711 -1.015 1 84 748 GLY A CA 1
ATOM 5968 C C . GLY A 1 748 ? 9.117 13.422 -0.471 1 84 748 GLY A C 1
ATOM 5969 O O . GLY A 1 748 ? 9.977 12.906 -1.188 1 84 748 GLY A O 1
ATOM 5970 N N . GLN A 1 749 ? 9.266 13.641 0.757 1 88.56 749 GLN A N 1
ATOM 5971 C CA . GLN A 1 749 ? 10.555 13.391 1.391 1 88.56 749 GLN A CA 1
ATOM 5972 C C . GLN A 1 749 ? 10.789 11.898 1.578 1 88.56 749 GLN A C 1
ATOM 5974 O O . GLN A 1 749 ? 11.914 11.414 1.425 1 88.56 749 GLN A O 1
ATOM 5979 N N . ALA A 1 750 ? 9.742 11.242 1.947 1 86.81 750 ALA A N 1
ATOM 5980 C CA . ALA A 1 750 ? 9.867 9.797 2.102 1 86.81 750 ALA A CA 1
ATOM 5981 C C . ALA A 1 750 ? 10.289 9.141 0.79 1 86.81 750 ALA A C 1
ATOM 5983 O O . ALA A 1 750 ? 11.094 8.211 0.786 1 86.81 750 ALA A O 1
ATOM 5984 N N . GLU A 1 751 ? 9.75 9.617 -0.304 1 84.56 751 GLU A N 1
ATOM 5985 C CA . GLU A 1 751 ? 10.141 9.094 -1.61 1 84.56 751 GLU A CA 1
ATOM 5986 C C . GLU A 1 751 ? 11.594 9.43 -1.928 1 84.56 751 GLU A C 1
ATOM 5988 O O . GLU A 1 751 ? 12.305 8.617 -2.521 1 84.56 751 GLU A O 1
ATOM 5993 N N . ALA A 1 752 ? 11.977 10.586 -1.554 1 88.75 752 ALA A N 1
ATOM 5994 C CA . ALA A 1 752 ? 13.367 10.984 -1.764 1 88.75 752 ALA A CA 1
ATOM 5995 C C . ALA A 1 752 ? 14.32 10.117 -0.939 1 88.75 752 ALA A C 1
ATOM 5997 O O . ALA A 1 752 ? 15.391 9.727 -1.414 1 88.75 752 ALA A O 1
ATOM 5998 N N . ILE A 1 753 ? 13.93 9.797 0.249 1 88.81 753 ILE A N 1
ATOM 5999 C CA . ILE A 1 753 ? 14.727 8.938 1.111 1 88.81 753 ILE A CA 1
ATOM 6000 C C . ILE A 1 753 ? 14.797 7.531 0.514 1 88.81 753 ILE A C 1
ATOM 6002 O O . ILE A 1 753 ? 15.844 6.879 0.566 1 88.81 753 ILE A O 1
ATOM 6006 N N . PHE A 1 754 ? 13.773 7.102 -0.055 1 85.44 754 PHE A N 1
ATOM 6007 C CA . PHE A 1 754 ? 13.727 5.793 -0.698 1 85.44 754 PHE A CA 1
ATOM 6008 C C . PHE A 1 754 ? 14.75 5.711 -1.824 1 85.44 754 PHE A C 1
ATOM 6010 O O . PHE A 1 754 ? 15.375 4.664 -2.029 1 85.44 754 PHE A O 1
ATOM 6017 N N . ARG A 1 755 ? 14.914 6.859 -2.436 1 81.75 755 ARG A N 1
ATOM 6018 C CA . ARG A 1 755 ? 15.859 6.898 -3.547 1 81.75 755 ARG A CA 1
ATOM 6019 C C . ARG A 1 755 ? 17.281 7.117 -3.049 1 81.75 755 ARG A C 1
ATOM 6021 O O . ARG A 1 755 ? 18.203 7.301 -3.848 1 81.75 755 ARG A O 1
ATOM 6028 N N . GLY A 1 756 ? 17.484 7.105 -1.827 1 81.88 756 GLY A N 1
ATOM 6029 C CA . GLY A 1 756 ? 18.812 7.27 -1.264 1 81.88 756 GLY A CA 1
ATOM 6030 C C . GLY A 1 756 ? 19.062 8.664 -0.726 1 81.88 756 GLY A C 1
ATOM 6031 O O . GLY A 1 756 ? 20.125 8.93 -0.163 1 81.88 756 GLY A O 1
ATOM 6032 N N . GLY A 1 757 ? 18.156 9.516 -0.942 1 85.31 757 GLY A N 1
ATOM 6033 C CA . GLY A 1 757 ? 18.312 10.875 -0.447 1 85.31 757 GLY A CA 1
ATOM 6034 C C . GLY A 1 757 ? 19.031 11.781 -1.42 1 85.31 757 GLY A C 1
ATOM 6035 O O . GLY A 1 757 ? 19.797 11.312 -2.264 1 85.31 757 GLY A O 1
ATOM 6036 N N . GLU A 1 758 ? 18.656 13.039 -1.39 1 89.56 758 GLU A N 1
ATOM 6037 C CA . GLU A 1 758 ? 19.297 14.094 -2.17 1 89.56 758 GLU A CA 1
ATOM 6038 C C . GLU A 1 758 ? 19.797 15.211 -1.267 1 89.56 758 GLU A C 1
ATOM 6040 O O . GLU A 1 758 ? 19.594 15.18 -0.051 1 89.56 758 GLU A O 1
ATOM 6045 N N . LEU A 1 759 ? 20.578 16.047 -1.855 1 93 759 LEU A N 1
ATOM 6046 C CA . LEU A 1 759 ? 21.109 17.172 -1.083 1 93 759 LEU A CA 1
ATOM 6047 C C . LEU A 1 759 ? 20 17.906 -0.361 1 93 759 LEU A C 1
ATOM 6049 O O . LEU A 1 759 ? 20.125 18.25 0.817 1 93 759 LEU A O 1
ATOM 6053 N N . ILE A 1 760 ? 18.906 18.094 -1.013 1 94 760 ILE A N 1
ATOM 6054 C CA . ILE A 1 760 ? 17.797 18.828 -0.429 1 94 760 ILE A CA 1
ATOM 6055 C C . ILE A 1 760 ? 17.234 18.062 0.759 1 94 760 ILE A C 1
ATOM 6057 O O . ILE A 1 760 ? 16.734 18.656 1.712 1 94 760 ILE A O 1
ATOM 6061 N N . THR A 1 761 ? 17.25 16.797 0.74 1 93.94 761 THR A N 1
ATOM 6062 C CA . THR A 1 761 ? 16.781 15.977 1.848 1 93.94 761 THR A CA 1
ATOM 6063 C C . THR A 1 761 ? 17.672 16.156 3.072 1 93.94 761 THR A C 1
ATOM 6065 O O . THR A 1 761 ? 17.172 16.234 4.199 1 93.94 761 THR A O 1
ATOM 6068 N N . LEU A 1 762 ? 18.969 16.203 2.814 1 94.06 762 LEU A N 1
ATOM 6069 C CA . LEU A 1 762 ? 19.906 16.438 3.908 1 94.06 762 LEU A CA 1
ATOM 6070 C C . LEU A 1 762 ? 19.656 17.797 4.562 1 94.06 762 LEU A C 1
ATOM 6072 O O . LEU A 1 762 ? 19.672 17.906 5.789 1 94.06 762 LEU A O 1
ATOM 6076 N N . LEU A 1 763 ? 19.438 18.734 3.701 1 93.56 763 LEU A N 1
ATOM 6077 C CA . LEU A 1 763 ? 19.203 20.078 4.211 1 93.56 763 LEU A CA 1
ATOM 6078 C C . LEU A 1 763 ? 17.875 20.156 4.965 1 93.56 763 LEU A C 1
ATOM 6080 O O . LEU A 1 763 ? 17.766 20.859 5.969 1 93.56 763 LEU A O 1
ATOM 6084 N N . TRP A 1 764 ? 16.875 19.453 4.441 1 94.06 764 TRP A N 1
ATOM 6085 C CA . TRP A 1 764 ? 15.586 19.359 5.117 1 94.06 764 TRP A CA 1
ATOM 6086 C C . TRP A 1 764 ? 15.75 18.766 6.512 1 94.06 764 TRP A C 1
ATOM 6088 O O . TRP A 1 764 ? 15.18 19.266 7.484 1 94.06 764 TRP A O 1
ATOM 6098 N N . MET A 1 765 ? 16.531 17.734 6.652 1 93.88 765 MET A N 1
ATOM 6099 C CA . MET A 1 765 ? 16.797 17.094 7.938 1 93.88 765 MET A CA 1
ATOM 6100 C C . MET A 1 765 ? 17.562 18.031 8.867 1 93.88 765 MET A C 1
ATOM 6102 O O . MET A 1 765 ? 17.203 18.172 10.039 1 93.88 765 MET A O 1
ATOM 6106 N N . LEU A 1 766 ? 18.5 18.641 8.32 1 91.12 766 LEU A N 1
ATOM 6107 C CA . LEU A 1 766 ? 19.328 19.562 9.102 1 91.12 766 LEU A CA 1
ATOM 6108 C C . LEU A 1 766 ? 18.484 20.703 9.664 1 91.12 766 LEU A C 1
ATOM 6110 O O . LEU A 1 766 ? 18.547 21 10.859 1 91.12 766 LEU A O 1
ATOM 6114 N N . GLN A 1 767 ? 17.719 21.281 8.844 1 88.81 767 GLN A N 1
ATOM 6115 C CA . GLN A 1 767 ? 16.906 22.406 9.266 1 88.81 767 GLN A CA 1
ATOM 6116 C C . GLN A 1 767 ? 15.836 21.984 10.258 1 88.81 767 GLN A C 1
ATOM 6118 O O . GLN A 1 767 ? 15.469 22.734 11.156 1 88.81 767 GLN A O 1
ATOM 6123 N N . THR A 1 768 ? 15.336 20.797 10.102 1 88.75 768 THR A N 1
ATOM 6124 C CA . THR A 1 768 ? 14.367 20.266 11.062 1 88.75 768 THR A CA 1
ATOM 6125 C C . THR A 1 768 ? 14.977 20.203 12.461 1 88.75 768 THR A C 1
ATOM 6127 O O . THR A 1 768 ? 14.328 20.578 13.445 1 88.75 768 THR A O 1
ATOM 6130 N N . HIS A 1 769 ? 16.188 19.781 12.547 1 89 769 HIS A N 1
ATOM 6131 C CA . HIS A 1 769 ? 16.859 19.672 13.844 1 89 769 HIS A CA 1
ATOM 6132 C C . HIS A 1 769 ? 17.188 21.047 14.406 1 89 769 HIS A C 1
ATOM 6134 O O . HIS A 1 769 ? 17.375 21.203 15.625 1 89 769 HIS A O 1
ATOM 6140 N N . LEU A 1 770 ? 17.266 22 13.477 1 84.88 770 LEU A N 1
ATOM 6141 C CA . LEU A 1 770 ? 17.547 23.359 13.922 1 84.88 770 LEU A CA 1
ATOM 6142 C C . LEU A 1 770 ? 16.266 24.094 14.297 1 84.88 770 LEU A C 1
ATOM 6144 O O . LEU A 1 770 ? 16.297 25.266 14.672 1 84.88 770 LEU A O 1
ATOM 6148 N N . GLY A 1 771 ? 15.102 23.406 14.125 1 79.81 771 GLY A N 1
ATOM 6149 C CA . GLY A 1 771 ? 13.828 23.969 14.539 1 79.81 771 GLY A CA 1
ATOM 6150 C C . GLY A 1 771 ? 13.094 24.672 13.406 1 79.81 771 GLY A C 1
ATOM 6151 O O . GLY A 1 771 ? 12.062 25.312 13.633 1 79.81 771 GLY A O 1
ATOM 6152 N N . ILE A 1 772 ? 13.625 24.625 12.188 1 80.94 772 ILE A N 1
ATOM 6153 C CA . ILE A 1 772 ? 12.961 25.203 11.023 1 80.94 772 ILE A CA 1
ATOM 6154 C C . ILE A 1 772 ? 12.125 24.156 10.312 1 80.94 772 ILE A C 1
ATOM 6156 O O . ILE A 1 772 ? 12.633 23.391 9.492 1 80.94 772 ILE A O 1
ATOM 6160 N N . VAL A 1 773 ? 10.891 24.047 10.617 1 78.62 773 VAL A N 1
ATOM 6161 C CA . VAL A 1 773 ? 10.07 22.938 10.156 1 78.62 773 VAL A CA 1
ATOM 6162 C C . VAL A 1 773 ? 9.258 23.359 8.938 1 78.62 773 VAL A C 1
ATOM 6164 O O . VAL A 1 773 ? 8.977 22.547 8.055 1 78.62 773 VAL A O 1
ATOM 6167 N N . SER A 1 774 ? 8.734 24.547 8.883 1 76.5 774 SER A N 1
ATOM 6168 C CA . SER A 1 774 ? 7.914 24.953 7.746 1 76.5 774 SER A CA 1
ATOM 6169 C C . SER A 1 774 ? 8.43 26.25 7.141 1 76.5 774 SER A C 1
ATOM 6171 O O . SER A 1 774 ? 9.195 26.984 7.77 1 76.5 774 SER A O 1
ATOM 6173 N N . ARG A 1 775 ? 7.957 26.359 5.871 1 72.31 775 ARG A N 1
ATOM 6174 C CA . ARG A 1 775 ? 8.289 27.578 5.152 1 72.31 775 ARG A CA 1
ATOM 6175 C C . ARG A 1 775 ? 7.504 28.766 5.703 1 72.31 775 ARG A C 1
ATOM 6177 O O . ARG A 1 775 ? 6.352 28.625 6.109 1 72.31 775 ARG A O 1
ATOM 6184 N N . PRO A 1 776 ? 8.062 29.812 6.113 1 56.47 776 PRO A N 1
ATOM 6185 C CA . PRO A 1 776 ? 7.289 30.969 6.574 1 56.47 776 PRO A CA 1
ATOM 6186 C C . PRO A 1 776 ? 6.195 31.375 5.59 1 56.47 776 PRO A C 1
ATOM 6188 O O . PRO A 1 776 ? 6.43 31.406 4.379 1 56.47 776 PRO A O 1
ATOM 6191 N N . GLY A 1 777 ? 4.977 30.984 5.828 1 51.72 777 GLY A N 1
ATOM 6192 C CA . GLY A 1 777 ? 3.855 31.297 4.957 1 51.72 777 GLY A CA 1
ATOM 6193 C C . GLY A 1 777 ? 3.797 32.781 4.574 1 51.72 777 GLY A C 1
ATOM 6194 O O . GLY A 1 777 ? 4.449 33.594 5.203 1 51.72 777 GLY A O 1
ATOM 6195 N N . ASN A 1 778 ? 3.393 33.062 3.391 1 41.5 778 ASN A N 1
ATOM 6196 C CA . ASN A 1 778 ? 3.004 34.406 3 1 41.5 778 ASN A CA 1
ATOM 6197 C C . ASN A 1 778 ? 2.111 35.062 4.051 1 41.5 778 ASN A C 1
ATOM 6199 O O . ASN A 1 778 ? 1.352 35.969 3.744 1 41.5 778 ASN A O 1
ATOM 6203 N N . SER A 1 779 ? 1.765 34.469 5.145 1 35.47 779 SER A N 1
ATOM 6204 C CA . SER A 1 779 ? 0.849 35.344 5.883 1 35.47 779 SER A CA 1
ATOM 6205 C C . SER A 1 779 ? 1.462 36.719 6.129 1 35.47 779 SER A C 1
ATOM 6207 O O . SER A 1 779 ? 2.67 36.844 6.348 1 35.47 779 SER A O 1
ATOM 6209 N N . GLY A 1 780 ? 0.804 37.844 5.867 1 32.31 780 GLY A N 1
ATOM 6210 C CA . GLY A 1 780 ? 0.986 39.281 6.105 1 32.31 780 GLY A CA 1
ATOM 6211 C C . GLY A 1 780 ? 1.778 39.562 7.363 1 32.31 780 GLY A C 1
ATOM 6212 O O . GLY A 1 780 ? 1.797 38.781 8.297 1 32.31 780 GLY A O 1
ATOM 6213 N N . ALA A 1 781 ? 2.654 40.688 7.297 1 33.38 781 ALA A N 1
ATOM 6214 C CA . ALA A 1 781 ? 3.367 41.719 8.016 1 33.38 781 ALA A CA 1
ATOM 6215 C C . ALA A 1 781 ? 2.676 42.062 9.344 1 33.38 781 ALA A C 1
ATOM 6217 O O . ALA A 1 781 ? 3.148 42.906 10.109 1 33.38 781 ALA A O 1
ATOM 6218 N N . THR A 1 782 ? 1.342 41.844 9.477 1 29.03 782 THR A N 1
ATOM 6219 C CA . THR A 1 782 ? 0.882 42.875 10.375 1 29.03 782 THR A CA 1
ATOM 6220 C C . THR A 1 782 ? 1.305 42.594 11.812 1 29.03 782 THR A C 1
ATOM 6222 O O . THR A 1 782 ? 0.861 43.25 12.75 1 29.03 782 THR A O 1
ATOM 6225 N N . THR A 1 783 ? 1.763 41.438 12.164 1 29.66 783 THR A N 1
ATOM 6226 C CA . THR A 1 783 ? 1.99 41.75 13.57 1 29.66 783 THR A CA 1
ATOM 6227 C C . THR A 1 783 ? 3.281 42.531 13.75 1 29.66 783 THR A C 1
ATOM 6229 O O . THR A 1 783 ? 4.375 42 13.555 1 29.66 783 THR A O 1
ATOM 6232 N N . ASP A 1 784 ? 3.26 43.812 13.469 1 27.25 784 ASP A N 1
ATOM 6233 C CA . ASP A 1 784 ? 4.121 44.938 13.875 1 27.25 784 ASP A CA 1
ATOM 6234 C C . ASP A 1 784 ? 4.605 44.75 15.312 1 27.25 784 ASP A C 1
ATOM 6236 O O . ASP A 1 784 ? 3.867 45.031 16.266 1 27.25 784 ASP A O 1
ATOM 6240 N N . VAL A 1 785 ? 5.176 43.75 15.742 1 30.42 785 VAL A N 1
ATOM 6241 C CA . VAL A 1 785 ? 5.883 44.062 16.984 1 30.42 785 VAL A CA 1
ATOM 6242 C C . VAL A 1 785 ? 6.93 45.156 16.719 1 30.42 785 VAL A C 1
ATOM 6244 O O . VAL A 1 785 ? 7.809 44.969 15.875 1 30.42 785 VAL A O 1
ATOM 6247 N N . ALA A 1 786 ? 6.664 46.531 17.094 1 27.14 786 ALA A N 1
ATOM 6248 C CA . ALA A 1 786 ? 7.512 47.719 17.234 1 27.14 786 ALA A CA 1
ATOM 6249 C C . ALA A 1 786 ? 8.859 47.344 17.844 1 27.14 786 ALA A C 1
ATOM 6251 O O . ALA A 1 786 ? 8.945 46.5 18.719 1 27.14 786 ALA A O 1
ATOM 6252 N N . PRO A 1 787 ? 9.859 47.688 17.25 1 28.16 787 PRO A N 1
ATOM 6253 C CA . PRO A 1 787 ? 11.18 47.625 17.891 1 28.16 787 PRO A CA 1
ATOM 6254 C C . PRO A 1 787 ? 11.18 48.219 19.312 1 28.16 787 PRO A C 1
ATOM 6256 O O . PRO A 1 787 ? 10.383 49.094 19.609 1 28.16 787 PRO A O 1
ATOM 6259 N N . PRO A 1 788 ? 11.523 47.469 20.359 1 24.84 788 PRO A N 1
ATOM 6260 C CA . PRO A 1 788 ? 11.688 48.344 21.5 1 24.84 788 PRO A CA 1
ATOM 6261 C C . PRO A 1 788 ? 12.531 49.594 21.156 1 24.84 788 PRO A C 1
ATOM 6263 O O . PRO A 1 788 ? 13.484 49.5 20.375 1 24.84 788 PRO A O 1
ATOM 6266 N N . VAL A 1 789 ? 12.008 50.875 21.453 1 24.08 789 VAL A N 1
ATOM 6267 C CA . VAL A 1 789 ? 12.844 52.062 21.578 1 24.08 789 VAL A CA 1
ATOM 6268 C C . VAL A 1 789 ? 13.805 51.875 22.766 1 24.08 789 VAL A C 1
ATOM 6270 O O . VAL A 1 789 ? 13.383 51.469 23.844 1 24.08 789 VAL A O 1
ATOM 6273 N N . ILE B 1 1 ? -30.219 -57.375 -11.719 1 19.12 1 ILE B N 1
ATOM 6274 C CA . ILE B 1 1 ? -29.828 -57.188 -13.109 1 19.12 1 ILE B CA 1
ATOM 6275 C C . ILE B 1 1 ? -28.359 -57.562 -13.297 1 19.12 1 ILE B C 1
ATOM 6277 O O . ILE B 1 1 ? -27.469 -56.844 -12.836 1 19.12 1 ILE B O 1
ATOM 6281 N N . GLN B 1 2 ? -28.016 -58.906 -13.141 1 19.47 2 GLN B N 1
ATOM 6282 C CA . GLN B 1 2 ? -26.953 -59.875 -12.938 1 19.47 2 GLN B CA 1
ATOM 6283 C C . GLN B 1 2 ? -26.172 -60.125 -14.234 1 19.47 2 GLN B C 1
ATOM 6285 O O . GLN B 1 2 ? -26.516 -61 -15.016 1 19.47 2 GLN B O 1
ATOM 6290 N N . PHE B 1 3 ? -25.891 -59.031 -14.977 1 21.89 3 PHE B N 1
ATOM 6291 C CA . PHE B 1 3 ? -25.391 -59.25 -16.328 1 21.89 3 PHE B CA 1
ATOM 6292 C C . PHE B 1 3 ? -24.047 -59.969 -16.312 1 21.89 3 PHE B C 1
ATOM 6294 O O . PHE B 1 3 ? -23.031 -59.438 -16.75 1 21.89 3 PHE B O 1
ATOM 6301 N N . MET B 1 4 ? -23.688 -60.719 -15.195 1 23.91 4 MET B N 1
ATOM 6302 C CA . MET B 1 4 ? -22.453 -61.5 -15.055 1 23.91 4 MET B CA 1
ATOM 6303 C C . MET B 1 4 ? -22.406 -62.625 -16.062 1 23.91 4 MET B C 1
ATOM 6305 O O . MET B 1 4 ? -22.734 -63.781 -15.734 1 23.91 4 MET B O 1
ATOM 6309 N N . ASP B 1 5 ? -22.984 -62.469 -17.234 1 25.88 5 ASP B N 1
ATOM 6310 C CA . ASP B 1 5 ? -23.094 -63.688 -18.031 1 25.88 5 ASP B CA 1
ATOM 6311 C C . ASP B 1 5 ? -21.781 -64.438 -18.078 1 25.88 5 ASP B C 1
ATOM 6313 O O . ASP B 1 5 ? -20.734 -63.906 -17.703 1 25.88 5 ASP B O 1
ATOM 6317 N N . ASP B 1 6 ? -21.656 -65.375 -19.156 1 27.25 6 ASP B N 1
ATOM 6318 C CA . ASP B 1 6 ? -20.938 -66.562 -19.453 1 27.25 6 ASP B CA 1
ATOM 6319 C C . ASP B 1 6 ? -19.438 -66.312 -19.625 1 27.25 6 ASP B C 1
ATOM 6321 O O . ASP B 1 6 ? -19.031 -65.562 -20.516 1 27.25 6 ASP B O 1
ATOM 6325 N N . PHE B 1 7 ? -18.625 -66.562 -18.547 1 28.91 7 PHE B N 1
ATOM 6326 C CA . PHE B 1 7 ? -17.203 -66.562 -18.266 1 28.91 7 PHE B CA 1
ATOM 6327 C C . PHE B 1 7 ? -16.516 -67.625 -19.125 1 28.91 7 PHE B C 1
ATOM 6329 O O . PHE B 1 7 ? -16.469 -68.812 -18.766 1 28.91 7 PHE B O 1
ATOM 6336 N N . ASN B 1 8 ? -16.734 -67.688 -20.453 1 28.69 8 ASN B N 1
ATOM 6337 C CA . ASN B 1 8 ? -15.898 -68.688 -21.078 1 28.69 8 ASN B CA 1
ATOM 6338 C C . ASN B 1 8 ? -14.414 -68.438 -20.844 1 28.69 8 ASN B C 1
ATOM 6340 O O . ASN B 1 8 ? -13.898 -67.375 -21.188 1 28.69 8 ASN B O 1
ATOM 6344 N N . PRO B 1 9 ? -13.633 -69.25 -20.062 1 32.03 9 PRO B N 1
ATOM 6345 C CA . PRO B 1 9 ? -12.273 -69.125 -19.531 1 32.03 9 PRO B CA 1
ATOM 6346 C C . PRO B 1 9 ? -11.227 -68.938 -20.625 1 32.03 9 PRO B C 1
ATOM 6348 O O . PRO B 1 9 ? -10.078 -68.562 -20.344 1 32.03 9 PRO B O 1
ATOM 6351 N N . LYS B 1 10 ? -11.227 -69.5 -21.688 1 37.28 10 LYS B N 1
ATOM 6352 C CA . LYS B 1 10 ? -10.078 -69.875 -22.516 1 37.28 10 LYS B CA 1
ATOM 6353 C C . LYS B 1 10 ? -9.492 -68.625 -23.203 1 37.28 10 LYS B C 1
ATOM 6355 O O . LYS B 1 10 ? -8.477 -68.75 -23.891 1 37.28 10 LYS B O 1
ATOM 6360 N N . THR B 1 11 ? -10.422 -68 -23.703 1 34.62 11 THR B N 1
ATOM 6361 C CA . THR B 1 11 ? -9.703 -67.062 -24.578 1 34.62 11 THR B CA 1
ATOM 6362 C C . THR B 1 11 ? -8.898 -66.062 -23.75 1 34.62 11 THR B C 1
ATOM 6364 O O . THR B 1 11 ? -9.461 -65.312 -22.953 1 34.62 11 THR B O 1
ATOM 6367 N N . PRO B 1 12 ? -7.605 -66.312 -23.453 1 39.22 12 PRO B N 1
ATOM 6368 C CA . PRO B 1 12 ? -6.617 -65.625 -22.594 1 39.22 12 PRO B CA 1
ATOM 6369 C C . PRO B 1 12 ? -6.711 -64.125 -22.641 1 39.22 12 PRO B C 1
ATOM 6371 O O . PRO B 1 12 ? -5.918 -63.438 -22 1 39.22 12 PRO B O 1
ATOM 6374 N N . SER B 1 13 ? -7.109 -63.5 -23.766 1 44.12 13 SER B N 1
ATOM 6375 C CA . SER B 1 13 ? -6.785 -62.188 -24.297 1 44.12 13 SER B CA 1
ATOM 6376 C C . SER B 1 13 ? -7.488 -61.062 -23.5 1 44.12 13 SER B C 1
ATOM 6378 O O . SER B 1 13 ? -7.484 -59.906 -23.906 1 44.12 13 SER B O 1
ATOM 6380 N N . PHE B 1 14 ? -8.188 -61.188 -22.5 1 52.69 14 PHE B N 1
ATOM 6381 C CA . PHE B 1 14 ? -9.039 -60.219 -21.812 1 52.69 14 PHE B CA 1
ATOM 6382 C C . PHE B 1 14 ? -8.258 -59.5 -20.719 1 52.69 14 PHE B C 1
ATOM 6384 O O . PHE B 1 14 ? -7.398 -60.094 -20.062 1 52.69 14 PHE B O 1
ATOM 6391 N N . CYS B 1 15 ? -8.273 -58.062 -20.766 1 67.19 15 CYS B N 1
ATOM 6392 C CA . CYS B 1 15 ? -7.762 -57.344 -19.609 1 67.19 15 CYS B CA 1
ATOM 6393 C C . CYS B 1 15 ? -8.312 -57.938 -18.312 1 67.19 15 CYS B C 1
ATOM 6395 O O . CYS B 1 15 ? -9.523 -58.156 -18.188 1 67.19 15 CYS B O 1
ATOM 6397 N N . ARG B 1 16 ? -7.402 -58.469 -17.516 1 73.62 16 ARG B N 1
ATOM 6398 C CA . ARG B 1 16 ? -7.801 -59.031 -16.203 1 73.62 16 ARG B CA 1
ATOM 6399 C C . ARG B 1 16 ? -8.609 -58 -15.422 1 73.62 16 ARG B C 1
ATOM 6401 O O . ARG B 1 16 ? -8.383 -56.781 -15.539 1 73.62 16 ARG B O 1
ATOM 6408 N N . ASP B 1 17 ? -9.609 -58.438 -14.727 1 72.69 17 ASP B N 1
ATOM 6409 C CA . ASP B 1 17 ? -10.469 -57.594 -13.906 1 72.69 17 ASP B CA 1
ATOM 6410 C C . ASP B 1 17 ? -9.648 -56.781 -12.898 1 72.69 17 ASP B C 1
ATOM 6412 O O . ASP B 1 17 ? -9.969 -55.625 -12.602 1 72.69 17 ASP B O 1
ATOM 6416 N N . ASP B 1 18 ? -8.562 -57.375 -12.438 1 76 18 ASP B N 1
ATOM 6417 C CA . ASP B 1 18 ? -7.746 -56.656 -11.461 1 76 18 ASP B CA 1
ATOM 6418 C C . ASP B 1 18 ? -7.004 -55.5 -12.102 1 76 18 ASP B C 1
ATOM 6420 O O . ASP B 1 18 ? -6.828 -54.469 -11.477 1 76 18 ASP B O 1
ATOM 6424 N N . ALA B 1 19 ? -6.676 -55.688 -13.344 1 76.25 19 ALA B N 1
ATOM 6425 C CA . ALA B 1 19 ? -5.984 -54.625 -14.055 1 76.25 19 ALA B CA 1
ATOM 6426 C C . ALA B 1 19 ? -6.93 -53.469 -14.359 1 76.25 19 ALA B C 1
ATOM 6428 O O . ALA B 1 19 ? -6.551 -52.281 -14.25 1 76.25 19 ALA B O 1
ATOM 6429 N N . SER B 1 20 ? -8.125 -53.906 -14.695 1 78.62 20 SER B N 1
ATOM 6430 C CA . SER B 1 20 ? -9.117 -52.875 -14.984 1 78.62 20 SER B CA 1
ATOM 6431 C C . SER B 1 20 ? -9.492 -52.094 -13.719 1 78.62 20 SER B C 1
ATOM 6433 O O . SER B 1 20 ? -9.68 -50.875 -13.758 1 78.62 20 SER B O 1
ATOM 6435 N N . ALA B 1 21 ? -9.578 -52.781 -12.641 1 80.69 21 ALA B N 1
ATOM 6436 C CA . ALA B 1 21 ? -9.906 -52.125 -11.375 1 80.69 21 ALA B CA 1
ATOM 6437 C C . ALA B 1 21 ? -8.773 -51.219 -10.922 1 80.69 21 ALA B C 1
ATOM 6439 O O . ALA B 1 21 ? -9.016 -50.125 -10.398 1 80.69 21 ALA B O 1
ATOM 6440 N N . PHE B 1 22 ? -7.613 -51.656 -11.172 1 77.56 22 PHE B N 1
ATOM 6441 C CA . PHE B 1 22 ? -6.449 -50.844 -10.805 1 77.56 22 PHE B CA 1
ATOM 6442 C C . PHE B 1 22 ? -6.414 -49.562 -11.617 1 77.56 22 PHE B C 1
ATOM 6444 O O . PHE B 1 22 ? -6.211 -48.469 -11.062 1 77.56 22 PHE B O 1
ATOM 6451 N N . PHE B 1 23 ? -6.613 -49.625 -12.859 1 80.06 23 PHE B N 1
ATOM 6452 C CA . PHE B 1 23 ? -6.633 -48.469 -13.719 1 80.06 23 PHE B CA 1
ATOM 6453 C C . PHE B 1 23 ? -7.758 -47.5 -13.32 1 80.06 23 PHE B C 1
ATOM 6455 O O . PHE B 1 23 ? -7.566 -46.281 -13.289 1 80.06 23 PHE B O 1
ATOM 6462 N N . PHE B 1 24 ? -8.836 -48.094 -12.961 1 82.75 24 PHE B N 1
ATOM 6463 C CA . PHE B 1 24 ? -9.969 -47.281 -12.531 1 82.75 24 PHE B CA 1
ATOM 6464 C C . PHE B 1 24 ? -9.641 -46.531 -11.258 1 82.75 24 PHE B C 1
ATOM 6466 O O . PHE B 1 24 ? -9.961 -45.344 -11.133 1 82.75 24 PHE B O 1
ATOM 6473 N N . ASP B 1 25 ? -8.93 -47.094 -10.375 1 80.69 25 ASP B N 1
ATOM 6474 C CA . ASP B 1 25 ? -8.594 -46.469 -9.109 1 80.69 25 ASP B CA 1
ATOM 6475 C C . ASP B 1 25 ? -7.605 -45.312 -9.32 1 80.69 25 ASP B C 1
ATOM 6477 O O . ASP B 1 25 ? -7.699 -44.281 -8.664 1 80.69 25 ASP B O 1
ATOM 6481 N N . ILE B 1 26 ? -6.695 -45.406 -10.203 1 77.62 26 ILE B N 1
ATOM 6482 C CA . ILE B 1 26 ? -5.715 -44.344 -10.5 1 77.62 26 ILE B CA 1
ATOM 6483 C C . ILE B 1 26 ? -6.41 -43.156 -11.148 1 77.62 26 ILE B C 1
ATOM 6485 O O . ILE B 1 26 ? -6.141 -42 -10.805 1 77.62 26 ILE B O 1
ATOM 6489 N N . MET B 1 27 ? -7.285 -43.531 -11.984 1 82.19 27 MET B N 1
ATOM 6490 C CA . MET B 1 27 ? -7.977 -42.469 -12.695 1 82.19 27 MET B CA 1
ATOM 6491 C C . MET B 1 27 ? -8.914 -41.719 -11.766 1 82.19 27 MET B C 1
ATOM 6493 O O . MET B 1 27 ? -9 -40.5 -11.82 1 82.19 27 MET B O 1
ATOM 6497 N N . VAL B 1 28 ? -9.523 -42.469 -10.938 1 84.44 28 VAL B N 1
ATOM 6498 C CA . VAL B 1 28 ? -10.445 -41.844 -10.008 1 84.44 28 VAL B CA 1
ATOM 6499 C C . VAL B 1 28 ? -9.672 -40.969 -9.023 1 84.44 28 VAL B C 1
ATOM 6501 O O . VAL B 1 28 ? -10.117 -39.875 -8.688 1 84.44 28 VAL B O 1
ATOM 6504 N N . ALA B 1 29 ? -8.539 -41.406 -8.578 1 82.88 29 ALA B N 1
ATOM 6505 C CA . ALA B 1 29 ? -7.734 -40.625 -7.637 1 82.88 29 ALA B CA 1
ATOM 6506 C C . ALA B 1 29 ? -7.227 -39.312 -8.289 1 82.88 29 ALA B C 1
ATOM 6508 O O . ALA B 1 29 ? -7.246 -38.25 -7.664 1 82.88 29 ALA B O 1
ATOM 6509 N N . GLN B 1 30 ? -6.781 -39.375 -9.477 1 82.06 30 GLN B N 1
ATOM 6510 C CA . GLN B 1 30 ? -6.297 -38.188 -10.18 1 82.06 30 GLN B CA 1
ATOM 6511 C C . GLN B 1 30 ? -7.434 -37.219 -10.461 1 82.06 30 GLN B C 1
ATOM 6513 O O . GLN B 1 30 ? -7.266 -36 -10.32 1 82.06 30 GLN B O 1
ATOM 6518 N N . LEU B 1 31 ? -8.539 -37.75 -10.852 1 87.38 31 LEU B N 1
ATOM 6519 C CA . LEU B 1 31 ? -9.68 -36.906 -11.148 1 87.38 31 LEU B CA 1
ATOM 6520 C C . LEU B 1 31 ? -10.219 -36.25 -9.875 1 87.38 31 LEU B C 1
ATOM 6522 O O . LEU B 1 31 ? -10.648 -35.094 -9.898 1 87.38 31 LEU B O 1
ATOM 6526 N N . TRP B 1 32 ? -10.164 -37.031 -8.82 1 89.81 32 TRP B N 1
ATOM 6527 C CA . TRP B 1 32 ? -10.625 -36.469 -7.555 1 89.81 32 TRP B CA 1
ATOM 6528 C C . TRP B 1 32 ? -9.734 -35.312 -7.113 1 89.81 32 TRP B C 1
ATOM 6530 O O . TRP B 1 32 ? -10.219 -34.281 -6.59 1 89.81 32 TRP B O 1
ATOM 6540 N N . ARG B 1 33 ? -8.508 -35.344 -7.309 1 87.44 33 ARG B N 1
ATOM 6541 C CA . ARG B 1 33 ? -7.586 -34.281 -6.945 1 87.44 33 ARG B CA 1
ATOM 6542 C C . ARG B 1 33 ? -7.848 -33.031 -7.781 1 87.44 33 ARG B C 1
ATOM 6544 O O . ARG B 1 33 ? -7.914 -31.906 -7.242 1 87.44 33 ARG B O 1
ATOM 6551 N N . VAL B 1 34 ? -8.008 -33.219 -9.016 1 90.31 34 VAL B N 1
ATOM 6552 C CA . VAL B 1 34 ? -8.258 -32.094 -9.906 1 90.31 34 VAL B CA 1
ATOM 6553 C C . VAL B 1 34 ? -9.602 -31.453 -9.562 1 90.31 34 VAL B C 1
ATOM 6555 O O . VAL B 1 34 ? -9.703 -30.234 -9.453 1 90.31 34 VAL B O 1
ATOM 6558 N N . ASN B 1 35 ? -10.602 -32.344 -9.281 1 94 35 ASN B N 1
ATOM 6559 C CA . ASN B 1 35 ? -11.914 -31.812 -8.93 1 94 35 ASN B CA 1
ATOM 6560 C C . ASN B 1 35 ? -11.891 -31.094 -7.594 1 94 35 ASN B C 1
ATOM 6562 O O . ASN B 1 35 ? -12.562 -30.062 -7.43 1 94 35 ASN B O 1
ATOM 6566 N N . ALA B 1 36 ? -11.117 -31.625 -6.691 1 94 36 ALA B N 1
ATOM 6567 C CA . ALA B 1 36 ? -11.008 -30.969 -5.391 1 94 36 ALA B CA 1
ATOM 6568 C C . ALA B 1 36 ? -10.367 -29.594 -5.523 1 94 36 ALA B C 1
ATOM 6570 O O . ALA B 1 36 ? -10.805 -28.625 -4.891 1 94 36 ALA B O 1
ATOM 6571 N N . LEU B 1 37 ? -9.383 -29.438 -6.344 1 94.62 37 LEU B N 1
ATOM 6572 C CA . LEU B 1 37 ? -8.711 -28.156 -6.531 1 94.62 37 LEU B CA 1
ATOM 6573 C C . LEU B 1 37 ? -9.609 -27.172 -7.266 1 94.62 37 LEU B C 1
ATOM 6575 O O . LEU B 1 37 ? -9.594 -25.984 -6.977 1 94.62 37 LEU B O 1
ATOM 6579 N N . ILE B 1 38 ? -10.422 -27.688 -8.203 1 95.94 38 ILE B N 1
ATOM 6580 C CA . ILE B 1 38 ? -11.367 -26.844 -8.906 1 95.94 38 ILE B CA 1
ATOM 6581 C C . ILE B 1 38 ? -12.422 -26.328 -7.926 1 95.94 38 ILE B C 1
ATOM 6583 O O . ILE B 1 38 ? -12.773 -25.141 -7.938 1 95.94 38 ILE B O 1
ATOM 6587 N N . ALA B 1 39 ? -12.836 -27.203 -7.035 1 94.81 39 ALA B N 1
ATOM 6588 C CA . ALA B 1 39 ? -13.828 -26.828 -6.035 1 94.81 39 ALA B CA 1
ATOM 6589 C C . ALA B 1 39 ? -13.25 -25.828 -5.043 1 94.81 39 ALA B C 1
ATOM 6591 O O . ALA B 1 39 ? -13.906 -24.844 -4.691 1 94.81 39 ALA B O 1
ATOM 6592 N N . VAL B 1 40 ? -12.023 -26.031 -4.617 1 94.5 40 VAL B N 1
ATOM 6593 C CA . VAL B 1 40 ? -11.375 -25.125 -3.678 1 94.5 40 VAL B CA 1
ATOM 6594 C C . VAL B 1 40 ? -11.219 -23.75 -4.316 1 94.5 40 VAL B C 1
ATOM 6596 O O . VAL B 1 40 ? -11.453 -22.719 -3.664 1 94.5 40 VAL B O 1
ATOM 6599 N N . ASN B 1 41 ? -10.898 -23.75 -5.527 1 96.06 41 ASN B N 1
ATOM 6600 C CA . ASN B 1 41 ? -10.734 -22.484 -6.215 1 96.06 41 ASN B CA 1
ATOM 6601 C C . ASN B 1 41 ? -12.055 -21.734 -6.348 1 96.06 41 ASN B C 1
ATOM 6603 O O . ASN B 1 41 ? -12.102 -20.5 -6.219 1 96.06 41 ASN B O 1
ATOM 6607 N N . ALA B 1 42 ? -13.102 -22.438 -6.633 1 95.31 42 ALA B N 1
ATOM 6608 C CA . ALA B 1 42 ? -14.414 -21.812 -6.719 1 95.31 42 ALA B CA 1
ATOM 6609 C C . ALA B 1 42 ? -14.836 -21.234 -5.375 1 95.31 42 ALA B C 1
ATOM 6611 O O . ALA B 1 42 ? -15.422 -20.141 -5.312 1 95.31 42 ALA B O 1
ATOM 6612 N N . ILE B 1 43 ? -14.453 -21.922 -4.312 1 93.88 43 ILE B N 1
ATOM 6613 C CA . ILE B 1 43 ? -14.766 -21.422 -2.975 1 93.88 43 ILE B CA 1
ATOM 6614 C C . ILE B 1 43 ? -13.938 -20.172 -2.682 1 93.88 43 ILE B C 1
ATOM 6616 O O . ILE B 1 43 ? -14.453 -19.203 -2.115 1 93.88 43 ILE B O 1
ATOM 6620 N N . LEU B 1 44 ? -12.711 -20.219 -3.09 1 94.38 44 LEU B N 1
ATOM 6621 C CA . LEU B 1 44 ? -11.867 -19.047 -2.891 1 94.38 44 LEU B CA 1
ATOM 6622 C C . LEU B 1 44 ? -12.422 -17.844 -3.633 1 94.38 44 LEU B C 1
ATOM 6624 O O . LEU B 1 44 ? -12.414 -16.719 -3.105 1 94.38 44 LEU B O 1
ATOM 6628 N N . MET B 1 45 ? -13 -18.078 -4.828 1 95.81 45 MET B N 1
ATOM 6629 C CA . MET B 1 45 ? -13.594 -16.984 -5.59 1 95.81 45 MET B CA 1
ATOM 6630 C C . MET B 1 45 ? -14.867 -16.484 -4.918 1 95.81 45 MET B C 1
ATOM 6632 O O . MET B 1 45 ? -15.148 -15.289 -4.926 1 95.81 45 MET B O 1
ATOM 6636 N N . GLY B 1 46 ? -15.57 -17.422 -4.32 1 94.12 46 GLY B N 1
ATOM 6637 C CA . GLY B 1 46 ? -16.734 -17.016 -3.555 1 94.12 46 GLY B CA 1
ATOM 6638 C C . GLY B 1 46 ? -16.391 -16.141 -2.361 1 94.12 46 GLY B C 1
ATOM 6639 O O . GLY B 1 46 ? -17.078 -15.148 -2.098 1 94.12 46 GLY B O 1
ATOM 6640 N N . VAL B 1 47 ? -15.32 -16.422 -1.745 1 90.88 47 VAL B N 1
ATOM 6641 C CA . VAL B 1 47 ? -14.859 -15.625 -0.607 1 90.88 47 VAL B CA 1
ATOM 6642 C C . VAL B 1 47 ? -14.398 -14.25 -1.083 1 90.88 47 VAL B C 1
ATOM 6644 O O . VAL B 1 47 ? -14.711 -13.234 -0.454 1 90.88 47 VAL B O 1
ATOM 6647 N N . MET B 1 48 ? -13.773 -14.227 -2.176 1 91.12 48 MET B N 1
ATOM 6648 C CA . MET B 1 48 ? -13.297 -12.953 -2.717 1 91.12 48 MET B CA 1
ATOM 6649 C C . MET B 1 48 ? -14.461 -12.047 -3.084 1 91.12 48 MET B C 1
ATOM 6651 O O . MET B 1 48 ? -14.453 -10.859 -2.76 1 91.12 48 MET B O 1
ATOM 6655 N N . VAL B 1 49 ? -15.477 -12.609 -3.676 1 92.69 49 VAL B N 1
ATOM 6656 C CA . VAL B 1 49 ? -16.641 -11.828 -4.074 1 92.69 49 VAL B CA 1
ATOM 6657 C C . VAL B 1 49 ? -17.406 -11.383 -2.832 1 92.69 49 VAL B C 1
ATOM 6659 O O . VAL B 1 49 ? -17.844 -10.234 -2.738 1 92.69 49 VAL B O 1
ATOM 6662 N N . GLY B 1 50 ? -17.484 -12.297 -1.87 1 87.38 50 GLY B N 1
ATOM 6663 C CA . GLY B 1 50 ? -18.188 -11.961 -0.643 1 87.38 50 GLY B CA 1
ATOM 6664 C C . GLY B 1 50 ? -17.531 -10.828 0.131 1 87.38 50 GLY B C 1
ATOM 6665 O O . GLY B 1 50 ? -18.203 -9.898 0.57 1 87.38 50 GLY B O 1
ATOM 6666 N N . ILE B 1 51 ? -16.25 -10.812 0.186 1 84.62 51 ILE B N 1
ATOM 6667 C CA . ILE B 1 51 ? -15.531 -9.797 0.937 1 84.62 51 ILE B CA 1
ATOM 6668 C C . ILE B 1 51 ? -15.508 -8.492 0.149 1 84.62 51 ILE B C 1
ATOM 6670 O O . ILE B 1 51 ? -15.594 -7.406 0.731 1 84.62 51 ILE B O 1
ATOM 6674 N N . SER B 1 52 ? -15.422 -8.578 -1.115 1 81 52 SER B N 1
ATOM 6675 C CA . SER B 1 52 ? -15.414 -7.371 -1.937 1 81 52 SER B CA 1
ATOM 6676 C C . SER B 1 52 ? -16.766 -6.66 -1.888 1 81 52 SER B C 1
ATOM 6678 O O . SER B 1 52 ? -16.828 -5.43 -1.969 1 81 52 SER B O 1
ATOM 6680 N N . MET B 1 53 ? -17.812 -7.43 -1.758 1 75.06 53 MET B N 1
ATOM 6681 C CA . MET B 1 53 ? -19.156 -6.848 -1.735 1 75.06 53 MET B CA 1
ATOM 6682 C C . MET B 1 53 ? -19.484 -6.289 -0.354 1 75.06 53 MET B C 1
ATOM 6684 O O . MET B 1 53 ? -20.109 -5.234 -0.239 1 75.06 53 MET B O 1
ATOM 6688 N N . TYR B 1 54 ? -18.922 -7.07 0.69 1 63.69 54 TYR B N 1
ATOM 6689 C CA . TYR B 1 54 ? -19.312 -6.652 2.031 1 63.69 54 TYR B CA 1
ATOM 6690 C C . TYR B 1 54 ? -18.156 -5.969 2.746 1 63.69 54 TYR B C 1
ATOM 6692 O O . TYR B 1 54 ? -18.344 -5.371 3.811 1 63.69 54 TYR B O 1
ATOM 6700 N N . GLY B 1 55 ? -16.922 -6.18 2.217 1 57.84 55 GLY B N 1
ATOM 6701 C CA . GLY B 1 55 ? -15.719 -5.73 2.912 1 57.84 55 GLY B CA 1
ATOM 6702 C C . GLY B 1 55 ? -15.656 -4.223 3.068 1 57.84 55 GLY B C 1
ATOM 6703 O O . GLY B 1 55 ? -15.078 -3.719 4.035 1 57.84 55 GLY B O 1
ATOM 6704 N N . HIS B 1 56 ? -16.234 -3.576 2.131 1 55.59 56 HIS B N 1
ATOM 6705 C CA . HIS B 1 56 ? -16.172 -2.123 2.256 1 55.59 56 HIS B CA 1
ATOM 6706 C C . HIS B 1 56 ? -16.734 -1.66 3.598 1 55.59 56 HIS B C 1
ATOM 6708 O O . HIS B 1 56 ? -16.359 -0.595 4.094 1 55.59 56 HIS B O 1
ATOM 6714 N N . ARG B 1 57 ? -17.547 -2.562 4.164 1 51.91 57 ARG B N 1
ATOM 6715 C CA . ARG B 1 57 ? -18.219 -2.18 5.402 1 51.91 57 ARG B CA 1
ATOM 6716 C C . ARG B 1 57 ? -17.5 -2.746 6.613 1 51.91 57 ARG B C 1
ATOM 6718 O O . ARG B 1 57 ? -17.562 -2.18 7.707 1 51.91 57 ARG B O 1
ATOM 6725 N N . TYR B 1 58 ? -16.875 -3.934 6.375 1 52.12 58 TYR B N 1
ATOM 6726 C CA . TYR B 1 58 ? -16.406 -4.598 7.582 1 52.12 58 TYR B CA 1
ATOM 6727 C C . TYR B 1 58 ? -14.914 -4.895 7.488 1 52.12 58 TYR B C 1
ATOM 6729 O O . TYR B 1 58 ? -14.5 -5.777 6.738 1 52.12 58 TYR B O 1
ATOM 6737 N N . HIS B 1 59 ? -14.086 -3.898 7.613 1 55.78 59 HIS B N 1
ATOM 6738 C CA . HIS B 1 59 ? -12.68 -4.262 7.504 1 55.78 59 HIS B CA 1
ATOM 6739 C C . HIS B 1 59 ? -12.172 -4.902 8.797 1 55.78 59 HIS B C 1
ATOM 6741 O O . HIS B 1 59 ? -11.75 -4.199 9.719 1 55.78 59 HIS B O 1
ATOM 6747 N N . ARG B 1 60 ? -12.633 -6.203 9.086 1 61.66 60 ARG B N 1
ATOM 6748 C CA . ARG B 1 60 ? -11.992 -6.93 10.18 1 61.66 60 ARG B CA 1
ATOM 6749 C C . ARG B 1 60 ? -10.656 -7.523 9.734 1 61.66 60 ARG B C 1
ATOM 6751 O O . ARG B 1 60 ? -10.523 -7.988 8.602 1 61.66 60 ARG B O 1
ATOM 6758 N N . ARG B 1 61 ? -9.68 -7.445 10.438 1 67.44 61 ARG B N 1
ATOM 6759 C CA . ARG B 1 61 ? -8.305 -7.867 10.18 1 67.44 61 ARG B CA 1
ATOM 6760 C C . ARG B 1 61 ? -8.266 -9.305 9.672 1 67.44 61 ARG B C 1
ATOM 6762 O O . ARG B 1 61 ? -7.586 -9.602 8.688 1 67.44 61 ARG B O 1
ATOM 6769 N N . PRO B 1 62 ? -9.055 -10.164 10.219 1 74.44 62 PRO B N 1
ATOM 6770 C CA . PRO B 1 62 ? -8.938 -11.531 9.711 1 74.44 62 PRO B CA 1
ATOM 6771 C C . PRO B 1 62 ? -9.445 -11.68 8.281 1 74.44 62 PRO B C 1
ATOM 6773 O O . PRO B 1 62 ? -8.953 -12.516 7.523 1 74.44 62 PRO B O 1
ATOM 6776 N N . LEU B 1 63 ? -10.367 -10.828 7.941 1 77.44 63 LEU B N 1
ATOM 6777 C CA . LEU B 1 63 ? -10.922 -10.914 6.594 1 77.44 63 LEU B CA 1
ATOM 6778 C C . LEU B 1 63 ? -9.898 -10.469 5.555 1 77.44 63 LEU B C 1
ATOM 6780 O O . LEU B 1 63 ? -9.891 -10.969 4.43 1 77.44 63 LEU B O 1
ATOM 6784 N N . ILE B 1 64 ? -8.984 -9.727 6.043 1 78.69 64 ILE B N 1
ATOM 6785 C CA . ILE B 1 64 ? -7.957 -9.258 5.117 1 78.69 64 ILE B CA 1
ATOM 6786 C C . ILE B 1 64 ? -6.961 -10.375 4.836 1 78.69 64 ILE B C 1
ATOM 6788 O O . ILE B 1 64 ? -6.504 -10.539 3.701 1 78.69 64 ILE B O 1
ATOM 6792 N N . PHE B 1 65 ? -6.777 -11.273 5.812 1 83.44 65 PHE B N 1
ATOM 6793 C CA . PHE B 1 65 ? -5.852 -12.391 5.645 1 83.44 65 PHE B CA 1
ATOM 6794 C C . PHE B 1 65 ? -6.445 -13.453 4.727 1 83.44 65 PHE B C 1
ATOM 6796 O O . PHE B 1 65 ? -5.738 -14.023 3.896 1 83.44 65 PHE B O 1
ATOM 6803 N N . ILE B 1 66 ? -7.688 -13.539 4.879 1 85 66 ILE B N 1
ATOM 6804 C CA . ILE B 1 66 ? -8.352 -14.523 4.031 1 85 66 ILE B CA 1
ATOM 6805 C C . ILE B 1 66 ? -8.406 -14.016 2.592 1 85 66 ILE B C 1
ATOM 6807 O O . ILE B 1 66 ? -8.219 -14.781 1.646 1 85 66 ILE B O 1
ATOM 6811 N N . PHE B 1 67 ? -8.586 -12.797 2.525 1 88.25 67 PHE B N 1
ATOM 6812 C CA . PHE B 1 67 ? -8.641 -12.203 1.195 1 88.25 67 PHE B CA 1
ATOM 6813 C C . PHE B 1 67 ? -7.277 -12.273 0.514 1 88.25 67 PHE B C 1
ATOM 6815 O O . PHE B 1 67 ? -7.188 -12.617 -0.668 1 88.25 67 PHE B O 1
ATOM 6822 N N . GLN B 1 68 ? -6.223 -12.086 1.245 1 87.44 68 GLN B N 1
ATOM 6823 C CA . GLN B 1 68 ? -4.871 -12.148 0.7 1 87.44 68 GLN B CA 1
ATOM 6824 C C . GLN B 1 68 ? -4.492 -13.586 0.338 1 87.44 68 GLN B C 1
ATOM 6826 O O . GLN B 1 68 ? -3.82 -13.82 -0.668 1 87.44 68 GLN B O 1
ATOM 6831 N N . GLY B 1 69 ? -4.961 -14.445 1.139 1 89.5 69 GLY B N 1
ATOM 6832 C CA . GLY B 1 69 ? -4.727 -15.844 0.82 1 89.5 69 GLY B CA 1
ATOM 6833 C C . GLY B 1 69 ? -5.434 -16.297 -0.445 1 89.5 69 GLY B C 1
ATOM 6834 O O . GLY B 1 69 ? -4.844 -16.984 -1.279 1 89.5 69 GLY B O 1
ATOM 6835 N N . ALA B 1 70 ? -6.621 -15.812 -0.603 1 91.44 70 ALA B N 1
ATOM 6836 C CA . ALA B 1 70 ? -7.402 -16.188 -1.779 1 91.44 70 ALA B CA 1
ATOM 6837 C C . ALA B 1 70 ? -6.812 -15.57 -3.045 1 91.44 70 ALA B C 1
ATOM 6839 O O . ALA B 1 70 ? -6.715 -16.234 -4.078 1 91.44 70 ALA B O 1
ATOM 6840 N N . THR B 1 71 ? -6.316 -14.391 -2.965 1 89.62 71 THR B N 1
ATOM 6841 C CA . THR B 1 71 ? -5.781 -13.703 -4.133 1 89.62 71 THR B CA 1
ATOM 6842 C C . THR B 1 71 ? -4.418 -14.266 -4.52 1 89.62 71 THR B C 1
ATOM 6844 O O . THR B 1 71 ? -4.051 -14.273 -5.695 1 89.62 71 THR B O 1
ATOM 6847 N N . THR B 1 72 ? -3.758 -14.852 -3.596 1 90.69 72 THR B N 1
ATOM 6848 C CA . THR B 1 72 ? -2.434 -15.398 -3.869 1 90.69 72 THR B CA 1
ATOM 6849 C C . THR B 1 72 ? -2.539 -16.797 -4.457 1 90.69 72 THR B C 1
ATOM 6851 O O . THR B 1 72 ? -1.755 -17.172 -5.332 1 90.69 72 THR B O 1
ATOM 6854 N N . LEU B 1 73 ? -3.566 -17.484 -4.078 1 94.12 73 LEU B N 1
ATOM 6855 C CA . LEU B 1 73 ? -3.594 -18.922 -4.383 1 94.12 73 LEU B CA 1
ATOM 6856 C C . LEU B 1 73 ? -4.43 -19.188 -5.629 1 94.12 73 LEU B C 1
ATOM 6858 O O . LEU B 1 73 ? -4.316 -20.25 -6.234 1 94.12 73 LEU B O 1
ATOM 6862 N N . PHE B 1 74 ? -5.234 -18.312 -6.059 1 93.44 74 PHE B N 1
ATOM 6863 C CA . PHE B 1 74 ? -6.18 -18.672 -7.109 1 93.44 74 PHE B CA 1
ATOM 6864 C C . PHE B 1 74 ? -5.457 -18.922 -8.422 1 93.44 74 PHE B C 1
ATOM 6866 O O . PHE B 1 74 ? -5.773 -19.875 -9.133 1 93.44 74 PHE B O 1
ATOM 6873 N N . LEU B 1 75 ? -4.391 -18.141 -8.758 1 94.56 75 LEU B N 1
ATOM 6874 C CA . LEU B 1 75 ? -3.73 -18.297 -10.047 1 94.56 75 LEU B CA 1
ATOM 6875 C C . LEU B 1 75 ? -2.814 -19.516 -10.055 1 94.56 75 LEU B C 1
ATOM 6877 O O . LEU B 1 75 ? -2.781 -20.266 -11.031 1 94.56 75 LEU B O 1
ATOM 6881 N N . PRO B 1 76 ? -2.107 -19.75 -8.953 1 96.12 76 PRO B N 1
ATOM 6882 C CA . PRO B 1 76 ? -1.312 -20.984 -8.914 1 96.12 76 PRO B CA 1
ATOM 6883 C C . PRO B 1 76 ? -2.168 -22.25 -9 1 96.12 76 PRO B C 1
ATOM 6885 O O . PRO B 1 76 ? -1.767 -23.219 -9.633 1 96.12 76 PRO B O 1
ATOM 6888 N N . ILE B 1 77 ? -3.305 -22.219 -8.469 1 95.56 77 ILE B N 1
ATOM 6889 C CA . ILE B 1 77 ? -4.191 -23.375 -8.539 1 95.56 77 ILE B CA 1
ATOM 6890 C C . ILE B 1 77 ? -4.691 -23.547 -9.969 1 95.56 77 ILE B C 1
ATOM 6892 O O . ILE B 1 77 ? -4.73 -24.672 -10.477 1 95.56 77 ILE B O 1
ATOM 6896 N N . VAL B 1 78 ? -4.984 -22.453 -10.633 1 95.81 78 VAL B N 1
ATOM 6897 C CA . VAL B 1 78 ? -5.422 -22.516 -12.023 1 95.81 78 VAL B CA 1
ATOM 6898 C C . VAL B 1 78 ? -4.309 -23.094 -12.891 1 95.81 78 VAL B C 1
ATOM 6900 O O . VAL B 1 78 ? -4.555 -23.953 -13.734 1 95.81 78 VAL B O 1
ATOM 6903 N N . SER B 1 79 ? -3.115 -22.656 -12.633 1 94.94 79 SER B N 1
ATOM 6904 C CA . SER B 1 79 ? -1.987 -23.125 -13.43 1 94.94 79 SER B CA 1
ATOM 6905 C C . SER B 1 79 ? -1.741 -24.609 -13.203 1 94.94 79 SER B C 1
ATOM 6907 O O . SER B 1 79 ? -1.463 -25.359 -14.148 1 94.94 79 SER B O 1
ATOM 6909 N N . TYR B 1 80 ? -1.94 -25.062 -11.984 1 93.94 80 TYR B N 1
ATOM 6910 C CA . TYR B 1 80 ? -1.752 -26.469 -11.656 1 93.94 80 TYR B CA 1
ATOM 6911 C C . TYR B 1 80 ? -2.816 -27.328 -12.328 1 93.94 80 TYR B C 1
ATOM 6913 O O . TYR B 1 80 ? -2.504 -28.359 -12.93 1 93.94 80 TYR B O 1
ATOM 6921 N N . VAL B 1 81 ? -4.039 -26.922 -12.305 1 92.75 81 VAL B N 1
ATOM 6922 C CA . VAL B 1 81 ? -5.164 -27.703 -12.812 1 92.75 81 VAL B CA 1
ATOM 6923 C C . VAL B 1 81 ? -5.094 -27.766 -14.336 1 92.75 81 VAL B C 1
ATOM 6925 O O . VAL B 1 81 ? -5.258 -28.844 -14.93 1 92.75 81 VAL B O 1
ATOM 6928 N N . VAL B 1 82 ? -4.84 -26.672 -14.992 1 91.31 82 VAL B N 1
ATOM 6929 C CA . VAL B 1 82 ? -4.812 -26.625 -16.453 1 91.31 82 VAL B CA 1
ATOM 6930 C C . VAL B 1 82 ? -3.65 -27.469 -16.969 1 91.31 82 VAL B C 1
ATOM 6932 O O . VAL B 1 82 ? -3.783 -28.156 -17.984 1 91.31 82 VAL B O 1
ATOM 6935 N N . SER B 1 83 ? -2.582 -27.469 -16.25 1 88.06 83 SER B N 1
ATOM 6936 C CA . SER B 1 83 ? -1.428 -28.25 -16.672 1 88.06 83 SER B CA 1
ATOM 6937 C C . SER B 1 83 ? -1.696 -29.75 -16.516 1 88.06 83 SER B C 1
ATOM 6939 O O . SER B 1 83 ? -1.346 -30.547 -17.391 1 88.06 83 SER B O 1
ATOM 6941 N N . THR B 1 84 ? -2.373 -30.141 -15.453 1 84 84 THR B N 1
ATOM 6942 C CA . THR B 1 84 ? -2.652 -31.547 -15.18 1 84 84 THR B CA 1
ATOM 6943 C C . THR B 1 84 ? -3.684 -32.094 -16.172 1 84 84 THR B C 1
ATOM 6945 O O . THR B 1 84 ? -3.561 -33.219 -16.641 1 84 84 THR B O 1
ATOM 6948 N N . THR B 1 85 ? -4.688 -31.359 -16.562 1 82.75 85 THR B N 1
ATOM 6949 C CA . THR B 1 85 ? -5.766 -31.828 -17.422 1 82.75 85 THR B CA 1
ATOM 6950 C C . THR B 1 85 ? -5.328 -31.812 -18.891 1 82.75 85 THR B C 1
ATOM 6952 O O . THR B 1 85 ? -5.75 -32.656 -19.672 1 82.75 85 THR B O 1
ATOM 6955 N N . GLY B 1 86 ? -4.504 -30.875 -19.375 1 68.75 86 GLY B N 1
ATOM 6956 C CA . GLY B 1 86 ? -4.109 -30.734 -20.766 1 68.75 86 GLY B CA 1
ATOM 6957 C C . GLY B 1 86 ? -3.164 -31.828 -21.234 1 68.75 86 GLY B C 1
ATOM 6958 O O . GLY B 1 86 ? -3.166 -32.188 -22.406 1 68.75 86 GLY B O 1
ATOM 6959 N N . ASP B 1 87 ? -2.418 -32.5 -20.359 1 61.03 87 ASP B N 1
ATOM 6960 C CA . ASP B 1 87 ? -1.365 -33.438 -20.781 1 61.03 87 ASP B CA 1
ATOM 6961 C C . ASP B 1 87 ? -1.811 -34.875 -20.641 1 61.03 87 ASP B C 1
ATOM 6963 O O . ASP B 1 87 ? -1.057 -35.812 -20.953 1 61.03 87 ASP B O 1
ATOM 6967 N N . GLN B 1 88 ? -3.207 -35.219 -20.344 1 64.38 88 GLN B N 1
ATOM 6968 C CA . GLN B 1 88 ? -3.514 -36.562 -19.922 1 64.38 88 GLN B CA 1
ATOM 6969 C C . GLN B 1 88 ? -4.5 -37.219 -20.891 1 64.38 88 GLN B C 1
ATOM 6971 O O . GLN B 1 88 ? -5.473 -37.844 -20.453 1 64.38 88 GLN B O 1
ATOM 6976 N N . SER B 1 89 ? -4.281 -37.312 -22.156 1 64.81 89 SER B N 1
ATOM 6977 C CA . SER B 1 89 ? -5.27 -38 -22.984 1 64.81 89 SER B CA 1
ATOM 6978 C C . SER B 1 89 ? -5.008 -39.5 -23.016 1 64.81 89 SER B C 1
ATOM 6980 O O . SER B 1 89 ? -5.945 -40.281 -23.125 1 64.81 89 SER B O 1
ATOM 6982 N N . ILE B 1 90 ? -3.754 -39.812 -22.875 1 70.25 90 ILE B N 1
ATOM 6983 C CA . ILE B 1 90 ? -3.416 -41.25 -22.844 1 70.25 90 ILE B CA 1
ATOM 6984 C C . ILE B 1 90 ? -2.684 -41.562 -21.547 1 70.25 90 ILE B C 1
ATOM 6986 O O . ILE B 1 90 ? -1.667 -40.938 -21.234 1 70.25 90 ILE B O 1
ATOM 6990 N N . ILE B 1 91 ? -3.303 -42.344 -20.766 1 74 91 ILE B N 1
ATOM 6991 C CA . ILE B 1 91 ? -2.73 -42.719 -19.484 1 74 91 ILE B CA 1
ATOM 6992 C C . ILE B 1 91 ? -2.297 -44.188 -19.516 1 74 91 ILE B C 1
ATOM 6994 O O . ILE B 1 91 ? -3.049 -45.062 -19.969 1 74 91 ILE B O 1
ATOM 6998 N N . ALA B 1 92 ? -1.131 -44.406 -19.297 1 71.56 92 ALA B N 1
ATOM 6999 C CA . ALA B 1 92 ? -0.617 -45.781 -19.203 1 71.56 92 ALA B CA 1
ATOM 7000 C C . ALA B 1 92 ? -0.217 -46.094 -17.766 1 71.56 92 ALA B C 1
ATOM 7002 O O . ALA B 1 92 ? 0.368 -45.281 -17.062 1 71.56 92 ALA B O 1
ATOM 7003 N N . ALA B 1 93 ? -0.749 -47.219 -17.297 1 70.06 93 ALA B N 1
ATOM 7004 C CA . ALA B 1 93 ? -0.428 -47.688 -15.938 1 70.06 93 ALA B CA 1
ATOM 7005 C C . ALA B 1 93 ? 0.074 -49.125 -15.953 1 70.06 93 ALA B C 1
ATOM 7007 O O . ALA B 1 93 ? -0.525 -49.969 -16.594 1 70.06 93 ALA B O 1
ATOM 7008 N N . PRO B 1 94 ? 1.249 -49.312 -15.414 1 66.94 94 PRO B N 1
ATOM 7009 C CA . PRO B 1 94 ? 1.733 -50.688 -15.32 1 66.94 94 PRO B CA 1
ATOM 7010 C C . PRO B 1 94 ? 1.021 -51.5 -14.227 1 66.94 94 PRO B C 1
ATOM 7012 O O . PRO B 1 94 ? 0.855 -51 -13.109 1 66.94 94 PRO B O 1
ATOM 7015 N N . PHE B 1 95 ? 0.385 -52.594 -14.664 1 69.62 95 PHE B N 1
ATOM 7016 C CA . PHE B 1 95 ? -0.28 -53.469 -13.734 1 69.62 95 PHE B CA 1
ATOM 7017 C C . PHE B 1 95 ? 0.536 -54.75 -13.531 1 69.62 95 PHE B C 1
ATOM 7019 O O . PHE B 1 95 ? 0.89 -55.438 -14.508 1 69.62 95 PHE B O 1
ATOM 7026 N N . HIS B 1 96 ? 0.93 -54.906 -12.266 1 60.16 96 HIS B N 1
ATOM 7027 C CA . HIS B 1 96 ? 1.653 -56.125 -11.93 1 60.16 96 HIS B CA 1
ATOM 7028 C C . HIS B 1 96 ? 0.728 -57.156 -11.297 1 60.16 96 HIS B C 1
ATOM 7030 O O . HIS B 1 96 ? 0.147 -56.906 -10.234 1 60.16 96 HIS B O 1
ATOM 7036 N N . SER B 1 97 ? 0.244 -58.281 -11.969 1 55.66 97 SER B N 1
ATOM 7037 C CA . SER B 1 97 ? -0.674 -59.312 -11.484 1 55.66 97 SER B CA 1
ATOM 7038 C C . SER B 1 97 ? -0.037 -60.156 -10.383 1 55.66 97 SER B C 1
ATOM 7040 O O . SER B 1 97 ? -0.73 -60.906 -9.68 1 55.66 97 SER B O 1
ATOM 7042 N N . GLY B 1 98 ? 1.169 -59.906 -9.898 1 51.62 98 GLY B N 1
ATOM 7043 C CA . GLY B 1 98 ? 1.835 -60.75 -8.922 1 51.62 98 GLY B CA 1
ATOM 7044 C C . GLY B 1 98 ? 2.34 -62.062 -9.508 1 51.62 98 GLY B C 1
ATOM 7045 O O . GLY B 1 98 ? 3.088 -62.781 -8.852 1 51.62 98 GLY B O 1
ATOM 7046 N N . VAL B 1 99 ? 1.722 -62.625 -10.711 1 49.47 99 VAL B N 1
ATOM 7047 C CA . VAL B 1 99 ? 2.193 -63.844 -11.344 1 49.47 99 VAL B CA 1
ATOM 7048 C C . VAL B 1 99 ? 3.34 -63.531 -12.305 1 49.47 99 VAL B C 1
ATOM 7050 O O . VAL B 1 99 ? 3.277 -62.562 -13.055 1 49.47 99 VAL B O 1
ATOM 7053 N N . ARG B 1 100 ? 4.516 -64.188 -12.164 1 47.62 100 ARG B N 1
ATOM 7054 C CA . ARG B 1 100 ? 5.746 -64.062 -12.938 1 47.62 100 ARG B CA 1
ATOM 7055 C C . ARG B 1 100 ? 5.461 -64.062 -14.43 1 47.62 100 ARG B C 1
ATOM 7057 O O . ARG B 1 100 ? 4.793 -65 -14.93 1 47.62 100 ARG B O 1
ATOM 7064 N N . GLY B 1 101 ? 5.957 -63.031 -15.375 1 49.03 101 GLY B N 1
ATOM 7065 C CA . GLY B 1 101 ? 5.867 -63 -16.828 1 49.03 101 GLY B CA 1
ATOM 7066 C C . GLY B 1 101 ? 4.594 -62.375 -17.344 1 49.03 101 GLY B C 1
ATOM 7067 O O . GLY B 1 101 ? 4.391 -62.25 -18.547 1 49.03 101 GLY B O 1
ATOM 7068 N N . GLN B 1 102 ? 3.74 -61.969 -16.328 1 52.97 102 GLN B N 1
ATOM 7069 C CA . GLN B 1 102 ? 2.461 -61.5 -16.844 1 52.97 102 GLN B CA 1
ATOM 7070 C C . GLN B 1 102 ? 2.25 -60.031 -16.5 1 52.97 102 GLN B C 1
ATOM 7072 O O . GLN B 1 102 ? 1.165 -59.656 -16.062 1 52.97 102 GLN B O 1
ATOM 7077 N N . ASP B 1 103 ? 3.244 -59.156 -16.578 1 58.62 103 ASP B N 1
ATOM 7078 C CA . ASP B 1 103 ? 3.059 -57.719 -16.438 1 58.62 103 ASP B CA 1
ATOM 7079 C C . ASP B 1 103 ? 2.336 -57.156 -17.641 1 58.62 103 ASP B C 1
ATOM 7081 O O . ASP B 1 103 ? 2.6 -57.562 -18.781 1 58.62 103 ASP B O 1
ATOM 7085 N N . GLU B 1 104 ? 1.224 -56.5 -17.234 1 66.25 104 GLU B N 1
ATOM 7086 C CA . GLU B 1 104 ? 0.43 -55.875 -18.297 1 66.25 104 GLU B CA 1
ATOM 7087 C C . GLU B 1 104 ? 0.447 -54.344 -18.172 1 66.25 104 GLU B C 1
ATOM 7089 O O . GLU B 1 104 ? 0.485 -53.812 -17.078 1 66.25 104 GLU B O 1
ATOM 7094 N N . ILE B 1 105 ? 0.758 -53.688 -19.281 1 70.31 105 ILE B N 1
ATOM 7095 C CA . ILE B 1 105 ? 0.573 -52.25 -19.344 1 70.31 105 ILE B CA 1
ATOM 7096 C C . ILE B 1 105 ? -0.841 -51.938 -19.828 1 70.31 105 ILE B C 1
ATOM 7098 O O . ILE B 1 105 ? -1.255 -52.375 -20.891 1 70.31 105 ILE B O 1
ATOM 7102 N N . VAL B 1 106 ? -1.543 -51.344 -18.875 1 76.12 106 VAL B N 1
ATOM 7103 C CA . VAL B 1 106 ? -2.902 -50.938 -19.219 1 76.12 106 VAL B CA 1
ATOM 7104 C C . VAL B 1 106 ? -2.881 -49.562 -19.844 1 76.12 106 VAL B C 1
ATOM 7106 O O . VAL B 1 106 ? -2.281 -48.625 -19.281 1 76.12 106 VAL B O 1
ATOM 7109 N N . ILE B 1 107 ? -3.334 -49.438 -21.078 1 74.69 107 ILE B N 1
ATOM 7110 C CA . ILE B 1 107 ? -3.402 -48.156 -21.766 1 74.69 107 ILE B CA 1
ATOM 7111 C C . ILE B 1 107 ? -4.852 -47.688 -21.844 1 74.69 107 ILE B C 1
ATOM 7113 O O . ILE B 1 107 ? -5.742 -48.438 -22.219 1 74.69 107 ILE B O 1
ATOM 7117 N N . GLY B 1 108 ? -5.066 -46.625 -21.266 1 76.69 108 GLY B N 1
ATOM 7118 C CA . GLY B 1 108 ? -6.375 -46 -21.359 1 76.69 108 GLY B CA 1
ATOM 7119 C C . GLY B 1 108 ? -6.375 -44.719 -22.188 1 76.69 108 GLY B C 1
ATOM 7120 O O . GLY B 1 108 ? -5.605 -43.812 -21.922 1 76.69 108 GLY B O 1
ATOM 7121 N N . ARG B 1 109 ? -7.059 -44.781 -23.312 1 75.56 109 ARG B N 1
ATOM 7122 C CA . ARG B 1 109 ? -7.309 -43.562 -24.109 1 75.56 109 ARG B CA 1
ATOM 7123 C C . ARG B 1 109 ? -8.578 -42.875 -23.641 1 75.56 109 ARG B C 1
ATOM 7125 O O . ARG B 1 109 ? -9.68 -43.406 -23.766 1 75.56 109 ARG B O 1
ATOM 7132 N N . CYS B 1 110 ? -8.305 -41.75 -23.094 1 78.31 110 CYS B N 1
ATOM 7133 C CA . CYS B 1 110 ? -9.43 -41.031 -22.531 1 78.31 110 CYS B CA 1
ATOM 7134 C C . CYS B 1 110 ? -9.773 -39.812 -23.375 1 78.31 110 CYS B C 1
ATOM 7136 O O . CYS B 1 110 ? -8.883 -39.125 -23.875 1 78.31 110 CYS B O 1
ATOM 7138 N N . ASP B 1 111 ? -11.031 -39.688 -23.766 1 74.75 111 ASP B N 1
ATOM 7139 C CA . ASP B 1 111 ? -11.508 -38.469 -24.438 1 74.75 111 ASP B CA 1
ATOM 7140 C C . ASP B 1 111 ? -11.672 -37.312 -23.453 1 74.75 111 ASP B C 1
ATOM 7142 O O . ASP B 1 111 ? -12.672 -37.25 -22.734 1 74.75 111 ASP B O 1
ATOM 7146 N N . THR B 1 112 ? -10.695 -36.469 -23.391 1 78.25 112 THR B N 1
ATOM 7147 C CA . THR B 1 112 ? -10.68 -35.375 -22.438 1 78.25 112 THR B CA 1
ATOM 7148 C C . THR B 1 112 ? -11.133 -34.062 -23.109 1 78.25 112 THR B C 1
ATOM 7150 O O . THR B 1 112 ? -11.016 -33 -22.516 1 78.25 112 THR B O 1
ATOM 7153 N N . THR B 1 113 ? -11.711 -34.062 -24.312 1 76.25 113 THR B N 1
ATOM 7154 C CA . THR B 1 113 ? -12.023 -32.844 -25.062 1 76.25 113 THR B CA 1
ATOM 7155 C C . THR B 1 113 ? -13.07 -32 -24.312 1 76.25 113 THR B C 1
ATOM 7157 O O . THR B 1 113 ? -12.898 -30.797 -24.141 1 76.25 113 THR B O 1
ATOM 7160 N N . GLU B 1 114 ? -14.102 -32.656 -23.875 1 79.5 114 GLU B N 1
ATOM 7161 C CA . GLU B 1 114 ? -15.156 -31.938 -23.188 1 79.5 114 GLU B CA 1
ATOM 7162 C C . GLU B 1 114 ? -14.688 -31.469 -21.812 1 79.5 114 GLU B C 1
ATOM 7164 O O . GLU B 1 114 ? -15.023 -30.359 -21.375 1 79.5 114 GLU B O 1
ATOM 7169 N N . HIS B 1 115 ? -13.891 -32.25 -21.141 1 84.56 115 HIS B N 1
ATOM 7170 C CA . HIS B 1 115 ? -13.383 -31.906 -19.828 1 84.56 115 HIS B CA 1
ATOM 7171 C C . HIS B 1 115 ? -12.438 -30.703 -19.906 1 84.56 115 HIS B C 1
ATOM 7173 O O . HIS B 1 115 ? -12.539 -29.781 -19.094 1 84.56 115 HIS B O 1
ATOM 7179 N N . ILE B 1 116 ? -11.547 -30.688 -20.891 1 84.25 116 ILE B N 1
ATOM 7180 C CA . ILE B 1 116 ? -10.602 -29.594 -21.047 1 84.25 116 ILE B CA 1
ATOM 7181 C C . ILE B 1 116 ? -11.352 -28.312 -21.406 1 84.25 116 ILE B C 1
ATOM 7183 O O . ILE B 1 116 ? -10.992 -27.234 -20.938 1 84.25 116 ILE B O 1
ATOM 7187 N N . SER B 1 117 ? -12.398 -28.422 -22.25 1 84.19 117 SER B N 1
ATOM 7188 C CA . SER B 1 117 ? -13.18 -27.25 -22.625 1 84.19 117 SER B CA 1
ATOM 7189 C C . SER B 1 117 ? -13.875 -26.656 -21.406 1 84.19 117 SER B C 1
ATOM 7191 O O . SER B 1 117 ? -13.914 -25.422 -21.234 1 84.19 117 SER B O 1
ATOM 7193 N N . ARG B 1 118 ? -14.359 -27.469 -20.547 1 87.94 118 ARG B N 1
ATOM 7194 C CA . ARG B 1 118 ? -15.016 -26.984 -19.328 1 87.94 118 ARG B CA 1
ATOM 7195 C C . ARG B 1 118 ? -14 -26.375 -18.359 1 87.94 118 ARG B C 1
ATOM 7197 O O . ARG B 1 118 ? -14.305 -25.406 -17.672 1 87.94 118 ARG B O 1
ATOM 7204 N N . VAL B 1 119 ? -12.797 -26.891 -18.312 1 90.94 119 VAL B N 1
ATOM 7205 C CA . VAL B 1 119 ? -11.75 -26.359 -17.453 1 90.94 119 VAL B CA 1
ATOM 7206 C C . VAL B 1 119 ? -11.297 -25 -17.984 1 90.94 119 VAL B C 1
ATOM 7208 O O . VAL B 1 119 ? -11 -24.094 -17.203 1 90.94 119 VAL B O 1
ATOM 7211 N N . LEU B 1 120 ? -11.289 -24.859 -19.281 1 91 120 LEU B N 1
ATOM 7212 C CA . LEU B 1 120 ? -10.898 -23.578 -19.859 1 91 120 LEU B CA 1
ATOM 7213 C C . LEU B 1 120 ? -11.969 -22.516 -19.609 1 91 120 LEU B C 1
ATOM 7215 O O . LEU B 1 120 ? -11.648 -21.359 -19.359 1 91 120 LEU B O 1
ATOM 7219 N N . VAL B 1 121 ? -13.234 -22.938 -19.719 1 92.25 121 VAL B N 1
ATOM 7220 C CA . VAL B 1 121 ? -14.312 -22.016 -19.359 1 92.25 121 VAL B CA 1
ATOM 7221 C C . VAL B 1 121 ? -14.195 -21.625 -17.891 1 92.25 121 VAL B C 1
ATOM 7223 O O . VAL B 1 121 ? -14.32 -20.453 -17.547 1 92.25 121 VAL B O 1
ATOM 7226 N N . TRP B 1 122 ? -13.93 -22.641 -17.047 1 93.88 122 TRP B N 1
ATOM 7227 C CA . TRP B 1 122 ? -13.695 -22.391 -15.625 1 93.88 122 TRP B CA 1
ATOM 7228 C C . TRP B 1 122 ? -12.555 -21.406 -15.422 1 93.88 122 TRP B C 1
ATOM 7230 O O . TRP B 1 122 ? -12.656 -20.469 -14.625 1 93.88 122 TRP B O 1
ATOM 7240 N N . THR B 1 123 ? -11.469 -21.484 -16.125 1 94.81 123 THR B N 1
ATOM 7241 C CA . THR B 1 123 ? -10.305 -20.594 -16.031 1 94.81 123 THR B CA 1
ATOM 7242 C C . THR B 1 123 ? -10.68 -19.172 -16.422 1 94.81 123 THR B C 1
ATOM 7244 O O . THR B 1 123 ? -10.273 -18.219 -15.758 1 94.81 123 THR B O 1
ATOM 7247 N N . ALA B 1 124 ? -11.445 -19.062 -17.484 1 95.44 124 ALA B N 1
ATOM 7248 C CA . ALA B 1 124 ? -11.867 -17.75 -17.938 1 95.44 124 ALA B CA 1
ATOM 7249 C C . ALA B 1 124 ? -12.773 -17.078 -16.906 1 95.44 124 ALA B C 1
ATOM 7251 O O . ALA B 1 124 ? -12.625 -15.883 -16.625 1 95.44 124 ALA B O 1
ATOM 7252 N N . LEU B 1 125 ? -13.695 -17.844 -16.359 1 96 125 LEU B N 1
ATOM 7253 C CA . LEU B 1 125 ? -14.633 -17.297 -15.383 1 96 125 LEU B CA 1
ATOM 7254 C C . LEU B 1 125 ? -13.914 -16.844 -14.117 1 96 125 LEU B C 1
ATOM 7256 O O . LEU B 1 125 ? -14.242 -15.812 -13.539 1 96 125 LEU B O 1
ATOM 7260 N N . VAL B 1 126 ? -12.906 -17.578 -13.664 1 95.88 126 VAL B N 1
ATOM 7261 C CA . VAL B 1 126 ? -12.117 -17.219 -12.492 1 95.88 126 VAL B CA 1
ATOM 7262 C C . VAL B 1 126 ? -11.422 -15.883 -12.734 1 95.88 126 VAL B C 1
ATOM 7264 O O . VAL B 1 126 ? -11.414 -15.016 -11.859 1 95.88 126 VAL B O 1
ATOM 7267 N N . GLN B 1 127 ? -10.914 -15.727 -13.922 1 95.5 127 GLN B N 1
ATOM 7268 C CA . GLN B 1 127 ? -10.219 -14.484 -14.258 1 95.5 127 GLN B CA 1
ATOM 7269 C C . GLN B 1 127 ? -11.195 -13.312 -14.336 1 95.5 127 GLN B C 1
ATOM 7271 O O . GLN B 1 127 ? -10.859 -12.195 -13.93 1 95.5 127 GLN B O 1
ATOM 7276 N N . ILE B 1 128 ? -12.391 -13.57 -14.836 1 96.19 128 ILE B N 1
ATOM 7277 C CA . ILE B 1 128 ? -13.391 -12.508 -14.922 1 96.19 128 ILE B CA 1
ATOM 7278 C C . ILE B 1 128 ? -13.797 -12.062 -13.523 1 96.19 128 ILE B C 1
ATOM 7280 O O . ILE B 1 128 ? -13.914 -10.867 -13.25 1 96.19 128 ILE B O 1
ATOM 7284 N N . VAL B 1 129 ? -13.969 -13.031 -12.633 1 95 129 VAL B N 1
ATOM 7285 C CA . VAL B 1 129 ? -14.305 -12.703 -11.25 1 95 129 VAL B CA 1
ATOM 7286 C C . VAL B 1 129 ? -13.172 -11.891 -10.625 1 95 129 VAL B C 1
ATOM 7288 O O . VAL B 1 129 ? -13.422 -10.914 -9.914 1 95 129 VAL B O 1
ATOM 7291 N N . GLY B 1 130 ? -11.961 -12.305 -10.938 1 92.19 130 GLY B N 1
ATOM 7292 C CA . GLY B 1 130 ? -10.82 -11.555 -10.43 1 92.19 130 GLY B CA 1
ATOM 7293 C C . GLY B 1 130 ? -10.789 -10.117 -10.914 1 92.19 130 GLY B C 1
ATOM 7294 O O . GLY B 1 130 ? -10.492 -9.203 -10.141 1 92.19 130 GLY B O 1
ATOM 7295 N N . ILE B 1 131 ? -11.133 -9.836 -12.117 1 93.94 131 ILE B N 1
ATOM 7296 C CA . ILE B 1 131 ? -11.133 -8.492 -12.695 1 93.94 131 ILE B CA 1
ATOM 7297 C C . ILE B 1 131 ? -12.273 -7.672 -12.109 1 93.94 131 ILE B C 1
ATOM 7299 O O . ILE B 1 131 ? -12.094 -6.5 -11.773 1 93.94 131 ILE B O 1
ATOM 7303 N N . ASN B 1 132 ? -13.43 -8.359 -11.891 1 93.12 132 ASN B N 1
ATOM 7304 C CA . ASN B 1 132 ? -14.609 -7.664 -11.391 1 93.12 132 ASN B CA 1
ATOM 7305 C C . ASN B 1 132 ? -14.422 -7.227 -9.938 1 93.12 132 ASN B C 1
ATOM 7307 O O . ASN B 1 132 ? -14.992 -6.223 -9.508 1 93.12 132 ASN B O 1
ATOM 7311 N N . THR B 1 133 ? -13.672 -7.906 -9.156 1 89.81 133 THR B N 1
ATOM 7312 C CA . THR B 1 133 ? -13.539 -7.629 -7.734 1 89.81 133 THR B CA 1
ATOM 7313 C C . THR B 1 133 ? -12.422 -6.617 -7.48 1 89.81 133 THR B C 1
ATOM 7315 O O . THR B 1 133 ? -12.258 -6.137 -6.359 1 89.81 133 THR B O 1
ATOM 7318 N N . THR B 1 134 ? -11.664 -6.176 -8.484 1 88.88 134 THR B N 1
ATOM 7319 C CA . THR B 1 134 ? -10.594 -5.199 -8.305 1 88.88 134 THR B CA 1
ATOM 7320 C C . THR B 1 134 ? -11.078 -3.799 -8.664 1 88.88 134 THR B C 1
ATOM 7322 O O . THR B 1 134 ? -11.641 -3.586 -9.742 1 88.88 134 THR B O 1
ATOM 7325 N N . ALA B 1 135 ? -10.914 -2.969 -7.688 1 88.06 135 ALA B N 1
ATOM 7326 C CA . ALA B 1 135 ? -11.312 -1.578 -7.895 1 88.06 135 ALA B CA 1
ATOM 7327 C C . ALA B 1 135 ? -10.141 -0.749 -8.43 1 88.06 135 ALA B C 1
ATOM 7329 O O . ALA B 1 135 ? -9 -0.936 -8.008 1 88.06 135 ALA B O 1
ATOM 7330 N N . ILE B 1 136 ? -10.438 0.171 -9.398 1 89.19 136 ILE B N 1
ATOM 7331 C CA . ILE B 1 136 ? -9.461 1.111 -9.945 1 89.19 136 ILE B CA 1
ATOM 7332 C C . ILE B 1 136 ? -9.773 2.521 -9.445 1 89.19 136 ILE B C 1
ATOM 7334 O O . ILE B 1 136 ? -10.922 2.973 -9.523 1 89.19 136 ILE B O 1
ATOM 7338 N N . ILE B 1 137 ? -8.812 3.119 -8.844 1 89.06 137 ILE B N 1
ATOM 7339 C CA . ILE B 1 137 ? -9 4.438 -8.25 1 89.06 137 ILE B CA 1
ATOM 7340 C C . ILE B 1 137 ? -8 5.422 -8.852 1 89.06 137 ILE B C 1
ATOM 7342 O O . ILE B 1 137 ? -6.875 5.043 -9.195 1 89.06 137 ILE B O 1
ATOM 7346 N N . ALA B 1 138 ? -8.438 6.609 -9.102 1 86.62 138 ALA B N 1
ATOM 7347 C CA . ALA B 1 138 ? -7.59 7.703 -9.562 1 86.62 138 ALA B CA 1
ATOM 7348 C C . ALA B 1 138 ? -7.598 8.867 -8.578 1 86.62 138 ALA B C 1
ATOM 7350 O O . ALA B 1 138 ? -8.641 9.477 -8.336 1 86.62 138 ALA B O 1
ATOM 7351 N N . THR B 1 139 ? -6.535 9.039 -7.832 1 85.25 139 THR B N 1
ATOM 7352 C CA . THR B 1 139 ? -6.414 10.133 -6.871 1 85.25 139 THR B CA 1
ATOM 7353 C C . THR B 1 139 ? -5.266 11.062 -7.25 1 85.25 139 THR B C 1
ATOM 7355 O O . THR B 1 139 ? -4.469 10.742 -8.133 1 85.25 139 THR B O 1
ATOM 7358 N N . ASP B 1 140 ? -5.332 12.164 -6.648 1 84.19 140 ASP B N 1
ATOM 7359 C CA . ASP B 1 140 ? -4.254 13.133 -6.84 1 84.19 140 ASP B CA 1
ATOM 7360 C C . ASP B 1 140 ? -2.988 12.695 -6.105 1 84.19 140 ASP B C 1
ATOM 7362 O O . ASP B 1 140 ? -3.064 12.07 -5.043 1 84.19 140 ASP B O 1
ATOM 7366 N N . ALA B 1 141 ? -1.871 13.039 -6.676 1 75.94 141 ALA B N 1
ATOM 7367 C CA . ALA B 1 141 ? -0.579 12.648 -6.117 1 75.94 141 ALA B CA 1
ATOM 7368 C C . ALA B 1 141 ? -0.375 13.258 -4.73 1 75.94 141 ALA B C 1
ATOM 7370 O O . ALA B 1 141 ? 0.308 12.68 -3.885 1 75.94 141 ALA B O 1
ATOM 7371 N N . ARG B 1 142 ? -1.028 14.32 -4.441 1 79.12 142 ARG B N 1
ATOM 7372 C CA . ARG B 1 142 ? -0.816 15.039 -3.189 1 79.12 142 ARG B CA 1
ATOM 7373 C C . ARG B 1 142 ? -1.659 14.438 -2.068 1 79.12 142 ARG B C 1
ATOM 7375 O O . ARG B 1 142 ? -1.439 14.734 -0.892 1 79.12 142 ARG B O 1
ATOM 7382 N N . GLU B 1 143 ? -2.621 13.609 -2.4 1 84.19 143 GLU B N 1
ATOM 7383 C CA . GLU B 1 143 ? -3.475 13 -1.39 1 84.19 143 GLU B CA 1
ATOM 7384 C C . GLU B 1 143 ? -2.783 11.805 -0.73 1 84.19 143 GLU B C 1
ATOM 7386 O O . GLU B 1 143 ? -3.277 11.266 0.26 1 84.19 143 GLU B O 1
ATOM 7391 N N . GLY B 1 144 ? -1.58 11.484 -1.104 1 69.06 144 GLY B N 1
ATOM 7392 C CA . GLY B 1 144 ? -0.751 10.5 -0.431 1 69.06 144 GLY B CA 1
ATOM 7393 C C . GLY B 1 144 ? -1.024 9.078 -0.888 1 69.06 144 GLY B C 1
ATOM 7394 O O . GLY B 1 144 ? -0.386 8.141 -0.417 1 69.06 144 GLY B O 1
ATOM 7395 N N . ARG B 1 145 ? -1.987 8.711 -1.667 1 69.38 145 ARG B N 1
ATOM 7396 C CA . ARG B 1 145 ? -2.273 7.344 -2.088 1 69.38 145 ARG B CA 1
ATOM 7397 C C . ARG B 1 145 ? -2.086 7.184 -3.592 1 69.38 145 ARG B C 1
ATOM 7399 O O . ARG B 1 145 ? -2.941 7.598 -4.379 1 69.38 145 ARG B O 1
ATOM 7406 N N . LYS B 1 146 ? -0.903 6.781 -4.016 1 68.94 146 LYS B N 1
ATOM 7407 C CA . LYS B 1 146 ? -0.648 6.594 -5.441 1 68.94 146 LYS B CA 1
ATOM 7408 C C . LYS B 1 146 ? -0.988 5.172 -5.875 1 68.94 146 LYS B C 1
ATOM 7410 O O . LYS B 1 146 ? -0.444 4.207 -5.34 1 68.94 146 LYS B O 1
ATOM 7415 N N . PHE B 1 147 ? -2.129 5.152 -6.652 1 75.44 147 PHE B N 1
ATOM 7416 C CA . PHE B 1 147 ? -2.471 3.867 -7.242 1 75.44 147 PHE B CA 1
ATOM 7417 C C . PHE B 1 147 ? -2.057 3.818 -8.711 1 75.44 147 PHE B C 1
ATOM 7419 O O . PHE B 1 147 ? -2.287 4.77 -9.453 1 75.44 147 PHE B O 1
ATOM 7426 N N . GLY B 1 148 ? -1.262 2.889 -9.109 1 76.75 148 GLY B N 1
ATOM 7427 C CA . GLY B 1 148 ? -0.833 2.721 -10.492 1 76.75 148 GLY B CA 1
ATOM 7428 C C . GLY B 1 148 ? -1.824 1.939 -11.336 1 76.75 148 GLY B C 1
ATOM 7429 O O . GLY B 1 148 ? -2.914 1.603 -10.867 1 76.75 148 GLY B O 1
ATOM 7430 N N . PRO B 1 149 ? -1.476 1.859 -12.602 1 82.88 149 PRO B N 1
ATOM 7431 C CA . PRO B 1 149 ? -2.312 1.038 -13.484 1 82.88 149 PRO B CA 1
ATOM 7432 C C . PRO B 1 149 ? -2.406 -0.414 -13.016 1 82.88 149 PRO B C 1
ATOM 7434 O O . PRO B 1 149 ? -1.55 -0.882 -12.266 1 82.88 149 PRO B O 1
ATOM 7437 N N . PRO B 1 150 ? -3.465 -1.033 -13.375 1 88.19 150 PRO B N 1
ATOM 7438 C CA . PRO B 1 150 ? -3.627 -2.426 -12.953 1 88.19 150 PRO B CA 1
ATOM 7439 C C . PRO B 1 150 ? -2.721 -3.385 -13.727 1 88.19 150 PRO B C 1
ATOM 7441 O O . PRO B 1 150 ? -3.211 -4.258 -14.445 1 88.19 150 PRO B O 1
ATOM 7444 N N . VAL B 1 151 ? -1.45 -3.41 -13.516 1 87.31 151 VAL B N 1
ATOM 7445 C CA . VAL B 1 151 ? -0.461 -4.23 -14.211 1 87.31 151 VAL B CA 1
ATOM 7446 C C . VAL B 1 151 ? -0.598 -5.688 -13.773 1 87.31 151 VAL B C 1
ATOM 7448 O O . VAL B 1 151 ? -0.441 -6.602 -14.578 1 87.31 151 VAL B O 1
ATOM 7451 N N . VAL B 1 152 ? -0.975 -5.934 -12.555 1 91.31 152 VAL B N 1
ATOM 7452 C CA . VAL B 1 152 ? -1.104 -7.285 -12.016 1 91.31 152 VAL B CA 1
ATOM 7453 C C . VAL B 1 152 ? -2.219 -8.031 -12.75 1 91.31 152 VAL B C 1
ATOM 7455 O O . VAL B 1 152 ? -2.055 -9.195 -13.133 1 91.31 152 VAL B O 1
ATOM 7458 N N . LEU B 1 153 ? -3.285 -7.309 -13.062 1 93.44 153 LEU B N 1
ATOM 7459 C CA . LEU B 1 153 ? -4.398 -7.926 -13.773 1 93.44 153 LEU B CA 1
ATOM 7460 C C . LEU B 1 153 ? -4.023 -8.227 -15.219 1 93.44 153 LEU B C 1
ATOM 7462 O O . LEU B 1 153 ? -4.434 -9.242 -15.773 1 93.44 153 LEU B O 1
ATOM 7466 N N . LEU B 1 154 ? -3.197 -7.375 -15.789 1 93.25 154 LEU B N 1
ATOM 7467 C CA . LEU B 1 154 ? -2.758 -7.578 -17.172 1 93.25 154 LEU B CA 1
ATOM 7468 C C . LEU B 1 154 ? -1.847 -8.797 -17.266 1 93.25 154 LEU B C 1
ATOM 7470 O O . LEU B 1 154 ? -2.004 -9.617 -18.172 1 93.25 154 LEU B O 1
ATOM 7474 N N . VAL B 1 155 ? -1.014 -8.922 -16.312 1 93.62 155 VAL B N 1
ATOM 7475 C CA . VAL B 1 155 ? -0.091 -10.055 -16.328 1 93.62 155 VAL B CA 1
ATOM 7476 C C . VAL B 1 155 ? -0.859 -11.344 -16.078 1 93.62 155 VAL B C 1
ATOM 7478 O O . VAL B 1 155 ? -0.585 -12.375 -16.703 1 93.62 155 VAL B O 1
ATOM 7481 N N . GLN B 1 156 ? -1.83 -11.32 -15.211 1 94.94 156 GLN B N 1
ATOM 7482 C CA . GLN B 1 156 ? -2.658 -12.492 -14.945 1 94.94 156 GLN B CA 1
ATOM 7483 C C . GLN B 1 156 ? -3.441 -12.898 -16.188 1 94.94 156 GLN B C 1
ATOM 7485 O O . GLN B 1 156 ? -3.504 -14.078 -16.531 1 94.94 156 GLN B O 1
ATOM 7490 N N . ALA B 1 157 ? -3.953 -11.891 -16.891 1 95.12 157 ALA B N 1
ATOM 7491 C CA . ALA B 1 157 ? -4.742 -12.164 -18.094 1 95.12 157 ALA B CA 1
ATOM 7492 C C . ALA B 1 157 ? -3.869 -12.719 -19.219 1 95.12 157 ALA B C 1
ATOM 7494 O O . ALA B 1 157 ? -4.285 -13.617 -19.953 1 95.12 157 ALA B O 1
ATOM 7495 N N . VAL B 1 158 ? -2.654 -12.219 -19.281 1 93.38 158 VAL B N 1
ATOM 7496 C CA . VAL B 1 158 ? -1.744 -12.711 -20.312 1 93.38 158 VAL B CA 1
ATOM 7497 C C . VAL B 1 158 ? -1.36 -14.156 -20.016 1 93.38 158 VAL B C 1
ATOM 7499 O O . VAL B 1 158 ? -1.327 -14.992 -20.922 1 93.38 158 VAL B O 1
ATOM 7502 N N . TRP B 1 159 ? -1.205 -14.484 -18.781 1 94.56 159 TRP B N 1
ATOM 7503 C CA . TRP B 1 159 ? -0.825 -15.836 -18.391 1 94.56 159 TRP B CA 1
ATOM 7504 C C . TRP B 1 159 ? -1.977 -16.812 -18.609 1 94.56 159 TRP B C 1
ATOM 7506 O O . TRP B 1 159 ? -1.788 -17.891 -19.188 1 94.56 159 TRP B O 1
ATOM 7516 N N . THR B 1 160 ? -3.156 -16.438 -18.203 1 94.56 160 THR B N 1
ATOM 7517 C CA . THR B 1 160 ? -4.297 -17.328 -18.375 1 94.56 160 THR B CA 1
ATOM 7518 C C . THR B 1 160 ? -4.625 -17.5 -19.859 1 94.56 160 THR B C 1
ATOM 7520 O O . THR B 1 160 ? -5.02 -18.594 -20.281 1 94.56 160 THR B O 1
ATOM 7523 N N . SER B 1 161 ? -4.418 -16.469 -20.641 1 91.56 161 SER B N 1
ATOM 7524 C CA . SER B 1 161 ? -4.633 -16.578 -22.078 1 91.56 161 SER B CA 1
ATOM 7525 C C . SER B 1 161 ? -3.588 -17.484 -22.734 1 91.56 161 SER B C 1
ATOM 7527 O O . SER B 1 161 ? -3.902 -18.25 -23.641 1 91.56 161 SER B O 1
ATOM 7529 N N . TYR B 1 162 ? -2.416 -17.438 -22.219 1 90 162 TYR B N 1
ATOM 7530 C CA . TYR B 1 162 ? -1.379 -18.328 -22.703 1 90 162 TYR B CA 1
ATOM 7531 C C . TYR B 1 162 ? -1.738 -19.781 -22.406 1 90 162 TYR B C 1
ATOM 7533 O O . TYR B 1 162 ? -1.602 -20.656 -23.281 1 90 162 TYR B O 1
ATOM 7541 N N . LEU B 1 163 ? -2.223 -20 -21.203 1 90 163 LEU B N 1
ATOM 7542 C CA . LEU B 1 163 ? -2.617 -21.359 -20.828 1 90 163 LEU B CA 1
ATOM 7543 C C . LEU B 1 163 ? -3.764 -21.844 -21.719 1 90 163 LEU B C 1
ATOM 7545 O O . LEU B 1 163 ? -3.77 -23 -22.141 1 90 163 LEU B O 1
ATOM 7549 N N . ALA B 1 164 ? -4.66 -20.938 -22.062 1 87.81 164 ALA B N 1
ATOM 7550 C CA . ALA B 1 164 ? -5.824 -21.312 -22.875 1 87.81 164 ALA B CA 1
ATOM 7551 C C . ALA B 1 164 ? -5.434 -21.578 -24.312 1 87.81 164 ALA B C 1
ATOM 7553 O O . ALA B 1 164 ? -5.848 -22.578 -24.906 1 87.81 164 ALA B O 1
ATOM 7554 N N . VAL B 1 165 ? -4.598 -20.734 -24.875 1 82.56 165 VAL B N 1
ATOM 7555 C CA . VAL B 1 165 ? -4.195 -20.875 -26.266 1 82.56 165 VAL B CA 1
ATOM 7556 C C . VAL B 1 165 ? -3.344 -22.141 -26.438 1 82.56 165 VAL B C 1
ATOM 7558 O O . VAL B 1 165 ? -3.516 -22.891 -27.391 1 82.56 165 VAL B O 1
ATOM 7561 N N . TYR B 1 166 ? -2.617 -22.438 -25.453 1 81.44 166 TYR B N 1
ATOM 7562 C CA . TYR B 1 166 ? -1.741 -23.594 -25.531 1 81.44 166 TYR B CA 1
ATOM 7563 C C . TYR B 1 166 ? -2.543 -24.891 -25.406 1 81.44 166 TYR B C 1
ATOM 7565 O O . TYR B 1 166 ? -2.301 -25.844 -26.156 1 81.44 166 TYR B O 1
ATOM 7573 N N . ASN B 1 167 ? -3.441 -24.953 -24.562 1 78.31 167 ASN B N 1
ATOM 7574 C CA . ASN B 1 167 ? -4.188 -26.172 -24.344 1 78.31 167 ASN B CA 1
ATOM 7575 C C . ASN B 1 167 ? -5.324 -26.344 -25.344 1 78.31 167 ASN B C 1
ATOM 7577 O O . ASN B 1 167 ? -5.785 -27.453 -25.594 1 78.31 167 ASN B O 1
ATOM 7581 N N . ALA B 1 168 ? -5.809 -25.219 -25.891 1 72 168 ALA B N 1
ATOM 7582 C CA . ALA B 1 168 ? -6.816 -25.312 -26.938 1 72 168 ALA B CA 1
ATOM 7583 C C . ALA B 1 168 ? -6.199 -25.828 -28.234 1 72 168 ALA B C 1
ATOM 7585 O O . ALA B 1 168 ? -6.859 -26.516 -29.016 1 72 168 ALA B O 1
ATOM 7586 N N . GLY B 1 169 ? -4.926 -25.469 -28.484 1 60.88 169 GLY B N 1
ATOM 7587 C CA . GLY B 1 169 ? -4.23 -25.969 -29.656 1 60.88 169 GLY B CA 1
ATOM 7588 C C . GLY B 1 169 ? -3.982 -27.469 -29.609 1 60.88 169 GLY B C 1
ATOM 7589 O O . GLY B 1 169 ? -3.977 -28.141 -30.641 1 60.88 169 GLY B O 1
ATOM 7590 N N . TYR B 1 170 ? -3.941 -28 -28.406 1 56.12 170 TYR B N 1
ATOM 7591 C CA . TYR B 1 170 ? -3.719 -29.422 -28.219 1 56.12 170 TYR B CA 1
ATOM 7592 C C . TYR B 1 170 ? -4.953 -30.219 -28.609 1 56.12 170 TYR B C 1
ATOM 7594 O O . TYR B 1 170 ? -4.84 -31.312 -29.188 1 56.12 170 TYR B O 1
ATOM 7602 N N . GLN B 1 171 ? -6.168 -29.672 -28.375 1 53.78 171 GLN B N 1
ATOM 7603 C CA . GLN B 1 171 ? -7.426 -30.344 -28.688 1 53.78 171 GLN B CA 1
ATOM 7604 C C . GLN B 1 171 ? -7.59 -30.531 -30.188 1 53.78 171 GLN B C 1
ATOM 7606 O O . GLN B 1 171 ? -8.102 -31.547 -30.656 1 53.78 171 GLN B O 1
ATOM 7611 N N . GLY B 1 172 ? -7.176 -29.516 -30.906 1 49.03 172 GLY B N 1
ATOM 7612 C CA . GLY B 1 172 ? -7.309 -29.609 -32.344 1 49.03 172 GLY B CA 1
ATOM 7613 C C . GLY B 1 172 ? -6.488 -30.734 -32.938 1 49.03 172 GLY B C 1
ATOM 7614 O O . GLY B 1 172 ? -6.938 -31.422 -33.875 1 49.03 172 GLY B O 1
ATOM 7615 N N . SER B 1 173 ? -5.43 -30.969 -32.281 1 48.53 173 SER B N 1
ATOM 7616 C CA . SER B 1 173 ? -4.586 -32.031 -32.812 1 48.53 173 SER B CA 1
ATOM 7617 C C . SER B 1 173 ? -5.176 -33.406 -32.5 1 48.53 173 SER B C 1
ATOM 7619 O O . SER B 1 173 ? -5.16 -34.281 -33.375 1 48.53 173 SER B O 1
ATOM 7621 N N . LEU B 1 174 ? -5.773 -33.469 -31.344 1 48.59 174 LEU B N 1
ATOM 7622 C CA . LEU B 1 174 ? -6.387 -34.719 -30.953 1 48.59 174 LEU B CA 1
ATOM 7623 C C . LEU B 1 174 ? -7.641 -35 -31.766 1 48.59 174 LEU B C 1
ATOM 7625 O O . LEU B 1 174 ? -7.898 -36.125 -32.156 1 48.59 174 LEU B O 1
ATOM 7629 N N . GLY B 1 175 ? -8.492 -33.938 -31.922 1 46.69 175 GLY B N 1
ATOM 7630 C CA . GLY B 1 175 ? -9.68 -34.062 -32.75 1 46.69 175 GLY B CA 1
ATOM 7631 C C . GLY B 1 175 ? -9.352 -34.5 -34.188 1 46.69 175 GLY B C 1
ATOM 7632 O O . GLY B 1 175 ? -10.047 -35.344 -34.75 1 46.69 175 GLY B O 1
ATOM 7633 N N . LEU B 1 176 ? -8.352 -33.906 -34.625 1 44.88 176 LEU B N 1
ATOM 7634 C CA . LEU B 1 176 ? -7.926 -34.344 -35.938 1 44.88 176 LEU B CA 1
ATOM 7635 C C . LEU B 1 176 ? -7.512 -35.812 -35.906 1 44.88 176 LEU B C 1
ATOM 7637 O O . LEU B 1 176 ? -7.801 -36.562 -36.844 1 44.88 176 LEU B O 1
ATOM 7641 N N . TYR B 1 177 ? -6.984 -36.188 -34.844 1 45.5 177 TYR B N 1
ATOM 7642 C CA . TYR B 1 177 ? -6.578 -37.562 -34.656 1 45.5 177 TYR B CA 1
ATOM 7643 C C . TYR B 1 177 ? -7.789 -38.5 -34.656 1 45.5 177 TYR B C 1
ATOM 7645 O O . TYR B 1 177 ? -7.777 -39.531 -35.312 1 45.5 177 TYR B O 1
ATOM 7653 N N . HIS B 1 178 ? -8.742 -38.156 -33.875 1 45.19 178 HIS B N 1
ATOM 7654 C CA . HIS B 1 178 ? -9.922 -39 -33.781 1 45.19 178 HIS B CA 1
ATOM 7655 C C . HIS B 1 178 ? -10.633 -39.094 -35.156 1 45.19 178 HIS B C 1
ATOM 7657 O O . HIS B 1 178 ? -11.164 -40.125 -35.531 1 45.19 178 HIS B O 1
ATOM 7663 N N . ARG B 1 179 ? -10.695 -38.031 -35.812 1 47.28 179 ARG B N 1
ATOM 7664 C CA . ARG B 1 179 ? -11.328 -38.031 -37.125 1 47.28 179 ARG B CA 1
ATOM 7665 C C . ARG B 1 179 ? -10.555 -38.875 -38.125 1 47.28 179 ARG B C 1
ATOM 7667 O O . ARG B 1 179 ? -11.148 -39.594 -38.938 1 47.28 179 ARG B O 1
ATOM 7674 N N . VAL B 1 180 ? -9.312 -38.75 -38 1 43.62 180 VAL B N 1
ATOM 7675 C CA . VAL B 1 180 ? -8.523 -39.562 -38.906 1 43.62 180 VAL B CA 1
ATOM 7676 C C . VAL B 1 180 ? -8.734 -41.031 -38.625 1 43.62 180 VAL B C 1
ATOM 7678 O O . VAL B 1 180 ? -8.781 -41.875 -39.531 1 43.62 180 VAL B O 1
ATOM 7681 N N . LEU B 1 181 ? -8.898 -41.406 -37.344 1 41.03 181 LEU B N 1
ATOM 7682 C CA . LEU B 1 181 ? -9.141 -42.812 -37 1 41.03 181 LEU B CA 1
ATOM 7683 C C . LEU B 1 181 ? -10.508 -43.25 -37.5 1 41.03 181 LEU B C 1
ATOM 7685 O O . LEU B 1 181 ? -10.68 -44.438 -37.844 1 41.03 181 LEU B O 1
ATOM 7689 N N . LYS B 1 182 ? -11.523 -42.438 -37.312 1 41.44 182 LYS B N 1
ATOM 7690 C CA . LYS B 1 182 ? -12.844 -42.875 -37.781 1 41.44 182 LYS B CA 1
ATOM 7691 C C . LYS B 1 182 ? -12.922 -42.844 -39.281 1 41.44 182 LYS B C 1
ATOM 7693 O O . LYS B 1 182 ? -13.625 -43.656 -39.906 1 41.44 182 LYS B O 1
ATOM 7698 N N . GLU B 1 183 ? -12.617 -41.781 -39.906 1 40.22 183 GLU B N 1
ATOM 7699 C CA . GLU B 1 183 ? -12.789 -41.781 -41.375 1 40.22 183 GLU B CA 1
ATOM 7700 C C . GLU B 1 183 ? -11.719 -42.625 -42.062 1 40.22 183 GLU B C 1
ATOM 7702 O O . GLU B 1 183 ? -10.586 -42.688 -41.594 1 40.22 183 GLU B O 1
ATOM 7707 N N . ASP B 1 184 ? -12.133 -43.656 -42.938 1 36.41 184 ASP B N 1
ATOM 7708 C CA . ASP B 1 184 ? -11.438 -44.562 -43.875 1 36.41 184 ASP B CA 1
ATOM 7709 C C . ASP B 1 184 ? -10.219 -43.875 -44.469 1 36.41 184 ASP B C 1
ATOM 7711 O O . ASP B 1 184 ? -9.492 -44.469 -45.281 1 36.41 184 ASP B O 1
ATOM 7715 N N . ASP B 1 185 ? -10.211 -42.625 -44.75 1 36.41 185 ASP B N 1
ATOM 7716 C CA . ASP B 1 185 ? -9.164 -41.938 -45.5 1 36.41 185 ASP B CA 1
ATOM 7717 C C . ASP B 1 185 ? -7.887 -41.781 -44.688 1 36.41 185 ASP B C 1
ATOM 7719 O O . ASP B 1 185 ? -7.527 -40.688 -44.281 1 36.41 185 ASP B O 1
ATOM 7723 N N . ALA B 1 186 ? -7.527 -42.531 -43.875 1 38.56 186 ALA B N 1
ATOM 7724 C CA . ALA B 1 186 ? -6.328 -42.812 -43.094 1 38.56 186 ALA B CA 1
ATOM 7725 C C . ALA B 1 186 ? -5.074 -42.719 -43.969 1 38.56 186 ALA B C 1
ATOM 7727 O O . ALA B 1 186 ? -3.959 -42.938 -43.469 1 38.56 186 ALA B O 1
ATOM 7728 N N . ARG B 1 187 ? -5.238 -42.969 -45.156 1 41.31 187 ARG B N 1
ATOM 7729 C CA . ARG B 1 187 ? -4.125 -43.125 -46.094 1 41.31 187 ARG B CA 1
ATOM 7730 C C . ARG B 1 187 ? -3.225 -41.875 -46.062 1 41.31 187 ARG B C 1
ATOM 7732 O O . ARG B 1 187 ? -2.008 -42 -46.219 1 41.31 187 ARG B O 1
ATOM 7739 N N . HIS B 1 188 ? -3.693 -40.781 -46.5 1 32.06 188 HIS B N 1
ATOM 7740 C CA . HIS B 1 188 ? -2.85 -39.625 -46.812 1 32.06 188 HIS B CA 1
ATOM 7741 C C . HIS B 1 188 ? -2.588 -38.781 -45.594 1 32.06 188 HIS B C 1
ATOM 7743 O O . HIS B 1 188 ? -2.029 -37.688 -45.688 1 32.06 188 HIS B O 1
ATOM 7749 N N . ALA B 1 189 ? -3.35 -39 -44.656 1 34.38 189 ALA B N 1
ATOM 7750 C CA . ALA B 1 189 ? -3.035 -38.031 -43.594 1 34.38 189 ALA B CA 1
ATOM 7751 C C . ALA B 1 189 ? -1.706 -38.375 -42.938 1 34.38 189 ALA B C 1
ATOM 7753 O O . ALA B 1 189 ? -1.486 -39.531 -42.531 1 34.38 189 ALA B O 1
ATOM 7754 N N . GLY B 1 190 ? -0.606 -37.969 -43.375 1 34.56 190 GLY B N 1
ATOM 7755 C CA . GLY B 1 190 ? 0.708 -38.062 -42.781 1 34.56 190 GLY B CA 1
ATOM 7756 C C . GLY B 1 190 ? 0.651 -38.188 -41.25 1 34.56 190 GLY B C 1
ATOM 7757 O O . GLY B 1 190 ? -0.424 -38.094 -40.656 1 34.56 190 GLY B O 1
ATOM 7758 N N . PRO B 1 191 ? 1.712 -38.75 -40.719 1 34.78 191 PRO B N 1
ATOM 7759 C CA . PRO B 1 191 ? 1.857 -38.875 -39.281 1 34.78 191 PRO B CA 1
ATOM 7760 C C . PRO B 1 191 ? 1.261 -37.688 -38.5 1 34.78 191 PRO B C 1
ATOM 7762 O O . PRO B 1 191 ? 1.658 -36.531 -38.75 1 34.78 191 PRO B O 1
ATOM 7765 N N . VAL B 1 192 ? 0.061 -37.469 -38.594 1 36.56 192 VAL B N 1
ATOM 7766 C CA . VAL B 1 192 ? -0.553 -36.375 -37.844 1 36.56 192 VAL B CA 1
ATOM 7767 C C . VAL B 1 192 ? 0.094 -36.281 -36.469 1 36.56 192 VAL B C 1
ATOM 7769 O O . VAL B 1 192 ? -0.071 -37.156 -35.625 1 36.56 192 VAL B O 1
ATOM 7772 N N . GLY B 1 193 ? 1.287 -36.094 -36.375 1 36.5 193 GLY B N 1
ATOM 7773 C CA . GLY B 1 193 ? 2.023 -35.719 -35.156 1 36.5 193 GLY B CA 1
ATOM 7774 C C . GLY B 1 193 ? 1.246 -34.812 -34.25 1 36.5 193 GLY B C 1
ATOM 7775 O O . GLY B 1 193 ? 0.298 -34.156 -34.656 1 36.5 193 GLY B O 1
ATOM 7776 N N . TYR B 1 194 ? 1.206 -35.094 -32.938 1 42.03 194 TYR B N 1
ATOM 7777 C CA . TYR B 1 194 ? 0.792 -34.406 -31.734 1 42.03 194 TYR B CA 1
ATOM 7778 C C . TYR B 1 194 ? 1.102 -32.906 -31.828 1 42.03 194 TYR B C 1
ATOM 7780 O O . TYR B 1 194 ? 1.407 -32.25 -30.828 1 42.03 194 TYR B O 1
ATOM 7788 N N . ASN B 1 195 ? 1.533 -32.438 -33 1 39.66 195 ASN B N 1
ATOM 7789 C CA . ASN B 1 195 ? 1.84 -31.031 -32.906 1 39.66 195 ASN B CA 1
ATOM 7790 C C . ASN B 1 195 ? 0.604 -30.203 -32.531 1 39.66 195 ASN B C 1
ATOM 7792 O O . ASN B 1 195 ? -0.467 -30.406 -33.125 1 39.66 195 ASN B O 1
ATOM 7796 N N . LYS B 1 196 ? 0.539 -29.75 -31.297 1 47.97 196 LYS B N 1
ATOM 7797 C CA . LYS B 1 196 ? -0.401 -28.734 -30.859 1 47.97 196 LYS B CA 1
ATOM 7798 C C . LYS B 1 196 ? -0.768 -27.781 -31.984 1 47.97 196 LYS B C 1
ATOM 7800 O O . LYS B 1 196 ? -0.009 -26.859 -32.312 1 47.97 196 LYS B O 1
ATOM 7805 N N . VAL B 1 197 ? -1.325 -28.234 -33.094 1 44.62 197 VAL B N 1
ATOM 7806 C CA . VAL B 1 197 ? -1.638 -27.344 -34.188 1 44.62 197 VAL B CA 1
ATOM 7807 C C . VAL B 1 197 ? -2.914 -26.562 -33.906 1 44.62 197 VAL B C 1
ATOM 7809 O O . VAL B 1 197 ? -3.947 -27.156 -33.562 1 44.62 197 VAL B O 1
ATOM 7812 N N . TRP B 1 198 ? -2.762 -25.359 -33.531 1 46.31 198 TRP B N 1
ATOM 7813 C CA . TRP B 1 198 ? -3.889 -24.438 -33.469 1 46.31 198 TRP B CA 1
ATOM 7814 C C . TRP B 1 198 ? -4.691 -24.5 -34.781 1 46.31 198 TRP B C 1
ATOM 7816 O O . TRP B 1 198 ? -4.133 -24.359 -35.875 1 46.31 198 TRP B O 1
ATOM 7826 N N . SER B 1 199 ? -5.535 -25.391 -34.938 1 49.19 199 SER B N 1
ATOM 7827 C CA . SER B 1 199 ? -6.336 -25.328 -36.156 1 49.19 199 SER B CA 1
ATOM 7828 C C . SER B 1 199 ? -7.531 -24.391 -36 1 49.19 199 SER B C 1
ATOM 7830 O O . SER B 1 199 ? -8.125 -24.328 -34.906 1 49.19 199 SER B O 1
ATOM 7832 N N . MET B 1 200 ? -7.652 -23.469 -36.906 1 50.81 200 MET B N 1
ATOM 7833 C CA . MET B 1 200 ? -8.797 -22.578 -37 1 50.81 200 MET B CA 1
ATOM 7834 C C . MET B 1 200 ? -10.109 -23.344 -36.875 1 50.81 200 MET B C 1
ATOM 7836 O O . MET B 1 200 ? -11.141 -22.766 -36.562 1 50.81 200 MET B O 1
ATOM 7840 N N . GLU B 1 201 ? -10.078 -24.578 -37.125 1 53.94 201 GLU B N 1
ATOM 7841 C CA . GLU B 1 201 ? -11.305 -25.375 -37.031 1 53.94 201 GLU B CA 1
ATOM 7842 C C . GLU B 1 201 ? -11.773 -25.516 -35.594 1 53.94 201 GLU B C 1
ATOM 7844 O O . GLU B 1 201 ? -12.977 -25.531 -35.312 1 53.94 201 GLU B O 1
ATOM 7849 N N . ASN B 1 202 ? -10.875 -25.609 -34.75 1 56.38 202 ASN B N 1
ATOM 7850 C CA . ASN B 1 202 ? -11.234 -25.734 -33.344 1 56.38 202 ASN B CA 1
ATOM 7851 C C . ASN B 1 202 ? -11.812 -24.438 -32.781 1 56.38 202 ASN B C 1
ATOM 7853 O O . ASN B 1 202 ? -12.672 -24.453 -31.906 1 56.38 202 ASN B O 1
ATOM 7857 N N . VAL B 1 203 ? -11.32 -23.469 -33.375 1 57.91 203 VAL B N 1
ATOM 7858 C CA . VAL B 1 203 ? -11.852 -22.172 -32.969 1 57.91 203 VAL B CA 1
ATOM 7859 C C . VAL B 1 203 ? -13.258 -22 -33.531 1 57.91 203 VAL B C 1
ATOM 7861 O O . VAL B 1 203 ? -14.117 -21.391 -32.875 1 57.91 203 VAL B O 1
ATOM 7864 N N . VAL B 1 204 ? -13.406 -22.672 -34.688 1 59.38 204 VAL B N 1
ATOM 7865 C CA . VAL B 1 204 ? -14.68 -22.453 -35.375 1 59.38 204 VAL B CA 1
ATOM 7866 C C . VAL B 1 204 ? -15.742 -23.375 -34.781 1 59.38 204 VAL B C 1
ATOM 7868 O O . VAL B 1 204 ? -16.938 -23.172 -35 1 59.38 204 VAL B O 1
ATOM 7871 N N . SER B 1 205 ? -15.305 -24.297 -33.969 1 71.19 205 SER B N 1
ATOM 7872 C CA . SER B 1 205 ? -16.312 -25.094 -33.281 1 71.19 205 SER B CA 1
ATOM 7873 C C . SER B 1 205 ? -17.062 -24.281 -32.219 1 71.19 205 SER B C 1
ATOM 7875 O O . SER B 1 205 ? -16.578 -23.234 -31.797 1 71.19 205 SER B O 1
ATOM 7877 N N . LEU B 1 206 ? -18.359 -24.625 -32.031 1 74.5 206 LEU B N 1
ATOM 7878 C CA . LEU B 1 206 ? -19.203 -23.938 -31.078 1 74.5 206 LEU B CA 1
ATOM 7879 C C . LEU B 1 206 ? -18.5 -23.812 -29.719 1 74.5 206 LEU B C 1
ATOM 7881 O O . LEU B 1 206 ? -18.578 -22.781 -29.062 1 74.5 206 LEU B O 1
ATOM 7885 N N . ARG B 1 207 ? -17.703 -24.797 -29.375 1 76.06 207 ARG B N 1
ATOM 7886 C CA . ARG B 1 207 ? -16.984 -24.797 -28.109 1 76.06 207 ARG B CA 1
ATOM 7887 C C . ARG B 1 207 ? -15.812 -23.812 -28.141 1 76.06 207 ARG B C 1
ATOM 7889 O O . ARG B 1 207 ? -15.586 -23.078 -27.188 1 76.06 207 ARG B O 1
ATOM 7896 N N . GLY B 1 208 ? -15.133 -23.906 -29.203 1 78.5 208 GLY B N 1
ATOM 7897 C CA . GLY B 1 208 ? -14.023 -22.969 -29.359 1 78.5 208 GLY B CA 1
ATOM 7898 C C . GLY B 1 208 ? -14.461 -21.516 -29.375 1 78.5 208 GLY B C 1
ATOM 7899 O O . GLY B 1 208 ? -13.789 -20.656 -28.812 1 78.5 208 GLY B O 1
ATOM 7900 N N . PHE B 1 209 ? -15.695 -21.359 -29.875 1 82.31 209 PHE B N 1
ATOM 7901 C CA . PHE B 1 209 ? -16.219 -20 -29.938 1 82.31 209 PHE B CA 1
ATOM 7902 C C . PHE B 1 209 ? -16.562 -19.484 -28.547 1 82.31 209 PHE B C 1
ATOM 7904 O O . PHE B 1 209 ? -16.312 -18.312 -28.25 1 82.31 209 PHE B O 1
ATOM 7911 N N . VAL B 1 210 ? -17.047 -20.281 -27.688 1 85.31 210 VAL B N 1
ATOM 7912 C CA . VAL B 1 210 ? -17.406 -19.891 -26.344 1 85.31 210 VAL B CA 1
ATOM 7913 C C . VAL B 1 210 ? -16.141 -19.516 -25.562 1 85.31 210 VAL B C 1
ATOM 7915 O O . VAL B 1 210 ? -16.109 -18.484 -24.875 1 85.31 210 VAL B O 1
ATOM 7918 N N . VAL B 1 211 ? -15.062 -20.281 -25.688 1 87.12 211 VAL B N 1
ATOM 7919 C CA . VAL B 1 211 ? -13.828 -20.031 -24.938 1 87.12 211 VAL B CA 1
ATOM 7920 C C . VAL B 1 211 ? -13.172 -18.75 -25.438 1 87.12 211 VAL B C 1
ATOM 7922 O O . VAL B 1 211 ? -12.766 -17.906 -24.641 1 87.12 211 VAL B O 1
ATOM 7925 N N . VAL B 1 212 ? -13.219 -18.531 -26.75 1 87.44 212 VAL B N 1
ATOM 7926 C CA . VAL B 1 212 ? -12.578 -17.359 -27.328 1 87.44 212 VAL B CA 1
ATOM 7927 C C . VAL B 1 212 ? -13.375 -16.109 -26.953 1 87.44 212 VAL B C 1
ATOM 7929 O O . VAL B 1 212 ? -12.797 -15.047 -26.688 1 87.44 212 VAL B O 1
ATOM 7932 N N . SER B 1 213 ? -14.719 -16.25 -26.922 1 90.06 213 SER B N 1
ATOM 7933 C CA . SER B 1 213 ? -15.555 -15.109 -26.578 1 90.06 213 SER B CA 1
ATOM 7934 C C . SER B 1 213 ? -15.328 -14.68 -25.125 1 90.06 213 SER B C 1
ATOM 7936 O O . SER B 1 213 ? -15.312 -13.484 -24.828 1 90.06 213 SER B O 1
ATOM 7938 N N . LEU B 1 214 ? -15.102 -15.617 -24.281 1 92.94 214 LEU B N 1
ATOM 7939 C CA . LEU B 1 214 ? -14.875 -15.289 -22.875 1 92.94 214 LEU B CA 1
ATOM 7940 C C . LEU B 1 214 ? -13.523 -14.594 -22.688 1 92.94 214 LEU B C 1
ATOM 7942 O O . LEU B 1 214 ? -13.414 -13.641 -21.906 1 92.94 214 LEU B O 1
ATOM 7946 N N . PHE B 1 215 ? -12.531 -15.031 -23.375 1 93 215 PHE B N 1
ATOM 7947 C CA . PHE B 1 215 ? -11.227 -14.398 -23.25 1 93 215 PHE B CA 1
ATOM 7948 C C . PHE B 1 215 ? -11.203 -13.047 -23.938 1 93 215 PHE B C 1
ATOM 7950 O O . PHE B 1 215 ? -10.492 -12.133 -23.516 1 93 215 PHE B O 1
ATOM 7957 N N . ALA B 1 216 ? -12.016 -12.914 -24.984 1 93.12 216 ALA B N 1
ATOM 7958 C CA . ALA B 1 216 ? -12.18 -11.594 -25.594 1 93.12 216 ALA B CA 1
ATOM 7959 C C . ALA B 1 216 ? -12.828 -10.617 -24.609 1 93.12 216 ALA B C 1
ATOM 7961 O O . ALA B 1 216 ? -12.461 -9.445 -24.562 1 93.12 216 ALA B O 1
ATOM 7962 N N . LEU B 1 217 ? -13.75 -11.125 -23.875 1 95.12 217 LEU B N 1
ATOM 7963 C CA . LEU B 1 217 ? -14.414 -10.312 -22.859 1 95.12 217 LEU B CA 1
ATOM 7964 C C . LEU B 1 217 ? -13.438 -9.891 -21.766 1 95.12 217 LEU B C 1
ATOM 7966 O O . LEU B 1 217 ? -13.5 -8.766 -21.266 1 95.12 217 LEU B O 1
ATOM 7970 N N . ILE B 1 218 ? -12.5 -10.773 -21.406 1 96.19 218 ILE B N 1
ATOM 7971 C CA . ILE B 1 218 ? -11.477 -10.469 -20.422 1 96.19 218 ILE B CA 1
ATOM 7972 C C . ILE B 1 218 ? -10.641 -9.281 -20.875 1 96.19 218 ILE B C 1
ATOM 7974 O O . ILE B 1 218 ? -10.445 -8.32 -20.125 1 96.19 218 ILE B O 1
ATOM 7978 N N . PHE B 1 219 ? -10.266 -9.289 -22.109 1 95.44 219 PHE B N 1
ATOM 7979 C CA . PHE B 1 219 ? -9.422 -8.211 -22.609 1 95.44 219 PHE B CA 1
ATOM 7980 C C . PHE B 1 219 ? -10.234 -6.941 -22.812 1 95.44 219 PHE B C 1
ATOM 7982 O O . PHE B 1 219 ? -9.719 -5.832 -22.625 1 95.44 219 PHE B O 1
ATOM 7989 N N . ALA B 1 220 ? -11.477 -7.125 -23.156 1 95.62 220 ALA B N 1
ATOM 7990 C CA . ALA B 1 220 ? -12.336 -5.949 -23.281 1 95.62 220 ALA B CA 1
ATOM 7991 C C . ALA B 1 220 ? -12.5 -5.246 -21.938 1 95.62 220 ALA B C 1
ATOM 7993 O O . ALA B 1 220 ? -12.391 -4.023 -21.859 1 95.62 220 ALA B O 1
ATOM 7994 N N . LYS B 1 221 ? -12.688 -5.988 -20.953 1 95.38 221 LYS B N 1
ATOM 7995 C CA . LYS B 1 221 ? -12.844 -5.426 -19.609 1 95.38 221 LYS B CA 1
ATOM 7996 C C . LYS B 1 221 ? -11.547 -4.785 -19.125 1 95.38 221 LYS B C 1
ATOM 7998 O O . LYS B 1 221 ? -11.562 -3.723 -18.516 1 95.38 221 LYS B O 1
ATOM 8003 N N . LEU B 1 222 ? -10.445 -5.41 -19.453 1 95.56 222 LEU B N 1
ATOM 8004 C CA . LEU B 1 222 ? -9.156 -4.891 -19.031 1 95.56 222 LEU B CA 1
ATOM 8005 C C . LEU B 1 222 ? -8.812 -3.604 -19.766 1 95.56 222 LEU B C 1
ATOM 8007 O O . LEU B 1 222 ? -8.289 -2.658 -19.172 1 95.56 222 LEU B O 1
ATOM 8011 N N . ILE B 1 223 ? -9.117 -3.572 -21.016 1 94.25 223 ILE B N 1
ATOM 8012 C CA . ILE B 1 223 ? -8.859 -2.371 -21.797 1 94.25 223 ILE B CA 1
ATOM 8013 C C . ILE B 1 223 ? -9.727 -1.225 -21.281 1 94.25 223 ILE B C 1
ATOM 8015 O O . ILE B 1 223 ? -9.266 -0.088 -21.156 1 94.25 223 ILE B O 1
ATOM 8019 N N . LEU B 1 224 ? -10.883 -1.566 -20.906 1 93.56 224 LEU B N 1
ATOM 8020 C CA . LEU B 1 224 ? -11.781 -0.546 -20.375 1 93.56 224 LEU B CA 1
ATOM 8021 C C . LEU B 1 224 ? -11.281 -0.021 -19.031 1 93.56 224 LEU B C 1
ATOM 8023 O O . LEU B 1 224 ? -11.281 1.189 -18.797 1 93.56 224 LEU B O 1
ATOM 8027 N N . LYS B 1 225 ? -10.875 -0.897 -18.188 1 92.44 225 LYS B N 1
ATOM 8028 C CA . LYS B 1 225 ? -10.375 -0.488 -16.891 1 92.44 225 LYS B CA 1
ATOM 8029 C C . LYS B 1 225 ? -9.094 0.325 -17.016 1 92.44 225 LYS B C 1
ATOM 8031 O O . LYS B 1 225 ? -8.914 1.327 -16.312 1 92.44 225 LYS B O 1
ATOM 8036 N N . CYS B 1 226 ? -8.219 -0.067 -17.922 1 92.31 226 CYS B N 1
ATOM 8037 C CA . CYS B 1 226 ? -6.984 0.675 -18.141 1 92.31 226 CYS B CA 1
ATOM 8038 C C . CYS B 1 226 ? -7.27 2.045 -18.734 1 92.31 226 CYS B C 1
ATOM 8040 O O . CYS B 1 226 ? -6.672 3.043 -18.328 1 92.31 226 CYS B O 1
ATOM 8042 N N . TYR B 1 227 ? -8.203 2.039 -19.609 1 93 227 TYR B N 1
ATOM 8043 C CA . TYR B 1 227 ? -8.578 3.299 -20.25 1 93 227 TYR B CA 1
ATOM 8044 C C . TYR B 1 227 ? -9.242 4.234 -19.25 1 93 227 TYR B C 1
ATOM 8046 O O . TYR B 1 227 ? -8.945 5.43 -19.203 1 93 227 TYR B O 1
ATOM 8054 N N . ALA B 1 228 ? -10.133 3.707 -18.469 1 91.94 228 ALA B N 1
ATOM 8055 C CA . ALA B 1 228 ? -10.805 4.508 -17.438 1 91.94 228 ALA B CA 1
ATOM 8056 C C . ALA B 1 228 ? -9.805 5.066 -16.438 1 91.94 228 ALA B C 1
ATOM 8058 O O . ALA B 1 228 ? -9.93 6.215 -16 1 91.94 228 ALA B O 1
ATOM 8059 N N . TRP B 1 229 ? -8.812 4.312 -16.094 1 91.62 229 TRP B N 1
ATOM 8060 C CA . TRP B 1 229 ? -7.785 4.773 -15.172 1 91.62 229 TRP B CA 1
ATOM 8061 C C . TRP B 1 229 ? -6.969 5.91 -15.781 1 91.62 229 TRP B C 1
ATOM 8063 O O . TRP B 1 229 ? -6.707 6.914 -15.125 1 91.62 229 TRP B O 1
ATOM 8073 N N . TYR B 1 230 ? -6.672 5.727 -17.062 1 91.12 230 TYR B N 1
ATOM 8074 C CA . TYR B 1 230 ? -5.867 6.73 -17.75 1 91.12 230 TYR B CA 1
ATOM 8075 C C . TYR B 1 230 ? -6.637 8.039 -17.891 1 91.12 230 TYR B C 1
ATOM 8077 O O . TYR B 1 230 ? -6.102 9.117 -17.609 1 91.12 230 TYR B O 1
ATOM 8085 N N . MET B 1 231 ? -7.863 7.926 -18.156 1 89.81 231 MET B N 1
ATOM 8086 C CA . MET B 1 231 ? -8.688 9.117 -18.328 1 89.81 231 MET B CA 1
ATOM 8087 C C . MET B 1 231 ? -9.016 9.742 -16.969 1 89.81 231 MET B C 1
ATOM 8089 O O . MET B 1 231 ? -9.086 10.969 -16.844 1 89.81 231 MET B O 1
ATOM 8093 N N . GLY B 1 232 ? -9.227 8.891 -15.969 1 89.38 232 GLY B N 1
ATOM 8094 C CA . GLY B 1 232 ? -9.508 9.391 -14.633 1 89.38 232 GLY B CA 1
ATOM 8095 C C . GLY B 1 232 ? -8.352 10.156 -14.023 1 89.38 232 GLY B C 1
ATOM 8096 O O . GLY B 1 232 ? -8.555 11.172 -13.352 1 89.38 232 GLY B O 1
ATOM 8097 N N . ARG B 1 233 ? -7.176 9.781 -14.328 1 88.06 233 ARG B N 1
ATOM 8098 C CA . ARG B 1 233 ? -5.984 10.422 -13.781 1 88.06 233 ARG B CA 1
ATOM 8099 C C . ARG B 1 233 ? -5.758 11.789 -14.414 1 88.06 233 ARG B C 1
ATOM 8101 O O . ARG B 1 233 ? -5.309 12.719 -13.75 1 88.06 233 ARG B O 1
ATOM 8108 N N . ARG B 1 234 ? -6.176 11.922 -15.594 1 85.56 234 ARG B N 1
ATOM 8109 C CA . ARG B 1 234 ? -5.922 13.164 -16.312 1 85.56 234 ARG B CA 1
ATOM 8110 C C . ARG B 1 234 ? -7.121 14.102 -16.234 1 85.56 234 ARG B C 1
ATOM 8112 O O . ARG B 1 234 ? -7.008 15.289 -16.547 1 85.56 234 ARG B O 1
ATOM 8119 N N . SER B 1 235 ? -8.148 13.531 -15.781 1 88.5 235 SER B N 1
ATOM 8120 C CA . SER B 1 235 ? -9.375 14.32 -15.742 1 88.5 235 SER B CA 1
ATOM 8121 C C . SER B 1 235 ? -9.305 15.398 -14.672 1 88.5 235 SER B C 1
ATOM 8123 O O . SER B 1 235 ? -8.727 15.188 -13.602 1 88.5 235 SER B O 1
ATOM 8125 N N . LEU B 1 236 ? -9.875 16.562 -14.906 1 87.81 236 LEU B N 1
ATOM 8126 C CA . LEU B 1 236 ? -9.922 17.688 -13.977 1 87.81 236 LEU B CA 1
ATOM 8127 C C . LEU B 1 236 ? -11.039 17.484 -12.953 1 87.81 236 LEU B C 1
ATOM 8129 O O . LEU B 1 236 ? -11.047 18.156 -11.914 1 87.81 236 LEU B O 1
ATOM 8133 N N . VAL B 1 237 ? -11.938 16.531 -13.312 1 86.31 237 VAL B N 1
ATOM 8134 C CA . VAL B 1 237 ? -13.086 16.297 -12.438 1 86.31 237 VAL B CA 1
ATOM 8135 C C . VAL B 1 237 ? -12.68 15.375 -11.297 1 86.31 237 VAL B C 1
ATOM 8137 O O . VAL B 1 237 ? -13.219 15.469 -10.188 1 86.31 237 VAL B O 1
ATOM 8140 N N . LEU B 1 238 ? -11.664 14.516 -11.555 1 88.88 238 LEU B N 1
ATOM 8141 C CA . LEU B 1 238 ? -11.359 13.5 -10.555 1 88.88 238 LEU B CA 1
ATOM 8142 C C . LEU B 1 238 ? -9.891 13.57 -10.141 1 88.88 238 LEU B C 1
ATOM 8144 O O . LEU B 1 238 ? -9.555 14.18 -9.125 1 88.88 238 LEU B O 1
ATOM 8148 N N . GLY B 1 239 ? -8.969 13.234 -10.984 1 85.69 239 GLY B N 1
ATOM 8149 C CA . GLY B 1 239 ? -7.566 13.125 -10.633 1 85.69 239 GLY B CA 1
ATOM 8150 C C . GLY B 1 239 ? -6.945 14.445 -10.227 1 85.69 239 GLY B C 1
ATOM 8151 O O . GLY B 1 239 ? -6.34 14.547 -9.156 1 85.69 239 GLY B O 1
ATOM 8152 N N . ARG B 1 240 ? -7.199 15.562 -10.891 1 88 240 ARG B N 1
ATOM 8153 C CA . ARG B 1 240 ? -6.586 16.859 -10.625 1 88 240 ARG B CA 1
ATOM 8154 C C . ARG B 1 240 ? -7.602 17.828 -10.031 1 88 240 ARG B C 1
ATOM 8156 O O . ARG B 1 240 ? -7.387 19.047 -10.047 1 88 240 ARG B O 1
ATOM 8163 N N . ASN B 1 241 ? -8.586 17.219 -9.477 1 90.12 241 ASN B N 1
ATOM 8164 C CA . ASN B 1 241 ? -9.719 18.031 -9.047 1 90.12 241 ASN B CA 1
ATOM 8165 C C . ASN B 1 241 ? -9.336 18.969 -7.895 1 90.12 241 ASN B C 1
ATOM 8167 O O . ASN B 1 241 ? -9.703 20.141 -7.898 1 90.12 241 ASN B O 1
ATOM 8171 N N . PRO B 1 242 ? -8.562 18.438 -6.883 1 89.88 242 PRO B N 1
ATOM 8172 C CA . PRO B 1 242 ? -8.258 19.344 -5.77 1 89.88 242 PRO B CA 1
ATOM 8173 C C . PRO B 1 242 ? -7.457 20.562 -6.199 1 89.88 242 PRO B C 1
ATOM 8175 O O . PRO B 1 242 ? -7.625 21.656 -5.637 1 89.88 242 PRO B O 1
ATOM 8178 N N . ARG B 1 243 ? -6.719 20.484 -7.211 1 87.38 243 ARG B N 1
ATOM 8179 C CA . ARG B 1 243 ? -5.926 21.609 -7.707 1 87.38 243 ARG B CA 1
ATOM 8180 C C . ARG B 1 243 ? -6.809 22.641 -8.398 1 87.38 243 ARG B C 1
ATOM 8182 O O . ARG B 1 243 ? -6.574 23.844 -8.273 1 87.38 243 ARG B O 1
ATOM 8189 N N . VAL B 1 244 ? -7.742 22.141 -9.078 1 89.25 244 VAL B N 1
ATOM 8190 C CA . VAL B 1 244 ? -8.656 23.016 -9.812 1 89.25 244 VAL B CA 1
ATOM 8191 C C . VAL B 1 244 ? -9.57 23.75 -8.828 1 89.25 244 VAL B C 1
ATOM 8193 O O . VAL B 1 244 ? -9.773 24.953 -8.945 1 89.25 244 VAL B O 1
ATOM 8196 N N . ILE B 1 245 ? -10.039 23 -7.859 1 89.88 245 ILE B N 1
ATOM 8197 C CA . ILE B 1 245 ? -10.977 23.594 -6.902 1 89.88 245 ILE B CA 1
ATOM 8198 C C . ILE B 1 245 ? -10.242 24.625 -6.043 1 89.88 245 ILE B C 1
ATOM 8200 O O . ILE B 1 245 ? -10.789 25.688 -5.746 1 89.88 245 ILE B O 1
ATOM 8204 N N . PHE B 1 246 ? -9.086 24.328 -5.672 1 87.19 246 PHE B N 1
ATOM 8205 C CA . PHE B 1 246 ? -8.312 25.281 -4.875 1 87.19 246 PHE B CA 1
ATOM 8206 C C . PHE B 1 246 ? -8.047 26.562 -5.652 1 87.19 246 PHE B C 1
ATOM 8208 O O . PHE B 1 246 ? -8.203 27.656 -5.117 1 87.19 246 PHE B O 1
ATOM 8215 N N . GLY B 1 247 ? -7.664 26.422 -6.902 1 82.88 247 GLY B N 1
ATOM 8216 C CA . GLY B 1 247 ? -7.453 27.594 -7.738 1 82.88 247 GLY B CA 1
ATOM 8217 C C . GLY B 1 247 ? -8.711 28.406 -7.949 1 82.88 247 GLY B C 1
ATOM 8218 O O . GLY B 1 247 ? -8.672 29.641 -7.93 1 82.88 247 GLY B O 1
ATOM 8219 N N . TYR B 1 248 ? -9.82 27.734 -8.062 1 84.94 248 TYR B N 1
ATOM 8220 C CA . TYR B 1 248 ? -11.102 28.406 -8.258 1 84.94 248 TYR B CA 1
ATOM 8221 C C . TYR B 1 248 ? -11.523 29.156 -7 1 84.94 248 TYR B C 1
ATOM 8223 O O . TYR B 1 248 ? -12.016 30.281 -7.086 1 84.94 248 TYR B O 1
ATOM 8231 N N . MET B 1 249 ? -11.289 28.547 -5.859 1 85.38 249 MET B N 1
ATOM 8232 C CA . MET B 1 249 ? -11.68 29.172 -4.602 1 85.38 249 MET B CA 1
ATOM 8233 C C . MET B 1 249 ? -10.812 30.391 -4.305 1 85.38 249 MET B C 1
ATOM 8235 O O . MET B 1 249 ? -11.289 31.359 -3.727 1 85.38 249 MET B O 1
ATOM 8239 N N . GLU B 1 250 ? -9.586 30.359 -4.707 1 79.94 250 GLU B N 1
ATOM 8240 C CA . GLU B 1 250 ? -8.711 31.5 -4.539 1 79.94 250 GLU B CA 1
ATOM 8241 C C . GLU B 1 250 ? -9.148 32.656 -5.418 1 79.94 250 GLU B C 1
ATOM 8243 O O . GLU B 1 250 ? -9.086 33.844 -5.004 1 79.94 250 GLU B O 1
ATOM 8248 N N . GLN B 1 251 ? -9.633 32.375 -6.523 1 78.75 251 GLN B N 1
ATOM 8249 C CA . GLN B 1 251 ? -10.094 33.406 -7.453 1 78.75 251 GLN B CA 1
ATOM 8250 C C . GLN B 1 251 ? -11.445 33.969 -7.023 1 78.75 251 GLN B C 1
ATOM 8252 O O . GLN B 1 251 ? -11.734 35.125 -7.266 1 78.75 251 GLN B O 1
ATOM 8257 N N . LEU B 1 252 ? -12.242 33.094 -6.543 1 76.81 252 LEU B N 1
ATOM 8258 C CA . LEU B 1 252 ? -13.555 33.531 -6.07 1 76.81 252 LEU B CA 1
ATOM 8259 C C . LEU B 1 252 ? -13.406 34.531 -4.949 1 76.81 252 LEU B C 1
ATOM 8261 O O . LEU B 1 252 ? -14.273 35.406 -4.773 1 76.81 252 LEU B O 1
ATOM 8265 N N . HIS B 1 253 ? -12.336 34.531 -4.25 1 71.12 253 HIS B N 1
ATOM 8266 C CA . HIS B 1 253 ? -12.07 35.469 -3.168 1 71.12 253 HIS B CA 1
ATOM 8267 C C . HIS B 1 253 ? -11.734 36.875 -3.715 1 71.12 253 HIS B C 1
ATOM 8269 O O . HIS B 1 253 ? -12.195 37.875 -3.184 1 71.12 253 HIS B O 1
ATOM 8275 N N . ASP B 1 254 ? -10.82 37 -4.68 1 58.62 254 ASP B N 1
ATOM 8276 C CA . ASP B 1 254 ? -10.32 38.281 -5.215 1 58.62 254 ASP B CA 1
ATOM 8277 C C . ASP B 1 254 ? -11.438 39.031 -5.91 1 58.62 254 ASP B C 1
ATOM 8279 O O . ASP B 1 254 ? -11.375 40.281 -6.012 1 58.62 254 ASP B O 1
ATOM 8283 N N . GLY B 1 255 ? -12.43 38.5 -6.43 1 53.88 255 GLY B N 1
ATOM 8284 C CA . GLY B 1 255 ? -13.469 39.219 -7.125 1 53.88 255 GLY B CA 1
ATOM 8285 C C . GLY B 1 255 ? -14.414 39.969 -6.188 1 53.88 255 GLY B C 1
ATOM 8286 O O . GLY B 1 255 ? -14.844 39.406 -5.176 1 53.88 255 GLY B O 1
ATOM 8287 N N . ASN B 1 256 ? -14.164 41.375 -6.062 1 44.31 256 ASN B N 1
ATOM 8288 C CA . ASN B 1 256 ? -14.906 42.469 -5.398 1 44.31 256 A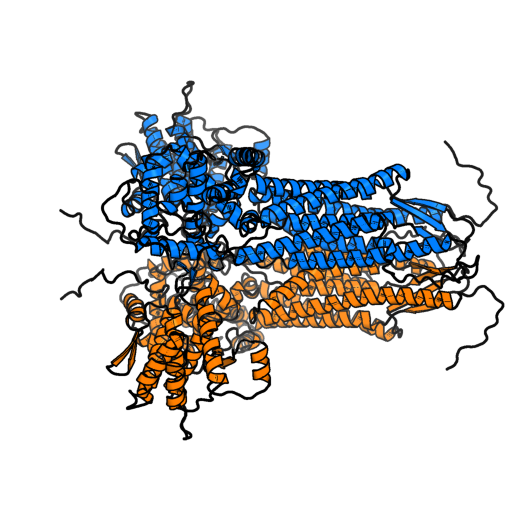SN B CA 1
ATOM 8289 C C . ASN B 1 256 ? -16.406 42.219 -5.465 1 44.31 256 ASN B C 1
ATOM 8291 O O . ASN B 1 256 ? -17.047 42.531 -6.477 1 44.31 256 ASN B O 1
ATOM 8295 N N . HIS B 1 257 ? -16.875 41.281 -4.992 1 44.59 257 HIS B N 1
ATOM 8296 C CA . HIS B 1 257 ? -18.328 41.438 -4.918 1 44.59 257 HIS B CA 1
ATOM 8297 C C . HIS B 1 257 ? -18.703 42.688 -4.145 1 44.59 257 HIS B C 1
ATOM 8299 O O . HIS B 1 257 ? -18.016 43.062 -3.188 1 44.59 257 HIS B O 1
ATOM 8305 N N . PRO B 1 258 ? -19.453 43.656 -4.75 1 38.38 258 PRO B N 1
ATOM 8306 C CA . PRO B 1 258 ? -19.938 44.781 -3.934 1 38.38 258 PRO B CA 1
ATOM 8307 C C . PRO B 1 258 ? -20.344 44.344 -2.529 1 38.38 258 PRO B C 1
ATOM 8309 O O . PRO B 1 258 ? -20.938 43.281 -2.354 1 38.38 258 PRO B O 1
ATOM 8312 N N . PRO B 1 259 ? -19.703 44.906 -1.508 1 39.56 259 PRO B N 1
ATOM 8313 C CA . PRO B 1 259 ? -20.031 44.594 -0.115 1 39.56 259 PRO B CA 1
ATOM 8314 C C . PRO B 1 259 ? -21.547 44.438 0.101 1 39.56 259 PRO B C 1
ATOM 8316 O O . PRO B 1 259 ? -21.969 44.062 1.198 1 39.56 259 PRO B O 1
ATOM 8319 N N . GLY B 1 260 ? -22.375 45.188 -0.549 1 36.69 260 GLY B N 1
ATOM 8320 C CA . GLY B 1 260 ? -23.734 45.531 -0.129 1 36.69 260 GLY B CA 1
ATOM 8321 C C . GLY B 1 260 ? -24.641 44.312 -0.044 1 36.69 260 GLY B C 1
ATOM 8322 O O . GLY B 1 260 ? -25.75 44.406 0.475 1 36.69 260 GLY B O 1
ATOM 8323 N N . VAL B 1 261 ? -24.969 43.688 -1.156 1 36.66 261 VAL B N 1
ATOM 8324 C CA . VAL B 1 261 ? -26.141 42.844 -0.991 1 36.66 261 VAL B CA 1
ATOM 8325 C C . VAL B 1 261 ? -25.781 41.625 -0.134 1 36.66 261 VAL B C 1
ATOM 8327 O O . VAL B 1 261 ? -25.094 40.719 -0.598 1 36.66 261 VAL B O 1
ATOM 8330 N N . VAL B 1 262 ? -25.453 41.719 1.071 1 40 262 VAL B N 1
ATOM 8331 C CA . VAL B 1 262 ? -25.469 40.75 2.145 1 40 262 VAL B CA 1
ATOM 8332 C C . VAL B 1 262 ? -26.484 39.625 1.808 1 40 262 VAL B C 1
ATOM 8334 O O . VAL B 1 262 ? -26.766 38.781 2.637 1 40 262 VAL B O 1
ATOM 8337 N N . GLY B 1 263 ? -27.5 39.812 0.984 1 40.41 263 GLY B N 1
ATOM 8338 C CA . GLY B 1 263 ? -28.531 38.812 0.89 1 40.41 263 GLY B CA 1
ATOM 8339 C C . GLY B 1 263 ? -27.969 37.406 0.628 1 40.41 263 GLY B C 1
ATOM 8340 O O . GLY B 1 263 ? -26.766 37.25 0.46 1 40.41 263 GLY B O 1
ATOM 8341 N N . GLU B 1 264 ? -28.938 36.312 0.53 1 52.88 264 GLU B N 1
ATOM 8342 C CA . GLU B 1 264 ? -29.016 34.875 0.386 1 52.88 264 GLU B CA 1
ATOM 8343 C C . GLU B 1 264 ? -28.156 34.375 -0.783 1 52.88 264 GLU B C 1
ATOM 8345 O O . GLU B 1 264 ? -28.625 33.594 -1.609 1 52.88 264 GLU B O 1
ATOM 8350 N N . HIS B 1 265 ? -27.078 34.875 -1.216 1 66.12 265 HIS B N 1
ATOM 8351 C CA . HIS B 1 265 ? -26.516 34.469 -2.492 1 66.12 265 HIS B CA 1
ATOM 8352 C C . HIS B 1 265 ? -25.734 33.156 -2.35 1 66.12 265 HIS B C 1
ATOM 8354 O O . HIS B 1 265 ? -24.922 33 -1.438 1 66.12 265 HIS B O 1
ATOM 8360 N N . ILE B 1 266 ? -26.172 32.188 -2.961 1 82.19 266 ILE B N 1
ATOM 8361 C CA . ILE B 1 266 ? -25.578 30.859 -3.111 1 82.19 266 ILE B CA 1
ATOM 8362 C C . ILE B 1 266 ? -24.234 30.984 -3.812 1 82.19 266 ILE B C 1
ATOM 8364 O O . ILE B 1 266 ? -24.141 31.516 -4.922 1 82.19 266 ILE B O 1
ATOM 8368 N N . PRO B 1 267 ? -23.125 30.719 -3.107 1 85.88 267 PRO B N 1
ATOM 8369 C CA . PRO B 1 267 ? -21.812 30.781 -3.758 1 85.88 267 PRO B CA 1
ATOM 8370 C C . PRO B 1 267 ? -21.719 29.859 -4.973 1 85.88 267 PRO B C 1
ATOM 8372 O O . PRO B 1 267 ? -22.266 28.766 -4.965 1 85.88 267 PRO B O 1
ATOM 8375 N N . PRO B 1 268 ? -21.125 30.328 -6.012 1 88.94 268 PRO B N 1
ATOM 8376 C CA . PRO B 1 268 ? -21 29.5 -7.211 1 88.94 268 PRO B CA 1
ATOM 8377 C C . PRO B 1 268 ? -19.953 28.391 -7.055 1 88.94 268 PRO B C 1
ATOM 8379 O O . PRO B 1 268 ? -18.875 28.469 -7.652 1 88.94 268 PRO B O 1
ATOM 8382 N N . LEU B 1 269 ? -20.328 27.422 -6.387 1 91.88 269 LEU B N 1
ATOM 8383 C CA . LEU B 1 269 ? -19.453 26.266 -6.215 1 91.88 269 LEU B CA 1
ATOM 8384 C C . LEU B 1 269 ? -19.516 25.344 -7.43 1 91.88 269 LEU B C 1
ATOM 8386 O O . LEU B 1 269 ? -20.594 25.141 -7.996 1 91.88 269 LEU B O 1
ATOM 8390 N N . ILE B 1 270 ? -18.391 24.844 -7.781 1 90.88 270 ILE B N 1
ATOM 8391 C CA . ILE B 1 270 ? -18.312 24 -8.977 1 90.88 270 ILE B CA 1
ATOM 8392 C C . ILE B 1 270 ? -18.891 22.625 -8.688 1 90.88 270 ILE B C 1
ATOM 8394 O O . ILE B 1 270 ? -18.562 22.016 -7.672 1 90.88 270 ILE B O 1
ATOM 8398 N N . ILE B 1 271 ? -19.688 22.172 -9.508 1 93.44 271 ILE B N 1
ATOM 8399 C CA . ILE B 1 271 ? -20.25 20.844 -9.391 1 93.44 271 ILE B CA 1
ATOM 8400 C C . ILE B 1 271 ? -19.656 19.938 -10.469 1 93.44 271 ILE B C 1
ATOM 8402 O O . ILE B 1 271 ? -18.953 18.969 -10.156 1 93.44 271 ILE B O 1
ATOM 8406 N N . MET B 1 272 ? -19.953 20.203 -11.695 1 90.62 272 MET B N 1
ATOM 8407 C CA . MET B 1 272 ? -19.391 19.422 -12.797 1 90.62 272 MET B CA 1
ATOM 8408 C C . MET B 1 272 ? -19.078 20.297 -13.992 1 90.62 272 MET B C 1
ATOM 8410 O O . MET B 1 272 ? -19.453 21.484 -14.016 1 90.62 272 MET B O 1
ATOM 8414 N N . GLY B 1 273 ? -18.266 19.781 -14.961 1 86.81 273 GLY B N 1
ATOM 8415 C CA . GLY B 1 273 ? -17.922 20.469 -16.203 1 86.81 273 GLY B CA 1
ATOM 8416 C C . GLY B 1 273 ? -16.562 21.141 -16.156 1 86.81 273 GLY B C 1
ATOM 8417 O O . GLY B 1 273 ? -16.312 22.078 -16.906 1 86.81 273 GLY B O 1
ATOM 8418 N N . GLU B 1 274 ? -15.742 20.688 -15.359 1 86.38 274 GLU B N 1
ATOM 8419 C CA . GLU B 1 274 ? -14.414 21.281 -15.211 1 86.38 274 GLU B CA 1
ATOM 8420 C C . GLU B 1 274 ? -13.547 21.016 -16.438 1 86.38 274 GLU B C 1
ATOM 8422 O O . GLU B 1 274 ? -12.617 21.781 -16.719 1 86.38 274 GLU B O 1
ATOM 8427 N N . ASP B 1 275 ? -13.812 19.969 -17.141 1 78.56 275 ASP B N 1
ATOM 8428 C CA . ASP B 1 275 ? -12.984 19.562 -18.266 1 78.56 275 ASP B CA 1
ATOM 8429 C C . ASP B 1 275 ? -13.195 20.484 -19.469 1 78.56 275 ASP B C 1
ATOM 8431 O O . ASP B 1 275 ? -12.383 20.5 -20.391 1 78.56 275 ASP B O 1
ATOM 8435 N N . THR B 1 276 ? -14.227 21.25 -19.453 1 73.88 276 THR B N 1
ATOM 8436 C CA . THR B 1 276 ? -14.531 22.125 -20.578 1 73.88 276 THR B CA 1
ATOM 8437 C C . THR B 1 276 ? -13.867 23.484 -20.406 1 73.88 276 THR B C 1
ATOM 8439 O O . THR B 1 276 ? -13.852 24.297 -21.328 1 73.88 276 THR B O 1
ATOM 8442 N N . LEU B 1 277 ? -13.211 23.625 -19.312 1 75.19 277 LEU B N 1
ATOM 8443 C CA . LEU B 1 277 ? -12.664 24.953 -19 1 75.19 277 LEU B CA 1
ATOM 8444 C C . LEU B 1 277 ? -11.219 25.062 -19.469 1 75.19 277 LEU B C 1
ATOM 8446 O O . LEU B 1 277 ? -10.492 24.062 -19.484 1 75.19 277 LEU B O 1
ATOM 8450 N N . LEU B 1 278 ? -11.016 26.219 -19.953 1 77.38 278 LEU B N 1
ATOM 8451 C CA . LEU B 1 278 ? -9.625 26.531 -20.281 1 77.38 278 LEU B CA 1
ATOM 8452 C C . LEU B 1 278 ? -8.852 26.938 -19.031 1 77.38 278 LEU B C 1
ATOM 8454 O O . LEU B 1 278 ? -9.188 27.938 -18.391 1 77.38 278 LEU B O 1
ATOM 8458 N N . LEU B 1 279 ? -8.07 26.016 -18.641 1 83.25 279 LEU B N 1
ATOM 8459 C CA . LEU B 1 279 ? -7.316 26.234 -17.406 1 83.25 279 LEU B CA 1
ATOM 8460 C C . LEU B 1 279 ? -5.875 26.625 -17.719 1 83.25 279 LEU B C 1
ATOM 8462 O O . LEU B 1 279 ? -5.305 26.188 -18.719 1 83.25 279 LEU B O 1
ATOM 8466 N N . GLU B 1 280 ? -5.48 27.641 -16.984 1 80.25 280 GLU B N 1
ATOM 8467 C CA . GLU B 1 280 ? -4.066 28 -17.016 1 80.25 280 GLU B CA 1
ATOM 8468 C C . GLU B 1 280 ? -3.33 27.469 -15.797 1 80.25 280 GLU B C 1
ATOM 8470 O O . GLU B 1 280 ? -3.85 27.516 -14.68 1 80.25 280 GLU B O 1
ATOM 8475 N N . LYS B 1 281 ? -2.244 26.891 -16.078 1 78.94 281 LYS B N 1
ATOM 8476 C CA . LYS B 1 281 ? -1.435 26.375 -14.977 1 78.94 281 LYS B CA 1
ATOM 8477 C C . LYS B 1 281 ? -0.693 27.484 -14.25 1 78.94 281 LYS B C 1
ATOM 8479 O O . LYS B 1 281 ? -0.145 28.391 -14.891 1 78.94 281 LYS B O 1
ATOM 8484 N N . GLN B 1 282 ? -0.814 27.5 -12.992 1 77.62 282 GLN B N 1
ATOM 8485 C CA . GLN B 1 282 ? -0.115 28.469 -12.164 1 77.62 282 GLN B CA 1
ATOM 8486 C C . GLN B 1 282 ? 0.71 27.781 -11.078 1 77.62 282 GLN B C 1
ATOM 8488 O O . GLN B 1 282 ? 0.675 26.562 -10.945 1 77.62 282 GLN B O 1
ATOM 8493 N N . SER B 1 283 ? 1.432 28.547 -10.383 1 76.38 283 SER B N 1
ATOM 8494 C CA . SER B 1 283 ? 2.357 28.031 -9.383 1 76.38 283 SER B CA 1
ATOM 8495 C C . SER B 1 283 ? 1.615 27.297 -8.266 1 76.38 283 SER B C 1
ATOM 8497 O O . SER B 1 283 ? 2.162 26.391 -7.641 1 76.38 283 SER B O 1
ATOM 8499 N N . TYR B 1 284 ? 0.438 27.703 -7.941 1 72.31 284 TYR B N 1
ATOM 8500 C CA . TYR B 1 284 ? -0.274 27.062 -6.84 1 72.31 284 TYR B CA 1
ATOM 8501 C C . TYR B 1 284 ? -1.467 26.266 -7.352 1 72.31 284 TYR B C 1
ATOM 8503 O O . TYR B 1 284 ? -2.42 26.016 -6.609 1 72.31 284 TYR B O 1
ATOM 8511 N N . GLY B 1 285 ? -1.388 25.922 -8.68 1 77.38 285 GLY B N 1
ATOM 8512 C CA . GLY B 1 285 ? -2.484 25.125 -9.219 1 77.38 285 GLY B CA 1
ATOM 8513 C C . GLY B 1 285 ? -2.992 25.641 -10.555 1 77.38 285 GLY B C 1
ATOM 8514 O O . GLY B 1 285 ? -2.201 26 -11.43 1 77.38 285 GLY B O 1
ATOM 8515 N N . TYR B 1 286 ? -4.32 25.578 -10.633 1 80.31 286 TYR B N 1
ATOM 8516 C CA . TYR B 1 286 ? -4.922 26.016 -11.891 1 80.31 286 TYR B CA 1
ATOM 8517 C C . TYR B 1 286 ? -5.703 27.297 -11.711 1 80.31 286 TYR B C 1
ATOM 8519 O O . TYR B 1 286 ? -6.262 27.547 -10.641 1 80.31 286 TYR B O 1
ATOM 8527 N N . SER B 1 287 ? -5.473 28.219 -12.602 1 80.06 287 SER B N 1
ATOM 8528 C CA . SER B 1 287 ? -6.297 29.422 -12.617 1 80.06 287 SER B CA 1
ATOM 8529 C C . SER B 1 287 ? -7.203 29.453 -13.844 1 80.06 287 SER B C 1
ATOM 8531 O O . SER B 1 287 ? -6.852 28.922 -14.898 1 80.06 287 SER B O 1
ATOM 8533 N N . PHE B 1 288 ? -8.406 30 -13.562 1 77.62 288 PHE B N 1
ATOM 8534 C CA . PHE B 1 288 ? -9.367 30.094 -14.656 1 77.62 288 PHE B CA 1
ATOM 8535 C C . PHE B 1 288 ? -9.195 31.391 -15.43 1 77.62 288 PHE B C 1
ATOM 8537 O O . PHE B 1 288 ? -9.031 32.469 -14.828 1 77.62 288 PHE B O 1
ATOM 8544 N N . LYS B 1 289 ? -8.766 31.453 -16.672 1 68.94 289 LYS B N 1
ATOM 8545 C CA . LYS B 1 289 ? -8.555 32.688 -17.453 1 68.94 289 LYS B CA 1
ATOM 8546 C C . LYS B 1 289 ? -9.812 33.531 -17.484 1 68.94 289 LYS B C 1
ATOM 8548 O O . LYS B 1 289 ? -9.727 34.781 -17.375 1 68.94 289 LYS B O 1
ATOM 8553 N N . ASN B 1 290 ? -10.961 33.031 -17.922 1 58.66 290 ASN B N 1
ATOM 8554 C CA . ASN B 1 290 ? -12.117 33.875 -18.219 1 58.66 290 ASN B CA 1
ATOM 8555 C C . ASN B 1 290 ? -13.211 33.719 -17.172 1 58.66 290 ASN B C 1
ATOM 8557 O O . ASN B 1 290 ? -14.312 33.25 -17.469 1 58.66 290 ASN B O 1
ATOM 8561 N N . ILE B 1 291 ? -12.82 33.625 -16.016 1 54.59 291 ILE B N 1
ATOM 8562 C CA . ILE B 1 291 ? -13.992 33.688 -15.156 1 54.59 291 ILE B CA 1
ATOM 8563 C C . ILE B 1 291 ? -14.602 35.094 -15.227 1 54.59 291 ILE B C 1
ATOM 8565 O O . ILE B 1 291 ? -13.906 36.094 -15.055 1 54.59 291 ILE B O 1
ATOM 8569 N N . PRO B 1 292 ? -15.797 35.406 -15.891 1 45.78 292 PRO B N 1
ATOM 8570 C CA . PRO B 1 292 ? -16.391 36.75 -16.047 1 45.78 292 PRO B CA 1
ATOM 8571 C C . PRO B 1 292 ? -16.312 37.562 -14.758 1 45.78 292 PRO B C 1
ATOM 8573 O O . PRO B 1 292 ? -16.703 37.094 -13.688 1 45.78 292 PRO B O 1
ATOM 8576 N N . ARG B 1 293 ? -15.445 38.562 -14.734 1 43.47 293 ARG B N 1
ATOM 8577 C CA . ARG B 1 293 ? -15.672 39.594 -13.711 1 43.47 293 ARG B CA 1
ATOM 8578 C C . ARG B 1 293 ? -17.109 40.062 -13.75 1 43.47 293 ARG B C 1
ATOM 8580 O O . ARG B 1 293 ? -17.766 40.031 -14.797 1 43.47 293 ARG B O 1
ATOM 8587 N N . ARG B 1 294 ? -17.844 40.469 -12.797 1 41.28 294 ARG B N 1
ATOM 8588 C CA . ARG B 1 294 ? -19.25 40.844 -12.719 1 41.28 294 ARG B CA 1
ATOM 8589 C C . ARG B 1 294 ? -19.688 41.656 -13.93 1 41.28 294 ARG B C 1
ATOM 8591 O O . ARG B 1 294 ? -20.844 41.625 -14.328 1 41.28 294 ARG B O 1
ATOM 8598 N N . GLY B 1 295 ? -19.078 42.875 -14.242 1 35.88 295 GLY B N 1
ATOM 8599 C CA . GLY B 1 295 ? -19.797 43.906 -15.016 1 35.88 295 GLY B CA 1
ATOM 8600 C C . GLY B 1 295 ? -20.125 43.438 -16.422 1 35.88 295 GLY B C 1
ATOM 8601 O O . GLY B 1 295 ? -20.969 44.031 -17.094 1 35.88 295 GLY B O 1
ATOM 8602 N N . ASP B 1 296 ? -19.172 43.219 -17.219 1 35.03 296 ASP B N 1
ATOM 8603 C CA . ASP B 1 296 ? -19.562 43.062 -18.609 1 35.03 296 ASP B CA 1
ATOM 8604 C C . ASP B 1 296 ? -20.531 41.875 -18.781 1 35.03 296 ASP B C 1
ATOM 8606 O O . ASP B 1 296 ? -20.234 40.75 -18.359 1 35.03 296 ASP B O 1
ATOM 8610 N N . GLU B 1 297 ? -21.828 42.188 -18.719 1 35.88 297 GLU B N 1
ATOM 8611 C CA . GLU B 1 297 ? -23.047 41.469 -19.094 1 35.88 297 GLU B CA 1
ATOM 8612 C C . GLU B 1 297 ? -22.75 40.406 -20.156 1 35.88 297 GLU B C 1
ATOM 8614 O O . GLU B 1 297 ? -23.656 39.719 -20.625 1 35.88 297 GLU B O 1
ATOM 8619 N N . THR B 1 298 ? -21.828 40.812 -21.078 1 35.44 298 THR B N 1
ATOM 8620 C CA . THR B 1 298 ? -21.797 39.844 -22.156 1 35.44 298 THR B CA 1
ATOM 8621 C C . THR B 1 298 ? -21.719 38.438 -21.594 1 35.44 298 THR B C 1
ATOM 8623 O O . THR B 1 298 ? -21.031 38.188 -20.594 1 35.44 298 THR B O 1
ATOM 8626 N N . ARG B 1 299 ? -22.781 37.688 -22.016 1 35.25 299 ARG B N 1
ATOM 8627 C CA . ARG B 1 299 ? -23.125 36.281 -21.781 1 35.25 299 ARG B CA 1
ATOM 8628 C C . ARG B 1 299 ? -21.859 35.438 -21.609 1 35.25 299 ARG B C 1
ATOM 8630 O O . ARG B 1 299 ? -21.062 35.312 -22.547 1 35.25 299 ARG B O 1
ATOM 8637 N N . VAL B 1 300 ? -21.062 35.625 -20.703 1 39.34 300 VAL B N 1
ATOM 8638 C CA . VAL B 1 300 ? -20.234 34.469 -20.344 1 39.34 300 VAL B CA 1
ATOM 8639 C C . VAL B 1 300 ? -20.906 33.188 -20.844 1 39.34 300 VAL B C 1
ATOM 8641 O O . VAL B 1 300 ? -21.922 32.781 -20.297 1 39.34 300 VAL B O 1
ATOM 8644 N N . ASN B 1 301 ? -21.391 33.156 -21.984 1 40.97 301 ASN B N 1
ATOM 8645 C CA . ASN B 1 301 ? -21.688 31.922 -22.703 1 40.97 301 ASN B CA 1
ATOM 8646 C C . ASN B 1 301 ? -20.922 30.734 -22.109 1 40.97 301 ASN B C 1
ATOM 8648 O O . ASN B 1 301 ? -19.688 30.734 -22.109 1 40.97 301 ASN B O 1
ATOM 8652 N N . ASN B 1 302 ? -21.484 30.125 -21.062 1 48.03 302 ASN B N 1
ATOM 8653 C CA . ASN B 1 302 ? -21.375 29.062 -20.062 1 48.03 302 ASN B CA 1
ATOM 8654 C C . ASN B 1 302 ? -20.594 27.859 -20.625 1 48.03 302 ASN B C 1
ATOM 8656 O O . ASN B 1 302 ? -21.078 27.156 -21.516 1 48.03 302 ASN B O 1
ATOM 8660 N N . ASN B 1 303 ? -19.453 27.844 -20.828 1 56.03 303 ASN B N 1
ATOM 8661 C CA . ASN B 1 303 ? -18.391 26.891 -21.125 1 56.03 303 ASN B CA 1
ATOM 8662 C C . ASN B 1 303 ? -18.594 25.578 -20.375 1 56.03 303 ASN B C 1
ATOM 8664 O O . ASN B 1 303 ? -17.625 24.969 -19.922 1 56.03 303 ASN B O 1
ATOM 8668 N N . GLY B 1 304 ? -19.828 25.109 -20.328 1 75.56 304 GLY B N 1
ATOM 8669 C CA . GLY B 1 304 ? -20.141 23.734 -19.922 1 75.56 304 GLY B CA 1
ATOM 8670 C C . GLY B 1 304 ? -19.906 23.5 -18.438 1 75.56 304 GLY B C 1
ATOM 8671 O O . GLY B 1 304 ? -20.172 22.391 -17.938 1 75.56 304 GLY B O 1
ATOM 8672 N N . LEU B 1 305 ? -19.609 24.719 -17.641 1 85.69 305 LEU B N 1
ATOM 8673 C CA . LEU B 1 305 ? -19.391 24.547 -16.219 1 85.69 305 LEU B CA 1
ATOM 8674 C C . LEU B 1 305 ? -20.703 24.688 -15.445 1 85.69 305 LEU B C 1
ATOM 8676 O O . LEU B 1 305 ? -21.453 25.641 -15.664 1 85.69 305 LEU B O 1
ATOM 8680 N N . VAL B 1 306 ? -21.062 23.781 -14.734 1 90.75 306 VAL B N 1
ATOM 8681 C CA . VAL B 1 306 ? -22.266 23.797 -13.906 1 90.75 306 VAL B CA 1
ATOM 8682 C C . VAL B 1 306 ? -21.891 24.156 -12.469 1 90.75 306 VAL B C 1
ATOM 8684 O O . VAL B 1 306 ? -21.109 23.453 -11.828 1 90.75 306 VAL B O 1
ATOM 8687 N N . THR B 1 307 ? -22.375 25.25 -11.984 1 91.19 307 THR B N 1
ATOM 8688 C CA . THR B 1 307 ? -22.125 25.703 -10.617 1 91.19 307 THR B CA 1
ATOM 8689 C C . THR B 1 307 ? -23.406 25.578 -9.773 1 91.19 307 THR B C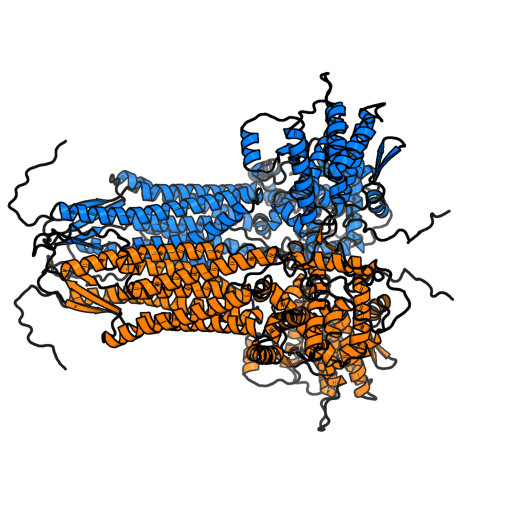 1
ATOM 8691 O O . THR B 1 307 ? -24.484 25.328 -10.312 1 91.19 307 THR B O 1
ATOM 8694 N N . LEU B 1 308 ? -23.25 25.688 -8.523 1 91.69 308 LEU B N 1
ATOM 8695 C CA . LEU B 1 308 ? -24.344 25.484 -7.59 1 91.69 308 LEU B CA 1
ATOM 8696 C C . LEU B 1 308 ? -25.422 26.562 -7.785 1 91.69 308 LEU B C 1
ATOM 8698 O O . LEU B 1 308 ? -26.609 26.281 -7.656 1 91.69 308 LEU B O 1
ATOM 8702 N N . ASP B 1 309 ? -25.094 27.812 -8.102 1 88.44 309 ASP B N 1
ATOM 8703 C CA . ASP B 1 309 ? -26.047 28.891 -8.312 1 88.44 309 ASP B CA 1
ATOM 8704 C C . ASP B 1 309 ? -26.938 28.625 -9.523 1 88.44 309 ASP B C 1
ATOM 8706 O O . ASP B 1 309 ? -28.141 28.891 -9.492 1 88.44 309 ASP B O 1
ATOM 8710 N N . LYS B 1 310 ? -26.344 28.031 -10.547 1 87.19 310 LYS B N 1
ATOM 8711 C CA . LYS B 1 310 ? -27.109 27.672 -11.734 1 87.19 310 LYS B CA 1
ATOM 8712 C C . LYS B 1 310 ? -28.141 26.594 -11.43 1 87.19 310 LYS B C 1
ATOM 8714 O O . LYS B 1 310 ? -29.25 26.609 -11.961 1 87.19 310 LYS B O 1
ATOM 8719 N N . ILE B 1 311 ? -27.766 25.688 -10.57 1 90.56 311 ILE B N 1
ATOM 8720 C CA . ILE B 1 311 ? -28.672 24.609 -10.203 1 90.56 311 ILE B CA 1
ATOM 8721 C C . ILE B 1 311 ? -29.812 25.156 -9.359 1 90.56 311 ILE B C 1
ATOM 8723 O O . ILE B 1 311 ? -30.969 24.766 -9.539 1 90.56 311 ILE B O 1
ATOM 8727 N N . TRP B 1 312 ? -29.516 26.031 -8.484 1 86.56 312 TRP B N 1
ATOM 8728 C CA . TRP B 1 312 ? -30.531 26.594 -7.602 1 86.56 312 TRP B CA 1
ATOM 8729 C C . TRP B 1 312 ? -31.531 27.438 -8.391 1 86.56 312 TRP B C 1
ATOM 8731 O O . TRP B 1 312 ? -32.719 27.5 -8.039 1 86.56 312 TRP B O 1
ATOM 8741 N N . GLN B 1 313 ? -31.047 28.016 -9.5 1 85.38 313 GLN B N 1
ATOM 8742 C CA . GLN B 1 313 ? -31.906 28.875 -10.32 1 85.38 313 GLN B CA 1
ATOM 8743 C C . GLN B 1 313 ? -32.625 28.062 -11.398 1 85.38 313 GLN B C 1
ATOM 8745 O O . GLN B 1 313 ? -33.562 28.531 -12.016 1 85.38 313 GLN B O 1
ATOM 8750 N N . PHE B 1 314 ? -32.156 26.922 -11.469 1 84.88 314 PHE B N 1
ATOM 8751 C CA . PHE B 1 314 ? -32.688 26.094 -12.547 1 84.88 314 PHE B CA 1
ATOM 8752 C C . PHE B 1 314 ? -34.156 25.719 -12.258 1 84.88 314 PHE B C 1
ATOM 8754 O O . PHE B 1 314 ? -34.438 25.094 -11.242 1 84.88 314 PHE B O 1
ATOM 8761 N N . ASP B 1 315 ? -35.094 26.375 -12.844 1 74.31 315 ASP B N 1
ATOM 8762 C CA . ASP B 1 315 ? -36.531 26.062 -12.781 1 74.31 315 ASP B CA 1
ATOM 8763 C C . ASP B 1 315 ? -37.062 25.703 -14.164 1 74.31 315 ASP B C 1
ATOM 8765 O O . ASP B 1 315 ? -37.344 26.594 -14.977 1 74.31 315 ASP B O 1
ATOM 8769 N N . SER B 1 316 ? -36.594 24.625 -14.586 1 68.38 316 SER B N 1
ATOM 8770 C CA . SER B 1 316 ? -37.125 24.281 -15.891 1 68.38 316 SER B CA 1
ATOM 8771 C C . SER B 1 316 ? -38.344 23.391 -15.773 1 68.38 316 SER B C 1
ATOM 8773 O O . SER B 1 316 ? -38.5 22.672 -14.781 1 68.38 316 SER B O 1
ATOM 8775 N N . MET B 1 317 ? -39.312 23.562 -16.625 1 61.28 317 MET B N 1
ATOM 8776 C CA . MET B 1 317 ? -40.531 22.797 -16.734 1 61.28 317 MET B CA 1
ATOM 8777 C C . MET B 1 317 ? -40.25 21.312 -16.938 1 61.28 317 MET B C 1
ATOM 8779 O O . MET B 1 317 ? -41.062 20.453 -16.594 1 61.28 317 MET B O 1
ATOM 8783 N N . SER B 1 318 ? -39.094 20.969 -17.438 1 65.25 318 SER B N 1
ATOM 8784 C CA . SER B 1 318 ? -38.812 19.594 -17.828 1 65.25 318 SER B CA 1
ATOM 8785 C C . SER B 1 318 ? -38.344 18.766 -16.625 1 65.25 318 SER B C 1
ATOM 8787 O O . SER B 1 318 ? -38.625 17.578 -16.531 1 65.25 318 SER B O 1
ATOM 8789 N N . LEU B 1 319 ? -37.625 19.375 -15.719 1 72.31 319 LEU B N 1
ATOM 8790 C CA . LEU B 1 319 ? -37.156 18.656 -14.547 1 72.31 319 LEU B CA 1
ATOM 8791 C C . LEU B 1 319 ? -37.312 19.5 -13.289 1 72.31 319 LEU B C 1
ATOM 8793 O O . LEU B 1 319 ? -36.719 20.562 -13.164 1 72.31 319 LEU B O 1
ATOM 8797 N N . ARG B 1 320 ? -38.406 19.125 -12.562 1 75.19 320 ARG B N 1
ATOM 8798 C CA . ARG B 1 320 ? -38.531 19.766 -11.266 1 75.19 320 ARG B CA 1
ATOM 8799 C C . ARG B 1 320 ? -37.531 19.219 -10.258 1 75.19 320 ARG B C 1
ATOM 8801 O O . ARG B 1 320 ? -37.594 18.031 -9.922 1 75.19 320 ARG B O 1
ATOM 8808 N N . LEU B 1 321 ? -36.531 20.062 -10 1 85.5 321 LEU B N 1
ATOM 8809 C CA . LEU B 1 321 ? -35.531 19.641 -9.023 1 85.5 321 LEU B CA 1
ATOM 8810 C C . LEU B 1 321 ? -36.062 19.766 -7.602 1 85.5 321 LEU B C 1
ATOM 8812 O O . LEU B 1 321 ? -36.344 20.875 -7.141 1 85.5 321 LEU B O 1
ATOM 8816 N N . THR B 1 322 ? -36.312 18.594 -6.98 1 87.25 322 THR B N 1
ATOM 8817 C CA . THR B 1 322 ? -36.719 18.562 -5.578 1 87.25 322 THR B CA 1
ATOM 8818 C C . THR B 1 322 ? -35.594 19.109 -4.688 1 87.25 322 THR B C 1
ATOM 8820 O O . THR B 1 322 ? -34.438 19.078 -5.062 1 87.25 322 THR B O 1
ATOM 8823 N N . PRO B 1 323 ? -35.906 19.703 -3.547 1 86.81 323 PRO B N 1
ATOM 8824 C CA . PRO B 1 323 ? -34.875 20.203 -2.631 1 86.81 323 PRO B CA 1
ATOM 8825 C C . PRO B 1 323 ? -33.844 19.141 -2.24 1 86.81 323 PRO B C 1
ATOM 8827 O O . PRO B 1 323 ? -32.688 19.453 -1.994 1 86.81 323 PRO B O 1
ATOM 8830 N N . GLN B 1 324 ? -34.281 17.938 -2.289 1 88.88 324 GLN B N 1
ATOM 8831 C CA . GLN B 1 324 ? -33.375 16.844 -1.957 1 88.88 324 GLN B CA 1
ATOM 8832 C C . GLN B 1 324 ? -32.281 16.688 -3.023 1 88.88 324 GLN B C 1
ATOM 8834 O O . GLN B 1 324 ? -31.141 16.391 -2.707 1 88.88 324 GLN B O 1
ATOM 8839 N N . LEU B 1 325 ? -32.719 16.891 -4.23 1 92.31 325 LEU B N 1
ATOM 8840 C CA . LEU B 1 325 ? -31.75 16.781 -5.328 1 92.31 325 LEU B CA 1
ATOM 8841 C C . LEU B 1 325 ? -30.797 17.969 -5.348 1 92.31 325 LEU B C 1
ATOM 8843 O O . LEU B 1 325 ? -29.625 17.828 -5.699 1 92.31 325 LEU B O 1
ATOM 8847 N N . LYS B 1 326 ? -31.312 19.156 -4.969 1 90.94 326 LYS B N 1
ATOM 8848 C CA . LYS B 1 326 ? -30.438 20.312 -4.859 1 90.94 326 LYS B CA 1
ATOM 8849 C C . LYS B 1 326 ? -29.422 20.125 -3.746 1 90.94 326 LYS B C 1
ATOM 8851 O O . LYS B 1 326 ? -28.25 20.5 -3.9 1 90.94 326 LYS B O 1
ATOM 8856 N N . ASP B 1 327 ? -29.859 19.453 -2.67 1 91.94 327 ASP B N 1
ATOM 8857 C CA . ASP B 1 327 ? -28.953 19.156 -1.567 1 91.94 327 ASP B CA 1
ATOM 8858 C C . ASP B 1 327 ? -27.875 18.156 -1.991 1 91.94 327 ASP B C 1
ATOM 8860 O O . ASP B 1 327 ? -26.734 18.219 -1.529 1 91.94 327 ASP B O 1
ATOM 8864 N N . LEU B 1 328 ? -28.297 17.297 -2.809 1 93.88 328 LEU B N 1
ATOM 8865 C CA . LEU B 1 328 ? -27.344 16.312 -3.305 1 93.88 328 LEU B CA 1
ATOM 8866 C C . LEU B 1 328 ? -26.219 16.984 -4.098 1 93.88 328 LEU B C 1
ATOM 8868 O O . LEU B 1 328 ? -25.047 16.625 -3.965 1 93.88 328 LEU B O 1
ATOM 8872 N N . CYS B 1 329 ? -26.531 17.922 -4.867 1 95.38 329 CYS B N 1
ATOM 8873 C CA . CYS B 1 329 ? -25.547 18.672 -5.629 1 95.38 329 CYS B CA 1
ATOM 8874 C C . CYS B 1 329 ? -24.656 19.484 -4.703 1 95.38 329 CYS B C 1
ATOM 8876 O O . CYS B 1 329 ? -23.438 19.594 -4.93 1 95.38 329 CYS B O 1
ATOM 8878 N N . LEU B 1 330 ? -25.281 20.047 -3.713 1 94.38 330 LEU B N 1
ATOM 8879 C CA . LEU B 1 330 ? -24.5 20.75 -2.719 1 94.38 330 LEU B CA 1
ATOM 8880 C C . LEU B 1 330 ? -23.516 19.812 -2.025 1 94.38 330 LEU B C 1
ATOM 8882 O O . LEU B 1 330 ? -22.359 20.188 -1.771 1 94.38 330 LEU B O 1
ATOM 8886 N N . SER B 1 331 ? -23.953 18.594 -1.735 1 95.75 331 SER B N 1
ATOM 8887 C CA . SER B 1 331 ? -23.078 17.609 -1.105 1 95.75 331 SER B CA 1
ATOM 8888 C C . SER B 1 331 ? -21.875 17.297 -1.989 1 95.75 331 SER B C 1
ATOM 8890 O O . SER B 1 331 ? -20.766 17.094 -1.489 1 95.75 331 SER B O 1
ATOM 8892 N N . LEU B 1 332 ? -22.062 17.219 -3.244 1 96.62 332 LEU B N 1
ATOM 8893 C CA . LEU B 1 332 ? -20.969 16.984 -4.164 1 96.62 332 LEU B CA 1
ATOM 8894 C C . LEU B 1 332 ? -19.969 18.141 -4.133 1 96.62 332 LEU B C 1
ATOM 8896 O O . LEU B 1 332 ? -18.75 17.906 -4.176 1 96.62 332 LEU B O 1
ATOM 8900 N N . ALA B 1 333 ? -20.5 19.344 -4.086 1 95 333 ALA B N 1
ATOM 8901 C CA . ALA B 1 333 ? -19.625 20.516 -4.004 1 95 333 ALA B CA 1
ATOM 8902 C C . ALA B 1 333 ? -18.812 20.5 -2.713 1 95 333 ALA B C 1
ATOM 8904 O O . ALA B 1 333 ? -17.609 20.812 -2.717 1 95 333 ALA B O 1
ATOM 8905 N N . LEU B 1 334 ? -19.453 20.125 -1.629 1 94.5 334 LEU B N 1
ATOM 8906 C CA . LEU B 1 334 ? -18.766 20.062 -0.342 1 94.5 334 LEU B CA 1
ATOM 8907 C C . LEU B 1 334 ? -17.703 18.953 -0.345 1 94.5 334 LEU B C 1
ATOM 8909 O O . LEU B 1 334 ? -16.625 19.141 0.219 1 94.5 334 LEU B O 1
ATOM 8913 N N . PHE B 1 335 ? -18.031 17.891 -1 1 95.5 335 PHE B N 1
ATOM 8914 C CA . PHE B 1 335 ? -17.062 16.797 -1.151 1 95.5 335 PHE B CA 1
ATOM 8915 C C . PHE B 1 335 ? -15.805 17.281 -1.843 1 95.5 335 PHE B C 1
ATOM 8917 O O . PHE B 1 335 ? -14.695 16.938 -1.422 1 95.5 335 PHE B O 1
ATOM 8924 N N . LYS B 1 336 ? -15.93 18.062 -2.832 1 93.94 336 LYS B N 1
ATOM 8925 C CA . LYS B 1 336 ? -14.781 18.562 -3.57 1 93.94 336 LYS B CA 1
ATOM 8926 C C . LYS B 1 336 ? -13.938 19.5 -2.699 1 93.94 336 LYS B C 1
ATOM 8928 O O . LYS B 1 336 ? -12.711 19.516 -2.807 1 93.94 336 LYS B O 1
ATOM 8933 N N . LEU B 1 337 ? -14.586 20.219 -1.85 1 92.94 337 LEU B N 1
ATOM 8934 C CA . LEU B 1 337 ? -13.867 21.094 -0.929 1 92.94 337 LEU B CA 1
ATOM 8935 C C . LEU B 1 337 ? -13.117 20.281 0.122 1 92.94 337 LEU B C 1
ATOM 8937 O O . LEU B 1 337 ? -11.984 20.609 0.475 1 92.94 337 LEU B O 1
ATOM 8941 N N . LEU B 1 338 ? -13.766 19.25 0.584 1 92.62 338 LEU B N 1
ATOM 8942 C CA . LEU B 1 338 ? -13.133 18.406 1.588 1 92.62 338 LEU B CA 1
ATOM 8943 C C . LEU B 1 338 ? -11.93 17.672 1.004 1 92.62 338 LEU B C 1
ATOM 8945 O O . LEU B 1 338 ? -10.953 17.422 1.71 1 92.62 338 LEU B O 1
ATOM 8949 N N . ARG B 1 339 ? -12.031 17.328 -0.222 1 92.19 339 ARG B N 1
ATOM 8950 C CA . ARG B 1 339 ? -10.93 16.656 -0.898 1 92.19 339 ARG B CA 1
ATOM 8951 C C . ARG B 1 339 ? -9.68 17.531 -0.921 1 92.19 339 ARG B C 1
ATOM 8953 O O . ARG B 1 339 ? -8.555 17.016 -0.959 1 92.19 339 ARG B O 1
ATOM 8960 N N . CYS B 1 340 ? -9.82 18.812 -0.881 1 90.69 340 CYS B N 1
ATOM 8961 C CA . CYS B 1 340 ? -8.688 19.734 -0.815 1 90.69 340 CYS B CA 1
ATOM 8962 C C . CYS B 1 340 ? -7.934 19.578 0.501 1 90.69 340 CYS B C 1
ATOM 8964 O O . CYS B 1 340 ? -6.711 19.688 0.539 1 90.69 340 CYS B O 1
ATOM 8966 N N . ARG B 1 341 ? -8.664 19.25 1.461 1 88.25 341 ARG B N 1
ATOM 8967 C CA . ARG B 1 341 ? -8.008 19.016 2.748 1 88.25 341 ARG B CA 1
ATOM 8968 C C . ARG B 1 341 ? -7.168 17.75 2.719 1 88.25 341 ARG B C 1
ATOM 8970 O O . ARG B 1 341 ? -6.074 17.703 3.285 1 88.25 341 ARG B O 1
ATOM 8977 N N . PHE B 1 342 ? -7.66 16.766 2.029 1 87.81 342 PHE B N 1
ATOM 8978 C CA . PHE B 1 342 ? -6.902 15.523 1.889 1 87.81 342 PHE B CA 1
ATOM 8979 C C . PHE B 1 342 ? -5.652 15.742 1.047 1 87.81 342 PHE B C 1
ATOM 8981 O O . PHE B 1 342 ? -4.645 15.055 1.226 1 87.81 342 PHE B O 1
ATOM 8988 N N . ALA B 1 343 ? -5.793 16.734 0.176 1 86.19 343 ALA B N 1
ATOM 8989 C CA . ALA B 1 343 ? -4.641 17.062 -0.658 1 86.19 343 ALA B CA 1
ATOM 8990 C C . ALA B 1 343 ? -3.725 18.062 0.047 1 86.19 343 ALA B C 1
ATOM 8992 O O . ALA B 1 343 ? -2.811 18.609 -0.568 1 86.19 343 ALA B O 1
ATOM 8993 N N . LYS B 1 344 ? -3.984 18.391 1.311 1 79.19 344 LYS B N 1
ATOM 8994 C CA . LYS B 1 344 ? -3.145 19.203 2.188 1 79.19 344 LYS B CA 1
ATOM 8995 C C . LYS B 1 344 ? -3.188 20.672 1.786 1 79.19 344 LYS B C 1
ATOM 8997 O O . LYS B 1 344 ? -2.189 21.391 1.91 1 79.19 344 LYS B O 1
ATOM 9002 N N . TYR B 1 345 ? -4.285 21 1.167 1 79.25 345 TYR B N 1
ATOM 9003 C CA . TYR B 1 345 ? -4.516 22.422 0.94 1 79.25 345 TYR B CA 1
ATOM 9004 C C . TYR B 1 345 ? -5.16 23.078 2.16 1 79.25 345 TYR B C 1
ATOM 9006 O O . TYR B 1 345 ? -5.98 22.453 2.842 1 79.25 345 TYR B O 1
ATOM 9014 N N . THR B 1 346 ? -4.605 24.234 2.506 1 70.44 346 THR B N 1
ATOM 9015 C CA . THR B 1 346 ? -5.129 24.906 3.695 1 70.44 346 THR B CA 1
ATOM 9016 C C . THR B 1 346 ? -6.488 25.531 3.408 1 70.44 346 THR B C 1
ATOM 9018 O O . THR B 1 346 ? -6.656 26.234 2.406 1 70.44 346 THR B O 1
ATOM 9021 N N . ILE B 1 347 ? -7.488 25.156 4.098 1 62 347 ILE B N 1
ATOM 9022 C CA . ILE B 1 347 ? -8.859 25.625 3.951 1 62 347 ILE B CA 1
ATOM 9023 C C . ILE B 1 347 ? -9.016 26.984 4.602 1 62 347 ILE B C 1
ATOM 9025 O O . ILE B 1 347 ? -10.055 27.641 4.473 1 62 347 ILE B O 1
ATOM 9029 N N . ALA B 1 348 ? -7.945 27.422 5.184 1 57.62 348 ALA B N 1
ATOM 9030 C CA . ALA B 1 348 ? -8.07 28.672 5.926 1 57.62 348 ALA B CA 1
ATOM 9031 C C . ALA B 1 348 ? -8.078 29.875 4.984 1 57.62 348 ALA B C 1
ATOM 9033 O O . ALA B 1 348 ? -8.297 31 5.414 1 57.62 348 ALA B O 1
ATOM 9034 N N . ASP B 1 349 ? -8.211 29.609 3.738 1 61.81 349 ASP B N 1
ATOM 9035 C CA . ASP B 1 349 ? -8.156 30.734 2.807 1 61.81 349 ASP B CA 1
ATOM 9036 C C . ASP B 1 349 ? -9.531 31.391 2.656 1 61.81 349 ASP B C 1
ATOM 9038 O O . ASP B 1 349 ? -10.555 30.781 2.982 1 61.81 349 ASP B O 1
ATOM 9042 N N . ALA B 1 350 ? -9.547 32.5 2.42 1 56.09 350 ALA B N 1
ATOM 9043 C CA . ALA B 1 350 ? -10.727 33.375 2.383 1 56.09 350 ALA B CA 1
ATOM 9044 C C . ALA B 1 350 ? -11.836 32.75 1.534 1 56.09 350 ALA B C 1
ATOM 9046 O O . ALA B 1 350 ? -13.016 32.875 1.87 1 56.09 350 ALA B O 1
ATOM 9047 N N . GLY B 1 351 ? -11.477 32.062 0.569 1 63.84 351 GLY B N 1
ATOM 9048 C CA . GLY B 1 351 ? -12.492 31.438 -0.262 1 63.84 351 GLY B CA 1
ATOM 9049 C C . GLY B 1 351 ? -13.273 30.359 0.464 1 63.84 351 GLY B C 1
ATOM 9050 O O . GLY B 1 351 ? -14.5 30.266 0.326 1 63.84 351 GLY B O 1
ATOM 9051 N N . PHE B 1 352 ? -12.711 29.828 1.314 1 76.69 352 PHE B N 1
ATOM 9052 C CA . PHE B 1 352 ? -13.344 28.75 2.072 1 76.69 352 PHE B CA 1
ATOM 9053 C C . PHE B 1 352 ? -14.195 29.312 3.201 1 76.69 352 PHE B C 1
ATOM 9055 O O . PHE B 1 352 ? -15.227 28.734 3.561 1 76.69 352 PHE B O 1
ATOM 9062 N N . MET B 1 353 ? -13.906 30.5 3.523 1 75 353 MET B N 1
ATOM 9063 C CA . MET B 1 353 ? -14.656 31.141 4.605 1 75 353 MET B CA 1
ATOM 9064 C C . MET B 1 353 ? -16.016 31.609 4.121 1 75 353 MET B C 1
ATOM 9066 O O . MET B 1 353 ? -17 31.547 4.871 1 75 353 MET B O 1
ATOM 9070 N N . LYS B 1 354 ? -16.078 31.984 2.893 1 76.81 354 LYS B N 1
ATOM 9071 C CA . LYS B 1 354 ? -17.359 32.375 2.318 1 76.81 354 LYS B CA 1
ATOM 9072 C C . LYS B 1 354 ? -18.328 31.188 2.281 1 76.81 354 LYS B C 1
ATOM 9074 O O . LYS B 1 354 ? -19.516 31.344 2.535 1 76.81 354 LYS B O 1
ATOM 9079 N N . VAL B 1 355 ? -17.781 30.172 1.97 1 83.44 355 VAL B N 1
ATOM 9080 C CA . VAL B 1 355 ? -18.609 28.969 1.911 1 83.44 355 VAL B CA 1
ATOM 9081 C C . VAL B 1 355 ? -19.047 28.578 3.318 1 83.44 355 VAL B C 1
ATOM 9083 O O . VAL B 1 355 ? -20.188 28.156 3.521 1 83.44 355 VAL B O 1
ATOM 9086 N N . SER B 1 356 ? -18.188 28.766 4.246 1 83.25 356 SER B N 1
ATOM 9087 C CA . SER B 1 356 ? -18.516 28.453 5.629 1 83.25 356 SER B CA 1
ATOM 9088 C C . SER B 1 356 ? -19.656 29.328 6.141 1 83.25 356 SER B C 1
ATOM 9090 O O . SER B 1 356 ? -20.547 28.859 6.844 1 83.25 356 SER B O 1
ATOM 9092 N N . ASP B 1 357 ? -19.641 30.531 5.703 1 81.88 357 ASP B N 1
ATOM 9093 C CA . ASP B 1 357 ? -20.688 31.469 6.102 1 81.88 357 ASP B CA 1
ATOM 9094 C C . ASP B 1 357 ? -22.031 31.109 5.461 1 81.88 357 ASP B C 1
ATOM 9096 O O . ASP B 1 357 ? -23.078 31.172 6.117 1 81.88 357 ASP B O 1
ATOM 9100 N N . PHE B 1 358 ? -21.953 30.719 4.355 1 84.88 358 PHE B N 1
ATOM 9101 C CA . PHE B 1 358 ? -23.156 30.281 3.652 1 84.88 358 PHE B CA 1
ATOM 9102 C C . PHE B 1 358 ? -23.766 29.047 4.32 1 84.88 358 PHE B C 1
ATOM 9104 O O . PHE B 1 358 ? -24.984 28.984 4.508 1 84.88 358 PHE B O 1
ATOM 9111 N N . LEU B 1 359 ? -22.922 28.172 4.594 1 84.88 359 LEU B N 1
ATOM 9112 C CA . LEU B 1 359 ? -23.422 26.938 5.207 1 84.88 359 LEU B CA 1
ATOM 9113 C C . LEU B 1 359 ? -24.016 27.219 6.582 1 84.88 359 LEU B C 1
ATOM 9115 O O . LEU B 1 359 ? -25 26.594 6.969 1 84.88 359 LEU B O 1
ATOM 9119 N N . TRP B 1 360 ? -23.422 28.125 7.254 1 82.19 360 TRP B N 1
ATOM 9120 C CA . TRP B 1 360 ? -23.938 28.5 8.57 1 82.19 360 TRP B CA 1
ATOM 9121 C C . TRP B 1 360 ? -25.344 29.094 8.453 1 82.19 360 TRP B C 1
ATOM 9123 O O . TRP B 1 360 ? -26.234 28.734 9.211 1 82.19 360 TRP B O 1
ATOM 9133 N N . ASP B 1 361 ? -25.484 29.875 7.469 1 80.75 361 ASP B N 1
ATOM 9134 C CA . ASP B 1 361 ? -26.766 30.562 7.301 1 80.75 361 ASP B CA 1
ATOM 9135 C C . ASP B 1 361 ? -27.828 29.609 6.766 1 80.75 361 ASP B C 1
ATOM 9137 O O . ASP B 1 361 ? -28.984 29.625 7.223 1 80.75 361 ASP B O 1
ATOM 9141 N N . MET B 1 362 ? -27.422 28.859 5.852 1 77.88 362 MET B N 1
ATOM 9142 C CA . MET B 1 362 ? -28.375 28 5.184 1 77.88 362 MET B CA 1
ATOM 9143 C C . MET B 1 362 ? -28.734 26.797 6.055 1 77.88 362 MET B C 1
ATOM 9145 O O . MET B 1 362 ? -29.891 26.422 6.164 1 77.88 362 MET B O 1
ATOM 9149 N N . LEU B 1 363 ? -27.75 26.203 6.617 1 71.88 363 LEU B N 1
ATOM 9150 C CA . LEU B 1 363 ? -27.953 24.906 7.238 1 71.88 363 LEU B CA 1
ATOM 9151 C C . LEU B 1 363 ? -28.266 25.047 8.727 1 71.88 363 LEU B C 1
ATOM 9153 O O . LEU B 1 363 ? -29.125 24.359 9.25 1 71.88 363 LEU B O 1
ATOM 9157 N N . LEU B 1 364 ? -27.562 25.891 9.352 1 69.38 364 LEU B N 1
ATOM 9158 C CA . LEU B 1 364 ? -27.688 25.891 10.797 1 69.38 364 LEU B CA 1
ATOM 9159 C C . LEU B 1 364 ? -28.859 26.797 11.227 1 69.38 364 LEU B C 1
ATOM 9161 O O . LEU B 1 364 ? -29.562 26.469 12.18 1 69.38 364 LEU B O 1
ATOM 9165 N N . LYS B 1 365 ? -29.141 27.828 10.477 1 71.25 365 LYS B N 1
ATOM 9166 C CA . LYS B 1 365 ? -30.188 28.734 10.93 1 71.25 365 LYS B CA 1
ATOM 9167 C C . LYS B 1 365 ? -31.547 28.297 10.391 1 71.25 365 LYS B C 1
ATOM 9169 O O . LYS B 1 365 ? -32.562 28.359 11.102 1 71.25 365 LYS B O 1
ATOM 9174 N N . ALA B 1 366 ? -31.578 27.844 9.164 1 64.56 366 ALA B N 1
ATOM 9175 C CA . ALA B 1 366 ? -32.875 27.719 8.5 1 64.56 366 ALA B CA 1
ATOM 9176 C C . ALA B 1 366 ? -33.344 26.266 8.445 1 64.56 366 ALA B C 1
ATOM 9178 O O . ALA B 1 366 ? -34.531 26 8.289 1 64.56 366 ALA B O 1
ATOM 9179 N N . SER B 1 367 ? -32.438 25.375 8.484 1 65.88 367 SER B N 1
ATOM 9180 C CA . SER B 1 367 ? -32.844 24.047 8.039 1 65.88 367 SER B CA 1
ATOM 9181 C C . SER B 1 367 ? -33.125 23.125 9.219 1 65.88 367 SER B C 1
ATOM 9183 O O . SER B 1 367 ? -32.75 23.422 10.352 1 65.88 367 SER B O 1
ATOM 9185 N N . ASP B 1 368 ? -33.938 22.141 8.844 1 78.88 368 ASP B N 1
ATOM 9186 C CA . ASP B 1 368 ? -34.25 21.031 9.727 1 78.88 368 ASP B CA 1
ATOM 9187 C C . ASP B 1 368 ? -33 20.219 10.055 1 78.88 368 ASP B C 1
ATOM 9189 O O . ASP B 1 368 ? -32.094 20.109 9.227 1 78.88 368 ASP B O 1
ATOM 9193 N N . ASP B 1 369 ? -32.906 19.828 11.281 1 81.31 369 ASP B N 1
ATOM 9194 C CA . ASP B 1 369 ? -31.75 19.078 11.797 1 81.31 369 ASP B CA 1
ATOM 9195 C C . ASP B 1 369 ? -31.484 17.828 10.953 1 81.31 369 ASP B C 1
ATOM 9197 O O . ASP B 1 369 ? -30.344 17.516 10.664 1 81.31 369 ASP B O 1
ATOM 9201 N N . GLU B 1 370 ? -32.438 17.266 10.453 1 81.94 370 GLU B N 1
ATOM 9202 C CA . GLU B 1 370 ? -32.312 16.047 9.672 1 81.94 370 GLU B CA 1
ATOM 9203 C C . GLU B 1 370 ? -31.766 16.344 8.273 1 81.94 370 GLU B C 1
ATOM 9205 O O . GLU B 1 370 ? -31 15.562 7.711 1 81.94 370 GLU B O 1
ATOM 9210 N N . ARG B 1 371 ? -32.125 17.406 7.824 1 84 371 ARG B N 1
ATOM 9211 C CA . ARG B 1 371 ? -31.641 17.812 6.504 1 84 371 ARG B CA 1
ATOM 9212 C C . ARG B 1 371 ? -30.156 18.109 6.52 1 84 371 ARG B C 1
ATOM 9214 O O . ARG B 1 371 ? -29.422 17.719 5.598 1 84 371 ARG B O 1
ATOM 9221 N N . PHE B 1 372 ? -29.859 18.578 7.582 1 85.19 372 PHE B N 1
ATOM 9222 C CA . PHE B 1 372 ? -28.469 18.984 7.707 1 85.19 372 PHE B CA 1
ATOM 9223 C C . PHE B 1 372 ? -27.562 17.75 7.785 1 85.19 372 PHE B C 1
ATOM 9225 O O . PHE B 1 372 ? -26.562 17.656 7.062 1 85.19 372 PHE B O 1
ATOM 9232 N N . LEU B 1 373 ? -27.844 16.812 8.555 1 87.25 373 LEU B N 1
ATOM 9233 C CA . LEU B 1 373 ? -27.031 15.609 8.688 1 87.25 373 LEU B CA 1
ATOM 9234 C C . LEU B 1 373 ? -27.156 14.734 7.445 1 87.25 373 LEU B C 1
ATOM 9236 O O . LEU B 1 373 ? -26.234 14 7.105 1 87.25 373 LEU B O 1
ATOM 9240 N N . GLY B 1 374 ? -28.281 14.883 6.773 1 88.25 374 GLY B N 1
ATOM 9241 C CA . GLY B 1 374 ? -28.453 14.172 5.516 1 88.25 374 GLY B CA 1
ATOM 9242 C C . GLY B 1 374 ? -27.531 14.664 4.418 1 88.25 374 GLY B C 1
ATOM 9243 O O . GLY B 1 374 ? -27.047 13.875 3.604 1 88.25 374 GLY B O 1
ATOM 9244 N N . LEU B 1 375 ? -27.297 15.93 4.477 1 92.19 375 LEU B N 1
ATOM 9245 C CA . LEU B 1 375 ? -26.375 16.516 3.514 1 92.19 375 LEU B CA 1
ATOM 9246 C C . LEU B 1 375 ? -24.969 15.969 3.691 1 92.19 375 LEU B C 1
ATOM 9248 O O . LEU B 1 375 ? -24.312 15.609 2.715 1 92.19 375 LEU B O 1
ATOM 9252 N N . ILE B 1 376 ? -24.578 15.812 4.902 1 92.62 376 ILE B N 1
ATOM 9253 C CA . ILE B 1 376 ? -23.234 15.336 5.203 1 92.62 376 ILE B CA 1
ATOM 9254 C C . ILE B 1 376 ? -23.141 13.836 4.938 1 92.62 376 ILE B C 1
ATOM 9256 O O . ILE B 1 376 ? -22.109 13.336 4.504 1 92.62 376 ILE B O 1
ATOM 9260 N N . GLU B 1 377 ? -24.203 13.172 5.156 1 92.38 377 GLU B N 1
ATOM 9261 C CA . GLU B 1 377 ? -24.25 11.75 4.84 1 92.38 377 GLU B CA 1
ATOM 9262 C C . GLU B 1 377 ? -24.062 11.508 3.348 1 92.38 377 GLU B C 1
ATOM 9264 O O . GLU B 1 377 ? -23.344 10.586 2.951 1 92.38 377 GLU B O 1
ATOM 9269 N N . ASN B 1 378 ? -24.688 12.336 2.6 1 93.06 378 ASN B N 1
ATOM 9270 C CA . ASN B 1 378 ? -24.516 12.234 1.154 1 93.06 378 ASN B CA 1
ATOM 9271 C C . ASN B 1 378 ? -23.094 12.578 0.741 1 93.06 378 ASN B C 1
ATOM 9273 O O . ASN B 1 378 ? -22.531 11.969 -0.176 1 93.06 378 ASN B O 1
ATOM 9277 N N . GLU B 1 379 ? -22.562 13.555 1.392 1 95.44 379 GLU B N 1
ATOM 9278 C CA . GLU B 1 379 ? -21.172 13.891 1.133 1 95.44 379 GLU B CA 1
ATOM 9279 C C . GLU B 1 379 ? -20.25 12.703 1.422 1 95.44 379 GLU B C 1
ATOM 9281 O O . GLU B 1 379 ? -19.328 12.422 0.653 1 95.44 379 GLU B O 1
ATOM 9286 N N . LEU B 1 380 ? -20.547 12.031 2.486 1 93.38 380 LEU B N 1
ATOM 9287 C CA . LEU B 1 380 ? -19.781 10.852 2.863 1 93.38 380 LEU B CA 1
ATOM 9288 C C . LEU B 1 380 ? -19.891 9.766 1.797 1 93.38 380 LEU B C 1
ATOM 9290 O O . LEU B 1 380 ? -18.906 9.062 1.515 1 93.38 380 LEU B O 1
ATOM 9294 N N . SER B 1 381 ? -20.984 9.664 1.206 1 91.75 381 SER B N 1
ATOM 9295 C CA . SER B 1 381 ? -21.188 8.68 0.15 1 91.75 381 SER B CA 1
ATOM 9296 C C . SER B 1 381 ? -20.328 8.992 -1.065 1 91.75 381 SER B C 1
ATOM 9298 O O . SER B 1 381 ? -19.75 8.086 -1.671 1 91.75 381 SER B O 1
ATOM 9300 N N . PHE B 1 382 ? -20.219 10.227 -1.375 1 93.56 382 PHE B N 1
ATOM 9301 C CA . PHE B 1 382 ? -19.359 10.625 -2.49 1 93.56 382 PHE B CA 1
ATOM 9302 C C . PHE B 1 382 ? -17.891 10.352 -2.17 1 93.56 382 PHE B C 1
ATOM 9304 O O . PHE B 1 382 ? -17.141 9.875 -3.025 1 93.56 382 PHE B O 1
ATOM 9311 N N . LEU B 1 383 ? -17.594 10.688 -0.961 1 92.56 383 LEU B N 1
ATOM 9312 C CA . LEU B 1 383 ? -16.219 10.5 -0.522 1 92.56 383 LEU B CA 1
ATOM 9313 C C . LEU B 1 383 ? -15.844 9.023 -0.509 1 92.56 383 LEU B C 1
ATOM 9315 O O . LEU B 1 383 ? -14.758 8.641 -0.943 1 92.56 383 LEU B O 1
ATOM 9319 N N . HIS B 1 384 ? -16.703 8.211 -0.055 1 90.25 384 HIS B N 1
ATOM 9320 C CA . HIS B 1 384 ? -16.484 6.773 -0.009 1 90.25 384 HIS B CA 1
ATOM 9321 C C . HIS B 1 384 ? -16.328 6.191 -1.411 1 90.25 384 HIS B C 1
ATOM 9323 O O . HIS B 1 384 ? -15.43 5.395 -1.664 1 90.25 384 HIS B O 1
ATOM 9329 N N . ASP B 1 385 ? -17.125 6.605 -2.248 1 89.75 385 ASP B N 1
ATOM 9330 C CA . ASP B 1 385 ? -17.062 6.105 -3.617 1 89.75 385 ASP B CA 1
ATOM 9331 C C . ASP B 1 385 ? -15.773 6.547 -4.312 1 89.75 385 ASP B C 1
ATOM 9333 O O . ASP B 1 385 ? -15.203 5.805 -5.113 1 89.75 385 ASP B O 1
ATOM 9337 N N . CYS B 1 386 ? -15.375 7.676 -4.039 1 90.69 386 CYS B N 1
ATOM 9338 C CA . CYS B 1 386 ? -14.203 8.227 -4.703 1 90.69 386 CYS B CA 1
ATOM 9339 C C . CYS B 1 386 ? -12.945 7.445 -4.324 1 90.69 386 CYS B C 1
ATOM 9341 O O . CYS B 1 386 ? -12.078 7.219 -5.168 1 90.69 386 CYS B O 1
ATOM 9343 N N . TYR B 1 387 ? -12.891 7.008 -3.111 1 87.81 387 TYR B N 1
ATOM 9344 C CA . TYR B 1 387 ? -11.641 6.41 -2.656 1 87.81 387 TYR B CA 1
ATOM 9345 C C . TYR B 1 387 ? -11.719 4.891 -2.68 1 87.81 387 TYR B C 1
ATOM 9347 O O . TYR B 1 387 ? -10.688 4.207 -2.664 1 87.81 387 TYR B O 1
ATOM 9355 N N . TYR B 1 388 ? -12.906 4.344 -2.789 1 82.94 388 TYR B N 1
ATOM 9356 C CA . TYR B 1 388 ? -12.953 2.898 -2.584 1 82.94 388 TYR B CA 1
ATOM 9357 C C . TYR B 1 388 ? -13.852 2.232 -3.623 1 82.94 388 TYR B C 1
ATOM 9359 O O . TYR B 1 388 ? -14.211 1.061 -3.482 1 82.94 388 TYR B O 1
ATOM 9367 N N . SER B 1 389 ? -14.242 2.973 -4.59 1 86.69 389 SER B N 1
ATOM 9368 C CA . SER B 1 389 ? -15.016 2.414 -5.695 1 86.69 389 SER B CA 1
ATOM 9369 C C . SER B 1 389 ? -14.492 2.916 -7.039 1 86.69 389 SER B C 1
ATOM 9371 O O . SER B 1 389 ? -13.852 3.967 -7.113 1 86.69 389 SER B O 1
ATOM 9373 N N . SER B 1 390 ? -14.789 2.123 -8.094 1 88.94 390 SER B N 1
ATOM 9374 C CA . SER B 1 390 ? -14.383 2.506 -9.438 1 88.94 390 SER B CA 1
ATOM 9375 C C . SER B 1 390 ? -15.445 3.375 -10.109 1 88.94 390 SER B C 1
ATOM 9377 O O . SER B 1 390 ? -15.258 3.828 -11.242 1 88.94 390 SER B O 1
ATOM 9379 N N . LEU B 1 391 ? -16.422 3.684 -9.438 1 89.12 391 LEU B N 1
ATOM 9380 C CA . LEU B 1 391 ? -17.594 4.324 -10.016 1 89.12 391 LEU B CA 1
ATOM 9381 C C . LEU B 1 391 ? -17.266 5.73 -10.508 1 89.12 391 LEU B C 1
ATOM 9383 O O . LEU B 1 391 ? -17.578 6.082 -11.648 1 89.12 391 LEU B O 1
ATOM 9387 N N . PRO B 1 392 ? -16.547 6.492 -9.703 1 89.94 392 PRO B N 1
ATOM 9388 C CA . PRO B 1 392 ? -16.344 7.879 -10.125 1 89.94 392 PRO B CA 1
ATOM 9389 C C . PRO B 1 392 ? -15.453 7.992 -11.367 1 89.94 392 PRO B C 1
ATOM 9391 O O . PRO B 1 392 ? -15.578 8.953 -12.133 1 89.94 392 PRO B O 1
ATOM 9394 N N . ILE B 1 393 ? -14.625 7.074 -11.586 1 89.06 393 ILE B N 1
ATOM 9395 C CA . ILE B 1 393 ? -13.688 7.113 -12.703 1 89.06 393 ILE B CA 1
ATOM 9396 C C . ILE B 1 393 ? -14.445 7 -14.023 1 89.06 393 ILE B C 1
ATOM 9398 O O . ILE B 1 393 ? -14.016 7.543 -15.039 1 89.06 393 ILE B O 1
ATOM 9402 N N . SER B 1 394 ? -15.562 6.418 -13.969 1 88.19 394 SER B N 1
ATOM 9403 C CA . SER B 1 394 ? -16.344 6.207 -15.18 1 88.19 394 SER B CA 1
ATOM 9404 C C . SER B 1 394 ? -17.047 7.488 -15.609 1 88.19 394 SER B C 1
ATOM 9406 O O . SER B 1 394 ? -17.484 7.613 -16.766 1 88.19 394 SER B O 1
ATOM 9408 N N . PHE B 1 395 ? -17.047 8.422 -14.734 1 86 395 PHE B N 1
ATOM 9409 C CA . PHE B 1 395 ? -17.766 9.648 -15.07 1 86 395 PHE B CA 1
ATOM 9410 C C . PHE B 1 395 ? -16.797 10.719 -15.562 1 86 395 PHE B C 1
ATOM 9412 O O . PHE B 1 395 ? -17.188 11.875 -15.75 1 86 395 PHE B O 1
ATOM 9419 N N . ALA B 1 396 ? -15.57 10.297 -15.742 1 82.62 396 ALA B N 1
ATOM 9420 C CA . ALA B 1 396 ? -14.609 11.211 -16.359 1 82.62 396 ALA B CA 1
ATOM 9421 C C . ALA B 1 396 ? -15.031 11.578 -17.781 1 82.62 396 ALA B C 1
ATOM 9423 O O . ALA B 1 396 ? -14.844 12.719 -18.219 1 82.62 396 ALA B O 1
ATOM 9424 N N . LYS B 1 397 ? -15.602 10.562 -18.406 1 84.56 397 LYS B N 1
ATOM 9425 C CA . LYS B 1 397 ? -16.188 10.773 -19.719 1 84.56 397 LYS B CA 1
ATOM 9426 C C . LYS B 1 397 ? -17.641 10.297 -19.766 1 84.56 397 LYS B C 1
ATOM 9428 O O . LYS B 1 397 ? -17.984 9.289 -19.141 1 84.56 397 LYS B O 1
ATOM 9433 N N . SER B 1 398 ? -18.453 10.914 -20.562 1 82.56 398 SER B N 1
ATOM 9434 C CA . SER B 1 398 ? -19.891 10.672 -20.547 1 82.56 398 SER B CA 1
ATOM 9435 C C . SER B 1 398 ? -20.219 9.289 -21.125 1 82.56 398 SER B C 1
ATOM 9437 O O . SER B 1 398 ? -21.234 8.688 -20.75 1 82.56 398 SER B O 1
ATOM 9439 N N . TRP B 1 399 ? -19.375 8.773 -21.938 1 88.5 399 TRP B N 1
ATOM 9440 C CA . TRP B 1 399 ? -19.734 7.531 -22.609 1 88.5 399 TRP B CA 1
ATOM 9441 C C . TRP B 1 399 ? -19.188 6.328 -21.859 1 88.5 399 TRP B C 1
ATOM 9443 O O . TRP B 1 399 ? -19.562 5.188 -22.125 1 88.5 399 TRP B O 1
ATOM 9453 N N . LEU B 1 400 ? -18.344 6.535 -20.891 1 91.44 400 LEU B N 1
ATOM 9454 C CA . LEU B 1 400 ? -17.656 5.434 -20.219 1 91.44 400 LEU B CA 1
ATOM 9455 C C . LEU B 1 400 ? -18.641 4.629 -19.375 1 91.44 400 LEU B C 1
ATOM 9457 O O . LEU B 1 400 ? -18.609 3.396 -19.375 1 91.44 400 LEU B O 1
ATOM 9461 N N . PRO B 1 401 ? -19.562 5.266 -18.625 1 91.62 401 PRO B N 1
ATOM 9462 C CA . PRO B 1 401 ? -20.516 4.449 -17.859 1 91.62 401 PRO B CA 1
ATOM 9463 C C . PRO B 1 401 ? -21.422 3.617 -18.766 1 91.62 401 PRO B C 1
ATOM 9465 O O . PRO B 1 401 ? -21.781 2.49 -18.422 1 91.62 401 PRO B O 1
ATOM 9468 N N . ILE B 1 402 ? -21.781 4.113 -19.891 1 91.56 402 ILE B N 1
ATOM 9469 C CA . ILE B 1 402 ? -22.625 3.391 -20.828 1 91.56 402 ILE B CA 1
ATOM 9470 C C . ILE B 1 402 ? -21.875 2.191 -21.391 1 91.56 402 ILE B C 1
ATOM 9472 O O . ILE B 1 402 ? -22.422 1.094 -21.5 1 91.56 402 ILE B O 1
ATOM 9476 N N . LEU B 1 403 ? -20.625 2.449 -21.672 1 94.31 403 LEU B N 1
ATOM 9477 C CA . LEU B 1 403 ? -19.797 1.363 -22.188 1 94.31 403 LEU B CA 1
ATOM 9478 C C . LEU B 1 403 ? -19.594 0.286 -21.125 1 94.31 403 LEU B C 1
ATOM 9480 O O . LEU B 1 403 ? -19.594 -0.906 -21.438 1 94.31 403 LEU B O 1
ATOM 9484 N N . SER B 1 404 ? -19.453 0.714 -19.906 1 93.88 404 SER B N 1
ATOM 9485 C CA . SER B 1 404 ? -19.281 -0.248 -18.828 1 93.88 404 SER B CA 1
ATOM 9486 C C . SER B 1 404 ? -20.531 -1.092 -18.625 1 93.88 404 SER B C 1
ATOM 9488 O O . SER B 1 404 ? -20.438 -2.303 -18.422 1 93.88 404 SER B O 1
ATOM 9490 N N . ILE B 1 405 ? -21.656 -0.494 -18.719 1 94.75 405 ILE B N 1
ATOM 9491 C CA . ILE B 1 405 ? -22.906 -1.227 -18.594 1 94.75 405 ILE B CA 1
ATOM 9492 C C . ILE B 1 405 ? -23.062 -2.184 -19.781 1 94.75 405 ILE B C 1
ATOM 9494 O O . ILE B 1 405 ? -23.5 -3.328 -19.609 1 94.75 405 ILE B O 1
ATOM 9498 N N . PHE B 1 406 ? -22.672 -1.733 -20.922 1 95.56 406 PHE B N 1
ATOM 9499 C CA . PHE B 1 406 ? -22.75 -2.568 -22.109 1 95.56 406 PHE B CA 1
ATOM 9500 C C . PHE B 1 406 ? -21.859 -3.795 -21.984 1 95.56 406 PHE B C 1
ATOM 9502 O O . PHE B 1 406 ? -22.281 -4.914 -22.281 1 95.56 406 PHE B O 1
ATOM 9509 N N . ILE B 1 407 ? -20.703 -3.6 -21.484 1 95.19 407 ILE B N 1
ATOM 9510 C CA . ILE B 1 407 ? -19.766 -4.711 -21.344 1 95.19 407 ILE B CA 1
ATOM 9511 C C . ILE B 1 407 ? -20.281 -5.664 -20.25 1 95.19 407 ILE B C 1
ATOM 9513 O O . ILE B 1 407 ? -20.125 -6.879 -20.375 1 95.19 407 ILE B O 1
ATOM 9517 N N . SER B 1 408 ? -20.859 -5.098 -19.234 1 96.12 408 SER B N 1
ATOM 9518 C CA . SER B 1 408 ? -21.438 -5.941 -18.188 1 96.12 408 SER B CA 1
ATOM 9519 C C . SER B 1 408 ? -22.609 -6.762 -18.719 1 96.12 408 SER B C 1
ATOM 9521 O O . SER B 1 408 ? -22.75 -7.941 -18.375 1 96.12 408 SER B O 1
ATOM 9523 N N . LEU B 1 409 ? -23.422 -6.164 -19.562 1 96.5 409 LEU B N 1
ATOM 9524 C CA . LEU B 1 409 ? -24.531 -6.895 -20.172 1 96.5 409 LEU B CA 1
ATOM 9525 C C . LEU B 1 409 ? -24.016 -7.957 -21.141 1 96.5 409 LEU B C 1
ATOM 9527 O O . LEU B 1 409 ? -24.562 -9.062 -21.203 1 96.5 409 LEU B O 1
ATOM 9531 N N . LEU B 1 410 ? -22.969 -7.621 -21.828 1 95.62 410 LEU B N 1
ATOM 9532 C CA . LEU B 1 410 ? -22.344 -8.594 -22.719 1 95.62 410 LEU B CA 1
ATOM 9533 C C . LEU B 1 410 ? -21.781 -9.766 -21.922 1 95.62 410 LEU B C 1
ATOM 9535 O O . LEU B 1 410 ? -21.875 -10.922 -22.359 1 95.62 410 LEU B O 1
ATOM 9539 N N . SER B 1 411 ? -21.25 -9.492 -20.75 1 95.69 411 SER B N 1
ATOM 9540 C CA . SER B 1 411 ? -20.719 -10.547 -19.891 1 95.69 411 SER B CA 1
ATOM 9541 C C . SER B 1 411 ? -21.828 -11.469 -19.391 1 95.69 411 SER B C 1
ATOM 9543 O O . SER B 1 411 ? -21.672 -12.688 -19.406 1 95.69 411 SER B O 1
ATOM 9545 N N . ILE B 1 412 ? -22.906 -10.891 -19.031 1 96.06 412 ILE B N 1
ATOM 9546 C CA . ILE B 1 412 ? -24.047 -11.688 -18.594 1 96.06 412 ILE B CA 1
ATOM 9547 C C . ILE B 1 412 ? -24.578 -12.508 -19.75 1 96.06 412 ILE B C 1
ATOM 9549 O O . ILE B 1 412 ? -24.859 -13.703 -19.609 1 96.06 412 ILE B O 1
ATOM 9553 N N . GLY B 1 413 ? -24.688 -11.844 -20.938 1 93.94 413 GLY B N 1
ATOM 9554 C CA . GLY B 1 413 ? -25.141 -12.547 -22.141 1 93.94 413 GLY B CA 1
ATOM 9555 C C . GLY B 1 413 ? -24.234 -13.703 -22.516 1 93.94 413 GLY B C 1
ATOM 9556 O O . GLY B 1 413 ? -24.703 -14.789 -22.859 1 93.94 413 GLY B O 1
ATOM 9557 N N . CYS B 1 414 ? -22.938 -13.484 -22.406 1 91.69 414 CYS B N 1
ATOM 9558 C CA . CYS B 1 414 ? -21.984 -14.531 -22.719 1 91.69 414 CYS B CA 1
ATOM 9559 C C . CYS B 1 414 ? -22.094 -15.695 -21.75 1 91.69 414 CYS B C 1
ATOM 9561 O O . CYS B 1 414 ? -21.984 -16.859 -22.141 1 91.69 414 CYS B O 1
ATOM 9563 N N . CYS B 1 415 ? -22.281 -15.406 -20.5 1 90.69 415 CYS B N 1
ATOM 9564 C CA . CYS B 1 415 ? -22.453 -16.453 -19.5 1 90.69 415 CYS B CA 1
ATOM 9565 C C . CYS B 1 415 ? -23.719 -17.266 -19.781 1 90.69 415 CYS B C 1
ATOM 9567 O O . CYS B 1 415 ? -23.703 -18.5 -19.656 1 90.69 415 CYS B O 1
ATOM 9569 N N . LEU B 1 416 ? -24.734 -16.625 -20.234 1 89.75 416 LEU B N 1
ATOM 9570 C CA . LEU B 1 416 ? -25.984 -17.312 -20.562 1 89.75 416 LEU B CA 1
ATOM 9571 C C . LEU B 1 416 ? -25.828 -18.188 -21.797 1 89.75 416 LEU B C 1
ATOM 9573 O O . LEU B 1 416 ? -26.281 -19.328 -21.812 1 89.75 416 LEU B O 1
ATOM 9577 N N . VAL B 1 417 ? -25.172 -17.688 -22.766 1 87.69 417 VAL B N 1
ATOM 9578 C CA . VAL B 1 417 ? -24.922 -18.453 -23.984 1 87.69 417 VAL B CA 1
ATOM 9579 C C . VAL B 1 417 ? -24.062 -19.672 -23.656 1 87.69 417 VAL B C 1
ATOM 9581 O O . VAL B 1 417 ? -24.328 -20.766 -24.156 1 87.69 417 VAL B O 1
ATOM 9584 N N . THR B 1 418 ? -23.062 -19.469 -22.812 1 87.56 418 THR B N 1
ATOM 9585 C CA . THR B 1 418 ? -22.188 -20.578 -22.406 1 87.56 418 THR B CA 1
ATOM 9586 C C . THR B 1 418 ? -22.984 -21.641 -21.672 1 87.56 418 THR B C 1
ATOM 9588 O O . THR B 1 418 ? -22.766 -22.844 -21.875 1 87.56 418 THR B O 1
ATOM 9591 N N . THR B 1 419 ? -23.953 -21.234 -20.859 1 83.5 419 THR B N 1
ATOM 9592 C CA . THR B 1 419 ? -24.781 -22.172 -20.125 1 83.5 419 THR B CA 1
ATOM 9593 C C . THR B 1 419 ? -25.703 -22.938 -21.062 1 83.5 419 THR B C 1
ATOM 9595 O O . THR B 1 419 ? -25.891 -24.156 -20.891 1 83.5 419 THR B O 1
ATOM 9598 N N . ILE B 1 420 ? -26.172 -22.328 -22.109 1 80.62 420 ILE B N 1
ATOM 9599 C CA . ILE B 1 420 ? -27.094 -22.953 -23.062 1 80.62 420 ILE B CA 1
ATOM 9600 C C . ILE B 1 420 ? -26.344 -23.953 -23.938 1 80.62 420 ILE B C 1
ATOM 9602 O O . ILE B 1 420 ? -26.875 -25 -24.297 1 80.62 420 ILE B O 1
ATOM 9606 N N . VAL B 1 421 ? -25.125 -23.641 -24.203 1 78.25 421 VAL B N 1
ATOM 9607 C CA . VAL B 1 421 ? -24.328 -24.484 -25.078 1 78.25 421 VAL B CA 1
ATOM 9608 C C . VAL B 1 421 ? -23.781 -25.672 -24.297 1 78.25 421 VAL B C 1
ATOM 9610 O O . VAL B 1 421 ? -23.781 -26.812 -24.781 1 78.25 421 VAL B O 1
ATOM 9613 N N . MET B 1 422 ? -23.344 -25.484 -23.125 1 74.88 422 MET B N 1
ATOM 9614 C CA . MET B 1 422 ? -22.625 -26.516 -22.375 1 74.88 422 MET B CA 1
ATOM 9615 C C . MET B 1 422 ? -23.594 -27.453 -21.672 1 74.88 422 MET B C 1
ATOM 9617 O O . MET B 1 422 ? -23.344 -28.656 -21.562 1 74.88 422 MET B O 1
ATOM 9621 N N . PHE B 1 423 ? -24.812 -27.031 -21.234 1 71.81 423 PHE B N 1
ATOM 9622 C CA . PHE B 1 423 ? -25.672 -27.828 -20.359 1 71.81 423 PHE B CA 1
ATOM 9623 C C . PHE B 1 423 ? -26.516 -28.781 -21.172 1 71.81 423 PHE B C 1
ATOM 9625 O O . PHE B 1 423 ? -26.641 -29.969 -20.828 1 71.81 423 PHE B O 1
ATOM 9632 N N . PRO B 1 424 ? -27.141 -28.375 -22.359 1 63.03 424 PRO B N 1
ATOM 9633 C CA . PRO B 1 424 ? -27.906 -29.375 -23.125 1 63.03 424 PRO B CA 1
ATOM 9634 C C . PRO B 1 424 ? -27.016 -30.453 -23.719 1 63.03 424 PRO B C 1
ATOM 9636 O O . PRO B 1 424 ? -27.422 -31.609 -23.797 1 63.03 424 PRO B O 1
ATOM 9639 N N . LEU B 1 425 ? -25.781 -30.094 -24 1 58.53 425 LEU B N 1
ATOM 9640 C CA . LEU B 1 425 ? -24.859 -31.109 -24.5 1 58.53 425 LEU B CA 1
ATOM 9641 C C . LEU B 1 425 ? -24.609 -32.188 -23.453 1 58.53 425 LEU B C 1
ATOM 9643 O O . LEU B 1 425 ? -24.484 -33.375 -23.781 1 58.53 425 LEU B O 1
ATOM 9647 N N . VAL B 1 426 ? -24.641 -31.797 -22.219 1 59.56 426 VAL B N 1
ATOM 9648 C CA . VAL B 1 426 ? -24.469 -32.719 -21.109 1 59.56 426 VAL B CA 1
ATOM 9649 C C . VAL B 1 426 ? -25.734 -33.562 -20.953 1 59.56 426 VAL B C 1
ATOM 9651 O O . VAL B 1 426 ? -25.656 -34.781 -20.719 1 59.56 426 VAL B O 1
ATOM 9654 N N . LEU B 1 427 ? -26.906 -32.906 -21.062 1 58.38 427 LEU B N 1
ATOM 9655 C CA . LEU B 1 427 ? -28.172 -33.594 -20.875 1 58.38 427 LEU B CA 1
ATOM 9656 C C . LEU B 1 427 ? -28.422 -34.562 -22.016 1 58.38 427 LEU B C 1
ATOM 9658 O O . LEU B 1 427 ? -28.984 -35.656 -21.797 1 58.38 427 LEU B O 1
ATOM 9662 N N . LEU B 1 428 ? -28.078 -34.156 -23.25 1 56.28 428 LEU B N 1
ATOM 9663 C CA . LEU B 1 428 ? -28.312 -35 -24.422 1 56.28 428 LEU B CA 1
ATOM 9664 C C . LEU B 1 428 ? -27.344 -36.188 -24.422 1 56.28 428 LEU B C 1
ATOM 9666 O O . LEU B 1 428 ? -27.688 -37.281 -24.891 1 56.28 428 LEU B O 1
ATOM 9670 N N . ASN B 1 429 ? -26.141 -35.75 -24.219 1 53.91 429 ASN B N 1
ATOM 9671 C CA . ASN B 1 429 ? -25.203 -36.844 -24.312 1 53.91 429 ASN B CA 1
ATOM 9672 C C . ASN B 1 429 ? -25.344 -37.812 -23.125 1 53.91 429 ASN B C 1
ATOM 9674 O O . ASN B 1 429 ? -24.625 -38.812 -23.047 1 53.91 429 ASN B O 1
ATOM 9678 N N . GLY B 1 430 ? -26.625 -37.938 -22.594 1 52.78 430 GLY B N 1
ATOM 9679 C CA . GLY B 1 430 ? -27.031 -38.969 -21.656 1 52.78 430 GLY B CA 1
ATOM 9680 C C . GLY B 1 430 ? -26 -39.281 -20.594 1 52.78 430 GLY B C 1
ATOM 9681 O O . GLY B 1 430 ? -26.25 -40.062 -19.672 1 52.78 430 GLY B O 1
ATOM 9682 N N . GLY B 1 431 ? -24.516 -39.281 -20.75 1 57.06 431 GLY B N 1
ATOM 9683 C CA . GLY B 1 431 ? -23.594 -40.031 -19.922 1 57.06 431 GLY B CA 1
ATOM 9684 C C . GLY B 1 431 ? -22.984 -39.219 -18.797 1 57.06 431 GLY B C 1
ATOM 9685 O O . GLY B 1 431 ? -22.609 -38.062 -18.984 1 57.06 431 GLY B O 1
ATOM 9686 N N . GLY B 1 432 ? -23.578 -39.312 -17.578 1 71.81 432 GLY B N 1
ATOM 9687 C CA . GLY B 1 432 ? -23.25 -38.844 -16.234 1 71.81 432 GLY B CA 1
ATOM 9688 C C . GLY B 1 432 ? -21.766 -38.938 -15.914 1 71.81 432 GLY B C 1
ATOM 9689 O O . GLY B 1 432 ? -21.375 -38.844 -14.75 1 71.81 432 GLY B O 1
ATOM 9690 N N . TYR B 1 433 ? -20.875 -39.219 -17 1 81.75 433 TYR B N 1
ATOM 9691 C CA . TYR B 1 433 ? -19.469 -39.438 -16.672 1 81.75 433 TYR B CA 1
ATOM 9692 C C . TYR B 1 433 ? -18.641 -38.219 -17.109 1 81.75 433 TYR B C 1
ATOM 9694 O O . TYR B 1 433 ? -19.062 -37.438 -17.938 1 81.75 433 TYR B O 1
ATOM 9702 N N . GLN B 1 434 ? -17.484 -37.969 -16.594 1 86 434 GLN B N 1
ATOM 9703 C CA . GLN B 1 434 ? -16.562 -36.875 -16.875 1 86 434 GLN B CA 1
ATOM 9704 C C . GLN B 1 434 ? -15.648 -37.219 -18.047 1 86 434 GLN B C 1
ATOM 9706 O O . GLN B 1 434 ? -15.43 -36.406 -18.922 1 86 434 GLN B O 1
ATOM 9711 N N . LEU B 1 435 ? -15.188 -38.5 -18 1 85.06 435 LEU B N 1
ATOM 9712 C CA . LEU B 1 435 ? -14.242 -38.969 -19 1 85.06 435 LEU B CA 1
ATOM 9713 C C . LEU B 1 435 ? -14.648 -40.344 -19.516 1 85.06 435 LEU B C 1
ATOM 9715 O O . LEU B 1 435 ? -15.133 -41.188 -18.75 1 85.06 435 LEU B O 1
ATOM 9719 N N . MET B 1 436 ? -14.617 -40.469 -20.75 1 82.88 436 MET B N 1
ATOM 9720 C CA . MET B 1 436 ? -14.758 -41.781 -21.375 1 82.88 436 MET B CA 1
ATOM 9721 C C . MET B 1 436 ? -13.406 -42.312 -21.828 1 82.88 436 MET B C 1
ATOM 9723 O O . MET B 1 436 ? -12.711 -41.688 -22.625 1 82.88 436 MET B O 1
ATOM 9727 N N . CYS B 1 437 ? -12.992 -43.375 -21.125 1 82 437 CYS B N 1
ATOM 9728 C CA . CYS B 1 437 ? -11.688 -43.969 -21.438 1 82 437 CYS B CA 1
ATOM 9729 C C . CYS B 1 437 ? -11.836 -45.312 -22.109 1 82 437 CYS B C 1
ATOM 9731 O O . CYS B 1 437 ? -12.727 -46.094 -21.75 1 82 437 CYS B O 1
ATOM 9733 N N . LEU B 1 438 ? -11.125 -45.5 -23.125 1 78.75 438 LEU B N 1
ATOM 9734 C CA . LEU B 1 438 ? -11 -46.781 -23.781 1 78.75 438 LEU B CA 1
ATOM 9735 C C . LEU B 1 438 ? -9.727 -47.5 -23.344 1 78.75 438 LEU B C 1
ATOM 9737 O O . LEU B 1 438 ? -8.617 -47.031 -23.594 1 78.75 438 LEU B O 1
ATOM 9741 N N . MET B 1 439 ? -9.938 -48.469 -22.531 1 81.31 439 MET B N 1
ATOM 9742 C CA . MET B 1 439 ? -8.797 -49.188 -21.969 1 81.31 439 MET B CA 1
ATOM 9743 C C . MET B 1 439 ? -8.438 -50.406 -22.828 1 81.31 439 MET B C 1
ATOM 9745 O O . MET B 1 439 ? -9.32 -51.125 -23.297 1 81.31 439 MET B O 1
ATOM 9749 N N . HIS B 1 440 ? -7.133 -50.406 -23.109 1 73.56 440 HIS B N 1
ATOM 9750 C CA . HIS B 1 440 ? -6.59 -51.594 -23.812 1 73.56 440 HIS B CA 1
ATOM 9751 C C . HIS B 1 440 ? -5.473 -52.25 -23 1 73.56 440 HIS B C 1
ATOM 9753 O O . HIS B 1 440 ? -4.707 -51.562 -22.328 1 73.56 440 HIS B O 1
ATOM 9759 N N . CYS B 1 441 ? -5.602 -53.531 -22.875 1 67.12 441 CYS B N 1
ATOM 9760 C CA . CYS B 1 441 ? -4.492 -54.281 -22.281 1 67.12 441 CYS B CA 1
ATOM 9761 C C . CYS B 1 441 ? -3.611 -54.906 -23.359 1 67.12 441 CYS B C 1
ATOM 9763 O O . CYS B 1 441 ? -3.781 -54.625 -24.547 1 67.12 441 CYS B O 1
ATOM 9765 N N . ASN B 1 442 ? -2.531 -55.75 -23.234 1 58.09 442 ASN B N 1
ATOM 9766 C CA . ASN B 1 442 ? -1.521 -56.344 -24.109 1 58.09 442 ASN B CA 1
ATOM 9767 C C . ASN B 1 442 ? -2.137 -56.875 -25.391 1 58.09 442 ASN B C 1
ATOM 9769 O O . ASN B 1 442 ? -1.424 -57.125 -26.375 1 58.09 442 ASN B O 1
ATOM 9773 N N . SER B 1 443 ? -3.543 -57.094 -25.469 1 51.62 443 SER B N 1
ATOM 9774 C CA . SER B 1 443 ? -4.07 -57.562 -26.75 1 51.62 443 SER B CA 1
ATOM 9775 C C . SER B 1 443 ? -5.043 -56.562 -27.359 1 51.62 443 SER B C 1
ATOM 9777 O O . SER B 1 443 ? -5.918 -56.031 -26.656 1 51.62 443 SER B O 1
ATOM 9779 N N . PRO B 1 444 ? -4.625 -55.938 -28.578 1 50.91 444 PRO B N 1
ATOM 9780 C CA . PRO B 1 444 ? -5.391 -54.875 -29.25 1 50.91 444 PRO B CA 1
ATOM 9781 C C . PRO B 1 444 ? -6.871 -55.219 -29.391 1 50.91 444 PRO B C 1
ATOM 9783 O O . PRO B 1 444 ? -7.691 -54.344 -29.688 1 50.91 444 PRO B O 1
ATOM 9786 N N . ASP B 1 445 ? -7.227 -56.469 -29.297 1 53 445 ASP B N 1
ATOM 9787 C CA . ASP B 1 445 ? -8.508 -56.875 -29.875 1 53 445 ASP B CA 1
ATOM 9788 C C . ASP B 1 445 ? -9.664 -56.562 -28.938 1 53 445 ASP B C 1
ATOM 9790 O O . ASP B 1 445 ? -10.828 -56.594 -29.344 1 53 445 ASP B O 1
ATOM 9794 N N . HIS B 1 446 ? -9.312 -56.281 -27.641 1 57.28 446 HIS B N 1
ATOM 9795 C CA . HIS B 1 446 ? -10.484 -56.031 -26.797 1 57.28 446 HIS B CA 1
ATOM 9796 C C . HIS B 1 446 ? -10.414 -54.688 -26.109 1 57.28 446 HIS B C 1
ATOM 9798 O O . HIS B 1 446 ? -9.523 -54.438 -25.297 1 57.28 446 HIS B O 1
ATOM 9804 N N . GLU B 1 447 ? -11.266 -53.781 -26.531 1 69.88 447 GLU B N 1
ATOM 9805 C CA . GLU B 1 447 ? -11.414 -52.438 -25.953 1 69.88 447 GLU B CA 1
ATOM 9806 C C . GLU B 1 447 ? -12.523 -52.406 -24.891 1 69.88 447 GLU B C 1
ATOM 9808 O O . GLU B 1 447 ? -13.594 -53 -25.094 1 69.88 447 GLU B O 1
ATOM 9813 N N . ILE B 1 448 ? -12.164 -52 -23.594 1 78 448 ILE B N 1
ATOM 9814 C CA . ILE B 1 448 ? -13.148 -51.812 -22.531 1 78 448 ILE B CA 1
ATOM 9815 C C . ILE B 1 448 ? -13.461 -50.312 -22.391 1 78 448 ILE B C 1
ATOM 9817 O O . ILE B 1 448 ? -12.547 -49.5 -22.203 1 78 448 ILE B O 1
ATOM 9821 N N . ASP B 1 449 ? -14.727 -50.062 -22.578 1 79.38 449 ASP B N 1
ATOM 9822 C CA . ASP B 1 449 ? -15.195 -48.688 -22.328 1 79.38 449 ASP B CA 1
ATOM 9823 C C . ASP B 1 449 ? -15.328 -48.438 -20.828 1 79.38 449 ASP B C 1
ATOM 9825 O O . ASP B 1 449 ? -16.047 -49.156 -20.125 1 79.38 449 ASP B O 1
ATOM 9829 N N . MET B 1 450 ? -14.547 -47.531 -20.328 1 84.88 450 MET B N 1
ATOM 9830 C CA . MET B 1 450 ? -14.609 -47.156 -18.922 1 84.88 450 MET B CA 1
ATOM 9831 C C . MET B 1 450 ? -15.117 -45.75 -18.75 1 84.88 450 MET B C 1
ATOM 9833 O O . MET B 1 450 ? -14.562 -44.812 -19.344 1 84.88 450 MET B O 1
ATOM 9837 N N . ARG B 1 451 ? -16.219 -45.625 -18.109 1 83.88 451 ARG B N 1
ATOM 9838 C CA . ARG B 1 451 ? -16.75 -44.312 -17.719 1 83.88 451 ARG B CA 1
ATOM 9839 C C . ARG B 1 451 ? -16.25 -43.906 -16.344 1 83.88 451 ARG B C 1
ATOM 9841 O O . ARG B 1 451 ? -16.469 -44.625 -15.359 1 83.88 451 ARG B O 1
ATOM 9848 N N . VAL B 1 452 ? -15.484 -42.812 -16.312 1 87.88 452 VAL B N 1
ATOM 9849 C CA . VAL B 1 452 ? -14.852 -42.375 -15.078 1 87.88 452 VAL B CA 1
ATOM 9850 C C . VAL B 1 452 ? -15.367 -41 -14.672 1 87.88 452 VAL B C 1
ATOM 9852 O O . VAL B 1 452 ? -15.578 -40.156 -15.523 1 87.88 452 VAL B O 1
ATOM 9855 N N . GLY B 1 453 ? -15.688 -40.875 -13.391 1 86.69 453 GLY B N 1
ATOM 9856 C CA . GLY B 1 453 ? -16.016 -39.562 -12.828 1 86.69 453 GLY B CA 1
ATOM 9857 C C . GLY B 1 453 ? -17.484 -39.188 -12.992 1 86.69 453 GLY B C 1
ATOM 9858 O O . GLY B 1 453 ? -18.25 -39.938 -13.602 1 86.69 453 GLY B O 1
ATOM 9859 N N . ASN B 1 454 ? -17.844 -38.156 -12.336 1 86.5 454 ASN B N 1
ATOM 9860 C CA . ASN B 1 454 ? -19.188 -37.594 -12.398 1 86.5 454 ASN B CA 1
ATOM 9861 C C . ASN B 1 454 ? -19.203 -36.219 -13.031 1 86.5 454 ASN B C 1
ATOM 9863 O O . ASN B 1 454 ? -18.453 -35.344 -12.617 1 86.5 454 ASN B O 1
ATOM 9867 N N . LEU B 1 455 ? -19.969 -36.094 -14.008 1 86.19 455 LEU B N 1
ATOM 9868 C CA . LEU B 1 455 ? -20.078 -34.844 -14.766 1 86.19 455 LEU B CA 1
ATOM 9869 C C . LEU B 1 455 ? -20.422 -33.688 -13.852 1 86.19 455 LEU B C 1
ATOM 9871 O O . LEU B 1 455 ? -20.078 -32.531 -14.141 1 86.19 455 LEU B O 1
ATOM 9875 N N . TYR B 1 456 ? -21 -33.938 -12.75 1 85.31 456 TYR B N 1
ATOM 9876 C CA . TYR B 1 456 ? -21.406 -32.875 -11.828 1 85.31 456 TYR B CA 1
ATOM 9877 C C . TYR B 1 456 ? -20.203 -32.188 -11.195 1 85.31 456 TYR B C 1
ATOM 9879 O O . TYR B 1 456 ? -20.281 -31.031 -10.797 1 85.31 456 TYR B O 1
ATOM 9887 N N . HIS B 1 457 ? -19.062 -32.844 -11.148 1 88.94 457 HIS B N 1
ATOM 9888 C CA . HIS B 1 457 ? -17.859 -32.281 -10.57 1 88.94 457 HIS B CA 1
ATOM 9889 C C . HIS B 1 457 ? -17.281 -31.203 -11.484 1 88.94 457 HIS B C 1
ATOM 9891 O O . HIS B 1 457 ? -16.562 -30.312 -11.023 1 88.94 457 HIS B O 1
ATOM 9897 N N . ASP B 1 458 ? -17.609 -31.266 -12.773 1 87.56 458 ASP B N 1
ATOM 9898 C CA . ASP B 1 458 ? -17.188 -30.234 -13.711 1 87.56 458 ASP B CA 1
ATOM 9899 C C . ASP B 1 458 ? -18.219 -29.109 -13.781 1 87.56 458 ASP B C 1
ATOM 9901 O O . ASP B 1 458 ? -17.844 -27.938 -13.836 1 87.56 458 ASP B O 1
ATOM 9905 N N . LEU B 1 459 ? -19.484 -29.469 -13.695 1 87.94 459 LEU B N 1
ATOM 9906 C CA . LEU B 1 459 ? -20.547 -28.5 -13.969 1 87.94 459 LEU B CA 1
ATOM 9907 C C . LEU B 1 459 ? -20.828 -27.656 -12.734 1 87.94 459 LEU B C 1
ATOM 9909 O O . LEU B 1 459 ? -21.109 -26.453 -12.844 1 87.94 459 LEU B O 1
ATOM 9913 N N . ALA B 1 460 ? -20.703 -28.219 -11.578 1 90.25 460 ALA B N 1
ATOM 9914 C CA . ALA B 1 460 ? -21.062 -27.5 -10.352 1 90.25 460 ALA B CA 1
ATOM 9915 C C . ALA B 1 460 ? -20.156 -26.297 -10.148 1 90.25 460 ALA B C 1
ATOM 9917 O O . ALA B 1 460 ? -20.641 -25.188 -9.922 1 90.25 460 ALA B O 1
ATOM 9918 N N . PRO B 1 461 ? -18.859 -26.438 -10.25 1 93.12 461 PRO B N 1
ATOM 9919 C CA . PRO B 1 461 ? -18.016 -25.25 -10.078 1 93.12 461 PRO B CA 1
ATOM 9920 C C . PRO B 1 461 ? -18.234 -24.203 -11.164 1 93.12 461 PRO B C 1
ATOM 9922 O O . PRO B 1 461 ? -18.172 -23 -10.891 1 93.12 461 PRO B O 1
ATOM 9925 N N . VAL B 1 462 ? -18.5 -24.594 -12.367 1 91.75 462 VAL B N 1
ATOM 9926 C CA . VAL B 1 462 ? -18.75 -23.656 -13.461 1 91.75 462 VAL B CA 1
ATOM 9927 C C . VAL B 1 462 ? -20.062 -22.906 -13.203 1 91.75 462 VAL B C 1
ATOM 9929 O O . VAL B 1 462 ? -20.125 -21.688 -13.406 1 91.75 462 VAL B O 1
ATOM 9932 N N . CYS B 1 463 ? -21.062 -23.625 -12.711 1 91.19 463 CYS B N 1
ATOM 9933 C CA . CYS B 1 463 ? -22.328 -22.969 -12.391 1 91.19 463 CYS B CA 1
ATOM 9934 C C . CYS B 1 463 ? -22.172 -22 -11.242 1 91.19 463 CYS B C 1
ATOM 9936 O O . CYS B 1 463 ? -22.734 -20.906 -11.258 1 91.19 463 CYS B O 1
ATOM 9938 N N . LEU B 1 464 ? -21.406 -22.391 -10.312 1 94.25 464 LEU B N 1
ATOM 9939 C CA . LEU B 1 464 ? -21.125 -21.5 -9.203 1 94.25 464 LEU B CA 1
ATOM 9940 C C . LEU B 1 464 ? -20.406 -20.234 -9.68 1 94.25 464 LEU B C 1
ATOM 9942 O O . LEU B 1 464 ? -20.75 -19.125 -9.273 1 94.25 464 LEU B O 1
ATOM 9946 N N . LEU B 1 465 ? -19.453 -20.406 -10.5 1 95.69 465 LEU B N 1
ATOM 9947 C CA . LEU B 1 465 ? -18.719 -19.266 -11.008 1 95.69 465 LEU B CA 1
ATOM 9948 C C . LEU B 1 465 ? -19.594 -18.391 -11.898 1 95.69 465 LEU B C 1
ATOM 9950 O O . LEU B 1 465 ? -19.453 -17.172 -11.906 1 95.69 465 LEU B O 1
ATOM 9954 N N . PHE B 1 466 ? -20.516 -19.016 -12.633 1 94.81 466 PHE B N 1
ATOM 9955 C CA . PHE B 1 466 ? -21.484 -18.266 -13.414 1 94.81 466 PHE B CA 1
ATOM 9956 C C . PHE B 1 466 ? -22.344 -17.391 -12.516 1 94.81 466 PHE B C 1
ATOM 9958 O O . PHE B 1 466 ? -22.547 -16.203 -12.789 1 94.81 466 PHE B O 1
ATOM 9965 N N . ALA B 1 467 ? -22.719 -17.969 -11.484 1 95 467 ALA B N 1
ATOM 9966 C CA . ALA B 1 467 ? -23.531 -17.219 -10.539 1 95 467 ALA B CA 1
ATOM 9967 C C . ALA B 1 467 ? -22.766 -16.062 -9.93 1 95 467 ALA B C 1
ATOM 9969 O O . ALA B 1 467 ? -23.297 -14.961 -9.766 1 95 467 ALA B O 1
ATOM 9970 N N . LEU B 1 468 ? -21.516 -16.328 -9.656 1 95.69 468 LEU B N 1
ATOM 9971 C CA . LEU B 1 468 ? -20.688 -15.281 -9.062 1 95.69 468 LEU B CA 1
ATOM 9972 C C . LEU B 1 468 ? -20.438 -14.156 -10.07 1 95.69 468 LEU B C 1
ATOM 9974 O O . LEU B 1 468 ? -20.453 -12.977 -9.703 1 95.69 468 LEU B O 1
ATOM 9978 N N . VAL B 1 469 ? -20.188 -14.461 -11.305 1 96.12 469 VAL B N 1
ATOM 9979 C CA . VAL B 1 469 ? -19.969 -13.453 -12.336 1 96.12 469 VAL B CA 1
ATOM 9980 C C . VAL B 1 469 ? -21.234 -12.633 -12.531 1 96.12 469 VAL B C 1
ATOM 9982 O O . VAL B 1 469 ? -21.188 -11.398 -12.578 1 96.12 469 VAL B O 1
ATOM 9985 N N . VAL B 1 470 ? -22.375 -13.266 -12.602 1 95.5 470 VAL B N 1
ATOM 9986 C CA . VAL B 1 470 ? -23.641 -12.562 -12.805 1 95.5 470 VAL B CA 1
ATOM 9987 C C . VAL B 1 470 ? -23.922 -11.656 -11.609 1 95.5 470 VAL B C 1
ATOM 9989 O O . VAL B 1 470 ? -24.328 -10.508 -11.773 1 95.5 470 VAL B O 1
ATOM 9992 N N . LEU B 1 471 ? -23.609 -12.164 -10.445 1 94.25 471 LEU B N 1
ATOM 9993 C CA . LEU B 1 471 ? -23.844 -11.383 -9.242 1 94.25 471 LEU B CA 1
ATOM 9994 C C . LEU B 1 471 ? -22.984 -10.125 -9.234 1 94.25 471 LEU B C 1
ATOM 9996 O O . LEU B 1 471 ? -23.469 -9.031 -8.93 1 94.25 471 LEU B O 1
ATOM 10000 N N . THR B 1 472 ? -21.781 -10.273 -9.578 1 94.12 472 THR B N 1
ATOM 10001 C CA . THR B 1 472 ? -20.875 -9.125 -9.586 1 94.12 472 THR B CA 1
ATOM 10002 C C . THR B 1 472 ? -21.25 -8.141 -10.688 1 94.12 472 THR B C 1
ATOM 10004 O O . THR B 1 472 ? -21.172 -6.926 -10.492 1 94.12 472 THR B O 1
ATOM 10007 N N . GLU B 1 473 ? -21.703 -8.68 -11.805 1 96.06 473 GLU B N 1
ATOM 10008 C CA . GLU B 1 473 ? -22.094 -7.816 -12.914 1 96.06 473 GLU B CA 1
ATOM 10009 C C . GLU B 1 473 ? -23.391 -7.078 -12.602 1 96.06 473 GLU B C 1
ATOM 10011 O O . GLU B 1 473 ? -23.516 -5.891 -12.898 1 96.06 473 GLU B O 1
ATOM 10016 N N . VAL B 1 474 ? -24.297 -7.703 -12.016 1 93.25 474 VAL B N 1
ATOM 10017 C CA . VAL B 1 474 ? -25.562 -7.074 -11.656 1 93.25 474 VAL B CA 1
ATOM 10018 C C . VAL B 1 474 ? -25.328 -5.992 -10.609 1 93.25 474 VAL B C 1
ATOM 10020 O O . VAL B 1 474 ? -25.922 -4.914 -10.664 1 93.25 474 VAL B O 1
ATOM 10023 N N . ARG B 1 475 ? -24.453 -6.238 -9.727 1 90.06 475 ARG B N 1
ATOM 10024 C CA . ARG B 1 475 ? -24.109 -5.242 -8.719 1 90.06 475 ARG B CA 1
ATOM 10025 C C . ARG B 1 475 ? -23.438 -4.027 -9.344 1 90.06 475 ARG B C 1
ATOM 10027 O O . ARG B 1 475 ? -23.688 -2.891 -8.945 1 90.06 475 ARG B O 1
ATOM 10034 N N . GLU B 1 476 ? -22.594 -4.297 -10.305 1 91.25 476 GLU B N 1
ATOM 10035 C CA . GLU B 1 476 ? -21.938 -3.197 -11 1 91.25 476 GLU B CA 1
ATOM 10036 C C . GLU B 1 476 ? -22.938 -2.342 -11.758 1 91.25 476 GLU B C 1
ATOM 10038 O O . GLU B 1 476 ? -22.891 -1.111 -11.695 1 91.25 476 GLU B O 1
ATOM 10043 N N . ILE B 1 477 ? -23.891 -2.938 -12.406 1 93.06 477 ILE B N 1
ATOM 10044 C CA . ILE B 1 477 ? -24.922 -2.217 -13.141 1 93.06 477 ILE B CA 1
ATOM 10045 C C . ILE B 1 477 ? -25.797 -1.428 -12.172 1 93.06 477 ILE B C 1
ATOM 10047 O O . ILE B 1 477 ? -26.094 -0.256 -12.406 1 93.06 477 ILE B O 1
ATOM 10051 N N . ALA B 1 478 ? -26.078 -2.061 -11.062 1 90.5 478 ALA B N 1
ATOM 10052 C CA . ALA B 1 478 ? -26.891 -1.388 -10.055 1 90.5 478 ALA B CA 1
ATOM 10053 C C . ALA B 1 478 ? -26.156 -0.182 -9.477 1 90.5 478 ALA B C 1
ATOM 10055 O O . ALA B 1 478 ? -26.781 0.854 -9.203 1 90.5 478 ALA B O 1
ATOM 10056 N N . SER B 1 479 ? -24.922 -0.33 -9.305 1 89.31 479 SER B N 1
ATOM 10057 C CA . SER B 1 479 ? -24.125 0.779 -8.773 1 89.31 479 SER B CA 1
ATOM 10058 C C . SER B 1 479 ? -24.094 1.947 -9.75 1 89.31 479 SER B C 1
ATOM 10060 O O . SER B 1 479 ? -24.141 3.109 -9.344 1 89.31 479 SER B O 1
ATOM 10062 N N . TYR B 1 480 ? -24.094 1.707 -11.031 1 90.62 480 TYR B N 1
ATOM 10063 C CA . TYR B 1 480 ? -24.062 2.768 -12.031 1 90.62 480 TYR B CA 1
ATOM 10064 C C . TYR B 1 480 ? -25.422 3.443 -12.141 1 90.62 480 TYR B C 1
ATOM 10066 O O . TYR B 1 480 ? -25.516 4.66 -12.336 1 90.62 480 TYR B O 1
ATOM 10074 N N . VAL B 1 481 ? -26.438 2.719 -11.914 1 90.12 481 VAL B N 1
ATOM 10075 C CA . VAL B 1 481 ? -27.781 3.252 -12.133 1 90.12 481 VAL B CA 1
ATOM 10076 C C . VAL B 1 481 ? -28.234 4.016 -10.891 1 90.12 481 VAL B C 1
ATOM 10078 O O . VAL B 1 481 ? -28.797 5.109 -11 1 90.12 481 VAL B O 1
ATOM 10081 N N . TYR B 1 482 ? -27.891 3.559 -9.695 1 90.06 482 TYR B N 1
ATOM 10082 C CA . TYR B 1 482 ? -28.5 4.117 -8.5 1 90.06 482 TYR B CA 1
ATOM 10083 C C . TYR B 1 482 ? -27.484 4.914 -7.688 1 90.06 482 TYR B C 1
ATOM 10085 O O . TYR B 1 482 ? -27.797 5.379 -6.586 1 90.06 482 TYR B O 1
ATOM 10093 N N . SER B 1 483 ? -26.375 5.137 -8.156 1 89.81 483 SER B N 1
ATOM 10094 C CA . SER B 1 483 ? -25.375 5.879 -7.398 1 89.81 483 SER B CA 1
ATOM 10095 C C . SER B 1 483 ? -25.688 7.371 -7.383 1 89.81 483 SER B C 1
ATOM 10097 O O . SER B 1 483 ? -26.375 7.879 -8.281 1 89.81 483 SER B O 1
ATOM 10099 N N . ASN B 1 484 ? -25.25 8.039 -6.371 1 91.88 484 ASN B N 1
ATOM 10100 C CA . ASN B 1 484 ? -25.391 9.484 -6.27 1 91.88 484 ASN B CA 1
ATOM 10101 C C . ASN B 1 484 ? -24.609 10.203 -7.363 1 91.88 484 ASN B C 1
ATOM 10103 O O . ASN B 1 484 ? -25.016 11.289 -7.805 1 91.88 484 ASN B O 1
ATOM 10107 N N . TRP B 1 485 ? -23.625 9.578 -7.895 1 92 485 TRP B N 1
ATOM 10108 C CA . TRP B 1 485 ? -22.812 10.164 -8.961 1 92 485 TRP B CA 1
ATOM 10109 C C . TRP B 1 485 ? -23.625 10.266 -10.258 1 92 485 TRP B C 1
ATOM 10111 O O . TRP B 1 485 ? -23.578 11.281 -10.945 1 92 485 TRP B O 1
ATOM 10121 N N . THR B 1 486 ? -24.359 9.273 -10.492 1 91.88 486 THR B N 1
ATOM 10122 C CA . THR B 1 486 ? -25.172 9.258 -11.703 1 91.88 486 THR B CA 1
ATOM 10123 C C . THR B 1 486 ? -26.297 10.289 -11.617 1 91.88 486 THR B C 1
ATOM 10125 O O . THR B 1 486 ? -26.578 10.977 -12.594 1 91.88 486 THR B O 1
ATOM 10128 N N . LYS B 1 487 ? -26.875 10.414 -10.5 1 92.38 487 LYS B N 1
ATOM 10129 C CA . LYS B 1 487 ? -27.938 11.383 -10.32 1 92.38 487 LYS B CA 1
ATOM 10130 C C . LYS B 1 487 ? -27.453 12.805 -10.586 1 92.38 487 LYS B C 1
ATOM 10132 O O . LYS B 1 487 ? -28.078 13.555 -11.328 1 92.38 487 LYS B O 1
ATOM 10137 N N . VAL B 1 488 ? -26.328 13.109 -9.984 1 93.44 488 VAL B N 1
ATOM 10138 C CA . VAL B 1 488 ? -25.781 14.461 -10.148 1 93.44 488 VAL B CA 1
ATOM 10139 C C . VAL B 1 488 ? -25.344 14.664 -11.594 1 93.44 488 VAL B C 1
ATOM 10141 O O . VAL B 1 488 ? -25.531 15.742 -12.156 1 93.44 488 VAL B O 1
ATOM 10144 N N . ALA B 1 489 ? -24.797 13.656 -12.25 1 91.12 489 ALA B N 1
ATOM 10145 C CA . ALA B 1 489 ? -24.375 13.758 -13.641 1 91.12 489 ALA B CA 1
ATOM 10146 C C . ALA B 1 489 ? -25.562 14.031 -14.562 1 91.12 489 ALA B C 1
ATOM 10148 O O . ALA B 1 489 ? -25.453 14.844 -15.492 1 91.12 489 ALA B O 1
ATOM 10149 N N . ILE B 1 490 ? -26.656 13.406 -14.289 1 89.31 490 ILE B N 1
ATOM 10150 C CA . ILE B 1 490 ? -27.859 13.602 -15.086 1 89.31 490 ILE B CA 1
ATOM 10151 C C . ILE B 1 490 ? -28.391 15.016 -14.891 1 89.31 490 ILE B C 1
ATOM 10153 O O . ILE B 1 490 ? -28.766 15.688 -15.852 1 89.31 490 ILE B O 1
ATOM 10157 N N . ILE B 1 491 ? -28.391 15.453 -13.633 1 90.31 491 ILE B N 1
ATOM 10158 C CA . ILE B 1 491 ? -28.859 16.797 -13.328 1 90.31 491 ILE B CA 1
ATOM 10159 C C . ILE B 1 491 ? -28 17.828 -14.062 1 90.31 491 ILE B C 1
ATOM 10161 O O . ILE B 1 491 ? -28.531 18.766 -14.664 1 90.31 491 ILE B O 1
ATOM 10165 N N . CYS B 1 492 ? -26.75 17.609 -14.023 1 89.25 492 CYS B N 1
ATOM 10166 C CA . CYS B 1 492 ? -25.844 18.547 -14.664 1 89.25 492 CYS B CA 1
ATOM 10167 C C . CYS B 1 492 ? -26.031 18.547 -16.172 1 89.25 492 CYS B C 1
ATOM 10169 O O . CYS B 1 492 ? -25.938 19.594 -16.812 1 89.25 492 CYS B O 1
ATOM 10171 N N . ARG B 1 493 ? -26.312 17.469 -16.75 1 86.44 493 ARG B N 1
ATOM 10172 C CA . ARG B 1 493 ? -26.547 17.406 -18.188 1 86.44 493 ARG B CA 1
ATOM 10173 C C . ARG B 1 493 ? -27.828 18.125 -18.578 1 86.44 493 ARG B C 1
ATOM 10175 O O . ARG B 1 493 ? -27.906 18.75 -19.641 1 86.44 493 ARG B O 1
ATOM 10182 N N . PHE B 1 494 ? -28.766 18.078 -17.719 1 85.56 494 PHE B N 1
ATOM 10183 C CA . PHE B 1 494 ? -30.016 18.812 -17.953 1 85.56 494 PHE B CA 1
ATOM 10184 C C . PHE B 1 494 ? -29.797 20.312 -17.844 1 85.56 494 PHE B C 1
ATOM 10186 O O . PHE B 1 494 ? -30.344 21.078 -18.641 1 85.56 494 PHE B O 1
ATOM 10193 N N . VAL B 1 495 ? -29.016 20.609 -16.875 1 85.12 495 VAL B N 1
ATOM 10194 C CA . VAL B 1 495 ? -28.734 22.031 -16.672 1 85.12 495 VAL B CA 1
ATOM 10195 C C . VAL B 1 495 ? -27.922 22.578 -17.844 1 85.12 495 VAL B C 1
ATOM 10197 O O . VAL B 1 495 ? -28.094 23.734 -18.25 1 85.12 495 VAL B O 1
ATOM 10200 N N . GLN B 1 496 ? -27.016 21.781 -18.453 1 81.88 496 GLN B N 1
ATOM 10201 C CA . GLN B 1 496 ? -26.188 22.172 -19.594 1 81.88 496 GLN B CA 1
ATOM 10202 C C . GLN B 1 496 ? -27.016 22.234 -20.875 1 81.88 496 GLN B C 1
ATOM 10204 O O . GLN B 1 496 ? -26.562 22.781 -21.875 1 81.88 496 GLN B O 1
ATOM 10209 N N . GLY B 1 497 ? -28.172 21.938 -20.812 1 72.94 497 GLY B N 1
ATOM 10210 C CA . GLY B 1 497 ? -29.094 22.125 -21.938 1 72.94 497 GLY B CA 1
ATOM 10211 C C . GLY B 1 497 ? -29.031 20.984 -22.938 1 72.94 497 GLY B C 1
ATOM 10212 O O . GLY B 1 497 ? -29.281 21.188 -24.125 1 72.94 497 GLY B O 1
ATOM 10213 N N . GLU B 1 498 ? -28.578 19.938 -22.453 1 63 498 GLU B N 1
ATOM 10214 C CA . GLU B 1 498 ? -28.531 18.875 -23.453 1 63 498 GLU B CA 1
ATOM 10215 C C . GLU B 1 498 ? -29.938 18.5 -23.922 1 63 498 GLU B C 1
ATOM 10217 O O . GLU B 1 498 ? -30.75 18.031 -23.125 1 63 498 GLU B O 1
ATOM 10222 N N . ALA B 1 499 ? -30.297 19.016 -25.078 1 58.06 499 ALA B N 1
ATOM 10223 C CA . ALA B 1 499 ? -31.578 18.922 -25.781 1 58.06 499 ALA B CA 1
ATOM 10224 C C . ALA B 1 499 ? -32.031 17.469 -25.906 1 58.06 499 ALA B C 1
ATOM 10226 O O . ALA B 1 499 ? -33.219 17.172 -25.922 1 58.06 499 ALA B O 1
ATOM 10227 N N . SER B 1 500 ? -31.094 16.562 -26.094 1 57.22 500 SER B N 1
ATOM 10228 C CA . SER B 1 500 ? -31.438 15.18 -26.406 1 57.22 500 SER B CA 1
ATOM 10229 C C . SER B 1 500 ? -32.219 14.531 -25.266 1 57.22 500 SER B C 1
ATOM 10231 O O . SER B 1 500 ? -33.125 13.734 -25.5 1 57.22 500 SER B O 1
ATOM 10233 N N . LEU B 1 501 ? -32.031 14.898 -23.969 1 62.75 501 LEU B N 1
ATOM 10234 C CA . LEU B 1 501 ? -32.688 14.305 -22.812 1 62.75 501 LEU B CA 1
ATOM 10235 C C . LEU B 1 501 ? -34.125 14.828 -22.688 1 62.75 501 LEU B C 1
ATOM 10237 O O . LEU B 1 501 ? -34.969 14.156 -22.109 1 62.75 501 LEU B O 1
ATOM 10241 N N . ARG B 1 502 ? -34.375 15.938 -23.438 1 61 502 ARG B N 1
ATOM 10242 C CA . ARG B 1 502 ? -35.656 16.578 -23.375 1 61 502 ARG B CA 1
ATOM 10243 C C . ARG B 1 502 ? -36.625 16.047 -24.453 1 61 502 ARG B C 1
ATOM 10245 O O . ARG B 1 502 ? -37.844 16.031 -24.266 1 61 502 ARG B O 1
ATOM 10252 N N . LYS B 1 503 ? -35.875 15.562 -25.422 1 66.25 503 LYS B N 1
ATOM 10253 C CA . LYS B 1 503 ? -36.656 15.281 -26.609 1 66.25 503 LYS B CA 1
ATOM 10254 C C . LYS B 1 503 ? -37.375 13.93 -26.484 1 66.25 503 LYS B C 1
ATOM 10256 O O . LYS B 1 503 ? -38.469 13.758 -27.016 1 66.25 503 LYS B O 1
ATOM 10261 N N . TYR B 1 504 ? -36.781 12.922 -25.766 1 74.69 504 TYR B N 1
ATOM 10262 C CA . TYR B 1 504 ? -37.406 11.602 -25.766 1 74.69 504 TYR B CA 1
ATOM 10263 C C . TYR B 1 504 ? -38.156 11.359 -24.453 1 74.69 504 TYR B C 1
ATOM 10265 O O . TYR B 1 504 ? -37.562 11.336 -23.375 1 74.69 504 TYR B O 1
ATOM 10273 N N . PRO B 1 505 ? -39.5 11.102 -24.516 1 78.12 505 PRO B N 1
ATOM 10274 C CA . PRO B 1 505 ? -40.312 10.938 -23.312 1 78.12 505 PRO B CA 1
ATOM 10275 C C . PRO B 1 505 ? -39.938 9.695 -22.516 1 78.12 505 PRO B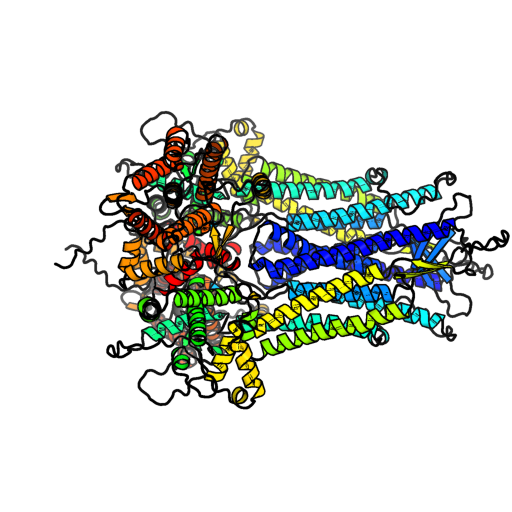 C 1
ATOM 10277 O O . PRO B 1 505 ? -40.031 9.703 -21.281 1 78.12 505 PRO B O 1
ATOM 10280 N N . THR B 1 506 ? -39.531 8.664 -23.172 1 81.38 506 THR B N 1
ATOM 10281 C CA . THR B 1 506 ? -39.125 7.449 -22.453 1 81.38 506 THR B CA 1
ATOM 10282 C C . THR B 1 506 ? -37.875 7.688 -21.625 1 81.38 506 THR B C 1
ATOM 10284 O O . THR B 1 506 ? -37.75 7.168 -20.516 1 81.38 506 THR B O 1
ATOM 10287 N N . LEU B 1 507 ? -37.062 8.406 -22.188 1 81.12 507 LEU B N 1
ATOM 10288 C CA . LEU B 1 507 ? -35.844 8.734 -21.469 1 81.12 507 LEU B CA 1
ATOM 10289 C C . LEU B 1 507 ? -36.125 9.617 -20.25 1 81.12 507 LEU B C 1
ATOM 10291 O O . LEU B 1 507 ? -35.5 9.484 -19.203 1 81.12 507 LEU B O 1
ATOM 10295 N N . LYS B 1 508 ? -37.125 10.406 -20.391 1 81.44 508 LYS B N 1
ATOM 10296 C CA . LYS B 1 508 ? -37.531 11.273 -19.281 1 81.44 508 LYS B CA 1
ATOM 10297 C C . LYS B 1 508 ? -38.094 10.461 -18.125 1 81.44 508 LYS B C 1
ATOM 10299 O O . LYS B 1 508 ? -37.812 10.734 -16.953 1 81.44 508 LYS B O 1
ATOM 10304 N N . LYS B 1 509 ? -38.875 9.43 -18.453 1 84.25 509 LYS B N 1
ATOM 10305 C CA . LYS B 1 509 ? -39.406 8.57 -17.406 1 84.25 509 LYS B CA 1
ATOM 10306 C C . LYS B 1 509 ? -38.312 7.797 -16.688 1 84.25 509 LYS B C 1
ATOM 10308 O O . LYS B 1 509 ? -38.375 7.637 -15.469 1 84.25 509 LYS B O 1
ATOM 10313 N N . PHE B 1 510 ? -37.469 7.371 -17.5 1 85.19 510 PHE B N 1
ATOM 10314 C CA . PHE B 1 510 ? -36.344 6.641 -16.922 1 85.19 510 PHE B CA 1
ATOM 10315 C C . PHE B 1 510 ? -35.531 7.543 -16.016 1 85.19 510 PHE B C 1
ATOM 10317 O O . PHE B 1 510 ? -35.125 7.133 -14.922 1 85.19 510 PHE B O 1
ATOM 10324 N N . VAL B 1 511 ? -35.281 8.688 -16.469 1 86.12 511 VAL B N 1
ATOM 10325 C CA . VAL B 1 511 ? -34.5 9.656 -15.703 1 86.12 511 VAL B CA 1
ATOM 10326 C C . VAL B 1 511 ? -35.25 9.977 -14.398 1 86.12 511 VAL B C 1
ATOM 10328 O O . VAL B 1 511 ? -34.625 10.055 -13.336 1 86.12 511 VAL B O 1
ATOM 10331 N N . ASP B 1 512 ? -36.5 10.055 -14.469 1 85.75 512 ASP B N 1
ATOM 10332 C CA . ASP B 1 512 ? -37.281 10.336 -13.273 1 85.75 512 ASP B CA 1
ATOM 10333 C C . ASP B 1 512 ? -37.219 9.18 -12.281 1 85.75 512 ASP B C 1
ATOM 10335 O O . ASP B 1 512 ? -37.125 9.398 -11.07 1 85.75 512 ASP B O 1
ATOM 10339 N N . HIS B 1 513 ? -37.188 8.102 -12.812 1 87 513 HIS B N 1
ATOM 10340 C CA . HIS B 1 513 ? -37.094 6.926 -11.953 1 87 513 HIS B CA 1
ATOM 10341 C C . HIS B 1 513 ? -35.719 6.852 -11.273 1 87 513 HIS B C 1
ATOM 10343 O O . HIS B 1 513 ? -35.656 6.57 -10.07 1 87 513 HIS B O 1
ATOM 10349 N N . VAL B 1 514 ? -34.719 7.109 -11.984 1 87.81 514 VAL B N 1
ATOM 10350 C CA . VAL B 1 514 ? -33.375 7.027 -11.469 1 87.81 514 VAL B CA 1
ATOM 10351 C C . VAL B 1 514 ? -33.156 8.102 -10.406 1 87.81 514 VAL B C 1
ATOM 10353 O O . VAL B 1 514 ? -32.531 7.855 -9.375 1 87.81 514 VAL B O 1
ATOM 10356 N N . LEU B 1 515 ? -33.656 9.234 -10.594 1 89.06 515 LEU B N 1
ATOM 10357 C CA . LEU B 1 515 ? -33.438 10.375 -9.719 1 89.06 515 LEU B CA 1
ATOM 10358 C C . LEU B 1 515 ? -34.188 10.195 -8.391 1 89.06 515 LEU B C 1
ATOM 10360 O O . LEU B 1 515 ? -33.719 10.664 -7.352 1 89.06 515 LEU B O 1
ATOM 10364 N N . HIS B 1 516 ? -35.219 9.391 -8.375 1 86.56 516 HIS B N 1
ATOM 10365 C CA . HIS B 1 516 ? -36.031 9.352 -7.164 1 86.56 516 HIS B CA 1
ATOM 10366 C C . HIS B 1 516 ? -35.875 8.016 -6.438 1 86.56 516 HIS B C 1
ATOM 10368 O O . HIS B 1 516 ? -36.281 7.887 -5.281 1 86.56 516 HIS B O 1
ATOM 10374 N N . HIS B 1 517 ? -35.219 7.152 -7.047 1 84.06 517 HIS B N 1
ATOM 10375 C CA . HIS B 1 517 ? -35.094 5.855 -6.391 1 84.06 517 HIS B CA 1
ATOM 10376 C C . HIS B 1 517 ? -33.75 5.77 -5.641 1 84.06 517 HIS B C 1
ATOM 10378 O O . HIS B 1 517 ? -32.719 6.168 -6.168 1 84.06 517 HIS B O 1
ATOM 10384 N N . ARG B 1 518 ? -33.969 5.336 -4.309 1 76.56 518 ARG B N 1
ATOM 10385 C CA . ARG B 1 518 ? -32.781 5.156 -3.488 1 76.56 518 ARG B CA 1
ATOM 10386 C C . ARG B 1 518 ? -32.531 3.678 -3.205 1 76.56 518 ARG B C 1
ATOM 10388 O O . ARG B 1 518 ? -33.438 2.949 -2.826 1 76.56 518 ARG B O 1
ATOM 10395 N N . CYS B 1 519 ? -31.312 3.301 -3.627 1 76.19 519 CYS B N 1
ATOM 10396 C CA . CYS B 1 519 ? -30.906 1.93 -3.326 1 76.19 519 CYS B CA 1
ATOM 10397 C C . CYS B 1 519 ? -30.25 1.843 -1.958 1 76.19 519 CYS B C 1
ATOM 10399 O O . CYS B 1 519 ? -29.234 2.494 -1.717 1 76.19 519 CYS B O 1
ATOM 10401 N N . LYS B 1 520 ? -30.797 1.038 -1.055 1 73.69 520 LYS B N 1
ATOM 10402 C CA . LYS B 1 520 ? -30.328 0.877 0.316 1 73.69 520 LYS B CA 1
ATOM 10403 C C . LYS B 1 520 ? -28.938 0.234 0.345 1 73.69 520 LYS B C 1
ATOM 10405 O O . LYS B 1 520 ? -28.172 0.462 1.275 1 73.69 520 LYS B O 1
ATOM 10410 N N . LEU B 1 521 ? -28.656 -0.482 -0.676 1 71.5 521 LEU B N 1
ATOM 10411 C CA . LEU B 1 521 ? -27.391 -1.207 -0.709 1 71.5 521 LEU B CA 1
ATOM 10412 C C . LEU B 1 521 ? -26.219 -0.25 -0.897 1 71.5 521 LEU B C 1
ATOM 10414 O O . LEU B 1 521 ? -25.078 -0.586 -0.572 1 71.5 521 LEU B O 1
ATOM 10418 N N . LEU B 1 522 ? -26.516 0.975 -1.285 1 73.06 522 LEU B N 1
ATOM 10419 C CA . LEU B 1 522 ? -25.438 1.908 -1.598 1 73.06 522 LEU B CA 1
ATOM 10420 C C . LEU B 1 522 ? -25.281 2.953 -0.497 1 73.06 522 LEU B C 1
ATOM 10422 O O . LEU B 1 522 ? -24.453 3.852 -0.598 1 73.06 522 LEU B O 1
ATOM 10426 N N . ARG B 1 523 ? -26.109 2.678 0.597 1 71.75 523 ARG B N 1
ATOM 10427 C CA . ARG B 1 523 ? -25.938 3.58 1.731 1 71.75 523 ARG B CA 1
ATOM 10428 C C . ARG B 1 523 ? -24.797 3.111 2.637 1 71.75 523 ARG B C 1
ATOM 10430 O O . ARG B 1 523 ? -24.781 1.961 3.08 1 71.75 523 ARG B O 1
ATOM 10437 N N . HIS B 1 524 ? -23.812 3.943 2.84 1 72.69 524 HIS B N 1
ATOM 10438 C CA . HIS B 1 524 ? -22.625 3.545 3.576 1 72.69 524 HIS B CA 1
ATOM 10439 C C . HIS B 1 524 ? -22.828 3.705 5.078 1 72.69 524 HIS B C 1
ATOM 10441 O O . HIS B 1 524 ? -22.656 2.75 5.84 1 72.69 524 HIS B O 1
ATOM 10447 N N . TRP B 1 525 ? -23.234 4.738 5.66 1 73.31 525 TRP B N 1
ATOM 10448 C CA . TRP B 1 525 ? -23.359 4.965 7.098 1 73.31 525 TRP B CA 1
ATOM 10449 C C . TRP B 1 525 ? -24.672 4.41 7.625 1 73.31 525 TRP B C 1
ATOM 10451 O O . TRP B 1 525 ? -24.75 3.939 8.766 1 73.31 525 TRP B O 1
ATOM 10461 N N . ASN B 1 526 ? -25.656 3.949 6.934 1 74.62 526 ASN B N 1
ATOM 10462 C CA . ASN B 1 526 ? -26.969 3.408 7.254 1 74.62 526 ASN B CA 1
ATOM 10463 C C . ASN B 1 526 ? -27.531 4.02 8.539 1 74.62 526 ASN B C 1
ATOM 10465 O O . ASN B 1 526 ? -28.219 3.346 9.297 1 74.62 526 ASN B O 1
ATOM 10469 N N . ASN B 1 527 ? -27.125 5.25 9.031 1 84.69 527 ASN B N 1
ATOM 10470 C CA . ASN B 1 527 ? -27.656 5.969 10.188 1 84.69 527 ASN B CA 1
ATOM 10471 C C . ASN B 1 527 ? -27.531 5.145 11.461 1 84.69 527 ASN B C 1
ATOM 10473 O O . ASN B 1 527 ? -28.469 5.082 12.266 1 84.69 527 ASN B O 1
ATOM 10477 N N . LYS B 1 528 ? -26.453 4.473 11.586 1 86.38 528 LYS B N 1
ATOM 10478 C CA . LYS B 1 528 ? -26.25 3.648 12.773 1 86.38 528 LYS B CA 1
ATOM 10479 C C . LYS B 1 528 ? -25.031 4.121 13.562 1 86.38 528 LYS B C 1
ATOM 10481 O O . LYS B 1 528 ? -24.125 4.754 13.008 1 86.38 528 LYS B O 1
ATOM 10486 N N . MET B 1 529 ? -25.125 3.926 14.859 1 90.69 529 MET B N 1
ATOM 10487 C CA . MET B 1 529 ? -23.984 4.207 15.734 1 90.69 529 MET B CA 1
ATOM 10488 C C . MET B 1 529 ? -23.688 3.01 16.641 1 90.69 529 MET B C 1
ATOM 10490 O O . MET B 1 529 ? -24.609 2.357 17.141 1 90.69 529 MET B O 1
ATOM 10494 N N . ASN B 1 530 ? -22.484 2.686 16.734 1 89.44 530 ASN B N 1
ATOM 10495 C CA . ASN B 1 530 ? -22.078 1.599 17.625 1 89.44 530 ASN B CA 1
ATOM 10496 C C . ASN B 1 530 ? -22.016 2.053 19.078 1 89.44 530 ASN B C 1
ATOM 10498 O O . ASN B 1 530 ? -21.734 3.221 19.359 1 89.44 530 ASN B O 1
ATOM 10502 N N . GLN B 1 531 ? -22.406 1.146 19.922 1 91.62 531 GLN B N 1
ATOM 10503 C CA . GLN B 1 531 ? -22.453 1.476 21.328 1 91.62 531 GLN B CA 1
ATOM 10504 C C . GLN B 1 531 ? -21.781 0.401 22.172 1 91.62 531 GLN B C 1
ATOM 10506 O O . GLN B 1 531 ? -21.734 -0.769 21.797 1 91.62 531 GLN B O 1
ATOM 10511 N N . CYS B 1 532 ? -21.109 0.913 23.172 1 90 532 CYS B N 1
ATOM 10512 C CA . CYS B 1 532 ? -20.469 0.053 24.156 1 90 532 CYS B CA 1
ATOM 10513 C C . CYS B 1 532 ? -20.641 0.619 25.562 1 90 532 CYS B C 1
ATOM 10515 O O . CYS B 1 532 ? -20.75 1.833 25.75 1 90 532 CYS B O 1
ATOM 10517 N N . SER B 1 533 ? -20.859 -0.319 26.5 1 89.56 533 SER B N 1
ATOM 10518 C CA . SER B 1 533 ? -20.969 0.113 27.891 1 89.56 533 SER B CA 1
ATOM 10519 C C . SER B 1 533 ? -20.031 -0.672 28.797 1 89.56 533 SER B C 1
ATOM 10521 O O . SER B 1 533 ? -19.766 -1.852 28.547 1 89.56 533 SER B O 1
ATOM 10523 N N . ILE B 1 534 ? -19.484 -0.001 29.719 1 89.12 534 ILE B N 1
ATOM 10524 C CA . ILE B 1 534 ? -18.578 -0.627 30.688 1 89.12 534 ILE B CA 1
ATOM 10525 C C . ILE B 1 534 ? -19.375 -1.415 31.719 1 89.12 534 ILE B C 1
ATOM 10527 O O . ILE B 1 534 ? -19.016 -2.543 32.062 1 89.12 534 ILE B O 1
ATOM 10531 N N . LEU B 1 535 ? -20.469 -0.731 32.156 1 85.75 535 LEU B N 1
ATOM 10532 C CA . LEU B 1 535 ? -21.297 -1.369 33.188 1 85.75 535 LEU B CA 1
ATOM 10533 C C . LEU B 1 535 ? -22.438 -2.15 32.531 1 85.75 535 LEU B C 1
ATOM 10535 O O . LEU B 1 535 ? -23.031 -1.69 31.562 1 85.75 535 LEU B O 1
ATOM 10539 N N . VAL B 1 536 ? -22.562 -3.408 32.781 1 70.88 536 VAL B N 1
ATOM 10540 C CA . VAL B 1 536 ? -23.672 -4.211 32.281 1 70.88 536 VAL B CA 1
ATOM 10541 C C . VAL B 1 536 ? -24.906 -3.979 33.156 1 70.88 536 VAL B C 1
ATOM 10543 O O . VAL B 1 536 ? -24.984 -4.457 34.281 1 70.88 536 VAL B O 1
ATOM 10546 N N . LEU B 1 537 ? -25.641 -3.049 32.75 1 62.97 537 LEU B N 1
ATOM 10547 C CA . LEU B 1 537 ? -26.781 -2.674 33.531 1 62.97 537 LEU B CA 1
ATOM 10548 C C . LEU B 1 537 ? -27.875 -3.734 33.469 1 62.97 537 LEU B C 1
ATOM 10550 O O . LEU B 1 537 ? -28.578 -3.99 34.438 1 62.97 537 LEU B O 1
ATOM 10554 N N . HIS B 1 538 ? -28.016 -4.305 32.188 1 58.28 538 HIS B N 1
ATOM 10555 C CA . HIS B 1 538 ? -29.047 -5.328 32.062 1 58.28 538 HIS B CA 1
ATOM 10556 C C . HIS B 1 538 ? -28.469 -6.652 31.594 1 58.28 538 HIS B C 1
ATOM 10558 O O . HIS B 1 538 ? -27.984 -6.746 30.453 1 58.28 538 HIS B O 1
ATOM 10564 N N . ARG B 1 539 ? -27.938 -7.387 32.5 1 53.25 539 ARG B N 1
ATOM 10565 C CA . ARG B 1 539 ? -27.359 -8.672 32.156 1 53.25 539 ARG B CA 1
ATOM 10566 C C . ARG B 1 539 ? -28.359 -9.539 31.391 1 53.25 539 ARG B C 1
ATOM 10568 O O . ARG B 1 539 ? -29.391 -9.922 31.938 1 53.25 539 ARG B O 1
ATOM 10575 N N . ARG B 1 540 ? -28.391 -9.266 30.109 1 52.81 540 ARG B N 1
ATOM 10576 C CA . ARG B 1 540 ? -29.188 -10.234 29.375 1 52.81 540 ARG B CA 1
ATOM 10577 C C . ARG B 1 540 ? -28.625 -11.641 29.516 1 52.81 540 ARG B C 1
ATOM 10579 O O . ARG B 1 540 ? -27.422 -11.859 29.312 1 52.81 540 ARG B O 1
ATOM 10586 N N . ARG B 1 541 ? -29.281 -12.414 30.266 1 48.22 541 ARG B N 1
ATOM 10587 C CA . ARG B 1 541 ? -28.938 -13.812 30.5 1 48.22 541 ARG B CA 1
ATOM 10588 C C . ARG B 1 541 ? -28.984 -14.617 29.219 1 48.22 541 ARG B C 1
ATOM 10590 O O . ARG B 1 541 ? -29.25 -15.812 29.234 1 48.22 541 ARG B O 1
ATOM 10597 N N . ILE B 1 542 ? -28.828 -13.953 28.125 1 53.91 542 ILE B N 1
ATOM 10598 C CA . ILE B 1 542 ? -28.906 -14.805 26.938 1 53.91 542 ILE B CA 1
ATOM 10599 C C . ILE B 1 542 ? -27.578 -15.547 26.75 1 53.91 542 ILE B C 1
ATOM 10601 O O . ILE B 1 542 ? -26.5 -14.945 26.859 1 53.91 542 ILE B O 1
ATOM 10605 N N . PRO B 1 543 ? -27.641 -16.812 26.719 1 56.69 543 PRO B N 1
ATOM 10606 C CA . PRO B 1 543 ? -26.484 -17.688 26.562 1 56.69 543 PRO B CA 1
ATOM 10607 C C . PRO B 1 543 ? -25.516 -17.203 25.484 1 56.69 543 PRO B C 1
ATOM 10609 O O . PRO B 1 543 ? -24.297 -17.375 25.625 1 56.69 543 PRO B O 1
ATOM 10612 N N . VAL B 1 544 ? -26 -16.594 24.516 1 58.06 544 VAL B N 1
ATOM 10613 C CA . VAL B 1 544 ? -25.141 -16.156 23.406 1 58.06 544 VAL B CA 1
ATOM 10614 C C . VAL B 1 544 ? -24.219 -15.039 23.875 1 58.06 544 VAL B C 1
ATOM 10616 O O . VAL B 1 544 ? -23.047 -14.984 23.484 1 58.06 544 VAL B O 1
ATOM 10619 N N . VAL B 1 545 ? -24.797 -14.281 24.75 1 58.91 545 VAL B N 1
ATOM 10620 C CA . VAL B 1 545 ? -24 -13.195 25.312 1 58.91 545 VAL B CA 1
ATOM 10621 C C . VAL B 1 545 ? -22.891 -13.766 26.203 1 58.91 545 VAL B C 1
ATOM 10623 O O . VAL B 1 545 ? -21.781 -13.242 26.234 1 58.91 545 VAL B O 1
ATOM 10626 N N . PHE B 1 546 ? -23.297 -14.906 26.766 1 57.03 546 PHE B N 1
ATOM 10627 C CA . PHE B 1 546 ? -22.297 -15.586 27.578 1 57.03 546 PHE B CA 1
ATOM 10628 C C . PHE B 1 546 ? -21.156 -16.094 26.719 1 57.03 546 PHE B C 1
ATOM 10630 O O . PHE B 1 546 ? -19.984 -15.977 27.078 1 57.03 546 PHE B O 1
ATOM 10637 N N . LEU B 1 547 ? -21.531 -16.703 25.625 1 58.06 547 LEU B N 1
ATOM 10638 C CA . LEU B 1 547 ? -20.5 -17.219 24.719 1 58.06 547 LEU B CA 1
ATOM 10639 C C . LEU B 1 547 ? -19.656 -16.078 24.141 1 58.06 547 LEU B C 1
ATOM 10641 O O . LEU B 1 547 ? -18.453 -16.219 23.984 1 58.06 547 LEU B O 1
ATOM 10645 N N . GLN B 1 548 ? -20.312 -15.07 23.938 1 59.69 548 GLN B N 1
ATOM 10646 C CA . GLN B 1 548 ? -19.609 -13.914 23.406 1 59.69 548 GLN B CA 1
ATOM 10647 C C . GLN B 1 548 ? -18.625 -13.352 24.438 1 59.69 548 GLN B C 1
ATOM 10649 O O . GLN B 1 548 ? -17.516 -12.93 24.078 1 59.69 548 GLN B O 1
ATOM 10654 N N . ARG B 1 549 ? -19.125 -13.469 25.609 1 58.09 549 ARG B N 1
ATOM 10655 C CA . ARG B 1 549 ? -18.25 -13.031 26.703 1 58.09 549 ARG B CA 1
ATOM 10656 C C . ARG B 1 549 ? -17.062 -13.969 26.859 1 58.09 549 ARG B C 1
ATOM 10658 O O . ARG B 1 549 ? -15.953 -13.523 27.188 1 58.09 549 ARG B O 1
ATOM 10665 N N . LEU B 1 550 ? -17.406 -15.133 26.578 1 54.28 550 LEU B N 1
ATOM 10666 C CA . LEU B 1 550 ? -16.344 -16.125 26.719 1 54.28 550 LEU B CA 1
ATOM 10667 C C . LEU B 1 550 ? -15.297 -15.945 25.625 1 54.28 550 LEU B C 1
ATOM 10669 O O . LEU B 1 550 ? -14.102 -16.125 25.859 1 54.28 550 LEU B O 1
ATOM 10673 N N . ILE B 1 551 ? -15.93 -15.625 24.516 1 57.38 551 ILE B N 1
ATOM 10674 C CA . ILE B 1 551 ? -14.984 -15.508 23.406 1 57.38 551 ILE B CA 1
ATOM 10675 C C . ILE B 1 551 ? -14.484 -14.07 23.312 1 57.38 551 ILE B C 1
ATOM 10677 O O . ILE B 1 551 ? -13.711 -13.742 22.406 1 57.38 551 ILE B O 1
ATOM 10681 N N . HIS B 1 552 ? -14.711 -13.352 24.297 1 54.66 552 HIS B N 1
ATOM 10682 C CA . HIS B 1 552 ? -14.258 -11.961 24.375 1 54.66 552 HIS B CA 1
ATOM 10683 C C . HIS B 1 552 ? -14.625 -11.188 23.125 1 54.66 552 HIS B C 1
ATOM 10685 O O . HIS B 1 552 ? -13.789 -10.469 22.562 1 54.66 552 HIS B O 1
ATOM 10691 N N . LEU B 1 553 ? -15.742 -11.578 22.609 1 58.12 553 LEU B N 1
ATOM 10692 C CA . LEU B 1 553 ? -16.188 -10.797 21.469 1 58.12 553 LEU B CA 1
ATOM 10693 C C . LEU B 1 553 ? -16.594 -9.391 21.891 1 58.12 553 LEU B C 1
ATOM 10695 O O . LEU B 1 553 ? -17.156 -9.203 22.969 1 58.12 553 LEU B O 1
ATOM 10699 N N . PRO B 1 554 ? -16.203 -8.438 21.078 1 60.03 554 PRO B N 1
ATOM 10700 C CA . PRO B 1 554 ? -16.484 -7.055 21.469 1 60.03 554 PRO B CA 1
ATOM 10701 C C . PRO B 1 554 ? -17.984 -6.812 21.688 1 60.03 554 PRO B C 1
ATOM 10703 O O . PRO B 1 554 ? -18.812 -7.324 20.938 1 60.03 554 PRO B O 1
ATOM 10706 N N . ASP B 1 555 ? -18.391 -6.438 22.938 1 65.25 555 ASP B N 1
ATOM 10707 C CA . ASP B 1 555 ? -19.75 -6.055 23.297 1 65.25 555 ASP B CA 1
ATOM 10708 C C . ASP B 1 555 ? -20.203 -4.828 22.5 1 65.25 555 ASP B C 1
ATOM 10710 O O . ASP B 1 555 ? -20.297 -3.732 23.062 1 65.25 555 ASP B O 1
ATOM 10714 N N . GLN B 1 556 ? -20.109 -4.941 21.172 1 75.19 556 GLN B N 1
ATOM 10715 C CA . GLN B 1 556 ? -20.547 -3.799 20.375 1 75.19 556 GLN B CA 1
ATOM 10716 C C . GLN B 1 556 ? -21.891 -4.078 19.703 1 75.19 556 GLN B C 1
ATOM 10718 O O . GLN B 1 556 ? -22.125 -5.184 19.219 1 75.19 556 GLN B O 1
ATOM 10723 N N . HIS B 1 557 ? -22.828 -3.227 20.031 1 81.69 557 HIS B N 1
ATOM 10724 C CA . HIS B 1 557 ? -24.109 -3.287 19.344 1 81.69 557 HIS B CA 1
ATOM 10725 C C . HIS B 1 557 ? -24.344 -2.021 18.531 1 81.69 557 HIS B C 1
ATOM 10727 O O . HIS B 1 557 ? -23.875 -0.942 18.891 1 81.69 557 HIS B O 1
ATOM 10733 N N . SER B 1 558 ? -24.984 -2.24 17.438 1 86.81 558 SER B N 1
ATOM 10734 C CA . SER B 1 558 ? -25.281 -1.11 16.562 1 86.81 558 SER B CA 1
ATOM 10735 C C . SER B 1 558 ? -26.75 -0.703 16.656 1 86.81 558 SER B C 1
ATOM 10737 O O . SER B 1 558 ? -27.641 -1.558 16.672 1 86.81 558 SER B O 1
ATOM 10739 N N . GLU B 1 559 ? -26.891 0.549 16.984 1 89.75 559 GLU B N 1
ATOM 10740 C CA . GLU B 1 559 ? -28.25 1.092 17.062 1 89.75 559 GLU B CA 1
ATOM 10741 C C . GLU B 1 559 ? -28.438 2.258 16.094 1 89.75 559 GLU B C 1
ATOM 10743 O O . GLU B 1 559 ? -27.469 2.924 15.727 1 89.75 559 GLU B O 1
ATOM 10748 N N . LYS B 1 560 ? -29.641 2.404 15.703 1 91.19 560 LYS B N 1
ATOM 10749 C CA . LYS B 1 560 ? -29.953 3.564 14.875 1 91.19 560 LYS B CA 1
ATOM 10750 C C . LYS B 1 560 ? -29.766 4.863 15.656 1 91.19 560 LYS B C 1
ATOM 10752 O O . LYS B 1 560 ? -30.125 4.945 16.828 1 91.19 560 LYS B O 1
ATOM 10757 N N . VAL B 1 561 ? -29.25 5.836 15.055 1 93.38 561 VAL B N 1
ATOM 10758 C CA . VAL B 1 561 ? -29.047 7.121 15.719 1 93.38 561 VAL B CA 1
ATOM 10759 C C . VAL B 1 561 ? -30.391 7.777 16 1 93.38 561 VAL B C 1
ATOM 10761 O O . VAL B 1 561 ? -31.125 8.148 15.07 1 93.38 561 VAL B O 1
ATOM 10764 N N . PRO B 1 562 ? -30.672 7.941 17.234 1 93.81 562 PRO B N 1
ATOM 10765 C CA . PRO B 1 562 ? -31.938 8.586 17.562 1 93.81 562 PRO B CA 1
ATOM 10766 C C . PRO B 1 562 ? -32 10.047 17.141 1 93.81 562 PRO B C 1
ATOM 10768 O O . PRO B 1 562 ? -30.969 10.711 17.062 1 93.81 562 PRO B O 1
ATOM 10771 N N . ARG B 1 563 ? -33.156 10.531 16.922 1 92.56 563 ARG B N 1
ATOM 10772 C CA . ARG B 1 563 ? -33.375 11.914 16.516 1 92.56 563 ARG B CA 1
ATOM 10773 C C . ARG B 1 563 ? -32.938 12.883 17.609 1 92.56 563 ARG B C 1
ATOM 10775 O O . ARG B 1 563 ? -32.438 13.969 17.312 1 92.56 563 ARG B O 1
ATOM 10782 N N . ALA B 1 564 ? -33.031 12.414 18.844 1 94.25 564 ALA B N 1
ATOM 10783 C CA . ALA B 1 564 ? -32.656 13.234 19.984 1 94.25 564 ALA B CA 1
ATOM 10784 C C . ALA B 1 564 ? -31.172 13.562 19.953 1 94.25 564 ALA B C 1
ATOM 10786 O O . ALA B 1 564 ? -30.766 14.672 20.312 1 94.25 564 ALA B O 1
ATOM 10787 N N . VAL B 1 565 ? -30.422 12.625 19.531 1 95.12 565 VAL B N 1
ATOM 10788 C CA . VAL B 1 565 ? -28.984 12.805 19.484 1 95.12 565 VAL B CA 1
ATOM 10789 C C . VAL B 1 565 ? -28.625 13.828 18.406 1 95.12 565 VAL B C 1
ATOM 10791 O O . VAL B 1 565 ? -27.828 14.734 18.641 1 95.12 565 VAL B O 1
ATOM 10794 N N . LYS B 1 566 ? -29.281 13.742 17.297 1 92.19 566 LYS B N 1
ATOM 10795 C CA . LYS B 1 566 ? -29.031 14.664 16.188 1 92.19 566 LYS B CA 1
ATOM 10796 C C . LYS B 1 566 ? -29.438 16.094 16.562 1 92.19 566 LYS B C 1
ATOM 10798 O O . LYS B 1 566 ? -28.688 17.031 16.312 1 92.19 566 LYS B O 1
ATOM 10803 N N . THR B 1 567 ? -30.5 16.172 17.219 1 91.5 567 THR B N 1
ATOM 10804 C CA . THR B 1 567 ? -31.031 17.484 17.578 1 91.5 567 THR B CA 1
ATOM 10805 C C . THR B 1 567 ? -30.125 18.172 18.594 1 91.5 567 THR B C 1
ATOM 10807 O O . THR B 1 567 ? -29.828 19.359 18.469 1 91.5 567 THR B O 1
ATOM 10810 N N . ILE B 1 568 ? -29.688 17.453 19.562 1 92.88 568 ILE B N 1
ATOM 10811 C CA . ILE B 1 568 ? -28.875 18.047 20.609 1 92.88 568 ILE B CA 1
ATOM 10812 C C . ILE B 1 568 ? -27.531 18.5 20.047 1 92.88 568 ILE B C 1
ATOM 10814 O O . ILE B 1 568 ? -26.984 19.516 20.453 1 92.88 568 ILE B O 1
ATOM 10818 N N . ILE B 1 569 ? -26.969 17.75 19.188 1 91.38 569 ILE B N 1
ATOM 10819 C CA . ILE B 1 569 ? -25.672 18.078 18.578 1 91.38 569 ILE B CA 1
ATOM 10820 C C . ILE B 1 569 ? -25.812 19.359 17.75 1 91.38 569 ILE B C 1
ATOM 10822 O O . ILE B 1 569 ? -24.969 20.25 17.859 1 91.38 569 ILE B O 1
ATOM 10826 N N . VAL B 1 570 ? -26.906 19.453 16.969 1 89.5 570 VAL B N 1
ATOM 10827 C CA . VAL B 1 570 ? -27.109 20.609 16.125 1 89.5 570 VAL B CA 1
ATOM 10828 C C . VAL B 1 570 ? -27.406 21.844 16.984 1 89.5 570 VAL B C 1
ATOM 10830 O O . VAL B 1 570 ? -26.938 22.938 16.688 1 89.5 570 VAL B O 1
ATOM 10833 N N . GLU B 1 571 ? -28.109 21.578 18.031 1 88.06 571 GLU B N 1
ATOM 10834 C CA . GLU B 1 571 ? -28.406 22.688 18.938 1 88.06 571 GLU B CA 1
ATOM 10835 C C . GLU B 1 571 ? -27.141 23.203 19.609 1 88.06 571 GLU B C 1
ATOM 10837 O O . GLU B 1 571 ? -26.984 24.422 19.781 1 88.06 571 GLU B O 1
ATOM 10842 N N . THR B 1 572 ? -26.312 22.312 20.016 1 87.81 572 THR B N 1
ATOM 10843 C CA . THR B 1 572 ? -25.047 22.703 20.625 1 87.81 572 THR B CA 1
ATOM 10844 C C . THR B 1 572 ? -24.172 23.469 19.641 1 87.81 572 THR B C 1
ATOM 10846 O O . THR B 1 572 ? -23.531 24.453 20 1 87.81 572 THR B O 1
ATOM 10849 N N . LEU B 1 573 ? -24.188 23.094 18.453 1 85.5 573 LEU B N 1
ATOM 10850 C CA . LEU B 1 573 ? -23.422 23.781 17.422 1 85.5 573 LEU B CA 1
ATOM 10851 C C . LEU B 1 573 ? -23.969 25.172 17.156 1 85.5 573 LEU B C 1
ATOM 10853 O O . LEU B 1 573 ? -23.203 26.125 16.938 1 85.5 573 LEU B O 1
ATOM 10857 N N . ARG B 1 574 ? -25.266 25.281 17.188 1 83.19 574 ARG B N 1
ATOM 10858 C CA . ARG B 1 574 ? -25.938 26.562 16.984 1 83.19 574 ARG B CA 1
ATOM 10859 C C . ARG B 1 574 ? -25.594 27.531 18.109 1 83.19 574 ARG B C 1
ATOM 10861 O O . ARG B 1 574 ? -25.5 28.734 17.891 1 83.19 574 ARG B O 1
ATOM 10868 N N . SER B 1 575 ? -25.422 26.969 19.219 1 78.88 575 SER B N 1
ATOM 10869 C CA . SER B 1 575 ? -25.172 27.797 20.391 1 78.88 575 SER B CA 1
ATOM 10870 C C . SER B 1 575 ? -23.797 28.453 20.312 1 78.88 575 SER B C 1
ATOM 10872 O O . SER B 1 575 ? -23.562 29.5 20.938 1 78.88 575 SER B O 1
ATOM 10874 N N . TYR B 1 576 ? -22.875 27.906 19.625 1 74.12 576 TYR B N 1
ATOM 10875 C CA . TYR B 1 576 ? -21.516 28.453 19.516 1 74.12 576 TYR B CA 1
ATOM 10876 C C . TYR B 1 576 ? -21.5 29.672 18.594 1 74.12 576 TYR B C 1
ATOM 10878 O O . TYR B 1 576 ? -20.578 30.484 18.656 1 74.12 576 TYR B O 1
ATOM 10886 N N . GLY B 1 577 ? -22.5 30.094 18.109 1 63.78 577 GLY B N 1
ATOM 10887 C CA . GLY B 1 577 ? -22.578 31.266 17.234 1 63.78 577 GLY B CA 1
ATOM 10888 C C . GLY B 1 577 ? -21.547 31.234 16.125 1 63.78 577 GLY B C 1
ATOM 10889 O O . GLY B 1 577 ? -20.828 30.25 15.945 1 63.78 577 GLY B O 1
ATOM 10890 N N . ARG B 1 578 ? -21.422 32.281 15.242 1 60.5 578 ARG B N 1
ATOM 10891 C CA . ARG B 1 578 ? -20.609 32.469 14.055 1 60.5 578 ARG B CA 1
ATOM 10892 C C . ARG B 1 578 ? -19.141 32.656 14.422 1 60.5 578 ARG B C 1
ATOM 10894 O O . ARG B 1 578 ? -18.25 32.469 13.578 1 60.5 578 ARG B O 1
ATOM 10901 N N . SER B 1 579 ? -18.797 33.219 15.625 1 54.84 579 SER B N 1
ATOM 10902 C CA . SER B 1 579 ? -17.422 33.656 15.844 1 54.84 579 SER B CA 1
ATOM 10903 C C . SER B 1 579 ? -16.484 32.438 15.945 1 54.84 579 SER B C 1
ATOM 10905 O O . SER B 1 579 ? -16.672 31.578 16.797 1 54.84 579 SER B O 1
ATOM 10907 N N . ARG B 1 580 ? -15.844 32.062 14.836 1 52.72 580 ARG B N 1
ATOM 10908 C CA . ARG B 1 580 ? -14.914 31 14.484 1 52.72 580 ARG B CA 1
ATOM 10909 C C . ARG B 1 580 ? -13.906 30.766 15.609 1 52.72 580 ARG B C 1
ATOM 10911 O O . ARG B 1 580 ? -13.586 29.625 15.93 1 52.72 580 ARG B O 1
ATOM 10918 N N . ASN B 1 581 ? -13.32 31.922 15.969 1 48.78 581 ASN B N 1
ATOM 10919 C CA . ASN B 1 581 ? -12.281 31.969 17 1 48.78 581 ASN B CA 1
ATOM 10920 C C . ASN B 1 581 ? -12.82 31.5 18.344 1 48.78 581 ASN B C 1
ATOM 10922 O O . ASN B 1 581 ? -12.094 30.859 19.125 1 48.78 581 ASN B O 1
ATOM 10926 N N . ASN B 1 582 ? -13.969 31.797 18.484 1 44.91 582 ASN B N 1
ATOM 10927 C CA . ASN B 1 582 ? -14.633 31.594 19.766 1 44.91 582 ASN B CA 1
ATOM 10928 C C . ASN B 1 582 ? -15.109 30.156 19.922 1 44.91 582 ASN B C 1
ATOM 10930 O O . ASN B 1 582 ? -15.141 29.625 21.031 1 44.91 582 ASN B O 1
ATOM 10934 N N . SER B 1 583 ? -15.406 29.531 18.859 1 47.66 583 SER B N 1
ATOM 10935 C CA . SER B 1 583 ? -15.992 28.203 18.922 1 47.66 583 SER B CA 1
ATOM 10936 C C . SER B 1 583 ? -14.969 27.172 19.422 1 47.66 583 SER B C 1
ATOM 10938 O O . SER B 1 583 ? -15.305 26.297 20.219 1 47.66 583 SER B O 1
ATOM 10940 N N . VAL B 1 584 ? -13.789 27.359 18.844 1 50.12 584 VAL B N 1
ATOM 10941 C CA . VAL B 1 584 ? -12.688 26.516 19.281 1 50.12 584 VAL B CA 1
ATOM 10942 C C . VAL B 1 584 ? -12.406 26.75 20.766 1 50.12 584 VAL B C 1
ATOM 10944 O O . VAL B 1 584 ? -12.195 25.812 21.531 1 50.12 584 VAL B O 1
ATOM 10947 N N . ILE B 1 585 ? -12.383 28.062 21.062 1 44.94 585 ILE B N 1
ATOM 10948 C CA . ILE B 1 585 ? -12.117 28.469 22.438 1 44.94 585 ILE B CA 1
ATOM 10949 C C . ILE B 1 585 ? -13.242 28 23.344 1 44.94 585 ILE B C 1
ATOM 10951 O O . ILE B 1 585 ? -12.992 27.531 24.469 1 44.94 585 ILE B O 1
ATOM 10955 N N . TYR B 1 586 ? -14.344 28.094 22.797 1 46.88 586 TYR B N 1
ATOM 10956 C CA . TYR B 1 586 ? -15.5 27.734 23.609 1 46.88 586 TYR B CA 1
ATOM 10957 C C . TYR B 1 586 ? -15.57 26.219 23.828 1 46.88 586 TYR B C 1
ATOM 10959 O O . TYR B 1 586 ? -15.961 25.75 24.906 1 46.88 586 TYR B O 1
ATOM 10967 N N . LEU B 1 587 ? -15.109 25.562 22.781 1 51.12 587 LEU B N 1
ATOM 10968 C CA . LEU B 1 587 ? -15.203 24.109 22.922 1 51.12 587 LEU B CA 1
ATOM 10969 C C . LEU B 1 587 ? -14.211 23.594 23.953 1 51.12 587 LEU B C 1
ATOM 10971 O O . LEU B 1 587 ? -14.516 22.656 24.688 1 51.12 587 LEU B O 1
ATOM 10975 N N . ARG B 1 588 ? -12.938 24.125 24 1 51.88 588 ARG B N 1
ATOM 10976 C CA . ARG B 1 588 ? -11.922 23.703 24.969 1 51.88 588 ARG B CA 1
ATOM 10977 C C . ARG B 1 588 ? -12.367 23.984 26.391 1 51.88 588 ARG B C 1
ATOM 10979 O O . ARG B 1 588 ? -12.188 23.141 27.281 1 51.88 588 ARG B O 1
ATOM 10986 N N . ARG B 1 589 ? -12.492 25.391 26.609 1 46.5 589 ARG B N 1
ATOM 10987 C CA . ARG B 1 589 ? -12.617 25.859 27.984 1 46.5 589 ARG B CA 1
ATOM 10988 C C . ARG B 1 589 ? -13.672 25.047 28.75 1 46.5 589 ARG B C 1
ATOM 10990 O O . ARG B 1 589 ? -13.5 24.766 29.938 1 46.5 589 ARG B O 1
ATOM 10997 N N . SER B 1 590 ? -14.914 25.047 28.312 1 50.12 590 SER B N 1
ATOM 10998 C CA . SER B 1 590 ? -15.984 24.828 29.281 1 50.12 590 SER B CA 1
ATOM 10999 C C . SER B 1 590 ? -16.516 23.406 29.203 1 50.12 590 SER B C 1
ATOM 11001 O O . SER B 1 590 ? -17.719 23.172 29.406 1 50.12 590 SER B O 1
ATOM 11003 N N . ILE B 1 591 ? -15.523 22.344 28.656 1 58.34 591 ILE B N 1
ATOM 11004 C CA . ILE B 1 591 ? -16.391 21.172 28.812 1 58.34 591 ILE B CA 1
ATOM 11005 C C . ILE B 1 591 ? -16.5 20.812 30.297 1 58.34 591 ILE B C 1
ATOM 11007 O O . ILE B 1 591 ? -15.531 20.359 30.906 1 58.34 591 ILE B O 1
ATOM 11011 N N . GLN B 1 592 ? -17.203 21.469 30.922 1 67.12 592 GLN B N 1
ATOM 11012 C CA . GLN B 1 592 ? -17.516 21.219 32.312 1 67.12 592 GLN B CA 1
ATOM 11013 C C . GLN B 1 592 ? -18.953 20.719 32.469 1 67.12 592 GLN B C 1
ATOM 11015 O O . GLN B 1 592 ? -19.859 21.156 31.75 1 67.12 592 GLN B O 1
ATOM 11020 N N . LEU B 1 593 ? -18.922 19.609 33.062 1 69.25 593 LEU B N 1
ATOM 11021 C CA . LEU B 1 593 ? -20.25 19.188 33.438 1 69.25 593 LEU B CA 1
ATOM 11022 C C . LEU B 1 593 ? -20.828 20.094 34.531 1 69.25 593 LEU B C 1
ATOM 11024 O O . LEU B 1 593 ? -20.297 20.141 35.656 1 69.25 593 LEU B O 1
ATOM 11028 N N . GLN B 1 594 ? -21.625 21.094 34.062 1 64.94 594 GLN B N 1
ATOM 11029 C CA . GLN B 1 594 ? -22.234 22.031 35 1 64.94 594 GLN B CA 1
ATOM 11030 C C . GLN B 1 594 ? -23.719 21.719 35.219 1 64.94 594 GLN B C 1
ATOM 11032 O O . GLN B 1 594 ? -24.469 21.609 34.25 1 64.94 594 GLN B O 1
ATOM 11037 N N . VAL B 1 595 ? -23.875 21.219 36.344 1 58.62 595 VAL B N 1
ATOM 11038 C CA . VAL B 1 595 ? -25.281 21.031 36.688 1 58.62 595 VAL B CA 1
ATOM 11039 C C . VAL B 1 595 ? -25.734 22.203 37.562 1 58.62 595 VAL B C 1
ATOM 11041 O O . VAL B 1 595 ? -25.234 22.391 38.656 1 58.62 595 VAL B O 1
ATOM 11044 N N . ASP B 1 596 ? -26.594 23.016 36.938 1 59.69 596 ASP B N 1
ATOM 11045 C CA . ASP B 1 596 ? -27 24.25 37.594 1 59.69 596 ASP B CA 1
ATOM 11046 C C . ASP B 1 596 ? -25.812 25.156 37.875 1 59.69 596 ASP B C 1
ATOM 11048 O O . ASP B 1 596 ? -24.969 25.359 37 1 59.69 596 ASP B O 1
ATOM 11052 N N . ASP B 1 597 ? -25.609 25.75 39 1 56.5 597 ASP B N 1
ATOM 11053 C CA . ASP B 1 597 ? -24.531 26.656 39.375 1 56.5 597 ASP B CA 1
ATOM 11054 C C . ASP B 1 597 ? -23.328 25.906 39.938 1 56.5 597 ASP B C 1
ATOM 11056 O O . ASP B 1 597 ? -22.344 26.516 40.344 1 56.5 597 ASP B O 1
ATOM 11060 N N . ASN B 1 598 ? -23.469 24.531 39.875 1 60.59 598 ASN B N 1
ATOM 11061 C CA . ASN B 1 598 ? -22.359 23.781 40.469 1 60.59 598 ASN B CA 1
ATOM 11062 C C . ASN B 1 598 ? -21.531 23.094 39.375 1 60.59 598 ASN B C 1
ATOM 11064 O O . ASN B 1 598 ? -22.062 22.453 38.5 1 60.59 598 ASN B O 1
ATOM 11068 N N . LEU B 1 599 ? -20.297 23.359 39.312 1 58.75 599 LEU B N 1
ATOM 11069 C CA . LEU B 1 599 ? -19.344 22.703 38.438 1 58.75 599 LEU B CA 1
ATOM 11070 C C . LEU B 1 599 ? -18.922 21.359 39 1 58.75 599 LEU B C 1
ATOM 11072 O O . LEU B 1 599 ? -18.375 21.281 40.094 1 58.75 599 LEU B O 1
ATOM 11076 N N . LEU B 1 600 ? -19.266 20.281 38.344 1 63.75 600 LEU B N 1
ATOM 11077 C CA . LEU B 1 600 ? -18.984 18.953 38.875 1 63.75 600 LEU B CA 1
ATOM 11078 C C . LEU B 1 600 ? -17.656 18.422 38.344 1 63.75 600 LEU B C 1
ATOM 11080 O O . LEU B 1 600 ? -16.859 17.859 39.125 1 63.75 600 LEU B O 1
ATOM 11084 N N . TRP B 1 601 ? -17.484 18.422 37.125 1 62.69 601 TRP B N 1
ATOM 11085 C CA . TRP B 1 601 ? -16.328 17.719 36.562 1 62.69 601 TRP B CA 1
ATOM 11086 C C . TRP B 1 601 ? -15.844 18.375 35.281 1 62.69 601 TRP B C 1
ATOM 11088 O O . TRP B 1 601 ? -16.656 18.844 34.469 1 62.69 601 TRP B O 1
ATOM 11098 N N . THR B 1 602 ? -14.531 18.766 35.344 1 59.88 602 THR B N 1
ATOM 11099 C CA . THR B 1 602 ? -13.891 19.297 34.156 1 59.88 602 THR B CA 1
ATOM 11100 C C . THR B 1 602 ? -12.977 18.266 33.531 1 59.88 602 THR B C 1
ATOM 11102 O O . THR B 1 602 ? -12.508 17.344 34.219 1 59.88 602 THR B O 1
ATOM 11105 N N . VAL B 1 603 ? -13.117 18.094 32.219 1 58.53 603 VAL B N 1
ATOM 11106 C CA . VAL B 1 603 ? -12.125 17.266 31.516 1 58.53 603 VAL B CA 1
ATOM 11107 C C . VAL B 1 603 ? -10.727 17.578 32.062 1 58.53 603 VAL B C 1
ATOM 11109 O O . VAL B 1 603 ? -10.273 18.719 31.984 1 58.53 603 VAL B O 1
ATOM 11112 N N . SER B 1 604 ? -10.297 16.797 33.094 1 57.97 604 SER B N 1
ATOM 11113 C CA . SER B 1 604 ? -9.016 16.922 33.781 1 57.97 604 SER B CA 1
ATOM 11114 C C . SER B 1 604 ? -7.852 16.734 32.812 1 57.97 604 SER B C 1
ATOM 11116 O O . SER B 1 604 ? -8.047 16.266 31.688 1 57.97 604 SER B O 1
ATOM 11118 N N . ASN B 1 605 ? -6.707 17.109 33.219 1 60.84 605 ASN B N 1
ATOM 11119 C CA . ASN B 1 605 ? -5.391 16.969 32.594 1 60.84 605 ASN B CA 1
ATOM 11120 C C . ASN B 1 605 ? -5.039 15.516 32.344 1 60.84 605 ASN B C 1
ATOM 11122 O O . ASN B 1 605 ? -4.02 15.227 31.703 1 60.84 605 ASN B O 1
ATOM 11126 N N . ALA B 1 606 ? -5.887 14.531 32.781 1 67.38 606 ALA B N 1
ATOM 11127 C CA . ALA B 1 606 ? -5.488 13.133 32.656 1 67.38 606 ALA B CA 1
ATOM 11128 C C . ALA B 1 606 ? -5.766 12.594 31.25 1 67.38 606 ALA B C 1
ATOM 11130 O O . ALA B 1 606 ? -5.277 11.523 30.875 1 67.38 606 ALA B O 1
ATOM 11131 N N . GLY B 1 607 ? -6.438 13.25 30.484 1 79.88 607 GLY B N 1
ATOM 11132 C CA . GLY B 1 607 ? -6.684 12.797 29.125 1 79.88 607 GLY B CA 1
ATOM 11133 C C . GLY B 1 607 ? -8.156 12.742 28.766 1 79.88 607 GLY B C 1
ATOM 11134 O O . GLY B 1 607 ? -9.016 12.641 29.656 1 79.88 607 GLY B O 1
ATOM 11135 N N . THR B 1 608 ? -8.531 12.82 27.609 1 86.69 608 THR B N 1
ATOM 11136 C CA . THR B 1 608 ? -9.914 12.82 27.141 1 86.69 608 THR B CA 1
ATOM 11137 C C . THR B 1 608 ? -10.555 11.453 27.344 1 86.69 608 THR B C 1
ATOM 11139 O O . THR B 1 608 ? -11.734 11.359 27.703 1 86.69 608 THR B O 1
ATOM 11142 N N . ALA B 1 609 ? -9.805 10.414 27.156 1 91.69 609 ALA B N 1
ATOM 11143 C CA . ALA B 1 609 ? -10.336 9.062 27.328 1 91.69 609 ALA B CA 1
ATOM 11144 C C . ALA B 1 609 ? -10.703 8.789 28.781 1 91.69 609 ALA B C 1
ATOM 11146 O O . ALA B 1 609 ? -11.727 8.164 29.062 1 91.69 609 ALA B O 1
ATOM 11147 N N . ASP B 1 610 ? -9.875 9.258 29.641 1 90.5 610 ASP B N 1
ATOM 11148 C CA . ASP B 1 610 ? -10.148 9.117 31.062 1 90.5 610 ASP B CA 1
ATOM 11149 C C . ASP B 1 610 ? -11.438 9.844 31.453 1 90.5 610 ASP B C 1
ATOM 11151 O O . ASP B 1 610 ? -12.281 9.289 32.156 1 90.5 610 ASP B O 1
ATOM 11155 N N . SER B 1 611 ? -11.578 11.016 30.969 1 89.69 611 SER B N 1
ATOM 11156 C CA . SER B 1 611 ? -12.773 11.812 31.234 1 89.69 611 SER B CA 1
ATOM 11157 C C . SER B 1 611 ? -14.023 11.148 30.672 1 89.69 611 SER B C 1
ATOM 11159 O O . SER B 1 611 ? -15.086 11.188 31.297 1 89.69 611 SER B O 1
ATOM 11161 N N . ILE B 1 612 ? -13.906 10.547 29.5 1 93.12 612 ILE B N 1
ATOM 11162 C CA . ILE B 1 612 ? -15.031 9.859 28.859 1 93.12 612 ILE B CA 1
ATOM 11163 C C . ILE B 1 612 ? -15.469 8.68 29.719 1 93.12 612 ILE B C 1
ATOM 11165 O O . ILE B 1 612 ? -16.656 8.5 29.969 1 93.12 612 ILE B O 1
ATOM 11169 N N . LEU B 1 613 ? -14.539 7.953 30.219 1 94 613 LEU B N 1
ATOM 11170 C CA . LEU B 1 613 ? -14.867 6.758 30.984 1 94 613 LEU B CA 1
ATOM 11171 C C . LEU B 1 613 ? -15.469 7.133 32.344 1 94 613 LEU B C 1
ATOM 11173 O O . LEU B 1 613 ? -16.453 6.531 32.781 1 94 613 LEU B O 1
ATOM 11177 N N . VAL B 1 614 ? -14.898 8.133 32.969 1 92 614 VAL B N 1
ATOM 11178 C CA . VAL B 1 614 ? -15.398 8.586 34.281 1 92 614 VAL B CA 1
ATOM 11179 C C . VAL B 1 614 ? -16.844 9.07 34.125 1 92 614 VAL B C 1
ATOM 11181 O O . VAL B 1 614 ? -17.719 8.664 34.875 1 92 614 VAL B O 1
ATOM 11184 N N . CYS B 1 615 ? -17.078 9.883 33.156 1 92.69 615 CYS B N 1
ATOM 11185 C CA . CYS B 1 615 ? -18.406 10.453 32.969 1 92.69 615 CYS B CA 1
ATOM 11186 C C . CYS B 1 615 ? -19.391 9.383 32.531 1 92.69 615 CYS B C 1
ATOM 11188 O O . CYS B 1 615 ? -20.578 9.453 32.844 1 92.69 615 CYS B O 1
ATOM 11190 N N . HIS B 1 616 ? -18.969 8.398 31.719 1 94.75 616 HIS B N 1
ATOM 11191 C CA . HIS B 1 616 ? -19.844 7.312 31.297 1 94.75 616 HIS B CA 1
ATOM 11192 C C . HIS B 1 616 ? -20.312 6.488 32.5 1 94.75 616 HIS B C 1
ATOM 11194 O O . HIS B 1 616 ? -21.484 6.125 32.594 1 94.75 616 HIS B O 1
ATOM 11200 N N . ILE B 1 617 ? -19.406 6.207 33.344 1 92.94 617 ILE B N 1
ATOM 11201 C CA . ILE B 1 617 ? -19.75 5.449 34.531 1 92.94 617 ILE B CA 1
ATOM 11202 C C . ILE B 1 617 ? -20.75 6.242 35.375 1 92.94 617 ILE B C 1
ATOM 11204 O O . ILE B 1 617 ? -21.75 5.691 35.844 1 92.94 617 ILE B O 1
ATOM 11208 N N . ALA B 1 618 ? -20.516 7.504 35.531 1 91.81 618 ALA B N 1
ATOM 11209 C CA . ALA B 1 618 ? -21.438 8.367 36.281 1 91.81 618 ALA B CA 1
ATOM 11210 C C . ALA B 1 618 ? -22.812 8.391 35.625 1 91.81 618 ALA B C 1
ATOM 11212 O O . ALA B 1 618 ? -23.828 8.328 36.312 1 91.81 618 ALA B O 1
ATOM 11213 N N . THR B 1 619 ? -22.812 8.516 34.281 1 92.81 619 THR B N 1
ATOM 11214 C CA . THR B 1 619 ? -24.062 8.523 33.531 1 92.81 619 THR B CA 1
ATOM 11215 C C . THR B 1 619 ? -24.797 7.188 33.688 1 92.81 619 THR B C 1
ATOM 11217 O O . THR B 1 619 ? -26.016 7.152 33.812 1 92.81 619 THR B O 1
ATOM 11220 N N . SER B 1 620 ? -24.062 6.109 33.656 1 91.94 620 SER B N 1
ATOM 11221 C CA . SER B 1 620 ? -24.656 4.789 33.781 1 91.94 620 SER B CA 1
ATOM 11222 C C . SER B 1 620 ? -25.266 4.605 35.188 1 91.94 620 SER B C 1
ATOM 11224 O O . SER B 1 620 ? -26.328 3.996 35.344 1 91.94 620 SER B O 1
ATOM 11226 N N . ILE B 1 621 ? -24.641 5.082 36.156 1 89.56 621 ILE B N 1
ATOM 11227 C CA . ILE B 1 621 ? -25.156 5.012 37.531 1 89.56 621 ILE B CA 1
ATOM 11228 C C . ILE B 1 621 ? -26.453 5.824 37.656 1 89.56 621 ILE B C 1
ATOM 11230 O O . ILE B 1 621 ? -27.422 5.375 38.25 1 89.56 621 ILE B O 1
ATOM 11234 N N . PHE B 1 622 ? -26.422 6.98 37.031 1 89.62 622 PHE B N 1
ATOM 11235 C CA . PHE B 1 622 ? -27.594 7.836 37.062 1 89.62 622 PHE B CA 1
ATOM 11236 C C . PHE B 1 622 ? -28.734 7.207 36.281 1 89.62 622 PHE B C 1
ATOM 11238 O O . PHE B 1 622 ? -29.906 7.406 36.594 1 89.62 622 PHE B O 1
ATOM 11245 N N . GLU B 1 623 ? -28.438 6.504 35.219 1 89.19 623 GLU B N 1
ATOM 11246 C CA . GLU B 1 623 ? -29.438 5.797 34.438 1 89.19 623 GLU B CA 1
ATOM 11247 C C . GLU B 1 623 ? -30.156 4.746 35.281 1 89.19 623 GLU B C 1
ATOM 11249 O O . GLU B 1 623 ? -31.375 4.551 35.125 1 89.19 623 GLU B O 1
ATOM 11254 N N . VAL B 1 624 ? -29.453 4.055 36.062 1 84.38 624 VAL B N 1
ATOM 11255 C CA . VAL B 1 624 ? -30.047 3.039 36.938 1 84.38 624 VAL B CA 1
ATOM 11256 C C . VAL B 1 624 ? -31 3.699 37.938 1 84.38 624 VAL B C 1
ATOM 11258 O O . VAL B 1 624 ? -32.062 3.143 38.25 1 84.38 624 VAL B O 1
ATOM 11261 N N . ARG B 1 625 ? -30.656 4.785 38.344 1 80.31 625 ARG B N 1
ATOM 11262 C CA . ARG B 1 625 ? -31.5 5.523 39.281 1 80.31 625 ARG B CA 1
ATOM 11263 C C . ARG B 1 625 ? -32.812 5.941 38.625 1 80.31 625 ARG B C 1
ATOM 11265 O O . ARG B 1 625 ? -33.875 5.887 39.25 1 80.31 625 ARG B O 1
ATOM 11272 N N . SER B 1 626 ? -32.625 6.438 37.344 1 72.75 626 SER B N 1
ATOM 11273 C CA . SER B 1 626 ? -33.781 6.992 36.625 1 72.75 626 SER B CA 1
ATOM 11274 C C . SER B 1 626 ? -34.656 5.887 36.062 1 72.75 626 SER B C 1
ATOM 11276 O O . SER B 1 626 ? -35.656 6.164 35.406 1 72.75 626 SER B O 1
ATOM 11278 N N . GLN B 1 627 ? -34.281 4.633 36 1 65.62 627 GLN B N 1
ATOM 11279 C CA . GLN B 1 627 ? -35.125 3.555 35.469 1 65.62 627 GLN B CA 1
ATOM 11280 C C . GLN B 1 627 ? -36.469 3.502 36.188 1 65.62 627 GLN B C 1
ATOM 11282 O O . GLN B 1 627 ? -36.5 3.275 37.406 1 65.62 627 GLN B O 1
ATOM 11287 N N . PRO B 1 628 ? -37.5 4.34 35.688 1 53.16 628 PRO B N 1
ATOM 11288 C CA . PRO B 1 628 ? -38.812 4.422 36.281 1 53.16 628 PRO B CA 1
ATOM 11289 C C . PRO B 1 628 ? -39.469 3.047 36.5 1 53.16 628 PRO B C 1
ATOM 11291 O O . PRO B 1 628 ? -39.219 2.123 35.719 1 53.16 628 PRO B O 1
ATOM 11294 N N . GLN B 1 629 ? -39.969 2.719 37.688 1 48.47 629 GLN B N 1
ATOM 11295 C CA . GLN B 1 629 ? -41.219 1.974 37.844 1 48.47 629 GLN B CA 1
ATOM 11296 C C . GLN B 1 629 ? -42.156 2.242 36.688 1 48.47 629 GLN B C 1
ATOM 11298 O O . GLN B 1 629 ? -43.062 1.448 36.406 1 48.47 629 GLN B O 1
ATOM 11303 N N . SER B 1 630 ? -42.656 3.604 36.406 1 44.53 630 SER B N 1
ATOM 11304 C CA . SER B 1 630 ? -43.812 4.066 35.625 1 44.53 630 SER B CA 1
ATOM 11305 C C . SER B 1 630 ? -43.438 4.191 34.125 1 44.53 630 SER B C 1
ATOM 11307 O O . SER B 1 630 ? -42.281 4.336 33.781 1 44.53 630 SER B O 1
ATOM 11309 N N . HIS B 1 631 ? -44.312 3.961 33.094 1 48.84 631 HIS B N 1
ATOM 11310 C CA . HIS B 1 631 ? -44.625 3.988 31.688 1 48.84 631 HIS B CA 1
ATOM 11311 C C . HIS B 1 631 ? -44.219 5.309 31.047 1 48.84 631 HIS B C 1
ATOM 11313 O O . HIS B 1 631 ? -44.719 5.68 29.984 1 48.84 631 HIS B O 1
ATOM 11319 N N . GLN B 1 632 ? -43.5 6.242 31.594 1 52.53 632 GLN B N 1
ATOM 11320 C CA . GLN B 1 632 ? -43.344 7.535 30.922 1 52.53 632 GLN B CA 1
ATOM 11321 C C . GLN B 1 632 ? -42.25 7.496 29.875 1 52.53 632 GLN B C 1
ATOM 11323 O O . GLN B 1 632 ? -41.188 6.867 30.078 1 52.53 632 GLN B O 1
ATOM 11328 N N . PRO B 1 633 ? -42.531 8.023 28.672 1 61.72 633 PRO B N 1
ATOM 11329 C CA . PRO B 1 633 ? -41.625 8.086 27.516 1 61.72 633 PRO B CA 1
ATOM 11330 C C . PRO B 1 633 ? -40.281 8.742 27.859 1 61.72 633 PRO B C 1
ATOM 11332 O O . PRO B 1 633 ? -40.25 9.719 28.609 1 61.72 633 PRO B O 1
ATOM 11335 N N . LEU B 1 634 ? -39.125 8.133 27.672 1 71.12 634 LEU B N 1
ATOM 11336 C CA . LEU B 1 634 ? -37.75 8.625 27.906 1 71.12 634 LEU B CA 1
ATOM 11337 C C . LEU B 1 634 ? -37.594 10.039 27.359 1 71.12 634 LEU B C 1
ATOM 11339 O O . LEU B 1 634 ? -38 10.32 26.234 1 71.12 634 LEU B O 1
ATOM 11343 N N . SER B 1 635 ? -37.25 11.039 28.188 1 87.06 635 SER B N 1
ATOM 11344 C CA . SER B 1 635 ? -36.969 12.391 27.719 1 87.06 635 SER B CA 1
ATOM 11345 C C . SER B 1 635 ? -35.875 12.398 26.656 1 87.06 635 SER B C 1
ATOM 11347 O O . SER B 1 635 ? -35.031 11.516 26.609 1 87.06 635 SER B O 1
ATOM 11349 N N . ASP B 1 636 ? -36 13.211 25.672 1 92.12 636 ASP B N 1
ATOM 11350 C CA . ASP B 1 636 ? -35.031 13.352 24.562 1 92.12 636 ASP B CA 1
ATOM 11351 C C . ASP B 1 636 ? -33.625 13.57 25.094 1 92.12 636 ASP B C 1
ATOM 11353 O O . ASP B 1 636 ? -32.656 13.07 24.5 1 92.12 636 ASP B O 1
ATOM 11357 N N . HIS B 1 637 ? -33.562 14.203 26.234 1 93.75 637 HIS B N 1
ATOM 11358 C CA . HIS B 1 637 ? -32.25 14.461 26.797 1 93.75 637 HIS B CA 1
ATOM 11359 C C . HIS B 1 637 ? -31.625 13.18 27.375 1 93.75 637 HIS B C 1
ATOM 11361 O O . HIS B 1 637 ? -30.422 12.969 27.266 1 93.75 637 HIS B O 1
ATOM 11367 N N . LYS B 1 638 ? -32.5 12.414 27.984 1 93.94 638 LYS B N 1
ATOM 11368 C CA . LYS B 1 638 ? -32.031 11.133 28.516 1 93.94 638 LYS B CA 1
ATOM 11369 C C . LYS B 1 638 ? -31.531 10.219 27.391 1 93.94 638 LYS B C 1
ATOM 11371 O O . LYS B 1 638 ? -30.453 9.633 27.484 1 93.94 638 LYS B O 1
ATOM 11376 N N . VAL B 1 639 ? -32.219 10.172 26.344 1 94.88 639 VAL B N 1
ATOM 11377 C CA . VAL B 1 639 ? -31.875 9.32 25.203 1 94.88 639 VAL B CA 1
ATOM 11378 C C . VAL B 1 639 ? -30.562 9.805 24.594 1 94.88 639 VAL B C 1
ATOM 11380 O O . VAL B 1 639 ? -29.672 9 24.312 1 94.88 639 VAL B O 1
ATOM 11383 N N . ALA B 1 640 ? -30.453 11.055 24.438 1 96.38 640 ALA B N 1
ATOM 11384 C CA . ALA B 1 640 ? -29.266 11.617 23.812 1 96.38 640 ALA B CA 1
ATOM 11385 C C . ALA B 1 640 ? -28.031 11.375 24.672 1 96.38 640 ALA B C 1
ATOM 11387 O O . ALA B 1 640 ? -26.984 10.961 24.172 1 96.38 640 ALA B O 1
ATOM 11388 N N . ALA B 1 641 ? -28.203 11.578 25.953 1 95.31 641 ALA B N 1
ATOM 11389 C CA . ALA B 1 641 ? -27.062 11.43 26.859 1 95.31 641 ALA B CA 1
ATOM 11390 C C . ALA B 1 641 ? -26.594 9.977 26.922 1 95.31 641 ALA B C 1
ATOM 11392 O O . ALA B 1 641 ? -25.391 9.703 26.875 1 95.31 641 ALA B O 1
ATOM 11393 N N . ILE B 1 642 ? -27.516 9.055 26.984 1 94.5 642 ILE B N 1
ATOM 11394 C CA . ILE B 1 642 ? -27.172 7.637 27.125 1 94.5 642 ILE B CA 1
ATOM 11395 C C . ILE B 1 642 ? -26.5 7.145 25.844 1 94.5 642 ILE B C 1
ATOM 11397 O O . ILE B 1 642 ? -25.453 6.492 25.906 1 94.5 642 ILE B O 1
ATOM 11401 N N . HIS B 1 643 ? -27.031 7.523 24.719 1 95.88 643 HIS B N 1
ATOM 11402 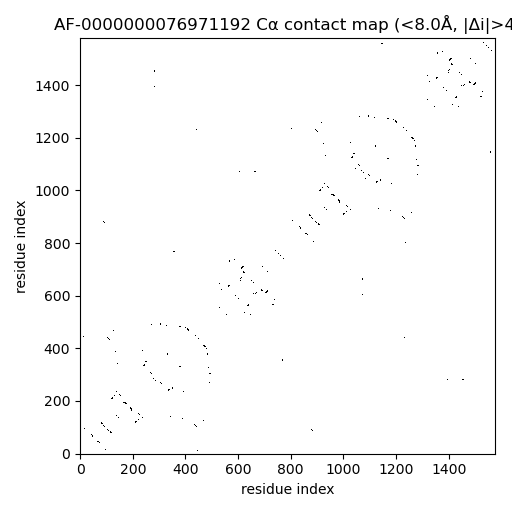C CA . HIS B 1 643 ? -26.5 7.043 23.438 1 95.88 643 HIS B CA 1
ATOM 11403 C C . HIS B 1 643 ? -25.141 7.68 23.141 1 95.88 643 HIS B C 1
ATOM 11405 O O . HIS B 1 643 ? -24.234 7.012 22.625 1 95.88 643 HIS B O 1
ATOM 11411 N N . LEU B 1 644 ? -24.984 8.922 23.453 1 96.88 644 LEU B N 1
ATOM 11412 C CA . LEU B 1 644 ? -23.703 9.586 23.203 1 96.88 644 LEU B CA 1
ATOM 11413 C C . LEU B 1 644 ? -22.625 9.055 24.156 1 96.88 644 LEU B C 1
ATOM 11415 O O . LEU B 1 644 ? -21.469 8.906 23.766 1 96.88 644 LEU B O 1
ATOM 11419 N N . SER B 1 645 ? -23.078 8.828 25.391 1 95.38 645 SER B N 1
ATOM 11420 C CA . SER B 1 645 ? -22.156 8.266 26.359 1 95.38 645 SER B CA 1
ATOM 11421 C C . SER B 1 645 ? -21.641 6.898 25.906 1 95.38 645 SER B C 1
ATOM 11423 O O . SER B 1 645 ? -20.438 6.648 25.891 1 95.38 645 SER B O 1
ATOM 11425 N N . ARG B 1 646 ? -22.516 6.09 25.469 1 95.25 646 ARG B N 1
ATOM 11426 C CA . ARG B 1 646 ? -22.141 4.742 25.047 1 95.25 646 ARG B CA 1
ATOM 11427 C C . ARG B 1 646 ? -21.344 4.781 23.75 1 95.25 646 ARG B C 1
ATOM 11429 O O . ARG B 1 646 ? -20.469 3.943 23.531 1 95.25 646 ARG B O 1
ATOM 11436 N N . TYR B 1 647 ? -21.641 5.715 22.906 1 96.06 647 TYR B N 1
ATOM 11437 C CA . TYR B 1 647 ? -20.891 5.867 21.672 1 96.06 647 TYR B CA 1
ATOM 11438 C C . TYR B 1 647 ? -19.453 6.309 21.938 1 96.06 647 TYR B C 1
ATOM 11440 O O . TYR B 1 647 ? -18.516 5.805 21.328 1 96.06 647 TYR B O 1
ATOM 11448 N N . CYS B 1 648 ? -19.297 7.199 22.828 1 95.94 648 CYS B N 1
ATOM 11449 C CA . CYS B 1 648 ? -17.969 7.691 23.156 1 95.94 648 CYS B CA 1
ATOM 11450 C C . CYS B 1 648 ? -17.109 6.586 23.766 1 95.94 648 CYS B C 1
ATOM 11452 O O . CYS B 1 648 ? -15.906 6.516 23.516 1 95.94 648 CYS B O 1
ATOM 11454 N N . VAL B 1 649 ? -17.719 5.742 24.562 1 95.06 649 VAL B N 1
ATOM 11455 C CA . VAL B 1 649 ? -16.984 4.613 25.125 1 95.06 649 VAL B CA 1
ATOM 11456 C C . VAL B 1 649 ? -16.562 3.656 24.016 1 95.06 649 VAL B C 1
ATOM 11458 O O . VAL B 1 649 ? -15.461 3.107 24.031 1 95.06 649 VAL B O 1
ATOM 11461 N N . TYR B 1 650 ? -17.469 3.559 23.094 1 94.06 650 TYR B N 1
ATOM 11462 C CA . TYR B 1 650 ? -17.141 2.738 21.938 1 94.06 650 TYR B CA 1
ATOM 11463 C C . TYR B 1 650 ? -15.914 3.277 21.219 1 94.06 650 TYR B C 1
ATOM 11465 O O . TYR B 1 650 ? -15.055 2.508 20.781 1 94.06 650 TYR B O 1
ATOM 11473 N N . LEU B 1 651 ? -15.781 4.559 21.047 1 94 651 LEU B N 1
ATOM 11474 C CA . LEU B 1 651 ? -14.641 5.172 20.375 1 94 651 LEU B CA 1
ATOM 11475 C C . LEU B 1 651 ? -13.352 4.91 21.141 1 94 651 LEU B C 1
ATOM 11477 O O . LEU B 1 651 ? -12.305 4.645 20.547 1 94 651 LEU B O 1
ATOM 11481 N N . VAL B 1 652 ? -13.453 4.918 22.422 1 94.06 652 VAL B N 1
ATOM 11482 C CA . VAL B 1 652 ? -12.281 4.68 23.25 1 94.06 652 VAL B CA 1
ATOM 11483 C C . VAL B 1 652 ? -11.844 3.223 23.125 1 94.06 652 VAL B C 1
ATOM 11485 O O . VAL B 1 652 ? -10.648 2.938 23.031 1 94.06 652 VAL B O 1
ATOM 11488 N N . ALA B 1 653 ? -12.742 2.369 23.016 1 91.88 653 ALA B N 1
ATOM 11489 C CA . ALA B 1 653 ? -12.461 0.936 23.047 1 91.88 653 ALA B CA 1
ATOM 11490 C C . ALA B 1 653 ? -12 0.437 21.672 1 91.88 653 ALA B C 1
ATOM 11492 O O . ALA B 1 653 ? -11.047 -0.348 21.578 1 91.88 653 ALA B O 1
ATOM 11493 N N . TYR B 1 654 ? -12.625 0.95 20.609 1 89.06 654 TYR B N 1
ATOM 11494 C CA . TYR B 1 654 ? -12.43 0.269 19.344 1 89.06 654 TYR B CA 1
ATOM 11495 C C . TYR B 1 654 ? -11.766 1.19 18.328 1 89.06 654 TYR B C 1
ATOM 11497 O O . TYR B 1 654 ? -11.094 0.725 17.406 1 89.06 654 TYR B O 1
ATOM 11505 N N . HIS B 1 655 ? -11.906 2.553 18.484 1 90.38 655 HIS B N 1
ATOM 11506 C CA . HIS B 1 655 ? -11.328 3.459 17.5 1 90.38 655 HIS B CA 1
ATOM 11507 C C . HIS B 1 655 ? -10.672 4.664 18.172 1 90.38 655 HIS B C 1
ATOM 11509 O O . HIS B 1 655 ? -11.023 5.809 17.891 1 90.38 655 HIS B O 1
ATOM 11515 N N . PRO B 1 656 ? -9.641 4.32 18.906 1 91.5 656 PRO B N 1
ATOM 11516 C CA . PRO B 1 656 ? -8.977 5.418 19.609 1 91.5 656 PRO B CA 1
ATOM 11517 C C . PRO B 1 656 ? -8.195 6.34 18.672 1 91.5 656 PRO B C 1
ATOM 11519 O O . PRO B 1 656 ? -7.797 7.438 19.078 1 91.5 656 PRO B O 1
ATOM 11522 N N . GLU B 1 657 ? -7.984 5.988 17.422 1 87.12 657 GLU B N 1
ATOM 11523 C CA . GLU B 1 657 ? -7.266 6.801 16.438 1 87.12 657 GLU B CA 1
ATOM 11524 C C . GLU B 1 657 ? -8.016 8.094 16.141 1 87.12 657 GLU B C 1
ATOM 11526 O O . GLU B 1 657 ? -7.438 9.047 15.617 1 87.12 657 GLU B O 1
ATOM 11531 N N . LEU B 1 658 ? -9.32 8.062 16.453 1 91.19 658 LEU B N 1
ATOM 11532 C CA . LEU B 1 658 ? -10.141 9.234 16.172 1 91.19 658 LEU B CA 1
ATOM 11533 C C . LEU B 1 658 ? -10.164 10.18 17.375 1 91.19 658 LEU B C 1
ATOM 11535 O O . LEU B 1 658 ? -10.734 11.273 17.297 1 91.19 658 LEU B O 1
ATOM 11539 N N . LEU B 1 659 ? -9.57 9.734 18.438 1 90.69 659 LEU B N 1
ATOM 11540 C CA . LEU B 1 659 ? -9.477 10.555 19.641 1 90.69 659 LEU B CA 1
ATOM 11541 C C . LEU B 1 659 ? -8.109 11.219 19.734 1 90.69 659 LEU B C 1
ATOM 11543 O O . LEU B 1 659 ? -7.16 10.797 19.062 1 90.69 659 LEU B O 1
ATOM 11547 N N . PRO B 1 660 ? -8.016 12.258 20.484 1 83.31 660 PRO B N 1
ATOM 11548 C CA . PRO B 1 660 ? -6.75 12.992 20.562 1 83.31 660 PRO B CA 1
ATOM 11549 C C . PRO B 1 660 ? -5.68 12.234 21.344 1 83.31 660 PRO B C 1
ATOM 11551 O O . PRO B 1 660 ? -4.484 12.492 21.172 1 83.31 660 PRO B O 1
ATOM 11554 N N . ASP B 1 661 ? -6.109 11.25 22.188 1 86.19 661 ASP B N 1
ATOM 11555 C CA . ASP B 1 661 ? -5.168 10.539 23.062 1 86.19 661 ASP B CA 1
ATOM 11556 C C . ASP B 1 661 ? -4.445 9.438 22.281 1 86.19 661 ASP B C 1
ATOM 11558 O O . ASP B 1 661 ? -4.789 9.148 21.141 1 86.19 661 ASP B O 1
ATOM 11562 N N . ASP B 1 662 ? -3.385 8.977 22.969 1 84.12 662 ASP B N 1
ATOM 11563 C CA . ASP B 1 662 ? -2.633 7.871 22.391 1 84.12 662 ASP B CA 1
ATOM 11564 C C . ASP B 1 662 ? -3.5 6.621 22.266 1 84.12 662 ASP B C 1
ATOM 11566 O O . ASP B 1 662 ? -4.238 6.281 23.203 1 84.12 662 ASP B O 1
ATOM 11570 N N . ASP B 1 663 ? -3.391 5.934 21.141 1 85.5 663 ASP B N 1
ATOM 11571 C CA . ASP B 1 663 ? -4.25 4.793 20.844 1 85.5 663 ASP B CA 1
ATOM 11572 C C . ASP B 1 663 ? -4.027 3.66 21.844 1 85.5 663 ASP B C 1
ATOM 11574 O O . ASP B 1 663 ? -4.984 3.107 22.391 1 85.5 663 ASP B O 1
ATOM 11578 N N . ASP B 1 664 ? -2.795 3.326 22.078 1 82.19 664 ASP B N 1
ATOM 11579 C CA . ASP B 1 664 ? -2.486 2.188 22.938 1 82.19 664 ASP B CA 1
ATOM 11580 C C . ASP B 1 664 ? -2.881 2.469 24.391 1 82.19 664 ASP B C 1
ATOM 11582 O O . ASP B 1 664 ? -3.324 1.568 25.109 1 82.19 664 ASP B O 1
ATOM 11586 N N . TRP B 1 665 ? -2.691 3.646 24.75 1 87.94 665 TRP B N 1
ATOM 11587 C CA . TRP B 1 665 ? -3.086 4.02 26.094 1 87.94 665 TRP B CA 1
ATOM 11588 C C . TRP B 1 665 ? -4.598 3.922 26.266 1 87.94 665 TRP B C 1
ATOM 11590 O O . TRP B 1 665 ? -5.082 3.393 27.266 1 87.94 665 TRP B O 1
ATOM 11600 N N . CYS B 1 666 ? -5.316 4.438 25.297 1 91.62 666 CYS B N 1
ATOM 11601 C CA . CYS B 1 666 ? -6.77 4.391 25.359 1 91.62 666 CYS B CA 1
ATOM 11602 C C . CYS B 1 666 ? -7.27 2.955 25.469 1 91.62 666 CYS B C 1
ATOM 11604 O O . CYS B 1 666 ? -8.125 2.648 26.297 1 91.62 666 CYS B O 1
ATOM 11606 N N . LYS B 1 667 ? -6.707 2.109 24.703 1 88.69 667 LYS B N 1
ATOM 11607 C CA . LYS B 1 667 ? -7.141 0.714 24.688 1 88.69 667 LYS B CA 1
ATOM 11608 C C . LYS B 1 667 ? -6.801 0.019 26 1 88.69 667 LYS B C 1
ATOM 11610 O O . LYS B 1 667 ? -7.613 -0.739 26.531 1 88.69 667 LYS B O 1
ATOM 11615 N N . SER B 1 668 ? -5.641 0.298 26.469 1 89.19 668 SER B N 1
ATOM 11616 C CA . SER B 1 668 ? -5.23 -0.316 27.734 1 89.19 668 SER B CA 1
ATOM 11617 C C . SER B 1 668 ? -6.066 0.201 28.891 1 89.19 668 SER B C 1
ATOM 11619 O O . SER B 1 668 ? -6.422 -0.561 29.797 1 89.19 668 SER B O 1
ATOM 11621 N N . LEU B 1 669 ? -6.316 1.464 28.812 1 92.69 669 LEU B N 1
ATOM 11622 C CA . LEU B 1 669 ? -7.148 2.057 29.844 1 92.69 669 LEU B CA 1
ATOM 11623 C C . LEU B 1 669 ? -8.531 1.408 29.875 1 92.69 669 LEU B C 1
ATOM 11625 O O . LEU B 1 669 ? -9.008 1.007 30.938 1 92.69 669 LEU B O 1
ATOM 11629 N N . TYR B 1 670 ? -9.141 1.271 28.75 1 93.62 670 TYR B N 1
ATOM 11630 C CA . TYR B 1 670 ? -10.461 0.664 28.656 1 93.62 670 TYR B CA 1
ATOM 11631 C C . TYR B 1 670 ? -10.43 -0.778 29.156 1 93.62 670 TYR B C 1
ATOM 11633 O O . TYR B 1 670 ? -11.305 -1.197 29.922 1 93.62 670 TYR B O 1
ATOM 11641 N N . LYS B 1 671 ? -9.469 -1.506 28.703 1 90.12 671 LYS B N 1
ATOM 11642 C CA . LYS B 1 671 ? -9.375 -2.916 29.062 1 90.12 671 LYS B CA 1
ATOM 11643 C C . LYS B 1 671 ? -9.211 -3.08 30.578 1 90.12 671 LYS B C 1
ATOM 11645 O O . LYS B 1 671 ? -9.836 -3.951 31.188 1 90.12 671 LYS B O 1
ATOM 11650 N N . ASP B 1 672 ? -8.414 -2.303 31.156 1 91.94 672 ASP B N 1
ATOM 11651 C CA . ASP B 1 672 ? -8.188 -2.381 32.594 1 91.94 672 ASP B CA 1
ATOM 11652 C C . ASP B 1 672 ? -9.445 -2.004 33.375 1 91.94 672 ASP B C 1
ATOM 11654 O O . ASP B 1 672 ? -9.797 -2.668 34.375 1 91.94 672 ASP B O 1
ATOM 11658 N N . VAL B 1 673 ? -10.023 -0.938 32.969 1 93.94 673 VAL B N 1
ATOM 11659 C CA . VAL B 1 673 ? -11.234 -0.488 33.625 1 93.94 673 VAL B CA 1
ATOM 11660 C C . VAL B 1 673 ? -12.336 -1.536 33.469 1 93.94 673 VAL B C 1
ATOM 11662 O O . VAL B 1 673 ? -13.047 -1.848 34.438 1 93.94 673 VAL B O 1
ATOM 11665 N N . LYS B 1 674 ? -12.547 -2.09 32.25 1 91.38 674 LYS B N 1
ATOM 11666 C CA . LYS B 1 674 ? -13.57 -3.098 32 1 91.38 674 LYS B CA 1
ATOM 11667 C C . LYS B 1 674 ? -13.312 -4.367 32.812 1 91.38 674 LYS B C 1
ATOM 11669 O O . LYS B 1 674 ? -14.242 -4.969 33.344 1 91.38 674 LYS B O 1
ATOM 11674 N N . LYS B 1 675 ? -12.109 -4.793 32.906 1 88.56 675 LYS B N 1
ATOM 11675 C CA . LYS B 1 675 ? -11.75 -5.973 33.688 1 88.56 675 LYS B CA 1
ATOM 11676 C C . LYS B 1 675 ? -12.117 -5.789 35.156 1 88.56 675 LYS B C 1
ATOM 11678 O O . LYS B 1 675 ? -12.664 -6.699 35.781 1 88.56 675 LYS B O 1
ATOM 11683 N N . ASP B 1 676 ? -11.805 -4.625 35.625 1 92.31 676 ASP B N 1
ATOM 11684 C CA . ASP B 1 676 ? -12.133 -4.344 37 1 92.31 676 ASP B CA 1
ATOM 11685 C C . ASP B 1 676 ? -13.648 -4.27 37.219 1 92.31 676 ASP B C 1
ATOM 11687 O O . ASP B 1 676 ? -14.164 -4.754 38.219 1 92.31 676 ASP B O 1
ATOM 11691 N N . ALA B 1 677 ? -14.32 -3.672 36.312 1 90.31 677 ALA B N 1
ATOM 11692 C CA . ALA B 1 677 ? -15.773 -3.572 36.406 1 90.31 677 ALA B CA 1
ATOM 11693 C C . ALA B 1 677 ? -16.422 -4.953 36.344 1 90.31 677 ALA B C 1
ATOM 11695 O O . ALA B 1 677 ? -17.359 -5.242 37.094 1 90.31 677 ALA B O 1
ATOM 11696 N N . ASP B 1 678 ? -15.938 -5.781 35.469 1 84.12 678 ASP B N 1
ATOM 11697 C CA . ASP B 1 678 ? -16.484 -7.129 35.344 1 84.12 678 ASP B CA 1
ATOM 11698 C C . ASP B 1 678 ? -16.219 -7.953 36.594 1 84.12 678 ASP B C 1
ATOM 11700 O O . ASP B 1 678 ? -17.047 -8.758 37 1 84.12 678 ASP B O 1
ATOM 11704 N N . ARG B 1 679 ? -15.094 -7.762 37.125 1 86.38 679 ARG B N 1
ATOM 11705 C CA . ARG B 1 679 ? -14.773 -8.445 38.375 1 86.38 679 ARG B CA 1
ATOM 11706 C C . ARG B 1 679 ? -15.742 -8.055 39.5 1 86.38 679 ARG B C 1
ATOM 11708 O O . ARG B 1 679 ? -16.234 -8.922 40.219 1 86.38 679 ARG B O 1
ATOM 11715 N N . LEU B 1 680 ? -16.016 -6.867 39.594 1 86.81 680 LEU B N 1
ATOM 11716 C CA . LEU B 1 680 ? -16.891 -6.355 40.625 1 86.81 680 LEU B CA 1
ATOM 11717 C C . LEU B 1 680 ? -18.344 -6.789 40.406 1 86.81 680 LEU B C 1
ATOM 11719 O O . LEU B 1 680 ? -19.062 -7.086 41.344 1 86.81 680 LEU B O 1
ATOM 11723 N N . GLN B 1 681 ? -18.75 -6.828 39.156 1 81.62 681 GLN B N 1
ATOM 11724 C CA . GLN B 1 681 ? -20.141 -7.148 38.844 1 81.62 681 GLN B CA 1
ATOM 11725 C C . GLN B 1 681 ? -20.375 -8.656 38.875 1 81.62 681 GLN B C 1
ATOM 11727 O O . GLN B 1 681 ? -21.516 -9.109 38.906 1 81.62 681 GLN B O 1
ATOM 11732 N N . SER B 1 682 ? -19.359 -9.398 38.594 1 74.38 682 SER B N 1
ATOM 11733 C CA . SER B 1 682 ? -19.516 -10.852 38.656 1 74.38 682 SER B CA 1
ATOM 11734 C C . SER B 1 682 ? -19.859 -11.297 40.062 1 74.38 682 SER B C 1
ATOM 11736 O O . SER B 1 682 ? -20.562 -12.289 40.281 1 74.38 682 SER B O 1
ATOM 11738 N N . GLY B 1 683 ? -19.422 -10.672 41.156 1 62.94 683 GLY B N 1
ATOM 11739 C CA . GLY B 1 683 ? -19.641 -11.07 42.531 1 62.94 683 GLY B CA 1
ATOM 11740 C C . GLY B 1 683 ? -20.953 -10.555 43.094 1 62.94 683 GLY B C 1
ATOM 11741 O O . GLY B 1 683 ? -21.594 -11.227 43.906 1 62.94 683 GLY B O 1
ATOM 11742 N N . SER B 1 684 ? -21.391 -9.281 42.969 1 62.31 684 SER B N 1
ATOM 11743 C CA . SER B 1 684 ? -22.562 -8.703 43.625 1 62.31 684 SER B CA 1
ATOM 11744 C C . SER B 1 684 ? -23.484 -8.016 42.594 1 62.31 684 SER B C 1
ATOM 11746 O O . SER B 1 684 ? -23.016 -7.215 41.781 1 62.31 684 SER B O 1
ATOM 11748 N N . VAL B 1 685 ? -24.656 -8.562 42.375 1 60.69 685 VAL B N 1
ATOM 11749 C CA . VAL B 1 685 ? -25.625 -7.914 41.5 1 60.69 685 VAL B CA 1
ATOM 11750 C C . VAL B 1 685 ? -26.156 -6.641 42.156 1 60.69 685 VAL B C 1
ATOM 11752 O O . VAL B 1 685 ? -26.922 -6.707 43.094 1 60.69 685 VAL B O 1
ATOM 11755 N N . ALA B 1 686 ? -25.484 -5.535 42 1 64.75 686 ALA B N 1
ATOM 11756 C CA . ALA B 1 686 ? -26 -4.266 42.531 1 64.75 686 ALA B CA 1
ATOM 11757 C C . ALA B 1 686 ? -27.125 -3.732 41.656 1 64.75 686 ALA B C 1
ATOM 11759 O O . ALA B 1 686 ? -26.938 -3.461 40.469 1 64.75 686 ALA B O 1
ATOM 11760 N N . THR B 1 687 ? -28.328 -3.766 42.188 1 68.94 687 THR B N 1
ATOM 11761 C CA . THR B 1 687 ? -29.516 -3.379 41.438 1 68.94 687 THR B CA 1
ATOM 11762 C C . THR B 1 687 ? -29.875 -1.917 41.719 1 68.94 687 THR B C 1
ATOM 11764 O O . THR B 1 687 ? -30.609 -1.304 40.938 1 68.94 687 THR B O 1
ATOM 11767 N N . THR B 1 688 ? -29.391 -1.317 42.781 1 78.25 688 THR B N 1
ATOM 11768 C CA . THR B 1 688 ? -29.719 0.068 43.094 1 78.25 688 THR B CA 1
ATOM 11769 C C . THR B 1 688 ? -28.5 0.965 42.906 1 78.25 688 THR B C 1
ATOM 11771 O O . THR B 1 688 ? -27.359 0.51 43.031 1 78.25 688 THR B O 1
ATOM 11774 N N . PRO B 1 689 ? -28.719 2.18 42.562 1 83.31 689 PRO B N 1
ATOM 11775 C CA . PRO B 1 689 ? -27.625 3.125 42.344 1 83.31 689 PRO B CA 1
ATOM 11776 C C . PRO B 1 689 ? -26.703 3.256 43.562 1 83.31 689 PRO B C 1
ATOM 11778 O O . PRO B 1 689 ? -25.484 3.348 43.406 1 83.31 689 PRO B O 1
ATOM 11781 N N . MET B 1 690 ? -27.344 3.197 44.75 1 85.69 690 MET B N 1
ATOM 11782 C CA . MET B 1 690 ? -26.547 3.377 45.938 1 85.69 690 MET B CA 1
ATOM 11783 C C . MET B 1 690 ? -25.641 2.174 46.188 1 85.69 690 MET B C 1
ATOM 11785 O O . MET B 1 690 ? -24.5 2.328 46.625 1 85.69 690 MET B O 1
ATOM 11789 N N . GLN B 1 691 ? -26.109 1.071 45.906 1 86.44 691 GLN B N 1
ATOM 11790 C CA . GLN B 1 691 ? -25.297 -0.139 46.031 1 86.44 691 GLN B CA 1
ATOM 11791 C C . GLN B 1 691 ? -24.141 -0.146 45.031 1 86.44 691 GLN B C 1
ATOM 11793 O O . GLN B 1 691 ? -23.031 -0.562 45.375 1 86.44 691 GLN B O 1
ATOM 11798 N N . LEU B 1 692 ? -24.484 0.335 43.938 1 87.94 692 LEU B N 1
ATOM 11799 C CA . LEU B 1 692 ? -23.469 0.4 42.906 1 87.94 692 LEU B CA 1
ATOM 11800 C C . LEU B 1 692 ? -22.359 1.381 43.281 1 87.94 692 LEU B C 1
ATOM 11802 O O . LEU B 1 692 ? -21.172 1.095 43.094 1 87.94 692 LEU B O 1
ATOM 11806 N N . ILE B 1 693 ? -22.797 2.557 43.781 1 89.62 693 ILE B N 1
ATOM 11807 C CA . ILE B 1 693 ? -21.844 3.584 44.188 1 89.62 693 ILE B CA 1
ATOM 11808 C C . ILE B 1 693 ? -20.953 3.049 45.281 1 89.62 693 ILE B C 1
ATOM 11810 O O . ILE B 1 693 ? -19.734 3.227 45.25 1 89.62 693 ILE B O 1
ATOM 11814 N N . LYS B 1 694 ? -21.531 2.4 46.219 1 88.5 694 LYS B N 1
ATOM 11815 C CA . LYS B 1 694 ? -20.781 1.842 47.344 1 88.5 694 LYS B CA 1
ATOM 11816 C C . LYS B 1 694 ? -19.844 0.74 46.844 1 88.5 694 LYS B C 1
ATOM 11818 O O . LYS B 1 694 ? -18.672 0.685 47.281 1 88.5 694 LYS B O 1
ATOM 11823 N N . LEU B 1 695 ? -20.297 -0.046 46.031 1 89.12 695 LEU B N 1
ATOM 11824 C CA . LEU B 1 695 ? -19.5 -1.146 45.5 1 89.12 695 LEU B CA 1
ATOM 11825 C C . LEU B 1 695 ? -18.297 -0.618 44.75 1 89.12 695 LEU B C 1
ATOM 11827 O O . LEU B 1 695 ? -17.172 -1.099 44.938 1 89.12 695 LEU B O 1
ATOM 11831 N N . LEU B 1 696 ? -18.531 0.323 43.906 1 91.38 696 LEU B N 1
ATOM 11832 C CA . LEU B 1 696 ? -17.469 0.851 43.031 1 91.38 696 LEU B CA 1
ATOM 11833 C C . LEU B 1 696 ? -16.5 1.711 43.812 1 91.38 696 LEU B C 1
ATOM 11835 O O . LEU B 1 696 ? -15.305 1.756 43.5 1 91.38 696 LEU B O 1
ATOM 11839 N N . SER B 1 697 ? -16.906 2.428 44.812 1 88.62 697 SER B N 1
ATOM 11840 C CA . SER B 1 697 ? -16.062 3.314 45.594 1 88.62 697 SER B CA 1
ATOM 11841 C C . SER B 1 697 ? -15.172 2.525 46.562 1 88.62 697 SER B C 1
ATOM 11843 O O . SER B 1 697 ? -14.023 2.906 46.781 1 88.62 697 SER B O 1
ATOM 11845 N N . THR B 1 698 ? -15.617 1.461 47.062 1 88.06 698 THR B N 1
ATOM 11846 C CA . THR B 1 698 ? -14.898 0.75 48.094 1 88.06 698 THR B CA 1
ATOM 11847 C C . THR B 1 698 ? -14.086 -0.403 47.531 1 88.06 698 THR B C 1
ATOM 11849 O O . THR B 1 698 ? -12.969 -0.667 47.969 1 88.06 698 THR B O 1
ATOM 11852 N N . LYS B 1 699 ? -14.562 -1.029 46.5 1 89.12 699 LYS B N 1
ATOM 11853 C CA . LYS B 1 699 ? -13.945 -2.287 46.094 1 89.12 699 LYS B CA 1
ATOM 11854 C C . LYS B 1 699 ? -13.188 -2.121 44.781 1 89.12 699 LYS B C 1
ATOM 11856 O O . LYS B 1 699 ? -12.461 -3.023 44.344 1 89.12 699 LYS B O 1
ATOM 11861 N N . SER B 1 700 ? -13.336 -1.011 44.188 1 91.75 700 SER B N 1
ATOM 11862 C CA . SER B 1 700 ? -12.672 -0.818 42.906 1 91.75 700 SER B CA 1
ATOM 11863 C C . SER B 1 700 ? -11.164 -0.637 43.094 1 91.75 700 SER B C 1
ATOM 11865 O O . SER B 1 700 ? -10.719 -0.056 44.094 1 91.75 700 SER B O 1
ATOM 11867 N N . LYS B 1 701 ? -10.375 -1.184 42.219 1 90.12 701 LYS B N 1
ATOM 11868 C CA . LYS B 1 701 ? -8.922 -1.058 42.219 1 90.12 701 LYS B CA 1
ATOM 11869 C C . LYS B 1 701 ? -8.461 0.081 41.312 1 90.12 701 LYS B C 1
ATOM 11871 O O . LYS B 1 701 ? -7.434 0.709 41.562 1 90.12 701 LYS B O 1
ATOM 11876 N N . HIS B 1 702 ? -9.266 0.344 40.375 1 92.81 702 HIS B N 1
ATOM 11877 C CA . HIS B 1 702 ? -8.875 1.353 39.375 1 92.81 702 HIS B CA 1
ATOM 11878 C C . HIS B 1 702 ? -9.438 2.723 39.75 1 92.81 702 HIS B C 1
ATOM 11880 O O . HIS B 1 702 ? -10.609 2.84 40.125 1 92.81 702 HIS B O 1
ATOM 11886 N N . GLU B 1 703 ? -8.711 3.771 39.5 1 89.75 703 GLU B N 1
ATOM 11887 C CA . GLU B 1 703 ? -9.07 5.133 39.875 1 89.75 703 GLU B CA 1
ATOM 11888 C C . GLU B 1 703 ? -10.227 5.66 39.031 1 89.75 703 GLU B C 1
ATOM 11890 O O . GLU B 1 703 ? -11.047 6.441 39.531 1 89.75 703 GLU B O 1
ATOM 11895 N N . VAL B 1 704 ? -10.297 5.227 37.844 1 91.81 704 VAL B N 1
ATOM 11896 C CA . VAL B 1 704 ? -11.336 5.695 36.938 1 91.81 704 VAL B CA 1
ATOM 11897 C C . VAL B 1 704 ? -12.711 5.27 37.469 1 91.81 704 VAL B C 1
ATOM 11899 O O . VAL B 1 704 ? -13.664 6.051 37.438 1 91.81 704 VAL B O 1
ATOM 11902 N N . LEU B 1 705 ? -12.82 4.078 37.938 1 93.81 705 LEU B N 1
ATOM 11903 C CA . LEU B 1 705 ? -14.07 3.574 38.469 1 93.81 705 LEU B CA 1
ATOM 11904 C C . LEU B 1 705 ? -14.438 4.305 39.75 1 93.81 705 LEU B C 1
ATOM 11906 O O . LEU B 1 705 ? -15.602 4.633 40 1 93.81 705 LEU B O 1
ATOM 11910 N N . LYS B 1 706 ? -13.484 4.598 40.562 1 92.12 706 LYS B N 1
ATOM 11911 C CA . LYS B 1 706 ? -13.711 5.328 41.781 1 92.12 706 LYS B CA 1
ATOM 11912 C C . LYS B 1 706 ? -14.195 6.746 41.531 1 92.12 706 LYS B C 1
ATOM 11914 O O . LYS B 1 706 ? -15.164 7.207 42.125 1 92.12 706 LYS B O 1
ATOM 11919 N N . ASN B 1 707 ? -13.5 7.371 40.594 1 89.69 707 ASN B N 1
ATOM 11920 C CA . ASN B 1 707 ? -13.883 8.727 40.25 1 89.69 707 ASN B CA 1
ATOM 11921 C C . ASN B 1 707 ? -15.266 8.773 39.594 1 89.69 707 ASN B C 1
ATOM 11923 O O . ASN B 1 707 ? -16.031 9.711 39.812 1 89.69 707 ASN B O 1
ATOM 11927 N N . GLY B 1 708 ? -15.531 7.746 38.812 1 91.75 708 GLY B N 1
ATOM 11928 C CA . GLY B 1 708 ? -16.859 7.66 38.219 1 91.75 708 GLY B CA 1
ATOM 11929 C C . GLY B 1 708 ? -17.969 7.477 39.219 1 91.75 708 GLY B C 1
ATOM 11930 O O . GLY B 1 708 ? -19.031 8.07 39.094 1 91.75 708 GLY B O 1
ATOM 11931 N N . ALA B 1 709 ? -17.688 6.707 40.188 1 91.5 709 ALA B N 1
ATOM 11932 C CA . ALA B 1 709 ? -18.656 6.48 41.25 1 91.5 709 ALA B CA 1
ATOM 11933 C C . ALA B 1 709 ? -18.859 7.746 42.094 1 91.5 709 ALA B C 1
ATOM 11935 O O . ALA B 1 709 ? -20 8.062 42.469 1 91.5 709 ALA B O 1
ATOM 11936 N N . LEU B 1 710 ? -17.812 8.375 42.375 1 89.56 710 LEU B N 1
ATOM 11937 C CA . LEU B 1 710 ? -17.906 9.633 43.125 1 89.56 710 LEU B CA 1
ATOM 11938 C C . LEU B 1 710 ? -18.734 10.656 42.344 1 89.56 710 LEU B C 1
ATOM 11940 O O . LEU B 1 710 ? -19.609 11.305 42.938 1 89.56 710 LEU B O 1
ATOM 11944 N N . LEU B 1 711 ? -18.438 10.805 41.094 1 89.44 711 LEU B N 1
ATOM 11945 C CA . LEU B 1 711 ? -19.188 11.742 40.25 1 89.44 711 LEU B CA 1
ATOM 11946 C C . LEU B 1 711 ? -20.656 11.32 40.156 1 89.44 711 LEU B C 1
ATOM 11948 O O . LEU B 1 711 ? -21.547 12.164 40.188 1 89.44 711 LEU B O 1
ATOM 11952 N N . GLY B 1 712 ? -20.891 10.055 40 1 88.69 712 GLY B N 1
ATOM 11953 C CA . GLY B 1 712 ? -22.234 9.531 39.969 1 88.69 712 GLY B CA 1
ATOM 11954 C C . GLY B 1 712 ? -23.016 9.812 41.25 1 88.69 712 GLY B C 1
ATOM 11955 O O . GLY B 1 712 ? -24.203 10.141 41.188 1 88.69 712 GLY B O 1
ATOM 11956 N N . GLY B 1 713 ? -22.359 9.672 42.344 1 86.06 713 GLY B N 1
ATOM 11957 C CA . GLY B 1 713 ? -22.984 10.016 43.625 1 86.06 713 GLY B CA 1
ATOM 11958 C C . GLY B 1 713 ? -23.328 11.484 43.75 1 86.06 713 GLY B C 1
ATOM 11959 O O . GLY B 1 713 ? -24.406 11.828 44.25 1 86.06 713 GLY B O 1
ATOM 11960 N N . GLN B 1 714 ? -22.469 12.305 43.25 1 84.75 714 GLN B N 1
ATOM 11961 C CA . GLN B 1 714 ? -22.719 13.742 43.25 1 84.75 714 GLN B CA 1
ATOM 11962 C C . GLN B 1 714 ? -23.922 14.102 42.375 1 84.75 714 GLN B C 1
ATOM 11964 O O . GLN B 1 714 ? -24.719 14.953 42.75 1 84.75 714 GLN B O 1
ATOM 11969 N N . LEU B 1 715 ? -24 13.445 41.281 1 86.44 715 LEU B N 1
ATOM 11970 C CA . LEU B 1 715 ? -25.125 13.68 40.375 1 86.44 715 LEU B CA 1
ATOM 11971 C C . LEU B 1 715 ? -26.438 13.219 41 1 86.44 715 LEU B C 1
ATOM 11973 O O . LEU B 1 715 ? -27.469 13.867 40.812 1 86.44 715 LEU B O 1
ATOM 11977 N N . ALA B 1 716 ? -26.344 12.148 41.688 1 80.88 716 ALA B N 1
ATOM 11978 C CA . ALA B 1 716 ? -27.547 11.578 42.312 1 80.88 716 ALA B CA 1
ATOM 11979 C C . ALA B 1 716 ? -28.031 12.453 43.438 1 80.88 716 ALA B C 1
ATOM 11981 O O . ALA B 1 716 ? -29.234 12.523 43.719 1 80.88 716 ALA B O 1
ATOM 11982 N N . GLU B 1 717 ? -27.172 13.086 44.094 1 76.88 717 GLU B N 1
ATOM 11983 C CA . GLU B 1 717 ? -27.516 13.906 45.25 1 76.88 717 GLU B CA 1
ATOM 11984 C C . GLU B 1 717 ? -28.047 15.266 44.812 1 76.88 717 GLU B C 1
ATOM 11986 O O . GLU B 1 717 ? -28.844 15.883 45.531 1 76.88 717 GLU B O 1
ATOM 11991 N N . MET B 1 718 ? -27.609 15.758 43.719 1 69.12 718 MET B N 1
ATOM 11992 C CA . MET B 1 718 ? -27.969 17.094 43.219 1 69.12 718 MET B CA 1
ATOM 11993 C C . MET B 1 718 ? -29.406 17.109 42.719 1 69.12 718 MET B C 1
ATOM 11995 O O . MET B 1 718 ? -29.875 18.141 42.25 1 69.12 718 MET B O 1
ATOM 11999 N N . VAL B 1 719 ? -30.297 16.094 42.938 1 60.97 719 VAL B N 1
ATOM 12000 C CA . VAL B 1 719 ? -31.453 15.688 42.125 1 60.97 719 VAL B CA 1
ATOM 12001 C C . VAL B 1 719 ? -32.656 16.547 42.469 1 60.97 719 VAL B C 1
ATOM 12003 O O . VAL B 1 719 ? -33.375 16.25 43.438 1 60.97 719 VAL B O 1
ATOM 12006 N N . GLU B 1 720 ? -32.625 17.891 42.594 1 61.78 720 GLU B N 1
ATOM 12007 C CA . GLU B 1 720 ? -34 18.344 42.719 1 61.78 720 GLU B CA 1
ATOM 12008 C C . GLU B 1 720 ? -34.875 17.891 41.531 1 61.78 720 GLU B C 1
ATOM 12010 O O . GLU B 1 720 ? -35.969 17.375 41.719 1 61.78 720 GLU B O 1
ATOM 12015 N N . SER B 1 721 ? -34.438 18.016 40.219 1 76.88 721 SER B N 1
ATOM 12016 C CA . SER B 1 721 ? -35.125 17.625 39 1 76.88 721 SER B CA 1
ATOM 12017 C C . SER B 1 721 ? -34.25 16.734 38.125 1 76.88 721 SER B C 1
ATOM 12019 O O . SER B 1 721 ? -33.188 17.141 37.688 1 76.88 721 SER B O 1
ATOM 12021 N N . GLU B 1 722 ? -34.625 15.477 37.906 1 83.25 722 GLU B N 1
ATOM 12022 C CA . GLU B 1 722 ? -33.906 14.508 37.094 1 83.25 722 GLU B CA 1
ATOM 12023 C C . GLU B 1 722 ? -33.719 15.055 35.688 1 83.25 722 GLU B C 1
ATOM 12025 O O . GLU B 1 722 ? -32.656 14.812 35.062 1 83.25 722 GLU B O 1
ATOM 12030 N N . GLU B 1 723 ? -34.625 15.812 35.25 1 84.94 723 GLU B N 1
ATOM 12031 C CA . GLU B 1 723 ? -34.562 16.328 33.906 1 84.94 723 GLU B CA 1
ATOM 12032 C C . GLU B 1 723 ? -33.438 17.359 33.75 1 84.94 723 GLU B C 1
ATOM 12034 O O . GLU B 1 723 ? -32.781 17.438 32.688 1 84.94 723 GLU B O 1
ATOM 12039 N N . MET B 1 724 ? -33.156 18.047 34.75 1 84.69 724 MET B N 1
ATOM 12040 C CA . MET B 1 724 ? -32.094 19.031 34.688 1 84.69 724 MET B CA 1
ATOM 12041 C C . MET B 1 724 ? -30.719 18.359 34.594 1 84.69 724 MET B C 1
ATOM 12043 O O . MET B 1 724 ? -29.828 18.859 33.906 1 84.69 724 MET B O 1
ATOM 12047 N N . VAL B 1 725 ? -30.594 17.266 35.281 1 86.88 725 VAL B N 1
ATOM 12048 C CA . VAL B 1 725 ? -29.328 16.531 35.25 1 86.88 725 VAL B CA 1
ATOM 12049 C C . VAL B 1 725 ? -29.141 15.914 33.875 1 86.88 725 VAL B C 1
ATOM 12051 O O . VAL B 1 725 ? -28.047 15.977 33.312 1 86.88 725 VAL B O 1
ATOM 12054 N N . TRP B 1 726 ? -30.219 15.367 33.344 1 91.38 726 TRP B N 1
ATOM 12055 C CA . TRP B 1 726 ? -30.125 14.773 32 1 91.38 726 TRP B CA 1
ATOM 12056 C C . TRP B 1 726 ? -29.812 15.844 30.969 1 91.38 726 TRP B C 1
ATOM 12058 O O . TRP B 1 726 ? -29.062 15.586 30.016 1 91.38 726 TRP B O 1
ATOM 12068 N N . LYS B 1 727 ? -30.391 16.984 31.109 1 89.56 727 LYS B N 1
ATOM 12069 C CA . LYS B 1 727 ? -30.094 18.094 30.203 1 89.56 727 LYS B CA 1
ATOM 12070 C C . LYS B 1 727 ? -28.625 18.484 30.281 1 89.56 727 LYS B C 1
ATOM 12072 O O . LYS B 1 727 ? -27.984 18.75 29.266 1 89.56 727 LYS B O 1
ATOM 12077 N N . ALA B 1 728 ? -28.094 18.516 31.469 1 87.38 728 ALA B N 1
ATOM 12078 C CA . ALA B 1 728 ? -26.688 18.859 31.672 1 87.38 728 ALA B CA 1
ATOM 12079 C C . ALA B 1 728 ? -25.781 17.797 31.062 1 87.38 728 ALA B C 1
ATOM 12081 O O . ALA B 1 728 ? -24.766 18.109 30.438 1 87.38 728 ALA B O 1
ATOM 12082 N N . LEU B 1 729 ? -26.172 16.562 31.266 1 90.81 729 LEU B N 1
ATOM 12083 C CA . LEU B 1 729 ? -25.391 15.461 30.719 1 90.81 729 LEU B CA 1
ATOM 12084 C C . LEU B 1 729 ? -25.438 15.461 29.188 1 90.81 729 LEU B C 1
ATOM 12086 O O . LEU B 1 729 ? -24.422 15.234 28.531 1 90.81 729 LEU B O 1
ATOM 12090 N N . ALA B 1 730 ? -26.578 15.664 28.672 1 93.06 730 ALA B N 1
ATOM 12091 C CA . ALA B 1 730 ? -26.719 15.719 27.234 1 93.06 730 ALA B CA 1
ATOM 12092 C C . ALA B 1 730 ? -25.875 16.844 26.641 1 93.06 730 ALA B C 1
ATOM 12094 O O . ALA B 1 730 ? -25.219 16.672 25.609 1 93.06 730 ALA B O 1
ATOM 12095 N N . LYS B 1 731 ? -25.922 17.922 27.312 1 89.06 731 LYS B N 1
ATOM 12096 C CA . LYS B 1 731 ? -25.109 19.047 26.875 1 89.06 731 LYS B CA 1
ATOM 12097 C C . LYS B 1 731 ? -23.609 18.734 26.984 1 89.06 731 LYS B C 1
ATOM 12099 O O . LYS B 1 731 ? -22.844 19.062 26.078 1 89.06 731 LYS B O 1
ATOM 12104 N N . PHE B 1 732 ? -23.219 18.125 28.016 1 89.44 732 PHE B N 1
ATOM 12105 C CA . PHE B 1 732 ? -21.828 17.75 28.234 1 89.44 732 PHE B CA 1
ATOM 12106 C C . PHE B 1 732 ? -21.328 16.828 27.125 1 89.44 732 PHE B C 1
ATOM 12108 O O . PHE B 1 732 ? -20.281 17.047 26.547 1 89.44 732 PHE B O 1
ATOM 12115 N N . TRP B 1 733 ? -22.078 15.82 26.906 1 94 733 TRP B N 1
ATOM 12116 C CA . TRP B 1 733 ? -21.656 14.812 25.938 1 94 733 TRP B CA 1
ATOM 12117 C C . TRP B 1 733 ? -21.656 15.383 24.531 1 94 733 TRP B C 1
ATOM 12119 O O . TRP B 1 733 ? -20.797 15.031 23.703 1 94 733 TRP B O 1
ATOM 12129 N N . SER B 1 734 ? -22.594 16.156 24.203 1 92.88 734 SER B N 1
ATOM 12130 C CA . SER B 1 734 ? -22.625 16.781 22.891 1 92.88 734 SER B CA 1
ATOM 12131 C C . SER B 1 734 ? -21.438 17.719 22.703 1 92.88 734 SER B C 1
ATOM 12133 O O . SER B 1 734 ? -20.812 17.734 21.641 1 92.88 734 SER B O 1
ATOM 12135 N N . GLU B 1 735 ? -21.078 18.453 23.734 1 89.94 735 GLU B N 1
ATOM 12136 C CA . GLU B 1 735 ? -19.922 19.344 23.656 1 89.94 735 GLU B CA 1
ATOM 12137 C C . GLU B 1 735 ? -18.625 18.547 23.562 1 89.94 735 GLU B C 1
ATOM 12139 O O . GLU B 1 735 ? -17.703 18.938 22.828 1 89.94 735 GLU B O 1
ATOM 12144 N N . LEU B 1 736 ? -18.625 17.5 24.234 1 90.06 736 LEU B N 1
ATOM 12145 C CA . LEU B 1 736 ? -17.422 16.688 24.234 1 90.06 736 LEU B CA 1
ATOM 12146 C C . LEU B 1 736 ? -17.188 16.078 22.859 1 90.06 736 LEU B C 1
ATOM 12148 O O . LEU B 1 736 ? -16.062 16.109 22.344 1 90.06 736 LEU B O 1
ATOM 12152 N N . ILE B 1 737 ? -18.219 15.516 22.266 1 92.06 737 ILE B N 1
ATOM 12153 C CA . ILE B 1 737 ? -18.047 14.867 20.969 1 92.06 737 ILE B CA 1
ATOM 12154 C C . ILE B 1 737 ? -17.672 15.906 19.906 1 92.06 737 ILE B C 1
ATOM 12156 O O . ILE B 1 737 ? -16.922 15.617 18.984 1 92.06 737 ILE B O 1
ATOM 12160 N N . LEU B 1 738 ? -18.219 17.078 20 1 90.25 738 LEU B N 1
ATOM 12161 C CA . LEU B 1 738 ? -17.875 18.141 19.062 1 90.25 738 LEU B CA 1
ATOM 12162 C C . LEU B 1 738 ? -16.453 18.625 19.281 1 90.25 738 LEU B C 1
ATOM 12164 O O . LEU B 1 738 ? -15.797 19.078 18.344 1 90.25 738 LEU B O 1
ATOM 12168 N N . TYR B 1 739 ? -15.977 18.5 20.453 1 86.56 739 TYR B N 1
ATOM 12169 C CA . TYR B 1 739 ? -14.609 18.891 20.766 1 86.56 739 TYR B CA 1
ATOM 12170 C C . TYR B 1 739 ? -13.617 17.859 20.234 1 86.56 739 TYR B C 1
ATOM 12172 O O . TYR B 1 739 ? -12.539 18.219 19.75 1 86.56 739 TYR B O 1
ATOM 12180 N N . VAL B 1 740 ? -13.953 16.656 20.281 1 88.94 740 VAL B N 1
ATOM 12181 C CA . VAL B 1 740 ? -13.031 15.586 19.938 1 88.94 740 VAL B CA 1
ATOM 12182 C C . VAL B 1 740 ? -13.07 15.336 18.422 1 88.94 740 VAL B C 1
ATOM 12184 O O . VAL B 1 740 ? -12.125 14.797 17.844 1 88.94 740 VAL B O 1
ATOM 12187 N N . SER B 1 741 ? -14.016 15.758 17.719 1 91.06 741 SER B N 1
ATOM 12188 C CA . SER B 1 741 ? -14.258 15.391 16.328 1 91.06 741 SER B CA 1
ATOM 12189 C C . SER B 1 741 ? -13.234 16.031 15.398 1 91.06 741 SER B C 1
ATOM 12191 O O . SER B 1 741 ? -12.719 15.383 14.484 1 91.06 741 SER B O 1
ATOM 12193 N N . PRO B 1 742 ? -12.906 17.375 15.633 1 87.88 742 PRO B N 1
ATOM 12194 C CA . PRO B 1 742 ? -11.883 17.922 14.742 1 87.88 742 PRO B CA 1
ATOM 12195 C C . PRO B 1 742 ? -10.516 17.266 14.945 1 87.88 742 PRO B C 1
ATOM 12197 O O . PRO B 1 742 ? -10.062 17.141 16.078 1 87.88 742 PRO B O 1
ATOM 12200 N N . SER B 1 743 ? -10.047 16.672 13.945 1 85.12 743 SER B N 1
ATOM 12201 C CA . SER B 1 743 ? -8.781 15.945 14.023 1 85.12 743 SER B CA 1
ATOM 12202 C C . SER B 1 743 ? -7.938 16.172 12.773 1 85.12 743 SER B C 1
ATOM 12204 O O . SER B 1 743 ? -8.469 16.297 11.672 1 85.12 743 SER B O 1
ATOM 12206 N N . ASP B 1 744 ? -6.613 16.281 12.969 1 79.06 744 ASP B N 1
ATOM 12207 C CA . ASP B 1 744 ? -5.684 16.391 11.844 1 79.06 744 ASP B CA 1
ATOM 12208 C C . ASP B 1 744 ? -5.156 15.023 11.438 1 79.06 744 ASP B C 1
ATOM 12210 O O . ASP B 1 744 ? -4.258 14.93 10.594 1 79.06 744 ASP B O 1
ATOM 12214 N N . ASN B 1 745 ? -5.707 14.031 12.102 1 83.06 745 ASN B N 1
ATOM 12215 C CA . ASN B 1 745 ? -5.34 12.672 11.719 1 83.06 745 ASN B CA 1
ATOM 12216 C C . ASN B 1 745 ? -6.133 12.195 10.508 1 83.06 745 ASN B C 1
ATOM 12218 O O . ASN B 1 745 ? -7.113 11.469 10.648 1 83.06 745 ASN B O 1
ATOM 12222 N N . MET B 1 746 ? -5.613 12.508 9.328 1 84.5 746 MET B N 1
ATOM 12223 C CA . MET B 1 746 ? -6.324 12.211 8.086 1 84.5 746 MET B CA 1
ATOM 12224 C C . MET B 1 746 ? -6.355 10.711 7.82 1 84.5 746 MET B C 1
ATOM 12226 O O . MET B 1 746 ? -7.309 10.203 7.227 1 84.5 746 MET B O 1
ATOM 12230 N N . ASP B 1 747 ? -5.375 9.977 8.312 1 81.31 747 ASP B N 1
ATOM 12231 C CA . ASP B 1 747 ? -5.34 8.539 8.094 1 81.31 747 ASP B CA 1
ATOM 12232 C C . ASP B 1 747 ? -6.41 7.832 8.922 1 81.31 747 ASP B C 1
ATOM 12234 O O . ASP B 1 747 ? -7.035 6.879 8.453 1 81.31 747 ASP B O 1
ATOM 12238 N N . GLY B 1 748 ? -6.547 8.328 10.125 1 84.19 748 GLY B N 1
ATOM 12239 C CA . GLY B 1 748 ? -7.605 7.773 10.953 1 84.19 748 GLY B CA 1
ATOM 12240 C C . GLY B 1 748 ? -8.992 8.008 10.383 1 84.19 748 GLY B C 1
ATOM 12241 O O . GLY B 1 748 ? -9.844 7.113 10.422 1 84.19 748 GLY B O 1
ATOM 12242 N N . GLN B 1 749 ? -9.148 9.102 9.797 1 88.75 749 GLN B N 1
ATOM 12243 C CA . GLN B 1 749 ? -10.438 9.422 9.195 1 88.75 749 GLN B CA 1
ATOM 12244 C C . GLN B 1 749 ? -10.656 8.641 7.906 1 88.75 749 GLN B C 1
ATOM 12246 O O . GLN B 1 749 ? -11.773 8.203 7.621 1 88.75 749 GLN B O 1
ATOM 12251 N N . ALA B 1 750 ? -9.609 8.555 7.172 1 86.88 750 ALA B N 1
ATOM 12252 C CA . ALA B 1 750 ? -9.711 7.777 5.941 1 86.88 750 ALA B CA 1
ATOM 12253 C C . ALA B 1 750 ? -10.117 6.336 6.238 1 86.88 750 ALA B C 1
ATOM 12255 O O . ALA B 1 750 ? -10.922 5.746 5.508 1 86.88 750 ALA B O 1
ATOM 12256 N N . GLU B 1 751 ? -9.578 5.77 7.289 1 84.75 751 GLU B N 1
ATOM 12257 C CA . GLU B 1 751 ? -9.953 4.418 7.688 1 84.75 751 GLU B CA 1
ATOM 12258 C C . GLU B 1 751 ? -11.414 4.355 8.133 1 84.75 751 GLU B C 1
ATOM 12260 O O . GLU B 1 751 ? -12.117 3.381 7.863 1 84.75 751 GLU B O 1
ATOM 12265 N N . ALA B 1 752 ? -11.805 5.363 8.82 1 88.69 752 ALA B N 1
ATOM 12266 C CA . ALA B 1 752 ? -13.203 5.426 9.25 1 88.69 752 ALA B CA 1
ATOM 12267 C C . ALA B 1 752 ? -14.141 5.523 8.047 1 88.69 752 ALA B C 1
ATOM 12269 O O . ALA B 1 752 ? -15.203 4.898 8.031 1 88.69 752 ALA B O 1
ATOM 12270 N N . ILE B 1 753 ? -13.766 6.258 7.059 1 89 753 ILE B N 1
ATOM 12271 C CA . ILE B 1 753 ? -14.555 6.391 5.84 1 89 753 ILE B CA 1
ATOM 12272 C C . ILE B 1 753 ? -14.609 5.051 5.109 1 89 753 ILE B C 1
ATOM 12274 O O . ILE B 1 753 ? -15.648 4.676 4.562 1 89 753 ILE B O 1
ATOM 12278 N N . PHE B 1 754 ? -13.523 4.402 5.195 1 84.94 754 PHE B N 1
ATOM 12279 C CA . PHE B 1 754 ? -13.461 3.086 4.574 1 84.94 754 PHE B CA 1
ATOM 12280 C C . PHE B 1 754 ? -14.469 2.137 5.207 1 84.94 754 PHE B C 1
ATOM 12282 O O . PHE B 1 754 ? -15.078 1.32 4.512 1 84.94 754 PHE B O 1
ATOM 12289 N N . ARG B 1 755 ? -14.688 2.322 6.438 1 82 755 ARG B N 1
ATOM 12290 C CA . ARG B 1 755 ? -15.625 1.455 7.148 1 82 755 ARG B CA 1
ATOM 12291 C C . ARG B 1 755 ? -17.062 1.958 7.008 1 82 755 ARG B C 1
ATOM 12293 O O . ARG B 1 755 ? -17.969 1.414 7.625 1 82 755 ARG B O 1
ATOM 12300 N N . GLY B 1 756 ? -17.281 2.908 6.23 1 81.81 756 GLY B N 1
ATOM 12301 C CA . GLY B 1 756 ? -18.625 3.43 6.004 1 81.81 756 GLY B CA 1
ATOM 12302 C C . GLY B 1 756 ? -18.891 4.711 6.762 1 81.81 756 GLY B C 1
ATOM 12303 O O . GLY B 1 756 ? -19.969 5.305 6.617 1 81.81 756 GLY B O 1
ATOM 12304 N N . GLY B 1 757 ? -17.984 5.098 7.547 1 85.25 757 GLY B N 1
ATOM 12305 C CA . GLY B 1 757 ? -18.172 6.324 8.305 1 85.25 757 GLY B CA 1
ATOM 12306 C C . GLY B 1 757 ? -18.891 6.105 9.625 1 85.25 757 GLY B C 1
ATOM 12307 O O . GLY B 1 757 ? -19.641 5.141 9.773 1 85.25 757 GLY B O 1
ATOM 12308 N N . GLU B 1 758 ? -18.531 6.914 10.602 1 89.62 758 GLU B N 1
ATOM 12309 C CA . GLU B 1 758 ? -19.172 6.949 11.914 1 89.62 758 GLU B CA 1
ATOM 12310 C C . GLU B 1 758 ? -19.719 8.344 12.227 1 89.62 758 GLU B C 1
ATOM 12312 O O . GLU B 1 758 ? -19.516 9.281 11.453 1 89.62 758 GLU B O 1
ATOM 12317 N N . LEU B 1 759 ? -20.5 8.383 13.258 1 93.12 759 LEU B N 1
ATOM 12318 C CA . LEU B 1 759 ? -21.047 9.68 13.656 1 93.12 759 LEU B CA 1
ATOM 12319 C C . LEU B 1 759 ? -19.938 10.719 13.797 1 93.12 759 LEU B C 1
ATOM 12321 O O . LEU B 1 759 ? -20.078 11.852 13.328 1 93.12 759 LEU B O 1
ATOM 12325 N N . ILE B 1 760 ? -18.859 10.336 14.336 1 94.06 760 ILE B N 1
ATOM 12326 C CA . ILE B 1 760 ? -17.766 11.266 14.57 1 94.06 760 ILE B CA 1
ATOM 12327 C C . ILE B 1 760 ? -17.188 11.734 13.227 1 94.06 760 ILE B C 1
ATOM 12329 O O . ILE B 1 760 ? -16.703 12.859 13.117 1 94.06 760 ILE B O 1
ATOM 12333 N N . THR B 1 761 ? -17.188 10.922 12.25 1 93.94 761 THR B N 1
ATOM 12334 C CA . THR B 1 761 ? -16.719 11.289 10.922 1 93.94 761 THR B CA 1
ATOM 12335 C C . THR B 1 761 ? -17.609 12.344 10.297 1 93.94 761 THR B C 1
ATOM 12337 O O . THR B 1 761 ? -17.125 13.281 9.656 1 93.94 761 THR B O 1
ATOM 12340 N N . LEU B 1 762 ? -18.906 12.156 10.492 1 94.06 762 LEU B N 1
ATOM 12341 C CA . LEU B 1 762 ? -19.859 13.148 9.984 1 94.06 762 LEU B CA 1
ATOM 12342 C C . LEU B 1 762 ? -19.641 14.5 10.656 1 94.06 762 LEU B C 1
ATOM 12344 O O . LEU B 1 762 ? -19.656 15.531 9.984 1 94.06 762 LEU B O 1
ATOM 12348 N N . LEU B 1 763 ? -19.422 14.414 11.93 1 93.5 763 LEU B N 1
ATOM 12349 C CA . LEU B 1 763 ? -19.203 15.648 12.672 1 93.5 763 LEU B CA 1
ATOM 12350 C C . LEU B 1 763 ? -17.891 16.297 12.266 1 93.5 763 LEU B C 1
ATOM 12352 O O . LEU B 1 763 ? -17.797 17.531 12.203 1 93.5 763 LEU B O 1
ATOM 12356 N N . TRP B 1 764 ? -16.875 15.477 12.039 1 94.06 764 TRP B N 1
ATOM 12357 C CA . TRP B 1 764 ? -15.586 15.961 11.547 1 94.06 764 TRP B CA 1
ATOM 12358 C C . TRP B 1 764 ? -15.75 16.688 10.219 1 94.06 764 TRP B C 1
ATOM 12360 O O . TRP B 1 764 ? -15.203 17.781 10.023 1 94.06 764 TRP B O 1
ATOM 12370 N N . MET B 1 765 ? -16.531 16.141 9.328 1 93.88 765 MET B N 1
ATOM 12371 C CA . MET B 1 765 ? -16.797 16.75 8.023 1 93.88 765 MET B CA 1
ATOM 12372 C C . MET B 1 765 ? -17.578 18.062 8.18 1 93.88 765 MET B C 1
ATOM 12374 O O . MET B 1 765 ? -17.234 19.062 7.562 1 93.88 765 MET B O 1
ATOM 12378 N N . LEU B 1 766 ? -18.531 18 8.992 1 91.12 766 LEU B N 1
ATOM 12379 C CA . LEU B 1 766 ? -19.375 19.172 9.234 1 91.12 766 LEU B CA 1
ATOM 12380 C C . LEU B 1 766 ? -18.547 20.328 9.781 1 91.12 766 LEU B C 1
ATOM 12382 O O . LEU B 1 766 ? -18.625 21.453 9.273 1 91.12 766 LEU B O 1
ATOM 12386 N N . GLN B 1 767 ? -17.781 20.047 10.734 1 88.88 767 GLN B N 1
ATOM 12387 C CA . GLN B 1 767 ? -17 21.094 11.375 1 88.88 767 GLN B CA 1
ATOM 12388 C C . GLN B 1 767 ? -15.914 21.609 10.43 1 88.88 767 GLN B C 1
ATOM 12390 O O . GLN B 1 767 ? -15.57 22.797 10.469 1 88.88 767 GLN B O 1
ATOM 12395 N N . THR B 1 768 ? -15.391 20.781 9.609 1 88.88 768 THR B N 1
ATOM 12396 C CA . THR B 1 768 ? -14.422 21.219 8.609 1 88.88 768 THR B CA 1
ATOM 12397 C C . THR B 1 768 ? -15.039 22.281 7.691 1 88.88 768 THR B C 1
ATOM 12399 O O . THR B 1 768 ? -14.398 23.281 7.383 1 88.88 768 THR B O 1
ATOM 12402 N N . HIS B 1 769 ? -16.25 22.062 7.297 1 89 769 HIS B N 1
ATOM 12403 C CA . HIS B 1 769 ? -16.922 23 6.402 1 89 769 HIS B CA 1
ATOM 12404 C C . HIS B 1 769 ? -17.281 24.281 7.129 1 89 769 HIS B C 1
ATOM 12406 O O . HIS B 1 769 ? -17.469 25.328 6.496 1 89 769 HIS B O 1
ATOM 12412 N N . LEU B 1 770 ? -17.359 24.141 8.461 1 84.81 770 LEU B N 1
ATOM 12413 C CA . LEU B 1 770 ? -17.672 25.328 9.25 1 84.81 770 LEU B CA 1
ATOM 12414 C C . LEU B 1 770 ? -16.406 26.094 9.594 1 84.81 770 LEU B C 1
ATOM 12416 O O . LEU B 1 770 ? -16.453 27.125 10.281 1 84.81 770 LEU B O 1
ATOM 12420 N N . GLY B 1 771 ? -15.234 25.562 9.156 1 80.06 771 GLY B N 1
ATOM 12421 C CA . GLY B 1 771 ? -13.969 26.25 9.352 1 80.06 771 GLY B CA 1
ATOM 12422 C C . GLY B 1 771 ? -13.234 25.812 10.602 1 80.06 771 GLY B C 1
ATOM 12423 O O . GLY B 1 771 ? -12.219 26.406 10.969 1 80.06 771 GLY B O 1
ATOM 12424 N N . ILE B 1 772 ? -13.734 24.812 11.32 1 80.88 772 ILE B N 1
ATOM 12425 C CA . ILE B 1 772 ? -13.07 24.266 12.5 1 80.88 772 ILE B CA 1
ATOM 12426 C C . ILE B 1 772 ? -12.219 23.062 12.117 1 80.88 772 ILE B C 1
ATOM 12428 O O . ILE B 1 772 ? -12.719 21.938 12.031 1 80.88 772 ILE B O 1
ATOM 12432 N N . VAL B 1 773 ? -10.984 23.25 11.867 1 78.44 773 VAL B N 1
ATOM 12433 C CA . VAL B 1 773 ? -10.148 22.203 11.281 1 78.44 773 VAL B CA 1
ATOM 12434 C C . VAL B 1 773 ? -9.328 21.531 12.375 1 78.44 773 VAL B C 1
ATOM 12436 O O . VAL B 1 773 ? -9.039 20.328 12.297 1 78.44 773 VAL B O 1
ATOM 12439 N N . SER B 1 774 ? -8.812 22.219 13.344 1 76.25 774 SER B N 1
ATOM 12440 C CA . SER B 1 774 ? -7.992 21.594 14.375 1 76.25 774 SER B CA 1
ATOM 12441 C C . SER B 1 774 ? -8.508 21.938 15.766 1 76.25 774 SER B C 1
ATOM 12443 O O . SER B 1 774 ? -9.289 22.875 15.938 1 76.25 774 SER B O 1
ATOM 12445 N N . ARG B 1 775 ? -8.023 21.016 16.641 1 72.19 775 ARG B N 1
ATOM 12446 C CA . ARG B 1 775 ? -8.359 21.203 18.047 1 72.19 775 ARG B CA 1
ATOM 12447 C C . ARG B 1 775 ? -7.594 22.391 18.641 1 72.19 775 ARG B C 1
ATOM 12449 O O . ARG B 1 775 ? -6.441 22.625 18.266 1 72.19 775 ARG B O 1
ATOM 12456 N N . PRO B 1 776 ? -8.141 23.359 19.188 1 55.47 776 PRO B N 1
ATOM 12457 C CA . PRO B 1 776 ? -7.379 24.438 19.797 1 55.47 776 PRO B CA 1
ATOM 12458 C C . PRO B 1 776 ? -6.289 23.938 20.75 1 55.47 776 PRO B C 1
ATOM 12460 O O . PRO B 1 776 ? -6.52 23 21.516 1 55.47 776 PRO B O 1
ATOM 12463 N N . GLY B 1 777 ? -5.062 23.906 20.312 1 51 777 GLY B N 1
ATOM 12464 C CA . GLY B 1 777 ? -3.947 23.453 21.125 1 51 777 GLY B CA 1
ATOM 12465 C C . GLY B 1 777 ? -3.936 24.047 22.516 1 51 777 GLY B C 1
ATOM 12466 O O . GLY B 1 777 ? -4.629 25.031 22.781 1 51 777 GLY B O 1
ATOM 12467 N N . ASN B 1 778 ? -3.555 23.312 23.484 1 40.91 778 ASN B N 1
ATOM 12468 C CA . ASN B 1 778 ? -3.199 23.844 24.797 1 40.91 778 ASN B CA 1
ATOM 12469 C C . ASN B 1 778 ? -2.328 25.094 24.672 1 40.91 778 ASN B C 1
ATOM 12471 O O . ASN B 1 778 ? -1.533 25.391 25.562 1 40.91 778 ASN B O 1
ATOM 12475 N N . SER B 1 779 ? -1.987 25.641 23.562 1 35.44 779 SER B N 1
ATOM 12476 C CA . SER B 1 779 ? -1.094 26.766 23.812 1 35.44 779 SER B CA 1
ATOM 12477 C C . SER B 1 779 ? -1.708 27.75 24.797 1 35.44 779 SER B C 1
ATOM 12479 O O . SER B 1 779 ? -2.926 27.938 24.812 1 35.44 779 SER B O 1
ATOM 12481 N N . GLY B 1 780 ? -1.008 28.25 25.812 1 32.25 780 GLY B N 1
ATOM 12482 C CA . GLY B 1 780 ? -1.191 29.266 26.844 1 32.25 780 GLY B CA 1
ATOM 12483 C C . GLY B 1 780 ? -2.068 30.422 26.391 1 32.25 780 GLY B C 1
ATOM 12484 O O . GLY B 1 780 ? -2.137 30.719 25.188 1 32.25 780 GLY B O 1
ATOM 12485 N N . ALA B 1 781 ? -2.963 30.922 27.328 1 33.16 781 ALA B N 1
ATOM 12486 C CA . ALA B 1 781 ? -3.719 32.094 27.75 1 33.16 781 ALA B CA 1
ATOM 12487 C C . ALA B 1 781 ? -3.072 33.375 27.234 1 33.16 781 ALA B C 1
ATOM 12489 O O . ALA B 1 781 ? -3.6 34.469 27.438 1 33.16 781 ALA B O 1
ATOM 12490 N N . THR B 1 782 ? -1.733 33.406 27 1 28.98 782 THR B N 1
ATOM 12491 C CA . THR B 1 782 ? -1.311 34.781 27.297 1 28.98 782 THR B CA 1
ATOM 12492 C C . THR B 1 782 ? -1.721 35.719 26.188 1 28.98 782 THR B C 1
ATOM 12494 O O . THR B 1 782 ? -1.329 36.906 26.188 1 28.98 782 THR B O 1
ATOM 12497 N N . THR B 1 783 ? -2.088 35.312 25.016 1 29.64 783 THR B N 1
ATOM 12498 C CA . THR B 1 783 ? -2.287 36.625 24.406 1 29.64 783 THR B CA 1
ATOM 12499 C C . THR B 1 783 ? -3.625 37.219 24.828 1 29.64 783 THR B C 1
ATOM 12501 O O . THR B 1 783 ? -4.684 36.75 24.406 1 29.64 783 THR B O 1
ATOM 12504 N N . ASP B 1 784 ? -3.721 37.719 26.031 1 27.66 784 ASP B N 1
ATOM 12505 C CA . ASP B 1 784 ? -4.641 38.688 26.609 1 27.66 784 ASP B CA 1
ATOM 12506 C C . ASP B 1 784 ? -4.973 39.781 25.609 1 27.66 784 ASP B C 1
ATOM 12508 O O . ASP B 1 784 ? -4.191 40.719 25.422 1 27.66 784 ASP B O 1
ATOM 12512 N N . VAL B 1 785 ? -5.391 39.625 24.484 1 30.09 785 VAL B N 1
ATOM 12513 C CA . VAL B 1 785 ? -6.008 40.844 23.969 1 30.09 785 VAL B CA 1
ATOM 12514 C C . VAL B 1 785 ? -7.184 41.25 24.859 1 30.09 785 VAL B C 1
ATOM 12516 O O . VAL B 1 785 ? -8.141 40.469 25 1 30.09 785 VAL B O 1
ATOM 12519 N N . ALA B 1 786 ? -6.988 42.25 25.891 1 26.48 786 ALA B N 1
ATOM 12520 C CA . ALA B 1 786 ? -7.934 43.062 26.656 1 26.48 786 ALA B CA 1
ATOM 12521 C C . ALA B 1 786 ? -9.109 43.5 25.797 1 26.48 786 ALA B C 1
ATOM 12523 O O . ALA B 1 786 ? -8.938 43.844 24.609 1 26.48 786 ALA B O 1
ATOM 12524 N N . PRO B 1 787 ? -10.211 43.25 26.172 1 27.64 787 PRO B N 1
ATOM 12525 C CA . PRO B 1 787 ? -11.352 43.906 25.516 1 27.64 787 PRO B CA 1
ATOM 12526 C C . PRO B 1 787 ? -11.156 45.406 25.375 1 27.64 787 PRO B C 1
ATOM 12528 O O . PRO B 1 787 ? -10.422 46.031 26.156 1 27.64 787 PRO B O 1
ATOM 12531 N N . PRO B 1 788 ? -11.219 46.031 24.172 1 24.78 788 PRO B N 1
ATOM 12532 C CA . PRO B 1 788 ? -11.273 47.5 24.375 1 24.78 788 PRO B CA 1
ATOM 12533 C C . PRO B 1 788 ? -12.297 47.906 25.438 1 24.78 788 PRO B C 1
ATOM 12535 O O . PRO B 1 788 ? -13.352 47.281 25.547 1 24.78 788 PRO B O 1
ATOM 12538 N N . VAL B 1 789 ? -11.859 48.719 26.469 1 24.41 789 VAL B N 1
ATOM 12539 C CA . VAL B 1 789 ? -12.812 49.531 27.25 1 24.41 789 VAL B CA 1
ATOM 12540 C C . VAL B 1 789 ? -13.492 50.531 26.344 1 24.41 789 VAL B C 1
ATOM 12542 O O . VAL B 1 789 ? -12.828 51.25 25.578 1 24.41 789 VAL B O 1
#